Protein 1WFK (pdb70)

Sequence (88 aa):
GSSGSSGMESRCYGCAVKFTLFKKEYGCKNCGRAFCNGCLSFSALVPRAGNTQQKVCKQCHTILTRGSSDNASKWSPPQNYKSGPSSGGSSGSSGMESRCYGCAVKFTLFKKEYGCKNCGRAFCNGCLSFSALVPRAGNTQQKVCKQCHTILTRGSSDNASKWSPPQNYKSGPSSGGSSGSSGMESRCYGCAVKFTLFKKEYGCKNCGRAFCNGCLSFSALVPRAGNTQQKVCKQCHTILTRGSSDNASKWSPPQNYKSGPSSGGSSGSSGMESRCYGCAVKFTLFKKEYGCKNCGRAFCNGCLSFSALVPRAGNTQQKVCKQCHTILTRGSSDNASKWSPPQNYKSGPSSGGSSGSSGMESRCYGCAVKFTLFKKEYGCKNCGRAFCNGCLSFSALVPRAGNTQQKVCKQCHTILTRGSSDNASKWSPPQNYKSGPSSGGSSGSSGMESRCYGCAVKFTLFKKEYGCKNCGRAFCNGCLSFSALVPRAGNTQQKVCKQCHTILTRGSSDNASKWSPPQNYKSGPSSGGSSGSSGMESRCYGCAVKFTLFKKEYGCKNCGRAFCNGCLSFSALVPRAGNTQQKVCKQCHTILTRGSSDNASKWSPPQNYKSGPSSGGSSGSSGMESRCYGCAVKFTLFKKEYGCKNCGRAFCNGCLSFSALVPRAGNTQQKVCKQCHTILTRGSSDNASKWSPPQNYKSGPSSGGSSGSSGMESRCYGCAVKFTLFKKEYGCKNCGRAFCNGCLSFSALVPRAGNTQQKVCKQCHTILTRGSSDNASKWSPPQNYKSGPSSGGSSGSSGMESRCYGCAVKFTLFKKEYGCKNCGRAFCNGCLSFSALVPRAGNTQQKVCKQCHTILTRGSSDNASKWSPPQNYKSGPSSGGSSGSSGMESRCYGCAVKFTLFKKEYGCKNCGRAFCNGCLSFSALVPRAGNTQQKVCKQCHTILTRGSSDNASKWSPPQNYKSGPSSGGSSGSSGMESRCYGCAVKFTLFKKEYGCKNCGRAFCNGCLSFSALVPRAGNTQQKVCKQCHTILTRGSSDNASKWSPPQNYKSGPSSGGSSGSSGMESRCYGCAVKFTLFKKEYGCKNCGRAFCNGCLSFSALVPRAGNTQQKVCKQCHTILTRGSSDNASKWSPPQNYKSGPSSGGSSGSSGMESRCYGCAVKFTLFKKEYGCKNCGRAFCNGCLSFSALVPRAGNTQQKVCKQCHTILTRGSSDNASKWSPPQNYKSGPSSGGSSGSSGMESRCYGCAVKFTLFKKEYGCKNCGRAFCNGCLSFSALVPRAGNTQQKVCKQCHTILTRGSSDNASKWSPPQNYKSGPSSGGSSGSSGMESRCYGCAVKFTLFKKEYGCKNCGRAFCNGCLSFSALVPRAGNTQQKVCKQCHTILTRGSSDNASKWSPPQNYKSGPSSGGSSGSSGMESRCYGCAVKFTLFKKEYGCKNCGRAFCNGCLSFSALVPRAGNTQQKVCKQCHTILTRGSSDNASKWSPPQNYKSGPSSGGSSGSSGMESRCYGCAVKFTLFKKEYGCKNCGRAFCNGCLSFSALVPRAGNTQQKVCKQCHTILTRGSSDNASKWSPPQNYKSGPSSGGSSGSSGMESRCYGCAVKFTLFKKEYGCKNCGRAFCNGCLSFSALVPRAGNTQQKVCKQCHTILTRGSSDNASKWSPPQNYKSGPSSGGSSGSSGMESRCYGCAVKFTLFKKEYGCKNCGRAFCNGCLSFSALVPRAGNTQQKVCKQCHTILTRGSSDNASKWSPPQNYKSGPSSG

Secondary structure (DSSP, 8-state):
---------SB-TTT-PBP-SSS-EEE-SSS--EEETTTS-EEEEETTTTSEEEEE-HHHHHHHHH------SSS---S--SSSS---

Nearest PDB structures (foldseek):
  1wfk-assembly1_A  TM=6.924E-01  e=2.073E-15  Mus musculus
  2yw8-assembly1_A  TM=8.374E-01  e=1.004E-04  Homo sapiens
  3zyq-assembly1_A  TM=8.644E-01  e=2.902E-04  Homo sapiens
  1z2q-assembly1_A  TM=8.149E-01  e=2.716E-04  Leishmania major
  6w9n-assembly1_A  TM=6.748E-01  e=4.617E-04  Homo sapiens

InterPro domains:
  IPR000306 FYVE zinc finger [PF01363] (3-57)
  IPR000306 FYVE zinc finger [SM00064] (2-59)
  IPR011011 Zinc finger, FYVE/PHD-type [SSF57903] (3-73)
  IPR013083 Zinc finger, RING/FYVE/PHD-type [G3DSA:3.30.40.10] (1-70)
  IPR017455 Zinc finger, FYVE-related [PS50178] (1-58)
  IPR044553 ANCHR, B-box-type 1 zinc finger domain [cd19817] (336-380)

Structure (mmCIF, N/CA/C/O backbone):
data_1WFK
#
_entry.id   1WFK
#
loop_
_entity.id
_entity.type
_entity.pdbx_description
1 polymer 'zinc finger, FYVE domain containing 19'
2 non-polymer 'ZINC ION'
#
loop_
_atom_site.group_PDB
_atom_site.id
_atom_site.type_symbol
_atom_site.label_atom_id
_atom_site.label_alt_id
_atom_site.label_comp_id
_atom_site.label_asym_id
_atom_site.label_entity_id
_atom_site.label_seq_id
_atom_site.pdbx_PDB_ins_code
_atom_site.Cartn_x
_atom_site.Cartn_y
_atom_site.Cartn_z
_atom_site.occupancy
_atom_site.B_iso_or_equiv
_atom_site.auth_seq_id
_atom_site.auth_comp_id
_atom_site.auth_asym_id
_atom_site.auth_atom_id
_atom_site.pdbx_PDB_model_num
ATOM 1 N N . GLY A 1 1 ? 34.646 11.342 -2.259 1.00 0.00 1 GLY A N 1
ATOM 2 C CA . GLY A 1 1 ? 35.387 11.343 -3.507 1.00 0.00 1 GLY A CA 1
ATOM 3 C C . GLY A 1 1 ? 35.673 9.943 -4.013 1.00 0.00 1 GLY A C 1
ATOM 4 O O . GLY A 1 1 ? 35.555 9.671 -5.207 1.00 0.00 1 GLY A O 1
ATOM 8 N N . SER A 1 2 ? 36.051 9.052 -3.102 1.00 0.00 2 SER A N 1
ATOM 9 C CA . SER A 1 2 ? 36.360 7.673 -3.463 1.00 0.00 2 SER A CA 1
ATOM 10 C C . SER A 1 2 ? 35.363 6.709 -2.828 1.00 0.00 2 SER A C 1
ATOM 11 O O . SER A 1 2 ? 35.741 5.651 -2.324 1.00 0.00 2 SER A O 1
ATOM 19 N N . SER A 1 3 ? 34.088 7.082 -2.856 1.00 0.00 3 SER A N 1
ATOM 20 C CA . SER A 1 3 ? 33.036 6.253 -2.280 1.00 0.00 3 SER A CA 1
ATOM 21 C C . SER A 1 3 ? 31.673 6.627 -2.855 1.00 0.00 3 SER A C 1
ATOM 22 O O . SER A 1 3 ? 31.444 7.771 -3.245 1.00 0.00 3 SER A O 1
ATOM 30 N N . GLY A 1 4 ? 30.771 5.652 -2.906 1.00 0.00 4 GLY A N 1
ATOM 31 C CA . GLY A 1 4 ? 29.442 5.897 -3.435 1.00 0.00 4 GLY A CA 1
ATOM 32 C C . GLY A 1 4 ? 28.722 4.616 -3.810 1.00 0.00 4 GLY A C 1
ATOM 33 O O . GLY A 1 4 ? 28.064 4.547 -4.848 1.00 0.00 4 GLY A O 1
ATOM 37 N N . SER A 1 5 ? 28.848 3.599 -2.963 1.00 0.00 5 SER A N 1
ATOM 38 C CA . SER A 1 5 ? 28.208 2.313 -3.214 1.00 0.00 5 SER A CA 1
ATOM 39 C C . SER A 1 5 ? 27.476 1.819 -1.970 1.00 0.00 5 SER A C 1
ATOM 40 O O . SER A 1 5 ? 28.065 1.166 -1.108 1.00 0.00 5 SER A O 1
ATOM 48 N N . SER A 1 6 ? 26.188 2.135 -1.883 1.00 0.00 6 SER A N 1
ATOM 49 C CA . SER A 1 6 ? 25.376 1.728 -0.743 1.00 0.00 6 SER A CA 1
ATOM 50 C C . SER A 1 6 ? 24.693 0.390 -1.014 1.00 0.00 6 SER A C 1
ATOM 51 O O . SER A 1 6 ? 24.309 0.094 -2.144 1.00 0.00 6 SER A O 1
ATOM 59 N N . GLY A 1 7 ? 24.546 -0.415 0.035 1.00 0.00 7 GLY A N 1
ATOM 60 C CA . GLY A 1 7 ? 23.910 -1.711 -0.109 1.00 0.00 7 GLY A CA 1
ATOM 61 C C . GLY A 1 7 ? 22.471 -1.707 0.367 1.00 0.00 7 GLY A C 1
ATOM 62 O O . GLY A 1 7 ? 22.167 -2.206 1.450 1.00 0.00 7 GLY A O 1
ATOM 66 N N . MET A 1 8 ? 21.583 -1.141 -0.444 1.00 0.00 8 MET A N 1
ATOM 67 C CA . MET A 1 8 ? 20.168 -1.074 -0.099 1.00 0.00 8 MET A CA 1
ATOM 68 C C . MET A 1 8 ? 19.430 -2.318 -0.584 1.00 0.00 8 MET A C 1
ATOM 69 O O . MET A 1 8 ? 19.157 -2.463 -1.774 1.00 0.00 8 MET A O 1
ATOM 83 N N . GLU A 1 9 ? 19.112 -3.212 0.347 1.00 0.00 9 GLU A N 1
ATOM 84 C CA . GLU A 1 9 ? 18.407 -4.444 0.013 1.00 0.00 9 GLU A CA 1
ATOM 85 C C . GLU A 1 9 ? 16.922 -4.328 0.344 1.00 0.00 9 GLU A C 1
ATOM 86 O O . GLU A 1 9 ? 16.441 -3.261 0.725 1.00 0.00 9 GLU A O 1
ATOM 98 N N . SER A 1 10 ? 16.201 -5.435 0.196 1.00 0.00 10 SER A N 1
ATOM 99 C CA . SER A 1 10 ? 14.770 -5.458 0.475 1.00 0.00 10 SER A CA 1
ATOM 100 C C . SER A 1 10 ? 14.491 -5.050 1.919 1.00 0.00 10 SER A C 1
ATOM 101 O O . SER A 1 10 ? 14.676 -5.839 2.845 1.00 0.00 10 SER A O 1
ATOM 109 N N . ARG A 1 11 ? 14.045 -3.811 2.101 1.00 0.00 11 ARG A N 1
ATOM 110 C CA . ARG A 1 11 ? 13.741 -3.296 3.431 1.00 0.00 11 ARG A CA 1
ATOM 111 C C . ARG A 1 11 ? 12.277 -2.881 3.532 1.00 0.00 11 ARG A C 1
ATOM 112 O O . ARG A 1 11 ? 11.501 -3.069 2.594 1.00 0.00 11 ARG A O 1
ATOM 133 N N . CYS A 1 12 ? 11.904 -2.317 4.676 1.00 0.00 12 CYS A N 1
ATOM 134 C CA . CYS A 1 12 ? 10.533 -1.877 4.902 1.00 0.00 12 CYS A CA 1
ATOM 135 C C . CYS A 1 12 ? 10.352 -0.423 4.475 1.00 0.00 12 CYS A C 1
ATOM 136 O O . CYS A 1 12 ? 11.247 0.404 4.654 1.00 0.00 12 CYS A O 1
ATOM 143 N N . TYR A 1 13 ? 9.189 -0.119 3.910 1.00 0.00 13 TYR A N 1
ATOM 144 C CA . TYR A 1 13 ? 8.891 1.234 3.455 1.00 0.00 13 TYR A CA 1
ATOM 145 C C . TYR A 1 13 ? 8.233 2.049 4.565 1.00 0.00 13 TYR A C 1
ATOM 146 O O . TYR A 1 13 ? 7.491 2.994 4.300 1.00 0.00 13 TYR A O 1
ATOM 164 N N . GLY A 1 14 ? 8.511 1.675 5.810 1.00 0.00 14 GLY A N 1
ATOM 165 C CA . GLY A 1 14 ? 7.940 2.380 6.942 1.00 0.00 14 GLY A CA 1
ATOM 166 C C . GLY A 1 14 ? 8.955 2.638 8.037 1.00 0.00 14 GLY A C 1
ATOM 167 O O . GLY A 1 14 ? 8.969 3.711 8.641 1.00 0.00 14 GLY A O 1
ATOM 171 N N . CYS A 1 15 ? 9.808 1.652 8.296 1.00 0.00 15 CYS A N 1
ATOM 172 C CA . CYS A 1 15 ? 10.831 1.775 9.327 1.00 0.00 15 CYS A CA 1
ATOM 173 C C . CYS A 1 15 ? 12.222 1.552 8.742 1.00 0.00 15 CYS A C 1
ATOM 174 O O . CYS A 1 15 ? 13.231 1.803 9.401 1.00 0.00 15 CYS A O 1
ATOM 181 N N . ALA A 1 16 ? 12.268 1.080 7.500 1.00 0.00 16 ALA A N 1
ATOM 182 C CA . ALA A 1 16 ? 13.534 0.826 6.826 1.00 0.00 16 ALA A CA 1
ATOM 183 C C . ALA A 1 16 ? 14.226 -0.405 7.402 1.00 0.00 16 ALA A C 1
ATOM 184 O O . ALA A 1 16 ? 15.450 -0.521 7.354 1.00 0.00 16 ALA A O 1
ATOM 191 N N . VAL A 1 17 ? 13.433 -1.323 7.946 1.00 0.00 17 VAL A N 1
ATOM 192 C CA . VAL A 1 17 ? 13.969 -2.546 8.531 1.00 0.00 17 VAL A CA 1
ATOM 193 C C . VAL A 1 17 ? 14.213 -3.605 7.462 1.00 0.00 17 VAL A C 1
ATOM 194 O O . VAL A 1 17 ? 13.414 -3.769 6.540 1.00 0.00 17 VAL A O 1
ATOM 207 N N . LYS A 1 18 ? 15.323 -4.324 7.592 1.00 0.00 18 LYS A N 1
ATOM 208 C CA . LYS A 1 18 ? 15.674 -5.370 6.639 1.00 0.00 18 LYS A CA 1
ATOM 209 C C . LYS A 1 18 ? 14.879 -6.643 6.910 1.00 0.00 18 LYS A C 1
ATOM 210 O O . LYS A 1 18 ? 14.784 -7.096 8.051 1.00 0.00 18 LYS A O 1
ATOM 229 N N . PHE A 1 19 ? 14.310 -7.216 5.855 1.00 0.00 19 PHE A N 1
ATOM 230 C CA . PHE A 1 19 ? 13.523 -8.437 5.980 1.00 0.00 19 PHE A CA 1
ATOM 231 C C . PHE A 1 19 ? 14.430 -9.654 6.142 1.00 0.00 19 PHE A C 1
ATOM 232 O O . PHE A 1 19 ? 15.270 -9.936 5.287 1.00 0.00 19 PHE A O 1
ATOM 249 N N . THR A 1 20 ? 14.253 -10.373 7.247 1.00 0.00 20 THR A N 1
ATOM 250 C CA . THR A 1 20 ? 15.055 -11.558 7.523 1.00 0.00 20 THR A CA 1
ATOM 251 C C . THR A 1 20 ? 14.209 -12.661 8.149 1.00 0.00 20 THR A C 1
ATOM 252 O O . THR A 1 20 ? 13.027 -12.463 8.437 1.00 0.00 20 THR A O 1
ATOM 263 N N . LEU A 1 21 ? 14.819 -13.822 8.357 1.00 0.00 21 LEU A N 1
ATOM 264 C CA . LEU A 1 21 ? 14.121 -14.958 8.950 1.00 0.00 21 LEU A CA 1
ATOM 265 C C . LEU A 1 21 ? 13.202 -14.503 10.079 1.00 0.00 21 LEU A C 1
ATOM 266 O O . LEU A 1 21 ? 12.066 -14.964 10.193 1.00 0.00 21 LEU A O 1
ATOM 282 N N . PHE A 1 22 ? 13.701 -13.594 10.911 1.00 0.00 22 PHE A N 1
ATOM 283 C CA . PHE A 1 22 ? 12.924 -13.076 12.031 1.00 0.00 22 PHE A CA 1
ATOM 284 C C . PHE A 1 22 ? 11.908 -12.042 11.556 1.00 0.00 22 PHE A C 1
ATOM 285 O O . PHE A 1 22 ? 10.759 -12.034 11.999 1.00 0.00 22 PHE A O 1
ATOM 302 N N . LYS A 1 23 ? 12.339 -11.169 10.651 1.00 0.00 23 LYS A N 1
ATOM 303 C CA . LYS A 1 23 ? 11.468 -10.131 10.114 1.00 0.00 23 LYS A CA 1
ATOM 304 C C . LYS A 1 23 ? 11.018 -10.477 8.698 1.00 0.00 23 LYS A C 1
ATOM 305 O O . LYS A 1 23 ? 11.724 -10.205 7.727 1.00 0.00 23 LYS A O 1
ATOM 324 N N . LYS A 1 24 ? 9.837 -11.076 8.588 1.00 0.00 24 LYS A N 1
ATOM 325 C CA . LYS A 1 24 ? 9.290 -11.457 7.291 1.00 0.00 24 LYS A CA 1
ATOM 326 C C . LYS A 1 24 ? 8.968 -10.224 6.453 1.00 0.00 24 LYS A C 1
ATOM 327 O O . LYS A 1 24 ? 8.862 -9.117 6.978 1.00 0.00 24 LYS A O 1
ATOM 346 N N . GLU A 1 25 ? 8.811 -10.425 5.148 1.00 0.00 25 GLU A N 1
ATOM 347 C CA . GLU A 1 25 ? 8.500 -9.329 4.239 1.00 0.00 25 GLU A CA 1
ATOM 348 C C . GLU A 1 25 ? 7.023 -9.342 3.856 1.00 0.00 25 GLU A C 1
ATOM 349 O O . GLU A 1 25 ? 6.469 -10.386 3.510 1.00 0.00 25 GLU A O 1
ATOM 361 N N . TYR A 1 26 ? 6.390 -8.176 3.922 1.00 0.00 26 TYR A N 1
ATOM 362 C CA . TYR A 1 26 ? 4.977 -8.052 3.586 1.00 0.00 26 TYR A CA 1
ATOM 363 C C . TYR A 1 26 ? 4.774 -7.068 2.439 1.00 0.00 26 TYR A C 1
ATOM 364 O O . TYR A 1 26 ? 5.647 -6.253 2.142 1.00 0.00 26 TYR A O 1
ATOM 382 N N . GLY A 1 27 ? 3.612 -7.149 1.796 1.00 0.00 27 GLY A N 1
ATOM 383 C CA . GLY A 1 27 ? 3.314 -6.260 0.688 1.00 0.00 27 GLY A CA 1
ATOM 384 C C . GLY A 1 27 ? 1.978 -5.562 0.850 1.00 0.00 27 GLY A C 1
ATOM 385 O O . GLY A 1 27 ? 1.029 -6.137 1.384 1.00 0.00 27 GLY A O 1
ATOM 389 N N . CYS A 1 28 ? 1.903 -4.318 0.389 1.00 0.00 28 CYS A N 1
ATOM 390 C CA . CYS A 1 28 ? 0.675 -3.539 0.486 1.00 0.00 28 CYS A CA 1
ATOM 391 C C . CYS A 1 28 ? -0.166 -3.688 -0.779 1.00 0.00 28 CYS A C 1
ATOM 392 O O . CYS A 1 28 ? 0.308 -4.194 -1.797 1.00 0.00 28 CYS A O 1
ATOM 399 N N . LYS A 1 29 ? -1.417 -3.245 -0.707 1.00 0.00 29 LYS A N 1
ATOM 400 C CA . LYS A 1 29 ? -2.324 -3.327 -1.845 1.00 0.00 29 LYS A CA 1
ATOM 401 C C . LYS A 1 29 ? -2.597 -1.943 -2.425 1.00 0.00 29 LYS A C 1
ATOM 402 O O . LYS A 1 29 ? -2.617 -1.763 -3.642 1.00 0.00 29 LYS A O 1
ATOM 421 N N . ASN A 1 30 ? -2.804 -0.968 -1.546 1.00 0.00 30 ASN A N 1
ATOM 422 C CA . ASN A 1 30 ? -3.074 0.400 -1.971 1.00 0.00 30 ASN A CA 1
ATOM 423 C C . ASN A 1 30 ? -1.848 1.013 -2.642 1.00 0.00 30 ASN A C 1
ATOM 424 O O . ASN A 1 30 ? -1.806 1.166 -3.863 1.00 0.00 30 ASN A O 1
ATOM 435 N N . CYS A 1 31 ? -0.851 1.362 -1.835 1.00 0.00 31 CYS A N 1
ATOM 436 C CA . CYS A 1 31 ? 0.376 1.958 -2.349 1.00 0.00 31 CYS A CA 1
ATOM 437 C C . CYS A 1 31 ? 1.196 0.931 -3.124 1.00 0.00 31 CYS A C 1
ATOM 438 O O . CYS A 1 31 ? 1.877 1.267 -4.092 1.00 0.00 31 CYS A O 1
ATOM 445 N N . GLY A 1 32 ? 1.125 -0.324 -2.691 1.00 0.00 32 GLY A N 1
ATOM 446 C CA . GLY A 1 32 ? 1.865 -1.381 -3.356 1.00 0.00 32 GLY A CA 1
ATOM 447 C C . GLY A 1 32 ? 3.346 -1.339 -3.038 1.00 0.00 32 GLY A C 1
ATOM 448 O O . GLY A 1 32 ? 4.183 -1.481 -3.930 1.00 0.00 32 GLY A O 1
ATOM 452 N N . ARG A 1 33 ? 3.672 -1.143 -1.765 1.00 0.00 33 ARG A N 1
ATOM 453 C CA . ARG A 1 33 ? 5.063 -1.079 -1.333 1.00 0.00 33 ARG A CA 1
ATOM 454 C C . ARG A 1 33 ? 5.390 -2.228 -0.384 1.00 0.00 33 ARG A C 1
ATOM 455 O O . ARG A 1 33 ? 4.499 -2.948 0.066 1.00 0.00 33 ARG A O 1
ATOM 476 N N . ALA A 1 34 ? 6.674 -2.394 -0.084 1.00 0.00 34 ALA A N 1
ATOM 477 C CA . ALA A 1 34 ? 7.119 -3.454 0.813 1.00 0.00 34 ALA A CA 1
ATOM 478 C C . ALA A 1 34 ? 7.135 -2.977 2.261 1.00 0.00 34 ALA A C 1
ATOM 479 O O . ALA A 1 34 ? 7.704 -1.931 2.575 1.00 0.00 34 ALA A O 1
ATOM 486 N N . PHE A 1 35 ? 6.507 -3.750 3.141 1.00 0.00 35 PHE A N 1
ATOM 487 C CA . PHE A 1 35 ? 6.449 -3.405 4.557 1.00 0.00 35 PHE A CA 1
ATOM 488 C C . PHE A 1 35 ? 6.706 -4.633 5.426 1.00 0.00 35 PHE A C 1
ATOM 489 O O . PHE A 1 35 ? 6.630 -5.768 4.956 1.00 0.00 35 PHE A O 1
ATOM 506 N N . CYS A 1 36 ? 7.013 -4.396 6.697 1.00 0.00 36 CYS A N 1
ATOM 507 C CA . CYS A 1 36 ? 7.283 -5.479 7.634 1.00 0.00 36 CYS A CA 1
ATOM 508 C C . CYS A 1 36 ? 6.051 -5.788 8.479 1.00 0.00 36 CYS A C 1
ATOM 509 O O . CYS A 1 36 ? 5.323 -4.884 8.887 1.00 0.00 36 CYS A O 1
ATOM 516 N N . ASN A 1 37 ? 5.824 -7.072 8.738 1.00 0.00 37 ASN A N 1
ATOM 517 C CA . ASN A 1 37 ? 4.680 -7.501 9.534 1.00 0.00 37 ASN A CA 1
ATOM 518 C C . ASN A 1 37 ? 4.322 -6.451 10.582 1.00 0.00 37 ASN A C 1
ATOM 519 O O . ASN A 1 37 ? 3.149 -6.228 10.877 1.00 0.00 37 ASN A O 1
ATOM 530 N N . GLY A 1 38 ? 5.344 -5.810 11.142 1.00 0.00 38 GLY A N 1
ATOM 531 C CA . GLY A 1 38 ? 5.117 -4.792 12.150 1.00 0.00 38 GLY A CA 1
ATOM 532 C C . GLY A 1 38 ? 4.375 -3.589 11.603 1.00 0.00 38 GLY A C 1
ATOM 533 O O . GLY A 1 38 ? 3.397 -3.131 12.195 1.00 0.00 38 GLY A O 1
ATOM 537 N N . CYS A 1 39 ? 4.841 -3.072 10.471 1.00 0.00 39 CYS A N 1
ATOM 538 C CA . CYS A 1 39 ? 4.217 -1.914 9.844 1.00 0.00 39 CYS A CA 1
ATOM 539 C C . CYS A 1 39 ? 2.966 -2.321 9.071 1.00 0.00 39 CYS A C 1
ATOM 540 O O . CYS A 1 39 ? 1.949 -1.627 9.102 1.00 0.00 39 CYS A O 1
ATOM 547 N N . LEU A 1 40 ? 3.049 -3.451 8.377 1.00 0.00 40 LEU A N 1
ATOM 548 C CA . LEU A 1 40 ? 1.924 -3.953 7.595 1.00 0.00 40 LEU A CA 1
ATOM 549 C C . LEU A 1 40 ? 0.982 -4.779 8.465 1.00 0.00 40 LEU A C 1
ATOM 550 O O . LEU A 1 40 ? 0.738 -5.954 8.190 1.00 0.00 40 LEU A O 1
ATOM 566 N N . SER A 1 41 ? 0.453 -4.156 9.513 1.00 0.00 41 SER A N 1
ATOM 567 C CA . SER A 1 41 ? -0.462 -4.834 10.424 1.00 0.00 41 SER A CA 1
ATOM 568 C C . SER A 1 41 ? -1.816 -4.132 10.457 1.00 0.00 41 SER A C 1
ATOM 569 O O . SER A 1 41 ? -2.492 -4.110 11.485 1.00 0.00 41 SER A O 1
ATOM 577 N N . PHE A 1 42 ? -2.205 -3.557 9.323 1.00 0.00 42 PHE A N 1
ATOM 578 C CA . PHE A 1 42 ? -3.477 -2.853 9.221 1.00 0.00 42 PHE A CA 1
ATOM 579 C C . PHE A 1 42 ? -4.248 -3.300 7.982 1.00 0.00 42 PHE A C 1
ATOM 580 O O . PHE A 1 42 ? -3.665 -3.803 7.022 1.00 0.00 42 PHE A O 1
ATOM 597 N N . SER A 1 43 ? -5.564 -3.112 8.012 1.00 0.00 43 SER A N 1
ATOM 598 C CA . SER A 1 43 ? -6.417 -3.500 6.894 1.00 0.00 43 SER A CA 1
ATOM 599 C C . SER A 1 43 ? -7.397 -2.383 6.546 1.00 0.00 43 SER A C 1
ATOM 600 O O . SER A 1 43 ? -7.986 -1.762 7.430 1.00 0.00 43 SER A O 1
ATOM 608 N N . ALA A 1 44 ? -7.566 -2.135 5.252 1.00 0.00 44 ALA A N 1
ATOM 609 C CA . ALA A 1 44 ? -8.475 -1.096 4.785 1.00 0.00 44 ALA A CA 1
ATOM 610 C C . ALA A 1 44 ? -8.913 -1.354 3.348 1.00 0.00 44 ALA A C 1
ATOM 611 O O . ALA A 1 44 ? -8.162 -1.918 2.550 1.00 0.00 44 ALA A O 1
ATOM 618 N N . LEU A 1 45 ? -10.133 -0.941 3.023 1.00 0.00 45 LEU A N 1
ATOM 619 C CA . LEU A 1 45 ? -10.672 -1.128 1.680 1.00 0.00 45 LEU A CA 1
ATOM 620 C C . LEU A 1 45 ? -9.757 -0.501 0.633 1.00 0.00 45 LEU A C 1
ATOM 621 O O . LEU A 1 45 ? -9.502 0.703 0.657 1.00 0.00 45 LEU A O 1
ATOM 637 N N . VAL A 1 46 ? -9.265 -1.326 -0.286 1.00 0.00 46 VAL A N 1
ATOM 638 C CA . VAL A 1 46 ? -8.381 -0.853 -1.344 1.00 0.00 46 VAL A CA 1
ATOM 639 C C . VAL A 1 46 ? -9.118 -0.759 -2.675 1.00 0.00 46 VAL A C 1
ATOM 640 O O . VAL A 1 46 ? -9.690 -1.732 -3.167 1.00 0.00 46 VAL A O 1
ATOM 653 N N . PRO A 1 47 ? -9.105 0.441 -3.275 1.00 0.00 47 PRO A N 1
ATOM 654 C CA . PRO A 1 47 ? -9.767 0.691 -4.559 1.00 0.00 47 PRO A CA 1
ATOM 655 C C . PRO A 1 47 ? -9.064 -0.005 -5.719 1.00 0.00 47 PRO A C 1
ATOM 656 O O . PRO A 1 47 ? -9.479 0.116 -6.872 1.00 0.00 47 PRO A O 1
ATOM 667 N N . ARG A 1 48 ? -7.998 -0.736 -5.407 1.00 0.00 48 ARG A N 1
ATOM 668 C CA . ARG A 1 48 ? -7.237 -1.451 -6.424 1.00 0.00 48 ARG A CA 1
ATOM 669 C C . ARG A 1 48 ? -7.627 -2.926 -6.456 1.00 0.00 48 ARG A C 1
ATOM 670 O O . ARG A 1 48 ? -7.627 -3.555 -7.514 1.00 0.00 48 ARG A O 1
ATOM 691 N N . ALA A 1 49 ? -7.956 -3.472 -5.290 1.00 0.00 49 ALA A N 1
ATOM 692 C CA . ALA A 1 49 ? -8.349 -4.872 -5.185 1.00 0.00 49 ALA A CA 1
ATOM 693 C C . ALA A 1 49 ? -9.866 -5.022 -5.230 1.00 0.00 49 ALA A C 1
ATOM 694 O O . ALA A 1 49 ? -10.420 -5.983 -4.699 1.00 0.00 49 ALA A O 1
ATOM 701 N N . GLY A 1 50 ? -10.532 -4.064 -5.868 1.00 0.00 50 GLY A N 1
ATOM 702 C CA . GLY A 1 50 ? -11.979 -4.108 -5.969 1.00 0.00 50 GLY A CA 1
ATOM 703 C C . GLY A 1 50 ? -12.664 -3.557 -4.734 1.00 0.00 50 GLY A C 1
ATOM 704 O O . GLY A 1 50 ? -13.810 -3.900 -4.447 1.00 0.00 50 GLY A O 1
ATOM 708 N N . ASN A 1 51 ? -11.959 -2.703 -4.000 1.00 0.00 51 ASN A N 1
ATOM 709 C CA . ASN A 1 51 ? -12.506 -2.105 -2.787 1.00 0.00 51 ASN A CA 1
ATOM 710 C C . ASN A 1 51 ? -12.705 -3.160 -1.703 1.00 0.00 51 ASN A C 1
ATOM 711 O O . ASN A 1 51 ? -13.780 -3.264 -1.111 1.00 0.00 51 ASN A O 1
ATOM 722 N N . THR A 1 52 ? -11.661 -3.943 -1.448 1.00 0.00 52 THR A N 1
ATOM 723 C CA . THR A 1 52 ? -11.720 -4.990 -0.436 1.00 0.00 52 THR A CA 1
ATOM 724 C C . THR A 1 52 ? -10.763 -4.699 0.714 1.00 0.00 52 THR A C 1
ATOM 725 O O . THR A 1 52 ? -9.654 -4.209 0.501 1.00 0.00 52 THR A O 1
ATOM 736 N N . GLN A 1 53 ? -11.199 -5.004 1.932 1.00 0.00 53 GLN A N 1
ATOM 737 C CA . GLN A 1 53 ? -10.379 -4.774 3.116 1.00 0.00 53 GLN A CA 1
ATOM 738 C C . GLN A 1 53 ? -9.133 -5.654 3.094 1.00 0.00 53 GLN A C 1
ATOM 739 O O . GLN A 1 53 ? -9.121 -6.742 3.668 1.00 0.00 53 GLN A O 1
ATOM 753 N N . GLN A 1 54 ? -8.088 -5.174 2.428 1.00 0.00 54 GLN A N 1
ATOM 754 C CA . GLN A 1 54 ? -6.837 -5.918 2.331 1.00 0.00 54 GLN A CA 1
ATOM 755 C C . GLN A 1 54 ? -5.801 -5.372 3.308 1.00 0.00 54 GLN A C 1
ATOM 756 O O . GLN A 1 54 ? -5.889 -4.224 3.745 1.00 0.00 54 GLN A O 1
ATOM 770 N N . LYS A 1 55 ? -4.820 -6.201 3.647 1.00 0.00 55 LYS A N 1
ATOM 771 C CA . LYS A 1 55 ? -3.766 -5.802 4.572 1.00 0.00 55 LYS A CA 1
ATOM 772 C C . LYS A 1 55 ? -2.915 -4.685 3.977 1.00 0.00 55 LYS A C 1
ATOM 773 O O . LYS A 1 55 ? -2.153 -4.905 3.035 1.00 0.00 55 LYS A O 1
ATOM 792 N N . VAL A 1 56 ? -3.048 -3.485 4.534 1.00 0.00 56 VAL A N 1
ATOM 793 C CA . VAL A 1 56 ? -2.289 -2.334 4.060 1.00 0.00 56 VAL A CA 1
ATOM 794 C C . VAL A 1 56 ? -1.358 -1.805 5.146 1.00 0.00 56 VAL A C 1
ATOM 795 O O . VAL A 1 56 ? -1.505 -2.139 6.322 1.00 0.00 56 VAL A O 1
ATOM 808 N N . CYS A 1 57 ? -0.401 -0.976 4.744 1.00 0.00 57 CYS A N 1
ATOM 809 C CA . CYS A 1 57 ? 0.555 -0.399 5.681 1.00 0.00 57 CYS A CA 1
ATOM 810 C C . CYS A 1 57 ? -0.085 0.729 6.486 1.00 0.00 57 CYS A C 1
ATOM 811 O O . CYS A 1 57 ? -1.032 1.371 6.031 1.00 0.00 57 CYS A O 1
ATOM 818 N N . LYS A 1 58 ? 0.438 0.964 7.684 1.00 0.00 58 LYS A N 1
ATOM 819 C CA . LYS A 1 58 ? -0.079 2.014 8.553 1.00 0.00 58 LYS A CA 1
ATOM 820 C C . LYS A 1 58 ? -0.550 3.213 7.737 1.00 0.00 58 LYS A C 1
ATOM 821 O O . LYS A 1 58 ? -1.740 3.525 7.706 1.00 0.00 58 LYS A O 1
ATOM 840 N N . GLN A 1 59 ? 0.391 3.879 7.075 1.00 0.00 59 GLN A N 1
ATOM 841 C CA . GLN A 1 59 ? 0.070 5.043 6.258 1.00 0.00 59 GLN A CA 1
ATOM 842 C C . GLN A 1 59 ? -1.235 4.832 5.498 1.00 0.00 59 GLN A C 1
ATOM 843 O O . GLN A 1 59 ? -2.265 5.413 5.839 1.00 0.00 59 GLN A O 1
ATOM 857 N N . CYS A 1 60 ? -1.184 3.997 4.465 1.00 0.00 60 CYS A N 1
ATOM 858 C CA . CYS A 1 60 ? -2.361 3.709 3.655 1.00 0.00 60 CYS A CA 1
ATOM 859 C C . CYS A 1 60 ? -3.596 3.533 4.534 1.00 0.00 60 CYS A C 1
ATOM 860 O O . CYS A 1 60 ? -4.609 4.206 4.342 1.00 0.00 60 CYS A O 1
ATOM 867 N N . HIS A 1 61 ? -3.504 2.623 5.499 1.00 0.00 61 HIS A N 1
ATOM 868 C CA . HIS A 1 61 ? -4.613 2.358 6.409 1.00 0.00 61 HIS A CA 1
ATOM 869 C C . HIS A 1 61 ? -5.220 3.661 6.919 1.00 0.00 61 HIS A C 1
ATOM 870 O O . HIS A 1 61 ? -6.427 3.748 7.152 1.00 0.00 61 HIS A O 1
ATOM 884 N N . THR A 1 62 ? -4.377 4.674 7.091 1.00 0.00 62 THR A N 1
ATOM 885 C CA . THR A 1 62 ? -4.830 5.972 7.575 1.00 0.00 62 THR A CA 1
ATOM 886 C C . THR A 1 62 ? -5.278 6.863 6.422 1.00 0.00 62 THR A C 1
ATOM 887 O O . THR A 1 62 ? -6.280 7.571 6.527 1.00 0.00 62 THR A O 1
ATOM 898 N N . ILE A 1 63 ? -4.531 6.823 5.324 1.00 0.00 63 ILE A N 1
ATOM 899 C CA . ILE A 1 63 ? -4.854 7.626 4.151 1.00 0.00 63 ILE A CA 1
ATOM 900 C C . ILE A 1 63 ? -6.230 7.267 3.601 1.00 0.00 63 ILE A C 1
ATOM 901 O O . ILE A 1 63 ? -6.982 8.139 3.163 1.00 0.00 63 ILE A O 1
ATOM 917 N N . LEU A 1 64 ? -6.555 5.979 3.629 1.00 0.00 64 LEU A N 1
ATOM 918 C CA . LEU A 1 64 ? -7.842 5.504 3.135 1.00 0.00 64 LEU A CA 1
ATOM 919 C C . LEU A 1 64 ? -8.957 5.823 4.126 1.00 0.00 64 LEU A C 1
ATOM 920 O O . LEU A 1 64 ? -10.135 5.842 3.768 1.00 0.00 64 LEU A O 1
ATOM 936 N N . THR A 1 65 ? -8.578 6.074 5.375 1.00 0.00 65 THR A N 1
ATOM 937 C CA . THR A 1 65 ? -9.544 6.393 6.418 1.00 0.00 65 THR A CA 1
ATOM 938 C C . THR A 1 65 ? -9.591 7.894 6.684 1.00 0.00 65 THR A C 1
ATOM 939 O O . THR A 1 65 ? -10.551 8.401 7.263 1.00 0.00 65 THR A O 1
ATOM 950 N N . ARG A 1 66 ? -8.547 8.598 6.258 1.00 0.00 66 ARG A N 1
ATOM 951 C CA . ARG A 1 66 ? -8.469 10.041 6.452 1.00 0.00 66 ARG A CA 1
ATOM 952 C C . ARG A 1 66 ? -9.267 10.777 5.379 1.00 0.00 66 ARG A C 1
ATOM 953 O O . ARG A 1 66 ? -9.900 11.796 5.652 1.00 0.00 66 ARG A O 1
ATOM 974 N N . GLY A 1 67 ? -9.230 10.253 4.158 1.00 0.00 67 GLY A N 1
ATOM 975 C CA . GLY A 1 67 ? -9.952 10.874 3.062 1.00 0.00 67 GLY A CA 1
ATOM 976 C C . GLY A 1 67 ? -9.438 12.263 2.742 1.00 0.00 67 GLY A C 1
ATOM 977 O O . GLY A 1 67 ? -10.037 13.261 3.142 1.00 0.00 67 GLY A O 1
ATOM 981 N N . SER A 1 68 ? -8.324 12.328 2.021 1.00 0.00 68 SER A N 1
ATOM 982 C CA . SER A 1 68 ? -7.726 13.606 1.652 1.00 0.00 68 SER A CA 1
ATOM 983 C C . SER A 1 68 ? -8.796 14.597 1.203 1.00 0.00 68 SER A C 1
ATOM 984 O O . SER A 1 68 ? -9.875 14.204 0.760 1.00 0.00 68 SER A O 1
ATOM 992 N N . SER A 1 69 ? -8.488 15.885 1.321 1.00 0.00 69 SER A N 1
ATOM 993 C CA . SER A 1 69 ? -9.423 16.933 0.931 1.00 0.00 69 SER A CA 1
ATOM 994 C C . SER A 1 69 ? -8.761 17.925 -0.021 1.00 0.00 69 SER A C 1
ATOM 995 O O . SER A 1 69 ? -8.925 19.138 0.116 1.00 0.00 69 SER A O 1
ATOM 1003 N N . ASP A 1 70 ? -8.012 17.401 -0.985 1.00 0.00 70 ASP A N 1
ATOM 1004 C CA . ASP A 1 70 ? -7.325 18.239 -1.961 1.00 0.00 70 ASP A CA 1
ATOM 1005 C C . ASP A 1 70 ? -7.507 17.690 -3.372 1.00 0.00 70 ASP A C 1
ATOM 1006 O O . ASP A 1 70 ? -8.117 16.639 -3.566 1.00 0.00 70 ASP A O 1
ATOM 1015 N N . ASN A 1 71 ? -6.974 18.409 -4.355 1.00 0.00 71 ASN A N 1
ATOM 1016 C CA . ASN A 1 71 ? -7.078 17.994 -5.749 1.00 0.00 71 ASN A CA 1
ATOM 1017 C C . ASN A 1 71 ? -5.715 18.035 -6.432 1.00 0.00 71 ASN A C 1
ATOM 1018 O O . ASN A 1 71 ? -5.590 18.501 -7.564 1.00 0.00 71 ASN A O 1
ATOM 1029 N N . ALA A 1 72 ? -4.696 17.542 -5.737 1.00 0.00 72 ALA A N 1
ATOM 1030 C CA . ALA A 1 72 ? -3.342 17.519 -6.277 1.00 0.00 72 ALA A CA 1
ATOM 1031 C C . ALA A 1 72 ? -3.074 16.222 -7.032 1.00 0.00 72 ALA A C 1
ATOM 1032 O O . ALA A 1 72 ? -2.638 15.230 -6.447 1.00 0.00 72 ALA A O 1
ATOM 1039 N N . SER A 1 73 ? -3.338 16.235 -8.335 1.00 0.00 73 SER A N 1
ATOM 1040 C CA . SER A 1 73 ? -3.130 15.058 -9.169 1.00 0.00 73 SER A CA 1
ATOM 1041 C C . SER A 1 73 ? -3.393 15.379 -10.637 1.00 0.00 73 SER A C 1
ATOM 1042 O O . SER A 1 73 ? -3.849 16.472 -10.974 1.00 0.00 73 SER A O 1
ATOM 1050 N N . LYS A 1 74 ? -3.101 14.419 -11.508 1.00 0.00 74 LYS A N 1
ATOM 1051 C CA . LYS A 1 74 ? -3.305 14.596 -12.941 1.00 0.00 74 LYS A CA 1
ATOM 1052 C C . LYS A 1 74 ? -4.684 15.184 -13.225 1.00 0.00 74 LYS A C 1
ATOM 1053 O O . LYS A 1 74 ? -5.504 15.331 -12.319 1.00 0.00 74 LYS A O 1
ATOM 1072 N N . TRP A 1 75 ? -4.932 15.516 -14.487 1.00 0.00 75 TRP A N 1
ATOM 1073 C CA . TRP A 1 75 ? -6.212 16.086 -14.889 1.00 0.00 75 TRP A CA 1
ATOM 1074 C C . TRP A 1 75 ? -7.356 15.477 -14.086 1.00 0.00 75 TRP A C 1
ATOM 1075 O O . TRP A 1 75 ? -7.572 14.265 -14.117 1.00 0.00 75 TRP A O 1
ATOM 1096 N N . SER A 1 76 ? -8.086 16.324 -13.368 1.00 0.00 76 SER A N 1
ATOM 1097 C CA . SER A 1 76 ? -9.206 15.867 -12.554 1.00 0.00 76 SER A CA 1
ATOM 1098 C C . SER A 1 76 ? -10.536 16.207 -13.220 1.00 0.00 76 SER A C 1
ATOM 1099 O O . SER A 1 76 ? -10.672 17.212 -13.918 1.00 0.00 76 SER A O 1
ATOM 1107 N N . PRO A 1 77 ? -11.543 15.348 -13.000 1.00 0.00 77 PRO A N 1
ATOM 1108 C CA . PRO A 1 77 ? -12.881 15.535 -13.569 1.00 0.00 77 PRO A CA 1
ATOM 1109 C C . PRO A 1 77 ? -13.619 16.713 -12.942 1.00 0.00 77 PRO A C 1
ATOM 1110 O O . PRO A 1 77 ? -13.215 17.252 -11.911 1.00 0.00 77 PRO A O 1
ATOM 1121 N N . PRO A 1 78 ? -14.726 17.125 -13.577 1.00 0.00 78 PRO A N 1
ATOM 1122 C CA . PRO A 1 78 ? -15.544 18.244 -13.098 1.00 0.00 78 PRO A CA 1
ATOM 1123 C C . PRO A 1 78 ? -16.288 17.908 -11.811 1.00 0.00 78 PRO A C 1
ATOM 1124 O O . PRO A 1 78 ? -16.937 16.867 -11.712 1.00 0.00 78 PRO A O 1
ATOM 1135 N N . GLN A 1 79 ? -16.190 18.796 -10.827 1.00 0.00 79 GLN A N 1
ATOM 1136 C CA . GLN A 1 79 ? -16.855 18.592 -9.545 1.00 0.00 79 GLN A CA 1
ATOM 1137 C C . GLN A 1 79 ? -18.187 17.873 -9.731 1.00 0.00 79 GLN A C 1
ATOM 1138 O O . GLN A 1 79 ? -18.543 16.992 -8.950 1.00 0.00 79 GLN A O 1
ATOM 1152 N N . ASN A 1 80 ? -18.921 18.256 -10.772 1.00 0.00 80 ASN A N 1
ATOM 1153 C CA . ASN A 1 80 ? -20.215 17.648 -11.060 1.00 0.00 80 ASN A CA 1
ATOM 1154 C C . ASN A 1 80 ? -20.074 16.531 -12.089 1.00 0.00 80 ASN A C 1
ATOM 1155 O O . ASN A 1 80 ? -20.039 16.784 -13.294 1.00 0.00 80 ASN A O 1
ATOM 1166 N N . TYR A 1 81 ? -19.994 15.296 -11.607 1.00 0.00 81 TYR A N 1
ATOM 1167 C CA . TYR A 1 81 ? -19.855 14.140 -12.484 1.00 0.00 81 TYR A CA 1
ATOM 1168 C C . TYR A 1 81 ? -21.196 13.439 -12.678 1.00 0.00 81 TYR A C 1
ATOM 1169 O O . TYR A 1 81 ? -21.705 13.344 -13.795 1.00 0.00 81 TYR A O 1
ATOM 1187 N N . LYS A 1 82 ? -21.764 12.950 -11.581 1.00 0.00 82 LYS A N 1
ATOM 1188 C CA . LYS A 1 82 ? -23.047 12.258 -11.626 1.00 0.00 82 LYS A CA 1
ATOM 1189 C C . LYS A 1 82 ? -24.046 12.902 -10.670 1.00 0.00 82 LYS A C 1
ATOM 1190 O O . LYS A 1 82 ? -23.677 13.362 -9.589 1.00 0.00 82 LYS A O 1
ATOM 1209 N N . SER A 1 83 ? -25.312 12.930 -11.074 1.00 0.00 83 SER A N 1
ATOM 1210 C CA . SER A 1 83 ? -26.364 13.520 -10.254 1.00 0.00 83 SER A CA 1
ATOM 1211 C C . SER A 1 83 ? -26.254 13.046 -8.808 1.00 0.00 83 SER A C 1
ATOM 1212 O O . SER A 1 83 ? -26.688 11.946 -8.468 1.00 0.00 83 SER A O 1
ATOM 1220 N N . GLY A 1 84 ? -25.669 13.886 -7.959 1.00 0.00 84 GLY A N 1
ATOM 1221 C CA . GLY A 1 84 ? -25.512 13.537 -6.559 1.00 0.00 84 GLY A CA 1
ATOM 1222 C C . GLY A 1 84 ? -24.673 14.546 -5.801 1.00 0.00 84 GLY A C 1
ATOM 1223 O O . GLY A 1 84 ? -24.322 15.607 -6.317 1.00 0.00 84 GLY A O 1
ATOM 1227 N N . PRO A 1 85 ? -24.340 14.218 -4.544 1.00 0.00 85 PRO A N 1
ATOM 1228 C CA . PRO A 1 85 ? -23.533 15.091 -3.685 1.00 0.00 85 PRO A CA 1
ATOM 1229 C C . PRO A 1 85 ? -22.084 15.183 -4.150 1.00 0.00 85 PRO A C 1
ATOM 1230 O O . PRO A 1 85 ? -21.251 15.809 -3.495 1.00 0.00 85 PRO A O 1
ATOM 1241 N N . SER A 1 86 ? -21.790 14.556 -5.284 1.00 0.00 86 SER A N 1
ATOM 1242 C CA . SER A 1 86 ? -20.440 14.564 -5.835 1.00 0.00 86 SER A CA 1
ATOM 1243 C C . SER A 1 86 ? -19.725 15.870 -5.500 1.00 0.00 86 SER A C 1
ATOM 1244 O O . SER A 1 86 ? -20.138 16.945 -5.933 1.00 0.00 86 SER A O 1
ATOM 1252 N N . SER A 1 87 ? -18.649 15.766 -4.726 1.00 0.00 87 SER A N 1
ATOM 1253 C CA . SER A 1 87 ? -17.878 16.938 -4.329 1.00 0.00 87 SER A CA 1
ATOM 1254 C C . SER A 1 87 ? -16.856 17.305 -5.401 1.00 0.00 87 SER A C 1
ATOM 1255 O O . SER A 1 87 ? -16.694 16.591 -6.390 1.00 0.00 87 SER A O 1
ATOM 1263 N N . GLY A 1 88 ? -16.168 18.424 -5.197 1.00 0.00 88 GLY A N 1
ATOM 1264 C CA . GLY A 1 88 ? -15.170 18.867 -6.153 1.00 0.00 88 GLY A CA 1
ATOM 1265 C C . GLY A 1 88 ? -14.150 17.791 -6.467 1.00 0.00 88 GLY A C 1
ATOM 1266 O O . GLY A 1 88 ? -13.415 17.929 -7.443 1.00 0.00 88 GLY A O 1
ATOM 1272 N N . GLY A 1 1 ? 28.647 6.799 -7.461 1.00 0.00 1 GLY A N 2
ATOM 1273 C CA . GLY A 1 1 ? 27.495 5.917 -7.497 1.00 0.00 1 GLY A CA 2
ATOM 1274 C C . GLY A 1 1 ? 27.330 5.127 -6.214 1.00 0.00 1 GLY A C 2
ATOM 1275 O O . GLY A 1 1 ? 27.031 5.694 -5.162 1.00 0.00 1 GLY A O 2
ATOM 1279 N N . SER A 1 2 ? 27.523 3.815 -6.299 1.00 0.00 2 SER A N 2
ATOM 1280 C CA . SER A 1 2 ? 27.388 2.945 -5.137 1.00 0.00 2 SER A CA 2
ATOM 1281 C C . SER A 1 2 ? 28.659 2.131 -4.917 1.00 0.00 2 SER A C 2
ATOM 1282 O O . SER A 1 2 ? 29.192 1.528 -5.848 1.00 0.00 2 SER A O 2
ATOM 1290 N N . SER A 1 3 ? 29.139 2.119 -3.677 1.00 0.00 3 SER A N 2
ATOM 1291 C CA . SER A 1 3 ? 30.350 1.382 -3.334 1.00 0.00 3 SER A CA 2
ATOM 1292 C C . SER A 1 3 ? 30.007 0.025 -2.727 1.00 0.00 3 SER A C 2
ATOM 1293 O O . SER A 1 3 ? 30.870 -0.840 -2.586 1.00 0.00 3 SER A O 2
ATOM 1301 N N . GLY A 1 4 ? 28.739 -0.153 -2.369 1.00 0.00 4 GLY A N 2
ATOM 1302 C CA . GLY A 1 4 ? 28.303 -1.406 -1.782 1.00 0.00 4 GLY A CA 2
ATOM 1303 C C . GLY A 1 4 ? 28.553 -1.463 -0.288 1.00 0.00 4 GLY A C 2
ATOM 1304 O O . GLY A 1 4 ? 29.655 -1.791 0.152 1.00 0.00 4 GLY A O 2
ATOM 1308 N N . SER A 1 5 ? 27.528 -1.143 0.495 1.00 0.00 5 SER A N 2
ATOM 1309 C CA . SER A 1 5 ? 27.644 -1.154 1.949 1.00 0.00 5 SER A CA 2
ATOM 1310 C C . SER A 1 5 ? 26.920 -2.359 2.542 1.00 0.00 5 SER A C 2
ATOM 1311 O O . SER A 1 5 ? 26.036 -2.938 1.911 1.00 0.00 5 SER A O 2
ATOM 1319 N N . SER A 1 6 ? 27.303 -2.731 3.759 1.00 0.00 6 SER A N 2
ATOM 1320 C CA . SER A 1 6 ? 26.694 -3.870 4.437 1.00 0.00 6 SER A CA 2
ATOM 1321 C C . SER A 1 6 ? 25.304 -3.514 4.955 1.00 0.00 6 SER A C 2
ATOM 1322 O O . SER A 1 6 ? 25.161 -2.747 5.906 1.00 0.00 6 SER A O 2
ATOM 1330 N N . GLY A 1 7 ? 24.280 -4.078 4.321 1.00 0.00 7 GLY A N 2
ATOM 1331 C CA . GLY A 1 7 ? 22.914 -3.808 4.730 1.00 0.00 7 GLY A CA 2
ATOM 1332 C C . GLY A 1 7 ? 22.149 -3.000 3.701 1.00 0.00 7 GLY A C 2
ATOM 1333 O O . GLY A 1 7 ? 21.611 -1.938 4.012 1.00 0.00 7 GLY A O 2
ATOM 1337 N N . MET A 1 8 ? 22.102 -3.504 2.472 1.00 0.00 8 MET A N 2
ATOM 1338 C CA . MET A 1 8 ? 21.397 -2.821 1.394 1.00 0.00 8 MET A CA 2
ATOM 1339 C C . MET A 1 8 ? 20.452 -3.776 0.671 1.00 0.00 8 MET A C 2
ATOM 1340 O O . MET A 1 8 ? 20.341 -3.745 -0.554 1.00 0.00 8 MET A O 2
ATOM 1354 N N . GLU A 1 9 ? 19.773 -4.623 1.439 1.00 0.00 9 GLU A N 2
ATOM 1355 C CA . GLU A 1 9 ? 18.838 -5.587 0.870 1.00 0.00 9 GLU A CA 2
ATOM 1356 C C . GLU A 1 9 ? 17.396 -5.137 1.082 1.00 0.00 9 GLU A C 2
ATOM 1357 O O . GLU A 1 9 ? 17.134 -4.179 1.809 1.00 0.00 9 GLU A O 2
ATOM 1369 N N . SER A 1 10 ? 16.464 -5.834 0.439 1.00 0.00 10 SER A N 2
ATOM 1370 C CA . SER A 1 10 ? 15.048 -5.503 0.552 1.00 0.00 10 SER A CA 2
ATOM 1371 C C . SER A 1 10 ? 14.699 -5.093 1.979 1.00 0.00 10 SER A C 2
ATOM 1372 O O . SER A 1 10 ? 14.748 -5.907 2.901 1.00 0.00 10 SER A O 2
ATOM 1380 N N . ARG A 1 11 ? 14.345 -3.823 2.153 1.00 0.00 11 ARG A N 2
ATOM 1381 C CA . ARG A 1 11 ? 13.989 -3.303 3.468 1.00 0.00 11 ARG A CA 2
ATOM 1382 C C . ARG A 1 11 ? 12.511 -2.924 3.520 1.00 0.00 11 ARG A C 2
ATOM 1383 O O . ARG A 1 11 ? 11.768 -3.148 2.564 1.00 0.00 11 ARG A O 2
ATOM 1404 N N . CYS A 1 12 ? 12.092 -2.351 4.643 1.00 0.00 12 CYS A N 2
ATOM 1405 C CA . CYS A 1 12 ? 10.704 -1.942 4.821 1.00 0.00 12 CYS A CA 2
ATOM 1406 C C . CYS A 1 12 ? 10.506 -0.490 4.398 1.00 0.00 12 CYS A C 2
ATOM 1407 O O . CYS A 1 12 ? 11.382 0.352 4.599 1.00 0.00 12 CYS A O 2
ATOM 1414 N N . TYR A 1 13 ? 9.350 -0.203 3.811 1.00 0.00 13 TYR A N 2
ATOM 1415 C CA . TYR A 1 13 ? 9.037 1.147 3.357 1.00 0.00 13 TYR A CA 2
ATOM 1416 C C . TYR A 1 13 ? 8.340 1.943 4.456 1.00 0.00 13 TYR A C 2
ATOM 1417 O O . TYR A 1 13 ? 7.567 2.860 4.180 1.00 0.00 13 TYR A O 2
ATOM 1435 N N . GLY A 1 14 ? 8.621 1.586 5.706 1.00 0.00 14 GLY A N 2
ATOM 1436 C CA . GLY A 1 14 ? 8.015 2.277 6.829 1.00 0.00 14 GLY A CA 2
ATOM 1437 C C . GLY A 1 14 ? 9.005 2.552 7.944 1.00 0.00 14 GLY A C 2
ATOM 1438 O O . GLY A 1 14 ? 9.020 3.641 8.517 1.00 0.00 14 GLY A O 2
ATOM 1442 N N . CYS A 1 15 ? 9.834 1.560 8.254 1.00 0.00 15 CYS A N 2
ATOM 1443 C CA . CYS A 1 15 ? 10.831 1.698 9.309 1.00 0.00 15 CYS A CA 2
ATOM 1444 C C . CYS A 1 15 ? 12.237 1.472 8.762 1.00 0.00 15 CYS A C 2
ATOM 1445 O O . CYS A 1 15 ? 13.228 1.720 9.447 1.00 0.00 15 CYS A O 2
ATOM 1452 N N . ALA A 1 16 ? 12.314 0.999 7.522 1.00 0.00 16 ALA A N 2
ATOM 1453 C CA . ALA A 1 16 ? 13.598 0.740 6.882 1.00 0.00 16 ALA A CA 2
ATOM 1454 C C . ALA A 1 16 ? 14.282 -0.477 7.494 1.00 0.00 16 ALA A C 2
ATOM 1455 O O . ALA A 1 16 ? 15.509 -0.579 7.491 1.00 0.00 16 ALA A O 2
ATOM 1462 N N . VAL A 1 17 ? 13.481 -1.398 8.020 1.00 0.00 17 VAL A N 2
ATOM 1463 C CA . VAL A 1 17 ? 14.010 -2.609 8.637 1.00 0.00 17 VAL A CA 2
ATOM 1464 C C . VAL A 1 17 ? 14.275 -3.687 7.591 1.00 0.00 17 VAL A C 2
ATOM 1465 O O . VAL A 1 17 ? 13.464 -3.907 6.691 1.00 0.00 17 VAL A O 2
ATOM 1478 N N . LYS A 1 18 ? 15.415 -4.357 7.717 1.00 0.00 18 LYS A N 2
ATOM 1479 C CA . LYS A 1 18 ? 15.788 -5.415 6.785 1.00 0.00 18 LYS A CA 2
ATOM 1480 C C . LYS A 1 18 ? 14.925 -6.655 6.995 1.00 0.00 18 LYS A C 2
ATOM 1481 O O . LYS A 1 18 ? 14.852 -7.192 8.101 1.00 0.00 18 LYS A O 2
ATOM 1500 N N . PHE A 1 19 ? 14.274 -7.106 5.928 1.00 0.00 19 PHE A N 2
ATOM 1501 C CA . PHE A 1 19 ? 13.417 -8.284 5.996 1.00 0.00 19 PHE A CA 2
ATOM 1502 C C . PHE A 1 19 ? 14.240 -9.540 6.267 1.00 0.00 19 PHE A C 2
ATOM 1503 O O . PHE A 1 19 ? 14.953 -10.030 5.391 1.00 0.00 19 PHE A O 2
ATOM 1520 N N . THR A 1 20 ? 14.135 -10.057 7.488 1.00 0.00 20 THR A N 2
ATOM 1521 C CA . THR A 1 20 ? 14.870 -11.254 7.876 1.00 0.00 20 THR A CA 2
ATOM 1522 C C . THR A 1 20 ? 13.932 -12.314 8.444 1.00 0.00 20 THR A C 2
ATOM 1523 O O . THR A 1 20 ? 12.750 -12.055 8.670 1.00 0.00 20 THR A O 2
ATOM 1534 N N . LEU A 1 21 ? 14.467 -13.508 8.674 1.00 0.00 21 LEU A N 2
ATOM 1535 C CA . LEU A 1 21 ? 13.678 -14.608 9.217 1.00 0.00 21 LEU A CA 2
ATOM 1536 C C . LEU A 1 21 ? 12.632 -14.094 10.201 1.00 0.00 21 LEU A C 2
ATOM 1537 O O . LEU A 1 21 ? 11.435 -14.326 10.028 1.00 0.00 21 LEU A O 2
ATOM 1553 N N . PHE A 1 22 ? 13.091 -13.393 11.232 1.00 0.00 22 PHE A N 2
ATOM 1554 C CA . PHE A 1 22 ? 12.195 -12.844 12.243 1.00 0.00 22 PHE A CA 2
ATOM 1555 C C . PHE A 1 22 ? 11.290 -11.771 11.643 1.00 0.00 22 PHE A C 2
ATOM 1556 O O . PHE A 1 22 ? 10.093 -11.724 11.924 1.00 0.00 22 PHE A O 2
ATOM 1573 N N . LYS A 1 23 ? 11.873 -10.910 10.816 1.00 0.00 23 LYS A N 2
ATOM 1574 C CA . LYS A 1 23 ? 11.122 -9.837 10.175 1.00 0.00 23 LYS A CA 2
ATOM 1575 C C . LYS A 1 23 ? 10.809 -10.184 8.723 1.00 0.00 23 LYS A C 2
ATOM 1576 O O . LYS A 1 23 ? 11.502 -9.743 7.805 1.00 0.00 23 LYS A O 2
ATOM 1595 N N . LYS A 1 24 ? 9.761 -10.976 8.520 1.00 0.00 24 LYS A N 2
ATOM 1596 C CA . LYS A 1 24 ? 9.355 -11.380 7.180 1.00 0.00 24 LYS A CA 2
ATOM 1597 C C . LYS A 1 24 ? 9.054 -10.162 6.312 1.00 0.00 24 LYS A C 2
ATOM 1598 O O . LYS A 1 24 ? 9.055 -9.030 6.794 1.00 0.00 24 LYS A O 2
ATOM 1617 N N . GLU A 1 25 ? 8.795 -10.404 5.031 1.00 0.00 25 GLU A N 2
ATOM 1618 C CA . GLU A 1 25 ? 8.492 -9.325 4.097 1.00 0.00 25 GLU A CA 2
ATOM 1619 C C . GLU A 1 25 ? 7.018 -9.346 3.702 1.00 0.00 25 GLU A C 2
ATOM 1620 O O . GLU A 1 25 ? 6.477 -10.389 3.334 1.00 0.00 25 GLU A O 2
ATOM 1632 N N . TYR A 1 26 ? 6.374 -8.187 3.783 1.00 0.00 26 TYR A N 2
ATOM 1633 C CA . TYR A 1 26 ? 4.962 -8.071 3.437 1.00 0.00 26 TYR A CA 2
ATOM 1634 C C . TYR A 1 26 ? 4.760 -7.079 2.296 1.00 0.00 26 TYR A C 2
ATOM 1635 O O . TYR A 1 26 ? 5.637 -6.268 2.000 1.00 0.00 26 TYR A O 2
ATOM 1653 N N . GLY A 1 27 ? 3.596 -7.150 1.658 1.00 0.00 27 GLY A N 2
ATOM 1654 C CA . GLY A 1 27 ? 3.298 -6.253 0.557 1.00 0.00 27 GLY A CA 2
ATOM 1655 C C . GLY A 1 27 ? 1.961 -5.558 0.721 1.00 0.00 27 GLY A C 2
ATOM 1656 O O . GLY A 1 27 ? 1.003 -6.148 1.221 1.00 0.00 27 GLY A O 2
ATOM 1660 N N . CYS A 1 28 ? 1.895 -4.299 0.301 1.00 0.00 28 CYS A N 2
ATOM 1661 C CA . CYS A 1 28 ? 0.667 -3.520 0.406 1.00 0.00 28 CYS A CA 2
ATOM 1662 C C . CYS A 1 28 ? -0.175 -3.659 -0.859 1.00 0.00 28 CYS A C 2
ATOM 1663 O O . CYS A 1 28 ? 0.306 -4.129 -1.890 1.00 0.00 28 CYS A O 2
ATOM 1670 N N . LYS A 1 29 ? -1.435 -3.247 -0.773 1.00 0.00 29 LYS A N 2
ATOM 1671 C CA . LYS A 1 29 ? -2.345 -3.323 -1.910 1.00 0.00 29 LYS A CA 2
ATOM 1672 C C . LYS A 1 29 ? -2.613 -1.936 -2.486 1.00 0.00 29 LYS A C 2
ATOM 1673 O O . LYS A 1 29 ? -2.634 -1.752 -3.702 1.00 0.00 29 LYS A O 2
ATOM 1692 N N . ASN A 1 30 ? -2.816 -0.963 -1.604 1.00 0.00 30 ASN A N 2
ATOM 1693 C CA . ASN A 1 30 ? -3.081 0.408 -2.026 1.00 0.00 30 ASN A CA 2
ATOM 1694 C C . ASN A 1 30 ? -1.854 1.019 -2.695 1.00 0.00 30 ASN A C 2
ATOM 1695 O O . ASN A 1 30 ? -1.810 1.171 -3.917 1.00 0.00 30 ASN A O 2
ATOM 1706 N N . CYS A 1 31 ? -0.857 1.366 -1.888 1.00 0.00 31 CYS A N 2
ATOM 1707 C CA . CYS A 1 31 ? 0.371 1.960 -2.401 1.00 0.00 31 CYS A CA 2
ATOM 1708 C C . CYS A 1 31 ? 1.186 0.934 -3.183 1.00 0.00 31 CYS A C 2
ATOM 1709 O O . CYS A 1 31 ? 1.842 1.268 -4.169 1.00 0.00 31 CYS A O 2
ATOM 1716 N N . GLY A 1 32 ? 1.138 -0.317 -2.736 1.00 0.00 32 GLY A N 2
ATOM 1717 C CA . GLY A 1 32 ? 1.875 -1.373 -3.405 1.00 0.00 32 GLY A CA 2
ATOM 1718 C C . GLY A 1 32 ? 3.359 -1.330 -3.097 1.00 0.00 32 GLY A C 2
ATOM 1719 O O . GLY A 1 32 ? 4.190 -1.460 -3.995 1.00 0.00 32 GLY A O 2
ATOM 1723 N N . ARG A 1 33 ? 3.692 -1.144 -1.824 1.00 0.00 33 ARG A N 2
ATOM 1724 C CA . ARG A 1 33 ? 5.085 -1.080 -1.400 1.00 0.00 33 ARG A CA 2
ATOM 1725 C C . ARG A 1 33 ? 5.418 -2.228 -0.451 1.00 0.00 33 ARG A C 2
ATOM 1726 O O . ARG A 1 33 ? 4.528 -2.933 0.021 1.00 0.00 33 ARG A O 2
ATOM 1747 N N . ALA A 1 34 ? 6.706 -2.408 -0.177 1.00 0.00 34 ALA A N 2
ATOM 1748 C CA . ALA A 1 34 ? 7.156 -3.468 0.716 1.00 0.00 34 ALA A CA 2
ATOM 1749 C C . ALA A 1 34 ? 7.168 -2.996 2.166 1.00 0.00 34 ALA A C 2
ATOM 1750 O O . ALA A 1 34 ? 7.730 -1.948 2.483 1.00 0.00 34 ALA A O 2
ATOM 1757 N N . PHE A 1 35 ? 6.544 -3.776 3.042 1.00 0.00 35 PHE A N 2
ATOM 1758 C CA . PHE A 1 35 ? 6.482 -3.437 4.459 1.00 0.00 35 PHE A CA 2
ATOM 1759 C C . PHE A 1 35 ? 6.726 -4.670 5.325 1.00 0.00 35 PHE A C 2
ATOM 1760 O O . PHE A 1 35 ? 6.589 -5.803 4.864 1.00 0.00 35 PHE A O 2
ATOM 1777 N N . CYS A 1 36 ? 7.090 -4.439 6.582 1.00 0.00 36 CYS A N 2
ATOM 1778 C CA . CYS A 1 36 ? 7.355 -5.529 7.514 1.00 0.00 36 CYS A CA 2
ATOM 1779 C C . CYS A 1 36 ? 6.119 -5.839 8.354 1.00 0.00 36 CYS A C 2
ATOM 1780 O O . CYS A 1 36 ? 5.391 -4.935 8.762 1.00 0.00 36 CYS A O 2
ATOM 1787 N N . ASN A 1 37 ? 5.891 -7.123 8.609 1.00 0.00 37 ASN A N 2
ATOM 1788 C CA . ASN A 1 37 ? 4.744 -7.553 9.401 1.00 0.00 37 ASN A CA 2
ATOM 1789 C C . ASN A 1 37 ? 4.388 -6.508 10.454 1.00 0.00 37 ASN A C 2
ATOM 1790 O O . ASN A 1 37 ? 3.215 -6.285 10.752 1.00 0.00 37 ASN A O 2
ATOM 1801 N N . GLY A 1 38 ? 5.410 -5.868 11.015 1.00 0.00 38 GLY A N 2
ATOM 1802 C CA . GLY A 1 38 ? 5.184 -4.854 12.028 1.00 0.00 38 GLY A CA 2
ATOM 1803 C C . GLY A 1 38 ? 4.453 -3.643 11.484 1.00 0.00 38 GLY A C 2
ATOM 1804 O O . GLY A 1 38 ? 3.479 -3.178 12.077 1.00 0.00 38 GLY A O 2
ATOM 1808 N N . CYS A 1 39 ? 4.924 -3.129 10.353 1.00 0.00 39 CYS A N 2
ATOM 1809 C CA . CYS A 1 39 ? 4.311 -1.963 9.729 1.00 0.00 39 CYS A CA 2
ATOM 1810 C C . CYS A 1 39 ? 3.052 -2.356 8.960 1.00 0.00 39 CYS A C 2
ATOM 1811 O O . CYS A 1 39 ? 2.048 -1.643 8.984 1.00 0.00 39 CYS A O 2
ATOM 1818 N N . LEU A 1 40 ? 3.114 -3.495 8.280 1.00 0.00 40 LEU A N 2
ATOM 1819 C CA . LEU A 1 40 ? 1.979 -3.985 7.504 1.00 0.00 40 LEU A CA 2
ATOM 1820 C C . LEU A 1 40 ? 1.042 -4.816 8.374 1.00 0.00 40 LEU A C 2
ATOM 1821 O O . LEU A 1 40 ? 0.718 -5.956 8.041 1.00 0.00 40 LEU A O 2
ATOM 1837 N N . SER A 1 41 ? 0.610 -4.237 9.490 1.00 0.00 41 SER A N 2
ATOM 1838 C CA . SER A 1 41 ? -0.289 -4.925 10.409 1.00 0.00 41 SER A CA 2
ATOM 1839 C C . SER A 1 41 ? -1.649 -4.235 10.457 1.00 0.00 41 SER A C 2
ATOM 1840 O O . SER A 1 41 ? -2.335 -4.260 11.479 1.00 0.00 41 SER A O 2
ATOM 1848 N N . PHE A 1 42 ? -2.033 -3.620 9.343 1.00 0.00 42 PHE A N 2
ATOM 1849 C CA . PHE A 1 42 ? -3.310 -2.922 9.257 1.00 0.00 42 PHE A CA 2
ATOM 1850 C C . PHE A 1 42 ? -4.095 -3.374 8.029 1.00 0.00 42 PHE A C 2
ATOM 1851 O O . PHE A 1 42 ? -3.537 -3.968 7.106 1.00 0.00 42 PHE A O 2
ATOM 1868 N N . SER A 1 43 ? -5.393 -3.088 8.025 1.00 0.00 43 SER A N 2
ATOM 1869 C CA . SER A 1 43 ? -6.256 -3.469 6.913 1.00 0.00 43 SER A CA 2
ATOM 1870 C C . SER A 1 43 ? -7.231 -2.345 6.573 1.00 0.00 43 SER A C 2
ATOM 1871 O O . SER A 1 43 ? -7.663 -1.597 7.449 1.00 0.00 43 SER A O 2
ATOM 1879 N N . ALA A 1 44 ? -7.572 -2.234 5.293 1.00 0.00 44 ALA A N 2
ATOM 1880 C CA . ALA A 1 44 ? -8.496 -1.204 4.836 1.00 0.00 44 ALA A CA 2
ATOM 1881 C C . ALA A 1 44 ? -8.924 -1.451 3.393 1.00 0.00 44 ALA A C 2
ATOM 1882 O O . ALA A 1 44 ? -8.193 -2.065 2.615 1.00 0.00 44 ALA A O 2
ATOM 1889 N N . LEU A 1 45 ? -10.111 -0.970 3.042 1.00 0.00 45 LEU A N 2
ATOM 1890 C CA . LEU A 1 45 ? -10.637 -1.140 1.692 1.00 0.00 45 LEU A CA 2
ATOM 1891 C C . LEU A 1 45 ? -9.712 -0.497 0.663 1.00 0.00 45 LEU A C 2
ATOM 1892 O O . LEU A 1 45 ? -9.452 0.705 0.712 1.00 0.00 45 LEU A O 2
ATOM 1908 N N . VAL A 1 46 ? -9.219 -1.307 -0.269 1.00 0.00 46 VAL A N 2
ATOM 1909 C CA . VAL A 1 46 ? -8.326 -0.817 -1.312 1.00 0.00 46 VAL A CA 2
ATOM 1910 C C . VAL A 1 46 ? -9.067 -0.640 -2.632 1.00 0.00 46 VAL A C 2
ATOM 1911 O O . VAL A 1 46 ? -9.695 -1.564 -3.149 1.00 0.00 46 VAL A O 2
ATOM 1924 N N . PRO A 1 47 ? -8.994 0.576 -3.193 1.00 0.00 47 PRO A N 2
ATOM 1925 C CA . PRO A 1 47 ? -9.652 0.903 -4.462 1.00 0.00 47 PRO A CA 2
ATOM 1926 C C . PRO A 1 47 ? -8.997 0.208 -5.651 1.00 0.00 47 PRO A C 2
ATOM 1927 O O . PRO A 1 47 ? -9.386 0.423 -6.799 1.00 0.00 47 PRO A O 2
ATOM 1938 N N . ARG A 1 48 ? -8.002 -0.626 -5.368 1.00 0.00 48 ARG A N 2
ATOM 1939 C CA . ARG A 1 48 ? -7.293 -1.353 -6.414 1.00 0.00 48 ARG A CA 2
ATOM 1940 C C . ARG A 1 48 ? -7.738 -2.812 -6.460 1.00 0.00 48 ARG A C 2
ATOM 1941 O O . ARG A 1 48 ? -7.784 -3.423 -7.527 1.00 0.00 48 ARG A O 2
ATOM 1962 N N . ALA A 1 49 ? -8.064 -3.363 -5.296 1.00 0.00 49 ALA A N 2
ATOM 1963 C CA . ALA A 1 49 ? -8.506 -4.749 -5.203 1.00 0.00 49 ALA A CA 2
ATOM 1964 C C . ALA A 1 49 ? -10.027 -4.835 -5.126 1.00 0.00 49 ALA A C 2
ATOM 1965 O O . ALA A 1 49 ? -10.575 -5.719 -4.468 1.00 0.00 49 ALA A O 2
ATOM 1972 N N . GLY A 1 50 ? -10.703 -3.912 -5.802 1.00 0.00 50 GLY A N 2
ATOM 1973 C CA . GLY A 1 50 ? -12.154 -3.902 -5.795 1.00 0.00 50 GLY A CA 2
ATOM 1974 C C . GLY A 1 50 ? -12.725 -3.481 -4.456 1.00 0.00 50 GLY A C 2
ATOM 1975 O O . GLY A 1 50 ? -13.738 -4.018 -4.009 1.00 0.00 50 GLY A O 2
ATOM 1979 N N . ASN A 1 51 ? -12.073 -2.517 -3.813 1.00 0.00 51 ASN A N 2
ATOM 1980 C CA . ASN A 1 51 ? -12.521 -2.026 -2.515 1.00 0.00 51 ASN A CA 2
ATOM 1981 C C . ASN A 1 51 ? -12.647 -3.170 -1.514 1.00 0.00 51 ASN A C 2
ATOM 1982 O O . ASN A 1 51 ? -13.699 -3.365 -0.904 1.00 0.00 51 ASN A O 2
ATOM 1993 N N . THR A 1 52 ? -11.565 -3.926 -1.348 1.00 0.00 52 THR A N 2
ATOM 1994 C CA . THR A 1 52 ? -11.554 -5.052 -0.422 1.00 0.00 52 THR A CA 2
ATOM 1995 C C . THR A 1 52 ? -10.627 -4.783 0.758 1.00 0.00 52 THR A C 2
ATOM 1996 O O . THR A 1 52 ? -9.504 -4.313 0.581 1.00 0.00 52 THR A O 2
ATOM 2007 N N . GLN A 1 53 ? -11.105 -5.086 1.960 1.00 0.00 53 GLN A N 2
ATOM 2008 C CA . GLN A 1 53 ? -10.317 -4.877 3.170 1.00 0.00 53 GLN A CA 2
ATOM 2009 C C . GLN A 1 53 ? -9.065 -5.748 3.161 1.00 0.00 53 GLN A C 2
ATOM 2010 O O . GLN A 1 53 ? -9.025 -6.798 3.801 1.00 0.00 53 GLN A O 2
ATOM 2024 N N . GLN A 1 54 ? -8.046 -5.304 2.432 1.00 0.00 54 GLN A N 2
ATOM 2025 C CA . GLN A 1 54 ? -6.793 -6.045 2.341 1.00 0.00 54 GLN A CA 2
ATOM 2026 C C . GLN A 1 54 ? -5.753 -5.476 3.300 1.00 0.00 54 GLN A C 2
ATOM 2027 O O . GLN A 1 54 ? -5.882 -4.347 3.774 1.00 0.00 54 GLN A O 2
ATOM 2041 N N . LYS A 1 55 ? -4.722 -6.265 3.582 1.00 0.00 55 LYS A N 2
ATOM 2042 C CA . LYS A 1 55 ? -3.658 -5.841 4.485 1.00 0.00 55 LYS A CA 2
ATOM 2043 C C . LYS A 1 55 ? -2.864 -4.685 3.884 1.00 0.00 55 LYS A C 2
ATOM 2044 O O . LYS A 1 55 ? -2.187 -4.845 2.869 1.00 0.00 55 LYS A O 2
ATOM 2063 N N . VAL A 1 56 ? -2.951 -3.520 4.519 1.00 0.00 56 VAL A N 2
ATOM 2064 C CA . VAL A 1 56 ? -2.239 -2.338 4.049 1.00 0.00 56 VAL A CA 2
ATOM 2065 C C . VAL A 1 56 ? -1.305 -1.796 5.125 1.00 0.00 56 VAL A C 2
ATOM 2066 O O . VAL A 1 56 ? -1.445 -2.117 6.305 1.00 0.00 56 VAL A O 2
ATOM 2079 N N . CYS A 1 57 ? -0.350 -0.970 4.710 1.00 0.00 57 CYS A N 2
ATOM 2080 C CA . CYS A 1 57 ? 0.609 -0.381 5.637 1.00 0.00 57 CYS A CA 2
ATOM 2081 C C . CYS A 1 57 ? -0.033 0.746 6.440 1.00 0.00 57 CYS A C 2
ATOM 2082 O O . CYS A 1 57 ? -0.992 1.375 5.993 1.00 0.00 57 CYS A O 2
ATOM 2089 N N . LYS A 1 58 ? 0.503 0.997 7.630 1.00 0.00 58 LYS A N 2
ATOM 2090 C CA . LYS A 1 58 ? -0.014 2.048 8.497 1.00 0.00 58 LYS A CA 2
ATOM 2091 C C . LYS A 1 58 ? -0.514 3.233 7.676 1.00 0.00 58 LYS A C 2
ATOM 2092 O O . LYS A 1 58 ? -1.709 3.527 7.659 1.00 0.00 58 LYS A O 2
ATOM 2111 N N . GLN A 1 59 ? 0.408 3.908 6.997 1.00 0.00 59 GLN A N 2
ATOM 2112 C CA . GLN A 1 59 ? 0.059 5.060 6.174 1.00 0.00 59 GLN A CA 2
ATOM 2113 C C . GLN A 1 59 ? -1.251 4.821 5.430 1.00 0.00 59 GLN A C 2
ATOM 2114 O O . GLN A 1 59 ? -2.288 5.386 5.780 1.00 0.00 59 GLN A O 2
ATOM 2128 N N . CYS A 1 60 ? -1.197 3.980 4.403 1.00 0.00 60 CYS A N 2
ATOM 2129 C CA . CYS A 1 60 ? -2.379 3.666 3.608 1.00 0.00 60 CYS A CA 2
ATOM 2130 C C . CYS A 1 60 ? -3.597 3.461 4.503 1.00 0.00 60 CYS A C 2
ATOM 2131 O O . CYS A 1 60 ? -4.637 4.093 4.309 1.00 0.00 60 CYS A O 2
ATOM 2138 N N . HIS A 1 61 ? -3.462 2.575 5.484 1.00 0.00 61 HIS A N 2
ATOM 2139 C CA . HIS A 1 61 ? -4.552 2.287 6.410 1.00 0.00 61 HIS A CA 2
ATOM 2140 C C . HIS A 1 61 ? -5.165 3.577 6.946 1.00 0.00 61 HIS A C 2
ATOM 2141 O O . HIS A 1 61 ? -6.365 3.644 7.213 1.00 0.00 61 HIS A O 2
ATOM 2155 N N . THR A 1 62 ? -4.332 4.602 7.101 1.00 0.00 62 THR A N 2
ATOM 2156 C CA . THR A 1 62 ? -4.791 5.890 7.606 1.00 0.00 62 THR A CA 2
ATOM 2157 C C . THR A 1 62 ? -5.267 6.789 6.471 1.00 0.00 62 THR A C 2
ATOM 2158 O O . THR A 1 62 ? -6.220 7.552 6.628 1.00 0.00 62 THR A O 2
ATOM 2169 N N . ILE A 1 63 ? -4.597 6.693 5.327 1.00 0.00 63 ILE A N 2
ATOM 2170 C CA . ILE A 1 63 ? -4.953 7.497 4.164 1.00 0.00 63 ILE A CA 2
ATOM 2171 C C . ILE A 1 63 ? -6.330 7.113 3.632 1.00 0.00 63 ILE A C 2
ATOM 2172 O O . ILE A 1 63 ? -7.098 7.969 3.190 1.00 0.00 63 ILE A O 2
ATOM 2188 N N . LEU A 1 64 ? -6.637 5.821 3.678 1.00 0.00 64 LEU A N 2
ATOM 2189 C CA . LEU A 1 64 ? -7.922 5.323 3.201 1.00 0.00 64 LEU A CA 2
ATOM 2190 C C . LEU A 1 64 ? -9.024 5.597 4.220 1.00 0.00 64 LEU A C 2
ATOM 2191 O O . LEU A 1 64 ? -10.211 5.519 3.904 1.00 0.00 64 LEU A O 2
ATOM 2207 N N . THR A 1 65 ? -8.622 5.921 5.445 1.00 0.00 65 THR A N 2
ATOM 2208 C CA . THR A 1 65 ? -9.575 6.209 6.511 1.00 0.00 65 THR A CA 2
ATOM 2209 C C . THR A 1 65 ? -9.680 7.708 6.764 1.00 0.00 65 THR A C 2
ATOM 2210 O O . THR A 1 65 ? -10.676 8.187 7.307 1.00 0.00 65 THR A O 2
ATOM 2221 N N . ARG A 1 66 ? -8.648 8.445 6.367 1.00 0.00 66 ARG A N 2
ATOM 2222 C CA . ARG A 1 66 ? -8.625 9.891 6.552 1.00 0.00 66 ARG A CA 2
ATOM 2223 C C . ARG A 1 66 ? -9.515 10.584 5.525 1.00 0.00 66 ARG A C 2
ATOM 2224 O O . ARG A 1 66 ? -10.085 11.641 5.794 1.00 0.00 66 ARG A O 2
ATOM 2245 N N . GLY A 1 67 ? -9.628 9.982 4.345 1.00 0.00 67 GLY A N 2
ATOM 2246 C CA . GLY A 1 67 ? -10.449 10.556 3.294 1.00 0.00 67 GLY A CA 2
ATOM 2247 C C . GLY A 1 67 ? -11.583 9.640 2.879 1.00 0.00 67 GLY A C 2
ATOM 2248 O O . GLY A 1 67 ? -12.517 9.411 3.647 1.00 0.00 67 GLY A O 2
ATOM 2252 N N . SER A 1 68 ? -11.503 9.117 1.660 1.00 0.00 68 SER A N 2
ATOM 2253 C CA . SER A 1 68 ? -12.534 8.225 1.141 1.00 0.00 68 SER A CA 2
ATOM 2254 C C . SER A 1 68 ? -12.043 7.494 -0.105 1.00 0.00 68 SER A C 2
ATOM 2255 O O . SER A 1 68 ? -11.176 7.987 -0.826 1.00 0.00 68 SER A O 2
ATOM 2263 N N . SER A 1 69 ? -12.606 6.316 -0.351 1.00 0.00 69 SER A N 2
ATOM 2264 C CA . SER A 1 69 ? -12.224 5.513 -1.508 1.00 0.00 69 SER A CA 2
ATOM 2265 C C . SER A 1 69 ? -13.319 5.535 -2.570 1.00 0.00 69 SER A C 2
ATOM 2266 O O . SER A 1 69 ? -14.508 5.540 -2.251 1.00 0.00 69 SER A O 2
ATOM 2274 N N . ASP A 1 70 ? -12.909 5.549 -3.833 1.00 0.00 70 ASP A N 2
ATOM 2275 C CA . ASP A 1 70 ? -13.854 5.570 -4.943 1.00 0.00 70 ASP A CA 2
ATOM 2276 C C . ASP A 1 70 ? -14.932 4.507 -4.759 1.00 0.00 70 ASP A C 2
ATOM 2277 O O . ASP A 1 70 ? -14.689 3.459 -4.162 1.00 0.00 70 ASP A O 2
ATOM 2286 N N . ASN A 1 71 ? -16.125 4.785 -5.276 1.00 0.00 71 ASN A N 2
ATOM 2287 C CA . ASN A 1 71 ? -17.241 3.853 -5.167 1.00 0.00 71 ASN A CA 2
ATOM 2288 C C . ASN A 1 71 ? -17.593 3.263 -6.529 1.00 0.00 71 ASN A C 2
ATOM 2289 O O . ASN A 1 71 ? -18.524 3.718 -7.192 1.00 0.00 71 ASN A O 2
ATOM 2300 N N . ALA A 1 72 ? -16.840 2.248 -6.940 1.00 0.00 72 ALA A N 2
ATOM 2301 C CA . ALA A 1 72 ? -17.074 1.594 -8.221 1.00 0.00 72 ALA A CA 2
ATOM 2302 C C . ALA A 1 72 ? -17.280 0.093 -8.043 1.00 0.00 72 ALA A C 2
ATOM 2303 O O . ALA A 1 72 ? -16.332 -0.687 -8.127 1.00 0.00 72 ALA A O 2
ATOM 2310 N N . SER A 1 73 ? -18.524 -0.303 -7.795 1.00 0.00 73 SER A N 2
ATOM 2311 C CA . SER A 1 73 ? -18.854 -1.710 -7.600 1.00 0.00 73 SER A CA 2
ATOM 2312 C C . SER A 1 73 ? -20.360 -1.934 -7.697 1.00 0.00 73 SER A C 2
ATOM 2313 O O . SER A 1 73 ? -21.136 -0.983 -7.797 1.00 0.00 73 SER A O 2
ATOM 2321 N N . LYS A 1 74 ? -20.766 -3.198 -7.668 1.00 0.00 74 LYS A N 2
ATOM 2322 C CA . LYS A 1 74 ? -22.179 -3.550 -7.751 1.00 0.00 74 LYS A CA 2
ATOM 2323 C C . LYS A 1 74 ? -22.766 -3.776 -6.361 1.00 0.00 74 LYS A C 2
ATOM 2324 O O . LYS A 1 74 ? -22.614 -4.851 -5.780 1.00 0.00 74 LYS A O 2
ATOM 2343 N N . TRP A 1 75 ? -23.438 -2.758 -5.836 1.00 0.00 75 TRP A N 2
ATOM 2344 C CA . TRP A 1 75 ? -24.050 -2.847 -4.515 1.00 0.00 75 TRP A CA 2
ATOM 2345 C C . TRP A 1 75 ? -25.437 -2.214 -4.513 1.00 0.00 75 TRP A C 2
ATOM 2346 O O . TRP A 1 75 ? -25.580 -1.011 -4.731 1.00 0.00 75 TRP A O 2
ATOM 2367 N N . SER A 1 76 ? -26.455 -3.031 -4.266 1.00 0.00 76 SER A N 2
ATOM 2368 C CA . SER A 1 76 ? -27.832 -2.550 -4.239 1.00 0.00 76 SER A CA 2
ATOM 2369 C C . SER A 1 76 ? -28.276 -2.252 -2.810 1.00 0.00 76 SER A C 2
ATOM 2370 O O . SER A 1 76 ? -27.923 -2.956 -1.864 1.00 0.00 76 SER A O 2
ATOM 2378 N N . PRO A 1 77 ? -29.070 -1.183 -2.649 1.00 0.00 77 PRO A N 2
ATOM 2379 C CA . PRO A 1 77 ? -29.580 -0.767 -1.339 1.00 0.00 77 PRO A CA 2
ATOM 2380 C C . PRO A 1 77 ? -30.614 -1.741 -0.784 1.00 0.00 77 PRO A C 2
ATOM 2381 O O . PRO A 1 77 ? -31.360 -2.381 -1.525 1.00 0.00 77 PRO A O 2
ATOM 2392 N N . PRO A 1 78 ? -30.662 -1.856 0.551 1.00 0.00 78 PRO A N 2
ATOM 2393 C CA . PRO A 1 78 ? -31.601 -2.749 1.236 1.00 0.00 78 PRO A CA 2
ATOM 2394 C C . PRO A 1 78 ? -33.044 -2.266 1.128 1.00 0.00 78 PRO A C 2
ATOM 2395 O O . PRO A 1 78 ? -33.315 -1.224 0.532 1.00 0.00 78 PRO A O 2
ATOM 2406 N N . GLN A 1 79 ? -33.964 -3.030 1.708 1.00 0.00 79 GLN A N 2
ATOM 2407 C CA . GLN A 1 79 ? -35.378 -2.679 1.676 1.00 0.00 79 GLN A CA 2
ATOM 2408 C C . GLN A 1 79 ? -35.574 -1.186 1.920 1.00 0.00 79 GLN A C 2
ATOM 2409 O O . GLN A 1 79 ? -36.261 -0.507 1.158 1.00 0.00 79 GLN A O 2
ATOM 2423 N N . ASN A 1 80 ? -34.965 -0.681 2.989 1.00 0.00 80 ASN A N 2
ATOM 2424 C CA . ASN A 1 80 ? -35.074 0.731 3.334 1.00 0.00 80 ASN A CA 2
ATOM 2425 C C . ASN A 1 80 ? -33.956 1.146 4.286 1.00 0.00 80 ASN A C 2
ATOM 2426 O O . ASN A 1 80 ? -33.659 0.445 5.254 1.00 0.00 80 ASN A O 2
ATOM 2437 N N . TYR A 1 81 ? -33.342 2.290 4.006 1.00 0.00 81 TYR A N 2
ATOM 2438 C CA . TYR A 1 81 ? -32.256 2.797 4.837 1.00 0.00 81 TYR A CA 2
ATOM 2439 C C . TYR A 1 81 ? -32.222 4.322 4.817 1.00 0.00 81 TYR A C 2
ATOM 2440 O O . TYR A 1 81 ? -32.089 4.939 3.759 1.00 0.00 81 TYR A O 2
ATOM 2458 N N . LYS A 1 82 ? -32.343 4.926 5.994 1.00 0.00 82 LYS A N 2
ATOM 2459 C CA . LYS A 1 82 ? -32.325 6.379 6.116 1.00 0.00 82 LYS A CA 2
ATOM 2460 C C . LYS A 1 82 ? -30.898 6.893 6.280 1.00 0.00 82 LYS A C 2
ATOM 2461 O O . LYS A 1 82 ? -30.242 6.620 7.285 1.00 0.00 82 LYS A O 2
ATOM 2480 N N . SER A 1 83 ? -30.425 7.639 5.287 1.00 0.00 83 SER A N 2
ATOM 2481 C CA . SER A 1 83 ? -29.075 8.189 5.321 1.00 0.00 83 SER A CA 2
ATOM 2482 C C . SER A 1 83 ? -28.976 9.440 4.453 1.00 0.00 83 SER A C 2
ATOM 2483 O O . SER A 1 83 ? -29.930 9.813 3.771 1.00 0.00 83 SER A O 2
ATOM 2491 N N . GLY A 1 84 ? -27.813 10.084 4.484 1.00 0.00 84 GLY A N 2
ATOM 2492 C CA . GLY A 1 84 ? -27.610 11.286 3.696 1.00 0.00 84 GLY A CA 2
ATOM 2493 C C . GLY A 1 84 ? -27.239 10.981 2.258 1.00 0.00 84 GLY A C 2
ATOM 2494 O O . GLY A 1 84 ? -26.528 10.018 1.969 1.00 0.00 84 GLY A O 2
ATOM 2498 N N . PRO A 1 85 ? -27.729 11.813 1.327 1.00 0.00 85 PRO A N 2
ATOM 2499 C CA . PRO A 1 85 ? -27.459 11.647 -0.104 1.00 0.00 85 PRO A CA 2
ATOM 2500 C C . PRO A 1 85 ? -26.007 11.947 -0.459 1.00 0.00 85 PRO A C 2
ATOM 2501 O O . PRO A 1 85 ? -25.381 12.824 0.137 1.00 0.00 85 PRO A O 2
ATOM 2512 N N . SER A 1 86 ? -25.476 11.215 -1.433 1.00 0.00 86 SER A N 2
ATOM 2513 C CA . SER A 1 86 ? -24.096 11.401 -1.864 1.00 0.00 86 SER A CA 2
ATOM 2514 C C . SER A 1 86 ? -24.006 11.455 -3.386 1.00 0.00 86 SER A C 2
ATOM 2515 O O . SER A 1 86 ? -24.438 10.533 -4.078 1.00 0.00 86 SER A O 2
ATOM 2523 N N . SER A 1 87 ? -23.440 12.542 -3.901 1.00 0.00 87 SER A N 2
ATOM 2524 C CA . SER A 1 87 ? -23.295 12.719 -5.341 1.00 0.00 87 SER A CA 2
ATOM 2525 C C . SER A 1 87 ? -22.641 11.496 -5.976 1.00 0.00 87 SER A C 2
ATOM 2526 O O . SER A 1 87 ? -22.043 10.670 -5.288 1.00 0.00 87 SER A O 2
ATOM 2534 N N . GLY A 1 88 ? -22.760 11.387 -7.296 1.00 0.00 88 GLY A N 2
ATOM 2535 C CA . GLY A 1 88 ? -22.176 10.262 -8.003 1.00 0.00 88 GLY A CA 2
ATOM 2536 C C . GLY A 1 88 ? -22.916 9.936 -9.286 1.00 0.00 88 GLY A C 2
ATOM 2537 O O . GLY A 1 88 ? -24.103 9.622 -9.228 1.00 0.00 88 GLY A O 2
ATOM 2543 N N . GLY A 1 1 ? 41.526 -2.302 6.620 1.00 0.00 1 GLY A N 3
ATOM 2544 C CA . GLY A 1 1 ? 40.495 -1.744 5.765 1.00 0.00 1 GLY A CA 3
ATOM 2545 C C . GLY A 1 1 ? 39.595 -2.810 5.172 1.00 0.00 1 GLY A C 3
ATOM 2546 O O . GLY A 1 1 ? 39.748 -3.184 4.009 1.00 0.00 1 GLY A O 3
ATOM 2550 N N . SER A 1 2 ? 38.656 -3.303 5.973 1.00 0.00 2 SER A N 3
ATOM 2551 C CA . SER A 1 2 ? 37.731 -4.336 5.522 1.00 0.00 2 SER A CA 3
ATOM 2552 C C . SER A 1 2 ? 36.285 -3.883 5.691 1.00 0.00 2 SER A C 3
ATOM 2553 O O . SER A 1 2 ? 35.708 -4.000 6.772 1.00 0.00 2 SER A O 3
ATOM 2561 N N . SER A 1 3 ? 35.704 -3.364 4.614 1.00 0.00 3 SER A N 3
ATOM 2562 C CA . SER A 1 3 ? 34.326 -2.889 4.642 1.00 0.00 3 SER A CA 3
ATOM 2563 C C . SER A 1 3 ? 33.373 -4.010 5.045 1.00 0.00 3 SER A C 3
ATOM 2564 O O . SER A 1 3 ? 33.782 -5.159 5.211 1.00 0.00 3 SER A O 3
ATOM 2572 N N . GLY A 1 4 ? 32.097 -3.668 5.199 1.00 0.00 4 GLY A N 3
ATOM 2573 C CA . GLY A 1 4 ? 31.105 -4.656 5.581 1.00 0.00 4 GLY A CA 3
ATOM 2574 C C . GLY A 1 4 ? 30.936 -5.741 4.537 1.00 0.00 4 GLY A C 3
ATOM 2575 O O . GLY A 1 4 ? 31.210 -5.525 3.356 1.00 0.00 4 GLY A O 3
ATOM 2579 N N . SER A 1 5 ? 30.484 -6.913 4.971 1.00 0.00 5 SER A N 3
ATOM 2580 C CA . SER A 1 5 ? 30.284 -8.039 4.066 1.00 0.00 5 SER A CA 3
ATOM 2581 C C . SER A 1 5 ? 29.124 -7.769 3.112 1.00 0.00 5 SER A C 3
ATOM 2582 O O . SER A 1 5 ? 29.283 -7.823 1.892 1.00 0.00 5 SER A O 3
ATOM 2590 N N . SER A 1 6 ? 27.956 -7.479 3.677 1.00 0.00 6 SER A N 3
ATOM 2591 C CA . SER A 1 6 ? 26.768 -7.204 2.878 1.00 0.00 6 SER A CA 3
ATOM 2592 C C . SER A 1 6 ? 26.011 -5.999 3.427 1.00 0.00 6 SER A C 3
ATOM 2593 O O . SER A 1 6 ? 26.108 -5.677 4.610 1.00 0.00 6 SER A O 3
ATOM 2601 N N . GLY A 1 7 ? 25.256 -5.335 2.556 1.00 0.00 7 GLY A N 3
ATOM 2602 C CA . GLY A 1 7 ? 24.493 -4.172 2.971 1.00 0.00 7 GLY A CA 3
ATOM 2603 C C . GLY A 1 7 ? 23.018 -4.476 3.137 1.00 0.00 7 GLY A C 3
ATOM 2604 O O . GLY A 1 7 ? 22.630 -5.237 4.023 1.00 0.00 7 GLY A O 3
ATOM 2608 N N . MET A 1 8 ? 22.192 -3.878 2.285 1.00 0.00 8 MET A N 3
ATOM 2609 C CA . MET A 1 8 ? 20.750 -4.089 2.342 1.00 0.00 8 MET A CA 3
ATOM 2610 C C . MET A 1 8 ? 20.125 -3.953 0.958 1.00 0.00 8 MET A C 3
ATOM 2611 O O . MET A 1 8 ? 20.514 -3.088 0.174 1.00 0.00 8 MET A O 3
ATOM 2625 N N . GLU A 1 9 ? 19.155 -4.814 0.664 1.00 0.00 9 GLU A N 3
ATOM 2626 C CA . GLU A 1 9 ? 18.478 -4.788 -0.627 1.00 0.00 9 GLU A CA 3
ATOM 2627 C C . GLU A 1 9 ? 16.977 -4.575 -0.451 1.00 0.00 9 GLU A C 3
ATOM 2628 O O . GLU A 1 9 ? 16.420 -3.586 -0.926 1.00 0.00 9 GLU A O 3
ATOM 2640 N N . SER A 1 10 ? 16.329 -5.511 0.236 1.00 0.00 10 SER A N 3
ATOM 2641 C CA . SER A 1 10 ? 14.893 -5.429 0.472 1.00 0.00 10 SER A CA 3
ATOM 2642 C C . SER A 1 10 ? 14.602 -5.010 1.910 1.00 0.00 10 SER A C 3
ATOM 2643 O O . SER A 1 10 ? 14.761 -5.799 2.842 1.00 0.00 10 SER A O 3
ATOM 2651 N N . ARG A 1 11 ? 14.175 -3.764 2.082 1.00 0.00 11 ARG A N 3
ATOM 2652 C CA . ARG A 1 11 ? 13.862 -3.239 3.406 1.00 0.00 11 ARG A CA 3
ATOM 2653 C C . ARG A 1 11 ? 12.392 -2.842 3.500 1.00 0.00 11 ARG A C 3
ATOM 2654 O O . ARG A 1 11 ? 11.621 -3.046 2.562 1.00 0.00 11 ARG A O 3
ATOM 2675 N N . CYS A 1 12 ? 12.009 -2.275 4.640 1.00 0.00 12 CYS A N 3
ATOM 2676 C CA . CYS A 1 12 ? 10.632 -1.850 4.858 1.00 0.00 12 CYS A CA 3
ATOM 2677 C C . CYS A 1 12 ? 10.440 -0.393 4.447 1.00 0.00 12 CYS A C 3
ATOM 2678 O O . CYS A 1 12 ? 11.321 0.442 4.653 1.00 0.00 12 CYS A O 3
ATOM 2685 N N . TYR A 1 13 ? 9.283 -0.096 3.866 1.00 0.00 13 TYR A N 3
ATOM 2686 C CA . TYR A 1 13 ? 8.976 1.259 3.424 1.00 0.00 13 TYR A CA 3
ATOM 2687 C C . TYR A 1 13 ? 8.316 2.060 4.542 1.00 0.00 13 TYR A C 3
ATOM 2688 O O . TYR A 1 13 ? 7.570 3.004 4.287 1.00 0.00 13 TYR A O 3
ATOM 2706 N N . GLY A 1 14 ? 8.598 1.676 5.783 1.00 0.00 14 GLY A N 3
ATOM 2707 C CA . GLY A 1 14 ? 8.026 2.368 6.923 1.00 0.00 14 GLY A CA 3
ATOM 2708 C C . GLY A 1 14 ? 9.044 2.629 8.015 1.00 0.00 14 GLY A C 3
ATOM 2709 O O . GLY A 1 14 ? 9.045 3.695 8.631 1.00 0.00 14 GLY A O 3
ATOM 2713 N N . CYS A 1 15 ? 9.913 1.654 8.256 1.00 0.00 15 CYS A N 3
ATOM 2714 C CA . CYS A 1 15 ? 10.941 1.781 9.283 1.00 0.00 15 CYS A CA 3
ATOM 2715 C C . CYS A 1 15 ? 12.325 1.506 8.704 1.00 0.00 15 CYS A C 3
ATOM 2716 O O . CYS A 1 15 ? 13.341 1.734 9.360 1.00 0.00 15 CYS A O 3
ATOM 2723 N N . ALA A 1 16 ? 12.357 1.013 7.470 1.00 0.00 16 ALA A N 3
ATOM 2724 C CA . ALA A 1 16 ? 13.616 0.708 6.801 1.00 0.00 16 ALA A CA 3
ATOM 2725 C C . ALA A 1 16 ? 14.292 -0.505 7.429 1.00 0.00 16 ALA A C 3
ATOM 2726 O O . ALA A 1 16 ? 15.516 -0.634 7.396 1.00 0.00 16 ALA A O 3
ATOM 2733 N N . VAL A 1 17 ? 13.487 -1.394 8.003 1.00 0.00 17 VAL A N 3
ATOM 2734 C CA . VAL A 1 17 ? 14.007 -2.598 8.639 1.00 0.00 17 VAL A CA 3
ATOM 2735 C C . VAL A 1 17 ? 14.226 -3.709 7.618 1.00 0.00 17 VAL A C 3
ATOM 2736 O O . VAL A 1 17 ? 13.322 -4.054 6.856 1.00 0.00 17 VAL A O 3
ATOM 2749 N N . LYS A 1 18 ? 15.432 -4.266 7.607 1.00 0.00 18 LYS A N 3
ATOM 2750 C CA . LYS A 1 18 ? 15.771 -5.339 6.680 1.00 0.00 18 LYS A CA 3
ATOM 2751 C C . LYS A 1 18 ? 14.920 -6.577 6.947 1.00 0.00 18 LYS A C 3
ATOM 2752 O O . LYS A 1 18 ? 14.747 -6.988 8.095 1.00 0.00 18 LYS A O 3
ATOM 2771 N N . PHE A 1 19 ? 14.393 -7.169 5.880 1.00 0.00 19 PHE A N 3
ATOM 2772 C CA . PHE A 1 19 ? 13.561 -8.360 5.999 1.00 0.00 19 PHE A CA 3
ATOM 2773 C C . PHE A 1 19 ? 14.419 -9.602 6.224 1.00 0.00 19 PHE A C 3
ATOM 2774 O O . PHE A 1 19 ? 15.344 -9.879 5.460 1.00 0.00 19 PHE A O 3
ATOM 2791 N N . THR A 1 20 ? 14.105 -10.348 7.279 1.00 0.00 20 THR A N 3
ATOM 2792 C CA . THR A 1 20 ? 14.846 -11.559 7.607 1.00 0.00 20 THR A CA 3
ATOM 2793 C C . THR A 1 20 ? 13.923 -12.635 8.166 1.00 0.00 20 THR A C 3
ATOM 2794 O O . THR A 1 20 ? 12.734 -12.396 8.382 1.00 0.00 20 THR A O 3
ATOM 2805 N N . LEU A 1 21 ? 14.475 -13.820 8.399 1.00 0.00 21 LEU A N 3
ATOM 2806 C CA . LEU A 1 21 ? 13.700 -14.934 8.934 1.00 0.00 21 LEU A CA 3
ATOM 2807 C C . LEU A 1 21 ? 12.694 -14.448 9.972 1.00 0.00 21 LEU A C 3
ATOM 2808 O O . LEU A 1 21 ? 11.496 -14.707 9.860 1.00 0.00 21 LEU A O 3
ATOM 2824 N N . PHE A 1 22 ? 13.189 -13.739 10.982 1.00 0.00 22 PHE A N 3
ATOM 2825 C CA . PHE A 1 22 ? 12.332 -13.215 12.040 1.00 0.00 22 PHE A CA 3
ATOM 2826 C C . PHE A 1 22 ? 11.424 -12.111 11.507 1.00 0.00 22 PHE A C 3
ATOM 2827 O O . PHE A 1 22 ? 10.221 -12.099 11.770 1.00 0.00 22 PHE A O 3
ATOM 2844 N N . LYS A 1 23 ? 12.009 -11.183 10.758 1.00 0.00 23 LYS A N 3
ATOM 2845 C CA . LYS A 1 23 ? 11.254 -10.073 10.186 1.00 0.00 23 LYS A CA 3
ATOM 2846 C C . LYS A 1 23 ? 10.877 -10.361 8.737 1.00 0.00 23 LYS A C 3
ATOM 2847 O O . LYS A 1 23 ? 11.537 -9.894 7.808 1.00 0.00 23 LYS A O 3
ATOM 2866 N N . LYS A 1 24 ? 9.810 -11.131 8.549 1.00 0.00 24 LYS A N 3
ATOM 2867 C CA . LYS A 1 24 ? 9.343 -11.479 7.213 1.00 0.00 24 LYS A CA 3
ATOM 2868 C C . LYS A 1 24 ? 9.057 -10.225 6.393 1.00 0.00 24 LYS A C 3
ATOM 2869 O O . LYS A 1 24 ? 9.089 -9.111 6.915 1.00 0.00 24 LYS A O 3
ATOM 2888 N N . GLU A 1 25 ? 8.776 -10.415 5.107 1.00 0.00 25 GLU A N 3
ATOM 2889 C CA . GLU A 1 25 ? 8.483 -9.298 4.217 1.00 0.00 25 GLU A CA 3
ATOM 2890 C C . GLU A 1 25 ? 7.016 -9.306 3.798 1.00 0.00 25 GLU A C 3
ATOM 2891 O O . GLU A 1 25 ? 6.491 -10.327 3.353 1.00 0.00 25 GLU A O 3
ATOM 2903 N N . TYR A 1 26 ? 6.359 -8.161 3.945 1.00 0.00 26 TYR A N 3
ATOM 2904 C CA . TYR A 1 26 ? 4.952 -8.035 3.585 1.00 0.00 26 TYR A CA 3
ATOM 2905 C C . TYR A 1 26 ? 4.768 -7.041 2.443 1.00 0.00 26 TYR A C 3
ATOM 2906 O O . TYR A 1 26 ? 5.650 -6.230 2.162 1.00 0.00 26 TYR A O 3
ATOM 2924 N N . GLY A 1 27 ? 3.613 -7.109 1.787 1.00 0.00 27 GLY A N 3
ATOM 2925 C CA . GLY A 1 27 ? 3.332 -6.210 0.683 1.00 0.00 27 GLY A CA 3
ATOM 2926 C C . GLY A 1 27 ? 1.994 -5.514 0.828 1.00 0.00 27 GLY A C 3
ATOM 2927 O O . GLY A 1 27 ? 1.034 -6.096 1.335 1.00 0.00 27 GLY A O 3
ATOM 2931 N N . CYS A 1 28 ? 1.928 -4.263 0.384 1.00 0.00 28 CYS A N 3
ATOM 2932 C CA . CYS A 1 28 ? 0.698 -3.485 0.469 1.00 0.00 28 CYS A CA 3
ATOM 2933 C C . CYS A 1 28 ? -0.128 -3.634 -0.806 1.00 0.00 28 CYS A C 3
ATOM 2934 O O . CYS A 1 28 ? 0.363 -4.121 -1.824 1.00 0.00 28 CYS A O 3
ATOM 2941 N N . LYS A 1 29 ? -1.386 -3.210 -0.742 1.00 0.00 29 LYS A N 3
ATOM 2942 C CA . LYS A 1 29 ? -2.281 -3.293 -1.889 1.00 0.00 29 LYS A CA 3
ATOM 2943 C C . LYS A 1 29 ? -2.559 -1.907 -2.464 1.00 0.00 29 LYS A C 3
ATOM 2944 O O . LYS A 1 29 ? -2.579 -1.722 -3.680 1.00 0.00 29 LYS A O 3
ATOM 2963 N N . ASN A 1 30 ? -2.772 -0.937 -1.581 1.00 0.00 30 ASN A N 3
ATOM 2964 C CA . ASN A 1 30 ? -3.048 0.432 -2.001 1.00 0.00 30 ASN A CA 3
ATOM 2965 C C . ASN A 1 30 ? -1.825 1.053 -2.669 1.00 0.00 30 ASN A C 3
ATOM 2966 O O . ASN A 1 30 ? -1.784 1.213 -3.889 1.00 0.00 30 ASN A O 3
ATOM 2977 N N . CYS A 1 31 ? -0.829 1.400 -1.861 1.00 0.00 31 CYS A N 3
ATOM 2978 C CA . CYS A 1 31 ? 0.397 2.003 -2.372 1.00 0.00 31 CYS A CA 3
ATOM 2979 C C . CYS A 1 31 ? 1.221 0.983 -3.151 1.00 0.00 31 CYS A C 3
ATOM 2980 O O . CYS A 1 31 ? 1.889 1.323 -4.126 1.00 0.00 31 CYS A O 3
ATOM 2987 N N . GLY A 1 32 ? 1.168 -0.272 -2.714 1.00 0.00 32 GLY A N 3
ATOM 2988 C CA . GLY A 1 32 ? 1.913 -1.323 -3.381 1.00 0.00 32 GLY A CA 3
ATOM 2989 C C . GLY A 1 32 ? 3.394 -1.277 -3.061 1.00 0.00 32 GLY A C 3
ATOM 2990 O O . GLY A 1 32 ? 4.233 -1.407 -3.952 1.00 0.00 32 GLY A O 3
ATOM 2994 N N . ARG A 1 33 ? 3.716 -1.089 -1.785 1.00 0.00 33 ARG A N 3
ATOM 2995 C CA . ARG A 1 33 ? 5.106 -1.023 -1.349 1.00 0.00 33 ARG A CA 3
ATOM 2996 C C . ARG A 1 33 ? 5.436 -2.178 -0.409 1.00 0.00 33 ARG A C 3
ATOM 2997 O O . ARG A 1 33 ? 4.551 -2.922 0.012 1.00 0.00 33 ARG A O 3
ATOM 3018 N N . ALA A 1 34 ? 6.717 -2.322 -0.084 1.00 0.00 34 ALA A N 3
ATOM 3019 C CA . ALA A 1 34 ? 7.164 -3.385 0.808 1.00 0.00 34 ALA A CA 3
ATOM 3020 C C . ALA A 1 34 ? 7.168 -2.918 2.260 1.00 0.00 34 ALA A C 3
ATOM 3021 O O . ALA A 1 34 ? 7.737 -1.876 2.586 1.00 0.00 34 ALA A O 3
ATOM 3028 N N . PHE A 1 35 ? 6.528 -3.695 3.128 1.00 0.00 35 PHE A N 3
ATOM 3029 C CA . PHE A 1 35 ? 6.457 -3.360 4.545 1.00 0.00 35 PHE A CA 3
ATOM 3030 C C . PHE A 1 35 ? 6.691 -4.596 5.409 1.00 0.00 35 PHE A C 3
ATOM 3031 O O . PHE A 1 35 ? 6.548 -5.728 4.945 1.00 0.00 35 PHE A O 3
ATOM 3048 N N . CYS A 1 36 ? 7.053 -4.371 6.668 1.00 0.00 36 CYS A N 3
ATOM 3049 C CA . CYS A 1 36 ? 7.308 -5.464 7.598 1.00 0.00 36 CYS A CA 3
ATOM 3050 C C . CYS A 1 36 ? 6.070 -5.765 8.437 1.00 0.00 36 CYS A C 3
ATOM 3051 O O . CYS A 1 36 ? 5.350 -4.856 8.847 1.00 0.00 36 CYS A O 3
ATOM 3058 N N . ASN A 1 37 ? 5.830 -7.048 8.689 1.00 0.00 37 ASN A N 3
ATOM 3059 C CA . ASN A 1 37 ? 4.679 -7.470 9.479 1.00 0.00 37 ASN A CA 3
ATOM 3060 C C . ASN A 1 37 ? 4.321 -6.417 10.523 1.00 0.00 37 ASN A C 3
ATOM 3061 O O . ASN A 1 37 ? 3.148 -6.184 10.808 1.00 0.00 37 ASN A O 3
ATOM 3072 N N . GLY A 1 38 ? 5.343 -5.783 11.091 1.00 0.00 38 GLY A N 3
ATOM 3073 C CA . GLY A 1 38 ? 5.116 -4.763 12.097 1.00 0.00 38 GLY A CA 3
ATOM 3074 C C . GLY A 1 38 ? 4.385 -3.555 11.544 1.00 0.00 38 GLY A C 3
ATOM 3075 O O . GLY A 1 38 ? 3.386 -3.111 12.111 1.00 0.00 38 GLY A O 3
ATOM 3079 N N . CYS A 1 39 ? 4.884 -3.022 10.434 1.00 0.00 39 CYS A N 3
ATOM 3080 C CA . CYS A 1 39 ? 4.274 -1.857 9.804 1.00 0.00 39 CYS A CA 3
ATOM 3081 C C . CYS A 1 39 ? 3.024 -2.253 9.023 1.00 0.00 39 CYS A C 3
ATOM 3082 O O . CYS A 1 39 ? 2.028 -1.528 9.014 1.00 0.00 39 CYS A O 3
ATOM 3089 N N . LEU A 1 40 ? 3.083 -3.408 8.370 1.00 0.00 40 LEU A N 3
ATOM 3090 C CA . LEU A 1 40 ? 1.956 -3.902 7.586 1.00 0.00 40 LEU A CA 3
ATOM 3091 C C . LEU A 1 40 ? 1.010 -4.727 8.452 1.00 0.00 40 LEU A C 3
ATOM 3092 O O . LEU A 1 40 ? 0.693 -5.872 8.128 1.00 0.00 40 LEU A O 3
ATOM 3108 N N . SER A 1 41 ? 0.560 -4.138 9.556 1.00 0.00 41 SER A N 3
ATOM 3109 C CA . SER A 1 41 ? -0.349 -4.819 10.470 1.00 0.00 41 SER A CA 3
ATOM 3110 C C . SER A 1 41 ? -1.714 -4.137 10.487 1.00 0.00 41 SER A C 3
ATOM 3111 O O . SER A 1 41 ? -2.403 -4.126 11.507 1.00 0.00 41 SER A O 3
ATOM 3119 N N . PHE A 1 42 ? -2.099 -3.570 9.348 1.00 0.00 42 PHE A N 3
ATOM 3120 C CA . PHE A 1 42 ? -3.381 -2.886 9.230 1.00 0.00 42 PHE A CA 3
ATOM 3121 C C . PHE A 1 42 ? -4.125 -3.336 7.976 1.00 0.00 42 PHE A C 3
ATOM 3122 O O . PHE A 1 42 ? -3.520 -3.843 7.031 1.00 0.00 42 PHE A O 3
ATOM 3139 N N . SER A 1 43 ? -5.440 -3.146 7.975 1.00 0.00 43 SER A N 3
ATOM 3140 C CA . SER A 1 43 ? -6.268 -3.536 6.840 1.00 0.00 43 SER A CA 3
ATOM 3141 C C . SER A 1 43 ? -7.290 -2.451 6.515 1.00 0.00 43 SER A C 3
ATOM 3142 O O . SER A 1 43 ? -7.910 -1.878 7.410 1.00 0.00 43 SER A O 3
ATOM 3150 N N . ALA A 1 44 ? -7.459 -2.174 5.226 1.00 0.00 44 ALA A N 3
ATOM 3151 C CA . ALA A 1 44 ? -8.407 -1.159 4.781 1.00 0.00 44 ALA A CA 3
ATOM 3152 C C . ALA A 1 44 ? -8.856 -1.419 3.347 1.00 0.00 44 ALA A C 3
ATOM 3153 O O . ALA A 1 44 ? -8.109 -1.979 2.544 1.00 0.00 44 ALA A O 3
ATOM 3160 N N . LEU A 1 45 ? -10.080 -1.010 3.032 1.00 0.00 45 LEU A N 3
ATOM 3161 C CA . LEU A 1 45 ? -10.629 -1.199 1.694 1.00 0.00 45 LEU A CA 3
ATOM 3162 C C . LEU A 1 45 ? -9.732 -0.555 0.641 1.00 0.00 45 LEU A C 3
ATOM 3163 O O . LEU A 1 45 ? -9.500 0.653 0.664 1.00 0.00 45 LEU A O 3
ATOM 3179 N N . VAL A 1 46 ? -9.232 -1.371 -0.281 1.00 0.00 46 VAL A N 3
ATOM 3180 C CA . VAL A 1 46 ? -8.364 -0.881 -1.345 1.00 0.00 46 VAL A CA 3
ATOM 3181 C C . VAL A 1 46 ? -9.122 -0.760 -2.662 1.00 0.00 46 VAL A C 3
ATOM 3182 O O . VAL A 1 46 ? -9.710 -1.721 -3.159 1.00 0.00 46 VAL A O 3
ATOM 3195 N N . PRO A 1 47 ? -9.110 0.449 -3.243 1.00 0.00 47 PRO A N 3
ATOM 3196 C CA . PRO A 1 47 ? -9.791 0.725 -4.511 1.00 0.00 47 PRO A CA 3
ATOM 3197 C C . PRO A 1 47 ? -9.114 0.041 -5.694 1.00 0.00 47 PRO A C 3
ATOM 3198 O O . PRO A 1 47 ? -9.549 0.182 -6.837 1.00 0.00 47 PRO A O 3
ATOM 3209 N N . ARG A 1 48 ? -8.047 -0.700 -5.412 1.00 0.00 48 ARG A N 3
ATOM 3210 C CA . ARG A 1 48 ? -7.309 -1.405 -6.453 1.00 0.00 48 ARG A CA 3
ATOM 3211 C C . ARG A 1 48 ? -7.678 -2.885 -6.474 1.00 0.00 48 ARG A C 3
ATOM 3212 O O . ARG A 1 48 ? -7.656 -3.526 -7.524 1.00 0.00 48 ARG A O 3
ATOM 3233 N N . ALA A 1 49 ? -8.018 -3.421 -5.306 1.00 0.00 49 ALA A N 3
ATOM 3234 C CA . ALA A 1 49 ? -8.393 -4.825 -5.190 1.00 0.00 49 ALA A CA 3
ATOM 3235 C C . ALA A 1 49 ? -9.909 -4.986 -5.151 1.00 0.00 49 ALA A C 3
ATOM 3236 O O . ALA A 1 49 ? -10.427 -5.940 -4.572 1.00 0.00 49 ALA A O 3
ATOM 3243 N N . GLY A 1 50 ? -10.616 -4.046 -5.772 1.00 0.00 50 GLY A N 3
ATOM 3244 C CA . GLY A 1 50 ? -12.066 -4.103 -5.795 1.00 0.00 50 GLY A CA 3
ATOM 3245 C C . GLY A 1 50 ? -12.684 -3.673 -4.479 1.00 0.00 50 GLY A C 3
ATOM 3246 O O . GLY A 1 50 ? -13.647 -4.279 -4.011 1.00 0.00 50 GLY A O 3
ATOM 3250 N N . ASN A 1 51 ? -12.128 -2.626 -3.880 1.00 0.00 51 ASN A N 3
ATOM 3251 C CA . ASN A 1 51 ? -12.630 -2.117 -2.608 1.00 0.00 51 ASN A CA 3
ATOM 3252 C C . ASN A 1 51 ? -12.750 -3.240 -1.583 1.00 0.00 51 ASN A C 3
ATOM 3253 O O . ASN A 1 51 ? -13.801 -3.427 -0.969 1.00 0.00 51 ASN A O 3
ATOM 3264 N N . THR A 1 52 ? -11.665 -3.987 -1.401 1.00 0.00 52 THR A N 3
ATOM 3265 C CA . THR A 1 52 ? -11.648 -5.092 -0.450 1.00 0.00 52 THR A CA 3
ATOM 3266 C C . THR A 1 52 ? -10.684 -4.815 0.698 1.00 0.00 52 THR A C 3
ATOM 3267 O O . THR A 1 52 ? -9.578 -4.320 0.485 1.00 0.00 52 THR A O 3
ATOM 3278 N N . GLN A 1 53 ? -11.112 -5.137 1.914 1.00 0.00 53 GLN A N 3
ATOM 3279 C CA . GLN A 1 53 ? -10.285 -4.923 3.096 1.00 0.00 53 GLN A CA 3
ATOM 3280 C C . GLN A 1 53 ? -9.041 -5.805 3.058 1.00 0.00 53 GLN A C 3
ATOM 3281 O O . GLN A 1 53 ? -9.069 -6.951 3.504 1.00 0.00 53 GLN A O 3
ATOM 3295 N N . GLN A 1 54 ? -7.953 -5.262 2.522 1.00 0.00 54 GLN A N 3
ATOM 3296 C CA . GLN A 1 54 ? -6.700 -6.000 2.425 1.00 0.00 54 GLN A CA 3
ATOM 3297 C C . GLN A 1 54 ? -5.665 -5.448 3.400 1.00 0.00 54 GLN A C 3
ATOM 3298 O O . GLN A 1 54 ? -5.795 -4.326 3.890 1.00 0.00 54 GLN A O 3
ATOM 3312 N N . LYS A 1 55 ? -4.638 -6.244 3.679 1.00 0.00 55 LYS A N 3
ATOM 3313 C CA . LYS A 1 55 ? -3.580 -5.835 4.595 1.00 0.00 55 LYS A CA 3
ATOM 3314 C C . LYS A 1 55 ? -2.760 -4.693 4.004 1.00 0.00 55 LYS A C 3
ATOM 3315 O O . LYS A 1 55 ? -1.967 -4.895 3.085 1.00 0.00 55 LYS A O 3
ATOM 3334 N N . VAL A 1 56 ? -2.955 -3.492 4.539 1.00 0.00 56 VAL A N 3
ATOM 3335 C CA . VAL A 1 56 ? -2.232 -2.317 4.067 1.00 0.00 56 VAL A CA 3
ATOM 3336 C C . VAL A 1 56 ? -1.304 -1.772 5.147 1.00 0.00 56 VAL A C 3
ATOM 3337 O O . VAL A 1 56 ? -1.438 -2.108 6.324 1.00 0.00 56 VAL A O 3
ATOM 3350 N N . CYS A 1 57 ? -0.362 -0.928 4.739 1.00 0.00 57 CYS A N 3
ATOM 3351 C CA . CYS A 1 57 ? 0.590 -0.335 5.670 1.00 0.00 57 CYS A CA 3
ATOM 3352 C C . CYS A 1 57 ? -0.060 0.791 6.469 1.00 0.00 57 CYS A C 3
ATOM 3353 O O . CYS A 1 57 ? -1.014 1.421 6.012 1.00 0.00 57 CYS A O 3
ATOM 3360 N N . LYS A 1 58 ? 0.463 1.039 7.665 1.00 0.00 58 LYS A N 3
ATOM 3361 C CA . LYS A 1 58 ? -0.064 2.090 8.528 1.00 0.00 58 LYS A CA 3
ATOM 3362 C C . LYS A 1 58 ? -0.551 3.277 7.704 1.00 0.00 58 LYS A C 3
ATOM 3363 O O . LYS A 1 58 ? -1.744 3.577 7.676 1.00 0.00 58 LYS A O 3
ATOM 3382 N N . GLN A 1 59 ? 0.380 3.949 7.033 1.00 0.00 59 GLN A N 3
ATOM 3383 C CA . GLN A 1 59 ? 0.044 5.103 6.208 1.00 0.00 59 GLN A CA 3
ATOM 3384 C C . GLN A 1 59 ? -1.262 4.871 5.454 1.00 0.00 59 GLN A C 3
ATOM 3385 O O . GLN A 1 59 ? -2.296 5.447 5.792 1.00 0.00 59 GLN A O 3
ATOM 3399 N N . CYS A 1 60 ? -1.206 4.025 4.431 1.00 0.00 60 CYS A N 3
ATOM 3400 C CA . CYS A 1 60 ? -2.384 3.718 3.628 1.00 0.00 60 CYS A CA 3
ATOM 3401 C C . CYS A 1 60 ? -3.609 3.517 4.514 1.00 0.00 60 CYS A C 3
ATOM 3402 O O . CYS A 1 60 ? -4.650 4.141 4.304 1.00 0.00 60 CYS A O 3
ATOM 3409 N N . HIS A 1 61 ? -3.478 2.642 5.507 1.00 0.00 61 HIS A N 3
ATOM 3410 C CA . HIS A 1 61 ? -4.575 2.359 6.426 1.00 0.00 61 HIS A CA 3
ATOM 3411 C C . HIS A 1 61 ? -5.204 3.652 6.936 1.00 0.00 61 HIS A C 3
ATOM 3412 O O . HIS A 1 61 ? -6.407 3.712 7.191 1.00 0.00 61 HIS A O 3
ATOM 3426 N N . THR A 1 62 ? -4.381 4.686 7.084 1.00 0.00 62 THR A N 3
ATOM 3427 C CA . THR A 1 62 ? -4.856 5.977 7.565 1.00 0.00 62 THR A CA 3
ATOM 3428 C C . THR A 1 62 ? -5.305 6.864 6.409 1.00 0.00 62 THR A C 3
ATOM 3429 O O . THR A 1 62 ? -6.272 7.616 6.532 1.00 0.00 62 THR A O 3
ATOM 3440 N N . ILE A 1 63 ? -4.598 6.769 5.288 1.00 0.00 63 ILE A N 3
ATOM 3441 C CA . ILE A 1 63 ? -4.926 7.562 4.110 1.00 0.00 63 ILE A CA 3
ATOM 3442 C C . ILE A 1 63 ? -6.291 7.177 3.551 1.00 0.00 63 ILE A C 3
ATOM 3443 O O . ILE A 1 63 ? -7.028 8.024 3.043 1.00 0.00 63 ILE A O 3
ATOM 3459 N N . LEU A 1 64 ? -6.624 5.895 3.649 1.00 0.00 64 LEU A N 3
ATOM 3460 C CA . LEU A 1 64 ? -7.903 5.397 3.154 1.00 0.00 64 LEU A CA 3
ATOM 3461 C C . LEU A 1 64 ? -9.021 5.679 4.153 1.00 0.00 64 LEU A C 3
ATOM 3462 O O . LEU A 1 64 ? -10.203 5.627 3.812 1.00 0.00 64 LEU A O 3
ATOM 3478 N N . THR A 1 65 ? -8.639 5.982 5.390 1.00 0.00 65 THR A N 3
ATOM 3479 C CA . THR A 1 65 ? -9.608 6.275 6.439 1.00 0.00 65 THR A CA 3
ATOM 3480 C C . THR A 1 65 ? -9.703 7.774 6.697 1.00 0.00 65 THR A C 3
ATOM 3481 O O . THR A 1 65 ? -10.670 8.251 7.290 1.00 0.00 65 THR A O 3
ATOM 3492 N N . ARG A 1 66 ? -8.693 8.512 6.248 1.00 0.00 66 ARG A N 3
ATOM 3493 C CA . ARG A 1 66 ? -8.663 9.958 6.431 1.00 0.00 66 ARG A CA 3
ATOM 3494 C C . ARG A 1 66 ? -9.533 10.656 5.390 1.00 0.00 66 ARG A C 3
ATOM 3495 O O . ARG A 1 66 ? -10.114 11.708 5.656 1.00 0.00 66 ARG A O 3
ATOM 3516 N N . GLY A 1 67 ? -9.617 10.064 4.203 1.00 0.00 67 GLY A N 3
ATOM 3517 C CA . GLY A 1 67 ? -10.417 10.643 3.139 1.00 0.00 67 GLY A CA 3
ATOM 3518 C C . GLY A 1 67 ? -11.656 9.825 2.835 1.00 0.00 67 GLY A C 3
ATOM 3519 O O . GLY A 1 67 ? -12.628 9.852 3.590 1.00 0.00 67 GLY A O 3
ATOM 3523 N N . SER A 1 68 ? -11.624 9.096 1.724 1.00 0.00 68 SER A N 3
ATOM 3524 C CA . SER A 1 68 ? -12.755 8.270 1.318 1.00 0.00 68 SER A CA 3
ATOM 3525 C C . SER A 1 68 ? -14.075 8.932 1.701 1.00 0.00 68 SER A C 3
ATOM 3526 O O . SER A 1 68 ? -15.000 8.270 2.173 1.00 0.00 68 SER A O 3
ATOM 3534 N N . SER A 1 69 ? -14.155 10.242 1.494 1.00 0.00 69 SER A N 3
ATOM 3535 C CA . SER A 1 69 ? -15.360 10.996 1.820 1.00 0.00 69 SER A CA 3
ATOM 3536 C C . SER A 1 69 ? -16.170 11.299 0.563 1.00 0.00 69 SER A C 3
ATOM 3537 O O . SER A 1 69 ? -15.798 12.159 -0.236 1.00 0.00 69 SER A O 3
ATOM 3545 N N . ASP A 1 70 ? -17.277 10.585 0.394 1.00 0.00 70 ASP A N 3
ATOM 3546 C CA . ASP A 1 70 ? -18.141 10.777 -0.765 1.00 0.00 70 ASP A CA 3
ATOM 3547 C C . ASP A 1 70 ? -18.446 12.257 -0.977 1.00 0.00 70 ASP A C 3
ATOM 3548 O O . ASP A 1 70 ? -18.924 12.938 -0.071 1.00 0.00 70 ASP A O 3
ATOM 3557 N N . ASN A 1 71 ? -18.165 12.747 -2.179 1.00 0.00 71 ASN A N 3
ATOM 3558 C CA . ASN A 1 71 ? -18.407 14.147 -2.510 1.00 0.00 71 ASN A CA 3
ATOM 3559 C C . ASN A 1 71 ? -18.428 14.354 -4.021 1.00 0.00 71 ASN A C 3
ATOM 3560 O O . ASN A 1 71 ? -18.004 13.485 -4.782 1.00 0.00 71 ASN A O 3
ATOM 3571 N N . ALA A 1 72 ? -18.924 15.510 -4.448 1.00 0.00 72 ALA A N 3
ATOM 3572 C CA . ALA A 1 72 ? -18.997 15.833 -5.868 1.00 0.00 72 ALA A CA 3
ATOM 3573 C C . ALA A 1 72 ? -17.964 16.889 -6.245 1.00 0.00 72 ALA A C 3
ATOM 3574 O O . ALA A 1 72 ? -17.369 17.527 -5.377 1.00 0.00 72 ALA A O 3
ATOM 3581 N N . SER A 1 73 ? -17.755 17.067 -7.546 1.00 0.00 73 SER A N 3
ATOM 3582 C CA . SER A 1 73 ? -16.790 18.043 -8.038 1.00 0.00 73 SER A CA 3
ATOM 3583 C C . SER A 1 73 ? -17.424 19.426 -8.148 1.00 0.00 73 SER A C 3
ATOM 3584 O O . SER A 1 73 ? -17.670 19.924 -9.246 1.00 0.00 73 SER A O 3
ATOM 3592 N N . LYS A 1 74 ? -17.686 20.043 -7.000 1.00 0.00 74 LYS A N 3
ATOM 3593 C CA . LYS A 1 74 ? -18.290 21.369 -6.964 1.00 0.00 74 LYS A CA 3
ATOM 3594 C C . LYS A 1 74 ? -18.224 21.960 -5.559 1.00 0.00 74 LYS A C 3
ATOM 3595 O O . LYS A 1 74 ? -18.544 21.289 -4.578 1.00 0.00 74 LYS A O 3
ATOM 3614 N N . TRP A 1 75 ? -17.807 23.218 -5.471 1.00 0.00 75 TRP A N 3
ATOM 3615 C CA . TRP A 1 75 ? -17.700 23.898 -4.185 1.00 0.00 75 TRP A CA 3
ATOM 3616 C C . TRP A 1 75 ? -17.510 25.399 -4.378 1.00 0.00 75 TRP A C 3
ATOM 3617 O O . TRP A 1 75 ? -16.573 25.834 -5.047 1.00 0.00 75 TRP A O 3
ATOM 3638 N N . SER A 1 76 ? -18.404 26.185 -3.787 1.00 0.00 76 SER A N 3
ATOM 3639 C CA . SER A 1 76 ? -18.336 27.637 -3.897 1.00 0.00 76 SER A CA 3
ATOM 3640 C C . SER A 1 76 ? -18.269 28.284 -2.517 1.00 0.00 76 SER A C 3
ATOM 3641 O O . SER A 1 76 ? -18.937 27.864 -1.573 1.00 0.00 76 SER A O 3
ATOM 3649 N N . PRO A 1 77 ? -17.441 29.333 -2.396 1.00 0.00 77 PRO A N 3
ATOM 3650 C CA . PRO A 1 77 ? -17.266 30.062 -1.136 1.00 0.00 77 PRO A CA 3
ATOM 3651 C C . PRO A 1 77 ? -18.503 30.869 -0.757 1.00 0.00 77 PRO A C 3
ATOM 3652 O O . PRO A 1 77 ? -19.315 31.242 -1.604 1.00 0.00 77 PRO A O 3
ATOM 3663 N N . PRO A 1 78 ? -18.652 31.147 0.547 1.00 0.00 78 PRO A N 3
ATOM 3664 C CA . PRO A 1 78 ? -19.787 31.914 1.068 1.00 0.00 78 PRO A CA 3
ATOM 3665 C C . PRO A 1 78 ? -19.731 33.382 0.661 1.00 0.00 78 PRO A C 3
ATOM 3666 O O . PRO A 1 78 ? -20.418 34.222 1.241 1.00 0.00 78 PRO A O 3
ATOM 3677 N N . GLN A 1 79 ? -18.909 33.683 -0.338 1.00 0.00 79 GLN A N 3
ATOM 3678 C CA . GLN A 1 79 ? -18.763 35.051 -0.822 1.00 0.00 79 GLN A CA 3
ATOM 3679 C C . GLN A 1 79 ? -18.084 35.929 0.224 1.00 0.00 79 GLN A C 3
ATOM 3680 O O . GLN A 1 79 ? -18.497 37.063 0.460 1.00 0.00 79 GLN A O 3
ATOM 3694 N N . ASN A 1 80 ? -17.039 35.395 0.848 1.00 0.00 80 ASN A N 3
ATOM 3695 C CA . ASN A 1 80 ? -16.302 36.130 1.870 1.00 0.00 80 ASN A CA 3
ATOM 3696 C C . ASN A 1 80 ? -14.821 36.222 1.514 1.00 0.00 80 ASN A C 3
ATOM 3697 O O . ASN A 1 80 ? -14.206 37.281 1.640 1.00 0.00 80 ASN A O 3
ATOM 3708 N N . TYR A 1 81 ? -14.256 35.106 1.067 1.00 0.00 81 TYR A N 3
ATOM 3709 C CA . TYR A 1 81 ? -12.848 35.059 0.694 1.00 0.00 81 TYR A CA 3
ATOM 3710 C C . TYR A 1 81 ? -12.619 35.735 -0.654 1.00 0.00 81 TYR A C 3
ATOM 3711 O O . TYR A 1 81 ? -13.548 35.903 -1.444 1.00 0.00 81 TYR A O 3
ATOM 3729 N N . LYS A 1 82 ? -11.373 36.120 -0.912 1.00 0.00 82 LYS A N 3
ATOM 3730 C CA . LYS A 1 82 ? -11.018 36.776 -2.165 1.00 0.00 82 LYS A CA 3
ATOM 3731 C C . LYS A 1 82 ? -10.395 35.784 -3.141 1.00 0.00 82 LYS A C 3
ATOM 3732 O O . LYS A 1 82 ? -9.292 35.285 -2.914 1.00 0.00 82 LYS A O 3
ATOM 3751 N N . SER A 1 83 ? -11.106 35.503 -4.227 1.00 0.00 83 SER A N 3
ATOM 3752 C CA . SER A 1 83 ? -10.623 34.568 -5.237 1.00 0.00 83 SER A CA 3
ATOM 3753 C C . SER A 1 83 ? -9.283 35.026 -5.803 1.00 0.00 83 SER A C 3
ATOM 3754 O O . SER A 1 83 ? -8.860 36.161 -5.588 1.00 0.00 83 SER A O 3
ATOM 3762 N N . GLY A 1 84 ? -8.618 34.132 -6.530 1.00 0.00 84 GLY A N 3
ATOM 3763 C CA . GLY A 1 84 ? -7.332 34.461 -7.116 1.00 0.00 84 GLY A CA 3
ATOM 3764 C C . GLY A 1 84 ? -6.378 33.283 -7.119 1.00 0.00 84 GLY A C 3
ATOM 3765 O O . GLY A 1 84 ? -5.613 33.074 -6.178 1.00 0.00 84 GLY A O 3
ATOM 3769 N N . PRO A 1 85 ? -6.416 32.488 -8.199 1.00 0.00 85 PRO A N 3
ATOM 3770 C CA . PRO A 1 85 ? -5.555 31.311 -8.347 1.00 0.00 85 PRO A CA 3
ATOM 3771 C C . PRO A 1 85 ? -4.091 31.686 -8.553 1.00 0.00 85 PRO A C 3
ATOM 3772 O O . PRO A 1 85 ? -3.239 30.817 -8.736 1.00 0.00 85 PRO A O 3
ATOM 3783 N N . SER A 1 86 ? -3.808 32.984 -8.523 1.00 0.00 86 SER A N 3
ATOM 3784 C CA . SER A 1 86 ? -2.447 33.473 -8.710 1.00 0.00 86 SER A CA 3
ATOM 3785 C C . SER A 1 86 ? -2.004 34.317 -7.519 1.00 0.00 86 SER A C 3
ATOM 3786 O O . SER A 1 86 ? -2.361 35.490 -7.408 1.00 0.00 86 SER A O 3
ATOM 3794 N N . SER A 1 87 ? -1.224 33.711 -6.630 1.00 0.00 87 SER A N 3
ATOM 3795 C CA . SER A 1 87 ? -0.735 34.405 -5.444 1.00 0.00 87 SER A CA 3
ATOM 3796 C C . SER A 1 87 ? 0.785 34.312 -5.348 1.00 0.00 87 SER A C 3
ATOM 3797 O O . SER A 1 87 ? 1.341 33.233 -5.146 1.00 0.00 87 SER A O 3
ATOM 3805 N N . GLY A 1 88 ? 1.452 35.453 -5.496 1.00 0.00 88 GLY A N 3
ATOM 3806 C CA . GLY A 1 88 ? 2.901 35.479 -5.423 1.00 0.00 88 GLY A CA 3
ATOM 3807 C C . GLY A 1 88 ? 3.537 35.962 -6.712 1.00 0.00 88 GLY A C 3
ATOM 3808 O O . GLY A 1 88 ? 3.464 37.153 -7.007 1.00 0.00 88 GLY A O 3
ATOM 3814 N N . GLY A 1 1 ? 37.090 -11.568 -2.382 1.00 0.00 1 GLY A N 4
ATOM 3815 C CA . GLY A 1 1 ? 36.372 -11.480 -1.124 1.00 0.00 1 GLY A CA 4
ATOM 3816 C C . GLY A 1 1 ? 36.088 -12.842 -0.522 1.00 0.00 1 GLY A C 4
ATOM 3817 O O . GLY A 1 1 ? 35.345 -13.639 -1.095 1.00 0.00 1 GLY A O 4
ATOM 3821 N N . SER A 1 2 ? 36.682 -13.111 0.636 1.00 0.00 2 SER A N 4
ATOM 3822 C CA . SER A 1 2 ? 36.494 -14.388 1.314 1.00 0.00 2 SER A CA 4
ATOM 3823 C C . SER A 1 2 ? 35.093 -14.486 1.909 1.00 0.00 2 SER A C 4
ATOM 3824 O O . SER A 1 2 ? 34.382 -15.468 1.695 1.00 0.00 2 SER A O 4
ATOM 3832 N N . SER A 1 3 ? 34.702 -13.460 2.659 1.00 0.00 3 SER A N 4
ATOM 3833 C CA . SER A 1 3 ? 33.388 -13.430 3.289 1.00 0.00 3 SER A CA 4
ATOM 3834 C C . SER A 1 3 ? 32.921 -11.993 3.505 1.00 0.00 3 SER A C 4
ATOM 3835 O O . SER A 1 3 ? 33.682 -11.145 3.968 1.00 0.00 3 SER A O 4
ATOM 3843 N N . GLY A 1 4 ? 31.663 -11.729 3.165 1.00 0.00 4 GLY A N 4
ATOM 3844 C CA . GLY A 1 4 ? 31.116 -10.395 3.329 1.00 0.00 4 GLY A CA 4
ATOM 3845 C C . GLY A 1 4 ? 29.624 -10.410 3.599 1.00 0.00 4 GLY A C 4
ATOM 3846 O O . GLY A 1 4 ? 28.913 -11.307 3.147 1.00 0.00 4 GLY A O 4
ATOM 3850 N N . SER A 1 5 ? 29.148 -9.413 4.339 1.00 0.00 5 SER A N 4
ATOM 3851 C CA . SER A 1 5 ? 27.732 -9.318 4.673 1.00 0.00 5 SER A CA 4
ATOM 3852 C C . SER A 1 5 ? 26.890 -9.119 3.417 1.00 0.00 5 SER A C 4
ATOM 3853 O O . SER A 1 5 ? 27.185 -8.257 2.589 1.00 0.00 5 SER A O 4
ATOM 3861 N N . SER A 1 6 ? 25.839 -9.922 3.283 1.00 0.00 6 SER A N 4
ATOM 3862 C CA . SER A 1 6 ? 24.955 -9.838 2.127 1.00 0.00 6 SER A CA 4
ATOM 3863 C C . SER A 1 6 ? 24.704 -8.383 1.739 1.00 0.00 6 SER A C 4
ATOM 3864 O O . SER A 1 6 ? 25.027 -7.960 0.630 1.00 0.00 6 SER A O 4
ATOM 3872 N N . GLY A 1 7 ? 24.126 -7.622 2.663 1.00 0.00 7 GLY A N 4
ATOM 3873 C CA . GLY A 1 7 ? 23.841 -6.224 2.401 1.00 0.00 7 GLY A CA 4
ATOM 3874 C C . GLY A 1 7 ? 22.375 -5.885 2.590 1.00 0.00 7 GLY A C 4
ATOM 3875 O O . GLY A 1 7 ? 21.637 -6.632 3.230 1.00 0.00 7 GLY A O 4
ATOM 3879 N N . MET A 1 8 ? 21.954 -4.754 2.033 1.00 0.00 8 MET A N 4
ATOM 3880 C CA . MET A 1 8 ? 20.567 -4.318 2.145 1.00 0.00 8 MET A CA 4
ATOM 3881 C C . MET A 1 8 ? 19.922 -4.200 0.767 1.00 0.00 8 MET A C 4
ATOM 3882 O O . MET A 1 8 ? 20.257 -3.305 -0.009 1.00 0.00 8 MET A O 4
ATOM 3896 N N . GLU A 1 9 ? 18.997 -5.107 0.472 1.00 0.00 9 GLU A N 4
ATOM 3897 C CA . GLU A 1 9 ? 18.307 -5.103 -0.813 1.00 0.00 9 GLU A CA 4
ATOM 3898 C C . GLU A 1 9 ? 16.805 -4.916 -0.623 1.00 0.00 9 GLU A C 4
ATOM 3899 O O . GLU A 1 9 ? 16.204 -4.008 -1.199 1.00 0.00 9 GLU A O 4
ATOM 3911 N N . SER A 1 10 ? 16.204 -5.781 0.188 1.00 0.00 10 SER A N 4
ATOM 3912 C CA . SER A 1 10 ? 14.771 -5.714 0.451 1.00 0.00 10 SER A CA 4
ATOM 3913 C C . SER A 1 10 ? 14.503 -5.279 1.889 1.00 0.00 10 SER A C 4
ATOM 3914 O O . SER A 1 10 ? 14.653 -6.065 2.825 1.00 0.00 10 SER A O 4
ATOM 3922 N N . ARG A 1 11 ? 14.104 -4.022 2.056 1.00 0.00 11 ARG A N 4
ATOM 3923 C CA . ARG A 1 11 ? 13.816 -3.482 3.379 1.00 0.00 11 ARG A CA 4
ATOM 3924 C C . ARG A 1 11 ? 12.356 -3.051 3.483 1.00 0.00 11 ARG A C 4
ATOM 3925 O O . ARG A 1 11 ? 11.572 -3.243 2.552 1.00 0.00 11 ARG A O 4
ATOM 3946 N N . CYS A 1 12 ? 11.996 -2.468 4.622 1.00 0.00 12 CYS A N 4
ATOM 3947 C CA . CYS A 1 12 ? 10.631 -2.010 4.849 1.00 0.00 12 CYS A CA 4
ATOM 3948 C C . CYS A 1 12 ? 10.471 -0.550 4.435 1.00 0.00 12 CYS A C 4
ATOM 3949 O O . CYS A 1 12 ? 11.375 0.263 4.626 1.00 0.00 12 CYS A O 4
ATOM 3956 N N . TYR A 1 13 ? 9.314 -0.225 3.869 1.00 0.00 13 TYR A N 4
ATOM 3957 C CA . TYR A 1 13 ? 9.035 1.136 3.426 1.00 0.00 13 TYR A CA 4
ATOM 3958 C C . TYR A 1 13 ? 8.404 1.955 4.548 1.00 0.00 13 TYR A C 4
ATOM 3959 O O . TYR A 1 13 ? 7.686 2.922 4.297 1.00 0.00 13 TYR A O 4
ATOM 3977 N N . GLY A 1 14 ? 8.679 1.560 5.787 1.00 0.00 14 GLY A N 4
ATOM 3978 C CA . GLY A 1 14 ? 8.131 2.268 6.930 1.00 0.00 14 GLY A CA 4
ATOM 3979 C C . GLY A 1 14 ? 9.162 2.499 8.017 1.00 0.00 14 GLY A C 4
ATOM 3980 O O . GLY A 1 14 ? 9.197 3.564 8.634 1.00 0.00 14 GLY A O 4
ATOM 3984 N N . CYS A 1 15 ? 10.004 1.498 8.254 1.00 0.00 15 CYS A N 4
ATOM 3985 C CA . CYS A 1 15 ? 11.040 1.595 9.275 1.00 0.00 15 CYS A CA 4
ATOM 3986 C C . CYS A 1 15 ? 12.420 1.336 8.677 1.00 0.00 15 CYS A C 4
ATOM 3987 O O . CYS A 1 15 ? 13.441 1.568 9.324 1.00 0.00 15 CYS A O 4
ATOM 3994 N N . ALA A 1 16 ? 12.441 0.855 7.439 1.00 0.00 16 ALA A N 4
ATOM 3995 C CA . ALA A 1 16 ? 13.694 0.567 6.752 1.00 0.00 16 ALA A CA 4
ATOM 3996 C C . ALA A 1 16 ? 14.369 -0.669 7.337 1.00 0.00 16 ALA A C 4
ATOM 3997 O O . ALA A 1 16 ? 15.591 -0.807 7.280 1.00 0.00 16 ALA A O 4
ATOM 4004 N N . VAL A 1 17 ? 13.565 -1.565 7.901 1.00 0.00 17 VAL A N 4
ATOM 4005 C CA . VAL A 1 17 ? 14.085 -2.790 8.497 1.00 0.00 17 VAL A CA 4
ATOM 4006 C C . VAL A 1 17 ? 14.318 -3.861 7.436 1.00 0.00 17 VAL A C 4
ATOM 4007 O O . VAL A 1 17 ? 13.496 -4.053 6.541 1.00 0.00 17 VAL A O 4
ATOM 4020 N N . LYS A 1 18 ? 15.445 -4.556 7.544 1.00 0.00 18 LYS A N 4
ATOM 4021 C CA . LYS A 1 18 ? 15.788 -5.610 6.596 1.00 0.00 18 LYS A CA 4
ATOM 4022 C C . LYS A 1 18 ? 14.953 -6.861 6.848 1.00 0.00 18 LYS A C 4
ATOM 4023 O O . LYS A 1 18 ? 14.973 -7.423 7.943 1.00 0.00 18 LYS A O 4
ATOM 4042 N N . PHE A 1 19 ? 14.219 -7.293 5.827 1.00 0.00 19 PHE A N 4
ATOM 4043 C CA . PHE A 1 19 ? 13.377 -8.478 5.937 1.00 0.00 19 PHE A CA 4
ATOM 4044 C C . PHE A 1 19 ? 14.225 -9.729 6.155 1.00 0.00 19 PHE A C 4
ATOM 4045 O O . PHE A 1 19 ? 14.820 -10.261 5.217 1.00 0.00 19 PHE A O 4
ATOM 4062 N N . THR A 1 20 ? 14.275 -10.193 7.399 1.00 0.00 20 THR A N 4
ATOM 4063 C CA . THR A 1 20 ? 15.050 -11.379 7.741 1.00 0.00 20 THR A CA 4
ATOM 4064 C C . THR A 1 20 ? 14.171 -12.441 8.393 1.00 0.00 20 THR A C 4
ATOM 4065 O O . THR A 1 20 ? 12.997 -12.200 8.679 1.00 0.00 20 THR A O 4
ATOM 4076 N N . LEU A 1 21 ? 14.746 -13.616 8.627 1.00 0.00 21 LEU A N 4
ATOM 4077 C CA . LEU A 1 21 ? 14.014 -14.715 9.247 1.00 0.00 21 LEU A CA 4
ATOM 4078 C C . LEU A 1 21 ? 13.030 -14.195 10.290 1.00 0.00 21 LEU A C 4
ATOM 4079 O O . LEU A 1 21 ? 11.848 -14.538 10.269 1.00 0.00 21 LEU A O 4
ATOM 4095 N N . PHE A 1 22 ? 13.525 -13.363 11.200 1.00 0.00 22 PHE A N 4
ATOM 4096 C CA . PHE A 1 22 ? 12.689 -12.794 12.251 1.00 0.00 22 PHE A CA 4
ATOM 4097 C C . PHE A 1 22 ? 11.670 -11.820 11.667 1.00 0.00 22 PHE A C 4
ATOM 4098 O O . PHE A 1 22 ? 10.486 -11.867 12.001 1.00 0.00 22 PHE A O 4
ATOM 4115 N N . LYS A 1 23 ? 12.139 -10.936 10.792 1.00 0.00 23 LYS A N 4
ATOM 4116 C CA . LYS A 1 23 ? 11.271 -9.950 10.160 1.00 0.00 23 LYS A CA 4
ATOM 4117 C C . LYS A 1 23 ? 10.887 -10.387 8.750 1.00 0.00 23 LYS A C 4
ATOM 4118 O O . LYS A 1 23 ? 11.701 -10.328 7.827 1.00 0.00 23 LYS A O 4
ATOM 4137 N N . LYS A 1 24 ? 9.643 -10.825 8.589 1.00 0.00 24 LYS A N 4
ATOM 4138 C CA . LYS A 1 24 ? 9.150 -11.270 7.291 1.00 0.00 24 LYS A CA 4
ATOM 4139 C C . LYS A 1 24 ? 8.875 -10.080 6.377 1.00 0.00 24 LYS A C 4
ATOM 4140 O O . LYS A 1 24 ? 8.836 -8.936 6.827 1.00 0.00 24 LYS A O 4
ATOM 4159 N N . GLU A 1 25 ? 8.683 -10.359 5.091 1.00 0.00 25 GLU A N 4
ATOM 4160 C CA . GLU A 1 25 ? 8.411 -9.311 4.115 1.00 0.00 25 GLU A CA 4
ATOM 4161 C C . GLU A 1 25 ? 6.938 -9.308 3.716 1.00 0.00 25 GLU A C 4
ATOM 4162 O O . GLU A 1 25 ? 6.380 -10.345 3.355 1.00 0.00 25 GLU A O 4
ATOM 4174 N N . TYR A 1 26 ? 6.315 -8.137 3.783 1.00 0.00 26 TYR A N 4
ATOM 4175 C CA . TYR A 1 26 ? 4.907 -7.999 3.432 1.00 0.00 26 TYR A CA 4
ATOM 4176 C C . TYR A 1 26 ? 4.724 -6.990 2.302 1.00 0.00 26 TYR A C 4
ATOM 4177 O O . TYR A 1 26 ? 5.616 -6.193 2.016 1.00 0.00 26 TYR A O 4
ATOM 4195 N N . GLY A 1 27 ? 3.558 -7.031 1.664 1.00 0.00 27 GLY A N 4
ATOM 4196 C CA . GLY A 1 27 ? 3.276 -6.115 0.574 1.00 0.00 27 GLY A CA 4
ATOM 4197 C C . GLY A 1 27 ? 1.945 -5.410 0.738 1.00 0.00 27 GLY A C 4
ATOM 4198 O O . GLY A 1 27 ? 0.994 -5.979 1.275 1.00 0.00 27 GLY A O 4
ATOM 4202 N N . CYS A 1 28 ? 1.875 -4.166 0.276 1.00 0.00 28 CYS A N 4
ATOM 4203 C CA . CYS A 1 28 ? 0.651 -3.380 0.376 1.00 0.00 28 CYS A CA 4
ATOM 4204 C C . CYS A 1 28 ? -0.143 -3.442 -0.926 1.00 0.00 28 CYS A C 4
ATOM 4205 O O . CYS A 1 28 ? 0.405 -3.743 -1.987 1.00 0.00 28 CYS A O 4
ATOM 4212 N N . LYS A 1 29 ? -1.437 -3.154 -0.838 1.00 0.00 29 LYS A N 4
ATOM 4213 C CA . LYS A 1 29 ? -2.307 -3.174 -2.008 1.00 0.00 29 LYS A CA 4
ATOM 4214 C C . LYS A 1 29 ? -2.544 -1.763 -2.535 1.00 0.00 29 LYS A C 4
ATOM 4215 O O . LYS A 1 29 ? -2.504 -1.526 -3.741 1.00 0.00 29 LYS A O 4
ATOM 4234 N N . ASN A 1 30 ? -2.788 -0.828 -1.622 1.00 0.00 30 ASN A N 4
ATOM 4235 C CA . ASN A 1 30 ? -3.030 0.561 -1.995 1.00 0.00 30 ASN A CA 4
ATOM 4236 C C . ASN A 1 30 ? -1.789 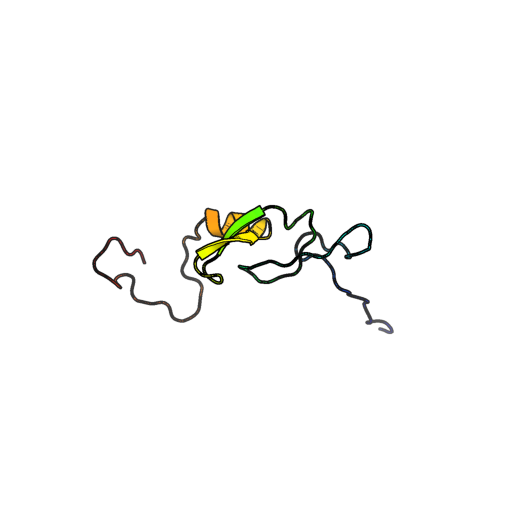1.175 -2.636 1.00 0.00 30 ASN A C 4
ATOM 4237 O O . ASN A 1 30 ? -1.733 1.362 -3.852 1.00 0.00 30 ASN A O 4
ATOM 4248 N N . CYS A 1 31 ? -0.796 1.487 -1.810 1.00 0.00 31 CYS A N 4
ATOM 4249 C CA . CYS A 1 31 ? 0.444 2.081 -2.295 1.00 0.00 31 CYS A CA 4
ATOM 4250 C C . CYS A 1 31 ? 1.260 1.064 -3.088 1.00 0.00 31 CYS A C 4
ATOM 4251 O O . CYS A 1 31 ? 1.913 1.408 -4.072 1.00 0.00 31 CYS A O 4
ATOM 4258 N N . GLY A 1 32 ? 1.217 -0.191 -2.651 1.00 0.00 32 GLY A N 4
ATOM 4259 C CA . GLY A 1 32 ? 1.956 -1.239 -3.331 1.00 0.00 32 GLY A CA 4
ATOM 4260 C C . GLY A 1 32 ? 3.434 -1.216 -2.998 1.00 0.00 32 GLY A C 4
ATOM 4261 O O . GLY A 1 32 ? 4.279 -1.334 -3.885 1.00 0.00 32 GLY A O 4
ATOM 4265 N N . ARG A 1 33 ? 3.748 -1.060 -1.716 1.00 0.00 33 ARG A N 4
ATOM 4266 C CA . ARG A 1 33 ? 5.135 -1.019 -1.268 1.00 0.00 33 ARG A CA 4
ATOM 4267 C C . ARG A 1 33 ? 5.438 -2.181 -0.327 1.00 0.00 33 ARG A C 4
ATOM 4268 O O . ARG A 1 33 ? 4.528 -2.843 0.170 1.00 0.00 33 ARG A O 4
ATOM 4289 N N . ALA A 1 34 ? 6.723 -2.423 -0.088 1.00 0.00 34 ALA A N 4
ATOM 4290 C CA . ALA A 1 34 ? 7.146 -3.503 0.794 1.00 0.00 34 ALA A CA 4
ATOM 4291 C C . ALA A 1 34 ? 7.197 -3.039 2.245 1.00 0.00 34 ALA A C 4
ATOM 4292 O O . ALA A 1 34 ? 7.854 -2.049 2.568 1.00 0.00 34 ALA A O 4
ATOM 4299 N N . PHE A 1 35 ? 6.499 -3.759 3.117 1.00 0.00 35 PHE A N 4
ATOM 4300 C CA . PHE A 1 35 ? 6.463 -3.420 4.535 1.00 0.00 35 PHE A CA 4
ATOM 4301 C C . PHE A 1 35 ? 6.704 -4.656 5.396 1.00 0.00 35 PHE A C 4
ATOM 4302 O O . PHE A 1 35 ? 6.576 -5.788 4.928 1.00 0.00 35 PHE A O 4
ATOM 4319 N N . CYS A 1 36 ? 7.055 -4.431 6.658 1.00 0.00 36 CYS A N 4
ATOM 4320 C CA . CYS A 1 36 ? 7.315 -5.525 7.586 1.00 0.00 36 CYS A CA 4
ATOM 4321 C C . CYS A 1 36 ? 6.080 -5.829 8.429 1.00 0.00 36 CYS A C 4
ATOM 4322 O O . CYS A 1 36 ? 5.361 -4.922 8.845 1.00 0.00 36 CYS A O 4
ATOM 4329 N N . ASN A 1 37 ? 5.841 -7.113 8.676 1.00 0.00 37 ASN A N 4
ATOM 4330 C CA . ASN A 1 37 ? 4.693 -7.537 9.469 1.00 0.00 37 ASN A CA 4
ATOM 4331 C C . ASN A 1 37 ? 4.353 -6.499 10.534 1.00 0.00 37 ASN A C 4
ATOM 4332 O O . ASN A 1 37 ? 3.185 -6.279 10.852 1.00 0.00 37 ASN A O 4
ATOM 4343 N N . GLY A 1 38 ? 5.384 -5.863 11.083 1.00 0.00 38 GLY A N 4
ATOM 4344 C CA . GLY A 1 38 ? 5.175 -4.855 12.106 1.00 0.00 38 GLY A CA 4
ATOM 4345 C C . GLY A 1 38 ? 4.447 -3.635 11.577 1.00 0.00 38 GLY A C 4
ATOM 4346 O O . GLY A 1 38 ? 3.483 -3.167 12.183 1.00 0.00 38 GLY A O 4
ATOM 4350 N N . CYS A 1 39 ? 4.910 -3.116 10.445 1.00 0.00 39 CYS A N 4
ATOM 4351 C CA . CYS A 1 39 ? 4.299 -1.941 9.835 1.00 0.00 39 CYS A CA 4
ATOM 4352 C C . CYS A 1 39 ? 3.039 -2.322 9.063 1.00 0.00 39 CYS A C 4
ATOM 4353 O O . CYS A 1 39 ? 2.042 -1.599 9.084 1.00 0.00 39 CYS A O 4
ATOM 4360 N N . LEU A 1 40 ? 3.090 -3.462 8.383 1.00 0.00 40 LEU A N 4
ATOM 4361 C CA . LEU A 1 40 ? 1.953 -3.941 7.604 1.00 0.00 40 LEU A CA 4
ATOM 4362 C C . LEU A 1 40 ? 1.018 -4.782 8.467 1.00 0.00 40 LEU A C 4
ATOM 4363 O O . LEU A 1 40 ? 0.767 -5.950 8.171 1.00 0.00 40 LEU A O 4
ATOM 4379 N N . SER A 1 41 ? 0.503 -4.180 9.534 1.00 0.00 41 SER A N 4
ATOM 4380 C CA . SER A 1 41 ? -0.403 -4.874 10.441 1.00 0.00 41 SER A CA 4
ATOM 4381 C C . SER A 1 41 ? -1.772 -4.201 10.461 1.00 0.00 41 SER A C 4
ATOM 4382 O O . SER A 1 41 ? -2.476 -4.228 11.471 1.00 0.00 41 SER A O 4
ATOM 4390 N N . PHE A 1 42 ? -2.144 -3.596 9.337 1.00 0.00 42 PHE A N 4
ATOM 4391 C CA . PHE A 1 42 ? -3.428 -2.914 9.224 1.00 0.00 42 PHE A CA 4
ATOM 4392 C C . PHE A 1 42 ? -4.181 -3.375 7.980 1.00 0.00 42 PHE A C 4
ATOM 4393 O O . PHE A 1 42 ? -3.589 -3.925 7.051 1.00 0.00 42 PHE A O 4
ATOM 4410 N N . SER A 1 43 ? -5.490 -3.147 7.970 1.00 0.00 43 SER A N 4
ATOM 4411 C CA . SER A 1 43 ? -6.326 -3.543 6.842 1.00 0.00 43 SER A CA 4
ATOM 4412 C C . SER A 1 43 ? -7.347 -2.457 6.516 1.00 0.00 43 SER A C 4
ATOM 4413 O O . SER A 1 43 ? -7.937 -1.854 7.412 1.00 0.00 43 SER A O 4
ATOM 4421 N N . ALA A 1 44 ? -7.549 -2.213 5.225 1.00 0.00 44 ALA A N 4
ATOM 4422 C CA . ALA A 1 44 ? -8.500 -1.201 4.779 1.00 0.00 44 ALA A CA 4
ATOM 4423 C C . ALA A 1 44 ? -8.961 -1.474 3.351 1.00 0.00 44 ALA A C 4
ATOM 4424 O O . ALA A 1 44 ? -8.218 -2.033 2.543 1.00 0.00 44 ALA A O 4
ATOM 4431 N N . LEU A 1 45 ? -10.191 -1.076 3.046 1.00 0.00 45 LEU A N 4
ATOM 4432 C CA . LEU A 1 45 ? -10.753 -1.278 1.715 1.00 0.00 45 LEU A CA 4
ATOM 4433 C C . LEU A 1 45 ? -9.876 -0.627 0.650 1.00 0.00 45 LEU A C 4
ATOM 4434 O O . LEU A 1 45 ? -9.691 0.590 0.641 1.00 0.00 45 LEU A O 4
ATOM 4450 N N . VAL A 1 46 ? -9.339 -1.447 -0.250 1.00 0.00 46 VAL A N 4
ATOM 4451 C CA . VAL A 1 46 ? -8.485 -0.950 -1.322 1.00 0.00 46 VAL A CA 4
ATOM 4452 C C . VAL A 1 46 ? -9.234 -0.912 -2.649 1.00 0.00 46 VAL A C 4
ATOM 4453 O O . VAL A 1 46 ? -9.747 -1.922 -3.130 1.00 0.00 46 VAL A O 4
ATOM 4466 N N . PRO A 1 47 ? -9.301 0.282 -3.256 1.00 0.00 47 PRO A N 4
ATOM 4467 C CA . PRO A 1 47 ? -9.985 0.482 -4.537 1.00 0.00 47 PRO A CA 4
ATOM 4468 C C . PRO A 1 47 ? -9.247 -0.177 -5.697 1.00 0.00 47 PRO A C 4
ATOM 4469 O O . PRO A 1 47 ? -9.820 -0.400 -6.764 1.00 0.00 47 PRO A O 4
ATOM 4480 N N . ARG A 1 48 ? -7.973 -0.487 -5.482 1.00 0.00 48 ARG A N 4
ATOM 4481 C CA . ARG A 1 48 ? -7.156 -1.120 -6.511 1.00 0.00 48 ARG A CA 4
ATOM 4482 C C . ARG A 1 48 ? -7.507 -2.598 -6.651 1.00 0.00 48 ARG A C 4
ATOM 4483 O O . ARG A 1 48 ? -7.592 -3.124 -7.760 1.00 0.00 48 ARG A O 4
ATOM 4504 N N . ALA A 1 49 ? -7.709 -3.263 -5.518 1.00 0.00 49 ALA A N 4
ATOM 4505 C CA . ALA A 1 49 ? -8.053 -4.680 -5.514 1.00 0.00 49 ALA A CA 4
ATOM 4506 C C . ALA A 1 49 ? -9.538 -4.885 -5.791 1.00 0.00 49 ALA A C 4
ATOM 4507 O O . ALA A 1 49 ? -9.941 -5.912 -6.337 1.00 0.00 49 ALA A O 4
ATOM 4514 N N . GLY A 1 50 ? -10.348 -3.902 -5.410 1.00 0.00 50 GLY A N 4
ATOM 4515 C CA . GLY A 1 50 ? -11.780 -3.996 -5.625 1.00 0.00 50 GLY A CA 4
ATOM 4516 C C . GLY A 1 50 ? -12.575 -3.718 -4.365 1.00 0.00 50 GLY A C 4
ATOM 4517 O O . GLY A 1 50 ? -13.499 -4.459 -4.030 1.00 0.00 50 GLY A O 4
ATOM 4521 N N . ASN A 1 51 ? -12.215 -2.648 -3.664 1.00 0.00 51 ASN A N 4
ATOM 4522 C CA . ASN A 1 51 ? -12.901 -2.276 -2.431 1.00 0.00 51 ASN A CA 4
ATOM 4523 C C . ASN A 1 51 ? -12.930 -3.444 -1.451 1.00 0.00 51 ASN A C 4
ATOM 4524 O O . ASN A 1 51 ? -13.979 -3.786 -0.904 1.00 0.00 51 ASN A O 4
ATOM 4535 N N . THR A 1 52 ? -11.769 -4.054 -1.231 1.00 0.00 52 THR A N 4
ATOM 4536 C CA . THR A 1 52 ? -11.660 -5.184 -0.317 1.00 0.00 52 THR A CA 4
ATOM 4537 C C . THR A 1 52 ? -10.708 -4.873 0.832 1.00 0.00 52 THR A C 4
ATOM 4538 O O . THR A 1 52 ? -9.602 -4.378 0.615 1.00 0.00 52 THR A O 4
ATOM 4549 N N . GLN A 1 53 ? -11.144 -5.166 2.052 1.00 0.00 53 GLN A N 4
ATOM 4550 C CA . GLN A 1 53 ? -10.329 -4.916 3.235 1.00 0.00 53 GLN A CA 4
ATOM 4551 C C . GLN A 1 53 ? -9.039 -5.729 3.188 1.00 0.00 53 GLN A C 4
ATOM 4552 O O . GLN A 1 53 ? -8.915 -6.753 3.859 1.00 0.00 53 GLN A O 4
ATOM 4566 N N . GLN A 1 54 ? -8.082 -5.265 2.391 1.00 0.00 54 GLN A N 4
ATOM 4567 C CA . GLN A 1 54 ? -6.802 -5.950 2.256 1.00 0.00 54 GLN A CA 4
ATOM 4568 C C . GLN A 1 54 ? -5.783 -5.400 3.249 1.00 0.00 54 GLN A C 4
ATOM 4569 O O . GLN A 1 54 ? -5.937 -4.293 3.765 1.00 0.00 54 GLN A O 4
ATOM 4583 N N . LYS A 1 55 ? -4.740 -6.180 3.512 1.00 0.00 55 LYS A N 4
ATOM 4584 C CA . LYS A 1 55 ? -3.694 -5.772 4.442 1.00 0.00 55 LYS A CA 4
ATOM 4585 C C . LYS A 1 55 ? -2.879 -4.616 3.871 1.00 0.00 55 LYS A C 4
ATOM 4586 O O . LYS A 1 55 ? -2.160 -4.777 2.884 1.00 0.00 55 LYS A O 4
ATOM 4605 N N . VAL A 1 56 ? -2.995 -3.449 4.498 1.00 0.00 56 VAL A N 4
ATOM 4606 C CA . VAL A 1 56 ? -2.267 -2.267 4.053 1.00 0.00 56 VAL A CA 4
ATOM 4607 C C . VAL A 1 56 ? -1.341 -1.747 5.148 1.00 0.00 56 VAL A C 4
ATOM 4608 O O . VAL A 1 56 ? -1.459 -2.134 6.311 1.00 0.00 56 VAL A O 4
ATOM 4621 N N . CYS A 1 57 ? -0.420 -0.868 4.768 1.00 0.00 57 CYS A N 4
ATOM 4622 C CA . CYS A 1 57 ? 0.527 -0.294 5.716 1.00 0.00 57 CYS A CA 4
ATOM 4623 C C . CYS A 1 57 ? -0.125 0.823 6.527 1.00 0.00 57 CYS A C 4
ATOM 4624 O O . CYS A 1 57 ? -1.105 1.429 6.094 1.00 0.00 57 CYS A O 4
ATOM 4631 N N . LYS A 1 58 ? 0.428 1.091 7.705 1.00 0.00 58 LYS A N 4
ATOM 4632 C CA . LYS A 1 58 ? -0.096 2.136 8.577 1.00 0.00 58 LYS A CA 4
ATOM 4633 C C . LYS A 1 58 ? -0.597 3.324 7.762 1.00 0.00 58 LYS A C 4
ATOM 4634 O O . LYS A 1 58 ? -1.793 3.611 7.739 1.00 0.00 58 LYS A O 4
ATOM 4653 N N . GLN A 1 59 ? 0.326 4.009 7.094 1.00 0.00 59 GLN A N 4
ATOM 4654 C CA . GLN A 1 59 ? -0.024 5.165 6.277 1.00 0.00 59 GLN A CA 4
ATOM 4655 C C . GLN A 1 59 ? -1.322 4.921 5.515 1.00 0.00 59 GLN A C 4
ATOM 4656 O O . GLN A 1 59 ? -2.368 5.473 5.856 1.00 0.00 59 GLN A O 4
ATOM 4670 N N . CYS A 1 60 ? -1.247 4.089 4.481 1.00 0.00 60 CYS A N 4
ATOM 4671 C CA . CYS A 1 60 ? -2.415 3.772 3.669 1.00 0.00 60 CYS A CA 4
ATOM 4672 C C . CYS A 1 60 ? -3.646 3.560 4.545 1.00 0.00 60 CYS A C 4
ATOM 4673 O O . CYS A 1 60 ? -4.682 4.195 4.344 1.00 0.00 60 CYS A O 4
ATOM 4680 N N . HIS A 1 61 ? -3.525 2.663 5.519 1.00 0.00 61 HIS A N 4
ATOM 4681 C CA . HIS A 1 61 ? -4.627 2.368 6.428 1.00 0.00 61 HIS A CA 4
ATOM 4682 C C . HIS A 1 61 ? -5.276 3.654 6.931 1.00 0.00 61 HIS A C 4
ATOM 4683 O O . HIS A 1 61 ? -6.486 3.707 7.151 1.00 0.00 61 HIS A O 4
ATOM 4697 N N . THR A 1 62 ? -4.462 4.689 7.113 1.00 0.00 62 THR A N 4
ATOM 4698 C CA . THR A 1 62 ? -4.956 5.974 7.593 1.00 0.00 62 THR A CA 4
ATOM 4699 C C . THR A 1 62 ? -5.435 6.845 6.437 1.00 0.00 62 THR A C 4
ATOM 4700 O O . THR A 1 62 ? -6.488 7.478 6.520 1.00 0.00 62 THR A O 4
ATOM 4711 N N . ILE A 1 63 ? -4.657 6.871 5.360 1.00 0.00 63 ILE A N 4
ATOM 4712 C CA . ILE A 1 63 ? -5.005 7.663 4.187 1.00 0.00 63 ILE A CA 4
ATOM 4713 C C . ILE A 1 63 ? -6.373 7.267 3.641 1.00 0.00 63 ILE A C 4
ATOM 4714 O O . ILE A 1 63 ? -7.171 8.122 3.256 1.00 0.00 63 ILE A O 4
ATOM 4730 N N . LEU A 1 64 ? -6.637 5.966 3.612 1.00 0.00 64 LEU A N 4
ATOM 4731 C CA . LEU A 1 64 ? -7.911 5.455 3.116 1.00 0.00 64 LEU A CA 4
ATOM 4732 C C . LEU A 1 64 ? -9.036 5.746 4.103 1.00 0.00 64 LEU A C 4
ATOM 4733 O O . LEU A 1 64 ? -10.212 5.752 3.737 1.00 0.00 64 LEU A O 4
ATOM 4749 N N . THR A 1 65 ? -8.669 5.991 5.357 1.00 0.00 65 THR A N 4
ATOM 4750 C CA . THR A 1 65 ? -9.647 6.284 6.397 1.00 0.00 65 THR A CA 4
ATOM 4751 C C . THR A 1 65 ? -9.709 7.780 6.687 1.00 0.00 65 THR A C 4
ATOM 4752 O O . THR A 1 65 ? -10.636 8.256 7.341 1.00 0.00 65 THR A O 4
ATOM 4763 N N . ARG A 1 66 ? -8.717 8.515 6.195 1.00 0.00 66 ARG A N 4
ATOM 4764 C CA . ARG A 1 66 ? -8.660 9.957 6.402 1.00 0.00 66 ARG A CA 4
ATOM 4765 C C . ARG A 1 66 ? -9.318 10.699 5.242 1.00 0.00 66 ARG A C 4
ATOM 4766 O O . ARG A 1 66 ? -9.321 11.929 5.201 1.00 0.00 66 ARG A O 4
ATOM 4787 N N . GLY A 1 67 ? -9.874 9.943 4.301 1.00 0.00 67 GLY A N 4
ATOM 4788 C CA . GLY A 1 67 ? -10.526 10.546 3.154 1.00 0.00 67 GLY A CA 4
ATOM 4789 C C . GLY A 1 67 ? -11.164 11.880 3.485 1.00 0.00 67 GLY A C 4
ATOM 4790 O O . GLY A 1 67 ? -12.245 11.931 4.072 1.00 0.00 67 GLY A O 4
ATOM 4794 N N . SER A 1 68 ? -10.493 12.965 3.109 1.00 0.00 68 SER A N 4
ATOM 4795 C CA . SER A 1 68 ? -10.999 14.307 3.374 1.00 0.00 68 SER A CA 4
ATOM 4796 C C . SER A 1 68 ? -12.130 14.661 2.414 1.00 0.00 68 SER A C 4
ATOM 4797 O O . SER A 1 68 ? -13.052 15.396 2.768 1.00 0.00 68 SER A O 4
ATOM 4805 N N . SER A 1 69 ? -12.053 14.131 1.197 1.00 0.00 69 SER A N 4
ATOM 4806 C CA . SER A 1 69 ? -13.067 14.394 0.184 1.00 0.00 69 SER A CA 4
ATOM 4807 C C . SER A 1 69 ? -14.429 13.868 0.629 1.00 0.00 69 SER A C 4
ATOM 4808 O O . SER A 1 69 ? -14.697 12.669 0.557 1.00 0.00 69 SER A O 4
ATOM 4816 N N . ASP A 1 70 ? -15.284 14.775 1.089 1.00 0.00 70 ASP A N 4
ATOM 4817 C CA . ASP A 1 70 ? -16.619 14.405 1.545 1.00 0.00 70 ASP A CA 4
ATOM 4818 C C . ASP A 1 70 ? -17.690 15.100 0.712 1.00 0.00 70 ASP A C 4
ATOM 4819 O O . ASP A 1 70 ? -18.664 14.477 0.290 1.00 0.00 70 ASP A O 4
ATOM 4828 N N . ASN A 1 71 ? -17.505 16.396 0.480 1.00 0.00 71 ASN A N 4
ATOM 4829 C CA . ASN A 1 71 ? -18.457 17.176 -0.302 1.00 0.00 71 ASN A CA 4
ATOM 4830 C C . ASN A 1 71 ? -18.444 16.744 -1.765 1.00 0.00 71 ASN A C 4
ATOM 4831 O O . ASN A 1 71 ? -17.459 16.187 -2.249 1.00 0.00 71 ASN A O 4
ATOM 4842 N N . ALA A 1 72 ? -19.544 17.004 -2.463 1.00 0.00 72 ALA A N 4
ATOM 4843 C CA . ALA A 1 72 ? -19.659 16.644 -3.871 1.00 0.00 72 ALA A CA 4
ATOM 4844 C C . ALA A 1 72 ? -19.362 15.164 -4.085 1.00 0.00 72 ALA A C 4
ATOM 4845 O O . ALA A 1 72 ? -18.689 14.788 -5.045 1.00 0.00 72 ALA A O 4
ATOM 4852 N N . SER A 1 73 ? -19.868 14.328 -3.184 1.00 0.00 73 SER A N 4
ATOM 4853 C CA . SER A 1 73 ? -19.654 12.888 -3.273 1.00 0.00 73 SER A CA 4
ATOM 4854 C C . SER A 1 73 ? -20.955 12.164 -3.603 1.00 0.00 73 SER A C 4
ATOM 4855 O O . SER A 1 73 ? -21.030 11.403 -4.568 1.00 0.00 73 SER A O 4
ATOM 4863 N N . LYS A 1 74 ? -21.981 12.406 -2.793 1.00 0.00 74 LYS A N 4
ATOM 4864 C CA . LYS A 1 74 ? -23.282 11.779 -2.997 1.00 0.00 74 LYS A CA 4
ATOM 4865 C C . LYS A 1 74 ? -24.310 12.802 -3.472 1.00 0.00 74 LYS A C 4
ATOM 4866 O O . LYS A 1 74 ? -24.849 13.569 -2.674 1.00 0.00 74 LYS A O 4
ATOM 4885 N N . TRP A 1 75 ? -24.576 12.806 -4.772 1.00 0.00 75 TRP A N 4
ATOM 4886 C CA . TRP A 1 75 ? -25.541 13.733 -5.352 1.00 0.00 75 TRP A CA 4
ATOM 4887 C C . TRP A 1 75 ? -25.980 13.268 -6.736 1.00 0.00 75 TRP A C 4
ATOM 4888 O O . TRP A 1 75 ? -25.209 12.643 -7.464 1.00 0.00 75 TRP A O 4
ATOM 4909 N N . SER A 1 76 ? -27.222 13.578 -7.094 1.00 0.00 76 SER A N 4
ATOM 4910 C CA . SER A 1 76 ? -27.764 13.188 -8.390 1.00 0.00 76 SER A CA 4
ATOM 4911 C C . SER A 1 76 ? -28.495 14.355 -9.047 1.00 0.00 76 SER A C 4
ATOM 4912 O O . SER A 1 76 ? -29.168 15.149 -8.389 1.00 0.00 76 SER A O 4
ATOM 4920 N N . PRO A 1 77 ? -28.360 14.463 -10.377 1.00 0.00 77 PRO A N 4
ATOM 4921 C CA . PRO A 1 77 ? -29.000 15.530 -11.153 1.00 0.00 77 PRO A CA 4
ATOM 4922 C C . PRO A 1 77 ? -30.515 15.368 -11.221 1.00 0.00 77 PRO A C 4
ATOM 4923 O O . PRO A 1 77 ? -31.051 14.264 -11.123 1.00 0.00 77 PRO A O 4
ATOM 4934 N N . PRO A 1 78 ? -31.224 16.493 -11.393 1.00 0.00 78 PRO A N 4
ATOM 4935 C CA . PRO A 1 78 ? -32.688 16.502 -11.479 1.00 0.00 78 PRO A CA 4
ATOM 4936 C C . PRO A 1 78 ? -33.196 15.867 -12.769 1.00 0.00 78 PRO A C 4
ATOM 4937 O O . PRO A 1 78 ? -32.413 15.367 -13.575 1.00 0.00 78 PRO A O 4
ATOM 4948 N N . GLN A 1 79 ? -34.512 15.893 -12.957 1.00 0.00 79 GLN A N 4
ATOM 4949 C CA . GLN A 1 79 ? -35.124 15.319 -14.150 1.00 0.00 79 GLN A CA 4
ATOM 4950 C C . GLN A 1 79 ? -34.826 16.172 -15.378 1.00 0.00 79 GLN A C 4
ATOM 4951 O O . GLN A 1 79 ? -34.339 15.671 -16.391 1.00 0.00 79 GLN A O 4
ATOM 4965 N N . ASN A 1 80 ? -35.121 17.464 -15.281 1.00 0.00 80 ASN A N 4
ATOM 4966 C CA . ASN A 1 80 ? -34.885 18.387 -16.386 1.00 0.00 80 ASN A CA 4
ATOM 4967 C C . ASN A 1 80 ? -33.550 19.105 -16.219 1.00 0.00 80 ASN A C 4
ATOM 4968 O O . ASN A 1 80 ? -33.475 20.162 -15.591 1.00 0.00 80 ASN A O 4
ATOM 4979 N N . TYR A 1 81 ? -32.498 18.525 -16.786 1.00 0.00 81 TYR A N 4
ATOM 4980 C CA . TYR A 1 81 ? -31.164 19.108 -16.699 1.00 0.00 81 TYR A CA 4
ATOM 4981 C C . TYR A 1 81 ? -30.862 19.962 -17.926 1.00 0.00 81 TYR A C 4
ATOM 4982 O O . TYR A 1 81 ? -30.411 21.102 -17.809 1.00 0.00 81 TYR A O 4
ATOM 5000 N N . LYS A 1 82 ? -31.114 19.403 -19.105 1.00 0.00 82 LYS A N 4
ATOM 5001 C CA . LYS A 1 82 ? -30.872 20.111 -20.356 1.00 0.00 82 LYS A CA 4
ATOM 5002 C C . LYS A 1 82 ? -32.186 20.521 -21.013 1.00 0.00 82 LYS A C 4
ATOM 5003 O O . LYS A 1 82 ? -32.236 21.488 -21.772 1.00 0.00 82 LYS A O 4
ATOM 5022 N N . SER A 1 83 ? -33.248 19.779 -20.714 1.00 0.00 83 SER A N 4
ATOM 5023 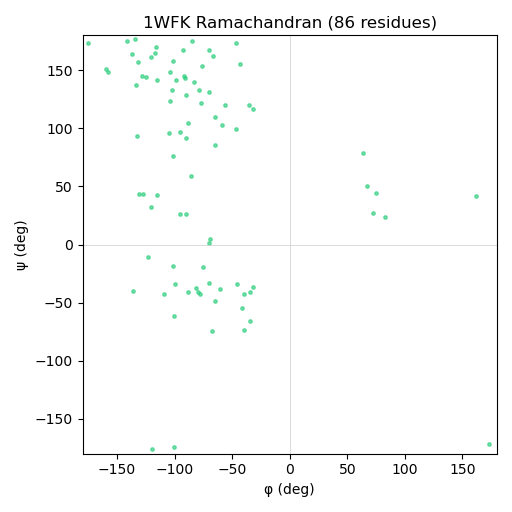C CA . SER A 1 83 ? -34.563 20.065 -21.277 1.00 0.00 83 SER A CA 4
ATOM 5024 C C . SER A 1 83 ? -34.440 20.586 -22.705 1.00 0.00 83 SER A C 4
ATOM 5025 O O . SER A 1 83 ? -35.134 21.522 -23.098 1.00 0.00 83 SER A O 4
ATOM 5033 N N . GLY A 1 84 ? -33.550 19.971 -23.479 1.00 0.00 84 GLY A N 4
ATOM 5034 C CA . GLY A 1 84 ? -33.351 20.386 -24.855 1.00 0.00 84 GLY A CA 4
ATOM 5035 C C . GLY A 1 84 ? -32.610 19.347 -25.673 1.00 0.00 84 GLY A C 4
ATOM 5036 O O . GLY A 1 84 ? -31.871 18.519 -25.140 1.00 0.00 84 GLY A O 4
ATOM 5040 N N . PRO A 1 85 ? -32.807 19.382 -26.999 1.00 0.00 85 PRO A N 4
ATOM 5041 C CA . PRO A 1 85 ? -32.161 18.441 -27.920 1.00 0.00 85 PRO A CA 4
ATOM 5042 C C . PRO A 1 85 ? -30.660 18.684 -28.037 1.00 0.00 85 PRO A C 4
ATOM 5043 O O . PRO A 1 85 ? -30.226 19.723 -28.535 1.00 0.00 85 PRO A O 4
ATOM 5054 N N . SER A 1 86 ? -29.871 17.718 -27.577 1.00 0.00 86 SER A N 4
ATOM 5055 C CA . SER A 1 86 ? -28.418 17.828 -27.628 1.00 0.00 86 SER A CA 4
ATOM 5056 C C . SER A 1 86 ? -27.976 19.274 -27.421 1.00 0.00 86 SER A C 4
ATOM 5057 O O . SER A 1 86 ? -27.076 19.763 -28.104 1.00 0.00 86 SER A O 4
ATOM 5065 N N . SER A 1 87 ? -28.615 19.952 -26.473 1.00 0.00 87 SER A N 4
ATOM 5066 C CA . SER A 1 87 ? -28.291 21.342 -26.178 1.00 0.00 87 SER A CA 4
ATOM 5067 C C . SER A 1 87 ? -27.755 21.485 -24.757 1.00 0.00 87 SER A C 4
ATOM 5068 O O . SER A 1 87 ? -28.308 20.922 -23.813 1.00 0.00 87 SER A O 4
ATOM 5076 N N . GLY A 1 88 ? -26.672 22.243 -24.613 1.00 0.00 88 GLY A N 4
ATOM 5077 C CA . GLY A 1 88 ? -26.077 22.447 -23.305 1.00 0.00 88 GLY A CA 4
ATOM 5078 C C . GLY A 1 88 ? -24.600 22.107 -23.279 1.00 0.00 88 GLY A C 4
ATOM 5079 O O . GLY A 1 88 ? -23.775 23.012 -23.392 1.00 0.00 88 GLY A O 4
ATOM 5085 N N . GLY A 1 1 ? 33.514 11.834 -5.420 1.00 0.00 1 GLY A N 5
ATOM 5086 C CA . GLY A 1 1 ? 33.436 10.459 -4.963 1.00 0.00 1 GLY A CA 5
ATOM 5087 C C . GLY A 1 1 ? 32.454 10.283 -3.821 1.00 0.00 1 GLY A C 5
ATOM 5088 O O . GLY A 1 1 ? 32.828 10.376 -2.652 1.00 0.00 1 GLY A O 5
ATOM 5092 N N . SER A 1 2 ? 31.195 10.028 -4.160 1.00 0.00 2 SER A N 5
ATOM 5093 C CA . SER A 1 2 ? 30.155 9.843 -3.155 1.00 0.00 2 SER A CA 5
ATOM 5094 C C . SER A 1 2 ? 29.917 8.360 -2.885 1.00 0.00 2 SER A C 5
ATOM 5095 O O . SER A 1 2 ? 29.088 7.725 -3.536 1.00 0.00 2 SER A O 5
ATOM 5103 N N . SER A 1 3 ? 30.651 7.816 -1.920 1.00 0.00 3 SER A N 5
ATOM 5104 C CA . SER A 1 3 ? 30.524 6.407 -1.565 1.00 0.00 3 SER A CA 5
ATOM 5105 C C . SER A 1 3 ? 29.343 6.188 -0.624 1.00 0.00 3 SER A C 5
ATOM 5106 O O . SER A 1 3 ? 29.483 6.275 0.596 1.00 0.00 3 SER A O 5
ATOM 5114 N N . GLY A 1 4 ? 28.179 5.904 -1.200 1.00 0.00 4 GLY A N 5
ATOM 5115 C CA . GLY A 1 4 ? 26.991 5.677 -0.399 1.00 0.00 4 GLY A CA 5
ATOM 5116 C C . GLY A 1 4 ? 26.880 4.244 0.082 1.00 0.00 4 GLY A C 5
ATOM 5117 O O . GLY A 1 4 ? 27.730 3.410 -0.231 1.00 0.00 4 GLY A O 5
ATOM 5121 N N . SER A 1 5 ? 25.832 3.957 0.847 1.00 0.00 5 SER A N 5
ATOM 5122 C CA . SER A 1 5 ? 25.617 2.616 1.377 1.00 0.00 5 SER A CA 5
ATOM 5123 C C . SER A 1 5 ? 25.423 1.610 0.247 1.00 0.00 5 SER A C 5
ATOM 5124 O O . SER A 1 5 ? 24.338 1.505 -0.327 1.00 0.00 5 SER A O 5
ATOM 5132 N N . SER A 1 6 ? 26.482 0.871 -0.068 1.00 0.00 6 SER A N 5
ATOM 5133 C CA . SER A 1 6 ? 26.431 -0.124 -1.133 1.00 0.00 6 SER A CA 5
ATOM 5134 C C . SER A 1 6 ? 26.033 -1.490 -0.580 1.00 0.00 6 SER A C 5
ATOM 5135 O O . SER A 1 6 ? 26.886 -2.312 -0.251 1.00 0.00 6 SER A O 5
ATOM 5143 N N . GLY A 1 7 ? 24.727 -1.724 -0.482 1.00 0.00 7 GLY A N 5
ATOM 5144 C CA . GLY A 1 7 ? 24.237 -2.990 0.030 1.00 0.00 7 GLY A CA 5
ATOM 5145 C C . GLY A 1 7 ? 22.873 -2.864 0.679 1.00 0.00 7 GLY A C 5
ATOM 5146 O O . GLY A 1 7 ? 22.643 -3.394 1.765 1.00 0.00 7 GLY A O 5
ATOM 5150 N N . MET A 1 8 ? 21.965 -2.158 0.012 1.00 0.00 8 MET A N 5
ATOM 5151 C CA . MET A 1 8 ? 20.616 -1.963 0.531 1.00 0.00 8 MET A CA 5
ATOM 5152 C C . MET A 1 8 ? 19.672 -3.040 0.006 1.00 0.00 8 MET A C 5
ATOM 5153 O O . MET A 1 8 ? 19.138 -2.924 -1.097 1.00 0.00 8 MET A O 5
ATOM 5167 N N . GLU A 1 9 ? 19.470 -4.084 0.802 1.00 0.00 9 GLU A N 5
ATOM 5168 C CA . GLU A 1 9 ? 18.590 -5.181 0.416 1.00 0.00 9 GLU A CA 5
ATOM 5169 C C . GLU A 1 9 ? 17.127 -4.806 0.632 1.00 0.00 9 GLU A C 5
ATOM 5170 O O . GLU A 1 9 ? 16.816 -3.691 1.049 1.00 0.00 9 GLU A O 5
ATOM 5182 N N . SER A 1 10 ? 16.233 -5.747 0.346 1.00 0.00 10 SER A N 5
ATOM 5183 C CA . SER A 1 10 ? 14.802 -5.516 0.505 1.00 0.00 10 SER A CA 5
ATOM 5184 C C . SER A 1 10 ? 14.472 -5.120 1.941 1.00 0.00 10 SER A C 5
ATOM 5185 O O . SER A 1 10 ? 14.464 -5.959 2.841 1.00 0.00 10 SER A O 5
ATOM 5193 N N . ARG A 1 11 ? 14.200 -3.835 2.146 1.00 0.00 11 ARG A N 5
ATOM 5194 C CA . ARG A 1 11 ? 13.870 -3.327 3.472 1.00 0.00 11 ARG A CA 5
ATOM 5195 C C . ARG A 1 11 ? 12.404 -2.908 3.545 1.00 0.00 11 ARG A C 5
ATOM 5196 O O . ARG A 1 11 ? 11.647 -3.092 2.592 1.00 0.00 11 ARG A O 5
ATOM 5217 N N . CYS A 1 12 ? 12.011 -2.346 4.683 1.00 0.00 12 CYS A N 5
ATOM 5218 C CA . CYS A 1 12 ? 10.636 -1.903 4.882 1.00 0.00 12 CYS A CA 5
ATOM 5219 C C . CYS A 1 12 ? 10.463 -0.454 4.437 1.00 0.00 12 CYS A C 5
ATOM 5220 O O . CYS A 1 12 ? 11.363 0.370 4.603 1.00 0.00 12 CYS A O 5
ATOM 5227 N N . TYR A 1 13 ? 9.300 -0.150 3.872 1.00 0.00 13 TYR A N 5
ATOM 5228 C CA . TYR A 1 13 ? 9.008 1.199 3.401 1.00 0.00 13 TYR A CA 5
ATOM 5229 C C . TYR A 1 13 ? 8.347 2.028 4.498 1.00 0.00 13 TYR A C 5
ATOM 5230 O O . TYR A 1 13 ? 7.621 2.981 4.220 1.00 0.00 13 TYR A O 5
ATOM 5248 N N . GLY A 1 14 ? 8.606 1.657 5.749 1.00 0.00 14 GLY A N 5
ATOM 5249 C CA . GLY A 1 14 ? 8.030 2.376 6.870 1.00 0.00 14 GLY A CA 5
ATOM 5250 C C . GLY A 1 14 ? 9.043 2.654 7.962 1.00 0.00 14 GLY A C 5
ATOM 5251 O O . GLY A 1 14 ? 9.061 3.741 8.541 1.00 0.00 14 GLY A O 5
ATOM 5255 N N . CYS A 1 15 ? 9.889 1.670 8.248 1.00 0.00 15 CYS A N 5
ATOM 5256 C CA . CYS A 1 15 ? 10.909 1.812 9.279 1.00 0.00 15 CYS A CA 5
ATOM 5257 C C . CYS A 1 15 ? 12.302 1.577 8.703 1.00 0.00 15 CYS A C 5
ATOM 5258 O O . CYS A 1 15 ? 13.309 1.831 9.363 1.00 0.00 15 CYS A O 5
ATOM 5265 N N . ALA A 1 16 ? 12.351 1.092 7.467 1.00 0.00 16 ALA A N 5
ATOM 5266 C CA . ALA A 1 16 ? 13.619 0.825 6.800 1.00 0.00 16 ALA A CA 5
ATOM 5267 C C . ALA A 1 16 ? 14.303 -0.402 7.393 1.00 0.00 16 ALA A C 5
ATOM 5268 O O . ALA A 1 16 ? 15.528 -0.525 7.349 1.00 0.00 16 ALA A O 5
ATOM 5275 N N . VAL A 1 17 ? 13.505 -1.309 7.948 1.00 0.00 17 VAL A N 5
ATOM 5276 C CA . VAL A 1 17 ? 14.034 -2.527 8.549 1.00 0.00 17 VAL A CA 5
ATOM 5277 C C . VAL A 1 17 ? 14.342 -3.576 7.486 1.00 0.00 17 VAL A C 5
ATOM 5278 O O . VAL A 1 17 ? 13.656 -3.664 6.468 1.00 0.00 17 VAL A O 5
ATOM 5291 N N . LYS A 1 18 ? 15.379 -4.370 7.730 1.00 0.00 18 LYS A N 5
ATOM 5292 C CA . LYS A 1 18 ? 15.779 -5.415 6.795 1.00 0.00 18 LYS A CA 5
ATOM 5293 C C . LYS A 1 18 ? 14.945 -6.676 7.000 1.00 0.00 18 LYS A C 5
ATOM 5294 O O . LYS A 1 18 ? 14.795 -7.158 8.123 1.00 0.00 18 LYS A O 5
ATOM 5313 N N . PHE A 1 19 ? 14.406 -7.208 5.908 1.00 0.00 19 PHE A N 5
ATOM 5314 C CA . PHE A 1 19 ? 13.588 -8.413 5.968 1.00 0.00 19 PHE A CA 5
ATOM 5315 C C . PHE A 1 19 ? 14.457 -9.650 6.174 1.00 0.00 19 PHE A C 5
ATOM 5316 O O . PHE A 1 19 ? 15.399 -9.896 5.419 1.00 0.00 19 PHE A O 5
ATOM 5333 N N . THR A 1 20 ? 14.135 -10.428 7.203 1.00 0.00 20 THR A N 5
ATOM 5334 C CA . THR A 1 20 ? 14.885 -11.638 7.511 1.00 0.00 20 THR A CA 5
ATOM 5335 C C . THR A 1 20 ? 13.976 -12.717 8.090 1.00 0.00 20 THR A C 5
ATOM 5336 O O . THR A 1 20 ? 12.807 -12.465 8.386 1.00 0.00 20 THR A O 5
ATOM 5347 N N . LEU A 1 21 ? 14.520 -13.918 8.251 1.00 0.00 21 LEU A N 5
ATOM 5348 C CA . LEU A 1 21 ? 13.757 -15.036 8.795 1.00 0.00 21 LEU A CA 5
ATOM 5349 C C . LEU A 1 21 ? 12.774 -14.558 9.858 1.00 0.00 21 LEU A C 5
ATOM 5350 O O . LEU A 1 21 ? 11.582 -14.863 9.799 1.00 0.00 21 LEU A O 5
ATOM 5366 N N . PHE A 1 22 ? 13.279 -13.804 10.829 1.00 0.00 22 PHE A N 5
ATOM 5367 C CA . PHE A 1 22 ? 12.445 -13.282 11.905 1.00 0.00 22 PHE A CA 5
ATOM 5368 C C . PHE A 1 22 ? 11.520 -12.182 11.391 1.00 0.00 22 PHE A C 5
ATOM 5369 O O . PHE A 1 22 ? 10.312 -12.208 11.631 1.00 0.00 22 PHE A O 5
ATOM 5386 N N . LYS A 1 23 ? 12.095 -11.217 10.682 1.00 0.00 23 LYS A N 5
ATOM 5387 C CA . LYS A 1 23 ? 11.324 -10.108 10.132 1.00 0.00 23 LYS A CA 5
ATOM 5388 C C . LYS A 1 23 ? 10.934 -10.382 8.683 1.00 0.00 23 LYS A C 5
ATOM 5389 O O . LYS A 1 23 ? 11.587 -9.907 7.753 1.00 0.00 23 LYS A O 5
ATOM 5408 N N . LYS A 1 24 ? 9.865 -11.149 8.498 1.00 0.00 24 LYS A N 5
ATOM 5409 C CA . LYS A 1 24 ? 9.386 -11.484 7.162 1.00 0.00 24 LYS A CA 5
ATOM 5410 C C . LYS A 1 24 ? 9.089 -10.222 6.358 1.00 0.00 24 LYS A C 5
ATOM 5411 O O . LYS A 1 24 ? 9.128 -9.113 6.890 1.00 0.00 24 LYS A O 5
ATOM 5430 N N . GLU A 1 25 ? 8.790 -10.400 5.075 1.00 0.00 25 GLU A N 5
ATOM 5431 C CA . GLU A 1 25 ? 8.486 -9.274 4.199 1.00 0.00 25 GLU A CA 5
ATOM 5432 C C . GLU A 1 25 ? 7.013 -9.278 3.800 1.00 0.00 25 GLU A C 5
ATOM 5433 O O . GLU A 1 25 ? 6.478 -10.300 3.369 1.00 0.00 25 GLU A O 5
ATOM 5445 N N . TYR A 1 26 ? 6.363 -8.129 3.948 1.00 0.00 26 TYR A N 5
ATOM 5446 C CA . TYR A 1 26 ? 4.951 -8.000 3.607 1.00 0.00 26 TYR A CA 5
ATOM 5447 C C . TYR A 1 26 ? 4.757 -7.013 2.459 1.00 0.00 26 TYR A C 5
ATOM 5448 O O . TYR A 1 26 ? 5.635 -6.204 2.166 1.00 0.00 26 TYR A O 5
ATOM 5466 N N . GLY A 1 27 ? 3.596 -7.088 1.814 1.00 0.00 27 GLY A N 5
ATOM 5467 C CA . GLY A 1 27 ? 3.305 -6.196 0.706 1.00 0.00 27 GLY A CA 5
ATOM 5468 C C . GLY A 1 27 ? 1.969 -5.498 0.860 1.00 0.00 27 GLY A C 5
ATOM 5469 O O . GLY A 1 27 ? 1.018 -6.071 1.393 1.00 0.00 27 GLY A O 5
ATOM 5473 N N . CYS A 1 28 ? 1.895 -4.256 0.394 1.00 0.00 28 CYS A N 5
ATOM 5474 C CA . CYS A 1 28 ? 0.666 -3.477 0.483 1.00 0.00 28 CYS A CA 5
ATOM 5475 C C . CYS A 1 28 ? -0.162 -3.619 -0.791 1.00 0.00 28 CYS A C 5
ATOM 5476 O O . CYS A 1 28 ? 0.326 -4.104 -1.811 1.00 0.00 28 CYS A O 5
ATOM 5483 N N . LYS A 1 29 ? -1.419 -3.193 -0.723 1.00 0.00 29 LYS A N 5
ATOM 5484 C CA . LYS A 1 29 ? -2.316 -3.270 -1.870 1.00 0.00 29 LYS A CA 5
ATOM 5485 C C . LYS A 1 29 ? -2.596 -1.882 -2.436 1.00 0.00 29 LYS A C 5
ATOM 5486 O O . LYS A 1 29 ? -2.628 -1.692 -3.651 1.00 0.00 29 LYS A O 5
ATOM 5505 N N . ASN A 1 30 ? -2.798 -0.914 -1.547 1.00 0.00 30 ASN A N 5
ATOM 5506 C CA . ASN A 1 30 ? -3.074 0.457 -1.959 1.00 0.00 30 ASN A CA 5
ATOM 5507 C C . ASN A 1 30 ? -1.853 1.081 -2.628 1.00 0.00 30 ASN A C 5
ATOM 5508 O O . ASN A 1 30 ? -1.817 1.247 -3.848 1.00 0.00 30 ASN A O 5
ATOM 5519 N N . CYS A 1 31 ? -0.854 1.423 -1.822 1.00 0.00 31 CYS A N 5
ATOM 5520 C CA . CYS A 1 31 ? 0.369 2.028 -2.334 1.00 0.00 31 CYS A CA 5
ATOM 5521 C C . CYS A 1 31 ? 1.189 1.012 -3.124 1.00 0.00 31 CYS A C 5
ATOM 5522 O O . CYS A 1 31 ? 1.829 1.353 -4.118 1.00 0.00 31 CYS A O 5
ATOM 5529 N N . GLY A 1 32 ? 1.165 -0.239 -2.674 1.00 0.00 32 GLY A N 5
ATOM 5530 C CA . GLY A 1 32 ? 1.909 -1.285 -3.350 1.00 0.00 32 GLY A CA 5
ATOM 5531 C C . GLY A 1 32 ? 3.389 -1.247 -3.025 1.00 0.00 32 GLY A C 5
ATOM 5532 O O . GLY A 1 32 ? 4.230 -1.378 -3.914 1.00 0.00 32 GLY A O 5
ATOM 5536 N N . ARG A 1 33 ? 3.708 -1.065 -1.748 1.00 0.00 33 ARG A N 5
ATOM 5537 C CA . ARG A 1 33 ? 5.097 -1.007 -1.308 1.00 0.00 33 ARG A CA 5
ATOM 5538 C C . ARG A 1 33 ? 5.411 -2.148 -0.346 1.00 0.00 33 ARG A C 5
ATOM 5539 O O . ARG A 1 33 ? 4.508 -2.820 0.151 1.00 0.00 33 ARG A O 5
ATOM 5560 N N . ALA A 1 34 ? 6.697 -2.362 -0.089 1.00 0.00 34 ALA A N 5
ATOM 5561 C CA . ALA A 1 34 ? 7.130 -3.421 0.814 1.00 0.00 34 ALA A CA 5
ATOM 5562 C C . ALA A 1 34 ? 7.151 -2.935 2.260 1.00 0.00 34 ALA A C 5
ATOM 5563 O O . ALA A 1 34 ? 7.722 -1.888 2.565 1.00 0.00 34 ALA A O 5
ATOM 5570 N N . PHE A 1 35 ? 6.524 -3.701 3.146 1.00 0.00 35 PHE A N 5
ATOM 5571 C CA . PHE A 1 35 ? 6.468 -3.348 4.559 1.00 0.00 35 PHE A CA 5
ATOM 5572 C C . PHE A 1 35 ? 6.713 -4.572 5.436 1.00 0.00 35 PHE A C 5
ATOM 5573 O O . PHE A 1 35 ? 6.596 -5.710 4.981 1.00 0.00 35 PHE A O 5
ATOM 5590 N N . CYS A 1 36 ? 7.056 -4.330 6.697 1.00 0.00 36 CYS A N 5
ATOM 5591 C CA . CYS A 1 36 ? 7.319 -5.411 7.639 1.00 0.00 36 CYS A CA 5
ATOM 5592 C C . CYS A 1 36 ? 6.084 -5.709 8.485 1.00 0.00 36 CYS A C 5
ATOM 5593 O O . CYS A 1 36 ? 5.370 -4.798 8.901 1.00 0.00 36 CYS A O 5
ATOM 5600 N N . ASN A 1 37 ? 5.839 -6.992 8.734 1.00 0.00 37 ASN A N 5
ATOM 5601 C CA . ASN A 1 37 ? 4.691 -7.410 9.529 1.00 0.00 37 ASN A CA 5
ATOM 5602 C C . ASN A 1 37 ? 4.333 -6.351 10.567 1.00 0.00 37 ASN A C 5
ATOM 5603 O O . ASN A 1 37 ? 3.159 -6.107 10.842 1.00 0.00 37 ASN A O 5
ATOM 5614 N N . GLY A 1 38 ? 5.356 -5.724 11.142 1.00 0.00 38 GLY A N 5
ATOM 5615 C CA . GLY A 1 38 ? 5.129 -4.699 12.143 1.00 0.00 38 GLY A CA 5
ATOM 5616 C C . GLY A 1 38 ? 4.401 -3.493 11.583 1.00 0.00 38 GLY A C 5
ATOM 5617 O O . GLY A 1 38 ? 3.417 -3.029 12.160 1.00 0.00 38 GLY A O 5
ATOM 5621 N N . CYS A 1 39 ? 4.887 -2.981 10.457 1.00 0.00 39 CYS A N 5
ATOM 5622 C CA . CYS A 1 39 ? 4.278 -1.820 9.819 1.00 0.00 39 CYS A CA 5
ATOM 5623 C C . CYS A 1 39 ? 3.029 -2.220 9.038 1.00 0.00 39 CYS A C 5
ATOM 5624 O O . CYS A 1 39 ? 2.038 -1.489 9.013 1.00 0.00 39 CYS A O 5
ATOM 5631 N N . LEU A 1 40 ? 3.085 -3.385 8.402 1.00 0.00 40 LEU A N 5
ATOM 5632 C CA . LEU A 1 40 ? 1.959 -3.884 7.620 1.00 0.00 40 LEU A CA 5
ATOM 5633 C C . LEU A 1 40 ? 1.023 -4.722 8.486 1.00 0.00 40 LEU A C 5
ATOM 5634 O O . LEU A 1 40 ? 0.770 -5.890 8.192 1.00 0.00 40 LEU A O 5
ATOM 5650 N N . SER A 1 41 ? 0.512 -4.117 9.553 1.00 0.00 41 SER A N 5
ATOM 5651 C CA . SER A 1 41 ? -0.394 -4.808 10.462 1.00 0.00 41 SER A CA 5
ATOM 5652 C C . SER A 1 41 ? -1.760 -4.127 10.490 1.00 0.00 41 SER A C 5
ATOM 5653 O O . SER A 1 41 ? -2.431 -4.098 11.522 1.00 0.00 41 SER A O 5
ATOM 5661 N N . PHE A 1 42 ? -2.164 -3.580 9.349 1.00 0.00 42 PHE A N 5
ATOM 5662 C CA . PHE A 1 42 ? -3.448 -2.897 9.241 1.00 0.00 42 PHE A CA 5
ATOM 5663 C C . PHE A 1 42 ? -4.197 -3.342 7.988 1.00 0.00 42 PHE A C 5
ATOM 5664 O O . PHE A 1 42 ? -3.604 -3.894 7.061 1.00 0.00 42 PHE A O 5
ATOM 5681 N N . SER A 1 43 ? -5.503 -3.097 7.968 1.00 0.00 43 SER A N 5
ATOM 5682 C CA . SER A 1 43 ? -6.334 -3.475 6.831 1.00 0.00 43 SER A CA 5
ATOM 5683 C C . SER A 1 43 ? -7.345 -2.379 6.509 1.00 0.00 43 SER A C 5
ATOM 5684 O O . SER A 1 43 ? -7.941 -1.786 7.407 1.00 0.00 43 SER A O 5
ATOM 5692 N N . ALA A 1 44 ? -7.532 -2.116 5.219 1.00 0.00 44 ALA A N 5
ATOM 5693 C CA . ALA A 1 44 ? -8.472 -1.094 4.777 1.00 0.00 44 ALA A CA 5
ATOM 5694 C C . ALA A 1 44 ? -8.904 -1.332 3.334 1.00 0.00 44 ALA A C 5
ATOM 5695 O O . ALA A 1 44 ? -8.140 -1.864 2.526 1.00 0.00 44 ALA A O 5
ATOM 5702 N N . LEU A 1 45 ? -10.131 -0.937 3.016 1.00 0.00 45 LEU A N 5
ATOM 5703 C CA . LEU A 1 45 ? -10.665 -1.108 1.669 1.00 0.00 45 LEU A CA 5
ATOM 5704 C C . LEU A 1 45 ? -9.737 -0.483 0.632 1.00 0.00 45 LEU A C 5
ATOM 5705 O O . LEU A 1 45 ? -9.458 0.715 0.675 1.00 0.00 45 LEU A O 5
ATOM 5721 N N . VAL A 1 46 ? -9.264 -1.303 -0.302 1.00 0.00 46 VAL A N 5
ATOM 5722 C CA . VAL A 1 46 ? -8.370 -0.830 -1.352 1.00 0.00 46 VAL A CA 5
ATOM 5723 C C . VAL A 1 46 ? -9.094 -0.741 -2.691 1.00 0.00 46 VAL A C 5
ATOM 5724 O O . VAL A 1 46 ? -9.675 -1.713 -3.176 1.00 0.00 46 VAL A O 5
ATOM 5737 N N . PRO A 1 47 ? -9.060 0.451 -3.304 1.00 0.00 47 PRO A N 5
ATOM 5738 C CA . PRO A 1 47 ? -9.708 0.695 -4.597 1.00 0.00 47 PRO A CA 5
ATOM 5739 C C . PRO A 1 47 ? -9.004 -0.024 -5.742 1.00 0.00 47 PRO A C 5
ATOM 5740 O O . PRO A 1 47 ? -9.381 0.123 -6.905 1.00 0.00 47 PRO A O 5
ATOM 5751 N N . ARG A 1 48 ? -7.980 -0.803 -5.407 1.00 0.00 48 ARG A N 5
ATOM 5752 C CA . ARG A 1 48 ? -7.224 -1.544 -6.408 1.00 0.00 48 ARG A CA 5
ATOM 5753 C C . ARG A 1 48 ? -7.511 -3.040 -6.310 1.00 0.00 48 ARG A C 5
ATOM 5754 O O . ARG A 1 48 ? -7.436 -3.763 -7.302 1.00 0.00 48 ARG A O 5
ATOM 5775 N N . ALA A 1 49 ? -7.841 -3.495 -5.105 1.00 0.00 49 ALA A N 5
ATOM 5776 C CA . ALA A 1 49 ? -8.141 -4.904 -4.877 1.00 0.00 49 ALA A CA 5
ATOM 5777 C C . ALA A 1 49 ? -9.640 -5.167 -4.969 1.00 0.00 49 ALA A C 5
ATOM 5778 O O . ALA A 1 49 ? -10.149 -6.123 -4.385 1.00 0.00 49 ALA A O 5
ATOM 5785 N N . GLY A 1 50 ? -10.343 -4.312 -5.706 1.00 0.00 50 GLY A N 5
ATOM 5786 C CA . GLY A 1 50 ? -11.778 -4.469 -5.859 1.00 0.00 50 GLY A CA 5
ATOM 5787 C C . GLY A 1 50 ? -12.544 -4.030 -4.627 1.00 0.00 50 GLY A C 5
ATOM 5788 O O . GLY A 1 50 ? -13.391 -4.764 -4.121 1.00 0.00 50 GLY A O 5
ATOM 5792 N N . ASN A 1 51 ? -12.245 -2.829 -4.143 1.00 0.00 51 ASN A N 5
ATOM 5793 C CA . ASN A 1 51 ? -12.911 -2.294 -2.961 1.00 0.00 51 ASN A CA 5
ATOM 5794 C C . ASN A 1 51 ? -13.042 -3.362 -1.880 1.00 0.00 51 ASN A C 5
ATOM 5795 O O . ASN A 1 51 ? -14.139 -3.640 -1.395 1.00 0.00 51 ASN A O 5
ATOM 5806 N N . THR A 1 52 ? -11.915 -3.959 -1.506 1.00 0.00 52 THR A N 5
ATOM 5807 C CA . THR A 1 52 ? -11.902 -4.997 -0.483 1.00 0.00 52 THR A CA 5
ATOM 5808 C C . THR A 1 52 ? -10.895 -4.675 0.615 1.00 0.00 52 THR A C 5
ATOM 5809 O O . THR A 1 52 ? -9.836 -4.107 0.350 1.00 0.00 52 THR A O 5
ATOM 5820 N N . GLN A 1 53 ? -11.232 -5.042 1.847 1.00 0.00 53 GLN A N 5
ATOM 5821 C CA . GLN A 1 53 ? -10.356 -4.791 2.985 1.00 0.00 53 GLN A CA 5
ATOM 5822 C C . GLN A 1 53 ? -9.136 -5.706 2.945 1.00 0.00 53 GLN A C 5
ATOM 5823 O O . GLN A 1 53 ? -9.225 -6.887 3.278 1.00 0.00 53 GLN A O 5
ATOM 5837 N N . GLN A 1 54 ? -8.000 -5.152 2.535 1.00 0.00 54 GLN A N 5
ATOM 5838 C CA . GLN A 1 54 ? -6.763 -5.919 2.450 1.00 0.00 54 GLN A CA 5
ATOM 5839 C C . GLN A 1 54 ? -5.718 -5.375 3.418 1.00 0.00 54 GLN A C 5
ATOM 5840 O O . GLN A 1 54 ? -5.813 -4.236 3.876 1.00 0.00 54 GLN A O 5
ATOM 5854 N N . LYS A 1 55 ? -4.719 -6.196 3.726 1.00 0.00 55 LYS A N 5
ATOM 5855 C CA . LYS A 1 55 ? -3.654 -5.798 4.639 1.00 0.00 55 LYS A CA 5
ATOM 5856 C C . LYS A 1 55 ? -2.822 -4.667 4.043 1.00 0.00 55 LYS A C 5
ATOM 5857 O O . LYS A 1 55 ? -2.030 -4.882 3.125 1.00 0.00 55 LYS A O 5
ATOM 5876 N N . VAL A 1 56 ? -3.005 -3.462 4.573 1.00 0.00 56 VAL A N 5
ATOM 5877 C CA . VAL A 1 56 ? -2.269 -2.297 4.095 1.00 0.00 56 VAL A CA 5
ATOM 5878 C C . VAL A 1 56 ? -1.344 -1.750 5.177 1.00 0.00 56 VAL A C 5
ATOM 5879 O O . VAL A 1 56 ? -1.511 -2.047 6.361 1.00 0.00 56 VAL A O 5
ATOM 5892 N N . CYS A 1 57 ? -0.369 -0.947 4.764 1.00 0.00 57 CYS A N 5
ATOM 5893 C CA . CYS A 1 57 ? 0.583 -0.357 5.697 1.00 0.00 57 CYS A CA 5
ATOM 5894 C C . CYS A 1 57 ? -0.070 0.760 6.506 1.00 0.00 57 CYS A C 5
ATOM 5895 O O . CYS A 1 57 ? -1.039 1.378 6.064 1.00 0.00 57 CYS A O 5
ATOM 5902 N N . LYS A 1 58 ? 0.468 1.014 7.694 1.00 0.00 58 LYS A N 5
ATOM 5903 C CA . LYS A 1 58 ? -0.059 2.057 8.566 1.00 0.00 58 LYS A CA 5
ATOM 5904 C C . LYS A 1 58 ? -0.549 3.251 7.753 1.00 0.00 58 LYS A C 5
ATOM 5905 O O . LYS A 1 58 ? -1.743 3.545 7.724 1.00 0.00 58 LYS A O 5
ATOM 5924 N N . GLN A 1 59 ? 0.381 3.932 7.092 1.00 0.00 59 GLN A N 5
ATOM 5925 C CA . GLN A 1 59 ? 0.043 5.093 6.277 1.00 0.00 59 GLN A CA 5
ATOM 5926 C C . GLN A 1 59 ? -1.262 4.866 5.522 1.00 0.00 59 GLN A C 5
ATOM 5927 O O . GLN A 1 59 ? -2.301 5.425 5.874 1.00 0.00 59 GLN A O 5
ATOM 5941 N N . CYS A 1 60 ? -1.202 4.042 4.481 1.00 0.00 60 CYS A N 5
ATOM 5942 C CA . CYS A 1 60 ? -2.378 3.741 3.674 1.00 0.00 60 CYS A CA 5
ATOM 5943 C C . CYS A 1 60 ? -3.609 3.551 4.556 1.00 0.00 60 CYS A C 5
ATOM 5944 O O . CYS A 1 60 ? -4.624 4.225 4.378 1.00 0.00 60 CYS A O 5
ATOM 5951 N N . HIS A 1 61 ? -3.511 2.630 5.509 1.00 0.00 61 HIS A N 5
ATOM 5952 C CA . HIS A 1 61 ? -4.615 2.352 6.421 1.00 0.00 61 HIS A CA 5
ATOM 5953 C C . HIS A 1 61 ? -5.233 3.648 6.937 1.00 0.00 61 HIS A C 5
ATOM 5954 O O . HIS A 1 61 ? -6.440 3.724 7.169 1.00 0.00 61 HIS A O 5
ATOM 5968 N N . THR A 1 62 ? -4.397 4.666 7.116 1.00 0.00 62 THR A N 5
ATOM 5969 C CA . THR A 1 62 ? -4.860 5.958 7.607 1.00 0.00 62 THR A CA 5
ATOM 5970 C C . THR A 1 62 ? -5.308 6.854 6.458 1.00 0.00 62 THR A C 5
ATOM 5971 O O . THR A 1 62 ? -6.283 7.596 6.581 1.00 0.00 62 THR A O 5
ATOM 5982 N N . ILE A 1 63 ? -4.591 6.780 5.342 1.00 0.00 63 ILE A N 5
ATOM 5983 C CA . ILE A 1 63 ? -4.917 7.584 4.171 1.00 0.00 63 ILE A CA 5
ATOM 5984 C C . ILE A 1 63 ? -6.295 7.227 3.625 1.00 0.00 63 ILE A C 5
ATOM 5985 O O . ILE A 1 63 ? -7.055 8.102 3.206 1.00 0.00 63 ILE A O 5
ATOM 6001 N N . LEU A 1 64 ? -6.613 5.937 3.635 1.00 0.00 64 LEU A N 5
ATOM 6002 C CA . LEU A 1 64 ? -7.902 5.464 3.142 1.00 0.00 64 LEU A CA 5
ATOM 6003 C C . LEU A 1 64 ? -9.014 5.775 4.139 1.00 0.00 64 LEU A C 5
ATOM 6004 O O . LEU A 1 64 ? -10.193 5.794 3.786 1.00 0.00 64 LEU A O 5
ATOM 6020 N N . THR A 1 65 ? -8.630 6.020 5.388 1.00 0.00 65 THR A N 5
ATOM 6021 C CA . THR A 1 65 ? -9.593 6.331 6.437 1.00 0.00 65 THR A CA 5
ATOM 6022 C C . THR A 1 65 ? -9.672 7.834 6.683 1.00 0.00 65 THR A C 5
ATOM 6023 O O . THR A 1 65 ? -10.660 8.333 7.221 1.00 0.00 65 THR A O 5
ATOM 6034 N N . ARG A 1 66 ? -8.625 8.549 6.284 1.00 0.00 66 ARG A N 5
ATOM 6035 C CA . ARG A 1 66 ? -8.576 9.996 6.462 1.00 0.00 66 ARG A CA 5
ATOM 6036 C C . ARG A 1 66 ? -9.450 10.700 5.428 1.00 0.00 66 ARG A C 5
ATOM 6037 O O . ARG A 1 66 ? -10.004 11.767 5.692 1.00 0.00 66 ARG A O 5
ATOM 6058 N N . GLY A 1 67 ? -9.568 10.096 4.250 1.00 0.00 67 GLY A N 5
ATOM 6059 C CA . GLY A 1 67 ? -10.374 10.680 3.194 1.00 0.00 67 GLY A CA 5
ATOM 6060 C C . GLY A 1 67 ? -11.615 9.863 2.894 1.00 0.00 67 GLY A C 5
ATOM 6061 O O . GLY A 1 67 ? -12.577 9.878 3.662 1.00 0.00 67 GLY A O 5
ATOM 6065 N N . SER A 1 68 ? -11.596 9.150 1.772 1.00 0.00 68 SER A N 5
ATOM 6066 C CA . SER A 1 68 ? -12.731 8.328 1.369 1.00 0.00 68 SER A CA 5
ATOM 6067 C C . SER A 1 68 ? -12.341 7.379 0.240 1.00 0.00 68 SER A C 5
ATOM 6068 O O . SER A 1 68 ? -11.337 7.587 -0.441 1.00 0.00 68 SER A O 5
ATOM 6076 N N . SER A 1 69 ? -13.143 6.337 0.048 1.00 0.00 69 SER A N 5
ATOM 6077 C CA . SER A 1 69 ? -12.880 5.353 -0.996 1.00 0.00 69 SER A CA 5
ATOM 6078 C C . SER A 1 69 ? -13.844 5.531 -2.165 1.00 0.00 69 SER A C 5
ATOM 6079 O O . SER A 1 69 ? -14.965 6.010 -1.993 1.00 0.00 69 SER A O 5
ATOM 6087 N N . ASP A 1 70 ? -13.399 5.141 -3.355 1.00 0.00 70 ASP A N 5
ATOM 6088 C CA . ASP A 1 70 ? -14.221 5.256 -4.554 1.00 0.00 70 ASP A CA 5
ATOM 6089 C C . ASP A 1 70 ? -15.295 4.173 -4.582 1.00 0.00 70 ASP A C 5
ATOM 6090 O O . ASP A 1 70 ? -15.369 3.336 -3.684 1.00 0.00 70 ASP A O 5
ATOM 6099 N N . ASN A 1 71 ? -16.126 4.198 -5.619 1.00 0.00 71 ASN A N 5
ATOM 6100 C CA . ASN A 1 71 ? -17.198 3.219 -5.763 1.00 0.00 71 ASN A CA 5
ATOM 6101 C C . ASN A 1 71 ? -16.631 1.813 -5.935 1.00 0.00 71 ASN A C 5
ATOM 6102 O O . ASN A 1 71 ? -15.506 1.640 -6.404 1.00 0.00 71 ASN A O 5
ATOM 6113 N N . ALA A 1 72 ? -17.418 0.813 -5.553 1.00 0.00 72 ALA A N 5
ATOM 6114 C CA . ALA A 1 72 ? -16.996 -0.577 -5.667 1.00 0.00 72 ALA A CA 5
ATOM 6115 C C . ALA A 1 72 ? -16.936 -1.015 -7.126 1.00 0.00 72 ALA A C 5
ATOM 6116 O O . ALA A 1 72 ? -17.372 -0.290 -8.020 1.00 0.00 72 ALA A O 5
ATOM 6123 N N . SER A 1 73 ? -16.394 -2.206 -7.361 1.00 0.00 73 SER A N 5
ATOM 6124 C CA . SER A 1 73 ? -16.274 -2.738 -8.713 1.00 0.00 73 SER A CA 5
ATOM 6125 C C . SER A 1 73 ? -17.637 -3.155 -9.256 1.00 0.00 73 SER A C 5
ATOM 6126 O O . SER A 1 73 ? -18.022 -4.322 -9.175 1.00 0.00 73 SER A O 5
ATOM 6134 N N . LYS A 1 74 ? -18.366 -2.192 -9.811 1.00 0.00 74 LYS A N 5
ATOM 6135 C CA . LYS A 1 74 ? -19.686 -2.456 -10.369 1.00 0.00 74 LYS A CA 5
ATOM 6136 C C . LYS A 1 74 ? -19.609 -2.655 -11.879 1.00 0.00 74 LYS A C 5
ATOM 6137 O O . LYS A 1 74 ? -18.753 -2.075 -12.548 1.00 0.00 74 LYS A O 5
ATOM 6156 N N . TRP A 1 75 ? -20.507 -3.476 -12.410 1.00 0.00 75 TRP A N 5
ATOM 6157 C CA . TRP A 1 75 ? -20.541 -3.749 -13.842 1.00 0.00 75 TRP A CA 5
ATOM 6158 C C . TRP A 1 75 ? -20.129 -2.518 -14.642 1.00 0.00 75 TRP A C 5
ATOM 6159 O O . TRP A 1 75 ? -20.806 -1.490 -14.608 1.00 0.00 75 TRP A O 5
ATOM 6180 N N . SER A 1 76 ? -19.016 -2.628 -15.359 1.00 0.00 76 SER A N 5
ATOM 6181 C CA . SER A 1 76 ? -18.513 -1.521 -16.165 1.00 0.00 76 SER A CA 5
ATOM 6182 C C . SER A 1 76 ? -19.038 -1.607 -17.594 1.00 0.00 76 SER A C 5
ATOM 6183 O O . SER A 1 76 ? -19.040 -2.667 -18.220 1.00 0.00 76 SER A O 5
ATOM 6191 N N . PRO A 1 77 ? -19.496 -0.463 -18.125 1.00 0.00 77 PRO A N 5
ATOM 6192 C CA . PRO A 1 77 ? -20.032 -0.381 -19.487 1.00 0.00 77 PRO A CA 5
ATOM 6193 C C . PRO A 1 77 ? -18.951 -0.555 -20.547 1.00 0.00 77 PRO A C 5
ATOM 6194 O O . PRO A 1 77 ? -17.755 -0.555 -20.255 1.00 0.00 77 PRO A O 5
ATOM 6205 N N . PRO A 1 78 ? -19.378 -0.706 -21.810 1.00 0.00 78 PRO A N 5
ATOM 6206 C CA . PRO A 1 78 ? -18.461 -0.883 -22.940 1.00 0.00 78 PRO A CA 5
ATOM 6207 C C . PRO A 1 78 ? -17.677 0.387 -23.254 1.00 0.00 78 PRO A C 5
ATOM 6208 O O . PRO A 1 78 ? -17.637 1.317 -22.448 1.00 0.00 78 PRO A O 5
ATOM 6219 N N . GLN A 1 79 ? -17.055 0.418 -24.428 1.00 0.00 79 GLN A N 5
ATOM 6220 C CA . GLN A 1 79 ? -16.272 1.574 -24.847 1.00 0.00 79 GLN A CA 5
ATOM 6221 C C . GLN A 1 79 ? -17.015 2.872 -24.547 1.00 0.00 79 GLN A C 5
ATOM 6222 O O . GLN A 1 79 ? -18.191 2.857 -24.189 1.00 0.00 79 GLN A O 5
ATOM 6236 N N . ASN A 1 80 ? -16.318 3.995 -24.696 1.00 0.00 80 ASN A N 5
ATOM 6237 C CA . ASN A 1 80 ? -16.912 5.302 -24.440 1.00 0.00 80 ASN A CA 5
ATOM 6238 C C . ASN A 1 80 ? -18.407 5.290 -24.745 1.00 0.00 80 ASN A C 5
ATOM 6239 O O . ASN A 1 80 ? -19.212 5.818 -23.977 1.00 0.00 80 ASN A O 5
ATOM 6250 N N . TYR A 1 81 ? -18.770 4.684 -25.869 1.00 0.00 81 TYR A N 5
ATOM 6251 C CA . TYR A 1 81 ? -20.168 4.604 -26.277 1.00 0.00 81 TYR A CA 5
ATOM 6252 C C . TYR A 1 81 ? -20.904 5.901 -25.955 1.00 0.00 81 TYR A C 5
ATOM 6253 O O . TYR A 1 81 ? -22.105 5.897 -25.682 1.00 0.00 81 TYR A O 5
ATOM 6271 N N . LYS A 1 82 ? -20.175 7.011 -25.990 1.00 0.00 82 LYS A N 5
ATOM 6272 C CA . LYS A 1 82 ? -20.757 8.318 -25.705 1.00 0.00 82 LYS A CA 5
ATOM 6273 C C . LYS A 1 82 ? -20.003 9.421 -26.441 1.00 0.00 82 LYS A C 5
ATOM 6274 O O . LYS A 1 82 ? -19.018 9.159 -27.131 1.00 0.00 82 LYS A O 5
ATOM 6293 N N . SER A 1 83 ? -20.471 10.655 -26.287 1.00 0.00 83 SER A N 5
ATOM 6294 C CA . SER A 1 83 ? -19.842 11.798 -26.939 1.00 0.00 83 SER A CA 5
ATOM 6295 C C . SER A 1 83 ? -18.781 12.422 -26.038 1.00 0.00 83 SER A C 5
ATOM 6296 O O . SER A 1 83 ? -17.700 12.791 -26.495 1.00 0.00 83 SER A O 5
ATOM 6304 N N . GLY A 1 84 ? -19.098 12.535 -24.751 1.00 0.00 84 GLY A N 5
ATOM 6305 C CA . GLY A 1 84 ? -18.163 13.114 -23.805 1.00 0.00 84 GLY A CA 5
ATOM 6306 C C . GLY A 1 84 ? -17.933 12.225 -22.599 1.00 0.00 84 GLY A C 5
ATOM 6307 O O . GLY A 1 84 ? -18.553 12.393 -21.549 1.00 0.00 84 GLY A O 5
ATOM 6311 N N . PRO A 1 85 ? -17.022 11.251 -22.743 1.00 0.00 85 PRO A N 5
ATOM 6312 C CA . PRO A 1 85 ? -16.691 10.311 -21.668 1.00 0.00 85 PRO A CA 5
ATOM 6313 C C . PRO A 1 85 ? -15.937 10.981 -20.524 1.00 0.00 85 PRO A C 5
ATOM 6314 O O . PRO A 1 85 ? -15.390 12.072 -20.684 1.00 0.00 85 PRO A O 5
ATOM 6325 N N . SER A 1 86 ? -15.912 10.320 -19.371 1.00 0.00 86 SER A N 5
ATOM 6326 C CA . SER A 1 86 ? -15.228 10.854 -18.199 1.00 0.00 86 SER A CA 5
ATOM 6327 C C . SER A 1 86 ? -14.971 9.755 -17.173 1.00 0.00 86 SER A C 5
ATOM 6328 O O . SER A 1 86 ? -15.788 8.852 -16.996 1.00 0.00 86 SER A O 5
ATOM 6336 N N . SER A 1 87 ? -13.828 9.839 -16.499 1.00 0.00 87 SER A N 5
ATOM 6337 C CA . SER A 1 87 ? -13.460 8.850 -15.492 1.00 0.00 87 SER A CA 5
ATOM 6338 C C . SER A 1 87 ? -12.578 9.474 -14.415 1.00 0.00 87 SER A C 5
ATOM 6339 O O . SER A 1 87 ? -12.030 10.561 -14.597 1.00 0.00 87 SER A O 5
ATOM 6347 N N . GLY A 1 88 ? -12.445 8.777 -13.290 1.00 0.00 88 GLY A N 5
ATOM 6348 C CA . GLY A 1 88 ? -11.629 9.277 -12.199 1.00 0.00 88 GLY A CA 5
ATOM 6349 C C . GLY A 1 88 ? -11.271 8.195 -11.200 1.00 0.00 88 GLY A C 5
ATOM 6350 O O . GLY A 1 88 ? -11.087 7.047 -11.601 1.00 0.00 88 GLY A O 5
ATOM 6356 N N . GLY A 1 1 ? 28.340 -4.999 9.933 1.00 0.00 1 GLY A N 6
ATOM 6357 C CA . GLY A 1 1 ? 27.849 -5.649 8.732 1.00 0.00 1 GLY A CA 6
ATOM 6358 C C . GLY A 1 1 ? 28.807 -5.513 7.565 1.00 0.00 1 GLY A C 6
ATOM 6359 O O . GLY A 1 1 ? 29.710 -6.332 7.396 1.00 0.00 1 GLY A O 6
ATOM 6363 N N . SER A 1 2 ? 28.611 -4.476 6.758 1.00 0.00 2 SER A N 6
ATOM 6364 C CA . SER A 1 2 ? 29.461 -4.238 5.598 1.00 0.00 2 SER A CA 6
ATOM 6365 C C . SER A 1 2 ? 30.455 -3.113 5.874 1.00 0.00 2 SER A C 6
ATOM 6366 O O . SER A 1 2 ? 30.132 -2.138 6.553 1.00 0.00 2 SER A O 6
ATOM 6374 N N . SER A 1 3 ? 31.664 -3.256 5.341 1.00 0.00 3 SER A N 6
ATOM 6375 C CA . SER A 1 3 ? 32.707 -2.255 5.533 1.00 0.00 3 SER A CA 6
ATOM 6376 C C . SER A 1 3 ? 32.680 -1.221 4.411 1.00 0.00 3 SER A C 6
ATOM 6377 O O . SER A 1 3 ? 32.560 -1.567 3.236 1.00 0.00 3 SER A O 6
ATOM 6385 N N . GLY A 1 4 ? 32.793 0.050 4.783 1.00 0.00 4 GLY A N 6
ATOM 6386 C CA . GLY A 1 4 ? 32.779 1.115 3.798 1.00 0.00 4 GLY A CA 6
ATOM 6387 C C . GLY A 1 4 ? 31.480 1.168 3.018 1.00 0.00 4 GLY A C 6
ATOM 6388 O O . GLY A 1 4 ? 30.424 1.463 3.577 1.00 0.00 4 GLY A O 6
ATOM 6392 N N . SER A 1 5 ? 31.557 0.882 1.722 1.00 0.00 5 SER A N 6
ATOM 6393 C CA . SER A 1 5 ? 30.379 0.903 0.863 1.00 0.00 5 SER A CA 6
ATOM 6394 C C . SER A 1 5 ? 29.287 -0.007 1.417 1.00 0.00 5 SER A C 6
ATOM 6395 O O . SER A 1 5 ? 29.563 -0.935 2.177 1.00 0.00 5 SER A O 6
ATOM 6403 N N . SER A 1 6 ? 28.045 0.266 1.029 1.00 0.00 6 SER A N 6
ATOM 6404 C CA . SER A 1 6 ? 26.909 -0.524 1.489 1.00 0.00 6 SER A CA 6
ATOM 6405 C C . SER A 1 6 ? 25.904 -0.737 0.361 1.00 0.00 6 SER A C 6
ATOM 6406 O O . SER A 1 6 ? 25.978 -0.090 -0.682 1.00 0.00 6 SER A O 6
ATOM 6414 N N . GLY A 1 7 ? 24.962 -1.650 0.581 1.00 0.00 7 GLY A N 6
ATOM 6415 C CA . GLY A 1 7 ? 23.954 -1.933 -0.424 1.00 0.00 7 GLY A CA 6
ATOM 6416 C C . GLY A 1 7 ? 22.554 -1.978 0.155 1.00 0.00 7 GLY A C 6
ATOM 6417 O O . GLY A 1 7 ? 22.258 -2.806 1.016 1.00 0.00 7 GLY A O 6
ATOM 6421 N N . MET A 1 8 ? 21.691 -1.085 -0.318 1.00 0.00 8 MET A N 6
ATOM 6422 C CA . MET A 1 8 ? 20.314 -1.027 0.160 1.00 0.00 8 MET A CA 6
ATOM 6423 C C . MET A 1 8 ? 19.530 -2.254 -0.292 1.00 0.00 8 MET A C 6
ATOM 6424 O O . MET A 1 8 ? 18.977 -2.278 -1.391 1.00 0.00 8 MET A O 6
ATOM 6438 N N . GLU A 1 9 ? 19.486 -3.271 0.563 1.00 0.00 9 GLU A N 6
ATOM 6439 C CA . GLU A 1 9 ? 18.770 -4.502 0.250 1.00 0.00 9 GLU A CA 6
ATOM 6440 C C . GLU A 1 9 ? 17.279 -4.353 0.541 1.00 0.00 9 GLU A C 6
ATOM 6441 O O . GLU A 1 9 ? 16.806 -3.266 0.874 1.00 0.00 9 GLU A O 6
ATOM 6453 N N . SER A 1 10 ? 16.544 -5.453 0.411 1.00 0.00 10 SER A N 6
ATOM 6454 C CA . SER A 1 10 ? 15.106 -5.445 0.656 1.00 0.00 10 SER A CA 6
ATOM 6455 C C . SER A 1 10 ? 14.800 -4.991 2.080 1.00 0.00 10 SER A C 6
ATOM 6456 O O . SER A 1 10 ? 15.065 -5.711 3.043 1.00 0.00 10 SER A O 6
ATOM 6464 N N . ARG A 1 11 ? 14.240 -3.793 2.205 1.00 0.00 11 ARG A N 6
ATOM 6465 C CA . ARG A 1 11 ? 13.898 -3.241 3.510 1.00 0.00 11 ARG A CA 6
ATOM 6466 C C . ARG A 1 11 ? 12.424 -2.849 3.566 1.00 0.00 11 ARG A C 6
ATOM 6467 O O . ARG A 1 11 ? 11.679 -3.055 2.607 1.00 0.00 11 ARG A O 6
ATOM 6488 N N . CYS A 1 12 ? 12.010 -2.283 4.695 1.00 0.00 12 CYS A N 6
ATOM 6489 C CA . CYS A 1 12 ? 10.626 -1.863 4.877 1.00 0.00 12 CYS A CA 6
ATOM 6490 C C . CYS A 1 12 ? 10.430 -0.422 4.414 1.00 0.00 12 CYS A C 6
ATOM 6491 O O . CYS A 1 12 ? 11.337 0.404 4.518 1.00 0.00 12 CYS A O 6
ATOM 6498 N N . TYR A 1 13 ? 9.240 -0.128 3.903 1.00 0.00 13 TYR A N 6
ATOM 6499 C CA . TYR A 1 13 ? 8.924 1.212 3.422 1.00 0.00 13 TYR A CA 6
ATOM 6500 C C . TYR A 1 13 ? 8.257 2.040 4.515 1.00 0.00 13 TYR A C 6
ATOM 6501 O O . TYR A 1 13 ? 7.480 2.952 4.233 1.00 0.00 13 TYR A O 6
ATOM 6519 N N . GLY A 1 14 ? 8.567 1.715 5.767 1.00 0.00 14 GLY A N 6
ATOM 6520 C CA . GLY A 1 14 ? 7.989 2.438 6.885 1.00 0.00 14 GLY A CA 6
ATOM 6521 C C . GLY A 1 14 ? 9.003 2.726 7.975 1.00 0.00 14 GLY A C 6
ATOM 6522 O O . GLY A 1 14 ? 9.038 3.826 8.526 1.00 0.00 14 GLY A O 6
ATOM 6526 N N . CYS A 1 15 ? 9.830 1.734 8.289 1.00 0.00 15 CYS A N 6
ATOM 6527 C CA . CYS A 1 15 ? 10.848 1.883 9.321 1.00 0.00 15 CYS A CA 6
ATOM 6528 C C . CYS A 1 15 ? 12.244 1.668 8.744 1.00 0.00 15 CYS A C 6
ATOM 6529 O O . CYS A 1 15 ? 13.248 1.946 9.400 1.00 0.00 15 CYS A O 6
ATOM 6536 N N . ALA A 1 16 ? 12.299 1.172 7.512 1.00 0.00 16 ALA A N 6
ATOM 6537 C CA . ALA A 1 16 ? 13.570 0.922 6.845 1.00 0.00 16 ALA A CA 6
ATOM 6538 C C . ALA A 1 16 ? 14.254 -0.317 7.414 1.00 0.00 16 ALA A C 6
ATOM 6539 O O . ALA A 1 16 ? 15.478 -0.438 7.370 1.00 0.00 16 ALA A O 6
ATOM 6546 N N . VAL A 1 17 ? 13.455 -1.236 7.947 1.00 0.00 17 VAL A N 6
ATOM 6547 C CA . VAL A 1 17 ? 13.982 -2.467 8.523 1.00 0.00 17 VAL A CA 6
ATOM 6548 C C . VAL A 1 17 ? 14.201 -3.527 7.450 1.00 0.00 17 VAL A C 6
ATOM 6549 O O . VAL A 1 17 ? 13.398 -3.666 6.527 1.00 0.00 17 VAL A O 6
ATOM 6562 N N . LYS A 1 18 ? 15.292 -4.274 7.578 1.00 0.00 18 LYS A N 6
ATOM 6563 C CA . LYS A 1 18 ? 15.617 -5.325 6.620 1.00 0.00 18 LYS A CA 6
ATOM 6564 C C . LYS A 1 18 ? 14.834 -6.598 6.924 1.00 0.00 18 LYS A C 6
ATOM 6565 O O . LYS A 1 18 ? 14.667 -6.974 8.084 1.00 0.00 18 LYS A O 6
ATOM 6584 N N . PHE A 1 19 ? 14.358 -7.259 5.874 1.00 0.00 19 PHE A N 6
ATOM 6585 C CA . PHE A 1 19 ? 13.593 -8.491 6.028 1.00 0.00 19 PHE A CA 6
ATOM 6586 C C . PHE A 1 19 ? 14.521 -9.698 6.132 1.00 0.00 19 PHE A C 6
ATOM 6587 O O . PHE A 1 19 ? 15.408 -9.888 5.299 1.00 0.00 19 PHE A O 6
ATOM 6604 N N . THR A 1 20 ? 14.312 -10.511 7.162 1.00 0.00 20 THR A N 6
ATOM 6605 C CA . THR A 1 20 ? 15.130 -11.698 7.378 1.00 0.00 20 THR A CA 6
ATOM 6606 C C . THR A 1 20 ? 14.289 -12.858 7.899 1.00 0.00 20 THR A C 6
ATOM 6607 O O . THR A 1 20 ? 13.104 -12.696 8.195 1.00 0.00 20 THR A O 6
ATOM 6618 N N . LEU A 1 21 ? 14.907 -14.028 8.009 1.00 0.00 21 LEU A N 6
ATOM 6619 C CA . LEU A 1 21 ? 14.215 -15.217 8.496 1.00 0.00 21 LEU A CA 6
ATOM 6620 C C . LEU A 1 21 ? 13.316 -14.876 9.680 1.00 0.00 21 LEU A C 6
ATOM 6621 O O . LEU A 1 21 ? 12.185 -15.355 9.772 1.00 0.00 21 LEU A O 6
ATOM 6637 N N . PHE A 1 22 ? 13.825 -14.045 10.583 1.00 0.00 22 PHE A N 6
ATOM 6638 C CA . PHE A 1 22 ? 13.067 -13.639 11.761 1.00 0.00 22 PHE A CA 6
ATOM 6639 C C . PHE A 1 22 ? 12.026 -12.583 11.401 1.00 0.00 22 PHE A C 6
ATOM 6640 O O . PHE A 1 22 ? 10.891 -12.626 11.876 1.00 0.00 22 PHE A O 6
ATOM 6657 N N . LYS A 1 23 ? 12.421 -11.635 10.558 1.00 0.00 23 LYS A N 6
ATOM 6658 C CA . LYS A 1 23 ? 11.524 -10.568 10.132 1.00 0.00 23 LYS A CA 6
ATOM 6659 C C . LYS A 1 23 ? 11.019 -10.815 8.714 1.00 0.00 23 LYS A C 6
ATOM 6660 O O . LYS A 1 23 ? 11.714 -10.533 7.738 1.00 0.00 23 LYS A O 6
ATOM 6679 N N . LYS A 1 24 ? 9.804 -11.342 8.608 1.00 0.00 24 LYS A N 6
ATOM 6680 C CA . LYS A 1 24 ? 9.203 -11.625 7.310 1.00 0.00 24 LYS A CA 6
ATOM 6681 C C . LYS A 1 24 ? 8.877 -10.332 6.567 1.00 0.00 24 LYS A C 6
ATOM 6682 O O . LYS A 1 24 ? 8.775 -9.267 7.174 1.00 0.00 24 LYS A O 6
ATOM 6701 N N . GLU A 1 25 ? 8.714 -10.435 5.252 1.00 0.00 25 GLU A N 6
ATOM 6702 C CA . GLU A 1 25 ? 8.400 -9.274 4.429 1.00 0.00 25 GLU A CA 6
ATOM 6703 C C . GLU A 1 25 ? 6.933 -9.286 4.009 1.00 0.00 25 GLU A C 6
ATOM 6704 O O . GLU A 1 25 ? 6.411 -10.310 3.566 1.00 0.00 25 GLU A O 6
ATOM 6716 N N . TYR A 1 26 ? 6.273 -8.142 4.152 1.00 0.00 26 TYR A N 6
ATOM 6717 C CA . TYR A 1 26 ? 4.866 -8.021 3.790 1.00 0.00 26 TYR A CA 6
ATOM 6718 C C . TYR A 1 26 ? 4.683 -7.049 2.628 1.00 0.00 26 TYR A C 6
ATOM 6719 O O . TYR A 1 26 ? 5.558 -6.233 2.344 1.00 0.00 26 TYR A O 6
ATOM 6737 N N . GLY A 1 27 ? 3.538 -7.144 1.960 1.00 0.00 27 GLY A N 6
ATOM 6738 C CA . GLY A 1 27 ? 3.259 -6.269 0.837 1.00 0.00 27 GLY A CA 6
ATOM 6739 C C . GLY A 1 27 ? 1.924 -5.563 0.969 1.00 0.00 27 GLY A C 6
ATOM 6740 O O . GLY A 1 27 ? 0.969 -6.121 1.510 1.00 0.00 27 GLY A O 6
ATOM 6744 N N . CYS A 1 28 ? 1.857 -4.331 0.476 1.00 0.00 28 CYS A N 6
ATOM 6745 C CA . CYS A 1 28 ? 0.630 -3.546 0.543 1.00 0.00 28 CYS A CA 6
ATOM 6746 C C . CYS A 1 28 ? -0.189 -3.707 -0.735 1.00 0.00 28 CYS A C 6
ATOM 6747 O O . CYS A 1 28 ? 0.307 -4.206 -1.745 1.00 0.00 28 CYS A O 6
ATOM 6754 N N . LYS A 1 29 ? -1.447 -3.281 -0.682 1.00 0.00 29 LYS A N 6
ATOM 6755 C CA . LYS A 1 29 ? -2.336 -3.376 -1.834 1.00 0.00 29 LYS A CA 6
ATOM 6756 C C . LYS A 1 29 ? -2.612 -1.996 -2.423 1.00 0.00 29 LYS A C 6
ATOM 6757 O O . LYS A 1 29 ? -2.635 -1.824 -3.640 1.00 0.00 29 LYS A O 6
ATOM 6776 N N . ASN A 1 30 ? -2.821 -1.016 -1.549 1.00 0.00 30 ASN A N 6
ATOM 6777 C CA . ASN A 1 30 ? -3.094 0.349 -1.983 1.00 0.00 30 ASN A CA 6
ATOM 6778 C C . ASN A 1 30 ? -1.872 0.960 -2.662 1.00 0.00 30 ASN A C 6
ATOM 6779 O O . ASN A 1 30 ? -1.832 1.101 -3.884 1.00 0.00 30 ASN A O 6
ATOM 6790 N N . CYS A 1 31 ? -0.876 1.320 -1.860 1.00 0.00 31 CYS A N 6
ATOM 6791 C CA . CYS A 1 31 ? 0.349 1.916 -2.380 1.00 0.00 31 CYS A CA 6
ATOM 6792 C C . CYS A 1 31 ? 1.169 0.886 -3.152 1.00 0.00 31 CYS A C 6
ATOM 6793 O O . CYS A 1 31 ? 1.817 1.212 -4.146 1.00 0.00 31 CYS A O 6
ATOM 6800 N N . GLY A 1 32 ? 1.135 -0.359 -2.687 1.00 0.00 32 GLY A N 6
ATOM 6801 C CA . GLY A 1 32 ? 1.878 -1.417 -3.345 1.00 0.00 32 GLY A CA 6
ATOM 6802 C C . GLY A 1 32 ? 3.359 -1.373 -3.022 1.00 0.00 32 GLY A C 6
ATOM 6803 O O . GLY A 1 32 ? 4.199 -1.505 -3.912 1.00 0.00 32 GLY A O 6
ATOM 6807 N N . ARG A 1 33 ? 3.679 -1.186 -1.745 1.00 0.00 33 ARG A N 6
ATOM 6808 C CA . ARG A 1 33 ? 5.068 -1.122 -1.308 1.00 0.00 33 ARG A CA 6
ATOM 6809 C C . ARG A 1 33 ? 5.385 -2.255 -0.336 1.00 0.00 33 ARG A C 6
ATOM 6810 O O . ARG A 1 33 ? 4.489 -2.964 0.119 1.00 0.00 33 ARG A O 6
ATOM 6831 N N . ALA A 1 34 ? 6.667 -2.418 -0.023 1.00 0.00 34 ALA A N 6
ATOM 6832 C CA . ALA A 1 34 ? 7.102 -3.463 0.896 1.00 0.00 34 ALA A CA 6
ATOM 6833 C C . ALA A 1 34 ? 7.112 -2.959 2.335 1.00 0.00 34 ALA A C 6
ATOM 6834 O O . ALA A 1 34 ? 7.691 -1.915 2.634 1.00 0.00 34 ALA A O 6
ATOM 6841 N N . PHE A 1 35 ? 6.467 -3.708 3.223 1.00 0.00 35 PHE A N 6
ATOM 6842 C CA . PHE A 1 35 ? 6.400 -3.336 4.632 1.00 0.00 35 PHE A CA 6
ATOM 6843 C C . PHE A 1 35 ? 6.635 -4.549 5.526 1.00 0.00 35 PHE A C 6
ATOM 6844 O O . PHE A 1 35 ? 6.461 -5.692 5.101 1.00 0.00 35 PHE A O 6
ATOM 6861 N N . CYS A 1 36 ? 7.033 -4.293 6.768 1.00 0.00 36 CYS A N 6
ATOM 6862 C CA . CYS A 1 36 ? 7.293 -5.363 7.724 1.00 0.00 36 CYS A CA 6
ATOM 6863 C C . CYS A 1 36 ? 6.057 -5.648 8.571 1.00 0.00 36 CYS A C 6
ATOM 6864 O O . CYS A 1 36 ? 5.333 -4.732 8.960 1.00 0.00 36 CYS A O 6
ATOM 6871 N N . ASN A 1 37 ? 5.822 -6.925 8.854 1.00 0.00 37 ASN A N 6
ATOM 6872 C CA . ASN A 1 37 ? 4.673 -7.332 9.655 1.00 0.00 37 ASN A CA 6
ATOM 6873 C C . ASN A 1 37 ? 4.315 -6.258 10.678 1.00 0.00 37 ASN A C 6
ATOM 6874 O O . ASN A 1 37 ? 3.141 -6.016 10.954 1.00 0.00 37 ASN A O 6
ATOM 6885 N N . GLY A 1 38 ? 5.337 -5.617 11.236 1.00 0.00 38 GLY A N 6
ATOM 6886 C CA . GLY A 1 38 ? 5.110 -4.576 12.222 1.00 0.00 38 GLY A CA 6
ATOM 6887 C C . GLY A 1 38 ? 4.371 -3.384 11.647 1.00 0.00 38 GLY A C 6
ATOM 6888 O O . GLY A 1 38 ? 3.380 -2.926 12.216 1.00 0.00 38 GLY A O 6
ATOM 6892 N N . CYS A 1 39 ? 4.853 -2.880 10.516 1.00 0.00 39 CYS A N 6
ATOM 6893 C CA . CYS A 1 39 ? 4.232 -1.733 9.864 1.00 0.00 39 CYS A CA 6
ATOM 6894 C C . CYS A 1 39 ? 2.981 -2.153 9.099 1.00 0.00 39 CYS A C 6
ATOM 6895 O O . CYS A 1 39 ? 1.975 -1.441 9.092 1.00 0.00 39 CYS A O 6
ATOM 6902 N N . LEU A 1 40 ? 3.049 -3.314 8.456 1.00 0.00 40 LEU A N 6
ATOM 6903 C CA . LEU A 1 40 ? 1.921 -3.830 7.688 1.00 0.00 40 LEU A CA 6
ATOM 6904 C C . LEU A 1 40 ? 0.986 -4.646 8.575 1.00 0.00 40 LEU A C 6
ATOM 6905 O O . LEU A 1 40 ? 0.755 -5.830 8.327 1.00 0.00 40 LEU A O 6
ATOM 6921 N N . SER A 1 41 ? 0.450 -4.005 9.609 1.00 0.00 41 SER A N 6
ATOM 6922 C CA . SER A 1 41 ? -0.459 -4.672 10.534 1.00 0.00 41 SER A CA 6
ATOM 6923 C C . SER A 1 41 ? -1.822 -3.987 10.544 1.00 0.00 41 SER A C 6
ATOM 6924 O O . SER A 1 41 ? -2.492 -3.928 11.576 1.00 0.00 41 SER A O 6
ATOM 6932 N N . PHE A 1 42 ? -2.226 -3.470 9.389 1.00 0.00 42 PHE A N 6
ATOM 6933 C CA . PHE A 1 42 ? -3.509 -2.787 9.264 1.00 0.00 42 PHE A CA 6
ATOM 6934 C C . PHE A 1 42 ? -4.257 -3.259 8.021 1.00 0.00 42 PHE A C 6
ATOM 6935 O O . PHE A 1 42 ? -3.659 -3.802 7.092 1.00 0.00 42 PHE A O 6
ATOM 6952 N N . SER A 1 43 ? -5.570 -3.049 8.012 1.00 0.00 43 SER A N 6
ATOM 6953 C CA . SER A 1 43 ? -6.401 -3.457 6.886 1.00 0.00 43 SER A CA 6
ATOM 6954 C C . SER A 1 43 ? -7.408 -2.366 6.532 1.00 0.00 43 SER A C 6
ATOM 6955 O O . SER A 1 43 ? -8.010 -1.753 7.412 1.00 0.00 43 SER A O 6
ATOM 6963 N N . ALA A 1 44 ? -7.585 -2.132 5.236 1.00 0.00 44 ALA A N 6
ATOM 6964 C CA . ALA A 1 44 ? -8.520 -1.117 4.764 1.00 0.00 44 ALA A CA 6
ATOM 6965 C C . ALA A 1 44 ? -8.941 -1.387 3.323 1.00 0.00 44 ALA A C 6
ATOM 6966 O O . ALA A 1 44 ? -8.165 -1.920 2.528 1.00 0.00 44 ALA A O 6
ATOM 6973 N N . LEU A 1 45 ? -10.173 -1.017 2.993 1.00 0.00 45 LEU A N 6
ATOM 6974 C CA . LEU A 1 45 ? -10.698 -1.220 1.647 1.00 0.00 45 LEU A CA 6
ATOM 6975 C C . LEU A 1 45 ? -9.780 -0.592 0.604 1.00 0.00 45 LEU A C 6
ATOM 6976 O O . LEU A 1 45 ? -9.522 0.611 0.633 1.00 0.00 45 LEU A O 6
ATOM 6992 N N . VAL A 1 46 ? -9.290 -1.415 -0.318 1.00 0.00 46 VAL A N 6
ATOM 6993 C CA . VAL A 1 46 ? -8.403 -0.940 -1.373 1.00 0.00 46 VAL A CA 6
ATOM 6994 C C . VAL A 1 46 ? -9.122 -0.893 -2.716 1.00 0.00 46 VAL A C 6
ATOM 6995 O O . VAL A 1 46 ? -9.637 -1.897 -3.209 1.00 0.00 46 VAL A O 6
ATOM 7008 N N . PRO A 1 47 ? -9.160 0.302 -3.325 1.00 0.00 47 PRO A N 6
ATOM 7009 C CA . PRO A 1 47 ? -9.813 0.509 -4.621 1.00 0.00 47 PRO A CA 6
ATOM 7010 C C . PRO A 1 47 ? -9.058 -0.160 -5.764 1.00 0.00 47 PRO A C 6
ATOM 7011 O O . PRO A 1 47 ? -9.607 -0.367 -6.846 1.00 0.00 47 PRO A O 6
ATOM 7022 N N . ARG A 1 48 ? -7.796 -0.495 -5.518 1.00 0.00 48 ARG A N 6
ATOM 7023 C CA . ARG A 1 48 ? -6.965 -1.140 -6.527 1.00 0.00 48 ARG A CA 6
ATOM 7024 C C . ARG A 1 48 ? -7.339 -2.611 -6.680 1.00 0.00 48 ARG A C 6
ATOM 7025 O O . ARG A 1 48 ? -7.350 -3.147 -7.788 1.00 0.00 48 ARG A O 6
ATOM 7046 N N . ALA A 1 49 ? -7.644 -3.258 -5.560 1.00 0.00 49 ALA A N 6
ATOM 7047 C CA . ALA A 1 49 ? -8.019 -4.667 -5.569 1.00 0.00 49 ALA A CA 6
ATOM 7048 C C . ALA A 1 49 ? -9.504 -4.837 -5.874 1.00 0.00 49 ALA A C 6
ATOM 7049 O O . ALA A 1 49 ? -9.917 -5.839 -6.456 1.00 0.00 49 ALA A O 6
ATOM 7056 N N . GLY A 1 50 ? -10.302 -3.852 -5.474 1.00 0.00 50 GLY A N 6
ATOM 7057 C CA . GLY A 1 50 ? -11.732 -3.913 -5.712 1.00 0.00 50 GLY A CA 6
ATOM 7058 C C . GLY A 1 50 ? -12.541 -3.598 -4.469 1.00 0.00 50 GLY A C 6
ATOM 7059 O O . GLY A 1 50 ? -13.540 -4.258 -4.188 1.00 0.00 50 GLY A O 6
ATOM 7063 N N . ASN A 1 51 ? -12.106 -2.589 -3.722 1.00 0.00 51 ASN A N 6
ATOM 7064 C CA . ASN A 1 51 ? -12.796 -2.190 -2.501 1.00 0.00 51 ASN A CA 6
ATOM 7065 C C . ASN A 1 51 ? -12.869 -3.350 -1.513 1.00 0.00 51 ASN A C 6
ATOM 7066 O O . ASN A 1 51 ? -13.939 -3.674 -0.995 1.00 0.00 51 ASN A O 6
ATOM 7077 N N . THR A 1 52 ? -11.724 -3.974 -1.256 1.00 0.00 52 THR A N 6
ATOM 7078 C CA . THR A 1 52 ? -11.657 -5.099 -0.332 1.00 0.00 52 THR A CA 6
ATOM 7079 C C . THR A 1 52 ? -10.712 -4.803 0.827 1.00 0.00 52 THR A C 6
ATOM 7080 O O . THR A 1 52 ? -9.600 -4.317 0.624 1.00 0.00 52 THR A O 6
ATOM 7091 N N . GLN A 1 53 ? -11.163 -5.099 2.042 1.00 0.00 53 GLN A N 6
ATOM 7092 C CA . GLN A 1 53 ? -10.356 -4.863 3.234 1.00 0.00 53 GLN A CA 6
ATOM 7093 C C . GLN A 1 53 ? -9.092 -5.717 3.213 1.00 0.00 53 GLN A C 6
ATOM 7094 O O . GLN A 1 53 ? -9.036 -6.775 3.839 1.00 0.00 53 GLN A O 6
ATOM 7108 N N . GLN A 1 54 ? -8.080 -5.250 2.488 1.00 0.00 54 GLN A N 6
ATOM 7109 C CA . GLN A 1 54 ? -6.818 -5.971 2.385 1.00 0.00 54 GLN A CA 6
ATOM 7110 C C . GLN A 1 54 ? -5.785 -5.403 3.353 1.00 0.00 54 GLN A C 6
ATOM 7111 O O . GLN A 1 54 ? -5.893 -4.258 3.791 1.00 0.00 54 GLN A O 6
ATOM 7125 N N . LYS A 1 55 ? -4.785 -6.212 3.685 1.00 0.00 55 LYS A N 6
ATOM 7126 C CA . LYS A 1 55 ? -3.731 -5.791 4.601 1.00 0.00 55 LYS A CA 6
ATOM 7127 C C . LYS A 1 55 ? -2.907 -4.658 3.998 1.00 0.00 55 LYS A C 6
ATOM 7128 O O . LYS A 1 55 ? -2.160 -4.862 3.041 1.00 0.00 55 LYS A O 6
ATOM 7147 N N . VAL A 1 56 ? -3.046 -3.464 4.566 1.00 0.00 56 VAL A N 6
ATOM 7148 C CA . VAL A 1 56 ? -2.312 -2.299 4.086 1.00 0.00 56 VAL A CA 6
ATOM 7149 C C . VAL A 1 56 ? -1.394 -1.744 5.168 1.00 0.00 56 VAL A C 6
ATOM 7150 O O . VAL A 1 56 ? -1.558 -2.045 6.351 1.00 0.00 56 VAL A O 6
ATOM 7163 N N . CYS A 1 57 ? -0.428 -0.930 4.757 1.00 0.00 57 CYS A N 6
ATOM 7164 C CA . CYS A 1 57 ? 0.518 -0.331 5.691 1.00 0.00 57 CYS A CA 6
ATOM 7165 C C . CYS A 1 57 ? -0.139 0.797 6.481 1.00 0.00 57 CYS A C 6
ATOM 7166 O O . CYS A 1 57 ? -1.104 1.411 6.024 1.00 0.00 57 CYS A O 6
ATOM 7173 N N . LYS A 1 58 ? 0.391 1.066 7.670 1.00 0.00 58 LYS A N 6
ATOM 7174 C CA . LYS A 1 58 ? -0.141 2.120 8.525 1.00 0.00 58 LYS A CA 6
ATOM 7175 C C . LYS A 1 58 ? -0.626 3.303 7.692 1.00 0.00 58 LYS A C 6
ATOM 7176 O O . LYS A 1 58 ? -1.820 3.597 7.653 1.00 0.00 58 LYS A O 6
ATOM 7195 N N . GLN A 1 59 ? 0.308 3.975 7.027 1.00 0.00 59 GLN A N 6
ATOM 7196 C CA . GLN A 1 59 ? -0.026 5.125 6.195 1.00 0.00 59 GLN A CA 6
ATOM 7197 C C . GLN A 1 59 ? -1.324 4.885 5.430 1.00 0.00 59 GLN A C 6
ATOM 7198 O O . GLN A 1 59 ? -2.365 5.454 5.760 1.00 0.00 59 GLN A O 6
ATOM 7212 N N . CYS A 1 60 ? -1.254 4.039 4.408 1.00 0.00 60 CYS A N 6
ATOM 7213 C CA . CYS A 1 60 ? -2.423 3.724 3.595 1.00 0.00 60 CYS A CA 6
ATOM 7214 C C . CYS A 1 60 ? -3.661 3.545 4.469 1.00 0.00 60 CYS A C 6
ATOM 7215 O O . CYS A 1 60 ? -4.678 4.210 4.267 1.00 0.00 60 CYS A O 6
ATOM 7222 N N . HIS A 1 61 ? -3.568 2.642 5.440 1.00 0.00 61 HIS A N 6
ATOM 7223 C CA . HIS A 1 61 ? -4.680 2.376 6.346 1.00 0.00 61 HIS A CA 6
ATOM 7224 C C . HIS A 1 61 ? -5.288 3.678 6.857 1.00 0.00 61 HIS A C 6
ATOM 7225 O O . HIS A 1 61 ? -6.492 3.761 7.101 1.00 0.00 61 HIS A O 6
ATOM 7239 N N . THR A 1 62 ? -4.447 4.695 7.018 1.00 0.00 62 THR A N 6
ATOM 7240 C CA . THR A 1 62 ? -4.900 5.993 7.502 1.00 0.00 62 THR A CA 6
ATOM 7241 C C . THR A 1 62 ? -5.383 6.870 6.353 1.00 0.00 62 THR A C 6
ATOM 7242 O O . THR A 1 62 ? -6.407 7.546 6.463 1.00 0.00 62 THR A O 6
ATOM 7253 N N . ILE A 1 63 ? -4.641 6.855 5.251 1.00 0.00 63 ILE A N 6
ATOM 7254 C CA . ILE A 1 63 ? -4.996 7.648 4.081 1.00 0.00 63 ILE A CA 6
ATOM 7255 C C . ILE A 1 63 ? -6.368 7.255 3.545 1.00 0.00 63 ILE A C 6
ATOM 7256 O O . ILE A 1 63 ? -7.162 8.111 3.151 1.00 0.00 63 ILE A O 6
ATOM 7272 N N . LEU A 1 64 ? -6.643 5.956 3.535 1.00 0.00 64 LEU A N 6
ATOM 7273 C CA . LEU A 1 64 ? -7.922 5.448 3.050 1.00 0.00 64 LEU A CA 6
ATOM 7274 C C . LEU A 1 64 ? -9.043 5.767 4.033 1.00 0.00 64 LEU A C 6
ATOM 7275 O O . LEU A 1 64 ? -10.220 5.772 3.671 1.00 0.00 64 LEU A O 6
ATOM 7291 N N . THR A 1 65 ? -8.671 6.037 5.281 1.00 0.00 65 THR A N 6
ATOM 7292 C CA . THR A 1 65 ? -9.644 6.359 6.317 1.00 0.00 65 THR A CA 6
ATOM 7293 C C . THR A 1 65 ? -9.689 7.859 6.582 1.00 0.00 65 THR A C 6
ATOM 7294 O O . THR A 1 65 ? -10.637 8.364 7.185 1.00 0.00 65 THR A O 6
ATOM 7305 N N . ARG A 1 66 ? -8.661 8.567 6.127 1.00 0.00 66 ARG A N 6
ATOM 7306 C CA . ARG A 1 66 ? -8.583 10.010 6.316 1.00 0.00 66 ARG A CA 6
ATOM 7307 C C . ARG A 1 66 ? -9.376 10.743 5.237 1.00 0.00 66 ARG A C 6
ATOM 7308 O O . ARG A 1 66 ? -10.033 11.746 5.509 1.00 0.00 66 ARG A O 6
ATOM 7329 N N . GLY A 1 67 ? -9.307 10.233 4.010 1.00 0.00 67 GLY A N 6
ATOM 7330 C CA . GLY A 1 67 ? -10.022 10.852 2.909 1.00 0.00 67 GLY A CA 6
ATOM 7331 C C . GLY A 1 67 ? -9.999 12.366 2.980 1.00 0.00 67 GLY A C 6
ATOM 7332 O O . GLY A 1 67 ? -11.040 13.002 3.146 1.00 0.00 67 GLY A O 6
ATOM 7336 N N . SER A 1 68 ? -8.809 12.944 2.857 1.00 0.00 68 SER A N 6
ATOM 7337 C CA . SER A 1 68 ? -8.654 14.393 2.914 1.00 0.00 68 SER A CA 6
ATOM 7338 C C . SER A 1 68 ? -8.483 14.977 1.515 1.00 0.00 68 SER A C 6
ATOM 7339 O O . SER A 1 68 ? -8.262 14.247 0.549 1.00 0.00 68 SER A O 6
ATOM 7347 N N . SER A 1 69 ? -8.586 16.298 1.415 1.00 0.00 69 SER A N 6
ATOM 7348 C CA . SER A 1 69 ? -8.447 16.981 0.134 1.00 0.00 69 SER A CA 6
ATOM 7349 C C . SER A 1 69 ? -7.252 16.439 -0.644 1.00 0.00 69 SER A C 6
ATOM 7350 O O . SER A 1 69 ? -6.115 16.497 -0.175 1.00 0.00 69 SER A O 6
ATOM 7358 N N . ASP A 1 70 ? -7.518 15.913 -1.834 1.00 0.00 70 ASP A N 6
ATOM 7359 C CA . ASP A 1 70 ? -6.465 15.361 -2.678 1.00 0.00 70 ASP A CA 6
ATOM 7360 C C . ASP A 1 70 ? -6.872 15.398 -4.148 1.00 0.00 70 ASP A C 6
ATOM 7361 O O . ASP A 1 70 ? -8.034 15.636 -4.475 1.00 0.00 70 ASP A O 6
ATOM 7370 N N . ASN A 1 71 ? -5.906 15.163 -5.030 1.00 0.00 71 ASN A N 6
ATOM 7371 C CA . ASN A 1 71 ? -6.163 15.171 -6.466 1.00 0.00 71 ASN A CA 6
ATOM 7372 C C . ASN A 1 71 ? -7.492 14.492 -6.784 1.00 0.00 71 ASN A C 6
ATOM 7373 O O . ASN A 1 71 ? -7.773 13.397 -6.297 1.00 0.00 71 ASN A O 6
ATOM 7384 N N . ALA A 1 72 ? -8.304 15.149 -7.606 1.00 0.00 72 ALA A N 6
ATOM 7385 C CA . ALA A 1 72 ? -9.601 14.607 -7.992 1.00 0.00 72 ALA A CA 6
ATOM 7386 C C . ALA A 1 72 ? -9.607 14.187 -9.457 1.00 0.00 72 ALA A C 6
ATOM 7387 O O . ALA A 1 72 ? -9.174 14.939 -10.330 1.00 0.00 72 ALA A O 6
ATOM 7394 N N . SER A 1 73 ? -10.099 12.981 -9.720 1.00 0.00 73 SER A N 6
ATOM 7395 C CA . SER A 1 73 ? -10.156 12.458 -11.081 1.00 0.00 73 SER A CA 6
ATOM 7396 C C . SER A 1 73 ? -11.271 11.426 -11.220 1.00 0.00 73 SER A C 6
ATOM 7397 O O . SER A 1 73 ? -11.534 10.651 -10.300 1.00 0.00 73 SER A O 6
ATOM 7405 N N . LYS A 1 74 ? -11.923 11.421 -12.377 1.00 0.00 74 LYS A N 6
ATOM 7406 C CA . LYS A 1 74 ? -13.009 10.484 -12.640 1.00 0.00 74 LYS A CA 6
ATOM 7407 C C . LYS A 1 74 ? -12.477 9.062 -12.788 1.00 0.00 74 LYS A C 6
ATOM 7408 O O . LYS A 1 74 ? -11.610 8.797 -13.621 1.00 0.00 74 LYS A O 6
ATOM 7427 N N . TRP A 1 75 ? -13.002 8.152 -11.976 1.00 0.00 75 TRP A N 6
ATOM 7428 C CA . TRP A 1 75 ? -12.580 6.756 -12.018 1.00 0.00 75 TRP A CA 6
ATOM 7429 C C . TRP A 1 75 ? -13.779 5.821 -11.900 1.00 0.00 75 TRP A C 6
ATOM 7430 O O . TRP A 1 75 ? -14.503 5.848 -10.904 1.00 0.00 75 TRP A O 6
ATOM 7451 N N . SER A 1 76 ? -13.983 4.996 -12.921 1.00 0.00 76 SER A N 6
ATOM 7452 C CA . SER A 1 76 ? -15.097 4.055 -12.933 1.00 0.00 76 SER A CA 6
ATOM 7453 C C . SER A 1 76 ? -14.607 2.630 -12.690 1.00 0.00 76 SER A C 6
ATOM 7454 O O . SER A 1 76 ? -13.459 2.285 -12.971 1.00 0.00 76 SER A O 6
ATOM 7462 N N . PRO A 1 77 ? -15.498 1.782 -12.155 1.00 0.00 77 PRO A N 6
ATOM 7463 C CA . PRO A 1 77 ? -15.181 0.381 -11.863 1.00 0.00 77 PRO A CA 6
ATOM 7464 C C . PRO A 1 77 ? -15.004 -0.449 -13.129 1.00 0.00 77 PRO A C 6
ATOM 7465 O O . PRO A 1 77 ? -15.788 -0.359 -14.074 1.00 0.00 77 PRO A O 6
ATOM 7476 N N . PRO A 1 78 ? -13.950 -1.279 -13.152 1.00 0.00 78 PRO A N 6
ATOM 7477 C CA . PRO A 1 78 ? -13.646 -2.142 -14.296 1.00 0.00 78 PRO A CA 6
ATOM 7478 C C . PRO A 1 78 ? -14.660 -3.269 -14.457 1.00 0.00 78 PRO A C 6
ATOM 7479 O O . PRO A 1 78 ? -15.593 -3.395 -13.664 1.00 0.00 78 PRO A O 6
ATOM 7490 N N . GLN A 1 79 ? -14.471 -4.087 -15.488 1.00 0.00 79 GLN A N 6
ATOM 7491 C CA . GLN A 1 79 ? -15.371 -5.204 -15.752 1.00 0.00 79 GLN A CA 6
ATOM 7492 C C . GLN A 1 79 ? -15.104 -6.356 -14.790 1.00 0.00 79 GLN A C 6
ATOM 7493 O O . GLN A 1 79 ? -16.035 -6.967 -14.266 1.00 0.00 79 GLN A O 6
ATOM 7507 N N . ASN A 1 80 ? -13.828 -6.648 -14.562 1.00 0.00 80 ASN A N 6
ATOM 7508 C CA . ASN A 1 80 ? -13.439 -7.729 -13.663 1.00 0.00 80 ASN A CA 6
ATOM 7509 C C . ASN A 1 80 ? -14.417 -7.846 -12.499 1.00 0.00 80 ASN A C 6
ATOM 7510 O O . ASN A 1 80 ? -15.007 -8.903 -12.273 1.00 0.00 80 ASN A O 6
ATOM 7521 N N . TYR A 1 81 ? -14.585 -6.753 -11.762 1.00 0.00 81 TYR A N 6
ATOM 7522 C CA . TYR A 1 81 ? -15.490 -6.733 -10.619 1.00 0.00 81 TYR A CA 6
ATOM 7523 C C . TYR A 1 81 ? -16.717 -7.601 -10.881 1.00 0.00 81 TYR A C 6
ATOM 7524 O O . TYR A 1 81 ? -17.185 -7.711 -12.014 1.00 0.00 81 TYR A O 6
ATOM 7542 N N . LYS A 1 82 ? -17.234 -8.217 -9.823 1.00 0.00 82 LYS A N 6
ATOM 7543 C CA . LYS A 1 82 ? -18.407 -9.075 -9.934 1.00 0.00 82 LYS A CA 6
ATOM 7544 C C . LYS A 1 82 ? -19.590 -8.306 -10.516 1.00 0.00 82 LYS A C 6
ATOM 7545 O O . LYS A 1 82 ? -19.885 -7.189 -10.091 1.00 0.00 82 LYS A O 6
ATOM 7564 N N . SER A 1 83 ? -20.264 -8.913 -11.488 1.00 0.00 83 SER A N 6
ATOM 7565 C CA . SER A 1 83 ? -21.413 -8.284 -12.129 1.00 0.00 83 SER A CA 6
ATOM 7566 C C . SER A 1 83 ? -22.104 -9.257 -13.079 1.00 0.00 83 SER A C 6
ATOM 7567 O O . SER A 1 83 ? -21.612 -10.357 -13.326 1.00 0.00 83 SER A O 6
ATOM 7575 N N . GLY A 1 84 ? -23.252 -8.843 -13.608 1.00 0.00 84 GLY A N 6
ATOM 7576 C CA . GLY A 1 84 ? -23.994 -9.689 -14.525 1.00 0.00 84 GLY A CA 6
ATOM 7577 C C . GLY A 1 84 ? -25.459 -9.309 -14.607 1.00 0.00 84 GLY A C 6
ATOM 7578 O O . GLY A 1 84 ? -25.855 -8.197 -14.255 1.00 0.00 84 GLY A O 6
ATOM 7582 N N . PRO A 1 85 ? -26.292 -10.246 -15.083 1.00 0.00 85 PRO A N 6
ATOM 7583 C CA . PRO A 1 85 ? -27.734 -10.027 -15.223 1.00 0.00 85 PRO A CA 6
ATOM 7584 C C . PRO A 1 85 ? -28.441 -9.944 -13.875 1.00 0.00 85 PRO A C 6
ATOM 7585 O O . PRO A 1 85 ? -27.811 -10.059 -12.824 1.00 0.00 85 PRO A O 6
ATOM 7596 N N . SER A 1 86 ? -29.755 -9.743 -13.912 1.00 0.00 86 SER A N 6
ATOM 7597 C CA . SER A 1 86 ? -30.548 -9.641 -12.692 1.00 0.00 86 SER A CA 6
ATOM 7598 C C . SER A 1 86 ? -30.261 -8.330 -11.966 1.00 0.00 86 SER A C 6
ATOM 7599 O O . SER A 1 86 ? -30.132 -8.301 -10.742 1.00 0.00 86 SER A O 6
ATOM 7607 N N . SER A 1 87 ? -30.163 -7.247 -12.730 1.00 0.00 87 SER A N 6
ATOM 7608 C CA . SER A 1 87 ? -29.888 -5.933 -12.161 1.00 0.00 87 SER A CA 6
ATOM 7609 C C . SER A 1 87 ? -31.184 -5.169 -11.906 1.00 0.00 87 SER A C 6
ATOM 7610 O O . SER A 1 87 ? -32.155 -5.308 -12.648 1.00 0.00 87 SER A O 6
ATOM 7618 N N . GLY A 1 88 ? -31.190 -4.362 -10.850 1.00 0.00 88 GLY A N 6
ATOM 7619 C CA . GLY A 1 88 ? -32.370 -3.588 -10.515 1.00 0.00 88 GLY A CA 6
ATOM 7620 C C . GLY A 1 88 ? -32.789 -2.654 -11.633 1.00 0.00 88 GLY A C 6
ATOM 7621 O O . GLY A 1 88 ? -32.515 -1.458 -11.549 1.00 0.00 88 GLY A O 6
ATOM 7627 N N . GLY A 1 1 ? 21.261 -4.652 15.972 1.00 0.00 1 GLY A N 7
ATOM 7628 C CA . GLY A 1 1 ? 21.573 -4.135 14.653 1.00 0.00 1 GLY A CA 7
ATOM 7629 C C . GLY A 1 1 ? 22.414 -2.875 14.707 1.00 0.00 1 GLY A C 7
ATOM 7630 O O . GLY A 1 1 ? 22.174 -1.996 15.535 1.00 0.00 1 GLY A O 7
ATOM 7634 N N . SER A 1 2 ? 23.404 -2.787 13.825 1.00 0.00 2 SER A N 7
ATOM 7635 C CA . SER A 1 2 ? 24.287 -1.628 13.780 1.00 0.00 2 SER A CA 7
ATOM 7636 C C . SER A 1 2 ? 23.830 -0.638 12.713 1.00 0.00 2 SER A C 7
ATOM 7637 O O . SER A 1 2 ? 23.723 -0.981 11.536 1.00 0.00 2 SER A O 7
ATOM 7645 N N . SER A 1 3 ? 23.561 0.594 13.135 1.00 0.00 3 SER A N 7
ATOM 7646 C CA . SER A 1 3 ? 23.111 1.634 12.217 1.00 0.00 3 SER A CA 7
ATOM 7647 C C . SER A 1 3 ? 24.296 2.289 11.514 1.00 0.00 3 SER A C 7
ATOM 7648 O O . SER A 1 3 ? 25.160 2.886 12.155 1.00 0.00 3 SER A O 7
ATOM 7656 N N . GLY A 1 4 ? 24.330 2.170 10.190 1.00 0.00 4 G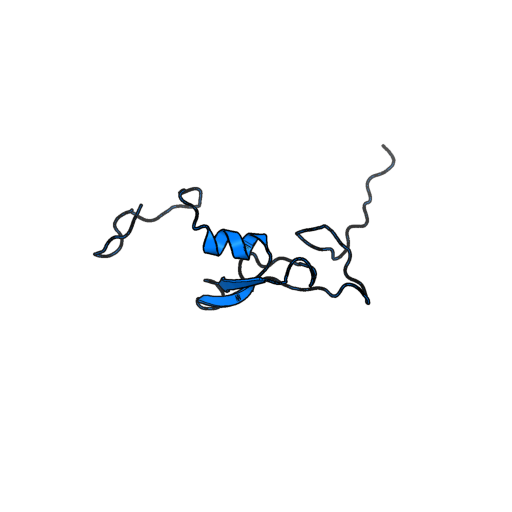LY A N 7
ATOM 7657 C CA . GLY A 1 4 ? 25.413 2.754 9.421 1.00 0.00 4 GLY A CA 7
ATOM 7658 C C . GLY A 1 4 ? 26.110 1.738 8.538 1.00 0.00 4 GLY A C 7
ATOM 7659 O O . GLY A 1 4 ? 27.149 1.193 8.908 1.00 0.00 4 GLY A O 7
ATOM 7663 N N . SER A 1 5 ? 25.536 1.483 7.366 1.00 0.00 5 SER A N 7
ATOM 7664 C CA . SER A 1 5 ? 26.106 0.521 6.430 1.00 0.00 5 SER A CA 7
ATOM 7665 C C . SER A 1 5 ? 25.888 0.972 4.988 1.00 0.00 5 SER A C 7
ATOM 7666 O O . SER A 1 5 ? 25.143 1.916 4.728 1.00 0.00 5 SER A O 7
ATOM 7674 N N . SER A 1 6 ? 26.545 0.289 4.056 1.00 0.00 6 SER A N 7
ATOM 7675 C CA . SER A 1 6 ? 26.427 0.620 2.641 1.00 0.00 6 SER A CA 7
ATOM 7676 C C . SER A 1 6 ? 25.483 -0.348 1.933 1.00 0.00 6 SER A C 7
ATOM 7677 O O . SER A 1 6 ? 25.303 -1.485 2.366 1.00 0.00 6 SER A O 7
ATOM 7685 N N . GLY A 1 7 ? 24.882 0.114 0.840 1.00 0.00 7 GLY A N 7
ATOM 7686 C CA . GLY A 1 7 ? 23.964 -0.722 0.089 1.00 0.00 7 GLY A CA 7
ATOM 7687 C C . GLY A 1 7 ? 22.546 -0.646 0.618 1.00 0.00 7 GLY A C 7
ATOM 7688 O O . GLY A 1 7 ? 22.332 -0.513 1.823 1.00 0.00 7 GLY A O 7
ATOM 7692 N N . MET A 1 8 ? 21.574 -0.729 -0.285 1.00 0.00 8 MET A N 7
ATOM 7693 C CA . MET A 1 8 ? 20.168 -0.668 0.099 1.00 0.00 8 MET A CA 7
ATOM 7694 C C . MET A 1 8 ? 19.429 -1.926 -0.345 1.00 0.00 8 MET A C 7
ATOM 7695 O O . MET A 1 8 ? 18.877 -1.977 -1.443 1.00 0.00 8 MET A O 7
ATOM 7709 N N . GLU A 1 9 ? 19.423 -2.938 0.517 1.00 0.00 9 GLU A N 7
ATOM 7710 C CA . GLU A 1 9 ? 18.752 -4.196 0.211 1.00 0.00 9 GLU A CA 7
ATOM 7711 C C . GLU A 1 9 ? 17.255 -4.097 0.492 1.00 0.00 9 GLU A C 7
ATOM 7712 O O . GLU A 1 9 ? 16.750 -3.034 0.854 1.00 0.00 9 GLU A O 7
ATOM 7724 N N . SER A 1 10 ? 16.552 -5.211 0.320 1.00 0.00 10 SER A N 7
ATOM 7725 C CA . SER A 1 10 ? 15.112 -5.249 0.550 1.00 0.00 10 SER A CA 7
ATOM 7726 C C . SER A 1 10 ? 14.781 -4.858 1.987 1.00 0.00 10 SER A C 7
ATOM 7727 O O . SER A 1 10 ? 14.972 -5.643 2.916 1.00 0.00 10 SER A O 7
ATOM 7735 N N . ARG A 1 11 ? 14.283 -3.638 2.162 1.00 0.00 11 ARG A N 7
ATOM 7736 C CA . ARG A 1 11 ? 13.927 -3.140 3.485 1.00 0.00 11 ARG A CA 7
ATOM 7737 C C . ARG A 1 11 ? 12.448 -2.768 3.545 1.00 0.00 11 ARG A C 7
ATOM 7738 O O . ARG A 1 11 ? 11.717 -2.925 2.567 1.00 0.00 11 ARG A O 7
ATOM 7759 N N . CYS A 1 12 ? 12.014 -2.276 4.700 1.00 0.00 12 CYS A N 7
ATOM 7760 C CA . CYS A 1 12 ? 10.623 -1.883 4.890 1.00 0.00 12 CYS A CA 7
ATOM 7761 C C . CYS A 1 12 ? 10.403 -0.435 4.461 1.00 0.00 12 CYS A C 7
ATOM 7762 O O . CYS A 1 12 ? 11.257 0.425 4.681 1.00 0.00 12 CYS A O 7
ATOM 7769 N N . TYR A 1 13 ? 9.255 -0.173 3.847 1.00 0.00 13 TYR A N 7
ATOM 7770 C CA . TYR A 1 13 ? 8.924 1.169 3.385 1.00 0.00 13 TYR A CA 7
ATOM 7771 C C . TYR A 1 13 ? 8.273 1.984 4.499 1.00 0.00 13 TYR A C 7
ATOM 7772 O O . TYR A 1 13 ? 7.520 2.922 4.239 1.00 0.00 13 TYR A O 7
ATOM 7790 N N . GLY A 1 14 ? 8.570 1.618 5.742 1.00 0.00 14 GLY A N 7
ATOM 7791 C CA . GLY A 1 14 ? 8.007 2.324 6.878 1.00 0.00 14 GLY A CA 7
ATOM 7792 C C . GLY A 1 14 ? 9.037 2.610 7.952 1.00 0.00 14 GLY A C 7
ATOM 7793 O O . GLY A 1 14 ? 9.062 3.700 8.525 1.00 0.00 14 GLY A O 7
ATOM 7797 N N . CYS A 1 15 ? 9.890 1.629 8.227 1.00 0.00 15 CYS A N 7
ATOM 7798 C CA . CYS A 1 15 ? 10.927 1.779 9.241 1.00 0.00 15 CYS A CA 7
ATOM 7799 C C . CYS A 1 15 ? 12.308 1.511 8.651 1.00 0.00 15 CYS A C 7
ATOM 7800 O O . CYS A 1 15 ? 13.328 1.798 9.276 1.00 0.00 15 CYS A O 7
ATOM 7807 N N . ALA A 1 16 ? 12.332 0.959 7.442 1.00 0.00 16 ALA A N 7
ATOM 7808 C CA . ALA A 1 16 ? 13.587 0.654 6.766 1.00 0.00 16 ALA A CA 7
ATOM 7809 C C . ALA A 1 16 ? 14.255 -0.573 7.376 1.00 0.00 16 ALA A C 7
ATOM 7810 O O . ALA A 1 16 ? 15.473 -0.734 7.294 1.00 0.00 16 ALA A O 7
ATOM 7817 N N . VAL A 1 17 ? 13.451 -1.437 7.988 1.00 0.00 17 VAL A N 7
ATOM 7818 C CA . VAL A 1 17 ? 13.966 -2.650 8.612 1.00 0.00 17 VAL A CA 7
ATOM 7819 C C . VAL A 1 17 ? 14.203 -3.743 7.576 1.00 0.00 17 VAL A C 7
ATOM 7820 O O . VAL A 1 17 ? 13.312 -4.077 6.794 1.00 0.00 17 VAL A O 7
ATOM 7833 N N . LYS A 1 18 ? 15.410 -4.297 7.575 1.00 0.00 18 LYS A N 7
ATOM 7834 C CA . LYS A 1 18 ? 15.766 -5.355 6.636 1.00 0.00 18 LYS A CA 7
ATOM 7835 C C . LYS A 1 18 ? 14.965 -6.623 6.916 1.00 0.00 18 LYS A C 7
ATOM 7836 O O . LYS A 1 18 ? 14.885 -7.079 8.056 1.00 0.00 18 LYS A O 7
ATOM 7855 N N . PHE A 1 19 ? 14.376 -7.188 5.868 1.00 0.00 19 PHE A N 7
ATOM 7856 C CA . PHE A 1 19 ? 13.582 -8.404 6.000 1.00 0.00 19 PHE A CA 7
ATOM 7857 C C . PHE A 1 19 ? 14.481 -9.626 6.158 1.00 0.00 19 PHE A C 7
ATOM 7858 O O . PHE A 1 19 ? 15.261 -9.958 5.264 1.00 0.00 19 PHE A O 7
ATOM 7875 N N . THR A 1 20 ? 14.368 -10.294 7.302 1.00 0.00 20 THR A N 7
ATOM 7876 C CA . THR A 1 20 ? 15.171 -11.478 7.579 1.00 0.00 20 THR A CA 7
ATOM 7877 C C . THR A 1 20 ? 14.314 -12.602 8.152 1.00 0.00 20 THR A C 7
ATOM 7878 O O . THR A 1 20 ? 13.124 -12.419 8.409 1.00 0.00 20 THR A O 7
ATOM 7889 N N . LEU A 1 21 ? 14.927 -13.763 8.351 1.00 0.00 21 LEU A N 7
ATOM 7890 C CA . LEU A 1 21 ? 14.220 -14.918 8.896 1.00 0.00 21 LEU A CA 7
ATOM 7891 C C . LEU A 1 21 ? 13.272 -14.498 10.014 1.00 0.00 21 LEU A C 7
ATOM 7892 O O . LEU A 1 21 ? 12.112 -14.908 10.046 1.00 0.00 21 LEU A O 7
ATOM 7908 N N . PHE A 1 22 ? 13.774 -13.676 10.931 1.00 0.00 22 PHE A N 7
ATOM 7909 C CA . PHE A 1 22 ? 12.971 -13.199 12.051 1.00 0.00 22 PHE A CA 7
ATOM 7910 C C . PHE A 1 22 ? 11.946 -12.168 11.586 1.00 0.00 22 PHE A C 7
ATOM 7911 O O . PHE A 1 22 ? 10.795 -12.180 12.022 1.00 0.00 22 PHE A O 7
ATOM 7928 N N . LYS A 1 23 ? 12.373 -11.278 10.697 1.00 0.00 23 LYS A N 7
ATOM 7929 C CA . LYS A 1 23 ? 11.495 -10.240 10.171 1.00 0.00 23 LYS A CA 7
ATOM 7930 C C . LYS A 1 23 ? 11.050 -10.572 8.750 1.00 0.00 23 LYS A C 7
ATOM 7931 O O . LYS A 1 23 ? 11.781 -10.334 7.788 1.00 0.00 23 LYS A O 7
ATOM 7950 N N . LYS A 1 24 ? 9.847 -11.122 8.625 1.00 0.00 24 LYS A N 7
ATOM 7951 C CA . LYS A 1 24 ? 9.303 -11.484 7.322 1.00 0.00 24 LYS A CA 7
ATOM 7952 C C . LYS A 1 24 ? 9.002 -10.240 6.493 1.00 0.00 24 LYS A C 7
ATOM 7953 O O . LYS A 1 24 ? 9.025 -9.122 7.005 1.00 0.00 24 LYS A O 7
ATOM 7972 N N . GLU A 1 25 ? 8.720 -10.443 5.210 1.00 0.00 25 GLU A N 7
ATOM 7973 C CA . GLU A 1 25 ? 8.414 -9.337 4.311 1.00 0.00 25 GLU A CA 7
ATOM 7974 C C . GLU A 1 25 ? 6.941 -9.350 3.913 1.00 0.00 25 GLU A C 7
ATOM 7975 O O . GLU A 1 25 ? 6.400 -10.387 3.530 1.00 0.00 25 GLU A O 7
ATOM 7987 N N . TYR A 1 26 ? 6.299 -8.191 4.008 1.00 0.00 26 TYR A N 7
ATOM 7988 C CA . TYR A 1 26 ? 4.888 -8.069 3.661 1.00 0.00 26 TYR A CA 7
ATOM 7989 C C . TYR A 1 26 ? 4.693 -7.093 2.505 1.00 0.00 26 TYR A C 7
ATOM 7990 O O . TYR A 1 26 ? 5.571 -6.285 2.205 1.00 0.00 26 TYR A O 7
ATOM 8008 N N . GLY A 1 27 ? 3.533 -7.173 1.860 1.00 0.00 27 GLY A N 7
ATOM 8009 C CA . GLY A 1 27 ? 3.243 -6.292 0.744 1.00 0.00 27 GLY A CA 7
ATOM 8010 C C . GLY A 1 27 ? 1.908 -5.588 0.894 1.00 0.00 27 GLY A C 7
ATOM 8011 O O . GLY A 1 27 ? 0.961 -6.148 1.446 1.00 0.00 27 GLY A O 7
ATOM 8015 N N . CYS A 1 28 ? 1.833 -4.356 0.402 1.00 0.00 28 CYS A N 7
ATOM 8016 C CA . CYS A 1 28 ? 0.606 -3.573 0.485 1.00 0.00 28 CYS A CA 7
ATOM 8017 C C . CYS A 1 28 ? -0.224 -3.725 -0.786 1.00 0.00 28 CYS A C 7
ATOM 8018 O O . CYS A 1 28 ? 0.258 -4.234 -1.799 1.00 0.00 28 CYS A O 7
ATOM 8025 N N . LYS A 1 29 ? -1.475 -3.281 -0.727 1.00 0.00 29 LYS A N 7
ATOM 8026 C CA . LYS A 1 29 ? -2.373 -3.366 -1.872 1.00 0.00 29 LYS A CA 7
ATOM 8027 C C . LYS A 1 29 ? -2.644 -1.982 -2.455 1.00 0.00 29 LYS A C 7
ATOM 8028 O O . LYS A 1 29 ? -2.660 -1.803 -3.672 1.00 0.00 29 LYS A O 7
ATOM 8047 N N . ASN A 1 30 ? -2.855 -1.006 -1.577 1.00 0.00 30 ASN A N 7
ATOM 8048 C CA . ASN A 1 30 ? -3.124 0.362 -2.005 1.00 0.00 30 ASN A CA 7
ATOM 8049 C C . ASN A 1 30 ? -1.898 0.971 -2.679 1.00 0.00 30 ASN A C 7
ATOM 8050 O O . ASN A 1 30 ? -1.855 1.114 -3.902 1.00 0.00 30 ASN A O 7
ATOM 8061 N N . CYS A 1 31 ? -0.904 1.329 -1.874 1.00 0.00 31 CYS A N 7
ATOM 8062 C CA . CYS A 1 31 ? 0.323 1.923 -2.391 1.00 0.00 31 CYS A CA 7
ATOM 8063 C C . CYS A 1 31 ? 1.135 0.898 -3.177 1.00 0.00 31 CYS A C 7
ATOM 8064 O O . CYS A 1 31 ? 1.775 1.229 -4.174 1.00 0.00 31 CYS A O 7
ATOM 8071 N N . GLY A 1 32 ? 1.104 -0.350 -2.719 1.00 0.00 32 GLY A N 7
ATOM 8072 C CA . GLY A 1 32 ? 1.841 -1.405 -3.390 1.00 0.00 32 GLY A CA 7
ATOM 8073 C C . GLY A 1 32 ? 3.322 -1.373 -3.068 1.00 0.00 32 GLY A C 7
ATOM 8074 O O . GLY A 1 32 ? 4.160 -1.516 -3.958 1.00 0.00 32 GLY A O 7
ATOM 8078 N N . ARG A 1 33 ? 3.645 -1.183 -1.793 1.00 0.00 33 ARG A N 7
ATOM 8079 C CA . ARG A 1 33 ? 5.035 -1.130 -1.357 1.00 0.00 33 ARG A CA 7
ATOM 8080 C C . ARG A 1 33 ? 5.345 -2.267 -0.387 1.00 0.00 33 ARG A C 7
ATOM 8081 O O . ARG A 1 33 ? 4.440 -2.944 0.099 1.00 0.00 33 ARG A O 7
ATOM 8102 N N . ALA A 1 34 ? 6.629 -2.469 -0.112 1.00 0.00 34 ALA A N 7
ATOM 8103 C CA . ALA A 1 34 ? 7.058 -3.522 0.800 1.00 0.00 34 ALA A CA 7
ATOM 8104 C C . ALA A 1 34 ? 7.085 -3.023 2.241 1.00 0.00 34 ALA A C 7
ATOM 8105 O O . ALA A 1 34 ? 7.673 -1.982 2.536 1.00 0.00 34 ALA A O 7
ATOM 8112 N N . PHE A 1 35 ? 6.446 -3.771 3.134 1.00 0.00 35 PHE A N 7
ATOM 8113 C CA . PHE A 1 35 ? 6.396 -3.403 4.544 1.00 0.00 35 PHE A CA 7
ATOM 8114 C C . PHE A 1 35 ? 6.640 -4.619 5.433 1.00 0.00 35 PHE A C 7
ATOM 8115 O O . PHE A 1 35 ? 6.505 -5.761 4.992 1.00 0.00 35 PHE A O 7
ATOM 8132 N N . CYS A 1 36 ? 7.001 -4.366 6.686 1.00 0.00 36 CYS A N 7
ATOM 8133 C CA . CYS A 1 36 ? 7.265 -5.438 7.638 1.00 0.00 36 CYS A CA 7
ATOM 8134 C C . CYS A 1 36 ? 6.034 -5.722 8.493 1.00 0.00 36 CYS A C 7
ATOM 8135 O O . CYS A 1 36 ? 5.331 -4.803 8.912 1.00 0.00 36 CYS A O 7
ATOM 8142 N N . ASN A 1 37 ? 5.779 -7.001 8.748 1.00 0.00 37 ASN A N 7
ATOM 8143 C CA . ASN A 1 37 ? 4.633 -7.407 9.553 1.00 0.00 37 ASN A CA 7
ATOM 8144 C C . ASN A 1 37 ? 4.286 -6.337 10.584 1.00 0.00 37 ASN A C 7
ATOM 8145 O O . ASN A 1 37 ? 3.115 -6.074 10.852 1.00 0.00 37 ASN A O 7
ATOM 8156 N N . GLY A 1 38 ? 5.315 -5.723 11.161 1.00 0.00 38 GLY A N 7
ATOM 8157 C CA . GLY A 1 38 ? 5.099 -4.689 12.156 1.00 0.00 38 GLY A CA 7
ATOM 8158 C C . GLY A 1 38 ? 4.368 -3.487 11.593 1.00 0.00 38 GLY A C 7
ATOM 8159 O O . GLY A 1 38 ? 3.388 -3.019 12.173 1.00 0.00 38 GLY A O 7
ATOM 8163 N N . CYS A 1 39 ? 4.845 -2.983 10.460 1.00 0.00 39 CYS A N 7
ATOM 8164 C CA . CYS A 1 39 ? 4.232 -1.826 9.818 1.00 0.00 39 CYS A CA 7
ATOM 8165 C C . CYS A 1 39 ? 2.982 -2.232 9.043 1.00 0.00 39 CYS A C 7
ATOM 8166 O O . CYS A 1 39 ? 1.987 -1.507 9.024 1.00 0.00 39 CYS A O 7
ATOM 8173 N N . LEU A 1 40 ? 3.041 -3.396 8.405 1.00 0.00 40 LEU A N 7
ATOM 8174 C CA . LEU A 1 40 ? 1.914 -3.901 7.628 1.00 0.00 40 LEU A CA 7
ATOM 8175 C C . LEU A 1 40 ? 0.976 -4.726 8.503 1.00 0.00 40 LEU A C 7
ATOM 8176 O O . LEU A 1 40 ? 0.726 -5.899 8.228 1.00 0.00 40 LEU A O 7
ATOM 8192 N N . SER A 1 41 ? 0.456 -4.103 9.556 1.00 0.00 41 SER A N 7
ATOM 8193 C CA . SER A 1 41 ? -0.454 -4.780 10.472 1.00 0.00 41 SER A CA 7
ATOM 8194 C C . SER A 1 41 ? -1.814 -4.089 10.496 1.00 0.00 41 SER A C 7
ATOM 8195 O O . SER A 1 41 ? -2.479 -4.039 11.531 1.00 0.00 41 SER A O 7
ATOM 8203 N N . PHE A 1 42 ? -2.220 -3.556 9.349 1.00 0.00 42 PHE A N 7
ATOM 8204 C CA . PHE A 1 42 ? -3.500 -2.867 9.237 1.00 0.00 42 PHE A CA 7
ATOM 8205 C C . PHE A 1 42 ? -4.256 -3.322 7.992 1.00 0.00 42 PHE A C 7
ATOM 8206 O O . PHE A 1 42 ? -3.661 -3.833 7.044 1.00 0.00 42 PHE A O 7
ATOM 8223 N N . SER A 1 43 ? -5.572 -3.132 8.004 1.00 0.00 43 SER A N 7
ATOM 8224 C CA . SER A 1 43 ? -6.411 -3.526 6.878 1.00 0.00 43 SER A CA 7
ATOM 8225 C C . SER A 1 43 ? -7.423 -2.434 6.546 1.00 0.00 43 SER A C 7
ATOM 8226 O O . SER A 1 43 ? -8.017 -1.831 7.439 1.00 0.00 43 SER A O 7
ATOM 8234 N N . ALA A 1 44 ? -7.613 -2.185 5.254 1.00 0.00 44 ALA A N 7
ATOM 8235 C CA . ALA A 1 44 ? -8.554 -1.167 4.803 1.00 0.00 44 ALA A CA 7
ATOM 8236 C C . ALA A 1 44 ? -8.969 -1.407 3.355 1.00 0.00 44 ALA A C 7
ATOM 8237 O O . ALA A 1 44 ? -8.197 -1.942 2.558 1.00 0.00 44 ALA A O 7
ATOM 8244 N N . LEU A 1 45 ? -10.192 -1.010 3.022 1.00 0.00 45 LEU A N 7
ATOM 8245 C CA . LEU A 1 45 ? -10.710 -1.182 1.669 1.00 0.00 45 LEU A CA 7
ATOM 8246 C C . LEU A 1 45 ? -9.761 -0.574 0.641 1.00 0.00 45 LEU A C 7
ATOM 8247 O O . LEU A 1 45 ? -9.454 0.617 0.692 1.00 0.00 45 LEU A O 7
ATOM 8263 N N . VAL A 1 46 ? -9.302 -1.400 -0.294 1.00 0.00 46 VAL A N 7
ATOM 8264 C CA . VAL A 1 46 ? -8.392 -0.943 -1.337 1.00 0.00 46 VAL A CA 7
ATOM 8265 C C . VAL A 1 46 ? -9.099 -0.855 -2.685 1.00 0.00 46 VAL A C 7
ATOM 8266 O O . VAL A 1 46 ? -9.658 -1.832 -3.185 1.00 0.00 46 VAL A O 7
ATOM 8279 N N . PRO A 1 47 ? -9.075 0.342 -3.289 1.00 0.00 47 PRO A N 7
ATOM 8280 C CA . PRO A 1 47 ? -9.708 0.586 -4.588 1.00 0.00 47 PRO A CA 7
ATOM 8281 C C . PRO A 1 47 ? -8.979 -0.114 -5.730 1.00 0.00 47 PRO A C 7
ATOM 8282 O O . PRO A 1 47 ? -9.547 -0.334 -6.800 1.00 0.00 47 PRO A O 7
ATOM 8293 N N . ARG A 1 48 ? -7.718 -0.463 -5.495 1.00 0.00 48 ARG A N 7
ATOM 8294 C CA . ARG A 1 48 ? -6.911 -1.138 -6.504 1.00 0.00 48 ARG A CA 7
ATOM 8295 C C . ARG A 1 48 ? -7.343 -2.593 -6.661 1.00 0.00 48 ARG A C 7
ATOM 8296 O O . ARG A 1 48 ? -7.372 -3.125 -7.770 1.00 0.00 48 ARG A O 7
ATOM 8317 N N . ALA A 1 49 ? -7.677 -3.230 -5.544 1.00 0.00 49 ALA A N 7
ATOM 8318 C CA . ALA A 1 49 ? -8.108 -4.622 -5.558 1.00 0.00 49 ALA A CA 7
ATOM 8319 C C . ALA A 1 49 ? -9.608 -4.730 -5.812 1.00 0.00 49 ALA A C 7
ATOM 8320 O O . ALA A 1 49 ? -10.089 -5.736 -6.330 1.00 0.00 49 ALA A O 7
ATOM 8327 N N . GLY A 1 50 ? -10.343 -3.685 -5.443 1.00 0.00 50 GLY A N 7
ATOM 8328 C CA . GLY A 1 50 ? -11.781 -3.683 -5.638 1.00 0.00 50 GLY A CA 7
ATOM 8329 C C . GLY A 1 50 ? -12.540 -3.416 -4.354 1.00 0.00 50 GLY A C 7
ATOM 8330 O O . GLY A 1 50 ? -13.418 -4.188 -3.972 1.00 0.00 50 GLY A O 7
ATOM 8334 N N . ASN A 1 51 ? -12.199 -2.319 -3.684 1.00 0.00 51 ASN A N 7
ATOM 8335 C CA . ASN A 1 51 ? -12.854 -1.954 -2.433 1.00 0.00 51 ASN A CA 7
ATOM 8336 C C . ASN A 1 51 ? -12.924 -3.149 -1.486 1.00 0.00 51 ASN A C 7
ATOM 8337 O O . ASN A 1 51 ? -13.997 -3.507 -0.999 1.00 0.00 51 ASN A O 7
ATOM 8348 N N . THR A 1 52 ? -11.773 -3.762 -1.230 1.00 0.00 52 THR A N 7
ATOM 8349 C CA . THR A 1 52 ? -11.704 -4.917 -0.343 1.00 0.00 52 THR A CA 7
ATOM 8350 C C . THR A 1 52 ? -10.750 -4.661 0.818 1.00 0.00 52 THR A C 7
ATOM 8351 O O . THR A 1 52 ? -9.648 -4.148 0.626 1.00 0.00 52 THR A O 7
ATOM 8362 N N . GLN A 1 53 ? -11.181 -5.022 2.022 1.00 0.00 53 GLN A N 7
ATOM 8363 C CA . GLN A 1 53 ? -10.363 -4.831 3.215 1.00 0.00 53 GLN A CA 7
ATOM 8364 C C . GLN A 1 53 ? -9.117 -5.709 3.167 1.00 0.00 53 GLN A C 7
ATOM 8365 O O . GLN A 1 53 ? -9.102 -6.810 3.717 1.00 0.00 53 GLN A O 7
ATOM 8379 N N . GLN A 1 54 ? -8.076 -5.215 2.506 1.00 0.00 54 GLN A N 7
ATOM 8380 C CA . GLN A 1 54 ? -6.826 -5.956 2.386 1.00 0.00 54 GLN A CA 7
ATOM 8381 C C . GLN A 1 54 ? -5.773 -5.405 3.343 1.00 0.00 54 GLN A C 7
ATOM 8382 O O . GLN A 1 54 ? -5.843 -4.250 3.763 1.00 0.00 54 GLN A O 7
ATOM 8396 N N . LYS A 1 55 ? -4.797 -6.240 3.684 1.00 0.00 55 LYS A N 7
ATOM 8397 C CA . LYS A 1 55 ? -3.728 -5.838 4.590 1.00 0.00 55 LYS A CA 7
ATOM 8398 C C . LYS A 1 55 ? -2.903 -4.704 3.989 1.00 0.00 55 LYS A C 7
ATOM 8399 O O . LYS A 1 55 ? -2.138 -4.911 3.047 1.00 0.00 55 LYS A O 7
ATOM 8418 N N . VAL A 1 56 ? -3.062 -3.505 4.542 1.00 0.00 56 VAL A N 7
ATOM 8419 C CA . VAL A 1 56 ? -2.330 -2.339 4.062 1.00 0.00 56 VAL A CA 7
ATOM 8420 C C . VAL A 1 56 ? -1.410 -1.784 5.144 1.00 0.00 56 VAL A C 7
ATOM 8421 O O . VAL A 1 56 ? -1.595 -2.056 6.330 1.00 0.00 56 VAL A O 7
ATOM 8434 N N . CYS A 1 57 ? -0.418 -1.005 4.726 1.00 0.00 57 CYS A N 7
ATOM 8435 C CA . CYS A 1 57 ? 0.532 -0.411 5.659 1.00 0.00 57 CYS A CA 7
ATOM 8436 C C . CYS A 1 57 ? -0.120 0.713 6.458 1.00 0.00 57 CYS A C 7
ATOM 8437 O O . CYS A 1 57 ? -1.077 1.339 6.003 1.00 0.00 57 CYS A O 7
ATOM 8444 N N . LYS A 1 58 ? 0.404 0.963 7.653 1.00 0.00 58 LYS A N 7
ATOM 8445 C CA . LYS A 1 58 ? -0.124 2.011 8.518 1.00 0.00 58 LYS A CA 7
ATOM 8446 C C . LYS A 1 58 ? -0.604 3.203 7.696 1.00 0.00 58 LYS A C 7
ATOM 8447 O O . LYS A 1 58 ? -1.796 3.505 7.662 1.00 0.00 58 LYS A O 7
ATOM 8466 N N . GLN A 1 59 ? 0.333 3.876 7.035 1.00 0.00 59 GLN A N 7
ATOM 8467 C CA . GLN A 1 59 ? 0.004 5.034 6.213 1.00 0.00 59 GLN A CA 7
ATOM 8468 C C . GLN A 1 59 ? -1.298 4.810 5.452 1.00 0.00 59 GLN A C 7
ATOM 8469 O O . GLN A 1 59 ? -2.336 5.376 5.798 1.00 0.00 59 GLN A O 7
ATOM 8483 N N . CYS A 1 60 ? -1.237 3.982 4.415 1.00 0.00 60 CYS A N 7
ATOM 8484 C CA . CYS A 1 60 ? -2.411 3.684 3.604 1.00 0.00 60 CYS A CA 7
ATOM 8485 C C . CYS A 1 60 ? -3.647 3.506 4.481 1.00 0.00 60 CYS A C 7
ATOM 8486 O O . CYS A 1 60 ? -4.651 4.197 4.305 1.00 0.00 60 CYS A O 7
ATOM 8493 N N . HIS A 1 61 ? -3.566 2.575 5.426 1.00 0.00 61 HIS A N 7
ATOM 8494 C CA . HIS A 1 61 ? -4.677 2.307 6.332 1.00 0.00 61 HIS A CA 7
ATOM 8495 C C . HIS A 1 61 ? -5.286 3.608 6.846 1.00 0.00 61 HIS A C 7
ATOM 8496 O O . HIS A 1 61 ? -6.493 3.693 7.077 1.00 0.00 61 HIS A O 7
ATOM 8510 N N . THR A 1 62 ? -4.443 4.621 7.023 1.00 0.00 62 THR A N 7
ATOM 8511 C CA . THR A 1 62 ? -4.897 5.917 7.511 1.00 0.00 62 THR A CA 7
ATOM 8512 C C . THR A 1 62 ? -5.346 6.811 6.361 1.00 0.00 62 THR A C 7
ATOM 8513 O O . THR A 1 62 ? -6.332 7.539 6.476 1.00 0.00 62 THR A O 7
ATOM 8524 N N . ILE A 1 63 ? -4.616 6.751 5.252 1.00 0.00 63 ILE A N 7
ATOM 8525 C CA . ILE A 1 63 ? -4.941 7.555 4.080 1.00 0.00 63 ILE A CA 7
ATOM 8526 C C . ILE A 1 63 ? -6.313 7.187 3.524 1.00 0.00 63 ILE A C 7
ATOM 8527 O O . ILE A 1 63 ? -7.062 8.052 3.069 1.00 0.00 63 ILE A O 7
ATOM 8543 N N . LEU A 1 64 ? -6.636 5.900 3.566 1.00 0.00 64 LEU A N 7
ATOM 8544 C CA . LEU A 1 64 ? -7.920 5.417 3.069 1.00 0.00 64 LEU A CA 7
ATOM 8545 C C . LEU A 1 64 ? -9.036 5.711 4.065 1.00 0.00 64 LEU A C 7
ATOM 8546 O O . LEU A 1 64 ? -10.218 5.656 3.725 1.00 0.00 64 LEU A O 7
ATOM 8562 N N . THR A 1 65 ? -8.653 6.027 5.299 1.00 0.00 65 THR A N 7
ATOM 8563 C CA . THR A 1 65 ? -9.620 6.332 6.345 1.00 0.00 65 THR A CA 7
ATOM 8564 C C . THR A 1 65 ? -9.674 7.830 6.625 1.00 0.00 65 THR A C 7
ATOM 8565 O O . THR A 1 65 ? -10.643 8.329 7.198 1.00 0.00 65 THR A O 7
ATOM 8576 N N . ARG A 1 66 ? -8.628 8.541 6.218 1.00 0.00 66 ARG A N 7
ATOM 8577 C CA . ARG A 1 66 ? -8.556 9.982 6.426 1.00 0.00 66 ARG A CA 7
ATOM 8578 C C . ARG A 1 66 ? -9.436 10.721 5.421 1.00 0.00 66 ARG A C 7
ATOM 8579 O O . ARG A 1 66 ? -9.986 11.779 5.723 1.00 0.00 66 ARG A O 7
ATOM 8600 N N . GLY A 1 67 ? -9.563 10.155 4.225 1.00 0.00 67 GLY A N 7
ATOM 8601 C CA . GLY A 1 67 ? -10.375 10.773 3.194 1.00 0.00 67 GLY A CA 7
ATOM 8602 C C . GLY A 1 67 ? -11.614 9.963 2.868 1.00 0.00 67 GLY A C 7
ATOM 8603 O O . GLY A 1 67 ? -12.611 10.023 3.587 1.00 0.00 67 GLY A O 7
ATOM 8607 N N . SER A 1 68 ? -11.553 9.203 1.779 1.00 0.00 68 SER A N 7
ATOM 8608 C CA . SER A 1 68 ? -12.680 8.381 1.355 1.00 0.00 68 SER A CA 7
ATOM 8609 C C . SER A 1 68 ? -12.296 7.502 0.169 1.00 0.00 68 SER A C 7
ATOM 8610 O O . SER A 1 68 ? -11.429 7.859 -0.628 1.00 0.00 68 SER A O 7
ATOM 8618 N N . SER A 1 69 ? -12.948 6.349 0.060 1.00 0.00 69 SER A N 7
ATOM 8619 C CA . SER A 1 69 ? -12.674 5.415 -1.025 1.00 0.00 69 SER A CA 7
ATOM 8620 C C . SER A 1 69 ? -12.874 6.084 -2.382 1.00 0.00 69 SER A C 7
ATOM 8621 O O . SER A 1 69 ? -13.769 6.913 -2.551 1.00 0.00 69 SER A O 7
ATOM 8629 N N . ASP A 1 70 ? -12.036 5.718 -3.345 1.00 0.00 70 ASP A N 7
ATOM 8630 C CA . ASP A 1 70 ? -12.120 6.281 -4.687 1.00 0.00 70 ASP A CA 7
ATOM 8631 C C . ASP A 1 70 ? -13.572 6.550 -5.073 1.00 0.00 70 ASP A C 7
ATOM 8632 O O . ASP A 1 70 ? -14.318 5.629 -5.400 1.00 0.00 70 ASP A O 7
ATOM 8641 N N . ASN A 1 71 ? -13.964 7.819 -5.032 1.00 0.00 71 ASN A N 7
ATOM 8642 C CA . ASN A 1 71 ? -15.327 8.209 -5.375 1.00 0.00 71 ASN A CA 7
ATOM 8643 C C . ASN A 1 71 ? -15.782 7.523 -6.660 1.00 0.00 71 ASN A C 7
ATOM 8644 O O . ASN A 1 71 ? -15.375 7.904 -7.757 1.00 0.00 71 ASN A O 7
ATOM 8655 N N . ALA A 1 72 ? -16.628 6.508 -6.514 1.00 0.00 72 ALA A N 7
ATOM 8656 C CA . ALA A 1 72 ? -17.140 5.770 -7.662 1.00 0.00 72 ALA A CA 7
ATOM 8657 C C . ALA A 1 72 ? -17.606 6.719 -8.761 1.00 0.00 72 ALA A C 7
ATOM 8658 O O . ALA A 1 72 ? -17.345 6.492 -9.942 1.00 0.00 72 ALA A O 7
ATOM 8665 N N . SER A 1 73 ? -18.299 7.782 -8.364 1.00 0.00 73 SER A N 7
ATOM 8666 C CA . SER A 1 73 ? -18.807 8.763 -9.316 1.00 0.00 73 SER A CA 7
ATOM 8667 C C . SER A 1 73 ? -17.695 9.246 -10.243 1.00 0.00 73 SER A C 7
ATOM 8668 O O . SER A 1 73 ? -16.563 9.465 -9.812 1.00 0.00 73 SER A O 7
ATOM 8676 N N . LYS A 1 74 ? -18.026 9.410 -11.519 1.00 0.00 74 LYS A N 7
ATOM 8677 C CA . LYS A 1 74 ? -17.058 9.868 -12.509 1.00 0.00 74 LYS A CA 7
ATOM 8678 C C . LYS A 1 74 ? -17.297 11.332 -12.866 1.00 0.00 74 LYS A C 7
ATOM 8679 O O . LYS A 1 74 ? -18.351 11.688 -13.392 1.00 0.00 74 LYS A O 7
ATOM 8698 N N . TRP A 1 75 ? -16.311 12.174 -12.577 1.00 0.00 75 TRP A N 7
ATOM 8699 C CA . TRP A 1 75 ? -16.414 13.599 -12.869 1.00 0.00 75 TRP A CA 7
ATOM 8700 C C . TRP A 1 75 ? -15.201 14.082 -13.656 1.00 0.00 75 TRP A C 7
ATOM 8701 O O . TRP A 1 75 ? -14.065 13.723 -13.346 1.00 0.00 75 TRP A O 7
ATOM 8722 N N . SER A 1 76 ? -15.448 14.898 -14.676 1.00 0.00 76 SER A N 7
ATOM 8723 C CA . SER A 1 76 ? -14.376 15.427 -15.510 1.00 0.00 76 SER A CA 7
ATOM 8724 C C . SER A 1 76 ? -14.549 16.927 -15.730 1.00 0.00 76 SER A C 7
ATOM 8725 O O . SER A 1 76 ? -15.659 17.459 -15.713 1.00 0.00 76 SER A O 7
ATOM 8733 N N . PRO A 1 77 ? -13.424 17.627 -15.942 1.00 0.00 77 PRO A N 7
ATOM 8734 C CA . PRO A 1 77 ? -13.423 19.075 -16.170 1.00 0.00 77 PRO A CA 7
ATOM 8735 C C . PRO A 1 77 ? -14.027 19.449 -17.520 1.00 0.00 77 PRO A C 7
ATOM 8736 O O . PRO A 1 77 ? -14.217 18.606 -18.396 1.00 0.00 77 PRO A O 7
ATOM 8747 N N . PRO A 1 78 ? -14.335 20.743 -17.693 1.00 0.00 78 PRO A N 7
ATOM 8748 C CA . PRO A 1 78 ? -14.920 21.258 -18.934 1.00 0.00 78 PRO A CA 7
ATOM 8749 C C . PRO A 1 78 ? -13.930 21.237 -20.094 1.00 0.00 78 PRO A C 7
ATOM 8750 O O . PRO A 1 78 ? -12.736 21.466 -19.906 1.00 0.00 78 PRO A O 7
ATOM 8761 N N . GLN A 1 79 ? -14.435 20.962 -21.292 1.00 0.00 79 GLN A N 7
ATOM 8762 C CA . GLN A 1 79 ? -13.594 20.911 -22.482 1.00 0.00 79 GLN A CA 7
ATOM 8763 C C . GLN A 1 79 ? -12.657 22.113 -22.537 1.00 0.00 79 GLN A C 7
ATOM 8764 O O . GLN A 1 79 ? -11.611 22.067 -23.184 1.00 0.00 79 GLN A O 7
ATOM 8778 N N . ASN A 1 80 ? -13.039 23.188 -21.856 1.00 0.00 80 ASN A N 7
ATOM 8779 C CA . ASN A 1 80 ? -12.233 24.403 -21.828 1.00 0.00 80 ASN A CA 7
ATOM 8780 C C . ASN A 1 80 ? -11.968 24.847 -20.393 1.00 0.00 80 ASN A C 7
ATOM 8781 O O . ASN A 1 80 ? -12.708 25.658 -19.836 1.00 0.00 80 ASN A O 7
ATOM 8792 N N . TYR A 1 81 ? -10.906 24.311 -19.801 1.00 0.00 81 TYR A N 7
ATOM 8793 C CA . TYR A 1 81 ? -10.544 24.651 -18.430 1.00 0.00 81 TYR A CA 7
ATOM 8794 C C . TYR A 1 81 ? -9.401 25.662 -18.403 1.00 0.00 81 TYR A C 7
ATOM 8795 O O . TYR A 1 81 ? -8.487 25.562 -17.585 1.00 0.00 81 TYR A O 7
ATOM 8813 N N . LYS A 1 82 ? -9.461 26.637 -19.304 1.00 0.00 82 LYS A N 7
ATOM 8814 C CA . LYS A 1 82 ? -8.434 27.668 -19.385 1.00 0.00 82 LYS A CA 7
ATOM 8815 C C . LYS A 1 82 ? -9.012 28.969 -19.934 1.00 0.00 82 LYS A C 7
ATOM 8816 O O . LYS A 1 82 ? -9.613 28.988 -21.008 1.00 0.00 82 LYS A O 7
ATOM 8835 N N . SER A 1 83 ? -8.825 30.055 -19.190 1.00 0.00 83 SER A N 7
ATOM 8836 C CA . SER A 1 83 ? -9.330 31.360 -19.602 1.00 0.00 83 SER A CA 7
ATOM 8837 C C . SER A 1 83 ? -8.772 32.464 -18.710 1.00 0.00 83 SER A C 7
ATOM 8838 O O . SER A 1 83 ? -8.774 32.349 -17.485 1.00 0.00 83 SER A O 7
ATOM 8846 N N . GLY A 1 84 ? -8.293 33.536 -19.334 1.00 0.00 84 GLY A N 7
ATOM 8847 C CA . GLY A 1 84 ? -7.738 34.646 -18.583 1.00 0.00 84 GLY A CA 7
ATOM 8848 C C . GLY A 1 84 ? -6.388 35.087 -19.112 1.00 0.00 84 GLY A C 7
ATOM 8849 O O . GLY A 1 84 ? -6.163 35.154 -20.321 1.00 0.00 84 GLY A O 7
ATOM 8853 N N . PRO A 1 85 ? -5.461 35.399 -18.194 1.00 0.00 85 PRO A N 7
ATOM 8854 C CA . PRO A 1 85 ? -4.110 35.842 -18.551 1.00 0.00 85 PRO A CA 7
ATOM 8855 C C . PRO A 1 85 ? -3.274 34.720 -19.158 1.00 0.00 85 PRO A C 7
ATOM 8856 O O . PRO A 1 85 ? -2.585 33.991 -18.445 1.00 0.00 85 PRO A O 7
ATOM 8867 N N . SER A 1 86 ? -3.338 34.589 -20.479 1.00 0.00 86 SER A N 7
ATOM 8868 C CA . SER A 1 86 ? -2.589 33.553 -21.181 1.00 0.00 86 SER A CA 7
ATOM 8869 C C . SER A 1 86 ? -1.089 33.822 -21.105 1.00 0.00 86 SER A C 7
ATOM 8870 O O . SER A 1 86 ? -0.312 32.957 -20.700 1.00 0.00 86 SER A O 7
ATOM 8878 N N . SER A 1 87 ? -0.689 35.028 -21.497 1.00 0.00 87 SER A N 7
ATOM 8879 C CA . SER A 1 87 ? 0.718 35.411 -21.478 1.00 0.00 87 SER A CA 7
ATOM 8880 C C . SER A 1 87 ? 1.111 35.963 -20.111 1.00 0.00 87 SER A C 7
ATOM 8881 O O . SER A 1 87 ? 1.085 37.173 -19.887 1.00 0.00 87 SER A O 7
ATOM 8889 N N . GLY A 1 88 ? 1.476 35.066 -19.200 1.00 0.00 88 GLY A N 7
ATOM 8890 C CA . GLY A 1 88 ? 1.869 35.482 -17.866 1.00 0.00 88 GLY A CA 7
ATOM 8891 C C . GLY A 1 88 ? 3.328 35.189 -17.574 1.00 0.00 88 GLY A C 7
ATOM 8892 O O . GLY A 1 88 ? 4.004 36.035 -16.991 1.00 0.00 88 GLY A O 7
ATOM 8898 N N . GLY A 1 1 ? 33.958 -15.680 7.673 1.00 0.00 1 GLY A N 8
ATOM 8899 C CA . GLY A 1 1 ? 34.046 -14.237 7.803 1.00 0.00 1 GLY A CA 8
ATOM 8900 C C . GLY A 1 1 ? 32.742 -13.544 7.465 1.00 0.00 1 GLY A C 8
ATOM 8901 O O . GLY A 1 1 ? 32.380 -13.424 6.294 1.00 0.00 1 GLY A O 8
ATOM 8905 N N . SER A 1 2 ? 32.033 -13.086 8.492 1.00 0.00 2 SER A N 8
ATOM 8906 C CA . SER A 1 2 ? 30.758 -12.406 8.298 1.00 0.00 2 SER A CA 8
ATOM 8907 C C . SER A 1 2 ? 30.931 -10.892 8.382 1.00 0.00 2 SER A C 8
ATOM 8908 O O . SER A 1 2 ? 31.123 -10.337 9.464 1.00 0.00 2 SER A O 8
ATOM 8916 N N . SER A 1 3 ? 30.863 -10.231 7.231 1.00 0.00 3 SER A N 8
ATOM 8917 C CA . SER A 1 3 ? 31.017 -8.782 7.172 1.00 0.00 3 SER A CA 8
ATOM 8918 C C . SER A 1 3 ? 30.174 -8.191 6.046 1.00 0.00 3 SER A C 8
ATOM 8919 O O . SER A 1 3 ? 30.444 -8.421 4.868 1.00 0.00 3 SER A O 8
ATOM 8927 N N . GLY A 1 4 ? 29.151 -7.428 6.418 1.00 0.00 4 GLY A N 8
ATOM 8928 C CA . GLY A 1 4 ? 28.284 -6.816 5.428 1.00 0.00 4 GLY A CA 8
ATOM 8929 C C . GLY A 1 4 ? 28.057 -7.709 4.225 1.00 0.00 4 GLY A C 8
ATOM 8930 O O . GLY A 1 4 ? 28.149 -7.260 3.083 1.00 0.00 4 GLY A O 8
ATOM 8934 N N . SER A 1 5 ? 27.760 -8.980 4.480 1.00 0.00 5 SER A N 8
ATOM 8935 C CA . SER A 1 5 ? 27.524 -9.940 3.409 1.00 0.00 5 SER A CA 8
ATOM 8936 C C . SER A 1 5 ? 26.555 -9.374 2.375 1.00 0.00 5 SER A C 8
ATOM 8937 O O . SER A 1 5 ? 26.786 -9.476 1.170 1.00 0.00 5 SER A O 8
ATOM 8945 N N . SER A 1 6 ? 25.470 -8.776 2.856 1.00 0.00 6 SER A N 8
ATOM 8946 C CA . SER A 1 6 ? 24.463 -8.196 1.974 1.00 0.00 6 SER A CA 8
ATOM 8947 C C . SER A 1 6 ? 24.121 -6.773 2.403 1.00 0.00 6 SER A C 8
ATOM 8948 O O . SER A 1 6 ? 24.101 -6.458 3.592 1.00 0.00 6 SER A O 8
ATOM 8956 N N . GLY A 1 7 ? 23.851 -5.915 1.424 1.00 0.00 7 GLY A N 8
ATOM 8957 C CA . GLY A 1 7 ? 23.513 -4.535 1.718 1.00 0.00 7 GLY A CA 8
ATOM 8958 C C . GLY A 1 7 ? 22.021 -4.327 1.890 1.00 0.00 7 GLY A C 8
ATOM 8959 O O . GLY A 1 7 ? 21.298 -5.250 2.263 1.00 0.00 7 GLY A O 8
ATOM 8963 N N . MET A 1 8 ? 21.560 -3.110 1.618 1.00 0.00 8 MET A N 8
ATOM 8964 C CA . MET A 1 8 ? 20.144 -2.785 1.746 1.00 0.00 8 MET A CA 8
ATOM 8965 C C . MET A 1 8 ? 19.400 -3.076 0.446 1.00 0.00 8 MET A C 8
ATOM 8966 O O . MET A 1 8 ? 19.189 -2.181 -0.371 1.00 0.00 8 MET A O 8
ATOM 8980 N N . GLU A 1 9 ? 19.007 -4.332 0.263 1.00 0.00 9 GLU A N 8
ATOM 8981 C CA . GLU A 1 9 ? 18.288 -4.740 -0.938 1.00 0.00 9 GLU A CA 8
ATOM 8982 C C . GLU A 1 9 ? 16.780 -4.717 -0.704 1.00 0.00 9 GLU A C 8
ATOM 8983 O O . GLU A 1 9 ? 16.050 -3.977 -1.362 1.00 0.00 9 GLU A O 8
ATOM 8995 N N . SER A 1 10 ? 16.321 -5.535 0.239 1.00 0.00 10 SER A N 8
ATOM 8996 C CA . SER A 1 10 ? 14.901 -5.613 0.558 1.00 0.00 10 SER A CA 8
ATOM 8997 C C . SER A 1 10 ? 14.637 -5.136 1.983 1.00 0.00 10 SER A C 8
ATOM 8998 O O . SER A 1 10 ? 14.864 -5.869 2.946 1.00 0.00 10 SER A O 8
ATOM 9006 N N . ARG A 1 11 ? 14.157 -3.904 2.109 1.00 0.00 11 ARG A N 8
ATOM 9007 C CA . ARG A 1 11 ? 13.863 -3.328 3.415 1.00 0.00 11 ARG A CA 8
ATOM 9008 C C . ARG A 1 11 ? 12.396 -2.922 3.513 1.00 0.00 11 ARG A C 8
ATOM 9009 O O . ARG A 1 11 ? 11.624 -3.110 2.572 1.00 0.00 11 ARG A O 8
ATOM 9030 N N . CYS A 1 12 ? 12.016 -2.365 4.658 1.00 0.00 12 CYS A N 8
ATOM 9031 C CA . CYS A 1 12 ? 10.642 -1.933 4.881 1.00 0.00 12 CYS A CA 8
ATOM 9032 C C . CYS A 1 12 ? 10.448 -0.485 4.438 1.00 0.00 12 CYS A C 8
ATOM 9033 O O . CYS A 1 12 ? 11.341 0.348 4.596 1.00 0.00 12 CYS A O 8
ATOM 9040 N N . TYR A 1 13 ? 9.277 -0.194 3.884 1.00 0.00 13 TYR A N 8
ATOM 9041 C CA . TYR A 1 13 ? 8.966 1.152 3.416 1.00 0.00 13 TYR A CA 8
ATOM 9042 C C . TYR A 1 13 ? 8.310 1.975 4.520 1.00 0.00 13 TYR A C 8
ATOM 9043 O O . TYR A 1 13 ? 7.563 2.914 4.250 1.00 0.00 13 TYR A O 8
ATOM 9061 N N . GLY A 1 14 ? 8.597 1.614 5.768 1.00 0.00 14 GLY A N 8
ATOM 9062 C CA . GLY A 1 14 ? 8.028 2.328 6.896 1.00 0.00 14 GLY A CA 8
ATOM 9063 C C . GLY A 1 14 ? 9.046 2.595 7.986 1.00 0.00 14 GLY A C 8
ATOM 9064 O O . GLY A 1 14 ? 9.054 3.668 8.590 1.00 0.00 14 GLY A O 8
ATOM 9068 N N . CYS A 1 15 ? 9.908 1.616 8.241 1.00 0.00 15 CYS A N 8
ATOM 9069 C CA . CYS A 1 15 ? 10.934 1.748 9.268 1.00 0.00 15 CYS A CA 8
ATOM 9070 C C . CYS A 1 15 ? 12.320 1.480 8.689 1.00 0.00 15 CYS A C 8
ATOM 9071 O O . CYS A 1 15 ? 13.335 1.776 9.319 1.00 0.00 15 CYS A O 8
ATOM 9078 N N . ALA A 1 16 ? 12.354 0.919 7.485 1.00 0.00 16 ALA A N 8
ATOM 9079 C CA . ALA A 1 16 ? 13.615 0.613 6.820 1.00 0.00 16 ALA A CA 8
ATOM 9080 C C . ALA A 1 16 ? 14.286 -0.604 7.447 1.00 0.00 16 ALA A C 8
ATOM 9081 O O . ALA A 1 16 ? 15.506 -0.752 7.387 1.00 0.00 16 ALA A O 8
ATOM 9088 N N . VAL A 1 17 ? 13.481 -1.473 8.050 1.00 0.00 17 VAL A N 8
ATOM 9089 C CA . VAL A 1 17 ? 13.997 -2.678 8.689 1.00 0.00 17 VAL A CA 8
ATOM 9090 C C . VAL A 1 17 ? 14.242 -3.780 7.665 1.00 0.00 17 VAL A C 8
ATOM 9091 O O . VAL A 1 17 ? 13.332 -4.183 6.940 1.00 0.00 17 VAL A O 8
ATOM 9104 N N . LYS A 1 18 ? 15.477 -4.266 7.611 1.00 0.00 18 LYS A N 8
ATOM 9105 C CA . LYS A 1 18 ? 15.844 -5.324 6.677 1.00 0.00 18 LYS A CA 8
ATOM 9106 C C . LYS A 1 18 ? 15.050 -6.597 6.959 1.00 0.00 18 LYS A C 8
ATOM 9107 O O . LYS A 1 18 ? 15.009 -7.077 8.091 1.00 0.00 18 LYS A O 8
ATOM 9126 N N . PHE A 1 19 ? 14.423 -7.139 5.920 1.00 0.00 19 PHE A N 8
ATOM 9127 C CA . PHE A 1 19 ? 13.631 -8.356 6.056 1.00 0.00 19 PHE A CA 8
ATOM 9128 C C . PHE A 1 19 ? 14.531 -9.570 6.265 1.00 0.00 19 PHE A C 8
ATOM 9129 O O . PHE A 1 19 ? 15.404 -9.859 5.446 1.00 0.00 19 PHE A O 8
ATOM 9146 N N . THR A 1 20 ? 14.313 -10.278 7.369 1.00 0.00 20 THR A N 8
ATOM 9147 C CA . THR A 1 20 ? 15.104 -11.459 7.689 1.00 0.00 20 THR A CA 8
ATOM 9148 C C . THR A 1 20 ? 14.230 -12.569 8.261 1.00 0.00 20 THR A C 8
ATOM 9149 O O . THR A 1 20 ? 13.031 -12.381 8.473 1.00 0.00 20 THR A O 8
ATOM 9160 N N . LEU A 1 21 ? 14.836 -13.724 8.509 1.00 0.00 21 LEU A N 8
ATOM 9161 C CA . LEU A 1 21 ? 14.111 -14.866 9.058 1.00 0.00 21 LEU A CA 8
ATOM 9162 C C . LEU A 1 21 ? 13.146 -14.422 10.153 1.00 0.00 21 LEU A C 8
ATOM 9163 O O . LEU A 1 21 ? 12.000 -14.869 10.203 1.00 0.00 21 LEU A O 8
ATOM 9179 N N . PHE A 1 22 ? 13.617 -13.539 11.027 1.00 0.00 22 PHE A N 8
ATOM 9180 C CA . PHE A 1 22 ? 12.795 -13.034 12.121 1.00 0.00 22 PHE A CA 8
ATOM 9181 C C . PHE A 1 22 ? 11.829 -11.963 11.625 1.00 0.00 22 PHE A C 8
ATOM 9182 O O . PHE A 1 22 ? 10.700 -11.857 12.106 1.00 0.00 22 PHE A O 8
ATOM 9199 N N . LYS A 1 23 ? 12.280 -11.168 10.661 1.00 0.00 23 LYS A N 8
ATOM 9200 C CA . LYS A 1 23 ? 11.457 -10.104 10.098 1.00 0.00 23 LYS A CA 8
ATOM 9201 C C . LYS A 1 23 ? 11.009 -10.454 8.682 1.00 0.00 23 LYS A C 8
ATOM 9202 O O . LYS A 1 23 ? 11.726 -10.203 7.713 1.00 0.00 23 LYS A O 8
ATOM 9221 N N . LYS A 1 24 ? 9.819 -11.034 8.570 1.00 0.00 24 LYS A N 8
ATOM 9222 C CA . LYS A 1 24 ? 9.273 -11.416 7.273 1.00 0.00 24 LYS A CA 8
ATOM 9223 C C . LYS A 1 24 ? 8.972 -10.184 6.425 1.00 0.00 24 LYS A C 8
ATOM 9224 O O . LYS A 1 24 ? 8.939 -9.064 6.932 1.00 0.00 24 LYS A O 8
ATOM 9243 N N . GLU A 1 25 ? 8.751 -10.401 5.132 1.00 0.00 25 GLU A N 8
ATOM 9244 C CA . GLU A 1 25 ? 8.452 -9.307 4.215 1.00 0.00 25 GLU A CA 8
ATOM 9245 C C . GLU A 1 25 ? 6.981 -9.323 3.811 1.00 0.00 25 GLU A C 8
ATOM 9246 O O . GLU A 1 25 ? 6.450 -10.356 3.401 1.00 0.00 25 GLU A O 8
ATOM 9258 N N . TYR A 1 26 ? 6.329 -8.172 3.929 1.00 0.00 26 TYR A N 8
ATOM 9259 C CA . TYR A 1 26 ? 4.918 -8.053 3.579 1.00 0.00 26 TYR A CA 8
ATOM 9260 C C . TYR A 1 26 ? 4.722 -7.061 2.437 1.00 0.00 26 TYR A C 8
ATOM 9261 O O . TYR A 1 26 ? 5.595 -6.242 2.154 1.00 0.00 26 TYR A O 8
ATOM 9279 N N . GLY A 1 27 ? 3.566 -7.141 1.784 1.00 0.00 27 GLY A N 8
ATOM 9280 C CA . GLY A 1 27 ? 3.274 -6.245 0.680 1.00 0.00 27 GLY A CA 8
ATOM 9281 C C . GLY A 1 27 ? 1.940 -5.544 0.840 1.00 0.00 27 GLY A C 8
ATOM 9282 O O . GLY A 1 27 ? 0.993 -6.112 1.387 1.00 0.00 27 GLY A O 8
ATOM 9286 N N . CYS A 1 28 ? 1.863 -4.306 0.364 1.00 0.00 28 CYS A N 8
ATOM 9287 C CA . CYS A 1 28 ? 0.635 -3.525 0.458 1.00 0.00 28 CYS A CA 8
ATOM 9288 C C . CYS A 1 28 ? -0.195 -3.660 -0.815 1.00 0.00 28 CYS A C 8
ATOM 9289 O O . CYS A 1 28 ? 0.295 -4.131 -1.842 1.00 0.00 28 CYS A O 8
ATOM 9296 N N . LYS A 1 29 ? -1.454 -3.244 -0.740 1.00 0.00 29 LYS A N 8
ATOM 9297 C CA . LYS A 1 29 ? -2.354 -3.316 -1.886 1.00 0.00 29 LYS A CA 8
ATOM 9298 C C . LYS A 1 29 ? -2.640 -1.924 -2.441 1.00 0.00 29 LYS A C 8
ATOM 9299 O O . LYS A 1 29 ? -2.687 -1.728 -3.655 1.00 0.00 29 LYS A O 8
ATOM 9318 N N . ASN A 1 30 ? -2.830 -0.962 -1.544 1.00 0.00 30 ASN A N 8
ATOM 9319 C CA . ASN A 1 30 ? -3.112 0.412 -1.946 1.00 0.00 30 ASN A CA 8
ATOM 9320 C C . ASN A 1 30 ? -1.899 1.038 -2.628 1.00 0.00 30 ASN A C 8
ATOM 9321 O O . ASN A 1 30 ? -1.890 1.235 -3.844 1.00 0.00 30 ASN A O 8
ATOM 9332 N N . CYS A 1 31 ? -0.877 1.349 -1.838 1.00 0.00 31 CYS A N 8
ATOM 9333 C CA . CYS A 1 31 ? 0.341 1.953 -2.364 1.00 0.00 31 CYS A CA 8
ATOM 9334 C C . CYS A 1 31 ? 1.155 0.934 -3.156 1.00 0.00 31 CYS A C 8
ATOM 9335 O O . CYS A 1 31 ? 1.771 1.267 -4.168 1.00 0.00 31 CYS A O 8
ATOM 9342 N N . GLY A 1 32 ? 1.151 -0.311 -2.689 1.00 0.00 32 GLY A N 8
ATOM 9343 C CA . GLY A 1 32 ? 1.892 -1.360 -3.365 1.00 0.00 32 GLY A CA 8
ATOM 9344 C C . GLY A 1 32 ? 3.373 -1.323 -3.044 1.00 0.00 32 GLY A C 8
ATOM 9345 O O . GLY A 1 32 ? 4.211 -1.448 -3.937 1.00 0.00 32 GLY A O 8
ATOM 9349 N N . ARG A 1 33 ? 3.696 -1.149 -1.767 1.00 0.00 33 ARG A N 8
ATOM 9350 C CA . ARG A 1 33 ? 5.086 -1.093 -1.331 1.00 0.00 33 ARG A CA 8
ATOM 9351 C C . ARG A 1 33 ? 5.401 -2.235 -0.370 1.00 0.00 33 ARG A C 8
ATOM 9352 O O . ARG A 1 33 ? 4.498 -2.902 0.134 1.00 0.00 33 ARG A O 8
ATOM 9373 N N . ALA A 1 34 ? 6.688 -2.454 -0.121 1.00 0.00 34 ALA A N 8
ATOM 9374 C CA . ALA A 1 34 ? 7.122 -3.513 0.781 1.00 0.00 34 ALA A CA 8
ATOM 9375 C C . ALA A 1 34 ? 7.153 -3.026 2.226 1.00 0.00 34 ALA A C 8
ATOM 9376 O O . ALA A 1 34 ? 7.771 -2.007 2.535 1.00 0.00 34 ALA A O 8
ATOM 9383 N N . PHE A 1 35 ? 6.481 -3.760 3.107 1.00 0.00 35 PHE A N 8
ATOM 9384 C CA . PHE A 1 35 ? 6.430 -3.402 4.520 1.00 0.00 35 PHE A CA 8
ATOM 9385 C C . PHE A 1 35 ? 6.674 -4.624 5.400 1.00 0.00 35 PHE A C 8
ATOM 9386 O O . PHE A 1 35 ? 6.521 -5.763 4.958 1.00 0.00 35 PHE A O 8
ATOM 9403 N N . CYS A 1 36 ? 7.056 -4.379 6.649 1.00 0.00 36 CYS A N 8
ATOM 9404 C CA . CYS A 1 36 ? 7.323 -5.458 7.593 1.00 0.00 36 CYS A CA 8
ATOM 9405 C C . CYS A 1 36 ? 6.087 -5.761 8.436 1.00 0.00 36 CYS A C 8
ATOM 9406 O O . CYS A 1 36 ? 5.366 -4.854 8.848 1.00 0.00 36 CYS A O 8
ATOM 9413 N N . ASN A 1 37 ? 5.850 -7.045 8.688 1.00 0.00 37 ASN A N 8
ATOM 9414 C CA . ASN A 1 37 ? 4.702 -7.468 9.481 1.00 0.00 37 ASN A CA 8
ATOM 9415 C C . ASN A 1 37 ? 4.345 -6.416 10.526 1.00 0.00 37 ASN A C 8
ATOM 9416 O O . ASN A 1 37 ? 3.171 -6.182 10.811 1.00 0.00 37 ASN A O 8
ATOM 9427 N N . GLY A 1 38 ? 5.367 -5.784 11.095 1.00 0.00 38 GLY A N 8
ATOM 9428 C CA . GLY A 1 38 ? 5.141 -4.764 12.102 1.00 0.00 38 GLY A CA 8
ATOM 9429 C C . GLY A 1 38 ? 4.403 -3.559 11.552 1.00 0.00 38 GLY A C 8
ATOM 9430 O O . GLY A 1 38 ? 3.421 -3.102 12.138 1.00 0.00 38 GLY A O 8
ATOM 9434 N N . CYS A 1 39 ? 4.876 -3.042 10.423 1.00 0.00 39 CYS A N 8
ATOM 9435 C CA . CYS A 1 39 ? 4.257 -1.882 9.794 1.00 0.00 39 CYS A CA 8
ATOM 9436 C C . CYS A 1 39 ? 3.005 -2.286 9.021 1.00 0.00 39 CYS A C 8
ATOM 9437 O O . CYS A 1 39 ? 2.002 -1.571 9.024 1.00 0.00 39 CYS A O 8
ATOM 9444 N N . LEU A 1 40 ? 3.070 -3.437 8.360 1.00 0.00 40 LEU A N 8
ATOM 9445 C CA . LEU A 1 40 ? 1.942 -3.937 7.582 1.00 0.00 40 LEU A CA 8
ATOM 9446 C C . LEU A 1 40 ? 1.007 -4.770 8.453 1.00 0.00 40 LEU A C 8
ATOM 9447 O O . LEU A 1 40 ? 0.781 -5.951 8.186 1.00 0.00 40 LEU A O 8
ATOM 9463 N N . SER A 1 41 ? 0.464 -4.147 9.494 1.00 0.00 41 SER A N 8
ATOM 9464 C CA . SER A 1 41 ? -0.445 -4.831 10.405 1.00 0.00 41 SER A CA 8
ATOM 9465 C C . SER A 1 41 ? -1.804 -4.138 10.439 1.00 0.00 41 SER A C 8
ATOM 9466 O O . SER A 1 41 ? -2.475 -4.113 11.471 1.00 0.00 41 SER A O 8
ATOM 9474 N N . PHE A 1 42 ? -2.202 -3.574 9.303 1.00 0.00 42 PHE A N 8
ATOM 9475 C CA . PHE A 1 42 ? -3.480 -2.879 9.202 1.00 0.00 42 PHE A CA 8
ATOM 9476 C C . PHE A 1 42 ? -4.244 -3.324 7.958 1.00 0.00 42 PHE A C 8
ATOM 9477 O O . PHE A 1 42 ? -3.664 -3.879 7.026 1.00 0.00 42 PHE A O 8
ATOM 9494 N N . SER A 1 43 ? -5.550 -3.076 7.954 1.00 0.00 43 SER A N 8
ATOM 9495 C CA . SER A 1 43 ? -6.396 -3.455 6.828 1.00 0.00 43 SER A CA 8
ATOM 9496 C C . SER A 1 43 ? -7.375 -2.337 6.484 1.00 0.00 43 SER A C 8
ATOM 9497 O O . SER A 1 43 ? -7.911 -1.672 7.370 1.00 0.00 43 SER A O 8
ATOM 9505 N N . ALA A 1 44 ? -7.604 -2.136 5.190 1.00 0.00 44 ALA A N 8
ATOM 9506 C CA . ALA A 1 44 ? -8.520 -1.101 4.728 1.00 0.00 44 ALA A CA 8
ATOM 9507 C C . ALA A 1 44 ? -8.934 -1.341 3.280 1.00 0.00 44 ALA A C 8
ATOM 9508 O O . ALA A 1 44 ? -8.144 -1.829 2.471 1.00 0.00 44 ALA A O 8
ATOM 9515 N N . LEU A 1 45 ? -10.176 -0.996 2.960 1.00 0.00 45 LEU A N 8
ATOM 9516 C CA . LEU A 1 45 ? -10.696 -1.174 1.609 1.00 0.00 45 LEU A CA 8
ATOM 9517 C C . LEU A 1 45 ? -9.764 -0.543 0.579 1.00 0.00 45 LEU A C 8
ATOM 9518 O O . LEU A 1 45 ? -9.492 0.656 0.626 1.00 0.00 45 LEU A O 8
ATOM 9534 N N . VAL A 1 46 ? -9.280 -1.359 -0.352 1.00 0.00 46 VAL A N 8
ATOM 9535 C CA . VAL A 1 46 ? -8.381 -0.881 -1.395 1.00 0.00 46 VAL A CA 8
ATOM 9536 C C . VAL A 1 46 ? -9.112 -0.732 -2.725 1.00 0.00 46 VAL A C 8
ATOM 9537 O O . VAL A 1 46 ? -9.706 -1.678 -3.244 1.00 0.00 46 VAL A O 8
ATOM 9550 N N . PRO A 1 47 ? -9.070 0.483 -3.291 1.00 0.00 47 PRO A N 8
ATOM 9551 C CA . PRO A 1 47 ? -9.723 0.784 -4.568 1.00 0.00 47 PRO A CA 8
ATOM 9552 C C . PRO A 1 47 ? -9.034 0.104 -5.746 1.00 0.00 47 PRO A C 8
ATOM 9553 O O . PRO A 1 47 ? -9.423 0.292 -6.898 1.00 0.00 47 PRO A O 8
ATOM 9564 N N . ARG A 1 48 ? -8.008 -0.688 -5.449 1.00 0.00 48 ARG A N 8
ATOM 9565 C CA . ARG A 1 48 ? -7.265 -1.396 -6.484 1.00 0.00 48 ARG A CA 8
ATOM 9566 C C . ARG A 1 48 ? -7.671 -2.865 -6.537 1.00 0.00 48 ARG A C 8
ATOM 9567 O O . ARG A 1 48 ? -7.631 -3.493 -7.594 1.00 0.00 48 ARG A O 8
ATOM 9588 N N . ALA A 1 49 ? -8.061 -3.408 -5.388 1.00 0.00 49 ALA A N 8
ATOM 9589 C CA . ALA A 1 49 ? -8.476 -4.802 -5.303 1.00 0.00 49 ALA A CA 8
ATOM 9590 C C . ALA A 1 49 ? -9.993 -4.919 -5.204 1.00 0.00 49 ALA A C 8
ATOM 9591 O O . ALA A 1 49 ? -10.516 -5.872 -4.628 1.00 0.00 49 ALA A O 8
ATOM 9598 N N . GLY A 1 50 ? -10.696 -3.941 -5.769 1.00 0.00 50 GLY A N 8
ATOM 9599 C CA . GLY A 1 50 ? -12.146 -3.953 -5.731 1.00 0.00 50 GLY A CA 8
ATOM 9600 C C . GLY A 1 50 ? -12.695 -3.521 -4.386 1.00 0.00 50 GLY A C 8
ATOM 9601 O O . GLY A 1 50 ? -13.574 -4.176 -3.827 1.00 0.00 50 GLY A O 8
ATOM 9605 N N . ASN A 1 51 ? -12.175 -2.415 -3.864 1.00 0.00 51 ASN A N 8
ATOM 9606 C CA . ASN A 1 51 ? -12.618 -1.897 -2.574 1.00 0.00 51 ASN A CA 8
ATOM 9607 C C . ASN A 1 51 ? -12.754 -3.023 -1.554 1.00 0.00 51 ASN A C 8
ATOM 9608 O O . ASN A 1 51 ? -13.787 -3.160 -0.898 1.00 0.00 51 ASN A O 8
ATOM 9619 N N . THR A 1 52 ? -11.704 -3.828 -1.425 1.00 0.00 52 THR A N 8
ATOM 9620 C CA . THR A 1 52 ? -11.706 -4.942 -0.485 1.00 0.00 52 THR A CA 8
ATOM 9621 C C . THR A 1 52 ? -10.760 -4.680 0.681 1.00 0.00 52 THR A C 8
ATOM 9622 O O . THR A 1 52 ? -9.662 -4.155 0.495 1.00 0.00 52 THR A O 8
ATOM 9633 N N . GLN A 1 53 ? -11.192 -5.050 1.882 1.00 0.00 53 GLN A N 8
ATOM 9634 C CA . GLN A 1 53 ? -10.382 -4.854 3.078 1.00 0.00 53 GLN A CA 8
ATOM 9635 C C . GLN A 1 53 ? -9.134 -5.729 3.040 1.00 0.00 53 GLN A C 8
ATOM 9636 O O . GLN A 1 53 ? -9.146 -6.864 3.516 1.00 0.00 53 GLN A O 8
ATOM 9650 N N . GLN A 1 54 ? -8.059 -5.194 2.470 1.00 0.00 54 GLN A N 8
ATOM 9651 C CA . GLN A 1 54 ? -6.803 -5.927 2.369 1.00 0.00 54 GLN A CA 8
ATOM 9652 C C . GLN A 1 54 ? -5.770 -5.375 3.346 1.00 0.00 54 GLN A C 8
ATOM 9653 O O . GLN A 1 54 ? -5.867 -4.230 3.788 1.00 0.00 54 GLN A O 8
ATOM 9667 N N . LYS A 1 55 ? -4.780 -6.196 3.679 1.00 0.00 55 LYS A N 8
ATOM 9668 C CA . LYS A 1 55 ? -3.727 -5.791 4.602 1.00 0.00 55 LYS A CA 8
ATOM 9669 C C . LYS A 1 55 ? -2.883 -4.669 4.007 1.00 0.00 55 LYS A C 8
ATOM 9670 O O . LYS A 1 55 ? -2.109 -4.888 3.074 1.00 0.00 55 LYS A O 8
ATOM 9689 N N . VAL A 1 56 ? -3.036 -3.466 4.552 1.00 0.00 56 VAL A N 8
ATOM 9690 C CA . VAL A 1 56 ? -2.286 -2.310 4.076 1.00 0.00 56 VAL A CA 8
ATOM 9691 C C . VAL A 1 56 ? -1.356 -1.774 5.159 1.00 0.00 56 VAL A C 8
ATOM 9692 O O . VAL A 1 56 ? -1.533 -2.063 6.343 1.00 0.00 56 VAL A O 8
ATOM 9705 N N . CYS A 1 57 ? -0.365 -0.991 4.746 1.00 0.00 57 CYS A N 8
ATOM 9706 C CA . CYS A 1 57 ? 0.594 -0.414 5.680 1.00 0.00 57 CYS A CA 8
ATOM 9707 C C . CYS A 1 57 ? -0.049 0.701 6.500 1.00 0.00 57 CYS A C 8
ATOM 9708 O O . CYS A 1 57 ? -1.019 1.325 6.067 1.00 0.00 57 CYS A O 8
ATOM 9715 N N . LYS A 1 58 ? 0.497 0.947 7.686 1.00 0.00 58 LYS A N 8
ATOM 9716 C CA . LYS A 1 58 ? -0.021 1.987 8.566 1.00 0.00 58 LYS A CA 8
ATOM 9717 C C . LYS A 1 58 ? -0.507 3.189 7.762 1.00 0.00 58 LYS A C 8
ATOM 9718 O O . LYS A 1 58 ? -1.699 3.493 7.746 1.00 0.00 58 LYS A O 8
ATOM 9737 N N . GLN A 1 59 ? 0.423 3.865 7.096 1.00 0.00 59 GLN A N 8
ATOM 9738 C CA . GLN A 1 59 ? 0.088 5.033 6.290 1.00 0.00 59 GLN A CA 8
ATOM 9739 C C . GLN A 1 59 ? -1.224 4.818 5.542 1.00 0.00 59 GLN A C 8
ATOM 9740 O O . GLN A 1 59 ? -2.260 5.370 5.913 1.00 0.00 59 GLN A O 8
ATOM 9754 N N . CYS A 1 60 ? -1.172 4.014 4.485 1.00 0.00 60 CYS A N 8
ATOM 9755 C CA . CYS A 1 60 ? -2.355 3.727 3.683 1.00 0.00 60 CYS A CA 8
ATOM 9756 C C . CYS A 1 60 ? -3.588 3.569 4.569 1.00 0.00 60 CYS A C 8
ATOM 9757 O O . CYS A 1 60 ? -4.588 4.264 4.389 1.00 0.00 60 CYS A O 8
ATOM 9764 N N . HIS A 1 61 ? -3.507 2.651 5.527 1.00 0.00 61 HIS A N 8
ATOM 9765 C CA . HIS A 1 61 ? -4.616 2.403 6.443 1.00 0.00 61 HIS A CA 8
ATOM 9766 C C . HIS A 1 61 ? -5.205 3.715 6.952 1.00 0.00 61 HIS A C 8
ATOM 9767 O O . HIS A 1 61 ? -6.414 3.827 7.157 1.00 0.00 61 HIS A O 8
ATOM 9781 N N . THR A 1 62 ? -4.342 4.706 7.155 1.00 0.00 62 THR A N 8
ATOM 9782 C CA . THR A 1 62 ? -4.776 6.009 7.642 1.00 0.00 62 THR A CA 8
ATOM 9783 C C . THR A 1 62 ? -5.227 6.903 6.492 1.00 0.00 62 THR A C 8
ATOM 9784 O O . THR A 1 62 ? -6.181 7.670 6.628 1.00 0.00 62 THR A O 8
ATOM 9795 N N . ILE A 1 63 ? -4.537 6.799 5.362 1.00 0.00 63 ILE A N 8
ATOM 9796 C CA . ILE A 1 63 ? -4.868 7.598 4.189 1.00 0.00 63 ILE A CA 8
ATOM 9797 C C . ILE A 1 63 ? -6.279 7.292 3.697 1.00 0.00 63 ILE A C 8
ATOM 9798 O O . ILE A 1 63 ? -7.088 8.199 3.495 1.00 0.00 63 ILE A O 8
ATOM 9814 N N . LEU A 1 64 ? -6.568 6.010 3.506 1.00 0.00 64 LEU A N 8
ATOM 9815 C CA . LEU A 1 64 ? -7.883 5.584 3.039 1.00 0.00 64 LEU A CA 8
ATOM 9816 C C . LEU A 1 64 ? -8.974 6.022 4.010 1.00 0.00 64 LEU A C 8
ATOM 9817 O O . LEU A 1 64 ? -9.982 6.605 3.608 1.00 0.00 64 LEU A O 8
ATOM 9833 N N . THR A 1 65 ? -8.766 5.740 5.293 1.00 0.00 65 THR A N 8
ATOM 9834 C CA . THR A 1 65 ? -9.731 6.106 6.322 1.00 0.00 65 THR A CA 8
ATOM 9835 C C . THR A 1 65 ? -9.846 7.620 6.455 1.00 0.00 65 THR A C 8
ATOM 9836 O O . THR A 1 65 ? -10.931 8.151 6.696 1.00 0.00 65 THR A O 8
ATOM 9847 N N . ARG A 1 66 ? -8.722 8.310 6.294 1.00 0.00 66 ARG A N 8
ATOM 9848 C CA . ARG A 1 66 ? -8.697 9.764 6.397 1.00 0.00 66 ARG A CA 8
ATOM 9849 C C . ARG A 1 66 ? -9.600 10.399 5.343 1.00 0.00 66 ARG A C 8
ATOM 9850 O O . ARG A 1 66 ? -10.571 11.080 5.672 1.00 0.00 66 ARG A O 8
ATOM 9871 N N . GLY A 1 67 ? -9.273 10.171 4.075 1.00 0.00 67 GLY A N 8
ATOM 9872 C CA . GLY A 1 67 ? -10.063 10.728 2.993 1.00 0.00 67 GLY A CA 8
ATOM 9873 C C . GLY A 1 67 ? -10.063 12.244 2.995 1.00 0.00 67 GLY A C 8
ATOM 9874 O O . GLY A 1 67 ? -10.553 12.870 3.935 1.00 0.00 67 GLY A O 8
ATOM 9878 N N . SER A 1 68 ? -9.510 12.836 1.941 1.00 0.00 68 SER A N 8
ATOM 9879 C CA . SER A 1 68 ? -9.443 14.288 1.828 1.00 0.00 68 SER A CA 8
ATOM 9880 C C . SER A 1 68 ? -9.477 14.721 0.365 1.00 0.00 68 SER A C 8
ATOM 9881 O O . SER A 1 68 ? -9.016 13.998 -0.518 1.00 0.00 68 SER A O 8
ATOM 9889 N N . SER A 1 69 ? -10.026 15.906 0.118 1.00 0.00 69 SER A N 8
ATOM 9890 C CA . SER A 1 69 ? -10.124 16.435 -1.237 1.00 0.00 69 SER A CA 8
ATOM 9891 C C . SER A 1 69 ? -8.786 16.323 -1.962 1.00 0.00 69 SER A C 8
ATOM 9892 O O . SER A 1 69 ? -7.759 16.785 -1.466 1.00 0.00 69 SER A O 8
ATOM 9900 N N . ASP A 1 70 ? -8.808 15.706 -3.139 1.00 0.00 70 ASP A N 8
ATOM 9901 C CA . ASP A 1 70 ? -7.597 15.534 -3.934 1.00 0.00 70 ASP A CA 8
ATOM 9902 C C . ASP A 1 70 ? -7.729 16.234 -5.283 1.00 0.00 70 ASP A C 8
ATOM 9903 O O . ASP A 1 70 ? -8.831 16.391 -5.806 1.00 0.00 70 ASP A O 8
ATOM 9912 N N . ASN A 1 71 ? -6.598 16.653 -5.839 1.00 0.00 71 ASN A N 8
ATOM 9913 C CA . ASN A 1 71 ? -6.587 17.338 -7.127 1.00 0.00 71 ASN A CA 8
ATOM 9914 C C . ASN A 1 71 ? -7.220 16.471 -8.210 1.00 0.00 71 ASN A C 8
ATOM 9915 O O . ASN A 1 71 ? -7.224 15.244 -8.113 1.00 0.00 71 ASN A O 8
ATOM 9926 N N . ALA A 1 72 ? -7.755 17.117 -9.241 1.00 0.00 72 ALA A N 8
ATOM 9927 C CA . ALA A 1 72 ? -8.388 16.405 -10.344 1.00 0.00 72 ALA A CA 8
ATOM 9928 C C . ALA A 1 72 ? -7.454 15.349 -10.925 1.00 0.00 72 ALA A C 8
ATOM 9929 O O . ALA A 1 72 ? -6.269 15.306 -10.595 1.00 0.00 72 ALA A O 8
ATOM 9936 N N . SER A 1 73 ? -7.995 14.499 -11.791 1.00 0.00 73 SER A N 8
ATOM 9937 C CA . SER A 1 73 ? -7.210 13.440 -12.414 1.00 0.00 73 SER A CA 8
ATOM 9938 C C . SER A 1 73 ? -7.319 13.506 -13.935 1.00 0.00 73 SER A C 8
ATOM 9939 O O . SER A 1 73 ? -8.154 14.230 -14.479 1.00 0.00 73 SER A O 8
ATOM 9947 N N . LYS A 1 74 ? -6.470 12.745 -14.616 1.00 0.00 74 LYS A N 8
ATOM 9948 C CA . LYS A 1 74 ? -6.469 12.714 -16.074 1.00 0.00 74 LYS A CA 8
ATOM 9949 C C . LYS A 1 74 ? -7.501 11.720 -16.598 1.00 0.00 74 LYS A C 8
ATOM 9950 O O . LYS A 1 74 ? -7.679 10.641 -16.034 1.00 0.00 74 LYS A O 8
ATOM 9969 N N . TRP A 1 75 ? -8.177 12.091 -17.679 1.00 0.00 75 TRP A N 8
ATOM 9970 C CA . TRP A 1 75 ? -9.190 11.231 -18.279 1.00 0.00 75 TRP A CA 8
ATOM 9971 C C . TRP A 1 75 ? -8.560 10.254 -19.266 1.00 0.00 75 TRP A C 8
ATOM 9972 O O . TRP A 1 75 ? -7.710 10.633 -20.071 1.00 0.00 75 TRP A O 8
ATOM 9993 N N . SER A 1 76 ? -8.982 8.995 -19.197 1.00 0.00 76 SER A N 8
ATOM 9994 C CA . SER A 1 76 ? -8.455 7.963 -20.082 1.00 0.00 76 SER A CA 8
ATOM 9995 C C . SER A 1 76 ? -9.564 7.018 -20.534 1.00 0.00 76 SER A C 8
ATOM 9996 O O . SER A 1 76 ? -10.545 6.787 -19.827 1.00 0.00 76 SER A O 8
ATOM 10004 N N . PRO A 1 77 ? -9.406 6.457 -21.742 1.00 0.00 77 PRO A N 8
ATOM 10005 C CA . PRO A 1 77 ? -10.383 5.527 -22.317 1.00 0.00 77 PRO A CA 8
ATOM 10006 C C . PRO A 1 77 ? -10.405 4.187 -21.590 1.00 0.00 77 PRO A C 8
ATOM 10007 O O . PRO A 1 77 ? -9.416 3.760 -20.993 1.00 0.00 77 PRO A O 8
ATOM 10018 N N . PRO A 1 78 ? -11.559 3.505 -21.639 1.00 0.00 78 PRO A N 8
ATOM 10019 C CA . PRO A 1 78 ? -11.738 2.203 -20.990 1.00 0.00 78 PRO A CA 8
ATOM 10020 C C . PRO A 1 78 ? -10.943 1.098 -21.679 1.00 0.00 78 PRO A C 8
ATOM 10021 O O . PRO A 1 78 ? -10.634 1.193 -22.866 1.00 0.00 78 PRO A O 8
ATOM 10032 N N . GLN A 1 79 ? -10.616 0.053 -20.926 1.00 0.00 79 GLN A N 8
ATOM 10033 C CA . GLN A 1 79 ? -9.856 -1.068 -21.465 1.00 0.00 79 GLN A CA 8
ATOM 10034 C C . GLN A 1 79 ? -10.655 -1.800 -22.540 1.00 0.00 79 GLN A C 8
ATOM 10035 O O . GLN A 1 79 ? -11.877 -1.676 -22.610 1.00 0.00 79 GLN A O 8
ATOM 10049 N N . ASN A 1 80 ? -9.955 -2.561 -23.374 1.00 0.00 80 ASN A N 8
ATOM 10050 C CA . ASN A 1 80 ? -10.599 -3.312 -24.446 1.00 0.00 80 ASN A CA 8
ATOM 10051 C C . ASN A 1 80 ? -11.405 -2.385 -25.351 1.00 0.00 80 ASN A C 8
ATOM 10052 O O . ASN A 1 80 ? -12.573 -2.646 -25.642 1.00 0.00 80 ASN A O 8
ATOM 10063 N N . TYR A 1 81 ? -10.774 -1.303 -25.793 1.00 0.00 81 TYR A N 8
ATOM 10064 C CA . TYR A 1 81 ? -11.432 -0.337 -26.664 1.00 0.00 81 TYR A CA 8
ATOM 10065 C C . TYR A 1 81 ? -11.228 -0.698 -28.132 1.00 0.00 81 TYR A C 8
ATOM 10066 O O . TYR A 1 81 ? -10.472 -1.613 -28.460 1.00 0.00 81 TYR A O 8
ATOM 10084 N N . LYS A 1 82 ? -11.909 0.027 -29.013 1.00 0.00 82 LYS A N 8
ATOM 10085 C CA . LYS A 1 82 ? -11.803 -0.213 -30.447 1.00 0.00 82 LYS A CA 8
ATOM 10086 C C . LYS A 1 82 ? -10.562 0.462 -31.022 1.00 0.00 82 LYS A C 8
ATOM 10087 O O . LYS A 1 82 ? -9.716 -0.191 -31.634 1.00 0.00 82 LYS A O 8
ATOM 10106 N N . SER A 1 83 ? -10.459 1.772 -30.820 1.00 0.00 83 SER A N 8
ATOM 10107 C CA . SER A 1 83 ? -9.321 2.535 -31.320 1.00 0.00 83 SER A CA 8
ATOM 10108 C C . SER A 1 83 ? -8.319 2.811 -30.204 1.00 0.00 83 SER A C 8
ATOM 10109 O O . SER A 1 83 ? -8.580 3.606 -29.302 1.00 0.00 83 SER A O 8
ATOM 10117 N N . GLY A 1 84 ? -7.169 2.146 -30.272 1.00 0.00 84 GLY A N 8
ATOM 10118 C CA . GLY A 1 84 ? -6.143 2.332 -29.262 1.00 0.00 84 GLY A CA 8
ATOM 10119 C C . GLY A 1 84 ? -4.906 1.500 -29.533 1.00 0.00 84 GLY A C 8
ATOM 10120 O O . GLY A 1 84 ? -4.781 0.854 -30.574 1.00 0.00 84 GLY A O 8
ATOM 10124 N N . PRO A 1 85 ? -3.962 1.509 -28.579 1.00 0.00 85 PRO A N 8
ATOM 10125 C CA . PRO A 1 85 ? -2.711 0.754 -28.697 1.00 0.00 85 PRO A CA 8
ATOM 10126 C C . PRO A 1 85 ? -2.930 -0.752 -28.603 1.00 0.00 85 PRO A C 8
ATOM 10127 O O . PRO A 1 85 ? -3.927 -1.209 -28.044 1.00 0.00 85 PRO A O 8
ATOM 10138 N N . SER A 1 86 ? -1.993 -1.517 -29.152 1.00 0.00 86 SER A N 8
ATOM 10139 C CA . SER A 1 86 ? -2.086 -2.972 -29.133 1.00 0.00 86 SER A CA 8
ATOM 10140 C C . SER A 1 86 ? -1.243 -3.556 -28.003 1.00 0.00 86 SER A C 8
ATOM 10141 O O . SER A 1 86 ? -0.025 -3.381 -27.969 1.00 0.00 86 SER A O 8
ATOM 10149 N N . SER A 1 87 ? -1.901 -4.250 -27.080 1.00 0.00 87 SER A N 8
ATOM 10150 C CA . SER A 1 87 ? -1.214 -4.857 -25.946 1.00 0.00 87 SER A CA 8
ATOM 10151 C C . SER A 1 87 ? -1.349 -6.376 -25.978 1.00 0.00 87 SER A C 8
ATOM 10152 O O . SER A 1 87 ? -2.078 -6.928 -26.801 1.00 0.00 87 SER A O 8
ATOM 10160 N N . GLY A 1 88 ? -0.641 -7.046 -25.075 1.00 0.00 88 GLY A N 8
ATOM 10161 C CA . GLY A 1 88 ? -0.695 -8.495 -25.016 1.00 0.00 88 GLY A CA 8
ATOM 10162 C C . GLY A 1 88 ? 0.472 -9.088 -24.251 1.00 0.00 88 GLY A C 8
ATOM 10163 O O . GLY A 1 88 ? 0.255 -9.956 -23.406 1.00 0.00 88 GLY A O 8
ATOM 10169 N N . GLY A 1 1 ? 28.104 -0.733 16.171 1.00 0.00 1 GLY A N 9
ATOM 10170 C CA . GLY A 1 1 ? 26.950 -1.508 16.588 1.00 0.00 1 GLY A CA 9
ATOM 10171 C C . GLY A 1 1 ? 26.908 -2.879 15.943 1.00 0.00 1 GLY A C 9
ATOM 10172 O O . GLY A 1 1 ? 27.718 -3.186 15.069 1.00 0.00 1 GLY A O 9
ATOM 10176 N N . SER A 1 2 ? 25.963 -3.707 16.377 1.00 0.00 2 SER A N 9
ATOM 10177 C CA . SER A 1 2 ? 25.823 -5.055 15.840 1.00 0.00 2 SER A CA 9
ATOM 10178 C C . SER A 1 2 ? 25.970 -5.053 14.321 1.00 0.00 2 SER A C 9
ATOM 10179 O O . SER A 1 2 ? 26.714 -5.856 13.757 1.00 0.00 2 SER A O 9
ATOM 10187 N N . SER A 1 3 ? 25.256 -4.145 13.665 1.00 0.00 3 SER A N 9
ATOM 10188 C CA . SER A 1 3 ? 25.303 -4.039 12.211 1.00 0.00 3 SER A CA 9
ATOM 10189 C C . SER A 1 3 ? 25.604 -2.607 11.780 1.00 0.00 3 SER A C 9
ATOM 10190 O O . SER A 1 3 ? 25.610 -1.688 12.598 1.00 0.00 3 SER A O 9
ATOM 10198 N N . GLY A 1 4 ? 25.853 -2.425 10.487 1.00 0.00 4 GLY A N 9
ATOM 10199 C CA . GLY A 1 4 ? 26.152 -1.103 9.968 1.00 0.00 4 GLY A CA 9
ATOM 10200 C C . GLY A 1 4 ? 26.996 -1.151 8.709 1.00 0.00 4 GLY A C 9
ATOM 10201 O O . GLY A 1 4 ? 28.024 -0.481 8.618 1.00 0.00 4 GLY A O 9
ATOM 10205 N N . SER A 1 5 ? 26.561 -1.947 7.737 1.00 0.00 5 SER A N 9
ATOM 10206 C CA . SER A 1 5 ? 27.287 -2.084 6.480 1.00 0.00 5 SER A CA 9
ATOM 10207 C C . SER A 1 5 ? 26.343 -1.947 5.290 1.00 0.00 5 SER A C 9
ATOM 10208 O O . SER A 1 5 ? 25.133 -2.132 5.419 1.00 0.00 5 SER A O 9
ATOM 10216 N N . SER A 1 6 ? 26.906 -1.621 4.131 1.00 0.00 6 SER A N 9
ATOM 10217 C CA . SER A 1 6 ? 26.115 -1.455 2.917 1.00 0.00 6 SER A CA 9
ATOM 10218 C C . SER A 1 6 ? 25.249 -2.685 2.660 1.00 0.00 6 SER A C 9
ATOM 10219 O O . SER A 1 6 ? 25.428 -3.726 3.290 1.00 0.00 6 SER A O 9
ATOM 10227 N N . GLY A 1 7 ? 24.309 -2.555 1.728 1.00 0.00 7 GLY A N 9
ATOM 10228 C CA . GLY A 1 7 ? 23.429 -3.662 1.403 1.00 0.00 7 GLY A CA 9
ATOM 10229 C C . GLY A 1 7 ? 22.290 -3.249 0.493 1.00 0.00 7 GLY A C 9
ATOM 10230 O O . GLY A 1 7 ? 21.997 -3.925 -0.492 1.00 0.00 7 GLY A O 9
ATOM 10234 N N . MET A 1 8 ? 21.644 -2.136 0.825 1.00 0.00 8 MET A N 9
ATOM 10235 C CA . MET A 1 8 ? 20.529 -1.634 0.030 1.00 0.00 8 MET A CA 9
ATOM 10236 C C . MET A 1 8 ? 19.640 -2.779 -0.444 1.00 0.00 8 MET A C 9
ATOM 10237 O O . MET A 1 8 ? 19.138 -2.762 -1.568 1.00 0.00 8 MET A O 9
ATOM 10251 N N . GLU A 1 9 ? 19.452 -3.773 0.419 1.00 0.00 9 GLU A N 9
ATOM 10252 C CA . GLU A 1 9 ? 18.624 -4.926 0.086 1.00 0.00 9 GLU A CA 9
ATOM 10253 C C . GLU A 1 9 ? 17.153 -4.643 0.375 1.00 0.00 9 GLU A C 9
ATOM 10254 O O . GLU A 1 9 ? 16.789 -3.533 0.763 1.00 0.00 9 GLU A O 9
ATOM 10266 N N . SER A 1 10 ? 16.312 -5.654 0.181 1.00 0.00 10 SER A N 9
ATOM 10267 C CA . SER A 1 10 ? 14.880 -5.513 0.416 1.00 0.00 10 SER A CA 9
ATOM 10268 C C . SER A 1 10 ? 14.605 -5.082 1.854 1.00 0.00 10 SER A C 9
ATOM 10269 O O . SER A 1 10 ? 14.783 -5.860 2.791 1.00 0.00 10 SER A O 9
ATOM 10277 N N . ARG A 1 11 ? 14.172 -3.836 2.019 1.00 0.00 11 ARG A N 9
ATOM 10278 C CA . ARG A 1 11 ? 13.873 -3.300 3.341 1.00 0.00 11 ARG A CA 9
ATOM 10279 C C . ARG A 1 11 ? 12.401 -2.914 3.452 1.00 0.00 11 ARG A C 9
ATOM 10280 O O . ARG A 1 11 ? 11.616 -3.146 2.532 1.00 0.00 11 ARG A O 9
ATOM 10301 N N . CYS A 1 12 ? 12.033 -2.325 4.585 1.00 0.00 12 CYS A N 9
ATOM 10302 C CA . CYS A 1 12 ? 10.656 -1.908 4.818 1.00 0.00 12 CYS A CA 9
ATOM 10303 C C . CYS A 1 12 ? 10.448 -0.456 4.395 1.00 0.00 12 CYS A C 9
ATOM 10304 O O . CYS A 1 12 ? 11.319 0.391 4.597 1.00 0.00 12 CYS A O 9
ATOM 10311 N N . TYR A 1 13 ? 9.290 -0.177 3.807 1.00 0.00 13 TYR A N 9
ATOM 10312 C CA . TYR A 1 13 ? 8.968 1.170 3.353 1.00 0.00 13 TYR A CA 9
ATOM 10313 C C . TYR A 1 13 ? 8.312 1.979 4.468 1.00 0.00 13 TYR A C 9
ATOM 10314 O O . TYR A 1 13 ? 7.541 2.901 4.211 1.00 0.00 13 TYR A O 9
ATOM 10332 N N . GLY A 1 14 ? 8.627 1.625 5.711 1.00 0.00 14 GLY A N 9
ATOM 10333 C CA . GLY A 1 14 ? 8.061 2.327 6.848 1.00 0.00 14 GLY A CA 9
ATOM 10334 C C . GLY A 1 14 ? 9.091 2.616 7.922 1.00 0.00 14 GLY A C 9
ATOM 10335 O O . GLY A 1 14 ? 9.109 3.704 8.498 1.00 0.00 14 GLY A O 9
ATOM 10339 N N . CYS A 1 15 ? 9.949 1.639 8.195 1.00 0.00 15 CYS A N 9
ATOM 10340 C CA . CYS A 1 15 ? 10.986 1.792 9.208 1.00 0.00 15 CYS A CA 9
ATOM 10341 C C . CYS A 1 15 ? 12.366 1.510 8.622 1.00 0.00 15 CYS A C 9
ATOM 10342 O O . CYS A 1 15 ? 13.387 1.794 9.247 1.00 0.00 15 CYS A O 9
ATOM 10349 N N . ALA A 1 16 ? 12.388 0.949 7.417 1.00 0.00 16 ALA A N 9
ATOM 10350 C CA . ALA A 1 16 ? 13.641 0.630 6.745 1.00 0.00 16 ALA A CA 9
ATOM 10351 C C . ALA A 1 16 ? 14.308 -0.588 7.375 1.00 0.00 16 ALA A C 9
ATOM 10352 O O . ALA A 1 16 ? 15.526 -0.747 7.306 1.00 0.00 16 ALA A O 9
ATOM 10359 N N . VAL A 1 17 ? 13.500 -1.446 7.991 1.00 0.00 17 VAL A N 9
ATOM 10360 C CA . VAL A 1 17 ? 14.012 -2.650 8.634 1.00 0.00 17 VAL A CA 9
ATOM 10361 C C . VAL A 1 17 ? 14.251 -3.758 7.615 1.00 0.00 17 VAL A C 9
ATOM 10362 O O . VAL A 1 17 ? 13.351 -4.126 6.858 1.00 0.00 17 VAL A O 9
ATOM 10375 N N . LYS A 1 18 ? 15.469 -4.288 7.599 1.00 0.00 18 LYS A N 9
ATOM 10376 C CA . LYS A 1 18 ? 15.828 -5.357 6.674 1.00 0.00 18 LYS A CA 9
ATOM 10377 C C . LYS A 1 18 ? 14.989 -6.604 6.932 1.00 0.00 18 LYS A C 9
ATOM 10378 O O . LYS A 1 18 ? 14.841 -7.040 8.074 1.00 0.00 18 LYS A O 9
ATOM 10397 N N . PHE A 1 19 ? 14.443 -7.177 5.864 1.00 0.00 19 PHE A N 9
ATOM 10398 C CA . PHE A 1 19 ? 13.620 -8.375 5.975 1.00 0.00 19 PHE A CA 9
ATOM 10399 C C . PHE A 1 19 ? 14.486 -9.611 6.200 1.00 0.00 19 PHE A C 9
ATOM 10400 O O . PHE A 1 19 ? 15.427 -9.870 5.449 1.00 0.00 19 PHE A O 9
ATOM 10417 N N . THR A 1 20 ? 14.163 -10.372 7.241 1.00 0.00 20 THR A N 9
ATOM 10418 C CA . THR A 1 20 ? 14.911 -11.579 7.567 1.00 0.00 20 THR A CA 9
ATOM 10419 C C . THR A 1 20 ? 14.002 -12.642 8.174 1.00 0.00 20 THR A C 9
ATOM 10420 O O . THR A 1 20 ? 12.843 -12.374 8.493 1.00 0.00 20 THR A O 9
ATOM 10431 N N . LEU A 1 21 ? 14.534 -13.849 8.332 1.00 0.00 21 LEU A N 9
ATOM 10432 C CA . LEU A 1 21 ? 13.770 -14.953 8.902 1.00 0.00 21 LEU A CA 9
ATOM 10433 C C . LEU A 1 21 ? 12.795 -14.451 9.962 1.00 0.00 21 LEU A C 9
ATOM 10434 O O . LEU A 1 21 ? 11.597 -14.729 9.900 1.00 0.00 21 LEU A O 9
ATOM 10450 N N . PHE A 1 22 ? 13.316 -13.709 10.934 1.00 0.00 22 PHE A N 9
ATOM 10451 C CA . PHE A 1 22 ? 12.491 -13.167 12.007 1.00 0.00 22 PHE A CA 9
ATOM 10452 C C . PHE A 1 22 ? 11.580 -12.060 11.486 1.00 0.00 22 PHE A C 9
ATOM 10453 O O . PHE A 1 22 ? 10.383 -12.037 11.776 1.00 0.00 22 PHE A O 9
ATOM 10470 N N . LYS A 1 23 ? 12.154 -11.142 10.715 1.00 0.00 23 LYS A N 9
ATOM 10471 C CA . LYS A 1 23 ? 11.396 -10.032 10.152 1.00 0.00 23 LYS A CA 9
ATOM 10472 C C . LYS A 1 23 ? 10.973 -10.334 8.718 1.00 0.00 23 LYS A C 9
ATOM 10473 O O . LYS A 1 23 ? 11.618 -9.895 7.764 1.00 0.00 23 LYS A O 9
ATOM 10492 N N . LYS A 1 24 ? 9.886 -11.083 8.571 1.00 0.00 24 LYS A N 9
ATOM 10493 C CA . LYS A 1 24 ? 9.375 -11.442 7.253 1.00 0.00 24 LYS A CA 9
ATOM 10494 C C . LYS A 1 24 ? 9.072 -10.194 6.430 1.00 0.00 24 LYS A C 9
ATOM 10495 O O . LYS A 1 24 ? 9.114 -9.076 6.942 1.00 0.00 24 LYS A O 9
ATOM 10514 N N . GLU A 1 25 ? 8.765 -10.394 5.152 1.00 0.00 25 GLU A N 9
ATOM 10515 C CA . GLU A 1 25 ? 8.453 -9.284 4.259 1.00 0.00 25 GLU A CA 9
ATOM 10516 C C . GLU A 1 25 ? 6.978 -9.296 3.871 1.00 0.00 25 GLU A C 9
ATOM 10517 O O . GLU A 1 25 ? 6.436 -10.329 3.479 1.00 0.00 25 GLU A O 9
ATOM 10529 N N . TYR A 1 26 ? 6.334 -8.139 3.983 1.00 0.00 26 TYR A N 9
ATOM 10530 C CA . TYR A 1 26 ? 4.920 -8.016 3.647 1.00 0.00 26 TYR A CA 9
ATOM 10531 C C . TYR A 1 26 ? 4.719 -7.043 2.489 1.00 0.00 26 TYR A C 9
ATOM 10532 O O . TYR A 1 26 ? 5.598 -6.242 2.176 1.00 0.00 26 TYR A O 9
ATOM 10550 N N . GLY A 1 27 ? 3.552 -7.121 1.856 1.00 0.00 27 GLY A N 9
ATOM 10551 C CA . GLY A 1 27 ? 3.254 -6.243 0.740 1.00 0.00 27 GLY A CA 9
ATOM 10552 C C . GLY A 1 27 ? 1.920 -5.539 0.895 1.00 0.00 27 GLY A C 9
ATOM 10553 O O . GLY A 1 27 ? 0.974 -6.101 1.447 1.00 0.00 27 GLY A O 9
ATOM 10557 N N . CYS A 1 28 ? 1.844 -4.305 0.410 1.00 0.00 28 CYS A N 9
ATOM 10558 C CA . CYS A 1 28 ? 0.618 -3.521 0.500 1.00 0.00 28 CYS A CA 9
ATOM 10559 C C . CYS A 1 28 ? -0.215 -3.667 -0.771 1.00 0.00 28 CYS A C 9
ATOM 10560 O O . CYS A 1 28 ? 0.279 -4.127 -1.801 1.00 0.00 28 CYS A O 9
ATOM 10567 N N . LYS A 1 29 ? -1.481 -3.273 -0.690 1.00 0.00 29 LYS A N 9
ATOM 10568 C CA . LYS A 1 29 ? -2.384 -3.357 -1.832 1.00 0.00 29 LYS A CA 9
ATOM 10569 C C . LYS A 1 29 ? -2.669 -1.972 -2.404 1.00 0.00 29 LYS A C 9
ATOM 10570 O O . LYS A 1 29 ? -2.731 -1.793 -3.619 1.00 0.00 29 LYS A O 9
ATOM 10589 N N . ASN A 1 30 ? -2.842 -0.996 -1.519 1.00 0.00 30 ASN A N 9
ATOM 10590 C CA . ASN A 1 30 ? -3.120 0.373 -1.936 1.00 0.00 30 ASN A CA 9
ATOM 10591 C C . ASN A 1 30 ? -1.907 0.988 -2.628 1.00 0.00 30 ASN A C 9
ATOM 10592 O O . ASN A 1 30 ? -1.888 1.142 -3.850 1.00 0.00 30 ASN A O 9
ATOM 10603 N N . CYS A 1 31 ? -0.897 1.337 -1.840 1.00 0.00 31 CYS A N 9
ATOM 10604 C CA . CYS A 1 31 ? 0.321 1.935 -2.375 1.00 0.00 31 CYS A CA 9
ATOM 10605 C C . CYS A 1 31 ? 1.131 0.908 -3.160 1.00 0.00 31 CYS A C 9
ATOM 10606 O O . CYS A 1 31 ? 1.767 1.236 -4.161 1.00 0.00 31 CYS A O 9
ATOM 10613 N N . GLY A 1 32 ? 1.104 -0.339 -2.697 1.00 0.00 32 GLY A N 9
ATOM 10614 C CA . GLY A 1 32 ? 1.839 -1.395 -3.367 1.00 0.00 32 GLY A CA 9
ATOM 10615 C C . GLY A 1 32 ? 3.322 -1.359 -3.052 1.00 0.00 32 GLY A C 9
ATOM 10616 O O . GLY A 1 32 ? 4.157 -1.501 -3.946 1.00 0.00 32 GLY A O 9
ATOM 10620 N N . ARG A 1 33 ? 3.650 -1.166 -1.779 1.00 0.00 33 ARG A N 9
ATOM 10621 C CA . ARG A 1 33 ? 5.042 -1.108 -1.349 1.00 0.00 33 ARG A CA 9
ATOM 10622 C C . ARG A 1 33 ? 5.360 -2.244 -0.381 1.00 0.00 33 ARG A C 9
ATOM 10623 O O . ARG A 1 33 ? 4.460 -2.929 0.105 1.00 0.00 33 ARG A O 9
ATOM 10644 N N . ALA A 1 34 ? 6.646 -2.438 -0.106 1.00 0.00 34 ALA A N 9
ATOM 10645 C CA . ALA A 1 34 ? 7.082 -3.489 0.805 1.00 0.00 34 ALA A CA 9
ATOM 10646 C C . ALA A 1 34 ? 7.121 -2.987 2.244 1.00 0.00 34 ALA A C 9
ATOM 10647 O O . ALA A 1 34 ? 7.712 -1.946 2.534 1.00 0.00 34 ALA A O 9
ATOM 10654 N N . PHE A 1 35 ? 6.487 -3.732 3.143 1.00 0.00 35 PHE A N 9
ATOM 10655 C CA . PHE A 1 35 ? 6.448 -3.361 4.553 1.00 0.00 35 PHE A CA 9
ATOM 10656 C C . PHE A 1 35 ? 6.702 -4.575 5.442 1.00 0.00 35 PHE A C 9
ATOM 10657 O O . PHE A 1 35 ? 6.572 -5.718 5.004 1.00 0.00 35 PHE A O 9
ATOM 10674 N N . CYS A 1 36 ? 7.067 -4.318 6.694 1.00 0.00 36 CYS A N 9
ATOM 10675 C CA . CYS A 1 36 ? 7.342 -5.388 7.645 1.00 0.00 36 CYS A CA 9
ATOM 10676 C C . CYS A 1 36 ? 6.114 -5.682 8.502 1.00 0.00 36 CYS A C 9
ATOM 10677 O O . CYS A 1 36 ? 5.395 -4.770 8.909 1.00 0.00 36 CYS A O 9
ATOM 10684 N N . ASN A 1 37 ? 5.880 -6.962 8.772 1.00 0.00 37 ASN A N 9
ATOM 10685 C CA . ASN A 1 37 ? 4.739 -7.377 9.581 1.00 0.00 37 ASN A CA 9
ATOM 10686 C C . ASN A 1 37 ? 4.392 -6.313 10.618 1.00 0.00 37 ASN A C 9
ATOM 10687 O O . ASN A 1 37 ? 3.221 -6.078 10.913 1.00 0.00 37 ASN A O 9
ATOM 10698 N N . GLY A 1 38 ? 5.419 -5.672 11.168 1.00 0.00 38 GLY A N 9
ATOM 10699 C CA . GLY A 1 38 ? 5.202 -4.641 12.165 1.00 0.00 38 GLY A CA 9
ATOM 10700 C C . GLY A 1 38 ? 4.461 -3.442 11.607 1.00 0.00 38 GLY A C 9
ATOM 10701 O O . GLY A 1 38 ? 3.488 -2.973 12.200 1.00 0.00 38 GLY A O 9
ATOM 10705 N N . CYS A 1 39 ? 4.921 -2.942 10.466 1.00 0.00 39 CYS A N 9
ATOM 10706 C CA . CYS A 1 39 ? 4.298 -1.789 9.828 1.00 0.00 39 CYS A CA 9
ATOM 10707 C C . CYS A 1 39 ? 3.039 -2.201 9.070 1.00 0.00 39 CYS A C 9
ATOM 10708 O O . CYS A 1 39 ? 2.037 -1.485 9.073 1.00 0.00 39 CYS A O 9
ATOM 10715 N N . LEU A 1 40 ? 3.098 -3.359 8.422 1.00 0.00 40 LEU A N 9
ATOM 10716 C CA . LEU A 1 40 ? 1.963 -3.868 7.659 1.00 0.00 40 LEU A CA 9
ATOM 10717 C C . LEU A 1 40 ? 1.041 -4.699 8.545 1.00 0.00 40 LEU A C 9
ATOM 10718 O O . LEU A 1 40 ? 0.829 -5.886 8.296 1.00 0.00 40 LEU A O 9
ATOM 10734 N N . SER A 1 41 ? 0.493 -4.068 9.578 1.00 0.00 41 SER A N 9
ATOM 10735 C CA . SER A 1 41 ? -0.405 -4.750 10.502 1.00 0.00 41 SER A CA 9
ATOM 10736 C C . SER A 1 41 ? -1.777 -4.081 10.518 1.00 0.00 41 SER A C 9
ATOM 10737 O O . SER A 1 41 ? -2.444 -4.033 11.552 1.00 0.00 41 SER A O 9
ATOM 10745 N N . PHE A 1 42 ? -2.191 -3.567 9.365 1.00 0.00 42 PHE A N 9
ATOM 10746 C CA . PHE A 1 42 ? -3.482 -2.900 9.246 1.00 0.00 42 PHE A CA 9
ATOM 10747 C C . PHE A 1 42 ? -4.226 -3.375 8.001 1.00 0.00 42 PHE A C 9
ATOM 10748 O O . PHE A 1 42 ? -3.634 -3.965 7.098 1.00 0.00 42 PHE A O 9
ATOM 10765 N N . SER A 1 43 ? -5.529 -3.113 7.962 1.00 0.00 43 SER A N 9
ATOM 10766 C CA . SER A 1 43 ? -6.356 -3.516 6.830 1.00 0.00 43 SER A CA 9
ATOM 10767 C C . SER A 1 43 ? -7.389 -2.442 6.502 1.00 0.00 43 SER A C 9
ATOM 10768 O O . SER A 1 43 ? -7.963 -1.823 7.397 1.00 0.00 43 SER A O 9
ATOM 10776 N N . ALA A 1 44 ? -7.620 -2.227 5.211 1.00 0.00 44 ALA A N 9
ATOM 10777 C CA . ALA A 1 44 ? -8.584 -1.230 4.763 1.00 0.00 44 ALA A CA 9
ATOM 10778 C C . ALA A 1 44 ? -9.006 -1.485 3.320 1.00 0.00 44 ALA A C 9
ATOM 10779 O O . ALA A 1 44 ? -8.256 -2.068 2.536 1.00 0.00 44 ALA A O 9
ATOM 10786 N N . LEU A 1 45 ? -10.212 -1.046 2.975 1.00 0.00 45 LEU A N 9
ATOM 10787 C CA . LEU A 1 45 ? -10.735 -1.227 1.626 1.00 0.00 45 LEU A CA 9
ATOM 10788 C C . LEU A 1 45 ? -9.806 -0.598 0.593 1.00 0.00 45 LEU A C 9
ATOM 10789 O O . LEU A 1 45 ? -9.519 0.598 0.647 1.00 0.00 45 LEU A O 9
ATOM 10805 N N . VAL A 1 46 ? -9.340 -1.411 -0.350 1.00 0.00 46 VAL A N 9
ATOM 10806 C CA . VAL A 1 46 ? -8.447 -0.933 -1.398 1.00 0.00 46 VAL A CA 9
ATOM 10807 C C . VAL A 1 46 ? -9.157 -0.884 -2.746 1.00 0.00 46 VAL A C 9
ATOM 10808 O O . VAL A 1 46 ? -9.660 -1.890 -3.248 1.00 0.00 46 VAL A O 9
ATOM 10821 N N . PRO A 1 47 ? -9.200 0.313 -3.350 1.00 0.00 47 PRO A N 9
ATOM 10822 C CA . PRO A 1 47 ? -9.845 0.522 -4.649 1.00 0.00 47 PRO A CA 9
ATOM 10823 C C . PRO A 1 47 ? -9.077 -0.135 -5.791 1.00 0.00 47 PRO A C 9
ATOM 10824 O O . PRO A 1 47 ? -9.619 -0.347 -6.875 1.00 0.00 47 PRO A O 9
ATOM 10835 N N . ARG A 1 48 ? -7.812 -0.455 -5.539 1.00 0.00 48 ARG A N 9
ATOM 10836 C CA . ARG A 1 48 ? -6.969 -1.088 -6.547 1.00 0.00 48 ARG A CA 9
ATOM 10837 C C . ARG A 1 48 ? -7.324 -2.564 -6.703 1.00 0.00 48 ARG A C 9
ATOM 10838 O O . ARG A 1 48 ? -7.304 -3.103 -7.809 1.00 0.00 48 ARG A O 9
ATOM 10859 N N . ALA A 1 49 ? -7.648 -3.211 -5.589 1.00 0.00 49 ALA A N 9
ATOM 10860 C CA . ALA A 1 49 ? -8.008 -4.623 -5.603 1.00 0.00 49 ALA A CA 9
ATOM 10861 C C . ALA A 1 49 ? -9.497 -4.807 -5.877 1.00 0.00 49 ALA A C 9
ATOM 10862 O O . ALA A 1 49 ? -9.912 -5.808 -6.459 1.00 0.00 49 ALA A O 9
ATOM 10869 N N . GLY A 1 50 ? -10.297 -3.833 -5.453 1.00 0.00 50 GLY A N 9
ATOM 10870 C CA . GLY A 1 50 ? -11.732 -3.908 -5.662 1.00 0.00 50 GLY A CA 9
ATOM 10871 C C . GLY A 1 50 ? -12.518 -3.603 -4.403 1.00 0.00 50 GLY A C 9
ATOM 10872 O O . GLY A 1 50 ? -13.420 -4.351 -4.030 1.00 0.00 50 GLY A O 9
ATOM 10876 N N . ASN A 1 51 ? -12.173 -2.501 -3.744 1.00 0.00 51 ASN A N 9
ATOM 10877 C CA . ASN A 1 51 ? -12.852 -2.099 -2.518 1.00 0.00 51 ASN A CA 9
ATOM 10878 C C . ASN A 1 51 ? -12.915 -3.258 -1.527 1.00 0.00 51 ASN A C 9
ATOM 10879 O O . ASN A 1 51 ? -13.971 -3.552 -0.965 1.00 0.00 51 ASN A O 9
ATOM 10890 N N . THR A 1 52 ? -11.778 -3.913 -1.317 1.00 0.00 52 THR A N 9
ATOM 10891 C CA . THR A 1 52 ? -11.703 -5.040 -0.395 1.00 0.00 52 THR A CA 9
ATOM 10892 C C . THR A 1 52 ? -10.737 -4.752 0.748 1.00 0.00 52 THR A C 9
ATOM 10893 O O . THR A 1 52 ? -9.613 -4.303 0.524 1.00 0.00 52 THR A O 9
ATOM 10904 N N . GLN A 1 53 ? -11.183 -5.013 1.973 1.00 0.00 53 GLN A N 9
ATOM 10905 C CA . GLN A 1 53 ? -10.356 -4.781 3.151 1.00 0.00 53 GLN A CA 9
ATOM 10906 C C . GLN A 1 53 ? -9.123 -5.679 3.137 1.00 0.00 53 GLN A C 9
ATOM 10907 O O . GLN A 1 53 ? -9.151 -6.795 3.655 1.00 0.00 53 GLN A O 9
ATOM 10921 N N . GLN A 1 54 ? -8.044 -5.183 2.540 1.00 0.00 54 GLN A N 9
ATOM 10922 C CA . GLN A 1 54 ? -6.801 -5.942 2.457 1.00 0.00 54 GLN A CA 9
ATOM 10923 C C . GLN A 1 54 ? -5.759 -5.385 3.421 1.00 0.00 54 GLN A C 9
ATOM 10924 O O . GLN A 1 54 ? -5.863 -4.246 3.876 1.00 0.00 54 GLN A O 9
ATOM 10938 N N . LYS A 1 55 ? -4.753 -6.197 3.730 1.00 0.00 55 LYS A N 9
ATOM 10939 C CA . LYS A 1 55 ? -3.690 -5.787 4.639 1.00 0.00 55 LYS A CA 9
ATOM 10940 C C . LYS A 1 55 ? -2.864 -4.655 4.036 1.00 0.00 55 LYS A C 9
ATOM 10941 O O . LYS A 1 55 ? -2.108 -4.863 3.087 1.00 0.00 55 LYS A O 9
ATOM 10960 N N . VAL A 1 56 ? -3.012 -3.458 4.594 1.00 0.00 56 VAL A N 9
ATOM 10961 C CA . VAL A 1 56 ? -2.278 -2.294 4.112 1.00 0.00 56 VAL A CA 9
ATOM 10962 C C . VAL A 1 56 ? -1.343 -1.750 5.187 1.00 0.00 56 VAL A C 9
ATOM 10963 O O . VAL A 1 56 ? -1.498 -2.052 6.371 1.00 0.00 56 VAL A O 9
ATOM 10976 N N . CYS A 1 57 ? -0.372 -0.947 4.767 1.00 0.00 57 CYS A N 9
ATOM 10977 C CA . CYS A 1 57 ? 0.589 -0.360 5.692 1.00 0.00 57 CYS A CA 9
ATOM 10978 C C . CYS A 1 57 ? -0.052 0.762 6.504 1.00 0.00 57 CYS A C 9
ATOM 10979 O O . CYS A 1 57 ? -1.015 1.391 6.063 1.00 0.00 57 CYS A O 9
ATOM 10986 N N . LYS A 1 58 ? 0.489 1.009 7.692 1.00 0.00 58 LYS A N 9
ATOM 10987 C CA . LYS A 1 58 ? -0.028 2.056 8.566 1.00 0.00 58 LYS A CA 9
ATOM 10988 C C . LYS A 1 58 ? -0.525 3.247 7.753 1.00 0.00 58 LYS A C 9
ATOM 10989 O O . LYS A 1 58 ? -1.720 3.543 7.738 1.00 0.00 58 LYS A O 9
ATOM 11008 N N . GLN A 1 59 ? 0.398 3.924 7.078 1.00 0.00 59 GLN A N 9
ATOM 11009 C CA . GLN A 1 59 ? 0.051 5.082 6.262 1.00 0.00 59 GLN A CA 9
ATOM 11010 C C . GLN A 1 59 ? -1.259 4.850 5.517 1.00 0.00 59 GLN A C 9
ATOM 11011 O O . GLN A 1 59 ? -2.297 5.404 5.878 1.00 0.00 59 GLN A O 9
ATOM 11025 N N . CYS A 1 60 ? -1.203 4.029 4.474 1.00 0.00 60 CYS A N 9
ATOM 11026 C CA . CYS A 1 60 ? -2.384 3.723 3.676 1.00 0.00 60 CYS A CA 9
ATOM 11027 C C . CYS A 1 60 ? -3.611 3.549 4.566 1.00 0.00 60 CYS A C 9
ATOM 11028 O O . CYS A 1 60 ? -4.634 4.206 4.369 1.00 0.00 60 CYS A O 9
ATOM 11035 N N . HIS A 1 61 ? -3.502 2.658 5.547 1.00 0.00 61 HIS A N 9
ATOM 11036 C CA . HIS A 1 61 ? -4.603 2.396 6.468 1.00 0.00 61 HIS A CA 9
ATOM 11037 C C . HIS A 1 61 ? -5.200 3.702 6.984 1.00 0.00 61 HIS A C 9
ATOM 11038 O O . HIS A 1 61 ? -6.407 3.799 7.208 1.00 0.00 61 HIS A O 9
ATOM 11052 N N . THR A 1 62 ? -4.347 4.704 7.174 1.00 0.00 62 THR A N 9
ATOM 11053 C CA . THR A 1 62 ? -4.790 6.002 7.666 1.00 0.00 62 THR A CA 9
ATOM 11054 C C . THR A 1 62 ? -5.268 6.890 6.522 1.00 0.00 62 THR A C 9
ATOM 11055 O O . THR A 1 62 ? -6.241 7.631 6.664 1.00 0.00 62 THR A O 9
ATOM 11066 N N . ILE A 1 63 ? -4.578 6.809 5.389 1.00 0.00 63 ILE A N 9
ATOM 11067 C CA . ILE A 1 63 ? -4.934 7.604 4.220 1.00 0.00 63 ILE A CA 9
ATOM 11068 C C . ILE A 1 63 ? -6.330 7.251 3.719 1.00 0.00 63 ILE A C 9
ATOM 11069 O O . ILE A 1 63 ? -7.167 8.130 3.509 1.00 0.00 63 ILE A O 9
ATOM 11085 N N . LEU A 1 64 ? -6.576 5.959 3.532 1.00 0.00 64 LEU A N 9
ATOM 11086 C CA . LEU A 1 64 ? -7.872 5.488 3.057 1.00 0.00 64 LEU A CA 9
ATOM 11087 C C . LEU A 1 64 ? -8.980 5.865 4.036 1.00 0.00 64 LEU A C 9
ATOM 11088 O O . LEU A 1 64 ? -10.066 6.283 3.631 1.00 0.00 64 LEU A O 9
ATOM 11104 N N . THR A 1 65 ? -8.699 5.716 5.327 1.00 0.00 65 THR A N 9
ATOM 11105 C CA . THR A 1 65 ? -9.670 6.042 6.363 1.00 0.00 65 THR A CA 9
ATOM 11106 C C . THR A 1 65 ? -9.815 7.550 6.526 1.00 0.00 65 THR A C 9
ATOM 11107 O O . THR A 1 65 ? -10.889 8.047 6.868 1.00 0.00 65 THR A O 9
ATOM 11118 N N . ARG A 1 66 ? -8.728 8.274 6.280 1.00 0.00 66 ARG A N 9
ATOM 11119 C CA . ARG A 1 66 ? -8.735 9.727 6.401 1.00 0.00 66 ARG A CA 9
ATOM 11120 C C . ARG A 1 66 ? -9.580 10.360 5.299 1.00 0.00 66 ARG A C 9
ATOM 11121 O O . ARG A 1 66 ? -10.605 10.984 5.570 1.00 0.00 66 ARG A O 9
ATOM 11142 N N . GLY A 1 67 ? -9.141 10.196 4.055 1.00 0.00 67 GLY A N 9
ATOM 11143 C CA . GLY A 1 67 ? -9.869 10.757 2.932 1.00 0.00 67 GLY A CA 9
ATOM 11144 C C . GLY A 1 67 ? -9.151 11.938 2.309 1.00 0.00 67 GLY A C 9
ATOM 11145 O O . GLY A 1 67 ? -9.678 13.051 2.285 1.00 0.00 67 GLY A O 9
ATOM 11149 N N . SER A 1 68 ? -7.946 11.698 1.804 1.00 0.00 68 SER A N 9
ATOM 11150 C CA . SER A 1 68 ? -7.152 12.752 1.183 1.00 0.00 68 SER A CA 9
ATOM 11151 C C . SER A 1 68 ? -6.669 12.325 -0.200 1.00 0.00 68 SER A C 9
ATOM 11152 O O . SER A 1 68 ? -5.530 12.594 -0.581 1.00 0.00 68 SER A O 9
ATOM 11160 N N . SER A 1 69 ? -7.543 11.657 -0.946 1.00 0.00 69 SER A N 9
ATOM 11161 C CA . SER A 1 69 ? -7.206 11.189 -2.284 1.00 0.00 69 SER A CA 9
ATOM 11162 C C . SER A 1 69 ? -7.335 12.317 -3.303 1.00 0.00 69 SER A C 9
ATOM 11163 O O . SER A 1 69 ? -6.385 12.634 -4.020 1.00 0.00 69 SER A O 9
ATOM 11171 N N . ASP A 1 70 ? -8.518 12.920 -3.362 1.00 0.00 70 ASP A N 9
ATOM 11172 C CA . ASP A 1 70 ? -8.773 14.013 -4.292 1.00 0.00 70 ASP A CA 9
ATOM 11173 C C . ASP A 1 70 ? -8.411 15.356 -3.665 1.00 0.00 70 ASP A C 9
ATOM 11174 O O . ASP A 1 70 ? -9.015 15.773 -2.677 1.00 0.00 70 ASP A O 9
ATOM 11183 N N . ASN A 1 71 ? -7.421 16.026 -4.244 1.00 0.00 71 ASN A N 9
ATOM 11184 C CA . ASN A 1 71 ? -6.977 17.321 -3.741 1.00 0.00 71 ASN A CA 9
ATOM 11185 C C . ASN A 1 71 ? -7.925 18.431 -4.183 1.00 0.00 71 ASN A C 9
ATOM 11186 O O . ASN A 1 71 ? -7.829 18.934 -5.303 1.00 0.00 71 ASN A O 9
ATOM 11197 N N . ALA A 1 72 ? -8.840 18.809 -3.297 1.00 0.00 72 ALA A N 9
ATOM 11198 C CA . ALA A 1 72 ? -9.804 19.861 -3.594 1.00 0.00 72 ALA A CA 9
ATOM 11199 C C . ALA A 1 72 ? -10.271 20.555 -2.319 1.00 0.00 72 ALA A C 9
ATOM 11200 O O . ALA A 1 72 ? -10.663 19.901 -1.353 1.00 0.00 72 ALA A O 9
ATOM 11207 N N . SER A 1 73 ? -10.225 21.883 -2.323 1.00 0.00 73 SER A N 9
ATOM 11208 C CA . SER A 1 73 ? -10.639 22.666 -1.164 1.00 0.00 73 SER A CA 9
ATOM 11209 C C . SER A 1 73 ? -12.159 22.674 -1.029 1.00 0.00 73 SER A C 9
ATOM 11210 O O . SER A 1 73 ? -12.880 22.890 -2.003 1.00 0.00 73 SER A O 9
ATOM 11218 N N . LYS A 1 74 ? -12.639 22.436 0.187 1.00 0.00 74 LYS A N 9
ATOM 11219 C CA . LYS A 1 74 ? -14.072 22.417 0.453 1.00 0.00 74 LYS A CA 9
ATOM 11220 C C . LYS A 1 74 ? -14.737 23.695 -0.048 1.00 0.00 74 LYS A C 9
ATOM 11221 O O . LYS A 1 74 ? -14.105 24.749 -0.113 1.00 0.00 74 LYS A O 9
ATOM 11240 N N . TRP A 1 75 ? -16.014 23.594 -0.399 1.00 0.00 75 TRP A N 9
ATOM 11241 C CA . TRP A 1 75 ? -16.763 24.744 -0.892 1.00 0.00 75 TRP A CA 9
ATOM 11242 C C . TRP A 1 75 ? -18.147 24.806 -0.255 1.00 0.00 75 TRP A C 9
ATOM 11243 O O . TRP A 1 75 ? -18.751 23.775 0.041 1.00 0.00 75 TRP A O 9
ATOM 11264 N N . SER A 1 76 ? -18.644 26.021 -0.047 1.00 0.00 76 SER A N 9
ATOM 11265 C CA . SER A 1 76 ? -19.956 26.216 0.558 1.00 0.00 76 SER A CA 9
ATOM 11266 C C . SER A 1 76 ? -20.966 26.701 -0.477 1.00 0.00 76 SER A C 9
ATOM 11267 O O . SER A 1 76 ? -20.887 27.822 -0.982 1.00 0.00 76 SER A O 9
ATOM 11275 N N . PRO A 1 77 ? -21.940 25.838 -0.803 1.00 0.00 77 PRO A N 9
ATOM 11276 C CA . PRO A 1 77 ? -22.985 26.156 -1.781 1.00 0.00 77 PRO A CA 9
ATOM 11277 C C . PRO A 1 77 ? -23.958 27.211 -1.267 1.00 0.00 77 PRO A C 9
ATOM 11278 O O . PRO A 1 77 ? -23.945 27.583 -0.094 1.00 0.00 77 PRO A O 9
ATOM 11289 N N . PRO A 1 78 ? -24.823 27.706 -2.165 1.00 0.00 78 PRO A N 9
ATOM 11290 C CA . PRO A 1 78 ? -25.820 28.726 -1.824 1.00 0.00 78 PRO A CA 9
ATOM 11291 C C . PRO A 1 78 ? -26.920 28.181 -0.919 1.00 0.00 78 PRO A C 9
ATOM 11292 O O . PRO A 1 78 ? -26.797 27.087 -0.369 1.00 0.00 78 PRO A O 9
ATOM 11303 N N . GLN A 1 79 ? -27.993 28.951 -0.770 1.00 0.00 79 GLN A N 9
ATOM 11304 C CA . GLN A 1 79 ? -29.114 28.545 0.069 1.00 0.00 79 GLN A CA 9
ATOM 11305 C C . GLN A 1 79 ? -29.515 27.102 -0.219 1.00 0.00 79 GLN A C 9
ATOM 11306 O O . GLN A 1 79 ? -28.989 26.473 -1.137 1.00 0.00 79 GLN A O 9
ATOM 11320 N N . ASN A 1 80 ? -30.449 26.583 0.570 1.00 0.00 80 ASN A N 9
ATOM 11321 C CA . ASN A 1 80 ? -30.920 25.214 0.400 1.00 0.00 80 ASN A CA 9
ATOM 11322 C C . ASN A 1 80 ? -31.096 24.879 -1.078 1.00 0.00 80 ASN A C 9
ATOM 11323 O O . ASN A 1 80 ? -31.585 25.697 -1.857 1.00 0.00 80 ASN A O 9
ATOM 11334 N N . TYR A 1 81 ? -30.694 23.671 -1.457 1.00 0.00 81 TYR A N 9
ATOM 11335 C CA . TYR A 1 81 ? -30.805 23.227 -2.842 1.00 0.00 81 TYR A CA 9
ATOM 11336 C C . TYR A 1 81 ? -30.574 21.724 -2.953 1.00 0.00 81 TYR A C 9
ATOM 11337 O O . TYR A 1 81 ? -30.405 21.033 -1.947 1.00 0.00 81 TYR A O 9
ATOM 11355 N N . LYS A 1 82 ? -30.567 21.222 -4.183 1.00 0.00 82 LYS A N 9
ATOM 11356 C CA . LYS A 1 82 ? -30.354 19.801 -4.429 1.00 0.00 82 LYS A CA 9
ATOM 11357 C C . LYS A 1 82 ? -29.101 19.575 -5.270 1.00 0.00 82 LYS A C 9
ATOM 11358 O O . LYS A 1 82 ? -29.115 19.768 -6.485 1.00 0.00 82 LYS A O 9
ATOM 11377 N N . SER A 1 83 ? -28.021 19.164 -4.614 1.00 0.00 83 SER A N 9
ATOM 11378 C CA . SER A 1 83 ? -26.759 18.915 -5.301 1.00 0.00 83 SER A CA 9
ATOM 11379 C C . SER A 1 83 ? -26.979 18.066 -6.550 1.00 0.00 83 SER A C 9
ATOM 11380 O O . SER A 1 83 ? -27.699 17.070 -6.518 1.00 0.00 83 SER A O 9
ATOM 11388 N N . GLY A 1 84 ? -26.352 18.471 -7.650 1.00 0.00 84 GLY A N 9
ATOM 11389 C CA . GLY A 1 84 ? -26.491 17.738 -8.895 1.00 0.00 84 GLY A CA 9
ATOM 11390 C C . GLY A 1 84 ? -25.552 16.551 -8.978 1.00 0.00 84 GLY A C 9
ATOM 11391 O O . GLY A 1 84 ? -25.324 15.844 -7.996 1.00 0.00 84 GLY A O 9
ATOM 11395 N N . PRO A 1 85 ? -24.990 16.318 -10.173 1.00 0.00 85 PRO A N 9
ATOM 11396 C CA . PRO A 1 85 ? -24.063 15.208 -10.408 1.00 0.00 85 PRO A CA 9
ATOM 11397 C C . PRO A 1 85 ? -22.723 15.413 -9.710 1.00 0.00 85 PRO A C 9
ATOM 11398 O O . PRO A 1 85 ? -21.927 16.262 -10.111 1.00 0.00 85 PRO A O 9
ATOM 11409 N N . SER A 1 86 ? -22.481 14.631 -8.663 1.00 0.00 86 SER A N 9
ATOM 11410 C CA . SER A 1 86 ? -21.238 14.730 -7.906 1.00 0.00 86 SER A CA 9
ATOM 11411 C C . SER A 1 86 ? -20.461 13.418 -7.964 1.00 0.00 86 SER A C 9
ATOM 11412 O O . SER A 1 86 ? -20.909 12.445 -8.569 1.00 0.00 86 SER A O 9
ATOM 11420 N N . SER A 1 87 ? -19.293 13.402 -7.330 1.00 0.00 87 SER A N 9
ATOM 11421 C CA . SER A 1 87 ? -18.450 12.212 -7.313 1.00 0.00 87 SER A CA 9
ATOM 11422 C C . SER A 1 87 ? -18.158 11.732 -8.731 1.00 0.00 87 SER A C 9
ATOM 11423 O O . SER A 1 87 ? -18.186 10.534 -9.011 1.00 0.00 87 SER A O 9
ATOM 11431 N N . GLY A 1 88 ? -17.878 12.677 -9.623 1.00 0.00 88 GLY A N 9
ATOM 11432 C CA . GLY A 1 88 ? -17.586 12.332 -11.002 1.00 0.00 88 GLY A CA 9
ATOM 11433 C C . GLY A 1 88 ? -16.613 11.175 -11.116 1.00 0.00 88 GLY A C 9
ATOM 11434 O O . GLY A 1 88 ? -17.041 10.059 -11.409 1.00 0.00 88 GLY A O 9
ATOM 11440 N N . GLY A 1 1 ? 34.896 6.645 -12.500 1.00 0.00 1 GLY A N 10
ATOM 11441 C CA . GLY A 1 1 ? 34.534 6.259 -11.149 1.00 0.00 1 GLY A CA 10
ATOM 11442 C C . GLY A 1 1 ? 33.310 5.365 -11.110 1.00 0.00 1 GLY A C 10
ATOM 11443 O O . GLY A 1 1 ? 32.213 5.817 -10.783 1.00 0.00 1 GLY A O 10
ATOM 11447 N N . SER A 1 2 ? 33.498 4.093 -11.447 1.00 0.00 2 SER A N 10
ATOM 11448 C CA . SER A 1 2 ? 32.399 3.134 -11.454 1.00 0.00 2 SER A CA 10
ATOM 11449 C C . SER A 1 2 ? 32.394 2.304 -10.174 1.00 0.00 2 SER A C 10
ATOM 11450 O O . SER A 1 2 ? 33.202 1.390 -10.010 1.00 0.00 2 SER A O 10
ATOM 11458 N N . SER A 1 3 ? 31.476 2.629 -9.269 1.00 0.00 3 SER A N 10
ATOM 11459 C CA . SER A 1 3 ? 31.367 1.917 -8.001 1.00 0.00 3 SER A CA 10
ATOM 11460 C C . SER A 1 3 ? 29.916 1.545 -7.710 1.00 0.00 3 SER A C 10
ATOM 11461 O O . SER A 1 3 ? 28.991 2.101 -8.301 1.00 0.00 3 SER A O 10
ATOM 11469 N N . GLY A 1 4 ? 29.726 0.600 -6.794 1.00 0.00 4 GLY A N 10
ATOM 11470 C CA . GLY A 1 4 ? 28.386 0.169 -6.440 1.00 0.00 4 GLY A CA 10
ATOM 11471 C C . GLY A 1 4 ? 28.384 -1.114 -5.634 1.00 0.00 4 GLY A C 10
ATOM 11472 O O . GLY A 1 4 ? 28.434 -2.209 -6.196 1.00 0.00 4 GLY A O 10
ATOM 11476 N N . SER A 1 5 ? 28.328 -0.981 -4.313 1.00 0.00 5 SER A N 10
ATOM 11477 C CA . SER A 1 5 ? 28.325 -2.140 -3.427 1.00 0.00 5 SER A CA 10
ATOM 11478 C C . SER A 1 5 ? 26.921 -2.416 -2.897 1.00 0.00 5 SER A C 10
ATOM 11479 O O . SER A 1 5 ? 26.078 -1.520 -2.847 1.00 0.00 5 SER A O 10
ATOM 11487 N N . SER A 1 6 ? 26.678 -3.662 -2.504 1.00 0.00 6 SER A N 10
ATOM 11488 C CA . SER A 1 6 ? 25.376 -4.058 -1.981 1.00 0.00 6 SER A CA 10
ATOM 11489 C C . SER A 1 6 ? 25.135 -3.448 -0.603 1.00 0.00 6 SER A C 10
ATOM 11490 O O . SER A 1 6 ? 25.569 -3.991 0.412 1.00 0.00 6 SER A O 10
ATOM 11498 N N . GLY A 1 7 ? 24.439 -2.316 -0.578 1.00 0.00 7 GLY A N 10
ATOM 11499 C CA . GLY A 1 7 ? 24.152 -1.650 0.680 1.00 0.00 7 GLY A CA 10
ATOM 11500 C C . GLY A 1 7 ? 23.290 -2.493 1.598 1.00 0.00 7 GLY A C 10
ATOM 11501 O O . GLY A 1 7 ? 23.800 -3.323 2.350 1.00 0.00 7 GLY A O 10
ATOM 11505 N N . MET A 1 8 ? 21.979 -2.278 1.539 1.00 0.00 8 MET A N 10
ATOM 11506 C CA . MET A 1 8 ? 21.045 -3.025 2.373 1.00 0.00 8 MET A CA 10
ATOM 11507 C C . MET A 1 8 ? 20.014 -3.753 1.516 1.00 0.00 8 MET A C 10
ATOM 11508 O O . MET A 1 8 ? 19.425 -3.168 0.607 1.00 0.00 8 MET A O 10
ATOM 11522 N N . GLU A 1 9 ? 19.801 -5.031 1.812 1.00 0.00 9 GLU A N 10
ATOM 11523 C CA . GLU A 1 9 ? 18.842 -5.838 1.067 1.00 0.00 9 GLU A CA 10
ATOM 11524 C C . GLU A 1 9 ? 17.425 -5.300 1.245 1.00 0.00 9 GLU A C 10
ATOM 11525 O O . GLU A 1 9 ? 17.199 -4.352 1.996 1.00 0.00 9 GLU A O 10
ATOM 11537 N N . SER A 1 10 ? 16.474 -5.912 0.546 1.00 0.00 10 SER A N 10
ATOM 11538 C CA . SER A 1 10 ? 15.080 -5.492 0.622 1.00 0.00 10 SER A CA 10
ATOM 11539 C C . SER A 1 10 ? 14.720 -5.057 2.039 1.00 0.00 10 SER A C 10
ATOM 11540 O O . SER A 1 10 ? 14.682 -5.873 2.960 1.00 0.00 10 SER A O 10
ATOM 11548 N N . ARG A 1 11 ? 14.456 -3.765 2.206 1.00 0.00 11 ARG A N 10
ATOM 11549 C CA . ARG A 1 11 ? 14.101 -3.220 3.510 1.00 0.00 11 ARG A CA 10
ATOM 11550 C C . ARG A 1 11 ? 12.625 -2.833 3.554 1.00 0.00 11 ARG A C 10
ATOM 11551 O O . ARG A 1 11 ? 11.904 -2.981 2.567 1.00 0.00 11 ARG A O 10
ATOM 11572 N N . CYS A 1 12 ? 12.182 -2.338 4.705 1.00 0.00 12 CYS A N 10
ATOM 11573 C CA . CYS A 1 12 ? 10.793 -1.931 4.879 1.00 0.00 12 CYS A CA 10
ATOM 11574 C C . CYS A 1 12 ? 10.589 -0.488 4.427 1.00 0.00 12 CYS A C 10
ATOM 11575 O O . CYS A 1 12 ? 11.476 0.353 4.579 1.00 0.00 12 CYS A O 10
ATOM 11582 N N . TYR A 1 13 ? 9.415 -0.209 3.872 1.00 0.00 13 TYR A N 10
ATOM 11583 C CA . TYR A 1 13 ? 9.094 1.132 3.396 1.00 0.00 13 TYR A CA 10
ATOM 11584 C C . TYR A 1 13 ? 8.414 1.950 4.490 1.00 0.00 13 TYR A C 10
ATOM 11585 O O . TYR A 1 13 ? 7.655 2.876 4.207 1.00 0.00 13 TYR A O 10
ATOM 11603 N N . GLY A 1 14 ? 8.694 1.600 5.742 1.00 0.00 14 GLY A N 10
A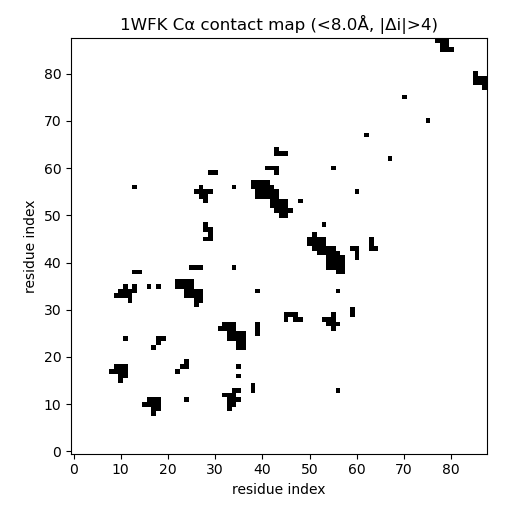TOM 11604 C CA . GLY A 1 14 ? 8.102 2.312 6.860 1.00 0.00 14 GLY A CA 10
ATOM 11605 C C . GLY A 1 14 ? 9.101 2.585 7.967 1.00 0.00 14 GLY A C 10
ATOM 11606 O O . GLY A 1 14 ? 9.126 3.677 8.536 1.00 0.00 14 GLY A O 10
ATOM 11610 N N . CYS A 1 15 ? 9.927 1.591 8.275 1.00 0.00 15 CYS A N 10
ATOM 11611 C CA . CYS A 1 15 ? 10.932 1.728 9.322 1.00 0.00 15 CYS A CA 10
ATOM 11612 C C . CYS A 1 15 ? 12.330 1.453 8.775 1.00 0.00 15 CYS A C 10
ATOM 11613 O O . CYS A 1 15 ? 13.331 1.706 9.445 1.00 0.00 15 CYS A O 10
ATOM 11620 N N . ALA A 1 16 ? 12.389 0.935 7.552 1.00 0.00 16 ALA A N 10
ATOM 11621 C CA . ALA A 1 16 ? 13.663 0.628 6.914 1.00 0.00 16 ALA A CA 10
ATOM 11622 C C . ALA A 1 16 ? 14.324 -0.584 7.561 1.00 0.00 16 ALA A C 10
ATOM 11623 O O . ALA A 1 16 ? 15.546 -0.729 7.528 1.00 0.00 16 ALA A O 10
ATOM 11630 N N . VAL A 1 17 ? 13.508 -1.453 8.149 1.00 0.00 17 VAL A N 10
ATOM 11631 C CA . VAL A 1 17 ? 14.014 -2.654 8.804 1.00 0.00 17 VAL A CA 10
ATOM 11632 C C . VAL A 1 17 ? 14.277 -3.763 7.791 1.00 0.00 17 VAL A C 10
ATOM 11633 O O . VAL A 1 17 ? 13.393 -4.136 7.018 1.00 0.00 17 VAL A O 10
ATOM 11646 N N . LYS A 1 18 ? 15.498 -4.287 7.799 1.00 0.00 18 LYS A N 10
ATOM 11647 C CA . LYS A 1 18 ? 15.879 -5.355 6.883 1.00 0.00 18 LYS A CA 10
ATOM 11648 C C . LYS A 1 18 ? 15.016 -6.594 7.103 1.00 0.00 18 LYS A C 10
ATOM 11649 O O . LYS A 1 18 ? 14.826 -7.038 8.235 1.00 0.00 18 LYS A O 10
ATOM 11668 N N . PHE A 1 19 ? 14.497 -7.148 6.012 1.00 0.00 19 PHE A N 10
ATOM 11669 C CA . PHE A 1 19 ? 13.655 -8.337 6.086 1.00 0.00 19 PHE A CA 10
ATOM 11670 C C . PHE A 1 19 ? 14.499 -9.589 6.303 1.00 0.00 19 PHE A C 10
ATOM 11671 O O . PHE A 1 19 ? 15.399 -9.889 5.517 1.00 0.00 19 PHE A O 10
ATOM 11688 N N . THR A 1 20 ? 14.203 -10.317 7.375 1.00 0.00 20 THR A N 10
ATOM 11689 C CA . THR A 1 20 ? 14.934 -11.536 7.697 1.00 0.00 20 THR A CA 10
ATOM 11690 C C . THR A 1 20 ? 14.004 -12.601 8.267 1.00 0.00 20 THR A C 10
ATOM 11691 O O . THR A 1 20 ? 12.847 -12.324 8.585 1.00 0.00 20 THR A O 10
ATOM 11702 N N . LEU A 1 21 ? 14.517 -13.820 8.394 1.00 0.00 21 LEU A N 10
ATOM 11703 C CA . LEU A 1 21 ? 13.732 -14.928 8.927 1.00 0.00 21 LEU A CA 10
ATOM 11704 C C . LEU A 1 21 ? 12.737 -14.436 9.973 1.00 0.00 21 LEU A C 10
ATOM 11705 O O . LEU A 1 21 ? 11.541 -14.721 9.891 1.00 0.00 21 LEU A O 10
ATOM 11721 N N . PHE A 1 22 ? 13.237 -13.695 10.956 1.00 0.00 22 PHE A N 10
ATOM 11722 C CA . PHE A 1 22 ? 12.392 -13.162 12.019 1.00 0.00 22 PHE A CA 10
ATOM 11723 C C . PHE A 1 22 ? 11.463 -12.077 11.482 1.00 0.00 22 PHE A C 10
ATOM 11724 O O . PHE A 1 22 ? 10.261 -12.085 11.749 1.00 0.00 22 PHE A O 10
ATOM 11741 N N . LYS A 1 23 ? 12.029 -11.144 10.724 1.00 0.00 23 LYS A N 10
ATOM 11742 C CA . LYS A 1 23 ? 11.254 -10.052 10.148 1.00 0.00 23 LYS A CA 10
ATOM 11743 C C . LYS A 1 23 ? 10.911 -10.338 8.689 1.00 0.00 23 LYS A C 10
ATOM 11744 O O . LYS A 1 23 ? 11.585 -9.861 7.777 1.00 0.00 23 LYS A O 10
ATOM 11763 N N . LYS A 1 24 ? 9.857 -11.119 8.477 1.00 0.00 24 LYS A N 10
ATOM 11764 C CA . LYS A 1 24 ? 9.421 -11.467 7.129 1.00 0.00 24 LYS A CA 10
ATOM 11765 C C . LYS A 1 24 ? 9.134 -10.213 6.309 1.00 0.00 24 LYS A C 10
ATOM 11766 O O . LYS A 1 24 ? 9.210 -9.097 6.820 1.00 0.00 24 LYS A O 10
ATOM 11785 N N . GLU A 1 25 ? 8.803 -10.407 5.037 1.00 0.00 25 GLU A N 10
ATOM 11786 C CA . GLU A 1 25 ? 8.504 -9.291 4.147 1.00 0.00 25 GLU A CA 10
ATOM 11787 C C . GLU A 1 25 ? 7.034 -9.302 3.735 1.00 0.00 25 GLU A C 10
ATOM 11788 O O . GLU A 1 25 ? 6.518 -10.317 3.267 1.00 0.00 25 GLU A O 10
ATOM 11800 N N . TYR A 1 26 ? 6.368 -8.167 3.913 1.00 0.00 26 TYR A N 10
ATOM 11801 C CA . TYR A 1 26 ? 4.958 -8.046 3.562 1.00 0.00 26 TYR A CA 10
ATOM 11802 C C . TYR A 1 26 ? 4.762 -7.045 2.428 1.00 0.00 26 TYR A C 10
ATOM 11803 O O . TYR A 1 26 ? 5.634 -6.221 2.154 1.00 0.00 26 TYR A O 10
ATOM 11821 N N . GLY A 1 27 ? 3.608 -7.122 1.772 1.00 0.00 27 GLY A N 10
ATOM 11822 C CA . GLY A 1 27 ? 3.317 -6.217 0.675 1.00 0.00 27 GLY A CA 10
ATOM 11823 C C . GLY A 1 27 ? 1.977 -5.526 0.834 1.00 0.00 27 GLY A C 10
ATOM 11824 O O . GLY A 1 27 ? 1.034 -6.101 1.379 1.00 0.00 27 GLY A O 10
ATOM 11828 N N . CYS A 1 28 ? 1.890 -4.289 0.358 1.00 0.00 28 CYS A N 10
ATOM 11829 C CA . CYS A 1 28 ? 0.657 -3.517 0.451 1.00 0.00 28 CYS A CA 10
ATOM 11830 C C . CYS A 1 28 ? -0.176 -3.667 -0.819 1.00 0.00 28 CYS A C 10
ATOM 11831 O O . CYS A 1 28 ? 0.303 -4.179 -1.832 1.00 0.00 28 CYS A O 10
ATOM 11838 N N . LYS A 1 29 ? -1.424 -3.217 -0.758 1.00 0.00 29 LYS A N 10
ATOM 11839 C CA . LYS A 1 29 ? -2.324 -3.298 -1.902 1.00 0.00 29 LYS A CA 10
ATOM 11840 C C . LYS A 1 29 ? -2.574 -1.916 -2.498 1.00 0.00 29 LYS A C 10
ATOM 11841 O O . LYS A 1 29 ? -2.531 -1.738 -3.714 1.00 0.00 29 LYS A O 10
ATOM 11860 N N . ASN A 1 30 ? -2.833 -0.942 -1.632 1.00 0.00 30 ASN A N 10
ATOM 11861 C CA . ASN A 1 30 ? -3.088 0.425 -2.073 1.00 0.00 30 ASN A CA 10
ATOM 11862 C C . ASN A 1 30 ? -1.850 1.024 -2.732 1.00 0.00 30 ASN A C 10
ATOM 11863 O O . ASN A 1 30 ? -1.796 1.178 -3.953 1.00 0.00 30 ASN A O 10
ATOM 11874 N N . CYS A 1 31 ? -0.856 1.359 -1.917 1.00 0.00 31 CYS A N 10
ATOM 11875 C CA . CYS A 1 31 ? 0.383 1.941 -2.419 1.00 0.00 31 CYS A CA 10
ATOM 11876 C C . CYS A 1 31 ? 1.211 0.898 -3.165 1.00 0.00 31 CYS A C 10
ATOM 11877 O O . CYS A 1 31 ? 1.868 1.206 -4.158 1.00 0.00 31 CYS A O 10
ATOM 11884 N N . GLY A 1 32 ? 1.173 -0.338 -2.677 1.00 0.00 32 GLY A N 10
ATOM 11885 C CA . GLY A 1 32 ? 1.923 -1.408 -3.309 1.00 0.00 32 GLY A CA 10
ATOM 11886 C C . GLY A 1 32 ? 3.403 -1.347 -2.987 1.00 0.00 32 GLY A C 10
ATOM 11887 O O . GLY A 1 32 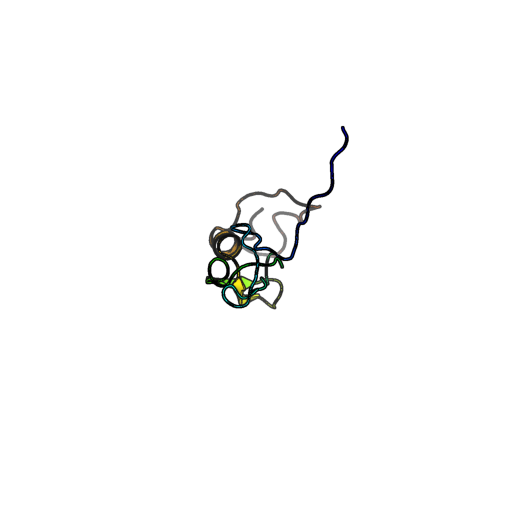? 4.244 -1.496 -3.873 1.00 0.00 32 GLY A O 10
ATOM 11891 N N . ARG A 1 33 ? 3.722 -1.124 -1.716 1.00 0.00 33 ARG A N 10
ATOM 11892 C CA . ARG A 1 33 ? 5.111 -1.040 -1.281 1.00 0.00 33 ARG A CA 10
ATOM 11893 C C . ARG A 1 33 ? 5.450 -2.180 -0.324 1.00 0.00 33 ARG A C 10
ATOM 11894 O O . ARG A 1 33 ? 4.560 -2.840 0.211 1.00 0.00 33 ARG A O 10
ATOM 11915 N N . ALA A 1 34 ? 6.743 -2.405 -0.116 1.00 0.00 34 ALA A N 10
ATOM 11916 C CA . ALA A 1 34 ? 7.200 -3.464 0.776 1.00 0.00 34 ALA A CA 10
ATOM 11917 C C . ALA A 1 34 ? 7.218 -2.990 2.226 1.00 0.00 34 ALA A C 10
ATOM 11918 O O . ALA A 1 34 ? 7.843 -1.980 2.552 1.00 0.00 34 ALA A O 10
ATOM 11925 N N . PHE A 1 35 ? 6.528 -3.724 3.092 1.00 0.00 35 PHE A N 10
ATOM 11926 C CA . PHE A 1 35 ? 6.464 -3.378 4.507 1.00 0.00 35 PHE A CA 10
ATOM 11927 C C . PHE A 1 35 ? 6.697 -4.608 5.379 1.00 0.00 35 PHE A C 10
ATOM 11928 O O . PHE A 1 35 ? 6.525 -5.742 4.932 1.00 0.00 35 PHE A O 10
ATOM 11945 N N . CYS A 1 36 ? 7.090 -4.375 6.627 1.00 0.00 36 CYS A N 10
ATOM 11946 C CA . CYS A 1 36 ? 7.348 -5.462 7.563 1.00 0.00 36 CYS A CA 10
ATOM 11947 C C . CYS A 1 36 ? 6.116 -5.749 8.417 1.00 0.00 36 CYS A C 10
ATOM 11948 O O . CYS A 1 36 ? 5.416 -4.832 8.842 1.00 0.00 36 CYS A O 10
ATOM 11955 N N . ASN A 1 37 ? 5.859 -7.030 8.664 1.00 0.00 37 ASN A N 10
ATOM 11956 C CA . ASN A 1 37 ? 4.712 -7.438 9.466 1.00 0.00 37 ASN A CA 10
ATOM 11957 C C . ASN A 1 37 ? 4.360 -6.369 10.496 1.00 0.00 37 ASN A C 10
ATOM 11958 O O . ASN A 1 37 ? 3.187 -6.103 10.753 1.00 0.00 37 ASN A O 10
ATOM 11969 N N . GLY A 1 38 ? 5.386 -5.758 11.081 1.00 0.00 38 GLY A N 10
ATOM 11970 C CA . GLY A 1 38 ? 5.164 -4.724 12.075 1.00 0.00 38 GLY A CA 10
ATOM 11971 C C . GLY A 1 38 ? 4.449 -3.515 11.504 1.00 0.00 38 GLY A C 10
ATOM 11972 O O . GLY A 1 38 ? 3.458 -3.048 12.066 1.00 0.00 38 GLY A O 10
ATOM 11976 N N . CYS A 1 39 ? 4.954 -3.004 10.386 1.00 0.00 39 CYS A N 10
ATOM 11977 C CA . CYS A 1 39 ? 4.359 -1.841 9.740 1.00 0.00 39 CYS A CA 10
ATOM 11978 C C . CYS A 1 39 ? 3.108 -2.233 8.958 1.00 0.00 39 CYS A C 10
ATOM 11979 O O . CYS A 1 39 ? 2.133 -1.482 8.909 1.00 0.00 39 CYS A O 10
ATOM 11986 N N . LEU A 1 40 ? 3.143 -3.413 8.349 1.00 0.00 40 LEU A N 10
ATOM 11987 C CA . LEU A 1 40 ? 2.013 -3.905 7.570 1.00 0.00 40 LEU A CA 10
ATOM 11988 C C . LEU A 1 40 ? 1.067 -4.725 8.441 1.00 0.00 40 LEU A C 10
ATOM 11989 O O . LEU A 1 40 ? 0.771 -5.881 8.137 1.00 0.00 40 LEU A O 10
ATOM 12005 N N . SER A 1 41 ? 0.594 -4.118 9.525 1.00 0.00 41 SER A N 10
ATOM 12006 C CA . SER A 1 41 ? -0.318 -4.792 10.442 1.00 0.00 41 SER A CA 10
ATOM 12007 C C . SER A 1 41 ? -1.676 -4.097 10.466 1.00 0.00 41 SER A C 10
ATOM 12008 O O . SER A 1 41 ? -2.362 -4.084 11.489 1.00 0.00 41 SER A O 10
ATOM 12016 N N . PHE A 1 42 ? -2.058 -3.520 9.332 1.00 0.00 42 PHE A N 10
ATOM 12017 C CA . PHE A 1 42 ? -3.334 -2.821 9.222 1.00 0.00 42 PHE A CA 10
ATOM 12018 C C . PHE A 1 42 ? -4.100 -3.280 7.985 1.00 0.00 42 PHE A C 10
ATOM 12019 O O . PHE A 1 42 ? -3.524 -3.862 7.066 1.00 0.00 42 PHE A O 10
ATOM 12036 N N . SER A 1 43 ? -5.402 -3.013 7.969 1.00 0.00 43 SER A N 10
ATOM 12037 C CA . SER A 1 43 ? -6.249 -3.401 6.848 1.00 0.00 43 SER A CA 10
ATOM 12038 C C . SER A 1 43 ? -7.252 -2.300 6.518 1.00 0.00 43 SER A C 10
ATOM 12039 O O . SER A 1 43 ? -7.722 -1.588 7.405 1.00 0.00 43 SER A O 10
ATOM 12047 N N . ALA A 1 44 ? -7.576 -2.168 5.236 1.00 0.00 44 ALA A N 10
ATOM 12048 C CA . ALA A 1 44 ? -8.525 -1.156 4.788 1.00 0.00 44 ALA A CA 10
ATOM 12049 C C . ALA A 1 44 ? -8.970 -1.418 3.353 1.00 0.00 44 ALA A C 10
ATOM 12050 O O . ALA A 1 44 ? -8.194 -1.908 2.531 1.00 0.00 44 ALA A O 10
ATOM 12057 N N . LEU A 1 45 ? -10.222 -1.089 3.058 1.00 0.00 45 LEU A N 10
ATOM 12058 C CA . LEU A 1 45 ? -10.771 -1.289 1.721 1.00 0.00 45 LEU A CA 10
ATOM 12059 C C . LEU A 1 45 ? -9.897 -0.616 0.667 1.00 0.00 45 LEU A C 10
ATOM 12060 O O . LEU A 1 45 ? -9.718 0.602 0.680 1.00 0.00 45 LEU A O 10
ATOM 12076 N N . VAL A 1 46 ? -9.357 -1.417 -0.245 1.00 0.00 46 VAL A N 10
ATOM 12077 C CA . VAL A 1 46 ? -8.504 -0.899 -1.309 1.00 0.00 46 VAL A CA 10
ATOM 12078 C C . VAL A 1 46 ? -9.263 -0.812 -2.628 1.00 0.00 46 VAL A C 10
ATOM 12079 O O . VAL A 1 46 ? -9.776 -1.805 -3.145 1.00 0.00 46 VAL A O 10
ATOM 12092 N N . PRO A 1 47 ? -9.337 0.404 -3.189 1.00 0.00 47 PRO A N 10
ATOM 12093 C CA . PRO A 1 47 ? -10.030 0.650 -4.457 1.00 0.00 47 PRO A CA 10
ATOM 12094 C C . PRO A 1 47 ? -9.298 0.038 -5.647 1.00 0.00 47 PRO A C 10
ATOM 12095 O O . PRO A 1 47 ? -9.848 -0.059 -6.743 1.00 0.00 47 PRO A O 10
ATOM 12106 N N . ARG A 1 48 ? -8.054 -0.374 -5.422 1.00 0.00 48 ARG A N 10
ATOM 12107 C CA . ARG A 1 48 ? -7.247 -0.976 -6.476 1.00 0.00 48 ARG A CA 10
ATOM 12108 C C . ARG A 1 48 ? -7.587 -2.454 -6.644 1.00 0.00 48 ARG A C 10
ATOM 12109 O O . ARG A 1 48 ? -7.639 -2.965 -7.762 1.00 0.00 48 ARG A O 10
ATOM 12130 N N . ALA A 1 49 ? -7.816 -3.134 -5.526 1.00 0.00 49 ALA A N 10
ATOM 12131 C CA . ALA A 1 49 ? -8.152 -4.552 -5.549 1.00 0.00 49 ALA A CA 10
ATOM 12132 C C . ALA A 1 49 ? -9.639 -4.760 -5.817 1.00 0.00 49 ALA A C 10
ATOM 12133 O O . ALA A 1 49 ? -10.038 -5.758 -6.415 1.00 0.00 49 ALA A O 10
ATOM 12140 N N . GLY A 1 50 ? -10.454 -3.809 -5.370 1.00 0.00 50 GLY A N 10
ATOM 12141 C CA . GLY A 1 50 ? -11.888 -3.908 -5.571 1.00 0.00 50 GLY A CA 10
ATOM 12142 C C . GLY A 1 50 ? -12.673 -3.593 -4.312 1.00 0.00 50 GLY A C 10
ATOM 12143 O O . GLY A 1 50 ? -13.641 -4.280 -3.988 1.00 0.00 50 GLY A O 10
ATOM 12147 N N . ASN A 1 51 ? -12.253 -2.553 -3.600 1.00 0.00 51 ASN A N 10
ATOM 12148 C CA . ASN A 1 51 ? -12.923 -2.150 -2.368 1.00 0.00 51 ASN A CA 10
ATOM 12149 C C . ASN A 1 51 ? -12.954 -3.299 -1.366 1.00 0.00 51 ASN A C 10
ATOM 12150 O O . ASN A 1 51 ? -13.995 -3.598 -0.778 1.00 0.00 51 ASN A O 10
ATOM 12161 N N . THR A 1 52 ? -11.806 -3.942 -1.174 1.00 0.00 52 THR A N 10
ATOM 12162 C CA . THR A 1 52 ? -11.702 -5.059 -0.243 1.00 0.00 52 THR A CA 10
ATOM 12163 C C . THR A 1 52 ? -10.755 -4.731 0.905 1.00 0.00 52 THR A C 10
ATOM 12164 O O . THR A 1 52 ? -9.710 -4.114 0.702 1.00 0.00 52 THR A O 10
ATOM 12175 N N . GLN A 1 53 ? -11.128 -5.148 2.111 1.00 0.00 53 GLN A N 10
ATOM 12176 C CA . GLN A 1 53 ? -10.310 -4.897 3.292 1.00 0.00 53 GLN A CA 10
ATOM 12177 C C . GLN A 1 53 ? -9.047 -5.752 3.271 1.00 0.00 53 GLN A C 10
ATOM 12178 O O . GLN A 1 53 ? -8.973 -6.782 3.940 1.00 0.00 53 GLN A O 10
ATOM 12192 N N . GLN A 1 54 ? -8.057 -5.316 2.497 1.00 0.00 54 GLN A N 10
ATOM 12193 C CA . GLN A 1 54 ? -6.798 -6.043 2.389 1.00 0.00 54 GLN A CA 10
ATOM 12194 C C . GLN A 1 54 ? -5.759 -5.477 3.351 1.00 0.00 54 GLN A C 10
ATOM 12195 O O . GLN A 1 54 ? -5.875 -4.341 3.810 1.00 0.00 54 GLN A O 10
ATOM 12209 N N . LYS A 1 55 ? -4.742 -6.278 3.654 1.00 0.00 55 LYS A N 10
ATOM 12210 C CA . LYS A 1 55 ? -3.681 -5.859 4.562 1.00 0.00 55 LYS A CA 10
ATOM 12211 C C . LYS A 1 55 ? -2.866 -4.721 3.956 1.00 0.00 55 LYS A C 10
ATOM 12212 O O . LYS A 1 55 ? -2.127 -4.918 2.991 1.00 0.00 55 LYS A O 10
ATOM 12231 N N . VAL A 1 56 ? -3.003 -3.530 4.530 1.00 0.00 56 VAL A N 10
ATOM 12232 C CA . VAL A 1 56 ? -2.277 -2.361 4.048 1.00 0.00 56 VAL A CA 10
ATOM 12233 C C . VAL A 1 56 ? -1.356 -1.802 5.127 1.00 0.00 56 VAL A C 10
ATOM 12234 O O . VAL A 1 56 ? -1.506 -2.114 6.309 1.00 0.00 56 VAL A O 10
ATOM 12247 N N . CYS A 1 57 ? -0.403 -0.975 4.713 1.00 0.00 57 CYS A N 10
ATOM 12248 C CA . CYS A 1 57 ? 0.544 -0.372 5.644 1.00 0.00 57 CYS A CA 10
ATOM 12249 C C . CYS A 1 57 ? -0.121 0.739 6.452 1.00 0.00 57 CYS A C 10
ATOM 12250 O O . CYS A 1 57 ? -1.145 1.289 6.048 1.00 0.00 57 CYS A O 10
ATOM 12257 N N . LYS A 1 58 ? 0.470 1.065 7.597 1.00 0.00 58 LYS A N 10
ATOM 12258 C CA . LYS A 1 58 ? -0.062 2.111 8.462 1.00 0.00 58 LYS A CA 10
ATOM 12259 C C . LYS A 1 58 ? -0.584 3.284 7.640 1.00 0.00 58 LYS A C 10
ATOM 12260 O O . LYS A 1 58 ? -1.784 3.557 7.625 1.00 0.00 58 LYS A O 10
ATOM 12279 N N . GLN A 1 59 ? 0.325 3.974 6.958 1.00 0.00 59 GLN A N 10
ATOM 12280 C CA . GLN A 1 59 ? -0.045 5.117 6.132 1.00 0.00 59 GLN A CA 10
ATOM 12281 C C . GLN A 1 59 ? -1.352 4.854 5.391 1.00 0.00 59 GLN A C 10
ATOM 12282 O O . GLN A 1 59 ? -2.403 5.382 5.755 1.00 0.00 59 GLN A O 10
ATOM 12296 N N . CYS A 1 60 ? -1.279 4.033 4.349 1.00 0.00 60 CYS A N 10
ATOM 12297 C CA . CYS A 1 60 ? -2.455 3.698 3.555 1.00 0.00 60 CYS A CA 10
ATOM 12298 C C . CYS A 1 60 ? -3.674 3.487 4.449 1.00 0.00 60 CYS A C 10
ATOM 12299 O O . CYS A 1 60 ? -4.711 4.126 4.265 1.00 0.00 60 CYS A O 10
ATOM 12306 N N . HIS A 1 61 ? -3.541 2.587 5.418 1.00 0.00 61 HIS A N 10
ATOM 12307 C CA . HIS A 1 61 ? -4.630 2.292 6.342 1.00 0.00 61 HIS A CA 10
ATOM 12308 C C . HIS A 1 61 ? -5.285 3.578 6.838 1.00 0.00 61 HIS A C 10
ATOM 12309 O O . HIS A 1 61 ? -6.499 3.633 7.035 1.00 0.00 61 HIS A O 10
ATOM 12323 N N . THR A 1 62 ? -4.472 4.611 7.040 1.00 0.00 62 THR A N 10
ATOM 12324 C CA . THR A 1 62 ? -4.972 5.895 7.514 1.00 0.00 62 THR A CA 10
ATOM 12325 C C . THR A 1 62 ? -5.465 6.755 6.356 1.00 0.00 62 THR A C 10
ATOM 12326 O O . THR A 1 62 ? -6.498 7.418 6.460 1.00 0.00 62 THR A O 10
ATOM 12337 N N . ILE A 1 63 ? -4.722 6.739 5.255 1.00 0.00 63 ILE A N 10
ATOM 12338 C CA . ILE A 1 63 ? -5.086 7.517 4.077 1.00 0.00 63 ILE A CA 10
ATOM 12339 C C . ILE A 1 63 ? -6.470 7.130 3.569 1.00 0.00 63 ILE A C 10
ATOM 12340 O O . ILE A 1 63 ? -7.291 7.992 3.252 1.00 0.00 63 ILE A O 10
ATOM 12356 N N . LEU A 1 64 ? -6.726 5.828 3.497 1.00 0.00 64 LEU A N 10
ATOM 12357 C CA . LEU A 1 64 ? -8.013 5.326 3.029 1.00 0.00 64 LEU A CA 10
ATOM 12358 C C . LEU A 1 64 ? -9.103 5.572 4.067 1.00 0.00 64 LEU A C 10
ATOM 12359 O O . LEU A 1 64 ? -10.290 5.396 3.790 1.00 0.00 64 LEU A O 10
ATOM 12375 N N . THR A 1 65 ? -8.693 5.983 5.263 1.00 0.00 65 THR A N 10
ATOM 12376 C CA . THR A 1 65 ? -9.634 6.255 6.342 1.00 0.00 65 THR A CA 10
ATOM 12377 C C . THR A 1 65 ? -9.630 7.733 6.715 1.00 0.00 65 THR A C 10
ATOM 12378 O O . THR A 1 65 ? -10.397 8.167 7.575 1.00 0.00 65 THR A O 10
ATOM 12389 N N . ARG A 1 66 ? -8.763 8.501 6.063 1.00 0.00 66 ARG A N 10
ATOM 12390 C CA . ARG A 1 66 ? -8.660 9.931 6.328 1.00 0.00 66 ARG A CA 10
ATOM 12391 C C . ARG A 1 66 ? -9.447 10.733 5.295 1.00 0.00 66 ARG A C 10
ATOM 12392 O O . ARG A 1 66 ? -10.099 11.721 5.627 1.00 0.00 66 ARG A O 10
ATOM 12413 N N . GLY A 1 67 ? -9.379 10.299 4.040 1.00 0.00 67 GLY A N 10
ATOM 12414 C CA . GLY A 1 67 ? -10.089 10.988 2.978 1.00 0.00 67 GLY A CA 10
ATOM 12415 C C . GLY A 1 67 ? -10.492 10.057 1.851 1.00 0.00 67 GLY A C 10
ATOM 12416 O O . GLY A 1 67 ? -10.431 10.428 0.679 1.00 0.00 67 GLY A O 10
ATOM 12420 N N . SER A 1 68 ? -10.905 8.845 2.206 1.00 0.00 68 SER A N 10
ATOM 12421 C CA . SER A 1 68 ? -11.315 7.856 1.216 1.00 0.00 68 SER A CA 10
ATOM 12422 C C . SER A 1 68 ? -11.908 8.534 -0.015 1.00 0.00 68 SER A C 10
ATOM 12423 O O . SER A 1 68 ? -13.030 9.038 0.019 1.00 0.00 68 SER A O 10
ATOM 12431 N N . SER A 1 69 ? -11.144 8.543 -1.103 1.00 0.00 69 SER A N 10
ATOM 12432 C CA . SER A 1 69 ? -11.590 9.163 -2.346 1.00 0.00 69 SER A CA 10
ATOM 12433 C C . SER A 1 69 ? -11.601 8.148 -3.485 1.00 0.00 69 SER A C 10
ATOM 12434 O O . SER A 1 69 ? -10.612 7.455 -3.723 1.00 0.00 69 SER A O 10
ATOM 12442 N N . ASP A 1 70 ? -12.727 8.068 -4.186 1.00 0.00 70 ASP A N 10
ATOM 12443 C CA . ASP A 1 70 ? -12.868 7.139 -5.302 1.00 0.00 70 ASP A CA 10
ATOM 12444 C C . ASP A 1 70 ? -13.513 7.826 -6.502 1.00 0.00 70 ASP A C 10
ATOM 12445 O O . ASP A 1 70 ? -14.424 7.283 -7.124 1.00 0.00 70 ASP A O 10
ATOM 12454 N N . ASN A 1 71 ? -13.033 9.024 -6.820 1.00 0.00 71 ASN A N 10
ATOM 12455 C CA . ASN A 1 71 ? -13.564 9.786 -7.945 1.00 0.00 71 ASN A CA 10
ATOM 12456 C C . ASN A 1 71 ? -12.681 9.621 -9.178 1.00 0.00 71 ASN A C 10
ATOM 12457 O O . ASN A 1 71 ? -12.365 10.595 -9.862 1.00 0.00 71 ASN A O 10
ATOM 12468 N N . ALA A 1 72 ? -12.287 8.383 -9.456 1.00 0.00 72 ALA A N 10
ATOM 12469 C CA . ALA A 1 72 ? -11.443 8.091 -10.608 1.00 0.00 72 ALA A CA 10
ATOM 12470 C C . ALA A 1 72 ? -12.236 8.185 -11.907 1.00 0.00 72 ALA A C 10
ATOM 12471 O O . ALA A 1 72 ? -13.165 7.411 -12.136 1.00 0.00 72 ALA A O 10
ATOM 12478 N N . SER A 1 73 ? -11.863 9.139 -12.754 1.00 0.00 73 SER A N 10
ATOM 12479 C CA . SER A 1 73 ? -12.543 9.337 -14.029 1.00 0.00 73 SER A CA 10
ATOM 12480 C C . SER A 1 73 ? -12.658 8.022 -14.794 1.00 0.00 73 SER A C 10
ATOM 12481 O O . SER A 1 73 ? -13.718 7.688 -15.323 1.00 0.00 73 SER A O 10
ATOM 12489 N N . LYS A 1 74 ? -11.559 7.277 -14.847 1.00 0.00 74 LYS A N 10
ATOM 12490 C CA . LYS A 1 74 ? -11.534 5.998 -15.545 1.00 0.00 74 LYS A CA 10
ATOM 12491 C C . LYS A 1 74 ? -10.377 5.133 -15.055 1.00 0.00 74 LYS A C 10
ATOM 12492 O O . LYS A 1 74 ? -9.212 5.514 -15.172 1.00 0.00 74 LYS A O 10
ATOM 12511 N N . TRP A 1 75 ? -10.705 3.968 -14.508 1.00 0.00 75 TRP A N 10
ATOM 12512 C CA . TRP A 1 75 ? -9.692 3.049 -14.002 1.00 0.00 75 TRP A CA 10
ATOM 12513 C C . TRP A 1 75 ? -9.978 1.621 -14.454 1.00 0.00 75 TRP A C 10
ATOM 12514 O O . TRP A 1 75 ? -11.126 1.177 -14.447 1.00 0.00 75 TRP A O 10
ATOM 12535 N N . SER A 1 76 ? -8.927 0.907 -14.845 1.00 0.00 76 SER A N 10
ATOM 12536 C CA . SER A 1 76 ? -9.067 -0.470 -15.303 1.00 0.00 76 SER A CA 10
ATOM 12537 C C . SER A 1 76 ? -8.148 -1.400 -14.516 1.00 0.00 76 SER A C 10
ATOM 12538 O O . SER A 1 76 ? -7.107 -0.995 -13.999 1.00 0.00 76 SER A O 10
ATOM 12546 N N . PRO A 1 77 ? -8.542 -2.679 -14.423 1.00 0.00 77 PRO A N 10
ATOM 12547 C CA . PRO A 1 77 ? -7.770 -3.695 -13.701 1.00 0.00 77 PRO A CA 10
ATOM 12548 C C . PRO A 1 77 ? -6.467 -4.045 -14.413 1.00 0.00 77 PRO A C 10
ATOM 12549 O O . PRO A 1 77 ? -6.348 -3.932 -15.633 1.00 0.00 77 PRO A O 10
ATOM 12560 N N . PRO A 1 78 ? -5.466 -4.483 -13.634 1.00 0.00 78 PRO A N 10
ATOM 12561 C CA . PRO A 1 78 ? -4.155 -4.860 -14.169 1.00 0.00 78 PRO A CA 10
ATOM 12562 C C . PRO A 1 78 ? -4.211 -6.146 -14.988 1.00 0.00 78 PRO A C 10
ATOM 12563 O O . PRO A 1 78 ? -5.269 -6.759 -15.124 1.00 0.00 78 PRO A O 10
ATOM 12574 N N . GLN A 1 79 ? -3.065 -6.547 -15.530 1.00 0.00 79 GLN A N 10
ATOM 12575 C CA . GLN A 1 79 ? -2.985 -7.760 -16.336 1.00 0.00 79 GLN A CA 10
ATOM 12576 C C . GLN A 1 79 ? -3.794 -8.887 -15.703 1.00 0.00 79 GLN A C 10
ATOM 12577 O O . GLN A 1 79 ? -4.557 -9.573 -16.382 1.00 0.00 79 GLN A O 10
ATOM 12591 N N . ASN A 1 80 ? -3.621 -9.074 -14.399 1.00 0.00 80 ASN A N 10
ATOM 12592 C CA . ASN A 1 80 ? -4.335 -10.120 -13.675 1.00 0.00 80 ASN A CA 10
ATOM 12593 C C . ASN A 1 80 ? -5.843 -9.913 -13.768 1.00 0.00 80 ASN A C 10
ATOM 12594 O O . ASN A 1 80 ? -6.313 -8.972 -14.407 1.00 0.00 80 ASN A O 10
ATOM 12605 N N . TYR A 1 81 ? -6.597 -10.798 -13.125 1.00 0.00 81 TYR A N 10
ATOM 12606 C CA . TYR A 1 81 ? -8.052 -10.714 -13.136 1.00 0.00 81 TYR A CA 10
ATOM 12607 C C . TYR A 1 81 ? -8.597 -10.876 -14.552 1.00 0.00 81 TYR A C 10
ATOM 12608 O O . TYR A 1 81 ? -9.493 -10.145 -14.973 1.00 0.00 81 TYR A O 10
ATOM 12626 N N . LYS A 1 82 ? -8.048 -11.841 -15.282 1.00 0.00 82 LYS A N 10
ATOM 12627 C CA . LYS A 1 82 ? -8.478 -12.104 -16.651 1.00 0.00 82 LYS A CA 10
ATOM 12628 C C . LYS A 1 82 ? -8.962 -13.542 -16.803 1.00 0.00 82 LYS A C 10
ATOM 12629 O O . LYS A 1 82 ? -10.046 -13.790 -17.331 1.00 0.00 82 LYS A O 10
ATOM 12648 N N . SER A 1 83 ? -8.152 -14.487 -16.336 1.00 0.00 83 SER A N 10
ATOM 12649 C CA . SER A 1 83 ? -8.497 -15.901 -16.422 1.00 0.00 83 SER A CA 10
ATOM 12650 C C . SER A 1 83 ? -9.985 -16.114 -16.161 1.00 0.00 83 SER A C 10
ATOM 12651 O O . SER A 1 83 ? -10.648 -16.873 -16.865 1.00 0.00 83 SER A O 10
ATOM 12659 N N . GLY A 1 84 ? -10.504 -15.436 -15.141 1.00 0.00 84 GLY A N 10
ATOM 12660 C CA . GLY A 1 84 ? -11.909 -15.564 -14.803 1.00 0.00 84 GLY A CA 10
ATOM 12661 C C . GLY A 1 84 ? -12.811 -15.432 -16.014 1.00 0.00 84 GLY A C 10
ATOM 12662 O O . GLY A 1 84 ? -12.489 -14.743 -16.982 1.00 0.00 84 GLY A O 10
ATOM 12666 N N . PRO A 1 85 ? -13.970 -16.106 -15.971 1.00 0.00 85 PRO A N 10
ATOM 12667 C CA . PRO A 1 85 ? -14.944 -16.077 -17.066 1.00 0.00 85 PRO A CA 10
ATOM 12668 C C . PRO A 1 85 ? -15.625 -14.720 -17.200 1.00 0.00 85 PRO A C 10
ATOM 12669 O O . PRO A 1 85 ? -15.751 -13.979 -16.225 1.00 0.00 85 PRO A O 10
ATOM 12680 N N . SER A 1 86 ? -16.064 -14.400 -18.413 1.00 0.00 86 SER A N 10
ATOM 12681 C CA . SER A 1 86 ? -16.730 -13.130 -18.676 1.00 0.00 86 SER A CA 10
ATOM 12682 C C . SER A 1 86 ? -17.965 -13.334 -19.548 1.00 0.00 86 SER A C 10
ATOM 12683 O O . SER A 1 86 ? -18.216 -14.434 -20.040 1.00 0.00 86 SER A O 10
ATOM 12691 N N . SER A 1 87 ? -18.733 -12.265 -19.734 1.00 0.00 87 SER A N 10
ATOM 12692 C CA . SER A 1 87 ? -19.945 -12.327 -20.543 1.00 0.00 87 SER A CA 10
ATOM 12693 C C . SER A 1 87 ? -19.767 -13.286 -21.716 1.00 0.00 87 SER A C 10
ATOM 12694 O O . SER A 1 87 ? -20.628 -14.122 -21.985 1.00 0.00 87 SER A O 10
ATOM 12702 N N . GLY A 1 88 ? -18.641 -13.157 -22.412 1.00 0.00 88 GLY A N 10
ATOM 12703 C CA . GLY A 1 88 ? -18.369 -14.018 -23.548 1.00 0.00 88 GLY A CA 10
ATOM 12704 C C . GLY A 1 88 ? -17.743 -13.268 -24.707 1.00 0.00 88 GLY A C 10
ATOM 12705 O O . GLY A 1 88 ? -18.063 -12.097 -24.905 1.00 0.00 88 GLY A O 10
ATOM 12711 N N . GLY A 1 1 ? 21.857 8.298 9.608 1.00 0.00 1 GLY A N 11
ATOM 12712 C CA . GLY A 1 1 ? 22.780 7.877 8.570 1.00 0.00 1 GLY A CA 11
ATOM 12713 C C . GLY A 1 1 ? 22.633 6.408 8.225 1.00 0.00 1 GLY A C 11
ATOM 12714 O O . GLY A 1 1 ? 22.506 5.565 9.113 1.00 0.00 1 GLY A O 11
ATOM 12718 N N . SER A 1 2 ? 22.650 6.101 6.932 1.00 0.00 2 SER A N 11
ATOM 12719 C CA . SER A 1 2 ? 22.513 4.724 6.472 1.00 0.00 2 SER A CA 11
ATOM 12720 C C . SER A 1 2 ? 23.848 3.989 6.549 1.00 0.00 2 SER A C 11
ATOM 12721 O O . SER A 1 2 ? 24.227 3.268 5.627 1.00 0.00 2 SER A O 11
ATOM 12729 N N . SER A 1 3 ? 24.558 4.179 7.657 1.00 0.00 3 SER A N 11
ATOM 12730 C CA . SER A 1 3 ? 25.853 3.539 7.855 1.00 0.00 3 SER A CA 11
ATOM 12731 C C . SER A 1 3 ? 25.717 2.296 8.729 1.00 0.00 3 SER A C 11
ATOM 12732 O O . SER A 1 3 ? 25.262 2.373 9.870 1.00 0.00 3 SER A O 11
ATOM 12740 N N . GLY A 1 4 ? 26.114 1.150 8.184 1.00 0.00 4 GLY A N 11
ATOM 12741 C CA . GLY A 1 4 ? 26.029 -0.093 8.927 1.00 0.00 4 GLY A CA 11
ATOM 12742 C C . GLY A 1 4 ? 26.555 -1.277 8.140 1.00 0.00 4 GLY A C 11
ATOM 12743 O O . GLY A 1 4 ? 27.672 -1.240 7.624 1.00 0.00 4 GLY A O 11
ATOM 12747 N N . SER A 1 5 ? 25.750 -2.330 8.049 1.00 0.00 5 SER A N 11
ATOM 12748 C CA . SER A 1 5 ? 26.144 -3.532 7.323 1.00 0.00 5 SER A CA 11
ATOM 12749 C C . SER A 1 5 ? 25.817 -3.402 5.838 1.00 0.00 5 SER A C 11
ATOM 12750 O O . SER A 1 5 ? 24.675 -3.599 5.423 1.00 0.00 5 SER A O 11
ATOM 12758 N N . SER A 1 6 ? 26.828 -3.068 5.043 1.00 0.00 6 SER A N 11
ATOM 12759 C CA . SER A 1 6 ? 26.649 -2.908 3.605 1.00 0.00 6 SER A CA 11
ATOM 12760 C C . SER A 1 6 ? 25.663 -3.938 3.062 1.00 0.00 6 SER A C 11
ATOM 12761 O O . SER A 1 6 ? 25.559 -5.048 3.582 1.00 0.00 6 SER A O 11
ATOM 12769 N N . GLY A 1 7 ? 24.941 -3.560 2.011 1.00 0.00 7 GLY A N 11
ATOM 12770 C CA . GLY A 1 7 ? 23.973 -4.461 1.414 1.00 0.00 7 GLY A CA 11
ATOM 12771 C C . GLY A 1 7 ? 22.563 -3.906 1.452 1.00 0.00 7 GLY A C 11
ATOM 12772 O O . GLY A 1 7 ? 21.881 -3.997 2.472 1.00 0.00 7 GLY A O 11
ATOM 12776 N N . MET A 1 8 ? 22.127 -3.326 0.339 1.00 0.00 8 MET A N 11
ATOM 12777 C CA . MET A 1 8 ? 20.789 -2.753 0.250 1.00 0.00 8 MET A CA 11
ATOM 12778 C C . MET A 1 8 ? 19.794 -3.775 -0.291 1.00 0.00 8 MET A C 11
ATOM 12779 O O . MET A 1 8 ? 19.509 -3.802 -1.488 1.00 0.00 8 MET A O 11
ATOM 12793 N N . GLU A 1 9 ? 19.270 -4.613 0.598 1.00 0.00 9 GLU A N 11
ATOM 12794 C CA . GLU A 1 9 ? 18.309 -5.637 0.207 1.00 0.00 9 GLU A CA 11
ATOM 12795 C C . GLU A 1 9 ? 16.880 -5.171 0.470 1.00 0.00 9 GLU A C 11
ATOM 12796 O O . GLU A 1 9 ? 16.659 -4.091 1.019 1.00 0.00 9 GLU A O 11
ATOM 12808 N N . SER A 1 10 ? 15.913 -5.993 0.075 1.00 0.00 10 SER A N 11
ATOM 12809 C CA . SER A 1 10 ? 14.505 -5.663 0.264 1.00 0.00 10 SER A CA 11
ATOM 12810 C C . SER A 1 10 ? 14.230 -5.261 1.710 1.00 0.00 10 SER A C 11
ATOM 12811 O O . SER A 1 10 ? 14.195 -6.106 2.604 1.00 0.00 10 SER A O 11
ATOM 12819 N N . ARG A 1 11 ? 14.037 -3.965 1.930 1.00 0.00 11 ARG A N 11
ATOM 12820 C CA . ARG A 1 11 ? 13.767 -3.450 3.267 1.00 0.00 11 ARG A CA 11
ATOM 12821 C C . ARG A 1 11 ? 12.316 -2.994 3.391 1.00 0.00 11 ARG A C 11
ATOM 12822 O O . ARG A 1 11 ? 11.525 -3.142 2.459 1.00 0.00 11 ARG A O 11
ATOM 12843 N N . CYS A 1 12 ? 11.973 -2.438 4.548 1.00 0.00 12 CYS A N 11
ATOM 12844 C CA . CYS A 1 12 ? 10.618 -1.960 4.795 1.00 0.00 12 CYS A CA 11
ATOM 12845 C C . CYS A 1 12 ? 10.469 -0.502 4.373 1.00 0.00 12 CYS A C 11
ATOM 12846 O O . CYS A 1 12 ? 11.396 0.295 4.519 1.00 0.00 12 CYS A O 11
ATOM 12853 N N . TYR A 1 13 ? 9.297 -0.160 3.849 1.00 0.00 13 TYR A N 11
ATOM 12854 C CA . TYR A 1 13 ? 9.027 1.202 3.403 1.00 0.00 13 TYR A CA 11
ATOM 12855 C C . TYR A 1 13 ? 8.410 2.030 4.526 1.00 0.00 13 TYR A C 11
ATOM 12856 O O . TYR A 1 13 ? 7.668 2.980 4.277 1.00 0.00 13 TYR A O 11
ATOM 12874 N N . GLY A 1 14 ? 8.724 1.663 5.765 1.00 0.00 14 GLY A N 11
ATOM 12875 C CA . GLY A 1 14 ? 8.194 2.382 6.908 1.00 0.00 14 GLY A CA 11
ATOM 12876 C C . GLY A 1 14 ? 9.235 2.607 7.986 1.00 0.00 14 GLY A C 11
ATOM 12877 O O . GLY A 1 14 ? 9.300 3.682 8.583 1.00 0.00 14 GLY A O 11
ATOM 12881 N N . CYS A 1 15 ? 10.053 1.590 8.238 1.00 0.00 15 CYS A N 11
ATOM 12882 C CA . CYS A 1 15 ? 11.096 1.679 9.253 1.00 0.00 15 CYS A CA 11
ATOM 12883 C C . CYS A 1 15 ? 12.466 1.378 8.652 1.00 0.00 15 CYS A C 11
ATOM 12884 O O . CYS A 1 15 ? 13.495 1.590 9.293 1.00 0.00 15 CYS A O 11
ATOM 12891 N N . ALA A 1 16 ? 12.470 0.884 7.419 1.00 0.00 16 ALA A N 11
ATOM 12892 C CA . ALA A 1 16 ? 13.712 0.556 6.731 1.00 0.00 16 ALA A CA 11
ATOM 12893 C C . ALA A 1 16 ? 14.363 -0.684 7.335 1.00 0.00 16 ALA A C 11
ATOM 12894 O O . ALA A 1 16 ? 15.583 -0.845 7.283 1.00 0.00 16 ALA A O 11
ATOM 12901 N N . VAL A 1 17 ? 13.542 -1.558 7.909 1.00 0.00 17 VAL A N 11
ATOM 12902 C CA . VAL A 1 17 ? 14.039 -2.784 8.522 1.00 0.00 17 VAL A CA 11
ATOM 12903 C C . VAL A 1 17 ? 14.233 -3.880 7.481 1.00 0.00 17 VAL A C 11
ATOM 12904 O O . VAL A 1 17 ? 13.338 -4.161 6.683 1.00 0.00 17 VAL A O 11
ATOM 12917 N N . LYS A 1 18 ? 15.409 -4.499 7.493 1.00 0.00 18 LYS A N 11
ATOM 12918 C CA . LYS A 1 18 ? 15.723 -5.567 6.552 1.00 0.00 18 LYS A CA 11
ATOM 12919 C C . LYS A 1 18 ? 14.888 -6.810 6.842 1.00 0.00 18 LYS A C 11
ATOM 12920 O O . LYS A 1 18 ? 14.866 -7.306 7.968 1.00 0.00 18 LYS A O 11
ATOM 12939 N N . PHE A 1 19 ? 14.205 -7.311 5.818 1.00 0.00 19 PHE A N 11
ATOM 12940 C CA . PHE A 1 19 ? 13.370 -8.497 5.963 1.00 0.00 19 PHE A CA 11
ATOM 12941 C C . PHE A 1 19 ? 14.226 -9.742 6.178 1.00 0.00 19 PHE A C 11
ATOM 12942 O O . PHE A 1 19 ? 14.878 -10.229 5.254 1.00 0.00 19 PHE A O 11
ATOM 12959 N N . THR A 1 20 ? 14.219 -10.253 7.405 1.00 0.00 20 THR A N 11
ATOM 12960 C CA . THR A 1 20 ? 14.995 -11.439 7.743 1.00 0.00 20 THR A CA 11
ATOM 12961 C C . THR A 1 20 ? 14.108 -12.525 8.341 1.00 0.00 20 THR A C 11
ATOM 12962 O O . THR A 1 20 ? 12.945 -12.282 8.666 1.00 0.00 20 THR A O 11
ATOM 12973 N N . LEU A 1 21 ? 14.663 -13.723 8.486 1.00 0.00 21 LEU A N 11
ATOM 12974 C CA . LEU A 1 21 ? 13.921 -14.848 9.046 1.00 0.00 21 LEU A CA 11
ATOM 12975 C C . LEU A 1 21 ? 12.957 -14.377 10.130 1.00 0.00 21 LEU A C 11
ATOM 12976 O O . LEU A 1 21 ? 11.762 -14.669 10.082 1.00 0.00 21 LEU A O 11
ATOM 12992 N N . PHE A 1 22 ? 13.483 -13.646 11.107 1.00 0.00 22 PHE A N 11
ATOM 12993 C CA . PHE A 1 22 ? 12.669 -13.134 12.203 1.00 0.00 22 PHE A CA 11
ATOM 12994 C C . PHE A 1 22 ? 11.654 -12.114 11.695 1.00 0.00 22 PHE A C 11
ATOM 12995 O O . PHE A 1 22 ? 10.494 -12.117 12.108 1.00 0.00 22 PHE A O 11
ATOM 13012 N N . LYS A 1 23 ? 12.098 -11.242 10.797 1.00 0.00 23 LYS A N 11
ATOM 13013 C CA . LYS A 1 23 ? 11.231 -10.216 10.231 1.00 0.00 23 LYS A CA 11
ATOM 13014 C C . LYS A 1 23 ? 10.817 -10.577 8.808 1.00 0.00 23 LYS A C 11
ATOM 13015 O O . LYS A 1 23 ? 11.596 -10.427 7.866 1.00 0.00 23 LYS A O 11
ATOM 13034 N N . LYS A 1 24 ? 9.586 -11.054 8.657 1.00 0.00 24 LYS A N 11
ATOM 13035 C CA . LYS A 1 24 ? 9.067 -11.434 7.349 1.00 0.00 24 LYS A CA 11
ATOM 13036 C C . LYS A 1 24 ? 8.774 -10.201 6.500 1.00 0.00 24 LYS A C 11
ATOM 13037 O O . LYS A 1 24 ? 8.629 -9.097 7.024 1.00 0.00 24 LYS A O 11
ATOM 13056 N N . GLU A 1 25 ? 8.686 -10.398 5.188 1.00 0.00 25 GLU A N 11
ATOM 13057 C CA . GLU A 1 25 ? 8.409 -9.301 4.269 1.00 0.00 25 GLU A CA 11
ATOM 13058 C C . GLU A 1 25 ? 6.938 -9.291 3.861 1.00 0.00 25 GLU A C 11
ATOM 13059 O O . GLU A 1 25 ? 6.390 -10.313 3.450 1.00 0.00 25 GLU A O 11
ATOM 13071 N N . TYR A 1 26 ? 6.306 -8.128 3.979 1.00 0.00 26 TYR A N 11
ATOM 13072 C CA . TYR A 1 26 ? 4.899 -7.984 3.626 1.00 0.00 26 TYR A CA 11
ATOM 13073 C C . TYR A 1 26 ? 4.724 -6.998 2.476 1.00 0.00 26 TYR A C 11
ATOM 13074 O O . TYR A 1 26 ? 5.616 -6.203 2.183 1.00 0.00 26 TYR A O 11
ATOM 13092 N N . GLY A 1 27 ? 3.565 -7.055 1.827 1.00 0.00 27 GLY A N 11
ATOM 13093 C CA . GLY A 1 27 ? 3.291 -6.162 0.716 1.00 0.00 27 GLY A CA 11
ATOM 13094 C C . GLY A 1 27 ? 1.955 -5.459 0.852 1.00 0.00 27 GLY A C 11
ATOM 13095 O O . GLY A 1 27 ? 0.996 -6.029 1.372 1.00 0.00 27 GLY A O 11
ATOM 13099 N N . CYS A 1 28 ? 1.892 -4.217 0.386 1.00 0.00 28 CYS A N 11
ATOM 13100 C CA . CYS A 1 28 ? 0.665 -3.433 0.460 1.00 0.00 28 CYS A CA 11
ATOM 13101 C C . CYS A 1 28 ? -0.146 -3.570 -0.826 1.00 0.00 28 CYS A C 11
ATOM 13102 O O . CYS A 1 28 ? 0.349 -4.070 -1.836 1.00 0.00 28 CYS A O 11
ATOM 13109 N N . LYS A 1 29 ? -1.396 -3.121 -0.781 1.00 0.00 29 LYS A N 11
ATOM 13110 C CA . LYS A 1 29 ? -2.277 -3.191 -1.941 1.00 0.00 29 LYS A CA 11
ATOM 13111 C C . LYS A 1 29 ? -2.550 -1.799 -2.501 1.00 0.00 29 LYS A C 11
ATOM 13112 O O . LYS A 1 29 ? -2.565 -1.600 -3.715 1.00 0.00 29 LYS A O 11
ATOM 13131 N N . ASN A 1 30 ? -2.765 -0.838 -1.608 1.00 0.00 30 ASN A N 11
ATOM 13132 C CA . ASN A 1 30 ? -3.036 0.536 -2.014 1.00 0.00 30 ASN A CA 11
ATOM 13133 C C . ASN A 1 30 ? -1.807 1.165 -2.662 1.00 0.00 30 ASN A C 11
ATOM 13134 O O . ASN A 1 30 ? -1.753 1.336 -3.881 1.00 0.00 30 ASN A O 11
ATOM 13145 N N . CYS A 1 31 ? -0.821 1.507 -1.840 1.00 0.00 31 CYS A N 11
ATOM 13146 C CA . CYS A 1 31 ? 0.409 2.117 -2.332 1.00 0.00 31 CYS A CA 11
ATOM 13147 C C . CYS A 1 31 ? 1.227 1.115 -3.141 1.00 0.00 31 CYS A C 11
ATOM 13148 O O . CYS A 1 31 ? 1.868 1.473 -4.128 1.00 0.00 31 CYS A O 11
ATOM 13155 N N . GLY A 1 32 ? 1.200 -0.145 -2.715 1.00 0.00 32 GLY A N 11
ATOM 13156 C CA . GLY A 1 32 ? 1.942 -1.179 -3.410 1.00 0.00 32 GLY A CA 11
ATOM 13157 C C . GLY A 1 32 ? 3.421 -1.155 -3.078 1.00 0.00 32 GLY A C 11
ATOM 13158 O O . GLY A 1 32 ? 4.266 -1.264 -3.966 1.00 0.00 32 GLY A O 11
ATOM 13162 N N . ARG A 1 33 ? 3.735 -1.010 -1.794 1.00 0.00 33 ARG A N 11
ATOM 13163 C CA . ARG A 1 33 ? 5.122 -0.968 -1.347 1.00 0.00 33 ARG A CA 11
ATOM 13164 C C . ARG A 1 33 ? 5.421 -2.124 -0.397 1.00 0.00 33 ARG A C 11
ATOM 13165 O O . ARG A 1 33 ? 4.513 -2.821 0.054 1.00 0.00 33 ARG A O 11
ATOM 13186 N N . ALA A 1 34 ? 6.701 -2.320 -0.097 1.00 0.00 34 ALA A N 11
ATOM 13187 C CA . ALA A 1 34 ? 7.120 -3.390 0.800 1.00 0.00 34 ALA A CA 11
ATOM 13188 C C . ALA A 1 34 ? 7.148 -2.912 2.248 1.00 0.00 34 ALA A C 11
ATOM 13189 O O . ALA A 1 34 ? 7.733 -1.874 2.559 1.00 0.00 34 ALA A O 11
ATOM 13196 N N . PHE A 1 35 ? 6.511 -3.676 3.130 1.00 0.00 35 PHE A N 11
ATOM 13197 C CA . PHE A 1 35 ? 6.461 -3.329 4.546 1.00 0.00 35 PHE A CA 11
ATOM 13198 C C . PHE A 1 35 ? 6.692 -4.561 5.415 1.00 0.00 35 PHE A C 11
ATOM 13199 O O . PHE A 1 35 ? 6.535 -5.695 4.960 1.00 0.00 35 PHE A O 11
ATOM 13216 N N . CYS A 1 36 ? 7.065 -4.331 6.670 1.00 0.00 36 CYS A N 11
ATOM 13217 C CA . CYS A 1 36 ? 7.319 -5.421 7.605 1.00 0.00 36 CYS A CA 11
ATOM 13218 C C . CYS A 1 36 ? 6.085 -5.705 8.456 1.00 0.00 36 CYS A C 11
ATOM 13219 O O . CYS A 1 36 ? 5.381 -4.786 8.874 1.00 0.00 36 CYS A O 11
ATOM 13226 N N . ASN A 1 37 ? 5.829 -6.985 8.709 1.00 0.00 37 ASN A N 11
ATOM 13227 C CA . ASN A 1 37 ? 4.680 -7.390 9.511 1.00 0.00 37 ASN A CA 11
ATOM 13228 C C . ASN A 1 37 ? 4.344 -6.331 10.556 1.00 0.00 37 ASN A C 11
ATOM 13229 O O . ASN A 1 37 ? 3.176 -6.079 10.847 1.00 0.00 37 ASN A O 11
ATOM 13240 N N . GLY A 1 38 ? 5.379 -5.713 11.118 1.00 0.00 38 GLY A N 11
ATOM 13241 C CA . GLY A 1 38 ? 5.174 -4.688 12.125 1.00 0.00 38 GLY A CA 11
ATOM 13242 C C . GLY A 1 38 ? 4.451 -3.474 11.576 1.00 0.00 38 GLY A C 11
ATOM 13243 O O . GLY A 1 38 ? 3.476 -3.005 12.164 1.00 0.00 38 GLY A O 11
ATOM 13247 N N . CYS A 1 39 ? 4.929 -2.962 10.447 1.00 0.00 39 CYS A N 11
ATOM 13248 C CA . CYS A 1 39 ? 4.324 -1.794 9.820 1.00 0.00 39 CYS A CA 11
ATOM 13249 C C . CYS A 1 39 ? 3.068 -2.181 9.045 1.00 0.00 39 CYS A C 11
ATOM 13250 O O . CYS A 1 39 ? 2.083 -1.442 9.027 1.00 0.00 39 CYS A O 11
ATOM 13257 N N . LEU A 1 40 ? 3.109 -3.346 8.407 1.00 0.00 40 LEU A N 11
ATOM 13258 C CA . LEU A 1 40 ? 1.975 -3.833 7.630 1.00 0.00 40 LEU A CA 11
ATOM 13259 C C . LEU A 1 40 ? 1.040 -4.669 8.498 1.00 0.00 40 LEU A C 11
ATOM 13260 O O . LEU A 1 40 ? 0.755 -5.825 8.187 1.00 0.00 40 LEU A O 11
ATOM 13276 N N . SER A 1 41 ? 0.563 -4.075 9.588 1.00 0.00 41 SER A N 11
ATOM 13277 C CA . SER A 1 41 ? -0.339 -4.765 10.502 1.00 0.00 41 SER A CA 11
ATOM 13278 C C . SER A 1 41 ? -1.712 -4.099 10.517 1.00 0.00 41 SER A C 11
ATOM 13279 O O . SER A 1 41 ? -2.399 -4.090 11.538 1.00 0.00 41 SER A O 11
ATOM 13287 N N . PHE A 1 42 ? -2.104 -3.543 9.376 1.00 0.00 42 PHE A N 11
ATOM 13288 C CA . PHE A 1 42 ? -3.394 -2.873 9.256 1.00 0.00 42 PHE A CA 11
ATOM 13289 C C . PHE A 1 42 ? -4.138 -3.344 8.009 1.00 0.00 42 PHE A C 11
ATOM 13290 O O . PHE A 1 42 ? -3.542 -3.917 7.097 1.00 0.00 42 PHE A O 11
ATOM 13307 N N . SER A 1 43 ? -5.444 -3.099 7.979 1.00 0.00 43 SER A N 11
ATOM 13308 C CA . SER A 1 43 ? -6.271 -3.501 6.847 1.00 0.00 43 SER A CA 11
ATOM 13309 C C . SER A 1 43 ? -7.291 -2.419 6.507 1.00 0.00 43 SER A C 11
ATOM 13310 O O . SER A 1 43 ? -7.886 -1.810 7.396 1.00 0.00 43 SER A O 11
ATOM 13318 N N . ALA A 1 44 ? -7.487 -2.184 5.214 1.00 0.00 44 ALA A N 11
ATOM 13319 C CA . ALA A 1 44 ? -8.436 -1.177 4.755 1.00 0.00 44 ALA A CA 11
ATOM 13320 C C . ALA A 1 44 ? -8.894 -1.464 3.329 1.00 0.00 44 ALA A C 11
ATOM 13321 O O . ALA A 1 44 ? -8.146 -2.025 2.527 1.00 0.00 44 ALA A O 11
ATOM 13328 N N . LEU A 1 45 ? -10.126 -1.076 3.020 1.00 0.00 45 LEU A N 11
ATOM 13329 C CA . LEU A 1 45 ? -10.684 -1.291 1.689 1.00 0.00 45 LEU A CA 11
ATOM 13330 C C . LEU A 1 45 ? -9.810 -0.643 0.620 1.00 0.00 45 LEU A C 11
ATOM 13331 O O . LEU A 1 45 ? -9.610 0.571 0.620 1.00 0.00 45 LEU A O 11
ATOM 13347 N N . VAL A 1 46 ? -9.294 -1.462 -0.291 1.00 0.00 46 VAL A N 11
ATOM 13348 C CA . VAL A 1 46 ? -8.444 -0.969 -1.368 1.00 0.00 46 VAL A CA 11
ATOM 13349 C C . VAL A 1 46 ? -9.202 -0.925 -2.690 1.00 0.00 46 VAL A C 11
ATOM 13350 O O . VAL A 1 46 ? -9.724 -1.933 -3.168 1.00 0.00 46 VAL A O 11
ATOM 13363 N N . PRO A 1 47 ? -9.265 0.269 -3.297 1.00 0.00 47 PRO A N 11
ATOM 13364 C CA . PRO A 1 47 ? -9.957 0.473 -4.573 1.00 0.00 47 PRO A CA 11
ATOM 13365 C C . PRO A 1 47 ? -9.230 -0.190 -5.738 1.00 0.00 47 PRO A C 11
ATOM 13366 O O . PRO A 1 47 ? -9.817 -0.427 -6.794 1.00 0.00 47 PRO A O 11
ATOM 13377 N N . ARG A 1 48 ? -7.950 -0.488 -5.539 1.00 0.00 48 ARG A N 11
ATOM 13378 C CA . ARG A 1 48 ? -7.144 -1.124 -6.574 1.00 0.00 48 ARG A CA 11
ATOM 13379 C C . ARG A 1 48 ? -7.516 -2.596 -6.726 1.00 0.00 48 ARG A C 11
ATOM 13380 O O . ARG A 1 48 ? -7.624 -3.107 -7.841 1.00 0.00 48 ARG A O 11
ATOM 13401 N N . ALA A 1 49 ? -7.711 -3.271 -5.598 1.00 0.00 49 ALA A N 11
ATOM 13402 C CA . ALA A 1 49 ? -8.073 -4.683 -5.606 1.00 0.00 49 ALA A CA 11
ATOM 13403 C C . ALA A 1 49 ? -9.558 -4.868 -5.899 1.00 0.00 49 ALA A C 11
ATOM 13404 O O . ALA A 1 49 ? -9.963 -5.864 -6.496 1.00 0.00 49 ALA A O 11
ATOM 13411 N N . GLY A 1 50 ? -10.365 -3.901 -5.473 1.00 0.00 50 GLY A N 11
ATOM 13412 C CA . GLY A 1 50 ? -11.797 -3.977 -5.698 1.00 0.00 50 GLY A CA 11
ATOM 13413 C C . GLY A 1 50 ? -12.597 -3.695 -4.443 1.00 0.00 50 GLY A C 11
ATOM 13414 O O . GLY A 1 50 ? -13.583 -4.374 -4.161 1.00 0.00 50 GLY A O 11
ATOM 13418 N N . ASN A 1 51 ? -12.171 -2.690 -3.685 1.00 0.00 51 ASN A N 11
ATOM 13419 C CA . ASN A 1 51 ? -12.853 -2.320 -2.450 1.00 0.00 51 ASN A CA 11
ATOM 13420 C C . ASN A 1 51 ? -12.884 -3.493 -1.474 1.00 0.00 51 ASN A C 11
ATOM 13421 O O . ASN A 1 51 ? -13.940 -3.854 -0.953 1.00 0.00 51 ASN A O 11
ATOM 13432 N N . THR A 1 52 ? -11.719 -4.083 -1.230 1.00 0.00 52 THR A N 11
ATOM 13433 C CA . THR A 1 52 ? -11.611 -5.215 -0.317 1.00 0.00 52 THR A CA 11
ATOM 13434 C C . THR A 1 52 ? -10.658 -4.906 0.832 1.00 0.00 52 THR A C 11
ATOM 13435 O O . THR A 1 52 ? -9.558 -4.397 0.617 1.00 0.00 52 THR A O 11
ATOM 13446 N N . GLN A 1 53 ? -11.087 -5.218 2.050 1.00 0.00 53 GLN A N 11
ATOM 13447 C CA . GLN A 1 53 ? -10.270 -4.973 3.233 1.00 0.00 53 GLN A CA 11
ATOM 13448 C C . GLN A 1 53 ? -8.978 -5.783 3.180 1.00 0.00 53 GLN A C 11
ATOM 13449 O O . GLN A 1 53 ? -8.861 -6.824 3.826 1.00 0.00 53 GLN A O 11
ATOM 13463 N N . GLN A 1 54 ? -8.013 -5.298 2.405 1.00 0.00 54 GLN A N 11
ATOM 13464 C CA . GLN A 1 54 ? -6.731 -5.979 2.268 1.00 0.00 54 GLN A CA 11
ATOM 13465 C C . GLN A 1 54 ? -5.706 -5.412 3.244 1.00 0.00 54 GLN A C 11
ATOM 13466 O O . GLN A 1 54 ? -5.842 -4.284 3.719 1.00 0.00 54 GLN A O 11
ATOM 13480 N N . LYS A 1 55 ? -4.679 -6.201 3.541 1.00 0.00 55 LYS A N 11
ATOM 13481 C CA . LYS A 1 55 ? -3.629 -5.778 4.460 1.00 0.00 55 LYS A CA 11
ATOM 13482 C C . LYS A 1 55 ? -2.835 -4.612 3.881 1.00 0.00 55 LYS A C 11
ATOM 13483 O O . LYS A 1 55 ? -2.118 -4.766 2.892 1.00 0.00 55 LYS A O 11
ATOM 13502 N N . VAL A 1 56 ? -2.968 -3.445 4.503 1.00 0.00 56 VAL A N 11
ATOM 13503 C CA . VAL A 1 56 ? -2.260 -2.253 4.050 1.00 0.00 56 VAL A CA 11
ATOM 13504 C C . VAL A 1 56 ? -1.347 -1.708 5.142 1.00 0.00 56 VAL A C 11
ATOM 13505 O O . VAL A 1 56 ? -1.516 -2.020 6.321 1.00 0.00 56 VAL A O 11
ATOM 13518 N N . CYS A 1 57 ? -0.378 -0.891 4.742 1.00 0.00 57 CYS A N 11
ATOM 13519 C CA . CYS A 1 57 ? 0.564 -0.301 5.686 1.00 0.00 57 CYS A CA 11
ATOM 13520 C C . CYS A 1 57 ? -0.100 0.810 6.494 1.00 0.00 57 CYS A C 11
ATOM 13521 O O . CYS A 1 57 ? -1.085 1.407 6.059 1.00 0.00 57 CYS A O 11
ATOM 13528 N N . LYS A 1 58 ? 0.448 1.084 7.674 1.00 0.00 58 LYS A N 11
ATOM 13529 C CA . LYS A 1 58 ? -0.089 2.124 8.543 1.00 0.00 58 LYS A CA 11
ATOM 13530 C C . LYS A 1 58 ? -0.599 3.307 7.726 1.00 0.00 58 LYS A C 11
ATOM 13531 O O . LYS A 1 58 ? -1.798 3.583 7.702 1.00 0.00 58 LYS A O 11
ATOM 13550 N N . GLN A 1 59 ? 0.318 3.999 7.059 1.00 0.00 59 GLN A N 11
ATOM 13551 C CA . GLN A 1 59 ? -0.041 5.151 6.240 1.00 0.00 59 GLN A CA 11
ATOM 13552 C C . GLN A 1 59 ? -1.340 4.896 5.482 1.00 0.00 59 GLN A C 11
ATOM 13553 O O . GLN A 1 59 ? -2.392 5.431 5.834 1.00 0.00 59 GLN A O 11
ATOM 13567 N N . CYS A 1 60 ? -1.259 4.077 4.439 1.00 0.00 60 CYS A N 11
ATOM 13568 C CA . CYS A 1 60 ? -2.427 3.751 3.630 1.00 0.00 60 CYS A CA 11
ATOM 13569 C C . CYS A 1 60 ? -3.656 3.537 4.509 1.00 0.00 60 CYS A C 11
ATOM 13570 O O . CYS A 1 60 ? -4.691 4.174 4.313 1.00 0.00 60 CYS A O 11
ATOM 13577 N N . HIS A 1 61 ? -3.533 2.637 5.479 1.00 0.00 61 HIS A N 11
ATOM 13578 C CA . HIS A 1 61 ? -4.633 2.339 6.390 1.00 0.00 61 HIS A CA 11
ATOM 13579 C C . HIS A 1 61 ? -5.282 3.624 6.896 1.00 0.00 61 HIS A C 11
ATOM 13580 O O . HIS A 1 61 ? -6.496 3.683 7.094 1.00 0.00 61 HIS A O 11
ATOM 13594 N N . THR A 1 62 ? -4.465 4.652 7.104 1.00 0.00 62 THR A N 11
ATOM 13595 C CA . THR A 1 62 ? -4.958 5.935 7.589 1.00 0.00 62 THR A CA 11
ATOM 13596 C C . THR A 1 62 ? -5.441 6.809 6.437 1.00 0.00 62 THR A C 11
ATOM 13597 O O . THR A 1 62 ? -6.457 7.496 6.551 1.00 0.00 62 THR A O 11
ATOM 13608 N N . ILE A 1 63 ? -4.709 6.777 5.329 1.00 0.00 63 ILE A N 11
ATOM 13609 C CA . ILE A 1 63 ? -5.065 7.566 4.156 1.00 0.00 63 ILE A CA 11
ATOM 13610 C C . ILE A 1 63 ? -6.431 7.160 3.615 1.00 0.00 63 ILE A C 11
ATOM 13611 O O . ILE A 1 63 ? -7.207 8.002 3.160 1.00 0.00 63 ILE A O 11
ATOM 13627 N N . LEU A 1 64 ? -6.722 5.865 3.668 1.00 0.00 64 LEU A N 11
ATOM 13628 C CA . LEU A 1 64 ? -7.997 5.346 3.185 1.00 0.00 64 LEU A CA 11
ATOM 13629 C C . LEU A 1 64 ? -9.112 5.619 4.189 1.00 0.00 64 LEU A C 11
ATOM 13630 O O . LEU A 1 64 ? -10.295 5.504 3.867 1.00 0.00 64 LEU A O 11
ATOM 13646 N N . THR A 1 65 ? -8.727 5.985 5.408 1.00 0.00 65 THR A N 11
ATOM 13647 C CA . THR A 1 65 ? -9.694 6.277 6.459 1.00 0.00 65 THR A CA 11
ATOM 13648 C C . THR A 1 65 ? -9.749 7.771 6.756 1.00 0.00 65 THR A C 11
ATOM 13649 O O . THR A 1 65 ? -10.699 8.257 7.370 1.00 0.00 65 THR A O 11
ATOM 13660 N N . ARG A 1 66 ? -8.725 8.495 6.316 1.00 0.00 66 ARG A N 11
ATOM 13661 C CA . ARG A 1 66 ? -8.657 9.935 6.536 1.00 0.00 66 ARG A CA 11
ATOM 13662 C C . ARG A 1 66 ? -9.509 10.682 5.513 1.00 0.00 66 ARG A C 11
ATOM 13663 O O . ARG A 1 66 ? -10.164 11.671 5.839 1.00 0.00 66 ARG A O 11
ATOM 13684 N N . GLY A 1 67 ? -9.493 10.201 4.273 1.00 0.00 67 GLY A N 11
ATOM 13685 C CA . GLY A 1 67 ? -10.266 10.836 3.222 1.00 0.00 67 GLY A CA 11
ATOM 13686 C C . GLY A 1 67 ? -10.347 12.340 3.389 1.00 0.00 67 GLY A C 11
ATOM 13687 O O . GLY A 1 67 ? -11.437 12.901 3.506 1.00 0.00 67 GLY A O 11
ATOM 13691 N N . SER A 1 68 ? -9.191 12.996 3.401 1.00 0.00 68 SER A N 11
ATOM 13692 C CA . SER A 1 68 ? -9.136 14.444 3.561 1.00 0.00 68 SER A CA 11
ATOM 13693 C C . SER A 1 68 ? -8.181 15.066 2.546 1.00 0.00 68 SER A C 11
ATOM 13694 O O . SER A 1 68 ? -8.399 16.183 2.077 1.00 0.00 68 SER A O 11
ATOM 13702 N N . SER A 1 69 ? -7.124 14.334 2.212 1.00 0.00 69 SER A N 11
ATOM 13703 C CA . SER A 1 69 ? -6.133 14.814 1.255 1.00 0.00 69 SER A CA 11
ATOM 13704 C C . SER A 1 69 ? -6.662 14.712 -0.172 1.00 0.00 69 SER A C 11
ATOM 13705 O O . SER A 1 69 ? -6.510 15.637 -0.970 1.00 0.00 69 SER A O 11
ATOM 13713 N N . ASP A 1 70 ? -7.284 13.581 -0.486 1.00 0.00 70 ASP A N 11
ATOM 13714 C CA . ASP A 1 70 ? -7.838 13.357 -1.817 1.00 0.00 70 ASP A CA 11
ATOM 13715 C C . ASP A 1 70 ? -9.362 13.305 -1.770 1.00 0.00 70 ASP A C 11
ATOM 13716 O O . ASP A 1 70 ? -9.943 12.556 -0.986 1.00 0.00 70 ASP A O 11
ATOM 13725 N N . ASN A 1 71 ? -10.003 14.106 -2.614 1.00 0.00 71 ASN A N 11
ATOM 13726 C CA . ASN A 1 71 ? -11.459 14.152 -2.668 1.00 0.00 71 ASN A CA 11
ATOM 13727 C C . ASN A 1 71 ? -12.001 13.114 -3.646 1.00 0.00 71 ASN A C 11
ATOM 13728 O O . ASN A 1 71 ? -11.452 12.924 -4.731 1.00 0.00 71 ASN A O 11
ATOM 13739 N N . ALA A 1 72 ? -13.081 12.447 -3.254 1.00 0.00 72 ALA A N 11
ATOM 13740 C CA . ALA A 1 72 ? -13.698 11.430 -4.097 1.00 0.00 72 ALA A CA 11
ATOM 13741 C C . ALA A 1 72 ? -14.287 12.048 -5.360 1.00 0.00 72 ALA A C 11
ATOM 13742 O O . ALA A 1 72 ? -15.119 12.953 -5.290 1.00 0.00 72 ALA A O 11
ATOM 13749 N N . SER A 1 73 ? -13.850 11.555 -6.515 1.00 0.00 73 SER A N 11
ATOM 13750 C CA . SER A 1 73 ? -14.332 12.062 -7.794 1.00 0.00 73 SER A CA 11
ATOM 13751 C C . SER A 1 73 ? -15.285 11.067 -8.449 1.00 0.00 73 SER A C 11
ATOM 13752 O O . SER A 1 73 ? -14.877 9.987 -8.876 1.00 0.00 73 SER A O 11
ATOM 13760 N N . LYS A 1 74 ? -16.558 11.439 -8.525 1.00 0.00 74 LYS A N 11
ATOM 13761 C CA . LYS A 1 74 ? -17.571 10.582 -9.129 1.00 0.00 74 LYS A CA 11
ATOM 13762 C C . LYS A 1 74 ? -17.441 10.573 -10.649 1.00 0.00 74 LYS A C 11
ATOM 13763 O O . LYS A 1 74 ? -16.533 11.188 -11.207 1.00 0.00 74 LYS A O 11
ATOM 13782 N N . TRP A 1 75 ? -18.355 9.874 -11.312 1.00 0.00 75 TRP A N 11
ATOM 13783 C CA . TRP A 1 75 ? -18.343 9.787 -12.768 1.00 0.00 75 TRP A CA 11
ATOM 13784 C C . TRP A 1 75 ? -19.711 9.377 -13.300 1.00 0.00 75 TRP A C 11
ATOM 13785 O O . TRP A 1 75 ? -20.550 8.869 -12.556 1.00 0.00 75 TRP A O 11
ATOM 13806 N N . SER A 1 76 ? -19.930 9.599 -14.592 1.00 0.00 76 SER A N 11
ATOM 13807 C CA . SER A 1 76 ? -21.199 9.255 -15.223 1.00 0.00 76 SER A CA 11
ATOM 13808 C C . SER A 1 76 ? -21.178 7.818 -15.736 1.00 0.00 76 SER A C 11
ATOM 13809 O O . SER A 1 76 ? -20.240 7.384 -16.405 1.00 0.00 76 SER A O 11
ATOM 13817 N N . PRO A 1 77 ? -22.238 7.061 -15.415 1.00 0.00 77 PRO A N 11
ATOM 13818 C CA . PRO A 1 77 ? -22.367 5.662 -15.833 1.00 0.00 77 PRO A CA 11
ATOM 13819 C C . PRO A 1 77 ? -22.599 5.524 -17.333 1.00 0.00 77 PRO A C 11
ATOM 13820 O O . PRO A 1 77 ? -23.026 6.461 -18.008 1.00 0.00 77 PRO A O 11
ATOM 13831 N N . PRO A 1 78 ? -22.314 4.328 -17.870 1.00 0.00 78 PRO A N 11
ATOM 13832 C CA . PRO A 1 78 ? -22.485 4.040 -19.297 1.00 0.00 78 PRO A CA 11
ATOM 13833 C C . PRO A 1 78 ? -23.954 3.981 -19.704 1.00 0.00 78 PRO A C 11
ATOM 13834 O O . PRO A 1 78 ? -24.832 3.784 -18.864 1.00 0.00 78 PRO A O 11
ATOM 13845 N N . GLN A 1 79 ? -24.212 4.153 -20.996 1.00 0.00 79 GLN A N 11
ATOM 13846 C CA . GLN A 1 79 ? -25.575 4.119 -21.513 1.00 0.00 79 GLN A CA 11
ATOM 13847 C C . GLN A 1 79 ? -26.360 2.963 -20.903 1.00 0.00 79 GLN A C 11
ATOM 13848 O O . GLN A 1 79 ? -27.426 3.163 -20.321 1.00 0.00 79 GLN A O 11
ATOM 13862 N N . ASN A 1 80 ? -25.827 1.754 -21.041 1.00 0.00 80 ASN A N 11
ATOM 13863 C CA . ASN A 1 80 ? -26.479 0.565 -20.504 1.00 0.00 80 ASN A CA 11
ATOM 13864 C C . ASN A 1 80 ? -25.924 0.216 -19.126 1.00 0.00 80 ASN A C 11
ATOM 13865 O O . ASN A 1 80 ? -24.752 -0.135 -18.988 1.00 0.00 80 ASN A O 11
ATOM 13876 N N . TYR A 1 81 ? -26.774 0.314 -18.110 1.00 0.00 81 TYR A N 11
ATOM 13877 C CA . TYR A 1 81 ? -26.369 0.011 -16.743 1.00 0.00 81 TYR A CA 11
ATOM 13878 C C . TYR A 1 81 ? -27.319 -0.998 -16.104 1.00 0.00 81 TYR A C 11
ATOM 13879 O O . TYR A 1 81 ? -28.525 -0.979 -16.354 1.00 0.00 81 TYR A O 11
ATOM 13897 N N . LYS A 1 82 ? -26.766 -1.880 -15.279 1.00 0.00 82 LYS A N 11
ATOM 13898 C CA . LYS A 1 82 ? -27.562 -2.898 -14.601 1.00 0.00 82 LYS A CA 11
ATOM 13899 C C . LYS A 1 82 ? -27.396 -2.800 -13.088 1.00 0.00 82 LYS A C 11
ATOM 13900 O O . LYS A 1 82 ? -26.285 -2.631 -12.586 1.00 0.00 82 LYS A O 11
ATOM 13919 N N . SER A 1 83 ? -28.508 -2.907 -12.368 1.00 0.00 83 SER A N 11
ATOM 13920 C CA . SER A 1 83 ? -28.486 -2.828 -10.912 1.00 0.00 83 SER A CA 11
ATOM 13921 C C . SER A 1 83 ? -29.298 -3.962 -10.294 1.00 0.00 83 SER A C 11
ATOM 13922 O O . SER A 1 83 ? -30.266 -4.441 -10.884 1.00 0.00 83 SER A O 11
ATOM 13930 N N . GLY A 1 84 ? -28.896 -4.387 -9.100 1.00 0.00 84 GLY A N 11
ATOM 13931 C CA . GLY A 1 84 ? -29.596 -5.462 -8.421 1.00 0.00 84 GLY A CA 11
ATOM 13932 C C . GLY A 1 84 ? -29.046 -5.727 -7.034 1.00 0.00 84 GLY A C 11
ATOM 13933 O O . GLY A 1 84 ? -27.869 -5.493 -6.754 1.00 0.00 84 GLY A O 11
ATOM 13937 N N . PRO A 1 85 ? -29.908 -6.226 -6.135 1.00 0.00 85 PRO A N 11
ATOM 13938 C CA . PRO A 1 85 ? -29.524 -6.533 -4.755 1.00 0.00 85 PRO A CA 11
ATOM 13939 C C . PRO A 1 85 ? -28.587 -7.732 -4.666 1.00 0.00 85 PRO A C 11
ATOM 13940 O O . PRO A 1 85 ? -28.896 -8.812 -5.172 1.00 0.00 85 PRO A O 11
ATOM 13951 N N . SER A 1 86 ? -27.441 -7.537 -4.022 1.00 0.00 86 SER A N 11
ATOM 13952 C CA . SER A 1 86 ? -26.457 -8.603 -3.871 1.00 0.00 86 SER A CA 11
ATOM 13953 C C . SER A 1 86 ? -25.620 -8.394 -2.612 1.00 0.00 86 SER A C 11
ATOM 13954 O O . SER A 1 86 ? -25.520 -7.281 -2.097 1.00 0.00 86 SER A O 11
ATOM 13962 N N . SER A 1 87 ? -25.021 -9.475 -2.123 1.00 0.00 87 SER A N 11
ATOM 13963 C CA . SER A 1 87 ? -24.195 -9.413 -0.922 1.00 0.00 87 SER A CA 11
ATOM 13964 C C . SER A 1 87 ? -23.015 -8.467 -1.123 1.00 0.00 87 SER A C 11
ATOM 13965 O O . SER A 1 87 ? -22.400 -8.440 -2.188 1.00 0.00 87 SER A O 11
ATOM 13973 N N . GLY A 1 88 ? -22.705 -7.690 -0.089 1.00 0.00 88 GLY A N 11
ATOM 13974 C CA . GLY A 1 88 ? -21.600 -6.752 -0.171 1.00 0.00 88 GLY A CA 11
ATOM 13975 C C . GLY A 1 88 ? -21.995 -5.449 -0.837 1.00 0.00 88 GLY A C 11
ATOM 13976 O O . GLY A 1 88 ? -21.263 -4.468 -0.713 1.00 0.00 88 GLY A O 11
ATOM 13982 N N . GLY A 1 1 ? 28.348 9.697 8.391 1.00 0.00 1 GLY A N 12
ATOM 13983 C CA . GLY A 1 1 ? 27.197 8.920 8.811 1.00 0.00 1 GLY A CA 12
ATOM 13984 C C . GLY A 1 1 ? 27.589 7.624 9.492 1.00 0.00 1 GLY A C 12
ATOM 13985 O O . GLY A 1 1 ? 28.356 6.834 8.942 1.00 0.00 1 GLY A O 12
ATOM 13989 N N . SER A 1 2 ? 27.063 7.405 10.693 1.00 0.00 2 SER A N 12
ATOM 13990 C CA . SER A 1 2 ? 27.367 6.197 11.451 1.00 0.00 2 SER A CA 12
ATOM 13991 C C . SER A 1 2 ? 27.344 4.968 10.548 1.00 0.00 2 SER A C 12
ATOM 13992 O O . SER A 1 2 ? 28.278 4.166 10.548 1.00 0.00 2 SER A O 12
ATOM 14000 N N . SER A 1 3 ? 26.269 4.826 9.780 1.00 0.00 3 SER A N 12
ATOM 14001 C CA . SER A 1 3 ? 26.120 3.693 8.874 1.00 0.00 3 SER A CA 12
ATOM 14002 C C . SER A 1 3 ? 26.695 4.018 7.499 1.00 0.00 3 SER A C 12
ATOM 14003 O O . SER A 1 3 ? 26.898 5.182 7.158 1.00 0.00 3 SER A O 12
ATOM 14011 N N . GLY A 1 4 ? 26.956 2.977 6.713 1.00 0.00 4 GLY A N 12
ATOM 14012 C CA . GLY A 1 4 ? 27.505 3.171 5.383 1.00 0.00 4 GLY A CA 12
ATOM 14013 C C . GLY A 1 4 ? 28.196 1.930 4.855 1.00 0.00 4 GLY A C 12
ATOM 14014 O O . GLY A 1 4 ? 28.757 1.149 5.623 1.00 0.00 4 GLY A O 12
ATOM 14018 N N . SER A 1 5 ? 28.153 1.746 3.539 1.00 0.00 5 SER A N 12
ATOM 14019 C CA . SER A 1 5 ? 28.775 0.588 2.908 1.00 0.00 5 SER A CA 12
ATOM 14020 C C . SER A 1 5 ? 28.031 -0.693 3.273 1.00 0.00 5 SER A C 12
ATOM 14021 O O . SER A 1 5 ? 28.645 -1.705 3.613 1.00 0.00 5 SER A O 12
ATOM 14029 N N . SER A 1 6 ? 26.705 -0.642 3.199 1.00 0.00 6 SER A N 12
ATOM 14030 C CA . SER A 1 6 ? 25.876 -1.796 3.524 1.00 0.00 6 SER A CA 12
ATOM 14031 C C . SER A 1 6 ? 25.135 -2.299 2.289 1.00 0.00 6 SER A C 12
ATOM 14032 O O . SER A 1 6 ? 24.808 -1.525 1.390 1.00 0.00 6 SER A O 12
ATOM 14040 N N . GLY A 1 7 ? 24.873 -3.602 2.252 1.00 0.00 7 GLY A N 12
ATOM 14041 C CA . GLY A 1 7 ? 24.173 -4.186 1.123 1.00 0.00 7 GLY A CA 12
ATOM 14042 C C . GLY A 1 7 ? 22.831 -3.529 0.870 1.00 0.00 7 GLY A C 12
ATOM 14043 O O . GLY A 1 7 ? 22.389 -3.425 -0.273 1.00 0.00 7 GLY A O 12
ATOM 14047 N N . MET A 1 8 ? 22.179 -3.087 1.941 1.00 0.00 8 MET A N 12
ATOM 14048 C CA . MET A 1 8 ? 20.878 -2.437 1.829 1.00 0.00 8 MET A CA 12
ATOM 14049 C C . MET A 1 8 ? 19.885 -3.332 1.095 1.00 0.00 8 MET A C 12
ATOM 14050 O O . MET A 1 8 ? 19.229 -2.899 0.148 1.00 0.00 8 MET A O 12
ATOM 14064 N N . GLU A 1 9 ? 19.781 -4.581 1.537 1.00 0.00 9 GLU A N 12
ATOM 14065 C CA . GLU A 1 9 ? 18.868 -5.536 0.920 1.00 0.00 9 GLU A CA 12
ATOM 14066 C C . GLU A 1 9 ? 17.416 -5.118 1.135 1.00 0.00 9 GLU A C 12
ATOM 14067 O O . GLU A 1 9 ? 17.139 -4.112 1.787 1.00 0.00 9 GLU A O 12
ATOM 14079 N N . SER A 1 10 ? 16.494 -5.898 0.580 1.00 0.00 10 SER A N 12
ATOM 14080 C CA . SER A 1 10 ? 15.070 -5.607 0.706 1.00 0.00 10 SER A CA 12
ATOM 14081 C C . SER A 1 10 ? 14.737 -5.127 2.116 1.00 0.00 10 SER A C 12
ATOM 14082 O O . SER A 1 10 ? 14.830 -5.887 3.080 1.00 0.00 10 SER A O 12
ATOM 14090 N N . ARG A 1 11 ? 14.349 -3.861 2.227 1.00 0.00 11 ARG A N 12
ATOM 14091 C CA . ARG A 1 11 ? 14.002 -3.279 3.518 1.00 0.00 11 ARG A CA 12
ATOM 14092 C C . ARG A 1 11 ? 12.525 -2.899 3.564 1.00 0.00 11 ARG A C 12
ATOM 14093 O O . ARG A 1 11 ? 11.781 -3.140 2.613 1.00 0.00 11 ARG A O 12
ATOM 14114 N N . CYS A 1 12 ? 12.108 -2.303 4.676 1.00 0.00 12 CYS A N 12
ATOM 14115 C CA . CYS A 1 12 ? 10.720 -1.890 4.848 1.00 0.00 12 CYS A CA 12
ATOM 14116 C C . CYS A 1 12 ? 10.523 -0.444 4.399 1.00 0.00 12 CYS A C 12
ATOM 14117 O O . CYS A 1 12 ? 11.407 0.396 4.570 1.00 0.00 12 CYS A O 12
ATOM 14124 N N . TYR A 1 13 ? 9.359 -0.162 3.825 1.00 0.00 13 TYR A N 12
ATOM 14125 C CA . TYR A 1 13 ? 9.047 1.180 3.350 1.00 0.00 13 TYR A CA 12
ATOM 14126 C C . TYR A 1 13 ? 8.367 2.000 4.443 1.00 0.00 13 TYR A C 12
ATOM 14127 O O . TYR A 1 13 ? 7.589 2.910 4.159 1.00 0.00 13 TYR A O 12
ATOM 14145 N N . GLY A 1 14 ? 8.667 1.670 5.695 1.00 0.00 14 GLY A N 12
ATOM 14146 C CA . GLY A 1 14 ? 8.078 2.385 6.812 1.00 0.00 14 GLY A CA 12
ATOM 14147 C C . GLY A 1 14 ? 9.080 2.664 7.915 1.00 0.00 14 GLY A C 12
ATOM 14148 O O . GLY A 1 14 ? 9.094 3.753 8.490 1.00 0.00 14 GLY A O 12
ATOM 14152 N N . CYS A 1 15 ? 9.921 1.679 8.212 1.00 0.00 15 CYS A N 12
ATOM 14153 C CA . CYS A 1 15 ? 10.930 1.823 9.254 1.00 0.00 15 CYS A CA 12
ATOM 14154 C C . CYS A 1 15 ? 12.323 1.520 8.709 1.00 0.00 15 CYS A C 12
ATOM 14155 O O . CYS A 1 15 ? 13.330 1.802 9.357 1.00 0.00 15 CYS A O 12
ATOM 14162 N N . ALA A 1 16 ? 12.371 0.944 7.512 1.00 0.00 16 ALA A N 12
ATOM 14163 C CA . ALA A 1 16 ? 13.639 0.605 6.877 1.00 0.00 16 ALA A CA 12
ATOM 14164 C C . ALA A 1 16 ? 14.272 -0.617 7.534 1.00 0.00 16 ALA A C 12
ATOM 14165 O O . ALA A 1 16 ? 15.490 -0.791 7.501 1.00 0.00 16 ALA A O 12
ATOM 14172 N N . VAL A 1 17 ? 13.437 -1.461 8.132 1.00 0.00 17 VAL A N 12
ATOM 14173 C CA . VAL A 1 17 ? 13.915 -2.667 8.797 1.00 0.00 17 VAL A CA 12
ATOM 14174 C C . VAL A 1 17 ? 14.183 -3.780 7.790 1.00 0.00 17 VAL A C 12
ATOM 14175 O O . VAL A 1 17 ? 13.289 -4.193 7.051 1.00 0.00 17 VAL A O 12
ATOM 14188 N N . LYS A 1 18 ? 15.421 -4.262 7.765 1.00 0.00 18 LYS A N 12
ATOM 14189 C CA . LYS A 1 18 ? 15.809 -5.329 6.850 1.00 0.00 18 LYS A CA 12
ATOM 14190 C C . LYS A 1 18 ? 14.996 -6.593 7.113 1.00 0.00 18 LYS A C 12
ATOM 14191 O O . LYS A 1 18 ? 14.943 -7.086 8.240 1.00 0.00 18 LYS A O 12
ATOM 14210 N N . PHE A 1 19 ? 14.366 -7.115 6.065 1.00 0.00 19 PHE A N 12
ATOM 14211 C CA . PHE A 1 19 ? 13.557 -8.322 6.183 1.00 0.00 19 PHE A CA 12
ATOM 14212 C C . PHE A 1 19 ? 14.436 -9.543 6.438 1.00 0.00 19 PHE A C 12
ATOM 14213 O O . PHE A 1 19 ? 15.448 -9.747 5.765 1.00 0.00 19 PHE A O 12
ATOM 14230 N N . THR A 1 20 ? 14.043 -10.354 7.415 1.00 0.00 20 THR A N 12
ATOM 14231 C CA . THR A 1 20 ? 14.795 -11.554 7.761 1.00 0.00 20 THR A CA 12
ATOM 14232 C C . THR A 1 20 ? 13.864 -12.676 8.209 1.00 0.00 20 THR A C 12
ATOM 14233 O O . THR A 1 20 ? 12.650 -12.490 8.299 1.00 0.00 20 THR A O 12
ATOM 14244 N N . LEU A 1 21 ? 14.440 -13.839 8.489 1.00 0.00 21 LEU A N 12
ATOM 14245 C CA . LEU A 1 21 ? 13.662 -14.992 8.929 1.00 0.00 21 LEU A CA 12
ATOM 14246 C C . LEU A 1 21 ? 12.637 -14.587 9.984 1.00 0.00 21 LEU A C 12
ATOM 14247 O O . LEU A 1 21 ? 11.513 -15.087 9.997 1.00 0.00 21 LEU A O 12
ATOM 14263 N N . PHE A 1 22 ? 13.034 -13.676 10.867 1.00 0.00 22 PHE A N 12
ATOM 14264 C CA . PHE A 1 22 ? 12.150 -13.202 11.926 1.00 0.00 22 PHE A CA 12
ATOM 14265 C C . PHE A 1 22 ? 11.294 -12.036 11.438 1.00 0.00 22 PHE A C 12
ATOM 14266 O O . PHE A 1 22 ? 10.117 -11.927 11.784 1.00 0.00 22 PHE A O 12
ATOM 14283 N N . LYS A 1 23 ? 11.894 -11.166 10.633 1.00 0.00 23 LYS A N 12
ATOM 14284 C CA . LYS A 1 23 ? 11.189 -10.008 10.096 1.00 0.00 23 LYS A CA 12
ATOM 14285 C C . LYS A 1 23 ? 10.813 -10.229 8.635 1.00 0.00 23 LYS A C 12
ATOM 14286 O O . LYS A 1 23 ? 11.332 -9.560 7.741 1.00 0.00 23 LYS A O 12
ATOM 14305 N N . LYS A 1 24 ? 9.906 -11.171 8.398 1.00 0.00 24 LYS A N 12
ATOM 14306 C CA . LYS A 1 24 ? 9.458 -11.479 7.045 1.00 0.00 24 LYS A CA 12
ATOM 14307 C C . LYS A 1 24 ? 9.141 -10.202 6.273 1.00 0.00 24 LYS A C 12
ATOM 14308 O O . LYS A 1 24 ? 9.140 -9.109 6.838 1.00 0.00 24 LYS A O 12
ATOM 14327 N N . GLU A 1 25 ? 8.871 -10.350 4.979 1.00 0.00 25 GLU A N 12
ATOM 14328 C CA . GLU A 1 25 ? 8.552 -9.207 4.131 1.00 0.00 25 GLU A CA 12
ATOM 14329 C C . GLU A 1 25 ? 7.083 -9.229 3.719 1.00 0.00 25 GLU A C 12
ATOM 14330 O O . GLU A 1 25 ? 6.574 -10.247 3.249 1.00 0.00 25 GLU A O 12
ATOM 14342 N N . TYR A 1 26 ? 6.407 -8.100 3.899 1.00 0.00 26 TYR A N 12
ATOM 14343 C CA . TYR A 1 26 ? 4.996 -7.989 3.550 1.00 0.00 26 TYR A CA 12
ATOM 14344 C C . TYR A 1 26 ? 4.793 -6.993 2.412 1.00 0.00 26 TYR A C 12
ATOM 14345 O O . TYR A 1 26 ? 5.655 -6.157 2.143 1.00 0.00 26 TYR A O 12
ATOM 14363 N N . GLY A 1 27 ? 3.645 -7.088 1.748 1.00 0.00 27 GLY A N 12
ATOM 14364 C CA . GLY A 1 27 ? 3.348 -6.190 0.648 1.00 0.00 27 GLY A CA 12
ATOM 14365 C C . GLY A 1 27 ? 2.009 -5.499 0.810 1.00 0.00 27 GLY A C 12
ATOM 14366 O O . GLY A 1 27 ? 1.065 -6.077 1.350 1.00 0.00 27 GLY A O 12
ATOM 14370 N N . CYS A 1 28 ? 1.925 -4.258 0.342 1.00 0.00 28 CYS A N 12
ATOM 14371 C CA . CYS A 1 28 ? 0.692 -3.486 0.439 1.00 0.00 28 CYS A CA 12
ATOM 14372 C C . CYS A 1 28 ? -0.143 -3.632 -0.830 1.00 0.00 28 CYS A C 12
ATOM 14373 O O . CYS A 1 28 ? 0.339 -4.124 -1.851 1.00 0.00 28 CYS A O 12
ATOM 14380 N N . LYS A 1 29 ? -1.398 -3.202 -0.759 1.00 0.00 29 LYS A N 12
ATOM 14381 C CA . LYS A 1 29 ? -2.301 -3.282 -1.901 1.00 0.00 29 LYS A CA 12
ATOM 14382 C C . LYS A 1 29 ? -2.585 -1.896 -2.469 1.00 0.00 29 LYS A C 12
ATOM 14383 O O . LYS A 1 29 ? -2.606 -1.705 -3.684 1.00 0.00 29 LYS A O 12
ATOM 14402 N N . ASN A 1 30 ? -2.803 -0.931 -1.581 1.00 0.00 30 ASN A N 12
ATOM 14403 C CA . ASN A 1 30 ? -3.085 0.439 -1.995 1.00 0.00 30 ASN A CA 12
ATOM 14404 C C . ASN A 1 30 ? -1.871 1.063 -2.675 1.00 0.00 30 ASN A C 12
ATOM 14405 O O . ASN A 1 30 ? -1.856 1.255 -3.891 1.00 0.00 30 ASN A O 12
ATOM 14416 N N . CYS A 1 31 ? -0.852 1.378 -1.882 1.00 0.00 31 CYS A N 12
ATOM 14417 C CA . CYS A 1 31 ? 0.368 1.980 -2.405 1.00 0.00 31 CYS A CA 12
ATOM 14418 C C . CYS A 1 31 ? 1.193 0.955 -3.178 1.00 0.00 31 CYS A C 12
ATOM 14419 O O . CYS A 1 31 ? 1.816 1.278 -4.188 1.00 0.00 31 CYS A O 12
ATOM 14426 N N . GLY A 1 32 ? 1.190 -0.284 -2.694 1.00 0.00 32 GLY A N 12
ATOM 14427 C CA . GLY A 1 32 ? 1.941 -1.338 -3.351 1.00 0.00 32 GLY A CA 12
ATOM 14428 C C . GLY A 1 32 ? 3.422 -1.280 -3.033 1.00 0.00 32 GLY A C 12
ATOM 14429 O O . GLY A 1 32 ? 4.261 -1.410 -3.924 1.00 0.00 32 GLY A O 12
ATOM 14433 N N . ARG A 1 33 ? 3.744 -1.082 -1.759 1.00 0.00 33 ARG A N 12
ATOM 14434 C CA . ARG A 1 33 ? 5.134 -1.004 -1.325 1.00 0.00 33 ARG A CA 12
ATOM 14435 C C . ARG A 1 33 ? 5.465 -2.134 -0.355 1.00 0.00 33 ARG A C 12
ATOM 14436 O O . ARG A 1 33 ? 4.571 -2.789 0.179 1.00 0.00 33 ARG A O 12
ATOM 14457 N N . ALA A 1 34 ? 6.756 -2.356 -0.132 1.00 0.00 34 ALA A N 12
ATOM 14458 C CA . ALA A 1 34 ? 7.206 -3.405 0.775 1.00 0.00 34 ALA A CA 12
ATOM 14459 C C . ALA A 1 34 ? 7.207 -2.918 2.220 1.00 0.00 34 ALA A C 12
ATOM 14460 O O . ALA A 1 34 ? 7.783 -1.877 2.534 1.00 0.00 34 ALA A O 12
ATOM 14467 N N . PHE A 1 35 ? 6.558 -3.678 3.096 1.00 0.00 35 PHE A N 12
ATOM 14468 C CA . PHE A 1 35 ? 6.482 -3.323 4.508 1.00 0.00 35 PHE A CA 12
ATOM 14469 C C . PHE A 1 35 ? 6.724 -4.544 5.390 1.00 0.00 35 PHE A C 12
ATOM 14470 O O . PHE A 1 35 ? 6.580 -5.684 4.946 1.00 0.00 35 PHE A O 12
ATOM 14487 N N . CYS A 1 36 ? 7.093 -4.299 6.643 1.00 0.00 36 CYS A N 12
ATOM 14488 C CA . CYS A 1 36 ? 7.357 -5.376 7.588 1.00 0.00 36 CYS A CA 12
ATOM 14489 C C . CYS A 1 36 ? 6.121 -5.674 8.432 1.00 0.00 36 CYS A C 12
ATOM 14490 O O . CYS A 1 36 ? 5.402 -4.764 8.841 1.00 0.00 36 CYS A O 12
ATOM 14497 N N . ASN A 1 37 ? 5.881 -6.956 8.688 1.00 0.00 37 ASN A N 12
ATOM 14498 C CA . ASN A 1 37 ? 4.732 -7.375 9.483 1.00 0.00 37 ASN A CA 12
ATOM 14499 C C . ASN A 1 37 ? 4.367 -6.311 10.514 1.00 0.00 37 ASN A C 12
ATOM 14500 O O . ASN A 1 37 ? 3.191 -6.070 10.782 1.00 0.00 37 ASN A O 12
ATOM 14511 N N . GLY A 1 38 ? 5.384 -5.676 11.087 1.00 0.00 38 GLY A N 12
ATOM 14512 C CA . GLY A 1 38 ? 5.150 -4.645 12.081 1.00 0.00 38 GLY A CA 12
ATOM 14513 C C . GLY A 1 38 ? 4.411 -3.450 11.514 1.00 0.00 38 GLY A C 12
ATOM 14514 O O . GLY A 1 38 ? 3.417 -2.997 12.083 1.00 0.00 38 GLY A O 12
ATOM 14518 N N . CYS A 1 39 ? 4.896 -2.935 10.389 1.00 0.00 39 CYS A N 12
ATOM 14519 C CA . CYS A 1 39 ? 4.276 -1.783 9.744 1.00 0.00 39 CYS A CA 12
ATOM 14520 C C . CYS A 1 39 ? 3.036 -2.201 8.960 1.00 0.00 39 CYS A C 12
ATOM 14521 O O . CYS A 1 39 ? 2.039 -1.478 8.921 1.00 0.00 39 CYS A O 12
ATOM 14528 N N . LEU A 1 40 ? 3.104 -3.372 8.336 1.00 0.00 40 LEU A N 12
ATOM 14529 C CA . LEU A 1 40 ? 1.987 -3.888 7.552 1.00 0.00 40 LEU A CA 12
ATOM 14530 C C . LEU A 1 40 ? 1.057 -4.732 8.419 1.00 0.00 40 LEU A C 12
ATOM 14531 O O . LEU A 1 40 ? 0.791 -5.893 8.111 1.00 0.00 40 LEU A O 12
ATOM 14547 N N . SER A 1 41 ? 0.566 -4.139 9.502 1.00 0.00 41 SER A N 12
ATOM 14548 C CA . SER A 1 41 ? -0.333 -4.836 10.414 1.00 0.00 41 SER A CA 12
ATOM 14549 C C . SER A 1 41 ? -1.703 -4.166 10.446 1.00 0.00 41 SER A C 12
ATOM 14550 O O . SER A 1 41 ? -2.379 -4.158 11.475 1.00 0.00 41 SER A O 12
ATOM 14558 N N . PHE A 1 42 ? -2.105 -3.604 9.311 1.00 0.00 42 PHE A N 12
ATOM 14559 C CA . PHE A 1 42 ? -3.394 -2.929 9.208 1.00 0.00 42 PHE A CA 12
ATOM 14560 C C . PHE A 1 42 ? -4.149 -3.386 7.963 1.00 0.00 42 PHE A C 12
ATOM 14561 O O . PHE A 1 42 ? -3.567 -3.979 7.054 1.00 0.00 42 PHE A O 12
ATOM 14578 N N . SER A 1 43 ? -5.448 -3.106 7.929 1.00 0.00 43 SER A N 12
ATOM 14579 C CA . SER A 1 43 ? -6.284 -3.491 6.798 1.00 0.00 43 SER A CA 12
ATOM 14580 C C . SER A 1 43 ? -7.303 -2.402 6.480 1.00 0.00 43 SER A C 12
ATOM 14581 O O . SER A 1 43 ? -7.866 -1.781 7.381 1.00 0.00 43 SER A O 12
ATOM 14589 N N . ALA A 1 44 ? -7.535 -2.176 5.191 1.00 0.00 44 ALA A N 12
ATOM 14590 C CA . ALA A 1 44 ? -8.487 -1.163 4.752 1.00 0.00 44 ALA A CA 12
ATOM 14591 C C . ALA A 1 44 ? -8.919 -1.404 3.309 1.00 0.00 44 ALA A C 12
ATOM 14592 O O . ALA A 1 44 ? -8.144 -1.907 2.495 1.00 0.00 44 ALA A O 12
ATOM 14599 N N . LEU A 1 45 ? -10.159 -1.043 3.000 1.00 0.00 45 LEU A N 12
ATOM 14600 C CA . LEU A 1 45 ? -10.695 -1.220 1.654 1.00 0.00 45 LEU A CA 12
ATOM 14601 C C . LEU A 1 45 ? -9.790 -0.563 0.617 1.00 0.00 45 LEU A C 12
ATOM 14602 O O . LEU A 1 45 ? -9.549 0.644 0.663 1.00 0.00 45 LEU A O 12
ATOM 14618 N N . VAL A 1 46 ? -9.291 -1.365 -0.319 1.00 0.00 46 VAL A N 12
ATOM 14619 C CA . VAL A 1 46 ? -8.416 -0.861 -1.370 1.00 0.00 46 VAL A CA 12
ATOM 14620 C C . VAL A 1 46 ? -9.162 -0.733 -2.693 1.00 0.00 46 VAL A C 12
ATOM 14621 O O . VAL A 1 46 ? -9.755 -1.688 -3.194 1.00 0.00 46 VAL A O 12
ATOM 14634 N N . PRO A 1 47 ? -9.134 0.476 -3.274 1.00 0.00 47 PRO A N 12
ATOM 14635 C CA . PRO A 1 47 ? -9.802 0.757 -4.548 1.00 0.00 47 PRO A CA 12
ATOM 14636 C C . PRO A 1 47 ? -9.121 0.067 -5.725 1.00 0.00 47 PRO A C 12
ATOM 14637 O O . PRO A 1 47 ? -9.515 0.251 -6.877 1.00 0.00 47 PRO A O 12
ATOM 14648 N N . ARG A 1 48 ? -8.098 -0.728 -5.428 1.00 0.00 48 ARG A N 12
ATOM 14649 C CA . ARG A 1 48 ? -7.363 -1.445 -6.462 1.00 0.00 48 ARG A CA 12
ATOM 14650 C C . ARG A 1 48 ? -7.736 -2.925 -6.468 1.00 0.00 48 ARG A C 12
ATOM 14651 O O . ARG A 1 48 ? -7.710 -3.578 -7.510 1.00 0.00 48 ARG A O 12
ATOM 14672 N N . ALA A 1 49 ? -8.081 -3.447 -5.295 1.00 0.00 49 ALA A N 12
ATOM 14673 C CA . ALA A 1 49 ? -8.461 -4.849 -5.165 1.00 0.00 49 ALA A CA 12
ATOM 14674 C C . ALA A 1 49 ? -9.973 -4.998 -5.042 1.00 0.00 49 ALA A C 12
ATOM 14675 O O . ALA A 1 49 ? -10.464 -5.881 -4.340 1.00 0.00 49 ALA A O 12
ATOM 14682 N N . GLY A 1 50 ? -10.708 -4.129 -5.731 1.00 0.00 50 GLY A N 12
ATOM 14683 C CA . GLY A 1 50 ? -12.157 -4.182 -5.684 1.00 0.00 50 GLY A CA 12
ATOM 14684 C C . GLY A 1 50 ? -12.710 -3.755 -4.339 1.00 0.00 50 GLY A C 12
ATOM 14685 O O . GLY A 1 50 ? -13.553 -4.439 -3.761 1.00 0.00 50 GLY A O 12
ATOM 14689 N N . ASN A 1 51 ? -12.232 -2.620 -3.838 1.00 0.00 51 ASN A N 12
ATOM 14690 C CA . ASN A 1 51 ? -12.683 -2.104 -2.550 1.00 0.00 51 ASN A CA 12
ATOM 14691 C C . ASN A 1 51 ? -12.775 -3.223 -1.517 1.00 0.00 51 ASN A C 12
ATOM 14692 O O . ASN A 1 51 ? -13.810 -3.408 -0.877 1.00 0.00 51 ASN A O 12
ATOM 14703 N N . THR A 1 52 ? -11.684 -3.966 -1.360 1.00 0.00 52 THR A N 12
ATOM 14704 C CA . THR A 1 52 ? -11.641 -5.067 -0.406 1.00 0.00 52 THR A CA 12
ATOM 14705 C C . THR A 1 52 ? -10.700 -4.755 0.752 1.00 0.00 52 THR A C 12
ATOM 14706 O O . THR A 1 52 ? -9.642 -4.158 0.559 1.00 0.00 52 THR A O 12
ATOM 14717 N N . GLN A 1 53 ? -11.092 -5.164 1.954 1.00 0.00 53 GLN A N 12
ATOM 14718 C CA . GLN A 1 53 ? -10.282 -4.927 3.143 1.00 0.00 53 GLN A CA 12
ATOM 14719 C C . GLN A 1 53 ? -9.023 -5.788 3.125 1.00 0.00 53 GLN A C 12
ATOM 14720 O O . GLN A 1 53 ? -8.995 -6.873 3.705 1.00 0.00 53 GLN A O 12
ATOM 14734 N N . GLN A 1 54 ? -7.986 -5.297 2.454 1.00 0.00 54 GLN A N 12
ATOM 14735 C CA . GLN A 1 54 ? -6.725 -6.023 2.360 1.00 0.00 54 GLN A CA 12
ATOM 14736 C C . GLN A 1 54 ? -5.695 -5.452 3.328 1.00 0.00 54 GLN A C 12
ATOM 14737 O O . GLN A 1 54 ? -5.820 -4.317 3.787 1.00 0.00 54 GLN A O 12
ATOM 14751 N N . LYS A 1 55 ? -4.675 -6.247 3.636 1.00 0.00 55 LYS A N 12
ATOM 14752 C CA . LYS A 1 55 ? -3.621 -5.822 4.549 1.00 0.00 55 LYS A CA 12
ATOM 14753 C C . LYS A 1 55 ? -2.810 -4.678 3.949 1.00 0.00 55 LYS A C 12
ATOM 14754 O O . LYS A 1 55 ? -2.069 -4.869 2.984 1.00 0.00 55 LYS A O 12
ATOM 14773 N N . VAL A 1 56 ? -2.954 -3.490 4.526 1.00 0.00 56 VAL A N 12
ATOM 14774 C CA . VAL A 1 56 ? -2.232 -2.316 4.050 1.00 0.00 56 VAL A CA 12
ATOM 14775 C C . VAL A 1 56 ? -1.312 -1.760 5.130 1.00 0.00 56 VAL A C 12
ATOM 14776 O O . VAL A 1 56 ? -1.483 -2.048 6.316 1.00 0.00 56 VAL A O 12
ATOM 14789 N N . CYS A 1 57 ? -0.334 -0.962 4.714 1.00 0.00 57 CYS A N 12
ATOM 14790 C CA . CYS A 1 57 ? 0.615 -0.365 5.646 1.00 0.00 57 CYS A CA 12
ATOM 14791 C C . CYS A 1 57 ? -0.046 0.743 6.461 1.00 0.00 57 CYS A C 12
ATOM 14792 O O . CYS A 1 57 ? -1.038 1.335 6.034 1.00 0.00 57 CYS A O 12
ATOM 14799 N N . LYS A 1 58 ? 0.509 1.018 7.636 1.00 0.00 58 LYS A N 12
ATOM 14800 C CA . LYS A 1 58 ? -0.024 2.055 8.511 1.00 0.00 58 LYS A CA 12
ATOM 14801 C C . LYS A 1 58 ? -0.531 3.243 7.700 1.00 0.00 58 LYS A C 12
ATOM 14802 O O . LYS A 1 58 ? -1.730 3.521 7.673 1.00 0.00 58 LYS A O 12
ATOM 14821 N N . GLN A 1 59 ? 0.389 3.940 7.040 1.00 0.00 59 GLN A N 12
ATOM 14822 C CA . GLN A 1 59 ? 0.033 5.097 6.228 1.00 0.00 59 GLN A CA 12
ATOM 14823 C C . GLN A 1 59 ? -1.272 4.855 5.477 1.00 0.00 59 GLN A C 12
ATOM 14824 O O . GLN A 1 59 ? -2.316 5.403 5.832 1.00 0.00 59 GLN A O 12
ATOM 14838 N N . CYS A 1 60 ? -1.206 4.032 4.436 1.00 0.00 60 CYS A N 12
ATOM 14839 C CA . CYS A 1 60 ? -2.381 3.717 3.634 1.00 0.00 60 CYS A CA 12
ATOM 14840 C C . CYS A 1 60 ? -3.607 3.516 4.520 1.00 0.00 60 CYS A C 12
ATOM 14841 O O . CYS A 1 60 ? -4.637 4.164 4.331 1.00 0.00 60 CYS A O 12
ATOM 14848 N N . HIS A 1 61 ? -3.489 2.613 5.488 1.00 0.00 61 HIS A N 12
ATOM 14849 C CA . HIS A 1 61 ? -4.586 2.327 6.405 1.00 0.00 61 HIS A CA 12
ATOM 14850 C C . HIS A 1 61 ? -5.205 3.618 6.933 1.00 0.00 61 HIS A C 12
ATOM 14851 O O . HIS A 1 61 ? -6.410 3.689 7.174 1.00 0.00 61 HIS A O 12
ATOM 14865 N N . THR A 1 62 ? -4.371 4.638 7.111 1.00 0.00 62 THR A N 12
ATOM 14866 C CA . THR A 1 62 ? -4.835 5.926 7.611 1.00 0.00 62 THR A CA 12
ATOM 14867 C C . THR A 1 62 ? -5.343 6.806 6.476 1.00 0.00 62 THR A C 12
ATOM 14868 O O . THR A 1 62 ? -6.371 7.471 6.606 1.00 0.00 62 THR A O 12
ATOM 14879 N N . ILE A 1 63 ? -4.616 6.807 5.363 1.00 0.00 63 ILE A N 12
ATOM 14880 C CA . ILE A 1 63 ? -4.995 7.605 4.204 1.00 0.00 63 ILE A CA 12
ATOM 14881 C C . ILE A 1 63 ? -6.367 7.195 3.679 1.00 0.00 63 ILE A C 12
ATOM 14882 O O . ILE A 1 63 ? -7.187 8.043 3.325 1.00 0.00 63 ILE A O 12
ATOM 14898 N N . LEU A 1 64 ? -6.611 5.890 3.633 1.00 0.00 64 LEU A N 12
ATOM 14899 C CA . LEU A 1 64 ? -7.885 5.366 3.153 1.00 0.00 64 LEU A CA 12
ATOM 14900 C C . LEU A 1 64 ? -9.003 5.657 4.150 1.00 0.00 64 LEU A C 12
ATOM 14901 O O . LEU A 1 64 ? -10.184 5.634 3.800 1.00 0.00 64 LEU A O 12
ATOM 14917 N N . THR A 1 65 ? -8.624 5.932 5.394 1.00 0.00 65 THR A N 12
ATOM 14918 C CA . THR A 1 65 ? -9.593 6.228 6.441 1.00 0.00 65 THR A CA 12
ATOM 14919 C C . THR A 1 65 ? -9.670 7.726 6.711 1.00 0.00 65 THR A C 12
ATOM 14920 O O . THR A 1 65 ? -10.644 8.214 7.286 1.00 0.00 65 THR A O 12
ATOM 14931 N N . ARG A 1 66 ? -8.638 8.452 6.293 1.00 0.00 66 ARG A N 12
ATOM 14932 C CA . ARG A 1 66 ? -8.589 9.896 6.491 1.00 0.00 66 ARG A CA 12
ATOM 14933 C C . ARG A 1 66 ? -9.421 10.618 5.435 1.00 0.00 66 ARG A C 12
ATOM 14934 O O . ARG A 1 66 ? -10.197 11.519 5.751 1.00 0.00 66 ARG A O 12
ATOM 14955 N N . GLY A 1 67 ? -9.253 10.215 4.179 1.00 0.00 67 GLY A N 12
ATOM 14956 C CA . GLY A 1 67 ? -9.994 10.835 3.096 1.00 0.00 67 GLY A CA 12
ATOM 14957 C C . GLY A 1 67 ? -9.334 12.104 2.594 1.00 0.00 67 GLY A C 12
ATOM 14958 O O . GLY A 1 67 ? -9.205 12.309 1.387 1.00 0.00 67 GLY A O 12
ATOM 14962 N N . SER A 1 68 ? -8.917 12.959 3.522 1.00 0.00 68 SER A N 12
ATOM 14963 C CA . SER A 1 68 ? -8.272 14.218 3.167 1.00 0.00 68 SER A CA 12
ATOM 14964 C C . SER A 1 68 ? -7.204 13.999 2.100 1.00 0.00 68 SER A C 12
ATOM 14965 O O . SER A 1 68 ? -6.119 13.493 2.386 1.00 0.00 68 SER A O 12
ATOM 14973 N N . SER A 1 69 ? -7.520 14.385 0.867 1.00 0.00 69 SER A N 12
ATOM 14974 C CA . SER A 1 69 ? -6.590 14.228 -0.245 1.00 0.00 69 SER A CA 12
ATOM 14975 C C . SER A 1 69 ? -7.053 15.031 -1.457 1.00 0.00 69 SER A C 12
ATOM 14976 O O . SER A 1 69 ? -8.249 15.247 -1.653 1.00 0.00 69 SER A O 12
ATOM 14984 N N . ASP A 1 70 ? -6.096 15.471 -2.267 1.00 0.00 70 ASP A N 12
ATOM 14985 C CA . ASP A 1 70 ? -6.404 16.249 -3.461 1.00 0.00 70 ASP A CA 12
ATOM 14986 C C . ASP A 1 70 ? -6.122 15.441 -4.724 1.00 0.00 70 ASP A C 12
ATOM 14987 O O . ASP A 1 70 ? -5.003 15.442 -5.236 1.00 0.00 70 ASP A O 12
ATOM 14996 N N . ASN A 1 71 ? -7.144 14.752 -5.221 1.00 0.00 71 ASN A N 12
ATOM 14997 C CA . ASN A 1 71 ? -7.006 13.938 -6.423 1.00 0.00 71 ASN A CA 12
ATOM 14998 C C . ASN A 1 71 ? -5.686 13.173 -6.412 1.00 0.00 71 ASN A C 12
ATOM 14999 O O . ASN A 1 71 ? -5.007 13.073 -7.434 1.00 0.00 71 ASN A O 12
ATOM 15010 N N . ALA A 1 72 ? -5.330 12.633 -5.251 1.00 0.00 72 ALA A N 12
ATOM 15011 C CA . ALA A 1 72 ? -4.093 11.875 -5.108 1.00 0.00 72 ALA A CA 12
ATOM 15012 C C . ALA A 1 72 ? -4.278 10.432 -5.567 1.00 0.00 72 ALA A C 12
ATOM 15013 O O . ALA A 1 72 ? -3.517 9.932 -6.394 1.00 0.00 72 ALA A O 12
ATOM 15020 N N . SER A 1 73 ? -5.294 9.769 -5.023 1.00 0.00 73 SER A N 12
ATOM 15021 C CA . SER A 1 73 ? -5.575 8.382 -5.373 1.00 0.00 73 SER A CA 12
ATOM 15022 C C . SER A 1 73 ? -5.855 8.245 -6.867 1.00 0.00 73 SER A C 12
ATOM 15023 O O . SER A 1 73 ? -5.911 9.237 -7.594 1.00 0.00 73 SER A O 12
ATOM 15031 N N . LYS A 1 74 ? -6.030 7.007 -7.318 1.00 0.00 74 LYS A N 12
ATOM 15032 C CA . LYS A 1 74 ? -6.305 6.737 -8.724 1.00 0.00 74 LYS A CA 12
ATOM 15033 C C . LYS A 1 74 ? -7.542 7.498 -9.193 1.00 0.00 74 LYS A C 12
ATOM 15034 O O . LYS A 1 74 ? -8.526 7.611 -8.462 1.00 0.00 74 LYS A O 12
ATOM 15053 N N . TRP A 1 75 ? -7.485 8.015 -10.414 1.00 0.00 75 TRP A N 12
ATOM 15054 C CA . TRP A 1 75 ? -8.602 8.763 -10.980 1.00 0.00 75 TRP A CA 12
ATOM 15055 C C . TRP A 1 75 ? -8.528 8.784 -12.503 1.00 0.00 75 TRP A C 12
ATOM 15056 O O . TRP A 1 75 ? -7.490 9.110 -13.079 1.00 0.00 75 TRP A O 12
ATOM 15077 N N . SER A 1 76 ? -9.635 8.434 -13.150 1.00 0.00 76 SER A N 12
ATOM 15078 C CA . SER A 1 76 ? -9.693 8.409 -14.607 1.00 0.00 76 SER A CA 12
ATOM 15079 C C . SER A 1 76 ? -10.905 9.184 -15.115 1.00 0.00 76 SER A C 12
ATOM 15080 O O . SER A 1 76 ? -11.934 9.286 -14.447 1.00 0.00 76 SER A O 12
ATOM 15088 N N . PRO A 1 77 ? -10.781 9.745 -16.327 1.00 0.00 77 PRO A N 12
ATOM 15089 C CA . PRO A 1 77 ? -11.855 10.521 -16.954 1.00 0.00 77 PRO A CA 12
ATOM 15090 C C . PRO A 1 77 ? -13.034 9.648 -17.370 1.00 0.00 77 PRO A C 12
ATOM 15091 O O . PRO A 1 77 ? -12.868 8.543 -17.887 1.00 0.00 77 PRO A O 12
ATOM 15102 N N . PRO A 1 78 ? -14.256 10.153 -17.140 1.00 0.00 78 PRO A N 12
ATOM 15103 C CA . PRO A 1 78 ? -15.487 9.435 -17.484 1.00 0.00 78 PRO A CA 12
ATOM 15104 C C . PRO A 1 78 ? -15.702 9.343 -18.991 1.00 0.00 78 PRO A C 12
ATOM 15105 O O . PRO A 1 78 ? -14.777 9.564 -19.773 1.00 0.00 78 PRO A O 12
ATOM 15116 N N . GLN A 1 79 ? -16.926 9.016 -19.390 1.00 0.00 79 GLN A N 12
ATOM 15117 C CA . GLN A 1 79 ? -17.261 8.894 -20.804 1.00 0.00 79 GLN A CA 12
ATOM 15118 C C . GLN A 1 79 ? -17.138 10.241 -21.510 1.00 0.00 79 GLN A C 12
ATOM 15119 O O . GLN A 1 79 ? -17.721 11.234 -21.078 1.00 0.00 79 GLN A O 12
ATOM 15133 N N . ASN A 1 80 ? -16.376 10.265 -22.599 1.00 0.00 80 ASN A N 12
ATOM 15134 C CA . ASN A 1 80 ? -16.176 11.491 -23.364 1.00 0.00 80 ASN A CA 12
ATOM 15135 C C . ASN A 1 80 ? -16.165 12.710 -22.447 1.00 0.00 80 ASN A C 12
ATOM 15136 O O . ASN A 1 80 ? -16.856 13.697 -22.701 1.00 0.00 80 ASN A O 12
ATOM 15147 N N . TYR A 1 81 ? -15.377 12.634 -21.380 1.00 0.00 81 TYR A N 12
ATOM 15148 C CA . TYR A 1 81 ? -15.278 13.730 -20.424 1.00 0.00 81 TYR A CA 12
ATOM 15149 C C . TYR A 1 81 ? -15.230 15.075 -21.140 1.00 0.00 81 TYR A C 12
ATOM 15150 O O . TYR A 1 81 ? -16.141 15.894 -21.013 1.00 0.00 81 TYR A O 12
ATOM 15168 N N . LYS A 1 82 ? -14.160 15.298 -21.896 1.00 0.00 82 LYS A N 12
ATOM 15169 C CA . LYS A 1 82 ? -13.990 16.543 -22.636 1.00 0.00 82 LYS A CA 12
ATOM 15170 C C . LYS A 1 82 ? -14.579 17.719 -21.864 1.00 0.00 82 LYS A C 12
ATOM 15171 O O . LYS A 1 82 ? -15.304 18.541 -22.425 1.00 0.00 82 LYS A O 12
ATOM 15190 N N . SER A 1 83 ? -14.262 17.794 -20.576 1.00 0.00 83 SER A N 12
ATOM 15191 C CA . SER A 1 83 ? -14.762 18.869 -19.727 1.00 0.00 83 SER A CA 12
ATOM 15192 C C . SER A 1 83 ? -13.630 19.805 -19.314 1.00 0.00 83 SER A C 12
ATOM 15193 O O . SER A 1 83 ? -13.778 21.026 -19.344 1.00 0.00 83 SER A O 12
ATOM 15201 N N . GLY A 1 84 ? -12.499 19.223 -18.927 1.00 0.00 84 GLY A N 12
ATOM 15202 C CA . GLY A 1 84 ? -11.359 20.019 -18.513 1.00 0.00 84 GLY A CA 12
ATOM 15203 C C . GLY A 1 84 ? -10.918 19.708 -17.096 1.00 0.00 84 GLY A C 12
ATOM 15204 O O . GLY A 1 84 ? -11.735 19.565 -16.187 1.00 0.00 84 GLY A O 12
ATOM 15208 N N . PRO A 1 85 ? -9.597 19.596 -16.895 1.00 0.00 85 PRO A N 12
ATOM 15209 C CA . PRO A 1 85 ? -9.019 19.298 -15.581 1.00 0.00 85 PRO A CA 12
ATOM 15210 C C . PRO A 1 85 ? -9.169 20.458 -14.604 1.00 0.00 85 PRO A C 12
ATOM 15211 O O . PRO A 1 85 ? -8.718 20.383 -13.461 1.00 0.00 85 PRO A O 12
ATOM 15222 N N . SER A 1 86 ? -9.807 21.532 -15.061 1.00 0.00 86 SER A N 12
ATOM 15223 C CA . SER A 1 86 ? -10.014 22.710 -14.227 1.00 0.00 86 SER A CA 12
ATOM 15224 C C . SER A 1 86 ? -11.446 22.759 -13.702 1.00 0.00 86 SER A C 12
ATOM 15225 O O . SER A 1 86 ? -12.341 22.113 -14.247 1.00 0.00 86 SER A O 12
ATOM 15233 N N . SER A 1 87 ? -11.653 23.530 -12.639 1.00 0.00 87 SER A N 12
ATOM 15234 C CA . SER A 1 87 ? -12.975 23.662 -12.037 1.00 0.00 87 SER A CA 12
ATOM 15235 C C . SER A 1 87 ? -13.230 25.100 -11.597 1.00 0.00 87 SER A C 12
ATOM 15236 O O . SER A 1 87 ? -12.298 25.844 -11.295 1.00 0.00 87 SER A O 12
ATOM 15244 N N . GLY A 1 88 ? -14.503 25.485 -11.562 1.00 0.00 88 GLY A N 12
ATOM 15245 C CA . GLY A 1 88 ? -14.860 26.832 -11.158 1.00 0.00 88 GLY A CA 12
ATOM 15246 C C . GLY A 1 88 ? -15.266 27.701 -12.332 1.00 0.00 88 GLY A C 12
ATOM 15247 O O . GLY A 1 88 ? -15.841 27.185 -13.289 1.00 0.00 88 GLY A O 12
ATOM 15253 N N . GLY A 1 1 ? 35.550 8.187 18.857 1.00 0.00 1 GLY A N 13
ATOM 15254 C CA . GLY A 1 1 ? 35.793 7.037 18.005 1.00 0.00 1 GLY A CA 13
ATOM 15255 C C . GLY A 1 1 ? 34.510 6.390 17.525 1.00 0.00 1 GLY A C 13
ATOM 15256 O O . GLY A 1 1 ? 33.911 5.582 18.235 1.00 0.00 1 GLY A O 13
ATOM 15260 N N . SER A 1 2 ? 34.085 6.746 16.317 1.00 0.00 2 SER A N 13
ATOM 15261 C CA . SER A 1 2 ? 32.860 6.198 15.745 1.00 0.00 2 SER A CA 13
ATOM 15262 C C . SER A 1 2 ? 33.159 5.416 14.470 1.00 0.00 2 SER A C 13
ATOM 15263 O O . SER A 1 2 ? 33.889 5.886 13.597 1.00 0.00 2 SER A O 13
ATOM 15271 N N . SER A 1 3 ? 32.589 4.220 14.369 1.00 0.00 3 SER A N 13
ATOM 15272 C CA . SER A 1 3 ? 32.796 3.370 13.203 1.00 0.00 3 SER A CA 13
ATOM 15273 C C . SER A 1 3 ? 31.685 2.331 13.084 1.00 0.00 3 SER A C 13
ATOM 15274 O O . SER A 1 3 ? 31.061 1.956 14.075 1.00 0.00 3 SER A O 13
ATOM 15282 N N . GLY A 1 4 ? 31.443 1.870 11.860 1.00 0.00 4 GLY A N 13
ATOM 15283 C CA . GLY A 1 4 ? 30.408 0.879 11.632 1.00 0.00 4 GLY A CA 13
ATOM 15284 C C . GLY A 1 4 ? 29.849 0.939 10.224 1.00 0.00 4 GLY A C 13
ATOM 15285 O O . GLY A 1 4 ? 29.272 1.948 9.820 1.00 0.00 4 GLY A O 13
ATOM 15289 N N . SER A 1 5 ? 30.022 -0.145 9.474 1.00 0.00 5 SER A N 13
ATOM 15290 C CA . SER A 1 5 ? 29.536 -0.210 8.101 1.00 0.00 5 SER A CA 13
ATOM 15291 C C . SER A 1 5 ? 28.564 -1.373 7.924 1.00 0.00 5 SER A C 13
ATOM 15292 O O . SER A 1 5 ? 28.477 -2.259 8.774 1.00 0.00 5 SER A O 13
ATOM 15300 N N . SER A 1 6 ? 27.834 -1.362 6.812 1.00 0.00 6 SER A N 13
ATOM 15301 C CA . SER A 1 6 ? 26.865 -2.413 6.524 1.00 0.00 6 SER A CA 13
ATOM 15302 C C . SER A 1 6 ? 26.519 -2.439 5.038 1.00 0.00 6 SER A C 13
ATOM 15303 O O . SER A 1 6 ? 26.972 -1.593 4.268 1.00 0.00 6 SER A O 13
ATOM 15311 N N . GLY A 1 7 ? 25.710 -3.418 4.642 1.00 0.00 7 GLY A N 13
ATOM 15312 C CA . GLY A 1 7 ? 25.316 -3.537 3.251 1.00 0.00 7 GLY A CA 13
ATOM 15313 C C . GLY A 1 7 ? 23.929 -2.983 2.992 1.00 0.00 7 GLY A C 13
ATOM 15314 O O . GLY A 1 7 ? 23.444 -2.133 3.739 1.00 0.00 7 GLY A O 13
ATOM 15318 N N . MET A 1 8 ? 23.290 -3.463 1.930 1.00 0.00 8 MET A N 13
ATOM 15319 C CA . MET A 1 8 ? 21.951 -3.009 1.575 1.00 0.00 8 MET A CA 13
ATOM 15320 C C . MET A 1 8 ? 21.115 -4.159 1.023 1.00 0.00 8 MET A C 13
ATOM 15321 O O . MET A 1 8 ? 21.596 -4.957 0.218 1.00 0.00 8 MET A O 13
ATOM 15335 N N . GLU A 1 9 ? 19.863 -4.239 1.461 1.00 0.00 9 GLU A N 13
ATOM 15336 C CA . GLU A 1 9 ? 18.962 -5.294 1.010 1.00 0.00 9 GLU A CA 13
ATOM 15337 C C . GLU A 1 9 ? 17.506 -4.851 1.122 1.00 0.00 9 GLU A C 13
ATOM 15338 O O . GLU A 1 9 ? 17.220 -3.707 1.476 1.00 0.00 9 GLU A O 13
ATOM 15350 N N . SER A 1 10 ? 16.591 -5.765 0.818 1.00 0.00 10 SER A N 13
ATOM 15351 C CA . SER A 1 10 ? 15.164 -5.468 0.880 1.00 0.00 10 SER A CA 13
ATOM 15352 C C . SER A 1 10 ? 14.771 -4.977 2.270 1.00 0.00 10 SER A C 13
ATOM 15353 O O . SER A 1 10 ? 14.764 -5.744 3.232 1.00 0.00 10 SER A O 13
ATOM 15361 N N . ARG A 1 11 ? 14.445 -3.692 2.366 1.00 0.00 11 ARG A N 13
ATOM 15362 C CA . ARG A 1 11 ? 14.052 -3.096 3.638 1.00 0.00 11 ARG A CA 13
ATOM 15363 C C . ARG A 1 11 ? 12.571 -2.730 3.632 1.00 0.00 11 ARG A C 13
ATOM 15364 O O . ARG A 1 11 ? 11.880 -2.909 2.628 1.00 0.00 11 ARG A O 13
ATOM 15385 N N . CYS A 1 12 ? 12.089 -2.218 4.759 1.00 0.00 12 CYS A N 13
ATOM 15386 C CA . CYS A 1 12 ? 10.690 -1.828 4.886 1.00 0.00 12 CYS A CA 13
ATOM 15387 C C . CYS A 1 12 ? 10.480 -0.394 4.406 1.00 0.00 12 CYS A C 13
ATOM 15388 O O . CYS A 1 12 ? 11.373 0.446 4.518 1.00 0.00 12 CYS A O 13
ATOM 15395 N N . TYR A 1 13 ? 9.294 -0.123 3.874 1.00 0.00 13 TYR A N 13
ATOM 15396 C CA . TYR A 1 13 ? 8.967 1.208 3.375 1.00 0.00 13 TYR A CA 13
ATOM 15397 C C . TYR A 1 13 ? 8.292 2.045 4.458 1.00 0.00 13 TYR A C 13
ATOM 15398 O O . TYR A 1 13 ? 7.539 2.972 4.163 1.00 0.00 13 TYR A O 13
ATOM 15416 N N . GLY A 1 14 ? 8.570 1.710 5.715 1.00 0.00 14 GLY A N 13
ATOM 15417 C CA . GLY A 1 14 ? 7.984 2.439 6.824 1.00 0.00 14 GLY A CA 13
ATOM 15418 C C . GLY A 1 14 ? 8.988 2.732 7.921 1.00 0.00 14 GLY A C 13
ATOM 15419 O O . GLY A 1 14 ? 9.026 3.839 8.459 1.00 0.00 14 GLY A O 13
ATOM 15423 N N . CYS A 1 15 ? 9.804 1.738 8.255 1.00 0.00 15 CYS A N 13
ATOM 15424 C CA . CYS A 1 15 ? 10.812 1.893 9.296 1.00 0.00 15 CYS A CA 13
ATOM 15425 C C . CYS A 1 15 ? 12.212 1.651 8.738 1.00 0.00 15 CYS A C 13
ATOM 15426 O O . CYS A 1 15 ? 13.212 1.946 9.392 1.00 0.00 15 CYS A O 13
ATOM 15433 N N . ALA A 1 16 ? 12.274 1.111 7.525 1.00 0.00 16 ALA A N 13
ATOM 15434 C CA . ALA A 1 16 ? 13.550 0.832 6.878 1.00 0.00 16 ALA A CA 13
ATOM 15435 C C . ALA A 1 16 ? 14.225 -0.387 7.499 1.00 0.00 16 ALA A C 13
ATOM 15436 O O . ALA A 1 16 ? 15.449 -0.513 7.472 1.00 0.00 16 ALA A O 13
ATOM 15443 N N . VAL A 1 17 ? 13.418 -1.284 8.058 1.00 0.00 17 VAL A N 13
ATOM 15444 C CA . VAL A 1 17 ? 13.937 -2.494 8.684 1.00 0.00 17 VAL A CA 13
ATOM 15445 C C . VAL A 1 17 ? 14.266 -3.555 7.641 1.00 0.00 17 VAL A C 13
ATOM 15446 O O . VAL A 1 17 ? 13.550 -3.714 6.652 1.00 0.00 17 VAL A O 13
ATOM 15459 N N . LYS A 1 18 ? 15.355 -4.282 7.868 1.00 0.00 18 LYS A N 13
ATOM 15460 C CA . LYS A 1 18 ? 15.780 -5.332 6.949 1.00 0.00 18 LYS A CA 13
ATOM 15461 C C . LYS A 1 18 ? 14.951 -6.597 7.147 1.00 0.00 18 LYS A C 13
ATOM 15462 O O . LYS A 1 18 ? 14.776 -7.067 8.272 1.00 0.00 18 LYS A O 13
ATOM 15481 N N . PHE A 1 19 ? 14.444 -7.144 6.048 1.00 0.00 19 PHE A N 13
ATOM 15482 C CA . PHE A 1 19 ? 13.633 -8.356 6.101 1.00 0.00 19 PHE A CA 13
ATOM 15483 C C . PHE A 1 19 ? 14.514 -9.593 6.252 1.00 0.00 19 PHE A C 13
ATOM 15484 O O . PHE A 1 19 ? 15.388 -9.853 5.424 1.00 0.00 19 PHE A O 13
ATOM 15501 N N . THR A 1 20 ? 14.277 -10.354 7.316 1.00 0.00 20 THR A N 13
ATOM 15502 C CA . THR A 1 20 ? 15.049 -11.562 7.578 1.00 0.00 20 THR A CA 13
ATOM 15503 C C . THR A 1 20 ? 14.158 -12.677 8.115 1.00 0.00 20 THR A C 13
ATOM 15504 O O . THR A 1 20 ? 12.943 -12.513 8.234 1.00 0.00 20 THR A O 13
ATOM 15515 N N . LEU A 1 21 ? 14.769 -13.811 8.440 1.00 0.00 21 LEU A N 13
ATOM 15516 C CA . LEU A 1 21 ? 14.031 -14.954 8.966 1.00 0.00 21 LEU A CA 13
ATOM 15517 C C . LEU A 1 21 ? 12.922 -14.499 9.909 1.00 0.00 21 LEU A C 13
ATOM 15518 O O . LEU A 1 21 ? 11.740 -14.722 9.647 1.00 0.00 21 LEU A O 13
ATOM 15534 N N . PHE A 1 22 ? 13.311 -13.858 11.007 1.00 0.00 22 PHE A N 13
ATOM 15535 C CA . PHE A 1 22 ? 12.350 -13.370 11.988 1.00 0.00 22 PHE A CA 13
ATOM 15536 C C . PHE A 1 22 ? 11.462 -12.285 11.387 1.00 0.00 22 PHE A C 13
ATOM 15537 O O . PHE A 1 22 ? 10.240 -12.310 11.540 1.00 0.00 22 PHE A O 13
ATOM 15554 N N . LYS A 1 23 ? 12.084 -11.332 10.701 1.00 0.00 23 LYS A N 13
ATOM 15555 C CA . LYS A 1 23 ? 11.353 -10.237 10.075 1.00 0.00 23 LYS A CA 13
ATOM 15556 C C . LYS A 1 23 ? 10.986 -10.581 8.635 1.00 0.00 23 LYS A C 13
ATOM 15557 O O . LYS A 1 23 ? 11.779 -10.376 7.715 1.00 0.00 23 LYS A O 13
ATOM 15576 N N . LYS A 1 24 ? 9.779 -11.104 8.445 1.00 0.00 24 LYS A N 13
ATOM 15577 C CA . LYS A 1 24 ? 9.306 -11.474 7.117 1.00 0.00 24 LYS A CA 13
ATOM 15578 C C . LYS A 1 24 ? 8.987 -10.234 6.288 1.00 0.00 24 LYS A C 13
ATOM 15579 O O . LYS A 1 24 ? 8.915 -9.125 6.816 1.00 0.00 24 LYS A O 13
ATOM 15598 N N . GLU A 1 25 ? 8.795 -10.431 4.987 1.00 0.00 25 GLU A N 13
ATOM 15599 C CA . GLU A 1 25 ? 8.482 -9.327 4.086 1.00 0.00 25 GLU A CA 13
ATOM 15600 C C . GLU A 1 25 ? 7.000 -9.324 3.723 1.00 0.00 25 GLU A C 13
ATOM 15601 O O . GLU A 1 25 ? 6.449 -10.345 3.310 1.00 0.00 25 GLU A O 13
ATOM 15613 N N . TYR A 1 26 ? 6.361 -8.170 3.879 1.00 0.00 26 TYR A N 13
ATOM 15614 C CA . TYR A 1 26 ? 4.943 -8.034 3.571 1.00 0.00 26 TYR A CA 13
ATOM 15615 C C . TYR A 1 26 ? 4.727 -7.057 2.420 1.00 0.00 26 TYR A C 13
ATOM 15616 O O . TYR A 1 26 ? 5.591 -6.235 2.117 1.00 0.00 26 TYR A O 13
ATOM 15634 N N . GLY A 1 27 ? 3.565 -7.153 1.780 1.00 0.00 27 GLY A N 13
ATOM 15635 C CA . GLY A 1 27 ? 3.255 -6.272 0.669 1.00 0.00 27 GLY A CA 13
ATOM 15636 C C . GLY A 1 27 ? 1.922 -5.570 0.841 1.00 0.00 27 GLY A C 13
ATOM 15637 O O . GLY A 1 27 ? 0.988 -6.128 1.417 1.00 0.00 27 GLY A O 13
ATOM 15641 N N . CYS A 1 28 ? 1.834 -4.342 0.342 1.00 0.00 28 CYS A N 13
ATOM 15642 C CA . CYS A 1 28 ? 0.608 -3.560 0.445 1.00 0.00 28 CYS A CA 13
ATOM 15643 C C . CYS A 1 28 ? -0.242 -3.714 -0.813 1.00 0.00 28 CYS A C 13
ATOM 15644 O O . CYS A 1 28 ? 0.231 -4.203 -1.840 1.00 0.00 28 CYS A O 13
ATOM 15651 N N . LYS A 1 29 ? -1.500 -3.294 -0.726 1.00 0.00 29 LYS A N 13
ATOM 15652 C CA . LYS A 1 29 ? -2.417 -3.383 -1.856 1.00 0.00 29 LYS A CA 13
ATOM 15653 C C . LYS A 1 29 ? -2.687 -2.003 -2.447 1.00 0.00 29 LYS A C 13
ATOM 15654 O O . LYS A 1 29 ? -2.742 -1.839 -3.665 1.00 0.00 29 LYS A O 13
ATOM 15673 N N . ASN A 1 30 ? -2.855 -1.013 -1.575 1.00 0.00 30 ASN A N 13
ATOM 15674 C CA . ASN A 1 30 ? -3.119 0.353 -2.012 1.00 0.00 30 ASN A CA 13
ATOM 15675 C C . ASN A 1 30 ? -1.898 0.948 -2.706 1.00 0.00 30 ASN A C 13
ATOM 15676 O O . ASN A 1 30 ? -1.880 1.106 -3.927 1.00 0.00 30 ASN A O 13
ATOM 15687 N N . CYS A 1 31 ? -0.877 1.275 -1.920 1.00 0.00 31 CYS A N 13
ATOM 15688 C CA . CYS A 1 31 ? 0.349 1.852 -2.458 1.00 0.00 31 CYS A CA 13
ATOM 15689 C C . CYS A 1 31 ? 1.158 0.802 -3.214 1.00 0.00 31 CYS A C 13
ATOM 15690 O O . CYS A 1 31 ? 1.811 1.105 -4.212 1.00 0.00 31 CYS A O 13
ATOM 15697 N N . GLY A 1 32 ? 1.110 -0.436 -2.730 1.00 0.00 32 GLY A N 13
ATOM 15698 C CA . GLY A 1 32 ? 1.843 -1.512 -3.371 1.00 0.00 32 GLY A CA 13
ATOM 15699 C C . GLY A 1 32 ? 3.328 -1.461 -3.072 1.00 0.00 32 GLY A C 13
ATOM 15700 O O . GLY A 1 32 ? 4.155 -1.609 -3.973 1.00 0.00 32 GLY A O 13
ATOM 15704 N N . ARG A 1 33 ? 3.669 -1.249 -1.805 1.00 0.00 33 ARG A N 13
ATOM 15705 C CA . ARG A 1 33 ? 5.064 -1.175 -1.391 1.00 0.00 33 ARG A CA 13
ATOM 15706 C C . ARG A 1 33 ? 5.402 -2.299 -0.416 1.00 0.00 33 ARG A C 13
ATOM 15707 O O . ARG A 1 33 ? 4.514 -2.988 0.084 1.00 0.00 33 ARG A O 13
ATOM 15728 N N . ALA A 1 34 ? 6.692 -2.478 -0.151 1.00 0.00 34 ALA A N 13
ATOM 15729 C CA . ALA A 1 34 ? 7.147 -3.516 0.765 1.00 0.00 34 ALA A CA 13
ATOM 15730 C C . ALA A 1 34 ? 7.174 -3.008 2.202 1.00 0.00 34 ALA A C 13
ATOM 15731 O O . ALA A 1 34 ? 7.767 -1.969 2.493 1.00 0.00 34 ALA A O 13
ATOM 15738 N N . PHE A 1 35 ? 6.527 -3.746 3.098 1.00 0.00 35 PHE A N 13
ATOM 15739 C CA . PHE A 1 35 ? 6.475 -3.368 4.506 1.00 0.00 35 PHE A CA 13
ATOM 15740 C C . PHE A 1 35 ? 6.734 -4.575 5.403 1.00 0.00 35 PHE A C 13
ATOM 15741 O O . PHE A 1 35 ? 6.625 -5.722 4.967 1.00 0.00 35 PHE A O 13
ATOM 15758 N N . CYS A 1 36 ? 7.077 -4.309 6.658 1.00 0.00 36 CYS A N 13
ATOM 15759 C CA . CYS A 1 36 ? 7.353 -5.371 7.618 1.00 0.00 36 CYS A CA 13
ATOM 15760 C C . CYS A 1 36 ? 6.116 -5.683 8.455 1.00 0.00 36 CYS A C 13
ATOM 15761 O O . CYS A 1 36 ? 5.378 -4.781 8.850 1.00 0.00 36 CYS A O 13
ATOM 15768 N N . ASN A 1 37 ? 5.897 -6.966 8.721 1.00 0.00 37 ASN A N 13
ATOM 15769 C CA . ASN A 1 37 ? 4.749 -7.398 9.510 1.00 0.00 37 ASN A CA 13
ATOM 15770 C C . ASN A 1 37 ? 4.371 -6.341 10.543 1.00 0.00 37 ASN A C 13
ATOM 15771 O O . ASN A 1 37 ? 3.193 -6.129 10.828 1.00 0.00 37 ASN A O 13
ATOM 15782 N N . GLY A 1 38 ? 5.380 -5.679 11.102 1.00 0.00 38 GLY A N 13
ATOM 15783 C CA . GLY A 1 38 ? 5.133 -4.652 12.096 1.00 0.00 38 GLY A CA 13
ATOM 15784 C C . GLY A 1 38 ? 4.397 -3.456 11.525 1.00 0.00 38 GLY A C 13
ATOM 15785 O O . GLY A 1 38 ? 3.414 -2.990 12.102 1.00 0.00 38 GLY A O 13
ATOM 15789 N N . CYS A 1 39 ? 4.873 -2.958 10.389 1.00 0.00 39 CYS A N 13
ATOM 15790 C CA . CYS A 1 39 ? 4.255 -1.808 9.740 1.00 0.00 39 CYS A CA 13
ATOM 15791 C C . CYS A 1 39 ? 3.008 -2.226 8.965 1.00 0.00 39 CYS A C 13
ATOM 15792 O O . CYS A 1 39 ? 2.010 -1.504 8.938 1.00 0.00 39 CYS A O 13
ATOM 15799 N N . LEU A 1 40 ? 3.073 -3.394 8.337 1.00 0.00 40 LEU A N 13
ATOM 15800 C CA . LEU A 1 40 ? 1.950 -3.910 7.562 1.00 0.00 40 LEU A CA 13
ATOM 15801 C C . LEU A 1 40 ? 1.023 -4.747 8.437 1.00 0.00 40 LEU A C 13
ATOM 15802 O O . LEU A 1 40 ? 0.770 -5.917 8.149 1.00 0.00 40 LEU A O 13
ATOM 15818 N N . SER A 1 41 ? 0.517 -4.140 9.505 1.00 0.00 41 SER A N 13
ATOM 15819 C CA . SER A 1 41 ? -0.381 -4.830 10.424 1.00 0.00 41 SER A CA 13
ATOM 15820 C C . SER A 1 41 ? -1.745 -4.147 10.466 1.00 0.00 41 SER A C 13
ATOM 15821 O O . SER A 1 41 ? -2.409 -4.127 11.502 1.00 0.00 41 SER A O 13
ATOM 15829 N N . PHE A 1 42 ? -2.155 -3.588 9.333 1.00 0.00 42 PHE A N 13
ATOM 15830 C CA . PHE A 1 42 ? -3.438 -2.902 9.239 1.00 0.00 42 PHE A CA 13
ATOM 15831 C C . PHE A 1 42 ? -4.211 -3.360 8.006 1.00 0.00 42 PHE A C 13
ATOM 15832 O O . PHE A 1 42 ? -3.635 -3.913 7.069 1.00 0.00 42 PHE A O 13
ATOM 15849 N N . SER A 1 43 ? -5.520 -3.127 8.015 1.00 0.00 43 SER A N 13
ATOM 15850 C CA . SER A 1 43 ? -6.374 -3.520 6.900 1.00 0.00 43 SER A CA 13
ATOM 15851 C C . SER A 1 43 ? -7.366 -2.412 6.559 1.00 0.00 43 SER A C 13
ATOM 15852 O O . SER A 1 43 ? -7.905 -1.752 7.446 1.00 0.00 43 SER A O 13
ATOM 15860 N N . ALA A 1 44 ? -7.600 -2.213 5.266 1.00 0.00 44 ALA A N 13
ATOM 15861 C CA . ALA A 1 44 ? -8.527 -1.187 4.806 1.00 0.00 44 ALA A CA 13
ATOM 15862 C C . ALA A 1 44 ? -8.957 -1.441 3.365 1.00 0.00 44 ALA A C 13
ATOM 15863 O O . ALA A 1 44 ? -8.223 -2.050 2.586 1.00 0.00 44 ALA A O 13
ATOM 15870 N N . LEU A 1 45 ? -10.150 -0.972 3.017 1.00 0.00 45 LEU A N 13
ATOM 15871 C CA . LEU A 1 45 ? -10.679 -1.149 1.669 1.00 0.00 45 LEU A CA 13
ATOM 15872 C C . LEU A 1 45 ? -9.744 -0.535 0.633 1.00 0.00 45 LEU A C 13
ATOM 15873 O O . LEU A 1 45 ? -9.416 0.650 0.702 1.00 0.00 45 LEU A O 13
ATOM 15889 N N . VAL A 1 46 ? -9.319 -1.348 -0.329 1.00 0.00 46 VAL A N 13
ATOM 15890 C CA . VAL A 1 46 ? -8.424 -0.884 -1.383 1.00 0.00 46 VAL A CA 13
ATOM 15891 C C . VAL A 1 46 ? -9.143 -0.818 -2.725 1.00 0.00 46 VAL A C 13
ATOM 15892 O O . VAL A 1 46 ? -9.679 -1.810 -3.220 1.00 0.00 46 VAL A O 13
ATOM 15905 N N . PRO A 1 47 ? -9.157 0.379 -3.331 1.00 0.00 47 PRO A N 13
ATOM 15906 C CA . PRO A 1 47 ? -9.806 0.604 -4.625 1.00 0.00 47 PRO A CA 13
ATOM 15907 C C . PRO A 1 47 ? -9.066 -0.077 -5.771 1.00 0.00 47 PRO A C 13
ATOM 15908 O O . PRO A 1 47 ? -9.587 -0.186 -6.882 1.00 0.00 47 PRO A O 13
ATOM 15919 N N . ARG A 1 48 ? -7.849 -0.535 -5.495 1.00 0.00 48 ARG A N 13
ATOM 15920 C CA . ARG A 1 48 ? -7.037 -1.205 -6.503 1.00 0.00 48 ARG A CA 13
ATOM 15921 C C . ARG A 1 48 ? -7.453 -2.665 -6.654 1.00 0.00 48 ARG A C 13
ATOM 15922 O O . ARG A 1 48 ? -7.502 -3.195 -7.763 1.00 0.00 48 ARG A O 13
ATOM 15943 N N . ALA A 1 49 ? -7.751 -3.309 -5.530 1.00 0.00 49 ALA A N 13
ATOM 15944 C CA . ALA A 1 49 ? -8.164 -4.707 -5.538 1.00 0.00 49 ALA A CA 13
ATOM 15945 C C . ALA A 1 49 ? -9.652 -4.838 -5.847 1.00 0.00 49 ALA A C 13
ATOM 15946 O O . ALA A 1 49 ? -10.084 -5.811 -6.464 1.00 0.00 49 ALA A O 13
ATOM 15953 N N . GLY A 1 50 ? -10.432 -3.853 -5.412 1.00 0.00 50 GLY A N 13
ATOM 15954 C CA . GLY A 1 50 ? -11.863 -3.878 -5.651 1.00 0.00 50 GLY A CA 13
ATOM 15955 C C . GLY A 1 50 ? -12.664 -3.520 -4.415 1.00 0.00 50 GLY A C 13
ATOM 15956 O O . GLY A 1 50 ? -13.687 -4.140 -4.129 1.00 0.00 50 GLY A O 13
ATOM 15960 N N . ASN A 1 51 ? -12.196 -2.517 -3.679 1.00 0.00 51 ASN A N 13
ATOM 15961 C CA . ASN A 1 51 ? -12.875 -2.078 -2.465 1.00 0.00 51 ASN A CA 13
ATOM 15962 C C . ASN A 1 51 ? -12.952 -3.210 -1.446 1.00 0.00 51 ASN A C 13
ATOM 15963 O O . ASN A 1 51 ? -14.011 -3.478 -0.877 1.00 0.00 51 ASN A O 13
ATOM 15974 N N . THR A 1 52 ? -11.822 -3.873 -1.218 1.00 0.00 52 THR A N 13
ATOM 15975 C CA . THR A 1 52 ? -11.760 -4.976 -0.268 1.00 0.00 52 THR A CA 13
ATOM 15976 C C . THR A 1 52 ? -10.798 -4.666 0.873 1.00 0.00 52 THR A C 13
ATOM 15977 O O . THR A 1 52 ? -9.720 -4.115 0.654 1.00 0.00 52 THR A O 13
ATOM 15988 N N . GLN A 1 53 ? -11.195 -5.025 2.089 1.00 0.00 53 GLN A N 13
ATOM 15989 C CA . GLN A 1 53 ? -10.366 -4.785 3.265 1.00 0.00 53 GLN A CA 13
ATOM 15990 C C . GLN A 1 53 ? -9.131 -5.680 3.252 1.00 0.00 53 GLN A C 13
ATOM 15991 O O . GLN A 1 53 ? -9.128 -6.756 3.849 1.00 0.00 53 GLN A O 13
ATOM 16005 N N . GLN A 1 54 ? -8.085 -5.227 2.569 1.00 0.00 54 GLN A N 13
ATOM 16006 C CA . GLN A 1 54 ? -6.845 -5.988 2.479 1.00 0.00 54 GLN A CA 13
ATOM 16007 C C . GLN A 1 54 ? -5.791 -5.427 3.428 1.00 0.00 54 GLN A C 13
ATOM 16008 O O . GLN A 1 54 ? -5.886 -4.282 3.870 1.00 0.00 54 GLN A O 13
ATOM 16022 N N . LYS A 1 55 ? -4.787 -6.240 3.737 1.00 0.00 55 LYS A N 13
ATOM 16023 C CA . LYS A 1 55 ? -3.714 -5.826 4.633 1.00 0.00 55 LYS A CA 13
ATOM 16024 C C . LYS A 1 55 ? -2.892 -4.700 4.013 1.00 0.00 55 LYS A C 13
ATOM 16025 O O . LYS A 1 55 ? -2.161 -4.912 3.045 1.00 0.00 55 LYS A O 13
ATOM 16044 N N . VAL A 1 56 ? -3.016 -3.503 4.578 1.00 0.00 56 VAL A N 13
ATOM 16045 C CA . VAL A 1 56 ? -2.282 -2.344 4.082 1.00 0.00 56 VAL A CA 13
ATOM 16046 C C . VAL A 1 56 ? -1.344 -1.790 5.149 1.00 0.00 56 VAL A C 13
ATOM 16047 O O . VAL A 1 56 ? -1.488 -2.090 6.334 1.00 0.00 56 VAL A O 13
ATOM 16060 N N . CYS A 1 57 ? -0.383 -0.980 4.720 1.00 0.00 57 CYS A N 13
ATOM 16061 C CA . CYS A 1 57 ? 0.580 -0.382 5.637 1.00 0.00 57 CYS A CA 13
ATOM 16062 C C . CYS A 1 57 ? -0.059 0.749 6.437 1.00 0.00 57 CYS A C 13
ATOM 16063 O O . CYS A 1 57 ? -1.018 1.377 5.987 1.00 0.00 57 CYS A O 13
ATOM 16070 N N . LYS A 1 58 ? 0.478 1.003 7.625 1.00 0.00 58 LYS A N 13
ATOM 16071 C CA . LYS A 1 58 ? -0.038 2.059 8.488 1.00 0.00 58 LYS A CA 13
ATOM 16072 C C . LYS A 1 58 ? -0.527 3.246 7.664 1.00 0.00 58 LYS A C 13
ATOM 16073 O O . LYS A 1 58 ? -1.720 3.547 7.641 1.00 0.00 58 LYS A O 13
ATOM 16092 N N . GLN A 1 59 ? 0.402 3.914 6.987 1.00 0.00 59 GLN A N 13
ATOM 16093 C CA . GLN A 1 59 ? 0.064 5.066 6.161 1.00 0.00 59 GLN A CA 13
ATOM 16094 C C . GLN A 1 59 ? -1.248 4.837 5.418 1.00 0.00 59 GLN A C 13
ATOM 16095 O O . GLN A 1 59 ? -2.282 5.406 5.772 1.00 0.00 59 GLN A O 13
ATOM 16109 N N . CYS A 1 60 ? -1.200 4.001 4.386 1.00 0.00 60 CYS A N 13
ATOM 16110 C CA . CYS A 1 60 ? -2.384 3.697 3.592 1.00 0.00 60 CYS A CA 13
ATOM 16111 C C . CYS A 1 60 ? -3.607 3.514 4.487 1.00 0.00 60 CYS A C 13
ATOM 16112 O O . CYS A 1 60 ? -4.625 4.183 4.309 1.00 0.00 60 CYS A O 13
ATOM 16119 N N . HIS A 1 61 ? -3.498 2.603 5.448 1.00 0.00 61 HIS A N 13
ATOM 16120 C CA . HIS A 1 61 ? -4.594 2.331 6.372 1.00 0.00 61 HIS A CA 13
ATOM 16121 C C . HIS A 1 61 ? -5.184 3.631 6.911 1.00 0.00 61 HIS A C 13
ATOM 16122 O O . HIS A 1 61 ? -6.385 3.720 7.170 1.00 0.00 61 HIS A O 13
ATOM 16136 N N . THR A 1 62 ? -4.332 4.637 7.081 1.00 0.00 62 THR A N 13
ATOM 16137 C CA . THR A 1 62 ? -4.768 5.930 7.591 1.00 0.00 62 THR A CA 13
ATOM 16138 C C . THR A 1 62 ? -5.242 6.836 6.461 1.00 0.00 62 THR A C 13
ATOM 16139 O O . THR A 1 62 ? -6.198 7.596 6.622 1.00 0.00 62 THR A O 13
ATOM 16150 N N . ILE A 1 63 ? -4.571 6.750 5.318 1.00 0.00 63 ILE A N 13
ATOM 16151 C CA . ILE A 1 63 ? -4.926 7.561 4.160 1.00 0.00 63 ILE A CA 13
ATOM 16152 C C . ILE A 1 63 ? -6.309 7.192 3.635 1.00 0.00 63 ILE A C 13
ATOM 16153 O O . ILE A 1 63 ? -7.104 8.065 3.281 1.00 0.00 63 ILE A O 13
ATOM 16169 N N . LEU A 1 64 ? -6.591 5.895 3.587 1.00 0.00 64 LEU A N 13
ATOM 16170 C CA . LEU A 1 64 ? -7.880 5.410 3.106 1.00 0.00 64 LEU A CA 13
ATOM 16171 C C . LEU A 1 64 ? -8.981 5.687 4.125 1.00 0.00 64 LEU A C 13
ATOM 16172 O O . LEU A 1 64 ? -10.168 5.647 3.800 1.00 0.00 64 LEU A O 13
ATOM 16188 N N . THR A 1 65 ? -8.579 5.970 5.360 1.00 0.00 65 THR A N 13
ATOM 16189 C CA . THR A 1 65 ? -9.531 6.256 6.427 1.00 0.00 65 THR A CA 13
ATOM 16190 C C . THR A 1 65 ? -9.647 7.755 6.673 1.00 0.00 65 THR A C 13
ATOM 16191 O O . THR A 1 65 ? -10.664 8.234 7.175 1.00 0.00 65 THR A O 13
ATOM 16202 N N . ARG A 1 66 ? -8.601 8.492 6.316 1.00 0.00 66 ARG A N 13
ATOM 16203 C CA . ARG A 1 66 ? -8.586 9.939 6.499 1.00 0.00 66 ARG A CA 13
ATOM 16204 C C . ARG A 1 66 ? -9.465 10.627 5.459 1.00 0.00 66 ARG A C 13
ATOM 16205 O O . ARG A 1 66 ? -10.058 11.671 5.726 1.00 0.00 66 ARG A O 13
ATOM 16226 N N . GLY A 1 67 ? -9.544 10.034 4.272 1.00 0.00 67 GLY A N 13
ATOM 16227 C CA . GLY A 1 67 ? -10.352 10.604 3.210 1.00 0.00 67 GLY A CA 13
ATOM 16228 C C . GLY A 1 67 ? -11.401 9.638 2.697 1.00 0.00 67 GLY A C 13
ATOM 16229 O O . GLY A 1 67 ? -12.199 9.109 3.471 1.00 0.00 67 GLY A O 13
ATOM 16233 N N . SER A 1 68 ? -11.403 9.408 1.388 1.00 0.00 68 SER A N 13
ATOM 16234 C CA . SER A 1 68 ? -12.366 8.503 0.772 1.00 0.00 68 SER A CA 13
ATOM 16235 C C . SER A 1 68 ? -12.066 8.319 -0.713 1.00 0.00 68 SER A C 13
ATOM 16236 O O . SER A 1 68 ? -11.392 9.145 -1.328 1.00 0.00 68 SER A O 13
ATOM 16244 N N . SER A 1 69 ? -12.573 7.230 -1.282 1.00 0.00 69 SER A N 13
ATOM 16245 C CA . SER A 1 69 ? -12.357 6.934 -2.693 1.00 0.00 69 SER A CA 13
ATOM 16246 C C . SER A 1 69 ? -12.792 8.106 -3.567 1.00 0.00 69 SER A C 13
ATOM 16247 O O . SER A 1 69 ? -12.107 8.471 -4.522 1.00 0.00 69 SER A O 13
ATOM 16255 N N . ASP A 1 70 ? -13.937 8.692 -3.232 1.00 0.00 70 ASP A N 13
ATOM 16256 C CA . ASP A 1 70 ? -14.465 9.824 -3.984 1.00 0.00 70 ASP A CA 13
ATOM 16257 C C . ASP A 1 70 ? -14.024 11.144 -3.360 1.00 0.00 70 ASP A C 13
ATOM 16258 O O . ASP A 1 70 ? -14.434 11.486 -2.252 1.00 0.00 70 ASP A O 13
ATOM 16267 N N . ASN A 1 71 ? -13.185 11.882 -4.080 1.00 0.00 71 ASN A N 13
ATOM 16268 C CA . ASN A 1 71 ? -12.687 13.165 -3.596 1.00 0.00 71 ASN A CA 13
ATOM 16269 C C . ASN A 1 71 ? -13.006 14.280 -4.587 1.00 0.00 71 ASN A C 13
ATOM 16270 O O . ASN A 1 71 ? -12.836 14.119 -5.795 1.00 0.00 71 ASN A O 13
ATOM 16281 N N . ALA A 1 72 ? -13.467 15.413 -4.066 1.00 0.00 72 ALA A N 13
ATOM 16282 C CA . ALA A 1 72 ? -13.806 16.556 -4.903 1.00 0.00 72 ALA A CA 13
ATOM 16283 C C . ALA A 1 72 ? -13.744 17.856 -4.109 1.00 0.00 72 ALA A C 13
ATOM 16284 O O . ALA A 1 72 ? -14.278 17.946 -3.003 1.00 0.00 72 ALA A O 13
ATOM 16291 N N . SER A 1 73 ? -13.088 18.862 -4.679 1.00 0.00 73 SER A N 13
ATOM 16292 C CA . SER A 1 73 ? -12.952 20.156 -4.021 1.00 0.00 73 SER A CA 13
ATOM 16293 C C . SER A 1 73 ? -12.409 19.992 -2.604 1.00 0.00 73 SER A C 13
ATOM 16294 O O . SER A 1 73 ? -12.870 20.648 -1.670 1.00 0.00 73 SER A O 13
ATOM 16302 N N . LYS A 1 74 ? -11.427 19.110 -2.452 1.00 0.00 74 LYS A N 13
ATOM 16303 C CA . LYS A 1 74 ? -10.819 18.857 -1.151 1.00 0.00 74 LYS A CA 13
ATOM 16304 C C . LYS A 1 74 ? -10.419 20.165 -0.475 1.00 0.00 74 LYS A C 13
ATOM 16305 O O . LYS A 1 74 ? -9.967 21.102 -1.133 1.00 0.00 74 LYS A O 13
ATOM 16324 N N . TRP A 1 75 ? -10.586 20.220 0.841 1.00 0.00 75 TRP A N 13
ATOM 16325 C CA . TRP A 1 75 ? -10.240 21.412 1.606 1.00 0.00 75 TRP A CA 13
ATOM 16326 C C . TRP A 1 75 ? -8.781 21.373 2.046 1.00 0.00 75 TRP A C 13
ATOM 16327 O O . TRP A 1 75 ? -8.325 20.389 2.629 1.00 0.00 75 TRP A O 13
ATOM 16348 N N . SER A 1 76 ? -8.052 22.448 1.764 1.00 0.00 76 SER A N 13
ATOM 16349 C CA . SER A 1 76 ? -6.643 22.534 2.128 1.00 0.00 76 SER A CA 13
ATOM 16350 C C . SER A 1 76 ? -6.347 23.844 2.851 1.00 0.00 76 SER A C 13
ATOM 16351 O O . SER A 1 76 ? -6.906 24.896 2.537 1.00 0.00 76 SER A O 13
ATOM 16359 N N . PRO A 1 77 ? -5.447 23.782 3.843 1.00 0.00 77 PRO A N 13
ATOM 16360 C CA . PRO A 1 77 ? -5.055 24.954 4.632 1.00 0.00 77 PRO A CA 13
ATOM 16361 C C . PRO A 1 77 ? -4.236 25.951 3.820 1.00 0.00 77 PRO A C 13
ATOM 16362 O O . PRO A 1 77 ? -3.354 25.582 3.044 1.00 0.00 77 PRO A O 13
ATOM 16373 N N . PRO A 1 78 ? -4.532 27.247 4.000 1.00 0.00 78 PRO A N 13
ATOM 16374 C CA . PRO A 1 78 ? -3.833 28.325 3.294 1.00 0.00 78 PRO A CA 13
ATOM 16375 C C . PRO A 1 78 ? -2.392 28.487 3.764 1.00 0.00 78 PRO A C 13
ATOM 16376 O O . PRO A 1 78 ? -1.995 27.923 4.783 1.00 0.00 78 PRO A O 13
ATOM 16387 N N . GLN A 1 79 ? -1.613 29.261 3.015 1.00 0.00 79 GLN A N 13
ATOM 16388 C CA . GLN A 1 79 ? -0.216 29.497 3.357 1.00 0.00 79 GLN A CA 13
ATOM 16389 C C . GLN A 1 79 ? -0.043 29.660 4.863 1.00 0.00 79 GLN A C 13
ATOM 16390 O O . GLN A 1 79 ? 0.898 29.129 5.451 1.00 0.00 79 GLN A O 13
ATOM 16404 N N . ASN A 1 80 ? -0.959 30.398 5.482 1.00 0.00 80 ASN A N 13
ATOM 16405 C CA . ASN A 1 80 ? -0.908 30.632 6.921 1.00 0.00 80 ASN A CA 13
ATOM 16406 C C . ASN A 1 80 ? -1.629 29.521 7.678 1.00 0.00 80 ASN A C 13
ATOM 16407 O O . ASN A 1 80 ? -2.756 29.158 7.344 1.00 0.00 80 ASN A O 13
ATOM 16418 N N . TYR A 1 81 ? -0.970 28.987 8.701 1.00 0.00 81 TYR A N 13
ATOM 16419 C CA . TYR A 1 81 ? -1.547 27.916 9.505 1.00 0.00 81 TYR A CA 13
ATOM 16420 C C . TYR A 1 81 ? -0.892 27.855 10.882 1.00 0.00 81 TYR A C 13
ATOM 16421 O O . TYR A 1 81 ? 0.325 27.710 10.998 1.00 0.00 81 TYR A O 13
ATOM 16439 N N . LYS A 1 82 ? -1.709 27.968 11.924 1.00 0.00 82 LYS A N 13
ATOM 16440 C CA . LYS A 1 82 ? -1.212 27.924 13.294 1.00 0.00 82 LYS A CA 13
ATOM 16441 C C . LYS A 1 82 ? -0.101 28.948 13.503 1.00 0.00 82 LYS A C 13
ATOM 16442 O O . LYS A 1 82 ? 0.906 28.662 14.150 1.00 0.00 82 LYS A O 13
ATOM 16461 N N . SER A 1 83 ? -0.292 30.143 12.952 1.00 0.00 83 SER A N 13
ATOM 16462 C CA . SER A 1 83 ? 0.696 31.208 13.076 1.00 0.00 83 SER A CA 13
ATOM 16463 C C . SER A 1 83 ? 0.015 32.571 13.166 1.00 0.00 83 SER A C 13
ATOM 16464 O O . SER A 1 83 ? -0.964 32.836 12.470 1.00 0.00 83 SER A O 13
ATOM 16472 N N . GLY A 1 84 ? 0.544 33.434 14.029 1.00 0.00 84 GLY A N 13
ATOM 16473 C CA . GLY A 1 84 ? -0.024 34.759 14.195 1.00 0.00 84 GLY A CA 13
ATOM 16474 C C . GLY A 1 84 ? -0.938 34.851 15.401 1.00 0.00 84 GLY A C 13
ATOM 16475 O O . GLY A 1 84 ? -1.107 33.891 16.154 1.00 0.00 84 GLY A O 13
ATOM 16479 N N . PRO A 1 85 ? -1.547 36.030 15.599 1.00 0.00 85 PRO A N 13
ATOM 16480 C CA . PRO A 1 85 ? -2.458 36.272 16.721 1.00 0.00 85 PRO A CA 13
ATOM 16481 C C . PRO A 1 85 ? -3.770 35.508 16.577 1.00 0.00 85 PRO A C 13
ATOM 16482 O O . PRO A 1 85 ? -4.453 35.238 17.565 1.00 0.00 85 PRO A O 13
ATOM 16493 N N . SER A 1 86 ? -4.116 35.162 15.342 1.00 0.00 86 SER A N 13
ATOM 16494 C CA . SER A 1 86 ? -5.349 34.432 15.069 1.00 0.00 86 SER A CA 13
ATOM 16495 C C . SER A 1 86 ? -5.452 33.192 15.952 1.00 0.00 86 SER A C 13
ATOM 16496 O O . SER A 1 86 ? -4.545 32.361 15.981 1.00 0.00 86 SER A O 13
ATOM 16504 N N . SER A 1 87 ? -6.564 33.076 16.670 1.00 0.00 87 SER A N 13
ATOM 16505 C CA . SER A 1 87 ? -6.786 31.940 17.557 1.00 0.00 87 SER A CA 13
ATOM 16506 C C . SER A 1 87 ? -7.852 31.007 16.989 1.00 0.00 87 SER A C 13
ATOM 16507 O O . SER A 1 87 ? -9.048 31.270 17.104 1.00 0.00 87 SER A O 13
ATOM 16515 N N . GLY A 1 88 ? -7.407 29.915 16.375 1.00 0.00 88 GLY A N 13
ATOM 16516 C CA . GLY A 1 88 ? -8.334 28.959 15.798 1.00 0.00 88 GLY A CA 13
ATOM 16517 C C . GLY A 1 88 ? -9.364 29.618 14.902 1.00 0.00 88 GLY A C 13
ATOM 16518 O O . GLY A 1 88 ? -8.991 30.179 13.873 1.00 0.00 88 GLY A O 13
ATOM 16524 N N . GLY A 1 1 ? 34.203 13.440 -4.029 1.00 0.00 1 GLY A N 14
ATOM 16525 C CA . GLY A 1 1 ? 34.325 12.129 -3.418 1.00 0.00 1 GLY A CA 14
ATOM 16526 C C . GLY A 1 1 ? 33.558 11.063 -4.175 1.00 0.00 1 GLY A C 14
ATOM 16527 O O . GLY A 1 1 ? 32.481 11.325 -4.709 1.00 0.00 1 GLY A O 14
ATOM 16531 N N . SER A 1 2 ? 34.116 9.857 -4.223 1.00 0.00 2 SER A N 14
ATOM 16532 C CA . SER A 1 2 ? 33.480 8.748 -4.924 1.00 0.00 2 SER A CA 14
ATOM 16533 C C . SER A 1 2 ? 32.192 8.328 -4.222 1.00 0.00 2 SER A C 14
ATOM 16534 O O . SER A 1 2 ? 32.004 8.593 -3.035 1.00 0.00 2 SER A O 14
ATOM 16542 N N . SER A 1 3 ? 31.308 7.669 -4.965 1.00 0.00 3 SER A N 14
ATOM 16543 C CA . SER A 1 3 ? 30.036 7.214 -4.416 1.00 0.00 3 SER A CA 14
ATOM 16544 C C . SER A 1 3 ? 29.881 5.706 -4.582 1.00 0.00 3 SER A C 14
ATOM 16545 O O . SER A 1 3 ? 30.120 5.161 -5.659 1.00 0.00 3 SER A O 14
ATOM 16553 N N . GLY A 1 4 ? 29.478 5.036 -3.507 1.00 0.00 4 GLY A N 14
ATOM 16554 C CA . GLY A 1 4 ? 29.298 3.597 -3.553 1.00 0.00 4 GLY A CA 14
ATOM 16555 C C . GLY A 1 4 ? 28.337 3.099 -2.492 1.00 0.00 4 GLY A C 14
ATOM 16556 O O . GLY A 1 4 ? 28.506 3.387 -1.307 1.00 0.00 4 GLY A O 14
ATOM 16560 N N . SER A 1 5 ? 27.324 2.350 -2.917 1.00 0.00 5 SER A N 14
ATOM 16561 C CA . SER A 1 5 ? 26.329 1.815 -1.996 1.00 0.00 5 SER A CA 14
ATOM 16562 C C . SER A 1 5 ? 26.162 0.311 -2.190 1.00 0.00 5 SER A C 14
ATOM 16563 O O . SER A 1 5 ? 25.726 -0.145 -3.247 1.00 0.00 5 SER A O 14
ATOM 16571 N N . SER A 1 6 ? 26.512 -0.454 -1.161 1.00 0.00 6 SER A N 14
ATOM 16572 C CA . SER A 1 6 ? 26.405 -1.907 -1.218 1.00 0.00 6 SER A CA 14
ATOM 16573 C C . SER A 1 6 ? 25.953 -2.472 0.126 1.00 0.00 6 SER A C 14
ATOM 16574 O O . SER A 1 6 ? 26.646 -2.340 1.133 1.00 0.00 6 SER A O 14
ATOM 16582 N N . GLY A 1 7 ? 24.782 -3.103 0.131 1.00 0.00 7 GLY A N 14
ATOM 16583 C CA . GLY A 1 7 ? 24.256 -3.678 1.355 1.00 0.00 7 GLY A CA 14
ATOM 16584 C C . GLY A 1 7 ? 22.741 -3.646 1.406 1.00 0.00 7 GLY A C 14
ATOM 16585 O O . GLY A 1 7 ? 22.074 -4.428 0.729 1.00 0.00 7 GLY A O 14
ATOM 16589 N N . MET A 1 8 ? 22.196 -2.741 2.212 1.00 0.00 8 MET A N 14
ATOM 16590 C CA . MET A 1 8 ? 20.750 -2.611 2.349 1.00 0.00 8 MET A CA 14
ATOM 16591 C C . MET A 1 8 ? 20.078 -2.548 0.981 1.00 0.00 8 MET A C 14
ATOM 16592 O O . MET A 1 8 ? 20.280 -1.599 0.224 1.00 0.00 8 MET A O 14
ATOM 16606 N N . GLU A 1 9 ? 19.280 -3.565 0.671 1.00 0.00 9 GLU A N 14
ATOM 16607 C CA . GLU A 1 9 ? 18.580 -3.624 -0.607 1.00 0.00 9 GLU A CA 14
ATOM 16608 C C . GLU A 1 9 ? 17.079 -3.807 -0.397 1.00 0.00 9 GLU A C 14
ATOM 16609 O O . GLU A 1 9 ? 16.270 -3.048 -0.931 1.00 0.00 9 GLU A O 14
ATOM 16621 N N . SER A 1 10 ? 16.716 -4.819 0.383 1.00 0.00 10 SER A N 14
ATOM 16622 C CA . SER A 1 10 ? 15.313 -5.106 0.660 1.00 0.00 10 SER A CA 14
ATOM 16623 C C . SER A 1 10 ? 14.962 -4.756 2.103 1.00 0.00 10 SER A C 14
ATOM 16624 O O . SER A 1 10 ? 15.243 -5.522 3.025 1.00 0.00 10 SER A O 14
ATOM 16632 N N . ARG A 1 11 ? 14.346 -3.593 2.290 1.00 0.00 11 ARG A N 14
ATOM 16633 C CA . ARG A 1 11 ? 13.957 -3.140 3.620 1.00 0.00 11 ARG A CA 14
ATOM 16634 C C . ARG A 1 11 ? 12.477 -2.771 3.658 1.00 0.00 11 ARG A C 14
ATOM 16635 O O . ARG A 1 11 ? 11.758 -2.941 2.672 1.00 0.00 11 ARG A O 14
ATOM 16656 N N . CYS A 1 12 ? 12.027 -2.266 4.801 1.00 0.00 12 CYS A N 14
ATOM 16657 C CA . CYS A 1 12 ? 10.633 -1.874 4.969 1.00 0.00 12 CYS A CA 14
ATOM 16658 C C . CYS A 1 12 ? 10.413 -0.436 4.510 1.00 0.00 12 CYS A C 14
ATOM 16659 O O . CYS A 1 12 ? 11.290 0.416 4.660 1.00 0.00 12 CYS A O 14
ATOM 16666 N N . TYR A 1 13 ? 9.238 -0.172 3.950 1.00 0.00 13 TYR A N 14
ATOM 16667 C CA . TYR A 1 13 ? 8.903 1.162 3.467 1.00 0.00 13 TYR A CA 14
ATOM 16668 C C . TYR A 1 13 ? 8.223 1.982 4.559 1.00 0.00 13 TYR A C 14
ATOM 16669 O O . TYR A 1 13 ? 7.448 2.895 4.275 1.00 0.00 13 TYR A O 14
ATOM 16687 N N . GLY A 1 14 ? 8.520 1.649 5.812 1.00 0.00 14 GLY A N 14
ATOM 16688 C CA . GLY A 1 14 ? 7.930 2.364 6.929 1.00 0.00 14 GLY A CA 14
ATOM 16689 C C . GLY A 1 14 ? 8.939 2.672 8.018 1.00 0.00 14 GLY A C 14
ATOM 16690 O O . GLY A 1 14 ? 8.937 3.765 8.585 1.00 0.00 14 GLY A O 14
ATOM 16694 N N . CYS A 1 15 ? 9.803 1.706 8.312 1.00 0.00 15 CYS A N 14
ATOM 16695 C CA . CYS A 1 15 ? 10.821 1.878 9.341 1.00 0.00 15 CYS A CA 14
ATOM 16696 C C . CYS A 1 15 ? 12.219 1.677 8.763 1.00 0.00 15 CYS A C 14
ATOM 16697 O O . CYS A 1 15 ? 13.220 1.962 9.419 1.00 0.00 15 CYS A O 14
ATOM 16704 N N . ALA A 1 16 ? 12.278 1.186 7.529 1.00 0.00 16 ALA A N 14
ATOM 16705 C CA . ALA A 1 16 ? 13.552 0.949 6.861 1.00 0.00 16 ALA A CA 14
ATOM 16706 C C . ALA A 1 16 ? 14.246 -0.287 7.424 1.00 0.00 16 ALA A C 14
ATOM 16707 O O . ALA A 1 16 ? 15.469 -0.410 7.354 1.00 0.00 16 ALA A O 14
ATOM 16714 N N . VAL A 1 17 ? 13.457 -1.200 7.983 1.00 0.00 17 VAL A N 14
ATOM 16715 C CA . VAL A 1 17 ? 13.996 -2.426 8.557 1.00 0.00 17 VAL A CA 14
ATOM 16716 C C . VAL A 1 17 ? 14.316 -3.447 7.472 1.00 0.00 17 VAL A C 14
ATOM 16717 O O . VAL A 1 17 ? 13.646 -3.505 6.440 1.00 0.00 17 VAL A O 14
ATOM 16730 N N . LYS A 1 18 ? 15.346 -4.253 7.710 1.00 0.00 18 LYS A N 14
ATOM 16731 C CA . LYS A 1 18 ? 15.756 -5.275 6.754 1.00 0.00 18 LYS A CA 14
ATOM 16732 C C . LYS A 1 18 ? 15.019 -6.586 7.009 1.00 0.00 18 LYS A C 14
ATOM 16733 O O . LYS A 1 18 ? 15.006 -7.095 8.130 1.00 0.00 18 LYS A O 14
ATOM 16752 N N . PHE A 1 19 ? 14.406 -7.128 5.962 1.00 0.00 19 PHE A N 14
ATOM 16753 C CA . PHE A 1 19 ? 13.667 -8.380 6.073 1.00 0.00 19 PHE A CA 14
ATOM 16754 C C . PHE A 1 19 ? 14.620 -9.563 6.218 1.00 0.00 19 PHE A C 14
ATOM 16755 O O . PHE A 1 19 ? 15.592 -9.689 5.472 1.00 0.00 19 PHE A O 14
ATOM 16772 N N . THR A 1 20 ? 14.335 -10.430 7.185 1.00 0.00 20 THR A N 14
ATOM 16773 C CA . THR A 1 20 ? 15.167 -11.601 7.431 1.00 0.00 20 THR A CA 14
ATOM 16774 C C . THR A 1 20 ? 14.317 -12.809 7.808 1.00 0.00 20 THR A C 14
ATOM 16775 O O . THR A 1 20 ? 13.087 -12.744 7.796 1.00 0.00 20 THR A O 14
ATOM 16786 N N . LEU A 1 21 ? 14.979 -13.911 8.143 1.00 0.00 21 LEU A N 14
ATOM 16787 C CA . LEU A 1 21 ? 14.283 -15.135 8.525 1.00 0.00 21 LEU A CA 14
ATOM 16788 C C . LEU A 1 21 ? 13.265 -14.862 9.627 1.00 0.00 21 LEU A C 14
ATOM 16789 O O . LEU A 1 21 ? 12.139 -15.359 9.584 1.00 0.00 21 LEU A O 14
ATOM 16805 N N . PHE A 1 22 ? 13.666 -14.066 10.613 1.00 0.00 22 PHE A N 14
ATOM 16806 C CA . PHE A 1 22 ? 12.789 -13.724 11.726 1.00 0.00 22 PHE A CA 14
ATOM 16807 C C . PHE A 1 22 ? 11.800 -12.634 11.324 1.00 0.00 22 PHE A C 14
ATOM 16808 O O . PHE A 1 22 ? 10.647 -12.635 11.755 1.00 0.00 22 PHE A O 14
ATOM 16825 N N . LYS A 1 23 ? 12.261 -11.702 10.496 1.00 0.00 23 LYS A N 14
ATOM 16826 C CA . LYS A 1 23 ? 11.419 -10.605 10.034 1.00 0.00 23 LYS A CA 14
ATOM 16827 C C . LYS A 1 23 ? 10.977 -10.828 8.592 1.00 0.00 23 LYS A C 14
ATOM 16828 O O . LYS A 1 23 ? 11.710 -10.518 7.652 1.00 0.00 23 LYS A O 14
ATOM 16847 N N . LYS A 1 24 ? 9.774 -11.366 8.423 1.00 0.00 24 LYS A N 14
ATOM 16848 C CA . LYS A 1 24 ? 9.232 -11.628 7.094 1.00 0.00 24 LYS A CA 14
ATOM 16849 C C . LYS A 1 24 ? 8.895 -10.325 6.377 1.00 0.00 24 LYS A C 14
ATOM 16850 O O . LYS A 1 24 ? 8.782 -9.272 7.005 1.00 0.00 24 LYS A O 14
ATOM 16869 N N . GLU A 1 25 ? 8.734 -10.404 5.060 1.00 0.00 25 GLU A N 14
ATOM 16870 C CA . GLU A 1 25 ? 8.409 -9.229 4.259 1.00 0.00 25 GLU A CA 14
ATOM 16871 C C . GLU A 1 25 ? 6.947 -9.257 3.822 1.00 0.00 25 GLU A C 14
ATOM 16872 O O . GLU A 1 25 ? 6.453 -10.272 3.332 1.00 0.00 25 GLU A O 14
ATOM 16884 N N . TYR A 1 26 ? 6.260 -8.135 4.005 1.00 0.00 26 TYR A N 14
ATOM 16885 C CA . TYR A 1 26 ? 4.854 -8.030 3.633 1.00 0.00 26 TYR A CA 14
ATOM 16886 C C . TYR A 1 26 ? 4.666 -7.037 2.489 1.00 0.00 26 TYR A C 14
ATOM 16887 O O . TYR A 1 26 ? 5.533 -6.206 2.225 1.00 0.00 26 TYR A O 14
ATOM 16905 N N . GLY A 1 27 ? 3.524 -7.132 1.815 1.00 0.00 27 GLY A N 14
ATOM 16906 C CA . GLY A 1 27 ? 3.240 -6.237 0.708 1.00 0.00 27 GLY A CA 14
ATOM 16907 C C . GLY A 1 27 ? 1.907 -5.531 0.860 1.00 0.00 27 GLY A C 14
ATOM 16908 O O . GLY A 1 27 ? 0.959 -6.090 1.412 1.00 0.00 27 GLY A O 14
ATOM 16912 N N . CYS A 1 28 ? 1.834 -4.297 0.372 1.00 0.00 28 CYS A N 14
ATOM 16913 C CA . CYS A 1 28 ? 0.609 -3.511 0.458 1.00 0.00 28 CYS A CA 14
ATOM 16914 C C . CYS A 1 28 ? -0.203 -3.628 -0.828 1.00 0.00 28 CYS A C 14
ATOM 16915 O O . CYS A 1 28 ? 0.324 -4.000 -1.877 1.00 0.00 28 CYS A O 14
ATOM 16922 N N . LYS A 1 29 ? -1.490 -3.307 -0.740 1.00 0.00 29 LYS A N 14
ATOM 16923 C CA . LYS A 1 29 ? -2.376 -3.373 -1.896 1.00 0.00 29 LYS A CA 14
ATOM 16924 C C . LYS A 1 29 ? -2.615 -1.984 -2.479 1.00 0.00 29 LYS A C 14
ATOM 16925 O O . LYS A 1 29 ? -2.575 -1.795 -3.694 1.00 0.00 29 LYS A O 14
ATOM 16944 N N . ASN A 1 30 ? -2.861 -1.014 -1.604 1.00 0.00 30 ASN A N 14
ATOM 16945 C CA . ASN A 1 30 ? -3.105 0.358 -2.033 1.00 0.00 30 ASN A CA 14
ATOM 16946 C C . ASN A 1 30 ? -1.869 0.945 -2.710 1.00 0.00 30 ASN A C 14
ATOM 16947 O O . ASN A 1 30 ? -1.825 1.083 -3.932 1.00 0.00 30 ASN A O 14
ATOM 16958 N N . CYS A 1 31 ? -0.868 1.287 -1.906 1.00 0.00 31 CYS A N 14
ATOM 16959 C CA . CYS A 1 31 ? 0.369 1.858 -2.426 1.00 0.00 31 CYS A CA 14
ATOM 16960 C C . CYS A 1 31 ? 1.192 0.800 -3.155 1.00 0.00 31 CYS A C 14
ATOM 16961 O O . CYS A 1 31 ? 1.868 1.095 -4.140 1.00 0.00 31 CYS A O 14
ATOM 16968 N N . GLY A 1 32 ? 1.130 -0.433 -2.663 1.00 0.00 32 GLY A N 14
ATOM 16969 C CA . GLY A 1 32 ? 1.873 -1.516 -3.279 1.00 0.00 32 GLY A CA 14
ATOM 16970 C C . GLY A 1 32 ? 3.354 -1.460 -2.958 1.00 0.00 32 GLY A C 14
ATOM 16971 O O . GLY A 1 32 ? 4.195 -1.618 -3.843 1.00 0.00 32 GLY A O 14
ATOM 16975 N N . ARG A 1 33 ? 3.673 -1.232 -1.688 1.00 0.00 33 ARG A N 14
ATOM 16976 C CA . ARG A 1 33 ? 5.062 -1.152 -1.252 1.00 0.00 33 ARG A CA 14
ATOM 16977 C C . ARG A 1 33 ? 5.393 -2.280 -0.279 1.00 0.00 33 ARG A C 14
ATOM 16978 O O . ARG A 1 33 ? 4.499 -2.958 0.227 1.00 0.00 33 ARG A O 14
ATOM 16999 N N . ALA A 1 34 ? 6.682 -2.474 -0.022 1.00 0.00 34 ALA A N 14
ATOM 17000 C CA . ALA A 1 34 ? 7.130 -3.517 0.892 1.00 0.00 34 ALA A CA 14
ATOM 17001 C C . ALA A 1 34 ? 7.140 -3.019 2.333 1.00 0.00 34 ALA A C 14
ATOM 17002 O O . ALA A 1 34 ? 7.765 -2.004 2.645 1.00 0.00 34 ALA A O 14
ATOM 17009 N N . PHE A 1 35 ? 6.445 -3.737 3.208 1.00 0.00 35 PHE A N 14
ATOM 17010 C CA . PHE A 1 35 ? 6.372 -3.366 4.616 1.00 0.00 35 PHE A CA 14
ATOM 17011 C C . PHE A 1 35 ? 6.616 -4.578 5.511 1.00 0.00 35 PHE A C 14
ATOM 17012 O O . PHE A 1 35 ? 6.443 -5.721 5.088 1.00 0.00 35 PHE A O 14
ATOM 17029 N N . CYS A 1 36 ? 7.019 -4.319 6.750 1.00 0.00 36 CYS A N 14
ATOM 17030 C CA . CYS A 1 36 ? 7.287 -5.387 7.706 1.00 0.00 36 CYS A CA 14
ATOM 17031 C C . CYS A 1 36 ? 6.055 -5.677 8.559 1.00 0.00 36 CYS A C 14
ATOM 17032 O O . CYS A 1 36 ? 5.266 -4.780 8.851 1.00 0.00 36 CYS A O 14
ATOM 17039 N N . ASN A 1 37 ? 5.899 -6.936 8.954 1.00 0.00 37 ASN A N 14
ATOM 17040 C CA . ASN A 1 37 ? 4.764 -7.345 9.772 1.00 0.00 37 ASN A CA 14
ATOM 17041 C C . ASN A 1 37 ? 4.422 -6.273 10.803 1.00 0.00 37 ASN A C 14
ATOM 17042 O O . ASN A 1 37 ? 3.252 -6.024 11.090 1.00 0.00 37 ASN A O 14
ATOM 17053 N N . GLY A 1 38 ? 5.453 -5.640 11.356 1.00 0.00 38 GLY A N 14
ATOM 17054 C CA . GLY A 1 38 ? 5.241 -4.602 12.347 1.00 0.00 38 GLY A CA 14
ATOM 17055 C C . GLY A 1 38 ? 4.513 -3.399 11.781 1.00 0.00 38 GLY A C 14
ATOM 17056 O O . GLY A 1 38 ? 3.671 -2.801 12.450 1.00 0.00 38 GLY A O 14
ATOM 17060 N N . CYS A 1 39 ? 4.840 -3.041 10.543 1.00 0.00 39 CYS A N 14
ATOM 17061 C CA . CYS A 1 39 ? 4.214 -1.900 9.886 1.00 0.00 39 CYS A CA 14
ATOM 17062 C C . CYS A 1 39 ? 2.946 -2.324 9.150 1.00 0.00 39 CYS A C 14
ATOM 17063 O O . CYS A 1 39 ? 1.900 -1.686 9.275 1.00 0.00 39 CYS A O 14
ATOM 17070 N N . LEU A 1 40 ? 3.048 -3.404 8.384 1.00 0.00 40 LEU A N 14
ATOM 17071 C CA . LEU A 1 40 ? 1.910 -3.915 7.627 1.00 0.00 40 LEU A CA 14
ATOM 17072 C C . LEU A 1 40 ? 0.973 -4.715 8.526 1.00 0.00 40 LEU A C 14
ATOM 17073 O O . LEU A 1 40 ? 0.723 -5.896 8.285 1.00 0.00 40 LEU A O 14
ATOM 17089 N N . SER A 1 41 ? 0.455 -4.062 9.562 1.00 0.00 41 SER A N 14
ATOM 17090 C CA . SER A 1 41 ? -0.454 -4.713 10.499 1.00 0.00 41 SER A CA 14
ATOM 17091 C C . SER A 1 41 ? -1.810 -4.014 10.515 1.00 0.00 41 SER A C 14
ATOM 17092 O O . SER A 1 41 ? -2.475 -3.949 11.549 1.00 0.00 41 SER A O 14
ATOM 17100 N N . PHE A 1 42 ? -2.212 -3.491 9.361 1.00 0.00 42 PHE A N 14
ATOM 17101 C CA . PHE A 1 42 ? -3.488 -2.795 9.242 1.00 0.00 42 PHE A CA 14
ATOM 17102 C C . PHE A 1 42 ? -4.245 -3.257 8.000 1.00 0.00 42 PHE A C 14
ATOM 17103 O O . PHE A 1 42 ? -3.653 -3.787 7.060 1.00 0.00 42 PHE A O 14
ATOM 17120 N N . SER A 1 43 ? -5.558 -3.051 8.004 1.00 0.00 43 SER A N 14
ATOM 17121 C CA . SER A 1 43 ? -6.398 -3.449 6.881 1.00 0.00 43 SER A CA 14
ATOM 17122 C C . SER A 1 43 ? -7.396 -2.349 6.531 1.00 0.00 43 SER A C 14
ATOM 17123 O O . SER A 1 43 ? -7.999 -1.740 7.414 1.00 0.00 43 SER A O 14
ATOM 17131 N N . ALA A 1 44 ? -7.564 -2.101 5.237 1.00 0.00 44 ALA A N 14
ATOM 17132 C CA . ALA A 1 44 ? -8.490 -1.077 4.769 1.00 0.00 44 ALA A CA 14
ATOM 17133 C C . ALA A 1 44 ? -8.911 -1.335 3.326 1.00 0.00 44 ALA A C 14
ATOM 17134 O O . ALA A 1 44 ? -8.146 -1.886 2.534 1.00 0.00 44 ALA A O 14
ATOM 17141 N N . LEU A 1 45 ? -10.133 -0.934 2.991 1.00 0.00 45 LEU A N 14
ATOM 17142 C CA . LEU A 1 45 ? -10.657 -1.123 1.643 1.00 0.00 45 LEU A CA 14
ATOM 17143 C C . LEU A 1 45 ? -9.723 -0.509 0.605 1.00 0.00 45 LEU A C 14
ATOM 17144 O O . LEU A 1 45 ? -9.459 0.693 0.626 1.00 0.00 45 LEU A O 14
ATOM 17160 N N . VAL A 1 46 ? -9.227 -1.342 -0.304 1.00 0.00 46 VAL A N 14
ATOM 17161 C CA . VAL A 1 46 ? -8.326 -0.881 -1.353 1.00 0.00 46 VAL A CA 14
ATOM 17162 C C . VAL A 1 46 ? -9.049 -0.771 -2.691 1.00 0.00 46 VAL A C 14
ATOM 17163 O O . VAL A 1 46 ? -9.614 -1.739 -3.200 1.00 0.00 46 VAL A O 14
ATOM 17176 N N . PRO A 1 47 ? -9.032 0.435 -3.276 1.00 0.00 47 PRO A N 14
ATOM 17177 C CA . PRO A 1 47 ? -9.681 0.700 -4.563 1.00 0.00 47 PRO A CA 14
ATOM 17178 C C . PRO A 1 47 ? -8.965 0.019 -5.724 1.00 0.00 47 PRO A C 14
ATOM 17179 O O . PRO A 1 47 ? -9.353 0.174 -6.882 1.00 0.00 47 PRO A O 14
ATOM 17190 N N . ARG A 1 48 ? -7.918 -0.735 -5.407 1.00 0.00 48 ARG A N 14
ATOM 17191 C CA . ARG A 1 48 ? -7.147 -1.440 -6.425 1.00 0.00 48 ARG A CA 14
ATOM 17192 C C . ARG A 1 48 ? -7.529 -2.916 -6.471 1.00 0.00 48 ARG A C 14
ATOM 17193 O O . ARG A 1 48 ? -7.547 -3.530 -7.537 1.00 0.00 48 ARG A O 14
ATOM 17214 N N . ALA A 1 49 ? -7.833 -3.480 -5.306 1.00 0.00 49 ALA A N 14
ATOM 17215 C CA . ALA A 1 49 ? -8.216 -4.884 -5.214 1.00 0.00 49 ALA A CA 14
ATOM 17216 C C . ALA A 1 49 ? -9.732 -5.039 -5.193 1.00 0.00 49 ALA A C 14
ATOM 17217 O O . ALA A 1 49 ? -10.257 -6.048 -4.725 1.00 0.00 49 ALA A O 14
ATOM 17224 N N . GLY A 1 50 ? -10.433 -4.031 -5.704 1.00 0.00 50 GLY A N 14
ATOM 17225 C CA . GLY A 1 50 ? -11.883 -4.075 -5.734 1.00 0.00 50 GLY A CA 14
ATOM 17226 C C . GLY A 1 50 ? -12.503 -3.653 -4.417 1.00 0.00 50 GLY A C 14
ATOM 17227 O O . GLY A 1 50 ? -13.358 -4.351 -3.874 1.00 0.00 50 GLY A O 14
ATOM 17231 N N . ASN A 1 51 ? -12.070 -2.507 -3.901 1.00 0.00 51 ASN A N 14
ATOM 17232 C CA . ASN A 1 51 ? -12.587 -1.994 -2.637 1.00 0.00 51 ASN A CA 14
ATOM 17233 C C . ASN A 1 51 ? -12.733 -3.116 -1.614 1.00 0.00 51 ASN A C 14
ATOM 17234 O O . ASN A 1 51 ? -13.800 -3.302 -1.027 1.00 0.00 51 ASN A O 14
ATOM 17245 N N . THR A 1 52 ? -11.653 -3.863 -1.403 1.00 0.00 52 THR A N 14
ATOM 17246 C CA . THR A 1 52 ? -11.661 -4.966 -0.452 1.00 0.00 52 THR A CA 14
ATOM 17247 C C . THR A 1 52 ? -10.722 -4.690 0.718 1.00 0.00 52 THR A C 14
ATOM 17248 O O . THR A 1 52 ? -9.613 -4.193 0.530 1.00 0.00 52 THR A O 14
ATOM 17259 N N . GLN A 1 53 ? -11.175 -5.017 1.924 1.00 0.00 53 GLN A N 14
ATOM 17260 C CA . GLN A 1 53 ? -10.374 -4.804 3.123 1.00 0.00 53 GLN A CA 14
ATOM 17261 C C . GLN A 1 53 ? -9.142 -5.702 3.122 1.00 0.00 53 GLN A C 14
ATOM 17262 O O . GLN A 1 53 ? -9.180 -6.823 3.628 1.00 0.00 53 GLN A O 14
ATOM 17276 N N . GLN A 1 54 ? -8.052 -5.202 2.550 1.00 0.00 54 GLN A N 14
ATOM 17277 C CA . GLN A 1 54 ? -6.809 -5.961 2.482 1.00 0.00 54 GLN A CA 14
ATOM 17278 C C . GLN A 1 54 ? -5.777 -5.405 3.459 1.00 0.00 54 GLN A C 14
ATOM 17279 O O . GLN A 1 54 ? -5.883 -4.263 3.906 1.00 0.00 54 GLN A O 14
ATOM 17293 N N . LYS A 1 55 ? -4.780 -6.220 3.786 1.00 0.00 55 LYS A N 14
ATOM 17294 C CA . LYS A 1 55 ? -3.728 -5.810 4.709 1.00 0.00 55 LYS A CA 14
ATOM 17295 C C . LYS A 1 55 ? -2.873 -4.702 4.102 1.00 0.00 55 LYS A C 14
ATOM 17296 O O . LYS A 1 55 ? -2.052 -4.951 3.219 1.00 0.00 55 LYS A O 14
ATOM 17315 N N . VAL A 1 56 ? -3.070 -3.478 4.582 1.00 0.00 56 VAL A N 14
ATOM 17316 C CA . VAL A 1 56 ? -2.315 -2.333 4.088 1.00 0.00 56 VAL A CA 14
ATOM 17317 C C . VAL A 1 56 ? -1.376 -1.791 5.160 1.00 0.00 56 VAL A C 14
ATOM 17318 O O . VAL A 1 56 ? -1.474 -2.159 6.331 1.00 0.00 56 VAL A O 14
ATOM 17331 N N . CYS A 1 57 ? -0.466 -0.913 4.752 1.00 0.00 57 CYS A N 14
ATOM 17332 C CA . CYS A 1 57 ? 0.492 -0.318 5.676 1.00 0.00 57 CYS A CA 14
ATOM 17333 C C . CYS A 1 57 ? -0.146 0.823 6.462 1.00 0.00 57 CYS A C 14
ATOM 17334 O O . CYS A 1 57 ? -1.107 1.445 6.007 1.00 0.00 57 CYS A O 14
ATOM 17341 N N . LYS A 1 58 ? 0.394 1.095 7.645 1.00 0.00 58 LYS A N 14
ATOM 17342 C CA . LYS A 1 58 ? -0.120 2.162 8.495 1.00 0.00 58 LYS A CA 14
ATOM 17343 C C . LYS A 1 58 ? -0.602 3.341 7.656 1.00 0.00 58 LYS A C 14
ATOM 17344 O O . LYS A 1 58 ? -1.795 3.644 7.624 1.00 0.00 58 LYS A O 14
ATOM 17363 N N . GLN A 1 59 ? 0.332 4.000 6.979 1.00 0.00 59 GLN A N 14
ATOM 17364 C CA . GLN A 1 59 ? 0.000 5.145 6.139 1.00 0.00 59 GLN A CA 14
ATOM 17365 C C . GLN A 1 59 ? -1.308 4.911 5.390 1.00 0.00 59 GLN A C 14
ATOM 17366 O O . GLN A 1 59 ? -2.339 5.497 5.722 1.00 0.00 59 GLN A O 14
ATOM 17380 N N . CYS A 1 60 ? -1.259 4.052 4.378 1.00 0.00 60 CYS A N 14
ATOM 17381 C CA . CYS A 1 60 ? -2.439 3.740 3.581 1.00 0.00 60 CYS A CA 14
ATOM 17382 C C . CYS A 1 60 ? -3.665 3.562 4.471 1.00 0.00 60 CYS A C 14
ATOM 17383 O O . CYS A 1 60 ? -4.694 4.206 4.265 1.00 0.00 60 CYS A O 14
ATOM 17390 N N . HIS A 1 61 ? -3.548 2.683 5.462 1.00 0.00 61 HIS A N 14
ATOM 17391 C CA . HIS A 1 61 ? -4.646 2.421 6.385 1.00 0.00 61 HIS A CA 14
ATOM 17392 C C . HIS A 1 61 ? -5.263 3.725 6.880 1.00 0.00 61 HIS A C 14
ATOM 17393 O O . HIS A 1 61 ? -6.465 3.797 7.140 1.00 0.00 61 HIS A O 14
ATOM 17407 N N . THR A 1 62 ? -4.433 4.756 7.010 1.00 0.00 62 THR A N 14
ATOM 17408 C CA . THR A 1 62 ? -4.896 6.057 7.476 1.00 0.00 62 THR A CA 14
ATOM 17409 C C . THR A 1 62 ? -5.351 6.928 6.311 1.00 0.00 62 THR A C 14
ATOM 17410 O O . THR A 1 62 ? -6.335 7.660 6.418 1.00 0.00 62 THR A O 14
ATOM 17421 N N . ILE A 1 63 ? -4.629 6.844 5.198 1.00 0.00 63 ILE A N 14
ATOM 17422 C CA . ILE A 1 63 ? -4.961 7.624 4.012 1.00 0.00 63 ILE A CA 14
ATOM 17423 C C . ILE A 1 63 ? -6.331 7.238 3.466 1.00 0.00 63 ILE A C 14
ATOM 17424 O O . ILE A 1 63 ? -7.084 8.089 2.991 1.00 0.00 63 ILE A O 14
ATOM 17440 N N . LEU A 1 64 ? -6.649 5.950 3.537 1.00 0.00 64 LEU A N 14
ATOM 17441 C CA . LEU A 1 64 ? -7.930 5.450 3.051 1.00 0.00 64 LEU A CA 14
ATOM 17442 C C . LEU A 1 64 ? -9.049 5.769 4.038 1.00 0.00 64 LEU A C 14
ATOM 17443 O O . LEU A 1 64 ? -10.226 5.779 3.677 1.00 0.00 64 LEU A O 14
ATOM 17459 N N . THR A 1 65 ? -8.673 6.031 5.286 1.00 0.00 65 THR A N 14
ATOM 17460 C CA . THR A 1 65 ? -9.644 6.351 6.325 1.00 0.00 65 THR A CA 14
ATOM 17461 C C . THR A 1 65 ? -9.743 7.857 6.539 1.00 0.00 65 THR A C 14
ATOM 17462 O O . THR A 1 65 ? -10.744 8.356 7.053 1.00 0.00 65 THR A O 14
ATOM 17473 N N . ARG A 1 66 ? -8.699 8.577 6.141 1.00 0.00 66 ARG A N 14
ATOM 17474 C CA . ARG A 1 66 ? -8.669 10.027 6.291 1.00 0.00 66 ARG A CA 14
ATOM 17475 C C . ARG A 1 66 ? -9.542 10.700 5.236 1.00 0.00 66 ARG A C 14
ATOM 17476 O O . ARG A 1 66 ? -10.209 11.697 5.512 1.00 0.00 66 ARG A O 14
ATOM 17497 N N . GLY A 1 67 ? -9.533 10.148 4.027 1.00 0.00 67 GLY A N 14
ATOM 17498 C CA . GLY A 1 67 ? -10.328 10.709 2.949 1.00 0.00 67 GLY A CA 14
ATOM 17499 C C . GLY A 1 67 ? -10.370 12.223 2.988 1.00 0.00 67 GLY A C 14
ATOM 17500 O O . GLY A 1 67 ? -11.375 12.813 3.383 1.00 0.00 67 GLY A O 14
ATOM 17504 N N . SER A 1 68 ? -9.275 12.855 2.576 1.00 0.00 68 SER A N 14
ATOM 17505 C CA . SER A 1 68 ? -9.189 14.310 2.570 1.00 0.00 68 SER A CA 14
ATOM 17506 C C . SER A 1 68 ? -9.248 14.852 1.145 1.00 0.00 68 SER A C 14
ATOM 17507 O O . SER A 1 68 ? -10.142 15.624 0.800 1.00 0.00 68 SER A O 14
ATOM 17515 N N . SER A 1 69 ? -8.288 14.442 0.322 1.00 0.00 69 SER A N 14
ATOM 17516 C CA . SER A 1 69 ? -8.228 14.888 -1.064 1.00 0.00 69 SER A CA 14
ATOM 17517 C C . SER A 1 69 ? -9.176 14.074 -1.939 1.00 0.00 69 SER A C 14
ATOM 17518 O O . SER A 1 69 ? -8.982 12.874 -2.134 1.00 0.00 69 SER A O 14
ATOM 17526 N N . ASP A 1 70 ? -10.202 14.735 -2.464 1.00 0.00 70 ASP A N 14
ATOM 17527 C CA . ASP A 1 70 ? -11.181 14.074 -3.319 1.00 0.00 70 ASP A CA 14
ATOM 17528 C C . ASP A 1 70 ? -12.152 15.087 -3.917 1.00 0.00 70 ASP A C 14
ATOM 17529 O O . ASP A 1 70 ? -12.492 16.085 -3.283 1.00 0.00 70 ASP A O 14
ATOM 17538 N N . ASN A 1 71 ? -12.593 14.824 -5.143 1.00 0.00 71 ASN A N 14
ATOM 17539 C CA . ASN A 1 71 ? -13.524 15.714 -5.828 1.00 0.00 71 ASN A CA 14
ATOM 17540 C C . ASN A 1 71 ? -14.683 16.097 -4.913 1.00 0.00 71 ASN A C 14
ATOM 17541 O O . ASN A 1 71 ? -15.092 15.318 -4.053 1.00 0.00 71 ASN A O 14
ATOM 17552 N N . ALA A 1 72 ? -15.208 17.302 -5.106 1.00 0.00 72 ALA A N 14
ATOM 17553 C CA . ALA A 1 72 ? -16.322 17.788 -4.300 1.00 0.00 72 ALA A CA 14
ATOM 17554 C C . ALA A 1 72 ? -17.498 16.818 -4.349 1.00 0.00 72 ALA A C 14
ATOM 17555 O O . ALA A 1 72 ? -18.221 16.753 -5.343 1.00 0.00 72 ALA A O 14
ATOM 17562 N N . SER A 1 73 ? -17.684 16.066 -3.269 1.00 0.00 73 SER A N 14
ATOM 17563 C CA . SER A 1 73 ? -18.770 15.096 -3.190 1.00 0.00 73 SER A CA 14
ATOM 17564 C C . SER A 1 73 ? -19.448 15.150 -1.824 1.00 0.00 73 SER A C 14
ATOM 17565 O O . SER A 1 73 ? -18.788 15.087 -0.787 1.00 0.00 73 SER A O 14
ATOM 17573 N N . LYS A 1 74 ? -20.772 15.266 -1.832 1.00 0.00 74 LYS A N 14
ATOM 17574 C CA . LYS A 1 74 ? -21.542 15.327 -0.595 1.00 0.00 74 LYS A CA 14
ATOM 17575 C C . LYS A 1 74 ? -22.663 14.292 -0.601 1.00 0.00 74 LYS A C 14
ATOM 17576 O O . LYS A 1 74 ? -23.246 14.001 -1.646 1.00 0.00 74 LYS A O 14
ATOM 17595 N N . TRP A 1 75 ? -22.959 13.741 0.570 1.00 0.00 75 TRP A N 14
ATOM 17596 C CA . TRP A 1 75 ? -24.011 12.740 0.700 1.00 0.00 75 TRP A CA 14
ATOM 17597 C C . TRP A 1 75 ? -25.204 13.300 1.466 1.00 0.00 75 TRP A C 14
ATOM 17598 O O . TRP A 1 75 ? -25.039 14.055 2.424 1.00 0.00 75 TRP A O 14
ATOM 17619 N N . SER A 1 76 ? -26.406 12.924 1.039 1.00 0.00 76 SER A N 14
ATOM 17620 C CA . SER A 1 76 ? -27.627 13.392 1.684 1.00 0.00 76 SER A CA 14
ATOM 17621 C C . SER A 1 76 ? -28.162 12.346 2.658 1.00 0.00 76 SER A C 14
ATOM 17622 O O . SER A 1 76 ? -28.226 11.155 2.356 1.00 0.00 76 SER A O 14
ATOM 17630 N N . PRO A 1 77 ? -28.556 12.802 3.857 1.00 0.00 77 PRO A N 14
ATOM 17631 C CA . PRO A 1 77 ? -29.093 11.924 4.900 1.00 0.00 77 PRO A CA 14
ATOM 17632 C C . PRO A 1 77 ? -30.472 11.378 4.545 1.00 0.00 77 PRO A C 14
ATOM 17633 O O . PRO A 1 77 ? -31.238 11.994 3.804 1.00 0.00 77 PRO A O 14
ATOM 17644 N N . PRO A 1 78 ? -30.798 10.194 5.085 1.00 0.00 78 PRO A N 14
ATOM 17645 C CA . PRO A 1 78 ? -32.086 9.540 4.840 1.00 0.00 78 PRO A CA 14
ATOM 17646 C C . PRO A 1 78 ? -33.245 10.273 5.507 1.00 0.00 78 PRO A C 14
ATOM 17647 O O . PRO A 1 78 ? -33.047 11.292 6.169 1.00 0.00 78 PRO A O 14
ATOM 17658 N N . GLN A 1 79 ? -34.453 9.749 5.328 1.00 0.00 79 GLN A N 14
ATOM 17659 C CA . GLN A 1 79 ? -35.643 10.355 5.913 1.00 0.00 79 GLN A CA 14
ATOM 17660 C C . GLN A 1 79 ? -35.642 10.201 7.430 1.00 0.00 79 GLN A C 14
ATOM 17661 O O . GLN A 1 79 ? -35.781 11.180 8.163 1.00 0.00 79 GLN A O 14
ATOM 17675 N N . ASN A 1 80 ? -35.486 8.966 7.895 1.00 0.00 80 ASN A N 14
ATOM 17676 C CA . ASN A 1 80 ? -35.469 8.684 9.325 1.00 0.00 80 ASN A CA 14
ATOM 17677 C C . ASN A 1 80 ? -34.061 8.835 9.892 1.00 0.00 80 ASN A C 14
ATOM 17678 O O . ASN A 1 80 ? -33.340 7.851 10.063 1.00 0.00 80 ASN A O 14
ATOM 17689 N N . TYR A 1 81 ? -33.675 10.072 10.183 1.00 0.00 81 TYR A N 14
ATOM 17690 C CA . TYR A 1 81 ? -32.353 10.353 10.729 1.00 0.00 81 TYR A CA 14
ATOM 17691 C C . TYR A 1 81 ? -32.236 11.814 11.151 1.00 0.00 81 TYR A C 14
ATOM 17692 O O . TYR A 1 81 ? -32.259 12.718 10.315 1.00 0.00 81 TYR A O 14
ATOM 17710 N N . LYS A 1 82 ? -32.110 12.038 12.455 1.00 0.00 82 LYS A N 14
ATOM 17711 C CA . LYS A 1 82 ? -31.988 13.389 12.991 1.00 0.00 82 LYS A CA 14
ATOM 17712 C C . LYS A 1 82 ? -30.935 13.443 14.093 1.00 0.00 82 LYS A C 14
ATOM 17713 O O . LYS A 1 82 ? -30.751 12.480 14.837 1.00 0.00 82 LYS A O 14
ATOM 17732 N N . SER A 1 83 ? -30.246 14.576 14.192 1.00 0.00 83 SER A N 14
ATOM 17733 C CA . SER A 1 83 ? -29.210 14.755 15.201 1.00 0.00 83 SER A CA 14
ATOM 17734 C C . SER A 1 83 ? -29.141 16.209 15.659 1.00 0.00 83 SER A C 14
ATOM 17735 O O . SER A 1 83 ? -29.591 17.113 14.957 1.00 0.00 83 SER A O 14
ATOM 17743 N N . GLY A 1 84 ? -28.575 16.425 16.842 1.00 0.00 84 GLY A N 14
ATOM 17744 C CA . GLY A 1 84 ? -28.458 17.770 17.374 1.00 0.00 84 GLY A CA 14
ATOM 17745 C C . GLY A 1 84 ? -27.444 18.605 16.618 1.00 0.00 84 GLY A C 14
ATOM 17746 O O . GLY A 1 84 ? -26.884 18.178 15.608 1.00 0.00 84 GLY A O 14
ATOM 17750 N N . PRO A 1 85 ? -27.195 19.829 17.110 1.00 0.00 85 PRO A N 14
ATOM 17751 C CA . PRO A 1 85 ? -26.241 20.752 16.489 1.00 0.00 85 PRO A CA 14
ATOM 17752 C C . PRO A 1 85 ? -24.797 20.288 16.647 1.00 0.00 85 PRO A C 14
ATOM 17753 O O . PRO A 1 85 ? -23.872 20.924 16.142 1.00 0.00 85 PRO A O 14
ATOM 17764 N N . SER A 1 86 ? -24.612 19.176 17.352 1.00 0.00 86 SER A N 14
ATOM 17765 C CA . SER A 1 86 ? -23.280 18.629 17.580 1.00 0.00 86 SER A CA 14
ATOM 17766 C C . SER A 1 86 ? -22.552 18.402 16.258 1.00 0.00 86 SER A C 14
ATOM 17767 O O . SER A 1 86 ? -22.895 17.498 15.495 1.00 0.00 86 SER A O 14
ATOM 17775 N N . SER A 1 87 ? -21.547 19.230 15.993 1.00 0.00 87 SER A N 14
ATOM 17776 C CA . SER A 1 87 ? -20.772 19.123 14.762 1.00 0.00 87 SER A CA 14
ATOM 17777 C C . SER A 1 87 ? -19.277 19.217 15.051 1.00 0.00 87 SER A C 14
ATOM 17778 O O . SER A 1 87 ? -18.848 19.968 15.927 1.00 0.00 87 SER A O 14
ATOM 17786 N N . GLY A 1 88 ? -18.487 18.449 14.307 1.00 0.00 88 GLY A N 14
ATOM 17787 C CA . GLY A 1 88 ? -17.049 18.459 14.498 1.00 0.00 88 GLY A CA 14
ATOM 17788 C C . GLY A 1 88 ? -16.339 17.454 13.612 1.00 0.00 88 GLY A C 14
ATOM 17789 O O . GLY A 1 88 ? -16.567 17.455 12.403 1.00 0.00 88 GLY A O 14
ATOM 17795 N N . GLY A 1 1 ? 23.874 13.171 -0.323 1.00 0.00 1 GLY A N 15
ATOM 17796 C CA . GLY A 1 1 ? 23.874 12.058 -1.255 1.00 0.00 1 GLY A CA 15
ATOM 17797 C C . GLY A 1 1 ? 24.275 10.752 -0.599 1.00 0.00 1 GLY A C 15
ATOM 17798 O O . GLY A 1 1 ? 24.412 10.680 0.622 1.00 0.00 1 GLY A O 15
ATOM 17802 N N . SER A 1 2 ? 24.462 9.717 -1.411 1.00 0.00 2 SER A N 15
ATOM 17803 C CA . SER A 1 2 ? 24.844 8.405 -0.901 1.00 0.00 2 SER A CA 15
ATOM 17804 C C . SER A 1 2 ? 26.362 8.253 -0.877 1.00 0.00 2 SER A C 15
ATOM 17805 O O . SER A 1 2 ? 27.017 8.282 -1.919 1.00 0.00 2 SER A O 15
ATOM 17813 N N . SER A 1 3 ? 26.915 8.091 0.321 1.00 0.00 3 SER A N 15
ATOM 17814 C CA . SER A 1 3 ? 28.356 7.938 0.484 1.00 0.00 3 SER A CA 15
ATOM 17815 C C . SER A 1 3 ? 28.743 6.463 0.536 1.00 0.00 3 SER A C 15
ATOM 17816 O O . SER A 1 3 ? 28.916 5.893 1.613 1.00 0.00 3 SER A O 15
ATOM 17824 N N . GLY A 1 4 ? 28.878 5.851 -0.636 1.00 0.00 4 GLY A N 15
ATOM 17825 C CA . GLY A 1 4 ? 29.243 4.448 -0.703 1.00 0.00 4 GLY A CA 15
ATOM 17826 C C . GLY A 1 4 ? 28.523 3.611 0.336 1.00 0.00 4 GLY A C 15
ATOM 17827 O O . GLY A 1 4 ? 29.137 3.127 1.287 1.00 0.00 4 GLY A O 15
ATOM 17831 N N . SER A 1 5 ? 27.217 3.442 0.156 1.00 0.00 5 SER A N 15
ATOM 17832 C CA . SER A 1 5 ? 26.411 2.663 1.088 1.00 0.00 5 SER A CA 15
ATOM 17833 C C . SER A 1 5 ? 26.459 1.179 0.739 1.00 0.00 5 SER A C 15
ATOM 17834 O O . SER A 1 5 ? 26.056 0.773 -0.351 1.00 0.00 5 SER A O 15
ATOM 17842 N N . SER A 1 6 ? 26.956 0.373 1.672 1.00 0.00 6 SER A N 15
ATOM 17843 C CA . SER A 1 6 ? 27.061 -1.066 1.462 1.00 0.00 6 SER A CA 15
ATOM 17844 C C . SER A 1 6 ? 25.989 -1.810 2.253 1.00 0.00 6 SER A C 15
ATOM 17845 O O . SER A 1 6 ? 25.659 -1.435 3.378 1.00 0.00 6 SER A O 15
ATOM 17853 N N . GLY A 1 7 ? 25.449 -2.868 1.656 1.00 0.00 7 GLY A N 15
ATOM 17854 C CA . GLY A 1 7 ? 24.420 -3.648 2.318 1.00 0.00 7 GLY A CA 15
ATOM 17855 C C . GLY A 1 7 ? 23.039 -3.047 2.151 1.00 0.00 7 GLY A C 15
ATOM 17856 O O . GLY A 1 7 ? 22.451 -2.550 3.111 1.00 0.00 7 GLY A O 15
ATOM 17860 N N . MET A 1 8 ? 22.520 -3.090 0.928 1.00 0.00 8 MET A N 15
ATOM 17861 C CA . MET A 1 8 ? 21.199 -2.544 0.639 1.00 0.00 8 MET A CA 15
ATOM 17862 C C . MET A 1 8 ? 20.287 -3.614 0.046 1.00 0.00 8 MET A C 15
ATOM 17863 O O . MET A 1 8 ? 20.238 -3.794 -1.170 1.00 0.00 8 MET A O 15
ATOM 17877 N N . GLU A 1 9 ? 19.568 -4.319 0.913 1.00 0.00 9 GLU A N 15
ATOM 17878 C CA . GLU A 1 9 ? 18.659 -5.371 0.473 1.00 0.00 9 GLU A CA 15
ATOM 17879 C C . GLU A 1 9 ? 17.205 -4.954 0.675 1.00 0.00 9 GLU A C 15
ATOM 17880 O O . GLU A 1 9 ? 16.922 -3.824 1.071 1.00 0.00 9 GLU A O 15
ATOM 17892 N N . SER A 1 10 ? 16.287 -5.875 0.398 1.00 0.00 10 SER A N 15
ATOM 17893 C CA . SER A 1 10 ? 14.862 -5.602 0.545 1.00 0.00 10 SER A CA 15
ATOM 17894 C C . SER A 1 10 ? 14.536 -5.170 1.972 1.00 0.00 10 SER A C 15
ATOM 17895 O O . SER A 1 10 ? 14.589 -5.974 2.903 1.00 0.00 10 SER A O 15
ATOM 17903 N N . ARG A 1 11 ? 14.199 -3.895 2.135 1.00 0.00 11 ARG A N 15
ATOM 17904 C CA . ARG A 1 11 ? 13.865 -3.355 3.447 1.00 0.00 11 ARG A CA 15
ATOM 17905 C C . ARG A 1 11 ? 12.389 -2.974 3.519 1.00 0.00 11 ARG A C 15
ATOM 17906 O O . ARG A 1 11 ? 11.630 -3.207 2.578 1.00 0.00 11 ARG A O 15
ATOM 17927 N N . CYS A 1 12 ? 11.989 -2.387 4.642 1.00 0.00 12 CYS A N 15
ATOM 17928 C CA . CYS A 1 12 ? 10.605 -1.973 4.838 1.00 0.00 12 CYS A CA 15
ATOM 17929 C C . CYS A 1 12 ? 10.400 -0.528 4.393 1.00 0.00 12 CYS A C 15
ATOM 17930 O O . CYS A 1 12 ? 11.293 0.309 4.536 1.00 0.00 12 CYS A O 15
ATOM 17937 N N . TYR A 1 13 ? 9.220 -0.242 3.855 1.00 0.00 13 TYR A N 15
ATOM 17938 C CA . TYR A 1 13 ? 8.899 1.101 3.388 1.00 0.00 13 TYR A CA 15
ATOM 17939 C C . TYR A 1 13 ? 8.224 1.914 4.488 1.00 0.00 13 TYR A C 15
ATOM 17940 O O . TYR A 1 13 ? 7.448 2.829 4.214 1.00 0.00 13 TYR A O 15
ATOM 17958 N N . GLY A 1 14 ? 8.526 1.573 5.737 1.00 0.00 14 GLY A N 15
ATOM 17959 C CA . GLY A 1 14 ? 7.941 2.279 6.862 1.00 0.00 14 GLY A CA 15
ATOM 17960 C C . GLY A 1 14 ? 8.950 2.562 7.957 1.00 0.00 14 GLY A C 15
ATOM 17961 O O . GLY A 1 14 ? 8.941 3.637 8.558 1.00 0.00 14 GLY A O 15
ATOM 17965 N N . CYS A 1 15 ? 9.823 1.595 8.219 1.00 0.00 15 CYS A N 15
ATOM 17966 C CA . CYS A 1 15 ? 10.842 1.743 9.251 1.00 0.00 15 CYS A CA 15
ATOM 17967 C C . CYS A 1 15 ? 12.238 1.529 8.672 1.00 0.00 15 CYS A C 15
ATOM 17968 O O . CYS A 1 15 ? 13.242 1.793 9.332 1.00 0.00 15 CYS A O 15
ATOM 17975 N N . ALA A 1 16 ? 12.291 1.048 7.434 1.00 0.00 16 ALA A N 15
ATOM 17976 C CA . ALA A 1 16 ? 13.562 0.800 6.765 1.00 0.00 16 ALA A CA 15
ATOM 17977 C C . ALA A 1 16 ? 14.258 -0.426 7.346 1.00 0.00 16 ALA A C 15
ATOM 17978 O O . ALA A 1 16 ? 15.484 -0.534 7.305 1.00 0.00 16 ALA A O 15
ATOM 17985 N N . VAL A 1 17 ? 13.468 -1.349 7.886 1.00 0.00 17 VAL A N 15
ATOM 17986 C CA . VAL A 1 17 ? 14.009 -2.568 8.475 1.00 0.00 17 VAL A CA 15
ATOM 17987 C C . VAL A 1 17 ? 14.323 -3.604 7.401 1.00 0.00 17 VAL A C 15
ATOM 17988 O O . VAL A 1 17 ? 13.650 -3.672 6.372 1.00 0.00 17 VAL A O 15
ATOM 18001 N N . LYS A 1 18 ? 15.349 -4.412 7.648 1.00 0.00 18 LYS A N 15
ATOM 18002 C CA . LYS A 1 18 ? 15.752 -5.447 6.704 1.00 0.00 18 LYS A CA 15
ATOM 18003 C C . LYS A 1 18 ? 14.972 -6.736 6.943 1.00 0.00 18 LYS A C 15
ATOM 18004 O O . LYS A 1 18 ? 15.031 -7.317 8.027 1.00 0.00 18 LYS A O 15
ATOM 18023 N N . PHE A 1 19 ? 14.242 -7.178 5.925 1.00 0.00 19 PHE A N 15
ATOM 18024 C CA . PHE A 1 19 ? 13.451 -8.399 6.024 1.00 0.00 19 PHE A CA 15
ATOM 18025 C C . PHE A 1 19 ? 14.350 -9.617 6.213 1.00 0.00 19 PHE A C 15
ATOM 18026 O O . PHE A 1 19 ? 15.114 -9.984 5.320 1.00 0.00 19 PHE A O 15
ATOM 18043 N N . THR A 1 20 ? 14.254 -10.240 7.384 1.00 0.00 20 THR A N 15
ATOM 18044 C CA . THR A 1 20 ? 15.059 -11.415 7.692 1.00 0.00 20 THR A CA 15
ATOM 18045 C C . THR A 1 20 ? 14.214 -12.506 8.340 1.00 0.00 20 THR A C 15
ATOM 18046 O O . THR A 1 20 ? 13.045 -12.291 8.663 1.00 0.00 20 THR A O 15
ATOM 18057 N N . LEU A 1 21 ? 14.812 -13.678 8.527 1.00 0.00 21 LEU A N 15
ATOM 18058 C CA . LEU A 1 21 ? 14.113 -14.803 9.138 1.00 0.00 21 LEU A CA 15
ATOM 18059 C C . LEU A 1 21 ? 13.182 -14.329 10.248 1.00 0.00 21 LEU A C 15
ATOM 18060 O O . LEU A 1 21 ? 12.035 -14.768 10.341 1.00 0.00 21 LEU A O 15
ATOM 18076 N N . PHE A 1 22 ? 13.681 -13.428 11.088 1.00 0.00 22 PHE A N 15
ATOM 18077 C CA . PHE A 1 22 ? 12.893 -12.893 12.192 1.00 0.00 22 PHE A CA 15
ATOM 18078 C C . PHE A 1 22 ? 11.884 -11.864 11.691 1.00 0.00 22 PHE A C 15
ATOM 18079 O O . PHE A 1 22 ? 10.751 -11.804 12.169 1.00 0.00 22 PHE A O 15
ATOM 18096 N N . LYS A 1 23 ? 12.304 -11.054 10.725 1.00 0.00 23 LYS A N 15
ATOM 18097 C CA . LYS A 1 23 ? 11.440 -10.027 10.156 1.00 0.00 23 LYS A CA 15
ATOM 18098 C C . LYS A 1 23 ? 10.991 -10.410 8.750 1.00 0.00 23 LYS A C 15
ATOM 18099 O O . LYS A 1 23 ? 11.718 -10.205 7.778 1.00 0.00 23 LYS A O 15
ATOM 18118 N N . LYS A 1 24 ? 9.789 -10.967 8.649 1.00 0.00 24 LYS A N 15
ATOM 18119 C CA . LYS A 1 24 ? 9.241 -11.377 7.361 1.00 0.00 24 LYS A CA 15
ATOM 18120 C C . LYS A 1 24 ? 8.928 -10.163 6.492 1.00 0.00 24 LYS A C 15
ATOM 18121 O O . LYS A 1 24 ? 8.865 -9.037 6.983 1.00 0.00 24 LYS A O 15
ATOM 18140 N N . GLU A 1 25 ? 8.730 -10.402 5.199 1.00 0.00 25 GLU A N 15
ATOM 18141 C CA . GLU A 1 25 ? 8.423 -9.327 4.263 1.00 0.00 25 GLU A CA 15
ATOM 18142 C C . GLU A 1 25 ? 6.950 -9.359 3.863 1.00 0.00 25 GLU A C 15
ATOM 18143 O O . GLU A 1 25 ? 6.406 -10.415 3.540 1.00 0.00 25 GLU A O 15
ATOM 18155 N N . TYR A 1 26 ? 6.312 -8.194 3.888 1.00 0.00 26 TYR A N 15
ATOM 18156 C CA . TYR A 1 26 ? 4.902 -8.088 3.532 1.00 0.00 26 TYR A CA 15
ATOM 18157 C C . TYR A 1 26 ? 4.702 -7.092 2.393 1.00 0.00 26 TYR A C 15
ATOM 18158 O O . TYR A 1 26 ? 5.572 -6.269 2.112 1.00 0.00 26 TYR A O 15
ATOM 18176 N N . GLY A 1 27 ? 3.546 -7.174 1.741 1.00 0.00 27 GLY A N 15
ATOM 18177 C CA . GLY A 1 27 ? 3.250 -6.275 0.640 1.00 0.00 27 GLY A CA 15
ATOM 18178 C C . GLY A 1 27 ? 1.916 -5.575 0.806 1.00 0.00 27 GLY A C 15
ATOM 18179 O O . GLY A 1 27 ? 0.973 -6.143 1.358 1.00 0.00 27 GLY A O 15
ATOM 18183 N N . CYS A 1 28 ? 1.835 -4.338 0.328 1.00 0.00 28 CYS A N 15
ATOM 18184 C CA . CYS A 1 28 ? 0.607 -3.558 0.427 1.00 0.00 28 CYS A CA 15
ATOM 18185 C C . CYS A 1 28 ? -0.231 -3.700 -0.840 1.00 0.00 28 CYS A C 15
ATOM 18186 O O . CYS A 1 28 ? 0.247 -4.191 -1.863 1.00 0.00 28 CYS A O 15
ATOM 18193 N N . LYS A 1 29 ? -1.485 -3.268 -0.764 1.00 0.00 29 LYS A N 15
ATOM 18194 C CA . LYS A 1 29 ? -2.392 -3.344 -1.904 1.00 0.00 29 LYS A CA 15
ATOM 18195 C C . LYS A 1 29 ? -2.672 -1.956 -2.470 1.00 0.00 29 LYS A C 15
ATOM 18196 O O . LYS A 1 29 ? -2.710 -1.767 -3.685 1.00 0.00 29 LYS A O 15
ATOM 18215 N N . ASN A 1 30 ? -2.865 -0.987 -1.581 1.00 0.00 30 ASN A N 15
ATOM 18216 C CA . ASN A 1 30 ? -3.141 0.385 -1.994 1.00 0.00 30 ASN A CA 15
ATOM 18217 C C . ASN A 1 30 ? -1.922 1.005 -2.670 1.00 0.00 30 ASN A C 15
ATOM 18218 O O . ASN A 1 30 ? -1.889 1.165 -3.890 1.00 0.00 30 ASN A O 15
ATOM 18229 N N . CYS A 1 31 ? -0.920 1.352 -1.868 1.00 0.00 31 CYS A N 15
ATOM 18230 C CA . CYS A 1 31 ? 0.302 1.954 -2.387 1.00 0.00 31 CYS A CA 15
ATOM 18231 C C . CYS A 1 31 ? 1.114 0.937 -3.183 1.00 0.00 31 CYS A C 15
ATOM 18232 O O . CYS A 1 31 ? 1.751 1.278 -4.179 1.00 0.00 31 CYS A O 15
ATOM 18239 N N . GLY A 1 32 ? 1.086 -0.315 -2.736 1.00 0.00 32 GLY A N 15
ATOM 18240 C CA . GLY A 1 32 ? 1.823 -1.363 -3.417 1.00 0.00 32 GLY A CA 15
ATOM 18241 C C . GLY A 1 32 ? 3.305 -1.331 -3.098 1.00 0.00 32 GLY A C 15
ATOM 18242 O O . GLY A 1 32 ? 4.142 -1.464 -3.991 1.00 0.00 32 GLY A O 15
ATOM 18246 N N . ARG A 1 33 ? 3.630 -1.154 -1.822 1.00 0.00 33 ARG A N 15
ATOM 18247 C CA . ARG A 1 33 ? 5.021 -1.102 -1.388 1.00 0.00 33 ARG A CA 15
ATOM 18248 C C . ARG A 1 33 ? 5.326 -2.230 -0.407 1.00 0.00 33 ARG A C 15
ATOM 18249 O O . ARG A 1 33 ? 4.417 -2.866 0.126 1.00 0.00 33 ARG A O 15
ATOM 18270 N N . ALA A 1 34 ? 6.612 -2.473 -0.174 1.00 0.00 34 ALA A N 15
ATOM 18271 C CA . ALA A 1 34 ? 7.037 -3.522 0.744 1.00 0.00 34 ALA A CA 15
ATOM 18272 C C . ALA A 1 34 ? 7.049 -3.021 2.184 1.00 0.00 34 ALA A C 15
ATOM 18273 O O . ALA A 1 34 ? 7.576 -1.946 2.473 1.00 0.00 34 ALA A O 15
ATOM 18280 N N . PHE A 1 35 ? 6.465 -3.806 3.084 1.00 0.00 35 PHE A N 15
ATOM 18281 C CA . PHE A 1 35 ? 6.408 -3.440 4.494 1.00 0.00 35 PHE A CA 15
ATOM 18282 C C . PHE A 1 35 ? 6.659 -4.656 5.382 1.00 0.00 35 PHE A C 15
ATOM 18283 O O . PHE A 1 35 ? 6.503 -5.798 4.949 1.00 0.00 35 PHE A O 15
ATOM 18300 N N . CYS A 1 36 ? 7.049 -4.401 6.626 1.00 0.00 36 CYS A N 15
ATOM 18301 C CA . CYS A 1 36 ? 7.323 -5.473 7.576 1.00 0.00 36 CYS A CA 15
ATOM 18302 C C . CYS A 1 36 ? 6.092 -5.774 8.427 1.00 0.00 36 CYS A C 15
ATOM 18303 O O . CYS A 1 36 ? 5.302 -4.881 8.731 1.00 0.00 36 CYS A O 15
ATOM 18310 N N . ASN A 1 37 ? 5.937 -7.038 8.807 1.00 0.00 37 ASN A N 15
ATOM 18311 C CA . ASN A 1 37 ? 4.803 -7.457 9.623 1.00 0.00 37 ASN A CA 15
ATOM 18312 C C . ASN A 1 37 ? 4.468 -6.402 10.672 1.00 0.00 37 ASN A C 15
ATOM 18313 O O . ASN A 1 37 ? 3.301 -6.172 10.986 1.00 0.00 37 ASN A O 15
ATOM 18324 N N . GLY A 1 38 ? 5.502 -5.762 11.211 1.00 0.00 38 GLY A N 15
ATOM 18325 C CA . GLY A 1 38 ? 5.296 -4.738 12.219 1.00 0.00 38 GLY A CA 15
ATOM 18326 C C . GLY A 1 38 ? 4.565 -3.527 11.675 1.00 0.00 38 GLY A C 15
ATOM 18327 O O . GLY A 1 38 ? 3.732 -2.934 12.362 1.00 0.00 38 GLY A O 15
ATOM 18331 N N . CYS A 1 39 ? 4.877 -3.156 10.438 1.00 0.00 39 CYS A N 15
ATOM 18332 C CA . CYS A 1 39 ? 4.246 -2.006 9.801 1.00 0.00 39 CYS A CA 15
ATOM 18333 C C . CYS A 1 39 ? 2.977 -2.422 9.063 1.00 0.00 39 CYS A C 15
ATOM 18334 O O . CYS A 1 39 ? 1.933 -1.780 9.190 1.00 0.00 39 CYS A O 15
ATOM 18341 N N . LEU A 1 40 ? 3.074 -3.499 8.292 1.00 0.00 40 LEU A N 15
ATOM 18342 C CA . LEU A 1 40 ? 1.934 -4.002 7.532 1.00 0.00 40 LEU A CA 15
ATOM 18343 C C . LEU A 1 40 ? 1.004 -4.820 8.423 1.00 0.00 40 LEU A C 15
ATOM 18344 O O . LEU A 1 40 ? 0.766 -6.000 8.170 1.00 0.00 40 LEU A O 15
ATOM 18360 N N . SER A 1 41 ? 0.481 -4.183 9.466 1.00 0.00 41 SER A N 15
ATOM 18361 C CA . SER A 1 41 ? -0.422 -4.851 10.395 1.00 0.00 41 SER A CA 15
ATOM 18362 C C . SER A 1 41 ? -1.775 -4.147 10.441 1.00 0.00 41 SER A C 15
ATOM 18363 O O . SER A 1 41 ? -2.413 -4.071 11.491 1.00 0.00 41 SER A O 15
ATOM 18371 N N . PHE A 1 42 ? -2.206 -3.633 9.294 1.00 0.00 42 PHE A N 15
ATOM 18372 C CA . PHE A 1 42 ? -3.482 -2.933 9.201 1.00 0.00 42 PHE A CA 15
ATOM 18373 C C . PHE A 1 42 ? -4.257 -3.378 7.964 1.00 0.00 42 PHE A C 15
ATOM 18374 O O . PHE A 1 42 ? -3.681 -3.908 7.014 1.00 0.00 42 PHE A O 15
ATOM 18391 N N . SER A 1 43 ? -5.568 -3.159 7.985 1.00 0.00 43 SER A N 15
ATOM 18392 C CA . SER A 1 43 ? -6.425 -3.541 6.868 1.00 0.00 43 SER A CA 15
ATOM 18393 C C . SER A 1 43 ? -7.408 -2.424 6.531 1.00 0.00 43 SER A C 15
ATOM 18394 O O . SER A 1 43 ? -7.979 -1.795 7.422 1.00 0.00 43 SER A O 15
ATOM 18402 N N . ALA A 1 44 ? -7.601 -2.184 5.239 1.00 0.00 44 ALA A N 15
ATOM 18403 C CA . ALA A 1 44 ? -8.516 -1.145 4.783 1.00 0.00 44 ALA A CA 15
ATOM 18404 C C . ALA A 1 44 ? -8.947 -1.387 3.340 1.00 0.00 44 ALA A C 15
ATOM 18405 O O . ALA A 1 44 ? -8.186 -1.929 2.537 1.00 0.00 44 ALA A O 15
ATOM 18412 N N . LEU A 1 45 ? -10.170 -0.982 3.017 1.00 0.00 45 LEU A N 15
ATOM 18413 C CA . LEU A 1 45 ? -10.702 -1.156 1.670 1.00 0.00 45 LEU A CA 15
ATOM 18414 C C . LEU A 1 45 ? -9.774 -0.531 0.633 1.00 0.00 45 LEU A C 15
ATOM 18415 O O . LEU A 1 45 ? -9.496 0.667 0.675 1.00 0.00 45 LEU A O 15
ATOM 18431 N N . VAL A 1 46 ? -9.299 -1.351 -0.299 1.00 0.00 46 VAL A N 15
ATOM 18432 C CA . VAL A 1 46 ? -8.405 -0.879 -1.350 1.00 0.00 46 VAL A CA 15
ATOM 18433 C C . VAL A 1 46 ? -9.123 -0.812 -2.693 1.00 0.00 46 VAL A C 15
ATOM 18434 O O . VAL A 1 46 ? -9.650 -1.805 -3.194 1.00 0.00 46 VAL A O 15
ATOM 18447 N N . PRO A 1 47 ? -9.145 0.388 -3.293 1.00 0.00 47 PRO A N 15
ATOM 18448 C CA . PRO A 1 47 ? -9.794 0.614 -4.588 1.00 0.00 47 PRO A CA 15
ATOM 18449 C C . PRO A 1 47 ? -9.046 -0.056 -5.736 1.00 0.00 47 PRO A C 15
ATOM 18450 O O . PRO A 1 47 ? -9.593 -0.237 -6.823 1.00 0.00 47 PRO A O 15
ATOM 18461 N N . ARG A 1 48 ? -7.793 -0.422 -5.486 1.00 0.00 48 ARG A N 15
ATOM 18462 C CA . ARG A 1 48 ? -6.970 -1.071 -6.500 1.00 0.00 48 ARG A CA 15
ATOM 18463 C C . ARG A 1 48 ? -7.372 -2.532 -6.672 1.00 0.00 48 ARG A C 15
ATOM 18464 O O . ARG A 1 48 ? -7.433 -3.042 -7.791 1.00 0.00 48 ARG A O 15
ATOM 18485 N N . ALA A 1 49 ? -7.646 -3.201 -5.557 1.00 0.00 49 ALA A N 15
ATOM 18486 C CA . ALA A 1 49 ? -8.044 -4.603 -5.585 1.00 0.00 49 ALA A CA 15
ATOM 18487 C C . ALA A 1 49 ? -9.529 -4.746 -5.902 1.00 0.00 49 ALA A C 15
ATOM 18488 O O . ALA A 1 49 ? -9.952 -5.728 -6.510 1.00 0.00 49 ALA A O 15
ATOM 18495 N N . GLY A 1 50 ? -10.316 -3.759 -5.486 1.00 0.00 50 GLY A N 15
ATOM 18496 C CA . GLY A 1 50 ? -11.746 -3.795 -5.735 1.00 0.00 50 GLY A CA 15
ATOM 18497 C C . GLY A 1 50 ? -12.558 -3.480 -4.494 1.00 0.00 50 GLY A C 15
ATOM 18498 O O . GLY A 1 50 ? -13.570 -4.126 -4.227 1.00 0.00 50 GLY A O 15
ATOM 18502 N N . ASN A 1 51 ? -12.113 -2.485 -3.734 1.00 0.00 51 ASN A N 15
ATOM 18503 C CA . ASN A 1 51 ? -12.804 -2.087 -2.513 1.00 0.00 51 ASN A CA 15
ATOM 18504 C C . AS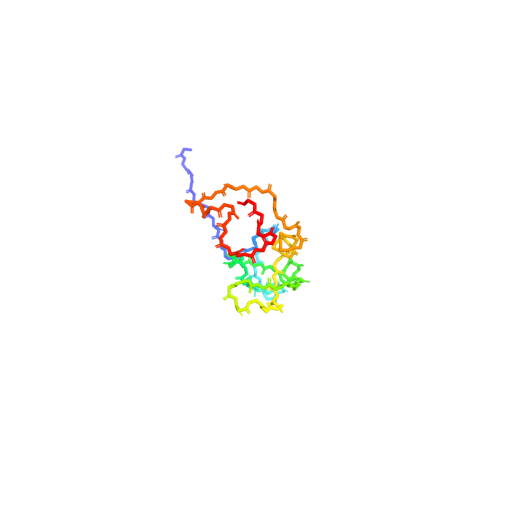N A 1 51 ? -12.896 -3.254 -1.535 1.00 0.00 51 ASN A C 15
ATOM 18505 O O . ASN A 1 51 ? -13.973 -3.577 -1.033 1.00 0.00 51 ASN A O 15
ATOM 18516 N N . THR A 1 52 ? -11.757 -3.885 -1.266 1.00 0.00 52 THR A N 15
ATOM 18517 C CA . THR A 1 52 ? -11.707 -5.016 -0.348 1.00 0.00 52 THR A CA 15
ATOM 18518 C C . THR A 1 52 ? -10.753 -4.744 0.809 1.00 0.00 52 THR A C 15
ATOM 18519 O O . THR A 1 52 ? -9.636 -4.269 0.605 1.00 0.00 52 THR A O 15
ATOM 18530 N N . GLN A 1 53 ? -11.200 -5.049 2.023 1.00 0.00 53 GLN A N 15
ATOM 18531 C CA . GLN A 1 53 ? -10.384 -4.836 3.212 1.00 0.00 53 GLN A CA 15
ATOM 18532 C C . GLN A 1 53 ? -9.129 -5.701 3.173 1.00 0.00 53 GLN A C 15
ATOM 18533 O O . GLN A 1 53 ? -9.081 -6.769 3.783 1.00 0.00 53 GLN A O 15
ATOM 18547 N N . GLN A 1 54 ? -8.116 -5.233 2.451 1.00 0.00 54 GLN A N 15
ATOM 18548 C CA . GLN A 1 54 ? -6.860 -5.965 2.332 1.00 0.00 54 GLN A CA 15
ATOM 18549 C C . GLN A 1 54 ? -5.818 -5.421 3.304 1.00 0.00 54 GLN A C 15
ATOM 18550 O O . GLN A 1 54 ? -5.901 -4.273 3.741 1.00 0.00 54 GLN A O 15
ATOM 18564 N N . LYS A 1 55 ? -4.837 -6.252 3.638 1.00 0.00 55 LYS A N 15
ATOM 18565 C CA . LYS A 1 55 ? -3.777 -5.855 4.557 1.00 0.00 55 LYS A CA 15
ATOM 18566 C C . LYS A 1 55 ? -2.929 -4.737 3.960 1.00 0.00 55 LYS A C 15
ATOM 18567 O O . LYS A 1 55 ? -2.162 -4.958 3.023 1.00 0.00 55 LYS A O 15
ATOM 18586 N N . VAL A 1 56 ? -3.072 -3.534 4.509 1.00 0.00 56 VAL A N 15
ATOM 18587 C CA . VAL A 1 56 ? -2.317 -2.382 4.031 1.00 0.00 56 VAL A CA 15
ATOM 18588 C C . VAL A 1 56 ? -1.378 -1.855 5.111 1.00 0.00 56 VAL A C 15
ATOM 18589 O O . VAL A 1 56 ? -1.501 -2.210 6.283 1.00 0.00 56 VAL A O 15
ATOM 18602 N N . CYS A 1 57 ? -0.439 -1.006 4.707 1.00 0.00 57 CYS A N 15
ATOM 18603 C CA . CYS A 1 57 ? 0.523 -0.429 5.638 1.00 0.00 57 CYS A CA 15
ATOM 18604 C C . CYS A 1 57 ? -0.115 0.693 6.453 1.00 0.00 57 CYS A C 15
ATOM 18605 O O . CYS A 1 57 ? -1.088 1.312 6.023 1.00 0.00 57 CYS A O 15
ATOM 18612 N N . LYS A 1 58 ? 0.441 0.949 7.633 1.00 0.00 58 LYS A N 15
ATOM 18613 C CA . LYS A 1 58 ? -0.071 1.996 8.509 1.00 0.00 58 LYS A CA 15
ATOM 18614 C C . LYS A 1 58 ? -0.560 3.192 7.699 1.00 0.00 58 LYS A C 15
ATOM 18615 O O . LYS A 1 58 ? -1.753 3.497 7.684 1.00 0.00 58 LYS A O 15
ATOM 18634 N N . GLN A 1 59 ? 0.368 3.865 7.026 1.00 0.00 59 GLN A N 15
ATOM 18635 C CA . GLN A 1 59 ? 0.029 5.027 6.213 1.00 0.00 59 GLN A CA 15
ATOM 18636 C C . GLN A 1 59 ? -1.280 4.805 5.464 1.00 0.00 59 GLN A C 15
ATOM 18637 O O . GLN A 1 59 ? -2.314 5.375 5.816 1.00 0.00 59 GLN A O 15
ATOM 18651 N N . CYS A 1 60 ? -1.230 3.973 4.428 1.00 0.00 60 CYS A N 15
ATOM 18652 C CA . CYS A 1 60 ? -2.412 3.676 3.628 1.00 0.00 60 CYS A CA 15
ATOM 18653 C C . CYS A 1 60 ? -3.638 3.489 4.517 1.00 0.00 60 CYS A C 15
ATOM 18654 O O . CYS A 1 60 ? -4.667 4.135 4.317 1.00 0.00 60 CYS A O 15
ATOM 18661 N N . HIS A 1 61 ? -3.520 2.602 5.500 1.00 0.00 61 HIS A N 15
ATOM 18662 C CA . HIS A 1 61 ? -4.618 2.330 6.420 1.00 0.00 61 HIS A CA 15
ATOM 18663 C C . HIS A 1 61 ? -5.225 3.630 6.940 1.00 0.00 61 HIS A C 15
ATOM 18664 O O . HIS A 1 61 ? -6.430 3.714 7.180 1.00 0.00 61 HIS A O 15
ATOM 18678 N N . THR A 1 62 ? -4.382 4.643 7.114 1.00 0.00 62 THR A N 15
ATOM 18679 C CA . THR A 1 62 ? -4.834 5.938 7.608 1.00 0.00 62 THR A CA 15
ATOM 18680 C C . THR A 1 62 ? -5.320 6.823 6.465 1.00 0.00 62 THR A C 15
ATOM 18681 O O . THR A 1 62 ? -6.347 7.492 6.580 1.00 0.00 62 THR A O 15
ATOM 18692 N N . ILE A 1 63 ? -4.576 6.820 5.364 1.00 0.00 63 ILE A N 15
ATOM 18693 C CA . ILE A 1 63 ? -4.933 7.622 4.200 1.00 0.00 63 ILE A CA 15
ATOM 18694 C C . ILE A 1 63 ? -6.316 7.246 3.677 1.00 0.00 63 ILE A C 15
ATOM 18695 O O . ILE A 1 63 ? -7.106 8.113 3.302 1.00 0.00 63 ILE A O 15
ATOM 18711 N N . LEU A 1 64 ? -6.602 5.949 3.657 1.00 0.00 64 LEU A N 15
ATOM 18712 C CA . LEU A 1 64 ? -7.891 5.458 3.182 1.00 0.00 64 LEU A CA 15
ATOM 18713 C C . LEU A 1 64 ? -8.992 5.749 4.195 1.00 0.00 64 LEU A C 15
ATOM 18714 O O . LEU A 1 64 ? -10.179 5.707 3.869 1.00 0.00 64 LEU A O 15
ATOM 18730 N N . THR A 1 65 ? -8.592 6.048 5.427 1.00 0.00 65 THR A N 15
ATOM 18731 C CA . THR A 1 65 ? -9.544 6.348 6.489 1.00 0.00 65 THR A CA 15
ATOM 18732 C C . THR A 1 65 ? -9.578 7.842 6.792 1.00 0.00 65 THR A C 15
ATOM 18733 O O . THR A 1 65 ? -10.504 8.333 7.437 1.00 0.00 65 THR A O 15
ATOM 18744 N N . ARG A 1 66 ? -8.563 8.559 6.321 1.00 0.00 66 ARG A N 15
ATOM 18745 C CA . ARG A 1 66 ? -8.477 9.998 6.542 1.00 0.00 66 ARG A CA 15
ATOM 18746 C C . ARG A 1 66 ? -9.214 10.761 5.446 1.00 0.00 66 ARG A C 15
ATOM 18747 O O . ARG A 1 66 ? -9.931 11.723 5.719 1.00 0.00 66 ARG A O 15
ATOM 18768 N N . GLY A 1 67 ? -9.032 10.325 4.203 1.00 0.00 67 GLY A N 15
ATOM 18769 C CA . GLY A 1 67 ? -9.685 10.979 3.084 1.00 0.00 67 GLY A CA 15
ATOM 18770 C C . GLY A 1 67 ? -9.185 10.475 1.745 1.00 0.00 67 GLY A C 15
ATOM 18771 O O . GLY A 1 67 ? -8.098 10.844 1.302 1.00 0.00 67 GLY A O 15
ATOM 18775 N N . SER A 1 68 ? -9.979 9.627 1.099 1.00 0.00 68 SER A N 15
ATOM 18776 C CA . SER A 1 68 ? -9.609 9.066 -0.195 1.00 0.00 68 SER A CA 15
ATOM 18777 C C . SER A 1 68 ? -9.425 10.170 -1.232 1.00 0.00 68 SER A C 15
ATOM 18778 O O . SER A 1 68 ? -10.380 10.582 -1.892 1.00 0.00 68 SER A O 15
ATOM 18786 N N . SER A 1 69 ? -8.191 10.644 -1.371 1.00 0.00 69 SER A N 15
ATOM 18787 C CA . SER A 1 69 ? -7.882 11.702 -2.325 1.00 0.00 69 SER A CA 15
ATOM 18788 C C . SER A 1 69 ? -7.901 11.168 -3.754 1.00 0.00 69 SER A C 15
ATOM 18789 O O . SER A 1 69 ? -7.952 9.958 -3.975 1.00 0.00 69 SER A O 15
ATOM 18797 N N . ASP A 1 70 ? -7.858 12.079 -4.720 1.00 0.00 70 ASP A N 15
ATOM 18798 C CA . ASP A 1 70 ? -7.869 11.701 -6.128 1.00 0.00 70 ASP A CA 15
ATOM 18799 C C . ASP A 1 70 ? -6.499 11.192 -6.565 1.00 0.00 70 ASP A C 15
ATOM 18800 O O . ASP A 1 70 ? -5.558 11.159 -5.774 1.00 0.00 70 ASP A O 15
ATOM 18809 N N . ASN A 1 71 ? -6.397 10.794 -7.829 1.00 0.00 71 ASN A N 15
ATOM 18810 C CA . ASN A 1 71 ? -5.142 10.285 -8.371 1.00 0.00 71 ASN A CA 15
ATOM 18811 C C . ASN A 1 71 ? -5.089 10.468 -9.884 1.00 0.00 71 ASN A C 15
ATOM 18812 O O . ASN A 1 71 ? -6.037 10.961 -10.494 1.00 0.00 71 ASN A O 15
ATOM 18823 N N . ALA A 1 72 ? -3.973 10.067 -10.484 1.00 0.00 72 ALA A N 15
ATOM 18824 C CA . ALA A 1 72 ? -3.796 10.184 -11.926 1.00 0.00 72 ALA A CA 15
ATOM 18825 C C . ALA A 1 72 ? -5.049 9.736 -12.671 1.00 0.00 72 ALA A C 15
ATOM 18826 O O . ALA A 1 72 ? -5.961 9.159 -12.079 1.00 0.00 72 ALA A O 15
ATOM 18833 N N . SER A 1 73 ? -5.087 10.005 -13.972 1.00 0.00 73 SER A N 15
ATOM 18834 C CA . SER A 1 73 ? -6.230 9.632 -14.797 1.00 0.00 73 SER A CA 15
ATOM 18835 C C . SER A 1 73 ? -6.838 8.317 -14.320 1.00 0.00 73 SER A C 15
ATOM 18836 O O . SER A 1 73 ? -6.165 7.287 -14.278 1.00 0.00 73 SER A O 15
ATOM 18844 N N . LYS A 1 74 ? -8.117 8.360 -13.962 1.00 0.00 74 LYS A N 15
ATOM 18845 C CA . LYS A 1 74 ? -8.820 7.173 -13.489 1.00 0.00 74 LYS A CA 15
ATOM 18846 C C . LYS A 1 74 ? -8.779 6.063 -14.535 1.00 0.00 74 LYS A C 15
ATOM 18847 O O . LYS A 1 74 ? -9.203 6.257 -15.674 1.00 0.00 74 LYS A O 15
ATOM 18866 N N . TRP A 1 75 ? -8.269 4.903 -14.140 1.00 0.00 75 TRP A N 15
ATOM 18867 C CA . TRP A 1 75 ? -8.175 3.762 -15.044 1.00 0.00 75 TRP A CA 15
ATOM 18868 C C . TRP A 1 75 ? -9.521 3.473 -15.698 1.00 0.00 75 TRP A C 15
ATOM 18869 O O . TRP A 1 75 ? -10.546 3.394 -15.020 1.00 0.00 75 TRP A O 15
ATOM 18890 N N . SER A 1 76 ? -9.513 3.317 -17.017 1.00 0.00 76 SER A N 15
ATOM 18891 C CA . SER A 1 76 ? -10.735 3.040 -17.763 1.00 0.00 76 SER A CA 15
ATOM 18892 C C . SER A 1 76 ? -10.920 1.539 -17.966 1.00 0.00 76 SER A C 15
ATOM 18893 O O . SER A 1 76 ? -9.961 0.766 -17.979 1.00 0.00 76 SER A O 15
ATOM 18901 N N . PRO A 1 77 ? -12.182 1.115 -18.127 1.00 0.00 77 PRO A N 15
ATOM 18902 C CA . PRO A 1 77 ? -12.523 -0.295 -18.333 1.00 0.00 77 PRO A CA 15
ATOM 18903 C C . PRO A 1 77 ? -12.073 -0.808 -19.697 1.00 0.00 77 PRO A C 15
ATOM 18904 O O . PRO A 1 77 ? -11.735 -0.037 -20.596 1.00 0.00 77 PRO A O 15
ATOM 18915 N N . PRO A 1 78 ? -12.068 -2.139 -19.857 1.00 0.00 78 PRO A N 15
ATOM 18916 C CA . PRO A 1 78 ? -11.662 -2.784 -21.110 1.00 0.00 78 PRO A CA 15
ATOM 18917 C C . PRO A 1 78 ? -12.668 -2.554 -22.233 1.00 0.00 78 PRO A C 15
ATOM 18918 O O . PRO A 1 78 ? -13.656 -1.843 -22.056 1.00 0.00 78 PRO A O 15
ATOM 18929 N N . GLN A 1 79 ? -12.409 -3.161 -23.386 1.00 0.00 79 GLN A N 15
ATOM 18930 C CA . GLN A 1 79 ? -13.293 -3.022 -24.538 1.00 0.00 79 GLN A CA 15
ATOM 18931 C C . GLN A 1 79 ? -14.430 -4.036 -24.477 1.00 0.00 79 GLN A C 15
ATOM 18932 O O . GLN A 1 79 ? -14.795 -4.634 -25.488 1.00 0.00 79 GLN A O 15
ATOM 18946 N N . ASN A 1 80 ? -14.985 -4.225 -23.284 1.00 0.00 80 ASN A N 15
ATOM 18947 C CA . ASN A 1 80 ? -16.081 -5.168 -23.092 1.00 0.00 80 ASN A CA 15
ATOM 18948 C C . ASN A 1 80 ? -17.241 -4.510 -22.351 1.00 0.00 80 ASN A C 15
ATOM 18949 O O . ASN A 1 80 ? -17.866 -5.123 -21.485 1.00 0.00 80 ASN A O 15
ATOM 18960 N N . TYR A 1 81 ? -17.524 -3.260 -22.698 1.00 0.00 81 TYR A N 15
ATOM 18961 C CA . TYR A 1 81 ? -18.608 -2.517 -22.065 1.00 0.00 81 TYR A CA 15
ATOM 18962 C C . TYR A 1 81 ? -19.417 -1.745 -23.102 1.00 0.00 81 TYR A C 15
ATOM 18963 O O . TYR A 1 81 ? -18.966 -1.532 -24.228 1.00 0.00 81 TYR A O 15
ATOM 18981 N N . LYS A 1 82 ? -20.617 -1.326 -22.714 1.00 0.00 82 LYS A N 15
ATOM 18982 C CA . LYS A 1 82 ? -21.491 -0.574 -23.607 1.00 0.00 82 LYS A CA 15
ATOM 18983 C C . LYS A 1 82 ? -20.686 0.388 -24.475 1.00 0.00 82 LYS A C 15
ATOM 18984 O O . LYS A 1 82 ? -20.090 1.341 -23.973 1.00 0.00 82 LYS A O 15
ATOM 19003 N N . SER A 1 83 ? -20.673 0.132 -25.779 1.00 0.00 83 SER A N 15
ATOM 19004 C CA . SER A 1 83 ? -19.939 0.974 -26.716 1.00 0.00 83 SER A CA 15
ATOM 19005 C C . SER A 1 83 ? -20.544 0.887 -28.114 1.00 0.00 83 SER A C 15
ATOM 19006 O O . SER A 1 83 ? -21.129 -0.129 -28.487 1.00 0.00 83 SER A O 15
ATOM 19014 N N . GLY A 1 84 ? -20.397 1.961 -28.884 1.00 0.00 84 GLY A N 15
ATOM 19015 C CA . GLY A 1 84 ? -20.934 1.986 -30.232 1.00 0.00 84 GLY A CA 15
ATOM 19016 C C . GLY A 1 84 ? -20.373 0.877 -31.100 1.00 0.00 84 GLY A C 15
ATOM 19017 O O . GLY A 1 84 ? -19.388 0.225 -30.752 1.00 0.00 84 GLY A O 15
ATOM 19021 N N . PRO A 1 85 ? -21.008 0.649 -32.259 1.00 0.00 85 PRO A N 15
ATOM 19022 C CA . PRO A 1 85 ? -20.584 -0.390 -33.203 1.00 0.00 85 PRO A CA 15
ATOM 19023 C C . PRO A 1 85 ? -19.261 -0.052 -33.881 1.00 0.00 85 PRO A C 15
ATOM 19024 O O . PRO A 1 85 ? -19.240 0.524 -34.969 1.00 0.00 85 PRO A O 15
ATOM 19035 N N . SER A 1 86 ? -18.159 -0.415 -33.233 1.00 0.00 86 SER A N 15
ATOM 19036 C CA . SER A 1 86 ? -16.831 -0.147 -33.772 1.00 0.00 86 SER A CA 15
ATOM 19037 C C . SER A 1 86 ? -16.397 -1.258 -34.724 1.00 0.00 86 SER A C 15
ATOM 19038 O O . SER A 1 86 ? -17.084 -2.269 -34.869 1.00 0.00 86 SER A O 15
ATOM 19046 N N . SER A 1 87 ? -15.253 -1.061 -35.370 1.00 0.00 87 SER A N 15
ATOM 19047 C CA . SER A 1 87 ? -14.728 -2.043 -36.311 1.00 0.00 87 SER A CA 15
ATOM 19048 C C . SER A 1 87 ? -14.090 -3.216 -35.573 1.00 0.00 87 SER A C 15
ATOM 19049 O O . SER A 1 87 ? -13.361 -3.029 -34.600 1.00 0.00 87 SER A O 15
ATOM 19057 N N . GLY A 1 88 ? -14.370 -4.427 -36.044 1.00 0.00 88 GLY A N 15
ATOM 19058 C CA . GLY A 1 88 ? -13.817 -5.614 -35.418 1.00 0.00 88 GLY A CA 15
ATOM 19059 C C . GLY A 1 88 ? -14.373 -6.894 -36.008 1.00 0.00 88 GLY A C 15
ATOM 19060 O O . GLY A 1 88 ? -14.347 -7.053 -37.227 1.00 0.00 88 GLY A O 15
ATOM 19066 N N . GLY A 1 1 ? 32.734 14.462 -2.595 1.00 0.00 1 GLY A N 16
ATOM 19067 C CA . GLY A 1 1 ? 31.981 14.811 -1.405 1.00 0.00 1 GLY A CA 16
ATOM 19068 C C . GLY A 1 1 ? 32.060 13.741 -0.334 1.00 0.00 1 GLY A C 16
ATOM 19069 O O . GLY A 1 1 ? 32.716 13.926 0.691 1.00 0.00 1 GLY A O 16
ATOM 19073 N N . SER A 1 2 ? 31.388 12.618 -0.571 1.00 0.00 2 SER A N 16
ATOM 19074 C CA . SER A 1 2 ? 31.381 11.516 0.384 1.00 0.00 2 SER A CA 16
ATOM 19075 C C . SER A 1 2 ? 30.646 10.307 -0.188 1.00 0.00 2 SER A C 16
ATOM 19076 O O . SER A 1 2 ? 29.725 10.450 -0.991 1.00 0.00 2 SER A O 16
ATOM 19084 N N . SER A 1 3 ? 31.062 9.117 0.233 1.00 0.00 3 SER A N 16
ATOM 19085 C CA . SER A 1 3 ? 30.447 7.882 -0.239 1.00 0.00 3 SER A CA 16
ATOM 19086 C C . SER A 1 3 ? 30.578 6.777 0.805 1.00 0.00 3 SER A C 16
ATOM 19087 O O . SER A 1 3 ? 31.541 6.741 1.571 1.00 0.00 3 SER A O 16
ATOM 19095 N N . GLY A 1 4 ? 29.601 5.875 0.829 1.00 0.00 4 GLY A N 16
ATOM 19096 C CA . GLY A 1 4 ? 29.625 4.780 1.781 1.00 0.00 4 GLY A CA 16
ATOM 19097 C C . GLY A 1 4 ? 28.296 4.598 2.487 1.00 0.00 4 GLY A C 16
ATOM 19098 O O . GLY A 1 4 ? 27.841 5.486 3.207 1.00 0.00 4 GLY A O 16
ATOM 19102 N N . SER A 1 5 ? 27.672 3.443 2.280 1.00 0.00 5 SER A N 16
ATOM 19103 C CA . SER A 1 5 ? 26.384 3.148 2.898 1.00 0.00 5 SER A CA 16
ATOM 19104 C C . SER A 1 5 ? 26.218 1.648 3.119 1.00 0.00 5 SER A C 16
ATOM 19105 O O . SER A 1 5 ? 27.048 0.850 2.685 1.00 0.00 5 SER A O 16
ATOM 19113 N N . SER A 1 6 ? 25.138 1.272 3.797 1.00 0.00 6 SER A N 16
ATOM 19114 C CA . SER A 1 6 ? 24.863 -0.132 4.079 1.00 0.00 6 SER A CA 16
ATOM 19115 C C . SER A 1 6 ? 24.064 -0.768 2.946 1.00 0.00 6 SER A C 16
ATOM 19116 O O . SER A 1 6 ? 23.319 -0.089 2.240 1.00 0.00 6 SER A O 16
ATOM 19124 N N . GLY A 1 7 ? 24.224 -2.077 2.779 1.00 0.00 7 GLY A N 16
ATOM 19125 C CA . GLY A 1 7 ? 23.512 -2.784 1.730 1.00 0.00 7 GLY A CA 16
ATOM 19126 C C . GLY A 1 7 ? 22.060 -2.362 1.630 1.00 0.00 7 GLY A C 16
ATOM 19127 O O . GLY A 1 7 ? 21.298 -2.505 2.586 1.00 0.00 7 GLY A O 16
ATOM 19131 N N . MET A 1 8 ? 21.676 -1.838 0.471 1.00 0.00 8 MET A N 16
ATOM 19132 C CA . MET A 1 8 ? 20.304 -1.393 0.250 1.00 0.00 8 MET A CA 16
ATOM 19133 C C . MET A 1 8 ? 19.410 -2.564 -0.145 1.00 0.00 8 MET A C 16
ATOM 19134 O O . MET A 1 8 ? 18.568 -2.441 -1.034 1.00 0.00 8 MET A O 16
ATOM 19148 N N . GLU A 1 9 ? 19.599 -3.699 0.522 1.00 0.00 9 GLU A N 16
ATOM 19149 C CA . GLU A 1 9 ? 18.809 -4.891 0.238 1.00 0.00 9 GLU A CA 16
ATOM 19150 C C . GLU A 1 9 ? 17.325 -4.630 0.478 1.00 0.00 9 GLU A C 16
ATOM 19151 O O . GLU A 1 9 ? 16.922 -3.507 0.781 1.00 0.00 9 GLU A O 16
ATOM 19163 N N . SER A 1 10 ? 16.516 -5.676 0.339 1.00 0.00 10 SER A N 16
ATOM 19164 C CA . SER A 1 10 ? 15.076 -5.560 0.536 1.00 0.00 10 SER A CA 16
ATOM 19165 C C . SER A 1 10 ? 14.756 -5.120 1.961 1.00 0.00 10 SER A C 16
ATOM 19166 O O . SER A 1 10 ? 14.912 -5.888 2.910 1.00 0.00 10 SER A O 16
ATOM 19174 N N . ARG A 1 11 ? 14.308 -3.877 2.103 1.00 0.00 11 ARG A N 16
ATOM 19175 C CA . ARG A 1 11 ? 13.967 -3.332 3.411 1.00 0.00 11 ARG A CA 16
ATOM 19176 C C . ARG A 1 11 ? 12.487 -2.967 3.480 1.00 0.00 11 ARG A C 16
ATOM 19177 O O . ARG A 1 11 ? 11.729 -3.229 2.546 1.00 0.00 11 ARG A O 16
ATOM 19198 N N . CYS A 1 12 ? 12.083 -2.362 4.591 1.00 0.00 12 CYS A N 16
ATOM 19199 C CA . CYS A 1 12 ? 10.695 -1.961 4.783 1.00 0.00 12 CYS A CA 16
ATOM 19200 C C . CYS A 1 12 ? 10.480 -0.515 4.347 1.00 0.00 12 CYS A C 16
ATOM 19201 O O . CYS A 1 12 ? 11.360 0.331 4.511 1.00 0.00 12 CYS A O 16
ATOM 19208 N N . TYR A 1 13 ? 9.306 -0.238 3.792 1.00 0.00 13 TYR A N 16
ATOM 19209 C CA . TYR A 1 13 ? 8.976 1.105 3.331 1.00 0.00 13 TYR A CA 16
ATOM 19210 C C . TYR A 1 13 ? 8.284 1.905 4.431 1.00 0.00 13 TYR A C 16
ATOM 19211 O O . TYR A 1 13 ? 7.488 2.802 4.155 1.00 0.00 13 TYR A O 16
ATOM 19229 N N . GLY A 1 14 ? 8.594 1.572 5.680 1.00 0.00 14 GLY A N 16
ATOM 19230 C CA . GLY A 1 14 ? 7.995 2.267 6.804 1.00 0.00 14 GLY A CA 16
ATOM 19231 C C . GLY A 1 14 ? 8.992 2.549 7.910 1.00 0.00 14 GLY A C 16
ATOM 19232 O O . GLY A 1 14 ? 8.975 3.623 8.513 1.00 0.00 14 GLY A O 16
ATOM 19236 N N . CYS A 1 15 ? 9.863 1.583 8.180 1.00 0.00 15 CYS A N 16
ATOM 19237 C CA . CYS A 1 15 ? 10.871 1.730 9.222 1.00 0.00 15 CYS A CA 16
ATOM 19238 C C . CYS A 1 15 ? 12.270 1.479 8.666 1.00 0.00 15 CYS A C 16
ATOM 19239 O O . CYS A 1 15 ? 13.271 1.757 9.326 1.00 0.00 15 CYS A O 16
ATOM 19246 N N . ALA A 1 16 ? 12.330 0.952 7.448 1.00 0.00 16 ALA A N 16
ATOM 19247 C CA . ALA A 1 16 ? 13.605 0.666 6.801 1.00 0.00 16 ALA A CA 16
ATOM 19248 C C . ALA A 1 16 ? 14.272 -0.557 7.421 1.00 0.00 16 ALA A C 16
ATOM 19249 O O . ALA A 1 16 ? 15.495 -0.697 7.382 1.00 0.00 16 ALA A O 16
ATOM 19256 N N . VAL A 1 17 ? 13.461 -1.441 7.994 1.00 0.00 17 VAL A N 16
ATOM 19257 C CA . VAL A 1 17 ? 13.973 -2.653 8.622 1.00 0.00 17 VAL A CA 16
ATOM 19258 C C . VAL A 1 17 ? 14.226 -3.744 7.587 1.00 0.00 17 VAL A C 16
ATOM 19259 O O . VAL A 1 17 ? 13.372 -4.030 6.749 1.00 0.00 17 VAL A O 16
ATOM 19272 N N . LYS A 1 18 ? 15.407 -4.351 7.652 1.00 0.00 18 LYS A N 16
ATOM 19273 C CA . LYS A 1 18 ? 15.774 -5.412 6.723 1.00 0.00 18 LYS A CA 16
ATOM 19274 C C . LYS A 1 18 ? 14.925 -6.658 6.957 1.00 0.00 18 LYS A C 16
ATOM 19275 O O . LYS A 1 18 ? 14.853 -7.171 8.073 1.00 0.00 18 LYS A O 16
ATOM 19294 N N . PHE A 1 19 ? 14.286 -7.141 5.896 1.00 0.00 19 PHE A N 16
ATOM 19295 C CA . PHE A 1 19 ? 13.443 -8.328 5.986 1.00 0.00 19 PHE A CA 16
ATOM 19296 C C . PHE A 1 19 ? 14.286 -9.577 6.225 1.00 0.00 19 PHE A C 16
ATOM 19297 O O . PHE A 1 19 ? 15.088 -9.971 5.378 1.00 0.00 19 PHE A O 16
ATOM 19314 N N . THR A 1 20 ? 14.099 -10.197 7.386 1.00 0.00 20 THR A N 16
ATOM 19315 C CA . THR A 1 20 ? 14.842 -11.400 7.739 1.00 0.00 20 THR A CA 16
ATOM 19316 C C . THR A 1 20 ? 13.932 -12.440 8.381 1.00 0.00 20 THR A C 16
ATOM 19317 O O . THR A 1 20 ? 12.767 -12.166 8.672 1.00 0.00 20 THR A O 16
ATOM 19328 N N . LEU A 1 21 ? 14.469 -13.635 8.600 1.00 0.00 21 LEU A N 16
ATOM 19329 C CA . LEU A 1 21 ? 13.704 -14.718 9.209 1.00 0.00 21 LEU A CA 16
ATOM 19330 C C . LEU A 1 21 ? 12.710 -14.175 10.230 1.00 0.00 21 LEU A C 16
ATOM 19331 O O . LEU A 1 21 ? 11.514 -14.460 10.161 1.00 0.00 21 LEU A O 16
ATOM 19347 N N . PHE A 1 22 ? 13.212 -13.389 11.177 1.00 0.00 22 PHE A N 16
ATOM 19348 C CA . PHE A 1 22 ? 12.368 -12.805 12.213 1.00 0.00 22 PHE A CA 16
ATOM 19349 C C . PHE A 1 22 ? 11.427 -11.759 11.621 1.00 0.00 22 PHE A C 16
ATOM 19350 O O . PHE A 1 22 ? 10.218 -11.792 11.854 1.00 0.00 22 PHE A O 16
ATOM 19367 N N . LYS A 1 23 ? 11.990 -10.831 10.855 1.00 0.00 23 LYS A N 16
ATOM 19368 C CA . LYS A 1 23 ? 11.203 -9.775 10.229 1.00 0.00 23 LYS A CA 16
ATOM 19369 C C . LYS A 1 23 ? 10.851 -10.140 8.790 1.00 0.00 23 LYS A C 16
ATOM 19370 O O . LYS A 1 23 ? 11.537 -9.738 7.850 1.00 0.00 23 LYS A O 16
ATOM 19389 N N . LYS A 1 24 ? 9.776 -10.904 8.625 1.00 0.00 24 LYS A N 16
ATOM 19390 C CA . LYS A 1 24 ? 9.330 -11.321 7.301 1.00 0.00 24 LYS A CA 16
ATOM 19391 C C . LYS A 1 24 ? 9.040 -10.112 6.418 1.00 0.00 24 LYS A C 16
ATOM 19392 O O . LYS A 1 24 ? 9.093 -8.971 6.877 1.00 0.00 24 LYS A O 16
ATOM 19411 N N . GLU A 1 25 ? 8.734 -10.370 5.150 1.00 0.00 25 GLU A N 16
ATOM 19412 C CA . GLU A 1 25 ? 8.435 -9.301 4.205 1.00 0.00 25 GLU A CA 16
ATOM 19413 C C . GLU A 1 25 ? 6.966 -9.332 3.794 1.00 0.00 25 GLU A C 16
ATOM 19414 O O . GLU A 1 25 ? 6.437 -10.378 3.418 1.00 0.00 25 GLU A O 16
ATOM 19426 N N . TYR A 1 26 ? 6.312 -8.178 3.871 1.00 0.00 26 TYR A N 16
ATOM 19427 C CA . TYR A 1 26 ? 4.903 -8.072 3.511 1.00 0.00 26 TYR A CA 16
ATOM 19428 C C . TYR A 1 26 ? 4.705 -7.079 2.370 1.00 0.00 26 TYR A C 16
ATOM 19429 O O . TYR A 1 26 ? 5.580 -6.263 2.083 1.00 0.00 26 TYR A O 16
ATOM 19447 N N . GLY A 1 27 ? 3.547 -7.156 1.721 1.00 0.00 27 GLY A N 16
ATOM 19448 C CA . GLY A 1 27 ? 3.254 -6.259 0.619 1.00 0.00 27 GLY A CA 16
ATOM 19449 C C . GLY A 1 27 ? 1.918 -5.561 0.779 1.00 0.00 27 GLY A C 16
ATOM 19450 O O . GLY A 1 27 ? 0.970 -6.133 1.319 1.00 0.00 27 GLY A O 16
ATOM 19454 N N . CYS A 1 28 ? 1.841 -4.319 0.312 1.00 0.00 28 CYS A N 16
ATOM 19455 C CA . CYS A 1 28 ? 0.613 -3.540 0.408 1.00 0.00 28 CYS A CA 16
ATOM 19456 C C . CYS A 1 28 ? -0.224 -3.685 -0.860 1.00 0.00 28 CYS A C 16
ATOM 19457 O O . CYS A 1 28 ? 0.262 -4.160 -1.887 1.00 0.00 28 CYS A O 16
ATOM 19464 N N . LYS A 1 29 ? -1.484 -3.270 -0.782 1.00 0.00 29 LYS A N 16
ATOM 19465 C CA . LYS A 1 29 ? -2.389 -3.351 -1.922 1.00 0.00 29 LYS A CA 16
ATOM 19466 C C . LYS A 1 29 ? -2.688 -1.963 -2.478 1.00 0.00 29 LYS A C 16
ATOM 19467 O O . LYS A 1 29 ? -2.768 -1.774 -3.691 1.00 0.00 29 LYS A O 16
ATOM 19486 N N . ASN A 1 30 ? -2.851 -0.994 -1.583 1.00 0.00 30 ASN A N 16
ATOM 19487 C CA . ASN A 1 30 ? -3.141 0.377 -1.985 1.00 0.00 30 ASN A CA 16
ATOM 19488 C C . ASN A 1 30 ? -1.935 1.009 -2.673 1.00 0.00 30 ASN A C 16
ATOM 19489 O O . ASN A 1 30 ? -1.919 1.178 -3.893 1.00 0.00 30 ASN A O 16
ATOM 19500 N N . CYS A 1 31 ? -0.924 1.356 -1.883 1.00 0.00 31 CYS A N 16
ATOM 19501 C CA . CYS A 1 31 ? 0.287 1.969 -2.414 1.00 0.00 31 CYS A CA 16
ATOM 19502 C C . CYS A 1 31 ? 1.098 0.960 -3.222 1.00 0.00 31 CYS A C 16
ATOM 19503 O O . CYS A 1 31 ? 1.716 1.307 -4.227 1.00 0.00 31 CYS A O 16
ATOM 19510 N N . GLY A 1 32 ? 1.089 -0.293 -2.775 1.00 0.00 32 GLY A N 16
ATOM 19511 C CA . GLY A 1 32 ? 1.826 -1.333 -3.468 1.00 0.00 32 GLY A CA 16
ATOM 19512 C C . GLY A 1 32 ? 3.308 -1.304 -3.150 1.00 0.00 32 GLY A C 16
ATOM 19513 O O . GLY A 1 32 ? 4.144 -1.425 -4.046 1.00 0.00 32 GLY A O 16
ATOM 19517 N N . ARG A 1 33 ? 3.634 -1.140 -1.873 1.00 0.00 33 ARG A N 16
ATOM 19518 C CA . ARG A 1 33 ? 5.025 -1.092 -1.439 1.00 0.00 33 ARG A CA 16
ATOM 19519 C C . ARG A 1 33 ? 5.335 -2.235 -0.478 1.00 0.00 33 ARG A C 16
ATOM 19520 O O . ARG A 1 33 ? 4.430 -2.910 0.012 1.00 0.00 33 ARG A O 16
ATOM 19541 N N . ALA A 1 34 ? 6.620 -2.447 -0.212 1.00 0.00 34 ALA A N 16
ATOM 19542 C CA . ALA A 1 34 ? 7.049 -3.507 0.692 1.00 0.00 34 ALA A CA 16
ATOM 19543 C C . ALA A 1 34 ? 7.089 -3.015 2.135 1.00 0.00 34 ALA A C 16
ATOM 19544 O O . ALA A 1 34 ? 7.688 -1.982 2.433 1.00 0.00 34 ALA A O 16
ATOM 19551 N N . PHE A 1 35 ? 6.446 -3.762 3.027 1.00 0.00 35 PHE A N 16
ATOM 19552 C CA . PHE A 1 35 ? 6.407 -3.400 4.439 1.00 0.00 35 PHE A CA 16
ATOM 19553 C C . PHE A 1 35 ? 6.664 -4.620 5.320 1.00 0.00 35 PHE A C 16
ATOM 19554 O O . PHE A 1 35 ? 6.471 -5.759 4.894 1.00 0.00 35 PHE A O 16
ATOM 19571 N N . CYS A 1 36 ? 7.100 -4.372 6.550 1.00 0.00 36 CYS A N 16
ATOM 19572 C CA . CYS A 1 36 ? 7.385 -5.448 7.492 1.00 0.00 36 CYS A CA 16
ATOM 19573 C C . CYS A 1 36 ? 6.161 -5.760 8.348 1.00 0.00 36 CYS A C 16
ATOM 19574 O O . CYS A 1 36 ? 5.364 -4.875 8.654 1.00 0.00 36 CYS A O 16
ATOM 19581 N N . ASN A 1 37 ? 6.020 -7.025 8.731 1.00 0.00 37 ASN A N 16
ATOM 19582 C CA . ASN A 1 37 ? 4.894 -7.454 9.551 1.00 0.00 37 ASN A CA 16
ATOM 19583 C C . ASN A 1 37 ? 4.563 -6.408 10.611 1.00 0.00 37 ASN A C 16
ATOM 19584 O O . ASN A 1 37 ? 3.397 -6.184 10.935 1.00 0.00 37 ASN A O 16
ATOM 19595 N N . GLY A 1 38 ? 5.598 -5.770 11.149 1.00 0.00 38 GLY A N 16
ATOM 19596 C CA . GLY A 1 38 ? 5.397 -4.754 12.166 1.00 0.00 38 GLY A CA 16
ATOM 19597 C C . GLY A 1 38 ? 4.662 -3.539 11.635 1.00 0.00 38 GLY A C 16
ATOM 19598 O O . GLY A 1 38 ? 3.840 -2.947 12.334 1.00 0.00 38 GLY A O 16
ATOM 19602 N N . CYS A 1 39 ? 4.960 -3.165 10.395 1.00 0.00 39 CYS A N 16
ATOM 19603 C CA . CYS A 1 39 ? 4.324 -2.011 9.771 1.00 0.00 39 CYS A CA 16
ATOM 19604 C C . CYS A 1 39 ? 3.043 -2.420 9.049 1.00 0.00 39 CYS A C 16
ATOM 19605 O O . CYS A 1 39 ? 2.000 -1.783 9.202 1.00 0.00 39 CYS A O 16
ATOM 19612 N N . LEU A 1 40 ? 3.130 -3.488 8.263 1.00 0.00 40 LEU A N 16
ATOM 19613 C CA . LEU A 1 40 ? 1.978 -3.983 7.517 1.00 0.00 40 LEU A CA 16
ATOM 19614 C C . LEU A 1 40 ? 1.057 -4.801 8.416 1.00 0.00 40 LEU A C 16
ATOM 19615 O O . LEU A 1 40 ? 0.805 -5.978 8.158 1.00 0.00 40 LEU A O 16
ATOM 19631 N N . SER A 1 41 ? 0.556 -4.169 9.473 1.00 0.00 41 SER A N 16
ATOM 19632 C CA . SER A 1 41 ? -0.336 -4.838 10.412 1.00 0.00 41 SER A CA 16
ATOM 19633 C C . SER A 1 41 ? -1.695 -4.146 10.458 1.00 0.00 41 SER A C 16
ATOM 19634 O O . SER A 1 41 ? -2.335 -4.079 11.508 1.00 0.00 41 SER A O 16
ATOM 19642 N N . PHE A 1 42 ? -2.129 -3.632 9.312 1.00 0.00 42 PHE A N 16
ATOM 19643 C CA . PHE A 1 42 ? -3.411 -2.943 9.220 1.00 0.00 42 PHE A CA 16
ATOM 19644 C C . PHE A 1 42 ? -4.189 -3.404 7.991 1.00 0.00 42 PHE A C 16
ATOM 19645 O O . PHE A 1 42 ? -3.617 -3.960 7.054 1.00 0.00 42 PHE A O 16
ATOM 19662 N N . SER A 1 43 ? -5.497 -3.169 8.004 1.00 0.00 43 SER A N 16
ATOM 19663 C CA . SER A 1 43 ? -6.355 -3.563 6.893 1.00 0.00 43 SER A CA 16
ATOM 19664 C C . SER A 1 43 ? -7.364 -2.466 6.569 1.00 0.00 43 SER A C 16
ATOM 19665 O O . SER A 1 43 ? -7.953 -1.865 7.467 1.00 0.00 43 SER A O 16
ATOM 19673 N N . ALA A 1 44 ? -7.557 -2.209 5.279 1.00 0.00 44 ALA A N 16
ATOM 19674 C CA . ALA A 1 44 ? -8.495 -1.186 4.836 1.00 0.00 44 ALA A CA 16
ATOM 19675 C C . ALA A 1 44 ? -8.923 -1.422 3.392 1.00 0.00 44 ALA A C 16
ATOM 19676 O O . ALA A 1 44 ? -8.163 -1.964 2.589 1.00 0.00 44 ALA A O 16
ATOM 19683 N N . LEU A 1 45 ? -10.145 -1.013 3.067 1.00 0.00 45 LEU A N 16
ATOM 19684 C CA . LEU A 1 45 ? -10.675 -1.181 1.718 1.00 0.00 45 LEU A CA 16
ATOM 19685 C C . LEU A 1 45 ? -9.741 -0.559 0.685 1.00 0.00 45 LEU A C 16
ATOM 19686 O O . LEU A 1 45 ? -9.440 0.633 0.742 1.00 0.00 45 LEU A O 16
ATOM 19702 N N . VAL A 1 46 ? -9.286 -1.375 -0.261 1.00 0.00 46 VAL A N 16
ATOM 19703 C CA . VAL A 1 46 ? -8.389 -0.905 -1.310 1.00 0.00 46 VAL A CA 16
ATOM 19704 C C . VAL A 1 46 ? -9.101 -0.849 -2.657 1.00 0.00 46 VAL A C 16
ATOM 19705 O O . VAL A 1 46 ? -9.622 -1.848 -3.153 1.00 0.00 46 VAL A O 16
ATOM 19718 N N . PRO A 1 47 ? -9.122 0.346 -3.265 1.00 0.00 47 PRO A N 16
ATOM 19719 C CA . PRO A 1 47 ? -9.766 0.561 -4.565 1.00 0.00 47 PRO A CA 16
ATOM 19720 C C . PRO A 1 47 ? -9.011 -0.115 -5.705 1.00 0.00 47 PRO A C 16
ATOM 19721 O O . PRO A 1 47 ? -9.570 -0.358 -6.774 1.00 0.00 47 PRO A O 16
ATOM 19732 N N . ARG A 1 48 ? -7.738 -0.415 -5.469 1.00 0.00 48 ARG A N 16
ATOM 19733 C CA . ARG A 1 48 ? -6.906 -1.062 -6.476 1.00 0.00 48 ARG A CA 16
ATOM 19734 C C . ARG A 1 48 ? -7.288 -2.531 -6.634 1.00 0.00 48 ARG A C 16
ATOM 19735 O O . ARG A 1 48 ? -7.276 -3.071 -7.740 1.00 0.00 48 ARG A O 16
ATOM 19756 N N . ALA A 1 49 ? -7.625 -3.173 -5.520 1.00 0.00 49 ALA A N 16
ATOM 19757 C CA . ALA A 1 49 ? -8.011 -4.578 -5.535 1.00 0.00 49 ALA A CA 16
ATOM 19758 C C . ALA A 1 49 ? -9.497 -4.736 -5.838 1.00 0.00 49 ALA A C 16
ATOM 19759 O O . ALA A 1 49 ? -9.917 -5.725 -6.437 1.00 0.00 49 ALA A O 16
ATOM 19766 N N . GLY A 1 50 ? -10.290 -3.754 -5.418 1.00 0.00 50 GLY A N 16
ATOM 19767 C CA . GLY A 1 50 ? -11.721 -3.805 -5.653 1.00 0.00 50 GLY A CA 16
ATOM 19768 C C . GLY A 1 50 ? -12.525 -3.494 -4.406 1.00 0.00 50 GLY A C 16
ATOM 19769 O O . GLY A 1 50 ? -13.493 -4.187 -4.094 1.00 0.00 50 GLY A O 16
ATOM 19773 N N . ASN A 1 51 ? -12.122 -2.450 -3.689 1.00 0.00 51 ASN A N 16
ATOM 19774 C CA . ASN A 1 51 ? -12.810 -2.050 -2.467 1.00 0.00 51 ASN A CA 16
ATOM 19775 C C . ASN A 1 51 ? -12.900 -3.216 -1.487 1.00 0.00 51 ASN A C 16
ATOM 19776 O O . ASN A 1 51 ? -13.965 -3.499 -0.936 1.00 0.00 51 ASN A O 16
ATOM 19787 N N . THR A 1 52 ? -11.775 -3.891 -1.273 1.00 0.00 52 THR A N 16
ATOM 19788 C CA . THR A 1 52 ? -11.726 -5.026 -0.361 1.00 0.00 52 THR A CA 16
ATOM 19789 C C . THR A 1 52 ? -10.757 -4.768 0.787 1.00 0.00 52 THR A C 16
ATOM 19790 O O . THR A 1 52 ? -9.644 -4.286 0.575 1.00 0.00 52 THR A O 16
ATOM 19801 N N . GLN A 1 53 ? -11.187 -5.091 2.003 1.00 0.00 53 GLN A N 16
ATOM 19802 C CA . GLN A 1 53 ? -10.356 -4.893 3.184 1.00 0.00 53 GLN A CA 16
ATOM 19803 C C . GLN A 1 53 ? -9.106 -5.763 3.123 1.00 0.00 53 GLN A C 16
ATOM 19804 O O . GLN A 1 53 ? -9.091 -6.882 3.636 1.00 0.00 53 GLN A O 16
ATOM 19818 N N . GLN A 1 54 ? -8.058 -5.242 2.491 1.00 0.00 54 GLN A N 16
ATOM 19819 C CA . GLN A 1 54 ? -6.804 -5.974 2.361 1.00 0.00 54 GLN A CA 16
ATOM 19820 C C . GLN A 1 54 ? -5.755 -5.430 3.326 1.00 0.00 54 GLN A C 16
ATOM 19821 O O . GLN A 1 54 ? -5.849 -4.292 3.786 1.00 0.00 54 GLN A O 16
ATOM 19835 N N . LYS A 1 55 ? -4.756 -6.252 3.631 1.00 0.00 55 LYS A N 16
ATOM 19836 C CA . LYS A 1 55 ? -3.688 -5.855 4.540 1.00 0.00 55 LYS A CA 16
ATOM 19837 C C . LYS A 1 55 ? -2.861 -4.719 3.946 1.00 0.00 55 LYS A C 16
ATOM 19838 O O . LYS A 1 55 ? -2.092 -4.924 3.006 1.00 0.00 55 LYS A O 16
ATOM 19857 N N . VAL A 1 56 ? -3.022 -3.522 4.500 1.00 0.00 56 VAL A N 16
ATOM 19858 C CA . VAL A 1 56 ? -2.288 -2.355 4.026 1.00 0.00 56 VAL A CA 16
ATOM 19859 C C . VAL A 1 56 ? -1.349 -1.822 5.102 1.00 0.00 56 VAL A C 16
ATOM 19860 O O . VAL A 1 56 ? -1.482 -2.157 6.279 1.00 0.00 56 VAL A O 16
ATOM 19873 N N . CYS A 1 57 ? -0.398 -0.990 4.690 1.00 0.00 57 CYS A N 16
ATOM 19874 C CA . CYS A 1 57 ? 0.565 -0.410 5.618 1.00 0.00 57 CYS A CA 16
ATOM 19875 C C . CYS A 1 57 ? -0.073 0.709 6.435 1.00 0.00 57 CYS A C 16
ATOM 19876 O O . CYS A 1 57 ? -1.037 1.339 6.000 1.00 0.00 57 CYS A O 16
ATOM 19883 N N . LYS A 1 58 ? 0.471 0.951 7.623 1.00 0.00 58 LYS A N 16
ATOM 19884 C CA . LYS A 1 58 ? -0.042 1.994 8.503 1.00 0.00 58 LYS A CA 16
ATOM 19885 C C . LYS A 1 58 ? -0.537 3.191 7.696 1.00 0.00 58 LYS A C 16
ATOM 19886 O O . LYS A 1 58 ? -1.731 3.490 7.683 1.00 0.00 58 LYS A O 16
ATOM 19905 N N . GLN A 1 59 ? 0.388 3.870 7.025 1.00 0.00 59 GLN A N 16
ATOM 19906 C CA . GLN A 1 59 ? 0.044 5.033 6.216 1.00 0.00 59 GLN A CA 16
ATOM 19907 C C . GLN A 1 59 ? -1.267 4.809 5.470 1.00 0.00 59 GLN A C 16
ATOM 19908 O O . GLN A 1 59 ? -2.301 5.374 5.826 1.00 0.00 59 GLN A O 16
ATOM 19922 N N . CYS A 1 60 ? -1.217 3.980 4.432 1.00 0.00 60 CYS A N 16
ATOM 19923 C CA . CYS A 1 60 ? -2.399 3.681 3.634 1.00 0.00 60 CYS A CA 16
ATOM 19924 C C . CYS A 1 60 ? -3.623 3.487 4.525 1.00 0.00 60 CYS A C 16
ATOM 19925 O O . CYS A 1 60 ? -4.645 4.149 4.347 1.00 0.00 60 CYS A O 16
ATOM 19932 N N . HIS A 1 61 ? -3.510 2.575 5.486 1.00 0.00 61 HIS A N 16
ATOM 19933 C CA . HIS A 1 61 ? -4.606 2.294 6.406 1.00 0.00 61 HIS A CA 16
ATOM 19934 C C . HIS A 1 61 ? -5.203 3.588 6.951 1.00 0.00 61 HIS A C 16
ATOM 19935 O O . HIS A 1 61 ? -6.405 3.671 7.207 1.00 0.00 61 HIS A O 16
ATOM 19949 N N . THR A 1 62 ? -4.355 4.597 7.126 1.00 0.00 62 THR A N 16
ATOM 19950 C CA . THR A 1 62 ? -4.798 5.886 7.642 1.00 0.00 62 THR A CA 16
ATOM 19951 C C . THR A 1 62 ? -5.262 6.801 6.514 1.00 0.00 62 THR A C 16
ATOM 19952 O O . THR A 1 62 ? -6.198 7.582 6.681 1.00 0.00 62 THR A O 16
ATOM 19963 N N . ILE A 1 63 ? -4.601 6.697 5.366 1.00 0.00 63 ILE A N 16
ATOM 19964 C CA . ILE A 1 63 ? -4.947 7.514 4.209 1.00 0.00 63 ILE A CA 16
ATOM 19965 C C . ILE A 1 63 ? -6.328 7.150 3.673 1.00 0.00 63 ILE A C 16
ATOM 19966 O O . ILE A 1 63 ? -7.099 8.023 3.272 1.00 0.00 63 ILE A O 16
ATOM 19982 N N . LEU A 1 64 ? -6.634 5.858 3.671 1.00 0.00 64 LEU A N 16
ATOM 19983 C CA . LEU A 1 64 ? -7.924 5.378 3.186 1.00 0.00 64 LEU A CA 16
ATOM 19984 C C . LEU A 1 64 ? -9.022 5.635 4.213 1.00 0.00 64 LEU A C 16
ATOM 19985 O O . LEU A 1 64 ? -10.210 5.529 3.908 1.00 0.00 64 LEU A O 16
ATOM 20001 N N . THR A 1 65 ? -8.616 5.977 5.432 1.00 0.00 65 THR A N 16
ATOM 20002 C CA . THR A 1 65 ? -9.565 6.252 6.504 1.00 0.00 65 THR A CA 16
ATOM 20003 C C . THR A 1 65 ? -9.662 7.747 6.783 1.00 0.00 65 THR A C 16
ATOM 20004 O O . THR A 1 65 ? -10.662 8.224 7.321 1.00 0.00 65 THR A O 16
ATOM 20015 N N . ARG A 1 66 ? -8.618 8.482 6.414 1.00 0.00 66 ARG A N 16
ATOM 20016 C CA . ARG A 1 66 ? -8.587 9.924 6.625 1.00 0.00 66 ARG A CA 16
ATOM 20017 C C . ARG A 1 66 ? -9.501 10.639 5.635 1.00 0.00 66 ARG A C 16
ATOM 20018 O O . ARG A 1 66 ? -10.159 11.620 5.979 1.00 0.00 66 ARG A O 16
ATOM 20039 N N . GLY A 1 67 ? -9.537 10.140 4.403 1.00 0.00 67 GLY A N 16
ATOM 20040 C CA . GLY A 1 67 ? -10.373 10.744 3.382 1.00 0.00 67 GLY A CA 16
ATOM 20041 C C . GLY A 1 67 ? -11.663 9.980 3.163 1.00 0.00 67 GLY A C 16
ATOM 20042 O O . GLY A 1 67 ? -12.611 10.113 3.937 1.00 0.00 67 GLY A O 16
ATOM 20046 N N . SER A 1 68 ? -11.702 9.177 2.104 1.00 0.00 68 SER A N 16
ATOM 20047 C CA . SER A 1 68 ? -12.888 8.393 1.782 1.00 0.00 68 SER A CA 16
ATOM 20048 C C . SER A 1 68 ? -12.623 7.468 0.598 1.00 0.00 68 SER A C 16
ATOM 20049 O O . SER A 1 68 ? -11.537 7.479 0.019 1.00 0.00 68 SER A O 16
ATOM 20057 N N . SER A 1 69 ? -13.625 6.669 0.244 1.00 0.00 69 SER A N 16
ATOM 20058 C CA . SER A 1 69 ? -13.500 5.734 -0.869 1.00 0.00 69 SER A CA 16
ATOM 20059 C C . SER A 1 69 ? -12.909 6.425 -2.094 1.00 0.00 69 SER A C 16
ATOM 20060 O O . SER A 1 69 ? -12.800 7.650 -2.138 1.00 0.00 69 SER A O 16
ATOM 20068 N N . ASP A 1 70 ? -12.529 5.629 -3.087 1.00 0.00 70 ASP A N 16
ATOM 20069 C CA . ASP A 1 70 ? -11.949 6.162 -4.315 1.00 0.00 70 ASP A CA 16
ATOM 20070 C C . ASP A 1 70 ? -12.721 7.388 -4.793 1.00 0.00 70 ASP A C 16
ATOM 20071 O O . ASP A 1 70 ? -13.836 7.646 -4.341 1.00 0.00 70 ASP A O 16
ATOM 20080 N N . ASN A 1 71 ? -12.119 8.140 -5.709 1.00 0.00 71 ASN A N 16
ATOM 20081 C CA . ASN A 1 71 ? -12.749 9.340 -6.247 1.00 0.00 71 ASN A CA 16
ATOM 20082 C C . ASN A 1 71 ? -14.238 9.111 -6.488 1.00 0.00 71 ASN A C 16
ATOM 20083 O O . ASN A 1 71 ? -14.680 7.977 -6.676 1.00 0.00 71 ASN A O 16
ATOM 20094 N N . ALA A 1 72 ? -15.007 10.195 -6.481 1.00 0.00 72 ALA A N 16
ATOM 20095 C CA . ALA A 1 72 ? -16.446 10.113 -6.702 1.00 0.00 72 ALA A CA 16
ATOM 20096 C C . ALA A 1 72 ? -16.787 9.002 -7.689 1.00 0.00 72 ALA A C 16
ATOM 20097 O O . ALA A 1 72 ? -16.248 8.953 -8.795 1.00 0.00 72 ALA A O 16
ATOM 20104 N N . SER A 1 73 ? -17.685 8.110 -7.282 1.00 0.00 73 SER A N 16
ATOM 20105 C CA . SER A 1 73 ? -18.095 6.996 -8.129 1.00 0.00 73 SER A CA 16
ATOM 20106 C C . SER A 1 73 ? -18.641 7.500 -9.461 1.00 0.00 73 SER A C 16
ATOM 20107 O O . SER A 1 73 ? -18.700 8.705 -9.707 1.00 0.00 73 SER A O 16
ATOM 20115 N N . LYS A 1 74 ? -19.041 6.568 -10.320 1.00 0.00 74 LYS A N 16
ATOM 20116 C CA . LYS A 1 74 ? -19.584 6.914 -11.628 1.00 0.00 74 LYS A CA 16
ATOM 20117 C C . LYS A 1 74 ? -20.645 8.003 -11.505 1.00 0.00 74 LYS A C 16
ATOM 20118 O O . LYS A 1 74 ? -20.987 8.428 -10.402 1.00 0.00 74 LYS A O 16
ATOM 20137 N N . TRP A 1 75 ? -21.162 8.450 -12.644 1.00 0.00 75 TRP A N 16
ATOM 20138 C CA . TRP A 1 75 ? -22.185 9.489 -12.663 1.00 0.00 75 TRP A CA 16
ATOM 20139 C C . TRP A 1 75 ? -23.092 9.383 -11.442 1.00 0.00 75 TRP A C 16
ATOM 20140 O O . TRP A 1 75 ? -23.580 8.302 -11.112 1.00 0.00 75 TRP A O 16
ATOM 20161 N N . SER A 1 76 ? -23.313 10.510 -10.775 1.00 0.00 76 SER A N 16
ATOM 20162 C CA . SER A 1 76 ? -24.159 10.543 -9.587 1.00 0.00 76 SER A CA 16
ATOM 20163 C C . SER A 1 76 ? -25.491 11.224 -9.887 1.00 0.00 76 SER A C 16
ATOM 20164 O O . SER A 1 76 ? -25.617 12.012 -10.824 1.00 0.00 76 SER A O 16
ATOM 20172 N N . PRO A 1 77 ? -26.510 10.913 -9.072 1.00 0.00 77 PRO A N 16
ATOM 20173 C CA . PRO A 1 77 ? -27.851 11.484 -9.229 1.00 0.00 77 PRO A CA 16
ATOM 20174 C C . PRO A 1 77 ? -27.895 12.967 -8.878 1.00 0.00 77 PRO A C 16
ATOM 20175 O O . PRO A 1 77 ? -26.939 13.532 -8.347 1.00 0.00 77 PRO A O 16
ATOM 20186 N N . PRO A 1 78 ? -29.030 13.615 -9.181 1.00 0.00 78 PRO A N 16
ATOM 20187 C CA . PRO A 1 78 ? -29.225 15.041 -8.906 1.00 0.00 78 PRO A CA 16
ATOM 20188 C C . PRO A 1 78 ? -29.342 15.333 -7.414 1.00 0.00 78 PRO A C 16
ATOM 20189 O O . PRO A 1 78 ? -29.046 14.477 -6.581 1.00 0.00 78 PRO A O 16
ATOM 20200 N N . GLN A 1 79 ? -29.775 16.545 -7.084 1.00 0.00 79 GLN A N 16
ATOM 20201 C CA . GLN A 1 79 ? -29.930 16.948 -5.692 1.00 0.00 79 GLN A CA 16
ATOM 20202 C C . GLN A 1 79 ? -30.405 15.778 -4.836 1.00 0.00 79 GLN A C 16
ATOM 20203 O O . GLN A 1 79 ? -31.045 14.853 -5.333 1.00 0.00 79 GLN A O 16
ATOM 20217 N N . ASN A 1 80 ? -30.087 15.827 -3.547 1.00 0.00 80 ASN A N 16
ATOM 20218 C CA . ASN A 1 80 ? -30.480 14.770 -2.622 1.00 0.00 80 ASN A CA 16
ATOM 20219 C C . ASN A 1 80 ? -29.759 13.465 -2.948 1.00 0.00 80 ASN A C 16
ATOM 20220 O O . ASN A 1 80 ? -30.343 12.384 -2.869 1.00 0.00 80 ASN A O 16
ATOM 20231 N N . TYR A 1 81 ? -28.487 13.575 -3.313 1.00 0.00 81 TYR A N 16
ATOM 20232 C CA . TYR A 1 81 ? -27.686 12.405 -3.653 1.00 0.00 81 TYR A CA 16
ATOM 20233 C C . TYR A 1 81 ? -26.731 12.050 -2.518 1.00 0.00 81 TYR A C 16
ATOM 20234 O O . TYR A 1 81 ? -26.653 12.755 -1.512 1.00 0.00 81 TYR A O 16
ATOM 20252 N N . LYS A 1 82 ? -26.004 10.950 -2.687 1.00 0.00 82 LYS A N 16
ATOM 20253 C CA . LYS A 1 82 ? -25.051 10.499 -1.679 1.00 0.00 82 LYS A CA 16
ATOM 20254 C C . LYS A 1 82 ? -23.626 10.546 -2.219 1.00 0.00 82 LYS A C 16
ATOM 20255 O O . LYS A 1 82 ? -23.129 9.564 -2.771 1.00 0.00 82 LYS A O 16
ATOM 20274 N N . SER A 1 83 ? -22.972 11.691 -2.055 1.00 0.00 83 SER A N 16
ATOM 20275 C CA . SER A 1 83 ? -21.604 11.866 -2.528 1.00 0.00 83 SER A CA 16
ATOM 20276 C C . SER A 1 83 ? -20.860 12.888 -1.674 1.00 0.00 83 SER A C 16
ATOM 20277 O O . SER A 1 83 ? -21.255 14.051 -1.593 1.00 0.00 83 SER A O 16
ATOM 20285 N N . GLY A 1 84 ? -19.780 12.445 -1.038 1.00 0.00 84 GLY A N 16
ATOM 20286 C CA . GLY A 1 84 ? -18.997 13.333 -0.199 1.00 0.00 84 GLY A CA 16
ATOM 20287 C C . GLY A 1 84 ? -18.567 14.590 -0.927 1.00 0.00 84 GLY A C 16
ATOM 20288 O O . GLY A 1 84 ? -18.105 14.546 -2.068 1.00 0.00 84 GLY A O 16
ATOM 20292 N N . PRO A 1 85 ? -18.718 15.745 -0.262 1.00 0.00 85 PRO A N 16
ATOM 20293 C CA . PRO A 1 85 ? -18.349 17.043 -0.836 1.00 0.00 85 PRO A CA 16
ATOM 20294 C C . PRO A 1 85 ? -16.839 17.208 -0.973 1.00 0.00 85 PRO A C 16
ATOM 20295 O O . PRO A 1 85 ? -16.119 17.271 0.023 1.00 0.00 85 PRO A O 16
ATOM 20306 N N . SER A 1 86 ? -16.367 17.276 -2.214 1.00 0.00 86 SER A N 16
ATOM 20307 C CA . SER A 1 86 ? -14.942 17.430 -2.481 1.00 0.00 86 SER A CA 16
ATOM 20308 C C . SER A 1 86 ? -14.692 18.579 -3.454 1.00 0.00 86 SER A C 16
ATOM 20309 O O . SER A 1 86 ? -15.606 19.032 -4.144 1.00 0.00 86 SER A O 16
ATOM 20317 N N . SER A 1 87 ? -13.449 19.046 -3.502 1.00 0.00 87 SER A N 16
ATOM 20318 C CA . SER A 1 87 ? -13.079 20.144 -4.387 1.00 0.00 87 SER A CA 16
ATOM 20319 C C . SER A 1 87 ? -12.991 19.670 -5.834 1.00 0.00 87 SER A C 16
ATOM 20320 O O . SER A 1 87 ? -13.485 20.331 -6.747 1.00 0.00 87 SER A O 16
ATOM 20328 N N . GLY A 1 88 ? -12.357 18.519 -6.036 1.00 0.00 88 GLY A N 16
ATOM 20329 C CA . GLY A 1 88 ? -12.214 17.975 -7.374 1.00 0.00 88 GLY A CA 16
ATOM 20330 C C . GLY A 1 88 ? -11.485 18.919 -8.309 1.00 0.00 88 GLY A C 16
ATOM 20331 O O . GLY A 1 88 ? -11.043 19.977 -7.866 1.00 0.00 88 GLY A O 16
ATOM 20337 N N . GLY A 1 1 ? 36.455 -14.860 4.208 1.00 0.00 1 GLY A N 17
ATOM 20338 C CA . GLY A 1 1 ? 37.350 -14.707 5.340 1.00 0.00 1 GLY A CA 17
ATOM 20339 C C . GLY A 1 1 ? 36.606 -14.499 6.644 1.00 0.00 1 GLY A C 17
ATOM 20340 O O . GLY A 1 1 ? 36.158 -15.459 7.270 1.00 0.00 1 GLY A O 17
ATOM 20344 N N . SER A 1 2 ? 36.476 -13.241 7.054 1.00 0.00 2 SER A N 17
ATOM 20345 C CA . SER A 1 2 ? 35.785 -12.911 8.296 1.00 0.00 2 SER A CA 17
ATOM 20346 C C . SER A 1 2 ? 34.291 -13.194 8.179 1.00 0.00 2 SER A C 17
ATOM 20347 O O . SER A 1 2 ? 33.729 -13.178 7.084 1.00 0.00 2 SER A O 17
ATOM 20355 N N . SER A 1 3 ? 33.654 -13.454 9.316 1.00 0.00 3 SER A N 17
ATOM 20356 C CA . SER A 1 3 ? 32.225 -13.746 9.342 1.00 0.00 3 SER A CA 17
ATOM 20357 C C . SER A 1 3 ? 31.411 -12.462 9.471 1.00 0.00 3 SER A C 17
ATOM 20358 O O . SER A 1 3 ? 31.660 -11.641 10.353 1.00 0.00 3 SER A O 17
ATOM 20366 N N . GLY A 1 4 ? 30.435 -12.295 8.583 1.00 0.00 4 GLY A N 17
ATOM 20367 C CA . GLY A 1 4 ? 29.599 -11.109 8.614 1.00 0.00 4 GLY A CA 17
ATOM 20368 C C . GLY A 1 4 ? 29.013 -10.778 7.256 1.00 0.00 4 GLY A C 17
ATOM 20369 O O . GLY A 1 4 ? 29.707 -10.837 6.242 1.00 0.00 4 GLY A O 17
ATOM 20373 N N . SER A 1 5 ? 27.730 -10.429 7.236 1.00 0.00 5 SER A N 17
ATOM 20374 C CA . SER A 1 5 ? 27.050 -10.091 5.991 1.00 0.00 5 SER A CA 17
ATOM 20375 C C . SER A 1 5 ? 25.905 -9.115 6.245 1.00 0.00 5 SER A C 17
ATOM 20376 O O . SER A 1 5 ? 25.306 -9.110 7.320 1.00 0.00 5 SER A O 17
ATOM 20384 N N . SER A 1 6 ? 25.607 -8.290 5.247 1.00 0.00 6 SER A N 17
ATOM 20385 C CA . SER A 1 6 ? 24.537 -7.306 5.362 1.00 0.00 6 SER A CA 17
ATOM 20386 C C . SER A 1 6 ? 24.153 -6.758 3.991 1.00 0.00 6 SER A C 17
ATOM 20387 O O . SER A 1 6 ? 24.979 -6.179 3.288 1.00 0.00 6 SER A O 17
ATOM 20395 N N . GLY A 1 7 ? 22.890 -6.946 3.618 1.00 0.00 7 GLY A N 17
ATOM 20396 C CA . GLY A 1 7 ? 22.417 -6.465 2.333 1.00 0.00 7 GLY A CA 17
ATOM 20397 C C . GLY A 1 7 ? 21.161 -5.625 2.455 1.00 0.00 7 GLY A C 17
ATOM 20398 O O . GLY A 1 7 ? 20.145 -6.087 2.973 1.00 0.00 7 GLY A O 17
ATOM 20402 N N . MET A 1 8 ? 21.231 -4.387 1.977 1.00 0.00 8 MET A N 17
ATOM 20403 C CA . MET A 1 8 ? 20.090 -3.481 2.035 1.00 0.00 8 MET A CA 17
ATOM 20404 C C . MET A 1 8 ? 19.294 -3.524 0.735 1.00 0.00 8 MET A C 17
ATOM 20405 O O . MET A 1 8 ? 18.899 -2.487 0.204 1.00 0.00 8 MET A O 17
ATOM 20419 N N . GLU A 1 9 ? 19.063 -4.731 0.228 1.00 0.00 9 GLU A N 17
ATOM 20420 C CA . GLU A 1 9 ? 18.315 -4.908 -1.011 1.00 0.00 9 GLU A CA 17
ATOM 20421 C C . GLU A 1 9 ? 16.812 -4.911 -0.744 1.00 0.00 9 GLU A C 17
ATOM 20422 O O . GLU A 1 9 ? 16.045 -4.251 -1.444 1.00 0.00 9 GLU A O 17
ATOM 20434 N N . SER A 1 10 ? 16.400 -5.660 0.274 1.00 0.00 10 SER A N 17
ATOM 20435 C CA . SER A 1 10 ? 14.990 -5.753 0.633 1.00 0.00 10 SER A CA 17
ATOM 20436 C C . SER A 1 10 ? 14.745 -5.188 2.028 1.00 0.00 10 SER A C 17
ATOM 20437 O O . SER A 1 10 ? 15.062 -5.825 3.033 1.00 0.00 10 SER A O 17
ATOM 20445 N N . ARG A 1 11 ? 14.178 -3.987 2.082 1.00 0.00 11 ARG A N 17
ATOM 20446 C CA . ARG A 1 11 ? 13.891 -3.333 3.353 1.00 0.00 11 ARG A CA 17
ATOM 20447 C C . ARG A 1 11 ? 12.423 -2.925 3.435 1.00 0.00 11 ARG A C 17
ATOM 20448 O O . ARG A 1 11 ? 11.653 -3.144 2.500 1.00 0.00 11 ARG A O 17
ATOM 20469 N N . CYS A 1 12 ? 12.042 -2.331 4.561 1.00 0.00 12 CYS A N 17
ATOM 20470 C CA . CYS A 1 12 ? 10.667 -1.892 4.767 1.00 0.00 12 CYS A CA 17
ATOM 20471 C C . CYS A 1 12 ? 10.491 -0.436 4.344 1.00 0.00 12 CYS A C 17
ATOM 20472 O O . CYS A 1 12 ? 11.376 0.394 4.554 1.00 0.00 12 CYS A O 17
ATOM 20479 N N . TYR A 1 13 ? 9.344 -0.134 3.748 1.00 0.00 13 TYR A N 17
ATOM 20480 C CA . TYR A 1 13 ? 9.052 1.220 3.293 1.00 0.00 13 TYR A CA 17
ATOM 20481 C C . TYR A 1 13 ? 8.431 2.049 4.413 1.00 0.00 13 TYR A C 17
ATOM 20482 O O . TYR A 1 13 ? 7.693 3.001 4.162 1.00 0.00 13 TYR A O 17
ATOM 20500 N N . GLY A 1 14 ? 8.737 1.679 5.654 1.00 0.00 14 GLY A N 17
ATOM 20501 C CA . GLY A 1 14 ? 8.202 2.398 6.795 1.00 0.00 14 GLY A CA 17
ATOM 20502 C C . GLY A 1 14 ? 9.241 2.628 7.875 1.00 0.00 14 GLY A C 17
ATOM 20503 O O . GLY A 1 14 ? 9.275 3.688 8.500 1.00 0.00 14 GLY A O 17
ATOM 20507 N N . CYS A 1 15 ? 10.092 1.631 8.096 1.00 0.00 15 CYS A N 17
ATOM 20508 C CA . CYS A 1 15 ? 11.136 1.726 9.109 1.00 0.00 15 CYS A CA 17
ATOM 20509 C C . CYS A 1 15 ? 12.501 1.386 8.518 1.00 0.00 15 CYS A C 17
ATOM 20510 O O . CYS A 1 15 ? 13.529 1.534 9.177 1.00 0.00 15 CYS A O 17
ATOM 20517 N N . ALA A 1 16 ? 12.501 0.928 7.270 1.00 0.00 16 ALA A N 17
ATOM 20518 C CA . ALA A 1 16 ? 13.738 0.569 6.588 1.00 0.00 16 ALA A CA 17
ATOM 20519 C C . ALA A 1 16 ? 14.385 -0.653 7.232 1.00 0.00 16 ALA A C 17
ATOM 20520 O O . ALA A 1 16 ? 15.601 -0.829 7.171 1.00 0.00 16 ALA A O 17
ATOM 20527 N N . VAL A 1 17 ? 13.562 -1.495 7.850 1.00 0.00 17 VAL A N 17
ATOM 20528 C CA . VAL A 1 17 ? 14.054 -2.701 8.505 1.00 0.00 17 VAL A CA 17
ATOM 20529 C C . VAL A 1 17 ? 14.242 -3.834 7.502 1.00 0.00 17 VAL A C 17
ATOM 20530 O O . VAL A 1 17 ? 13.353 -4.123 6.702 1.00 0.00 17 VAL A O 17
ATOM 20543 N N . LYS A 1 18 ? 15.406 -4.473 7.551 1.00 0.00 18 LYS A N 17
ATOM 20544 C CA . LYS A 1 18 ? 15.712 -5.576 6.649 1.00 0.00 18 LYS A CA 17
ATOM 20545 C C . LYS A 1 18 ? 14.791 -6.763 6.908 1.00 0.00 18 LYS A C 17
ATOM 20546 O O . LYS A 1 18 ? 14.563 -7.146 8.056 1.00 0.00 18 LYS A O 17
ATOM 20565 N N . PHE A 1 19 ? 14.264 -7.344 5.835 1.00 0.00 19 PHE A N 17
ATOM 20566 C CA . PHE A 1 19 ? 13.368 -8.488 5.947 1.00 0.00 19 PHE A CA 17
ATOM 20567 C C . PHE A 1 19 ? 14.154 -9.773 6.190 1.00 0.00 19 PHE A C 17
ATOM 20568 O O . PHE A 1 19 ? 15.015 -10.149 5.394 1.00 0.00 19 PHE A O 17
ATOM 20585 N N . THR A 1 20 ? 13.852 -10.444 7.298 1.00 0.00 20 THR A N 17
ATOM 20586 C CA . THR A 1 20 ? 14.530 -11.686 7.648 1.00 0.00 20 THR A CA 17
ATOM 20587 C C . THR A 1 20 ? 13.584 -12.647 8.359 1.00 0.00 20 THR A C 17
ATOM 20588 O O . THR A 1 20 ? 12.467 -12.279 8.724 1.00 0.00 20 THR A O 17
ATOM 20599 N N . LEU A 1 21 ? 14.038 -13.880 8.553 1.00 0.00 21 LEU A N 17
ATOM 20600 C CA . LEU A 1 21 ? 13.232 -14.896 9.222 1.00 0.00 21 LEU A CA 17
ATOM 20601 C C . LEU A 1 21 ? 12.380 -14.276 10.325 1.00 0.00 21 LEU A C 17
ATOM 20602 O O . LEU A 1 21 ? 11.189 -14.565 10.441 1.00 0.00 21 LEU A O 17
ATOM 20618 N N . PHE A 1 22 ? 12.998 -13.419 11.132 1.00 0.00 22 PHE A N 17
ATOM 20619 C CA . PHE A 1 22 ? 12.296 -12.757 12.225 1.00 0.00 22 PHE A CA 17
ATOM 20620 C C . PHE A 1 22 ? 11.360 -11.676 11.694 1.00 0.00 22 PHE A C 17
ATOM 20621 O O . PHE A 1 22 ? 10.182 -11.627 12.050 1.00 0.00 22 PHE A O 17
ATOM 20638 N N . LYS A 1 23 ? 11.891 -10.808 10.838 1.00 0.00 23 LYS A N 17
ATOM 20639 C CA . LYS A 1 23 ? 11.105 -9.727 10.256 1.00 0.00 23 LYS A CA 17
ATOM 20640 C C . LYS A 1 23 ? 10.681 -10.069 8.831 1.00 0.00 23 LYS A C 17
ATOM 20641 O O . LYS A 1 23 ? 11.285 -9.605 7.864 1.00 0.00 23 LYS A O 17
ATOM 20660 N N . LYS A 1 24 ? 9.638 -10.883 8.709 1.00 0.00 24 LYS A N 17
ATOM 20661 C CA . LYS A 1 24 ? 9.130 -11.286 7.402 1.00 0.00 24 LYS A CA 17
ATOM 20662 C C . LYS A 1 24 ? 8.857 -10.068 6.526 1.00 0.00 24 LYS A C 17
ATOM 20663 O O . LYS A 1 24 ? 8.798 -8.941 7.016 1.00 0.00 24 LYS A O 17
ATOM 20682 N N . GLU A 1 25 ? 8.691 -10.303 5.228 1.00 0.00 25 GLU A N 17
ATOM 20683 C CA . GLU A 1 25 ? 8.424 -9.224 4.285 1.00 0.00 25 GLU A CA 17
ATOM 20684 C C . GLU A 1 25 ? 6.966 -9.244 3.835 1.00 0.00 25 GLU A C 17
ATOM 20685 O O . GLU A 1 25 ? 6.466 -10.262 3.356 1.00 0.00 25 GLU A O 17
ATOM 20697 N N . TYR A 1 26 ? 6.289 -8.112 3.992 1.00 0.00 26 TYR A N 17
ATOM 20698 C CA . TYR A 1 26 ? 4.888 -7.998 3.606 1.00 0.00 26 TYR A CA 17
ATOM 20699 C C . TYR A 1 26 ? 4.713 -6.982 2.482 1.00 0.00 26 TYR A C 17
ATOM 20700 O O . TYR A 1 26 ? 5.589 -6.153 2.237 1.00 0.00 26 TYR A O 17
ATOM 20718 N N . GLY A 1 27 ? 3.573 -7.052 1.801 1.00 0.00 27 GLY A N 17
ATOM 20719 C CA . GLY A 1 27 ? 3.302 -6.133 0.711 1.00 0.00 27 GLY A CA 17
ATOM 20720 C C . GLY A 1 27 ? 1.961 -5.441 0.856 1.00 0.00 27 GLY A C 17
ATOM 20721 O O . GLY A 1 27 ? 1.007 -6.022 1.374 1.00 0.00 27 GLY A O 17
ATOM 20725 N N . CYS A 1 28 ? 1.888 -4.196 0.399 1.00 0.00 28 CYS A N 17
ATOM 20726 C CA . CYS A 1 28 ? 0.655 -3.422 0.481 1.00 0.00 28 CYS A CA 17
ATOM 20727 C C . CYS A 1 28 ? -0.167 -3.569 -0.796 1.00 0.00 28 CYS A C 17
ATOM 20728 O O . CYS A 1 28 ? 0.326 -4.062 -1.811 1.00 0.00 28 CYS A O 17
ATOM 20735 N N . LYS A 1 29 ? -1.422 -3.139 -0.739 1.00 0.00 29 LYS A N 17
ATOM 20736 C CA . LYS A 1 29 ? -2.314 -3.221 -1.890 1.00 0.00 29 LYS A CA 17
ATOM 20737 C C . LYS A 1 29 ? -2.636 -1.830 -2.428 1.00 0.00 29 LYS A C 17
ATOM 20738 O O . LYS A 1 29 ? -2.724 -1.628 -3.638 1.00 0.00 29 LYS A O 17
ATOM 20757 N N . ASN A 1 30 ? -2.810 -0.875 -1.520 1.00 0.00 30 ASN A N 17
ATOM 20758 C CA . ASN A 1 30 ? -3.122 0.497 -1.905 1.00 0.00 30 ASN A CA 17
ATOM 20759 C C . ASN A 1 30 ? -1.927 1.156 -2.586 1.00 0.00 30 ASN A C 17
ATOM 20760 O O . ASN A 1 30 ? -1.931 1.372 -3.799 1.00 0.00 30 ASN A O 17
ATOM 20771 N N . CYS A 1 31 ? -0.904 1.473 -1.799 1.00 0.00 31 CYS A N 17
ATOM 20772 C CA . CYS A 1 31 ? 0.299 2.107 -2.325 1.00 0.00 31 CYS A CA 17
ATOM 20773 C C . CYS A 1 31 ? 1.112 1.122 -3.160 1.00 0.00 31 CYS A C 17
ATOM 20774 O O . CYS A 1 31 ? 1.697 1.490 -4.178 1.00 0.00 31 CYS A O 17
ATOM 20781 N N . GLY A 1 32 ? 1.144 -0.133 -2.721 1.00 0.00 32 GLY A N 17
ATOM 20782 C CA . GLY A 1 32 ? 1.887 -1.151 -3.440 1.00 0.00 32 GLY A CA 17
ATOM 20783 C C . GLY A 1 32 ? 3.367 -1.126 -3.114 1.00 0.00 32 GLY A C 17
ATOM 20784 O O . GLY A 1 32 ? 4.208 -1.234 -4.007 1.00 0.00 32 GLY A O 17
ATOM 20788 N N . ARG A 1 33 ? 3.687 -0.982 -1.832 1.00 0.00 33 ARG A N 17
ATOM 20789 C CA . ARG A 1 33 ? 5.076 -0.940 -1.391 1.00 0.00 33 ARG A CA 17
ATOM 20790 C C . ARG A 1 33 ? 5.383 -2.101 -0.449 1.00 0.00 33 ARG A C 17
ATOM 20791 O O . ARG A 1 33 ? 4.477 -2.795 0.013 1.00 0.00 33 ARG A O 17
ATOM 20812 N N . ALA A 1 34 ? 6.665 -2.305 -0.168 1.00 0.00 34 ALA A N 17
ATOM 20813 C CA . ALA A 1 34 ? 7.091 -3.380 0.720 1.00 0.00 34 ALA A CA 17
ATOM 20814 C C . ALA A 1 34 ? 7.137 -2.909 2.170 1.00 0.00 34 ALA A C 17
ATOM 20815 O O . ALA A 1 34 ? 7.754 -1.891 2.483 1.00 0.00 34 ALA A O 17
ATOM 20822 N N . PHE A 1 35 ? 6.479 -3.655 3.051 1.00 0.00 35 PHE A N 17
ATOM 20823 C CA . PHE A 1 35 ? 6.444 -3.313 4.468 1.00 0.00 35 PHE A CA 17
ATOM 20824 C C . PHE A 1 35 ? 6.656 -4.552 5.333 1.00 0.00 35 PHE A C 17
ATOM 20825 O O . PHE A 1 35 ? 6.383 -5.674 4.907 1.00 0.00 35 PHE A O 17
ATOM 20842 N N . CYS A 1 36 ? 7.146 -4.339 6.549 1.00 0.00 36 CYS A N 17
ATOM 20843 C CA . CYS A 1 36 ? 7.397 -5.437 7.475 1.00 0.00 36 CYS A CA 17
ATOM 20844 C C . CYS A 1 36 ? 6.155 -5.741 8.308 1.00 0.00 36 CYS A C 17
ATOM 20845 O O . CYS A 1 36 ? 5.444 -4.832 8.736 1.00 0.00 36 CYS A O 17
ATOM 20852 N N . ASN A 1 37 ? 5.901 -7.026 8.534 1.00 0.00 37 ASN A N 17
ATOM 20853 C CA . ASN A 1 37 ? 4.745 -7.450 9.316 1.00 0.00 37 ASN A CA 17
ATOM 20854 C C . ASN A 1 37 ? 4.400 -6.416 10.383 1.00 0.00 37 ASN A C 17
ATOM 20855 O O . ASN A 1 37 ? 3.230 -6.186 10.685 1.00 0.00 37 ASN A O 17
ATOM 20866 N N . GLY A 1 38 ? 5.430 -5.794 10.951 1.00 0.00 38 GLY A N 17
ATOM 20867 C CA . GLY A 1 38 ? 5.215 -4.792 11.979 1.00 0.00 38 GLY A CA 17
ATOM 20868 C C . GLY A 1 38 ? 4.505 -3.562 11.449 1.00 0.00 38 GLY A C 17
ATOM 20869 O O . GLY A 1 38 ? 3.529 -3.097 12.039 1.00 0.00 38 GLY A O 17
ATOM 20873 N N . CYS A 1 39 ? 4.995 -3.032 10.333 1.00 0.00 39 CYS A N 17
ATOM 20874 C CA . CYS A 1 39 ? 4.402 -1.847 9.725 1.00 0.00 39 CYS A CA 17
ATOM 20875 C C . CYS A 1 39 ? 3.148 -2.211 8.935 1.00 0.00 39 CYS A C 17
ATOM 20876 O O . CYS A 1 39 ? 2.203 -1.425 8.854 1.00 0.00 39 CYS A O 17
ATOM 20883 N N . LEU A 1 40 ? 3.147 -3.406 8.355 1.00 0.00 40 LEU A N 17
ATOM 20884 C CA . LEU A 1 40 ? 2.009 -3.875 7.572 1.00 0.00 40 LEU A CA 17
ATOM 20885 C C . LEU A 1 40 ? 1.071 -4.721 8.427 1.00 0.00 40 LEU A C 17
ATOM 20886 O O . LEU A 1 40 ? 0.803 -5.880 8.110 1.00 0.00 40 LEU A O 17
ATOM 20902 N N . SER A 1 41 ? 0.574 -4.133 9.511 1.00 0.00 41 SER A N 17
ATOM 20903 C CA . SER A 1 41 ? -0.333 -4.834 10.412 1.00 0.00 41 SER A CA 17
ATOM 20904 C C . SER A 1 41 ? -1.699 -4.155 10.444 1.00 0.00 41 SER A C 17
ATOM 20905 O O . SER A 1 41 ? -2.369 -4.131 11.477 1.00 0.00 41 SER A O 17
ATOM 20913 N N . PHE A 1 42 ? -2.106 -3.605 9.305 1.00 0.00 42 PHE A N 17
ATOM 20914 C CA . PHE A 1 42 ? -3.391 -2.925 9.200 1.00 0.00 42 PHE A CA 17
ATOM 20915 C C . PHE A 1 42 ? -4.155 -3.391 7.964 1.00 0.00 42 PHE A C 17
ATOM 20916 O O . PHE A 1 42 ? -3.568 -3.929 7.025 1.00 0.00 42 PHE A O 17
ATOM 20933 N N . SER A 1 43 ? -5.467 -3.181 7.972 1.00 0.00 43 SER A N 17
ATOM 20934 C CA . SER A 1 43 ? -6.313 -3.583 6.854 1.00 0.00 43 SER A CA 17
ATOM 20935 C C . SER A 1 43 ? -7.322 -2.490 6.516 1.00 0.00 43 SER A C 17
ATOM 20936 O O . SER A 1 43 ? -7.833 -1.805 7.403 1.00 0.00 43 SER A O 17
ATOM 20944 N N . ALA A 1 44 ? -7.606 -2.333 5.227 1.00 0.00 44 ALA A N 17
ATOM 20945 C CA . ALA A 1 44 ? -8.555 -1.325 4.771 1.00 0.00 44 ALA A CA 17
ATOM 20946 C C . ALA A 1 44 ? -8.962 -1.571 3.322 1.00 0.00 44 ALA A C 17
ATOM 20947 O O . ALA A 1 44 ? -8.203 -2.148 2.543 1.00 0.00 44 ALA A O 17
ATOM 20954 N N . LEU A 1 45 ? -10.163 -1.129 2.967 1.00 0.00 45 LEU A N 17
ATOM 20955 C CA . LEU A 1 45 ? -10.671 -1.301 1.610 1.00 0.00 45 LEU A CA 17
ATOM 20956 C C . LEU A 1 45 ? -9.739 -0.650 0.593 1.00 0.00 45 LEU A C 17
ATOM 20957 O O . LEU A 1 45 ? -9.437 0.539 0.685 1.00 0.00 45 LEU A O 17
ATOM 20973 N N . VAL A 1 46 ? -9.288 -1.439 -0.378 1.00 0.00 46 VAL A N 17
ATOM 20974 C CA . VAL A 1 46 ? -8.394 -0.939 -1.415 1.00 0.00 46 VAL A CA 17
ATOM 20975 C C . VAL A 1 46 ? -9.095 -0.887 -2.767 1.00 0.00 46 VAL A C 17
ATOM 20976 O O . VAL A 1 46 ? -9.591 -1.892 -3.277 1.00 0.00 46 VAL A O 17
ATOM 20989 N N . PRO A 1 47 ? -9.137 0.313 -3.366 1.00 0.00 47 PRO A N 17
ATOM 20990 C CA . PRO A 1 47 ? -9.775 0.526 -4.669 1.00 0.00 47 PRO A CA 17
ATOM 20991 C C . PRO A 1 47 ? -8.996 -0.124 -5.808 1.00 0.00 47 PRO A C 17
ATOM 20992 O O . PRO A 1 47 ? -9.484 -0.210 -6.935 1.00 0.00 47 PRO A O 17
ATOM 21003 N N . ARG A 1 48 ? -7.785 -0.580 -5.506 1.00 0.00 48 ARG A N 17
ATOM 21004 C CA . ARG A 1 48 ? -6.939 -1.221 -6.505 1.00 0.00 48 ARG A CA 17
ATOM 21005 C C . ARG A 1 48 ? -7.304 -2.695 -6.662 1.00 0.00 48 ARG A C 17
ATOM 21006 O O . ARG A 1 48 ? -7.303 -3.230 -7.770 1.00 0.00 48 ARG A O 17
ATOM 21027 N N . ALA A 1 49 ? -7.615 -3.344 -5.544 1.00 0.00 49 ALA A N 17
ATOM 21028 C CA . ALA A 1 49 ? -7.983 -4.754 -5.558 1.00 0.00 49 ALA A CA 17
ATOM 21029 C C . ALA A 1 49 ? -9.463 -4.932 -5.882 1.00 0.00 49 ALA A C 17
ATOM 21030 O O . ALA A 1 49 ? -9.855 -5.908 -6.520 1.00 0.00 49 ALA A O 17
ATOM 21037 N N . GLY A 1 50 ? -10.280 -3.983 -5.436 1.00 0.00 50 GLY A N 17
ATOM 21038 C CA . GLY A 1 50 ? -11.707 -4.055 -5.688 1.00 0.00 50 GLY A CA 17
ATOM 21039 C C . GLY A 1 50 ? -12.530 -3.730 -4.457 1.00 0.00 50 GLY A C 17
ATOM 21040 O O . GLY A 1 50 ? -13.542 -4.376 -4.190 1.00 0.00 50 GLY A O 17
ATOM 21044 N N . ASN A 1 51 ? -12.094 -2.725 -3.704 1.00 0.00 51 ASN A N 17
ATOM 21045 C CA . ASN A 1 51 ? -12.797 -2.317 -2.493 1.00 0.00 51 ASN A CA 17
ATOM 21046 C C . ASN A 1 51 ? -12.821 -3.449 -1.470 1.00 0.00 51 ASN A C 17
ATOM 21047 O O . ASN A 1 51 ? -13.869 -3.773 -0.910 1.00 0.00 51 ASN A O 17
ATOM 21058 N N . THR A 1 52 ? -11.659 -4.048 -1.230 1.00 0.00 52 THR A N 17
ATOM 21059 C CA . THR A 1 52 ? -11.547 -5.144 -0.276 1.00 0.00 52 THR A CA 17
ATOM 21060 C C . THR A 1 52 ? -10.599 -4.786 0.863 1.00 0.00 52 THR A C 17
ATOM 21061 O O . THR A 1 52 ? -9.521 -4.239 0.636 1.00 0.00 52 THR A O 17
ATOM 21072 N N . GLN A 1 53 ? -11.010 -5.099 2.088 1.00 0.00 53 GLN A N 17
ATOM 21073 C CA . GLN A 1 53 ? -10.196 -4.809 3.263 1.00 0.00 53 GLN A CA 17
ATOM 21074 C C . GLN A 1 53 ? -8.932 -5.663 3.274 1.00 0.00 53 GLN A C 17
ATOM 21075 O O . GLN A 1 53 ? -8.852 -6.660 3.990 1.00 0.00 53 GLN A O 17
ATOM 21089 N N . GLN A 1 54 ? -7.948 -5.263 2.474 1.00 0.00 54 GLN A N 17
ATOM 21090 C CA . GLN A 1 54 ? -6.688 -5.993 2.392 1.00 0.00 54 GLN A CA 17
ATOM 21091 C C . GLN A 1 54 ? -5.665 -5.426 3.370 1.00 0.00 54 GLN A C 17
ATOM 21092 O O . GLN A 1 54 ? -5.809 -4.303 3.854 1.00 0.00 54 GLN A O 17
ATOM 21106 N N . LYS A 1 55 ? -4.632 -6.209 3.659 1.00 0.00 55 LYS A N 17
ATOM 21107 C CA . LYS A 1 55 ? -3.583 -5.786 4.579 1.00 0.00 55 LYS A CA 17
ATOM 21108 C C . LYS A 1 55 ? -2.777 -4.632 3.991 1.00 0.00 55 LYS A C 17
ATOM 21109 O O . LYS A 1 55 ? -2.007 -4.816 3.049 1.00 0.00 55 LYS A O 17
ATOM 21128 N N . VAL A 1 56 ? -2.958 -3.442 4.555 1.00 0.00 56 VAL A N 17
ATOM 21129 C CA . VAL A 1 56 ? -2.246 -2.258 4.089 1.00 0.00 56 VAL A CA 17
ATOM 21130 C C . VAL A 1 56 ? -1.300 -1.729 5.161 1.00 0.00 56 VAL A C 17
ATOM 21131 O O . VAL A 1 56 ? -1.435 -2.055 6.340 1.00 0.00 56 VAL A O 17
ATOM 21144 N N . CYS A 1 57 ? -0.341 -0.908 4.743 1.00 0.00 57 CYS A N 17
ATOM 21145 C CA . CYS A 1 57 ? 0.629 -0.332 5.666 1.00 0.00 57 CYS A CA 17
ATOM 21146 C C . CYS A 1 57 ? -0.010 0.769 6.509 1.00 0.00 57 CYS A C 17
ATOM 21147 O O . CYS A 1 57 ? -1.017 1.360 6.119 1.00 0.00 57 CYS A O 17
ATOM 21154 N N . LYS A 1 58 ? 0.584 1.039 7.666 1.00 0.00 58 LYS A N 17
ATOM 21155 C CA . LYS A 1 58 ? 0.076 2.069 8.565 1.00 0.00 58 LYS A CA 17
ATOM 21156 C C . LYS A 1 58 ? -0.449 3.266 7.778 1.00 0.00 58 LYS A C 17
ATOM 21157 O O . LYS A 1 58 ? -1.646 3.553 7.793 1.00 0.00 58 LYS A O 17
ATOM 21176 N N . GLN A 1 59 ? 0.453 3.960 7.092 1.00 0.00 59 GLN A N 17
ATOM 21177 C CA . GLN A 1 59 ? 0.079 5.125 6.299 1.00 0.00 59 GLN A CA 17
ATOM 21178 C C . GLN A 1 59 ? -1.239 4.887 5.571 1.00 0.00 59 GLN A C 17
ATOM 21179 O O . GLN A 1 59 ? -2.281 5.415 5.962 1.00 0.00 59 GLN A O 17
ATOM 21193 N N . CYS A 1 60 ? -1.187 4.090 4.509 1.00 0.00 60 CYS A N 17
ATOM 21194 C CA . CYS A 1 60 ? -2.376 3.783 3.724 1.00 0.00 60 CYS A CA 17
ATOM 21195 C C . CYS A 1 60 ? -3.590 3.587 4.629 1.00 0.00 60 CYS A C 17
ATOM 21196 O O . CYS A 1 60 ? -4.614 4.251 4.465 1.00 0.00 60 CYS A O 17
ATOM 21203 N N . HIS A 1 61 ? -3.467 2.670 5.584 1.00 0.00 61 HIS A N 17
ATOM 21204 C CA . HIS A 1 61 ? -4.552 2.387 6.516 1.00 0.00 61 HIS A CA 17
ATOM 21205 C C . HIS A 1 61 ? -5.167 3.680 7.043 1.00 0.00 61 HIS A C 17
ATOM 21206 O O . HIS A 1 61 ? -6.377 3.763 7.259 1.00 0.00 61 HIS A O 17
ATOM 21220 N N . THR A 1 62 ? -4.326 4.6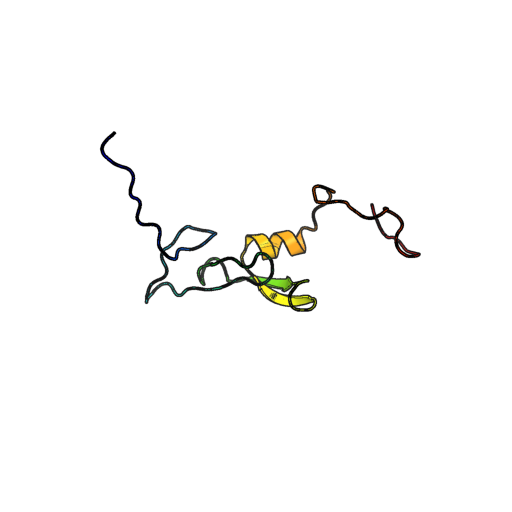89 7.248 1.00 0.00 62 THR A N 17
ATOM 21221 C CA . THR A 1 62 ? -4.786 5.977 7.752 1.00 0.00 62 THR A CA 17
ATOM 21222 C C . THR A 1 62 ? -5.298 6.860 6.619 1.00 0.00 62 THR A C 17
ATOM 21223 O O . THR A 1 62 ? -6.304 7.554 6.766 1.00 0.00 62 THR A O 17
ATOM 21234 N N . ILE A 1 63 ? -4.600 6.827 5.488 1.00 0.00 63 ILE A N 17
ATOM 21235 C CA . ILE A 1 63 ? -4.985 7.623 4.330 1.00 0.00 63 ILE A CA 17
ATOM 21236 C C . ILE A 1 63 ? -6.385 7.254 3.851 1.00 0.00 63 ILE A C 17
ATOM 21237 O O . ILE A 1 63 ? -7.239 8.123 3.667 1.00 0.00 63 ILE A O 17
ATOM 21253 N N . LEU A 1 64 ? -6.616 5.961 3.653 1.00 0.00 64 LEU A N 17
ATOM 21254 C CA . LEU A 1 64 ? -7.914 5.476 3.198 1.00 0.00 64 LEU A CA 17
ATOM 21255 C C . LEU A 1 64 ? -9.009 5.831 4.198 1.00 0.00 64 LEU A C 17
ATOM 21256 O O . LEU A 1 64 ? -10.069 6.335 3.822 1.00 0.00 64 LEU A O 17
ATOM 21272 N N . THR A 1 65 ? -8.747 5.568 5.474 1.00 0.00 65 THR A N 17
ATOM 21273 C CA . THR A 1 65 ? -9.710 5.860 6.528 1.00 0.00 65 THR A CA 17
ATOM 21274 C C . THR A 1 65 ? -9.878 7.364 6.718 1.00 0.00 65 THR A C 17
ATOM 21275 O O . THR A 1 65 ? -10.951 7.835 7.095 1.00 0.00 65 THR A O 17
ATOM 21286 N N . ARG A 1 66 ? -8.811 8.111 6.453 1.00 0.00 66 ARG A N 17
ATOM 21287 C CA . ARG A 1 66 ? -8.841 9.562 6.595 1.00 0.00 66 ARG A CA 17
ATOM 21288 C C . ARG A 1 66 ? -9.722 10.195 5.521 1.00 0.00 66 ARG A C 17
ATOM 21289 O O . ARG A 1 66 ? -10.751 10.798 5.824 1.00 0.00 66 ARG A O 17
ATOM 21310 N N . GLY A 1 67 ? -9.309 10.054 4.265 1.00 0.00 67 GLY A N 17
ATOM 21311 C CA . GLY A 1 67 ? -10.071 10.618 3.166 1.00 0.00 67 GLY A CA 17
ATOM 21312 C C . GLY A 1 67 ? -9.492 11.929 2.672 1.00 0.00 67 GLY A C 17
ATOM 21313 O O . GLY A 1 67 ? -9.468 12.190 1.469 1.00 0.00 67 GLY A O 17
ATOM 21317 N N . SER A 1 68 ? -9.025 12.756 3.602 1.00 0.00 68 SER A N 17
ATOM 21318 C CA . SER A 1 68 ? -8.449 14.049 3.254 1.00 0.00 68 SER A CA 17
ATOM 21319 C C . SER A 1 68 ? -6.995 14.136 3.708 1.00 0.00 68 SER A C 17
ATOM 21320 O O . SER A 1 68 ? -6.547 15.172 4.200 1.00 0.00 68 SER A O 17
ATOM 21328 N N . SER A 1 69 ? -6.263 13.039 3.540 1.00 0.00 69 SER A N 17
ATOM 21329 C CA . SER A 1 69 ? -4.860 12.988 3.936 1.00 0.00 69 SER A CA 17
ATOM 21330 C C . SER A 1 69 ? -3.966 13.563 2.841 1.00 0.00 69 SER A C 17
ATOM 21331 O O . SER A 1 69 ? -2.901 13.020 2.546 1.00 0.00 69 SER A O 17
ATOM 21339 N N . ASP A 1 70 ? -4.406 14.664 2.243 1.00 0.00 70 ASP A N 17
ATOM 21340 C CA . ASP A 1 70 ? -3.647 15.314 1.182 1.00 0.00 70 ASP A CA 17
ATOM 21341 C C . ASP A 1 70 ? -3.858 16.825 1.209 1.00 0.00 70 ASP A C 17
ATOM 21342 O O . ASP A 1 70 ? -4.880 17.309 1.693 1.00 0.00 70 ASP A O 17
ATOM 21351 N N . ASN A 1 71 ? -2.883 17.563 0.688 1.00 0.00 71 ASN A N 17
ATOM 21352 C CA . ASN A 1 71 ? -2.961 19.019 0.654 1.00 0.00 71 ASN A CA 17
ATOM 21353 C C . ASN A 1 71 ? -3.357 19.510 -0.734 1.00 0.00 71 ASN A C 17
ATOM 21354 O O . ASN A 1 71 ? -2.985 18.914 -1.745 1.00 0.00 71 ASN A O 17
ATOM 21365 N N . ALA A 1 72 ? -4.114 20.602 -0.776 1.00 0.00 72 ALA A N 17
ATOM 21366 C CA . ALA A 1 72 ? -4.558 21.175 -2.041 1.00 0.00 72 ALA A CA 17
ATOM 21367 C C . ALA A 1 72 ? -3.376 21.679 -2.861 1.00 0.00 72 ALA A C 17
ATOM 21368 O O . ALA A 1 72 ? -2.776 22.705 -2.538 1.00 0.00 72 ALA A O 17
ATOM 21375 N N . SER A 1 73 ? -3.044 20.951 -3.922 1.00 0.00 73 SER A N 17
ATOM 21376 C CA . SER A 1 73 ? -1.929 21.322 -4.786 1.00 0.00 73 SER A CA 17
ATOM 21377 C C . SER A 1 73 ? -2.184 20.878 -6.223 1.00 0.00 73 SER A C 17
ATOM 21378 O O . SER A 1 73 ? -2.590 19.742 -6.471 1.00 0.00 73 SER A O 17
ATOM 21386 N N . LYS A 1 74 ? -1.943 21.781 -7.167 1.00 0.00 74 LYS A N 17
ATOM 21387 C CA . LYS A 1 74 ? -2.144 21.484 -8.580 1.00 0.00 74 LYS A CA 17
ATOM 21388 C C . LYS A 1 74 ? -0.867 20.935 -9.207 1.00 0.00 74 LYS A C 17
ATOM 21389 O O . LYS A 1 74 ? 0.122 21.652 -9.355 1.00 0.00 74 LYS A O 17
ATOM 21408 N N . TRP A 1 75 ? -0.897 19.659 -9.576 1.00 0.00 75 TRP A N 17
ATOM 21409 C CA . TRP A 1 75 ? 0.258 19.014 -10.189 1.00 0.00 75 TRP A CA 17
ATOM 21410 C C . TRP A 1 75 ? 0.742 19.802 -11.402 1.00 0.00 75 TRP A C 17
ATOM 21411 O O . TRP A 1 75 ? -0.040 20.123 -12.296 1.00 0.00 75 TRP A O 17
ATOM 21432 N N . SER A 1 76 ? 2.035 20.109 -11.425 1.00 0.00 76 SER A N 17
ATOM 21433 C CA . SER A 1 76 ? 2.621 20.863 -12.527 1.00 0.00 76 SER A CA 17
ATOM 21434 C C . SER A 1 76 ? 3.927 20.224 -12.989 1.00 0.00 76 SER A C 17
ATOM 21435 O O . SER A 1 76 ? 4.713 19.712 -12.192 1.00 0.00 76 SER A O 17
ATOM 21443 N N . PRO A 1 77 ? 4.165 20.253 -14.309 1.00 0.00 77 PRO A N 17
ATOM 21444 C CA . PRO A 1 77 ? 5.375 19.681 -14.908 1.00 0.00 77 PRO A CA 17
ATOM 21445 C C . PRO A 1 77 ? 6.626 20.483 -14.565 1.00 0.00 77 PRO A C 17
ATOM 21446 O O . PRO A 1 77 ? 6.622 21.714 -14.564 1.00 0.00 77 PRO A O 17
ATOM 21457 N N . PRO A 1 78 ? 7.723 19.771 -14.267 1.00 0.00 78 PRO A N 17
ATOM 21458 C CA . PRO A 1 78 ? 9.002 20.396 -13.919 1.00 0.00 78 PRO A CA 17
ATOM 21459 C C . PRO A 1 78 ? 9.654 21.087 -15.112 1.00 0.00 78 PRO A C 17
ATOM 21460 O O . PRO A 1 78 ? 9.153 21.012 -16.233 1.00 0.00 78 PRO A O 17
ATOM 21471 N N . GLN A 1 79 ? 10.774 21.757 -14.862 1.00 0.00 79 GLN A N 17
ATOM 21472 C CA . GLN A 1 79 ? 11.494 22.461 -15.917 1.00 0.00 79 GLN A CA 17
ATOM 21473 C C . GLN A 1 79 ? 12.264 21.482 -16.797 1.00 0.00 79 GLN A C 17
ATOM 21474 O O . GLN A 1 79 ? 12.577 20.369 -16.376 1.00 0.00 79 GLN A O 17
ATOM 21488 N N . ASN A 1 80 ? 12.566 21.904 -18.020 1.00 0.00 80 ASN A N 17
ATOM 21489 C CA . ASN A 1 80 ? 13.299 21.064 -18.960 1.00 0.00 80 ASN A CA 17
ATOM 21490 C C . ASN A 1 80 ? 12.588 19.729 -19.165 1.00 0.00 80 ASN A C 17
ATOM 21491 O O . ASN A 1 80 ? 13.230 18.696 -19.356 1.00 0.00 80 ASN A O 17
ATOM 21502 N N . TYR A 1 81 ? 11.261 19.760 -19.124 1.00 0.00 81 TYR A N 17
ATOM 21503 C CA . TYR A 1 81 ? 10.463 18.552 -19.303 1.00 0.00 81 TYR A CA 17
ATOM 21504 C C . TYR A 1 81 ? 10.280 18.235 -20.784 1.00 0.00 81 TYR A C 17
ATOM 21505 O O . TYR A 1 81 ? 9.215 17.789 -21.209 1.00 0.00 81 TYR A O 17
ATOM 21523 N N . LYS A 1 82 ? 11.329 18.468 -21.566 1.00 0.00 82 LYS A N 17
ATOM 21524 C CA . LYS A 1 82 ? 11.288 18.206 -23.000 1.00 0.00 82 LYS A CA 17
ATOM 21525 C C . LYS A 1 82 ? 11.398 16.711 -23.283 1.00 0.00 82 LYS A C 17
ATOM 21526 O O . LYS A 1 82 ? 12.417 16.087 -22.989 1.00 0.00 82 LYS A O 17
ATOM 21545 N N . SER A 1 83 ? 10.342 16.143 -23.857 1.00 0.00 83 SER A N 17
ATOM 21546 C CA . SER A 1 83 ? 10.318 14.721 -24.178 1.00 0.00 83 SER A CA 17
ATOM 21547 C C . SER A 1 83 ? 9.306 14.430 -25.281 1.00 0.00 83 SER A C 17
ATOM 21548 O O . SER A 1 83 ? 8.108 14.659 -25.117 1.00 0.00 83 SER A O 17
ATOM 21556 N N . GLY A 1 84 ? 9.797 13.922 -26.408 1.00 0.00 84 GLY A N 17
ATOM 21557 C CA . GLY A 1 84 ? 8.923 13.607 -27.523 1.00 0.00 84 GLY A CA 17
ATOM 21558 C C . GLY A 1 84 ? 7.774 14.587 -27.653 1.00 0.00 84 GLY A C 17
ATOM 21559 O O . GLY A 1 84 ? 7.936 15.794 -27.474 1.00 0.00 84 GLY A O 17
ATOM 21563 N N . PRO A 1 85 ? 6.581 14.066 -27.975 1.00 0.00 85 PRO A N 17
ATOM 21564 C CA . PRO A 1 85 ? 5.377 14.887 -28.138 1.00 0.00 85 PRO A CA 17
ATOM 21565 C C . PRO A 1 85 ? 4.881 15.458 -26.814 1.00 0.00 85 PRO A C 17
ATOM 21566 O O . PRO A 1 85 ? 5.313 15.032 -25.743 1.00 0.00 85 PRO A O 17
ATOM 21577 N N . SER A 1 86 ? 3.970 16.423 -26.895 1.00 0.00 86 SER A N 17
ATOM 21578 C CA . SER A 1 86 ? 3.418 17.054 -25.702 1.00 0.00 86 SER A CA 17
ATOM 21579 C C . SER A 1 86 ? 1.945 16.694 -25.530 1.00 0.00 86 SER A C 17
ATOM 21580 O O . SER A 1 86 ? 1.162 16.768 -26.476 1.00 0.00 86 SER A O 17
ATOM 21588 N N . SER A 1 87 ? 1.577 16.303 -24.314 1.00 0.00 87 SER A N 17
ATOM 21589 C CA . SER A 1 87 ? 0.200 15.927 -24.016 1.00 0.00 87 SER A CA 17
ATOM 21590 C C . SER A 1 87 ? -0.306 16.656 -22.775 1.00 0.00 87 SER A C 17
ATOM 21591 O O . SER A 1 87 ? 0.223 16.479 -21.679 1.00 0.00 87 SER A O 17
ATOM 21599 N N . GLY A 1 88 ? -1.336 17.477 -22.957 1.00 0.00 88 GLY A N 17
ATOM 21600 C CA . GLY A 1 88 ? -1.898 18.221 -21.845 1.00 0.00 88 GLY A CA 17
ATOM 21601 C C . GLY A 1 88 ? -1.079 19.448 -21.497 1.00 0.00 88 GLY A C 17
ATOM 21602 O O . GLY A 1 88 ? -0.881 20.301 -22.360 1.00 0.00 88 GLY A O 17
ATOM 21608 N N . GLY A 1 1 ? 30.686 9.737 5.180 1.00 0.00 1 GLY A N 18
ATOM 21609 C CA . GLY A 1 1 ? 29.876 10.268 4.100 1.00 0.00 1 GLY A CA 18
ATOM 21610 C C . GLY A 1 1 ? 29.039 9.201 3.424 1.00 0.00 1 GLY A C 18
ATOM 21611 O O . GLY A 1 1 ? 28.652 8.215 4.052 1.00 0.00 1 GLY A O 18
ATOM 21615 N N . SER A 1 2 ? 28.756 9.397 2.140 1.00 0.00 2 SER A N 18
ATOM 21616 C CA . SER A 1 2 ? 27.955 8.446 1.379 1.00 0.00 2 SER A CA 18
ATOM 21617 C C . SER A 1 2 ? 28.821 7.307 0.849 1.00 0.00 2 SER A C 18
ATOM 21618 O O . SER A 1 2 ? 28.736 6.942 -0.323 1.00 0.00 2 SER A O 18
ATOM 21626 N N . SER A 1 3 ? 29.654 6.750 1.723 1.00 0.00 3 SER A N 18
ATOM 21627 C CA . SER A 1 3 ? 30.539 5.655 1.343 1.00 0.00 3 SER A CA 18
ATOM 21628 C C . SER A 1 3 ? 30.652 4.633 2.470 1.00 0.00 3 SER A C 18
ATOM 21629 O O . SER A 1 3 ? 31.125 4.945 3.562 1.00 0.00 3 SER A O 18
ATOM 21637 N N . GLY A 1 4 ? 30.213 3.408 2.196 1.00 0.00 4 GLY A N 18
ATOM 21638 C CA . GLY A 1 4 ? 30.272 2.357 3.195 1.00 0.00 4 GLY A CA 18
ATOM 21639 C C . GLY A 1 4 ? 29.389 1.175 2.847 1.00 0.00 4 GLY A C 18
ATOM 21640 O O . GLY A 1 4 ? 29.459 0.645 1.739 1.00 0.00 4 GLY A O 18
ATOM 21644 N N . SER A 1 5 ? 28.557 0.760 3.797 1.00 0.00 5 SER A N 18
ATOM 21645 C CA . SER A 1 5 ? 27.661 -0.370 3.587 1.00 0.00 5 SER A CA 18
ATOM 21646 C C . SER A 1 5 ? 26.983 -0.281 2.223 1.00 0.00 5 SER A C 18
ATOM 21647 O O . SER A 1 5 ? 27.106 -1.184 1.396 1.00 0.00 5 SER A O 18
ATOM 21655 N N . SER A 1 6 ? 26.267 0.816 1.996 1.00 0.00 6 SER A N 18
ATOM 21656 C CA . SER A 1 6 ? 25.566 1.024 0.734 1.00 0.00 6 SER A CA 18
ATOM 21657 C C . SER A 1 6 ? 24.687 -0.177 0.397 1.00 0.00 6 SER A C 18
ATOM 21658 O O . SER A 1 6 ? 24.613 -0.602 -0.755 1.00 0.00 6 SER A O 18
ATOM 21666 N N . GLY A 1 7 ? 24.021 -0.719 1.413 1.00 0.00 7 GLY A N 18
ATOM 21667 C CA . GLY A 1 7 ? 23.156 -1.865 1.205 1.00 0.00 7 GLY A CA 18
ATOM 21668 C C . GLY A 1 7 ? 21.686 -1.497 1.246 1.00 0.00 7 GLY A C 18
ATOM 21669 O O . GLY A 1 7 ? 21.140 -1.215 2.313 1.00 0.00 7 GLY A O 18
ATOM 21673 N N . MET A 1 8 ? 21.045 -1.498 0.083 1.00 0.00 8 MET A N 18
ATOM 21674 C CA . MET A 1 8 ? 19.629 -1.161 -0.009 1.00 0.00 8 MET A CA 18
ATOM 21675 C C . MET A 1 8 ? 18.794 -2.400 -0.316 1.00 0.00 8 MET A C 18
ATOM 21676 O O . MET A 1 8 ? 17.832 -2.337 -1.081 1.00 0.00 8 MET A O 18
ATOM 21690 N N . GLU A 1 9 ? 19.168 -3.525 0.286 1.00 0.00 9 GLU A N 18
ATOM 21691 C CA . GLU A 1 9 ? 18.453 -4.778 0.074 1.00 0.00 9 GLU A CA 18
ATOM 21692 C C . GLU A 1 9 ? 16.970 -4.619 0.396 1.00 0.00 9 GLU A C 18
ATOM 21693 O O . GLU A 1 9 ? 16.509 -3.527 0.728 1.00 0.00 9 GLU A O 18
ATOM 21705 N N . SER A 1 10 ? 16.228 -5.717 0.296 1.00 0.00 10 SER A N 18
ATOM 21706 C CA . SER A 1 10 ? 14.796 -5.700 0.572 1.00 0.00 10 SER A CA 18
ATOM 21707 C C . SER A 1 10 ? 14.523 -5.225 1.995 1.00 0.00 10 SER A C 18
ATOM 21708 O O . SER A 1 10 ? 14.723 -5.966 2.958 1.00 0.00 10 SER A O 18
ATOM 21716 N N . ARG A 1 11 ? 14.065 -3.983 2.120 1.00 0.00 11 ARG A N 18
ATOM 21717 C CA . ARG A 1 11 ? 13.765 -3.407 3.425 1.00 0.00 11 ARG A CA 18
ATOM 21718 C C . ARG A 1 11 ? 12.299 -2.992 3.513 1.00 0.00 11 ARG A C 18
ATOM 21719 O O . ARG A 1 11 ? 11.519 -3.233 2.591 1.00 0.00 11 ARG A O 18
ATOM 21740 N N . CYS A 1 12 ? 11.932 -2.366 4.626 1.00 0.00 12 CYS A N 18
ATOM 21741 C CA . CYS A 1 12 ? 10.561 -1.917 4.835 1.00 0.00 12 CYS A CA 18
ATOM 21742 C C . CYS A 1 12 ? 10.384 -0.475 4.371 1.00 0.00 12 CYS A C 18
ATOM 21743 O O . CYS A 1 12 ? 11.290 0.348 4.506 1.00 0.00 12 CYS A O 18
ATOM 21750 N N . TYR A 1 13 ? 9.212 -0.176 3.822 1.00 0.00 13 TYR A N 18
ATOM 21751 C CA . TYR A 1 13 ? 8.916 1.166 3.335 1.00 0.00 13 TYR A CA 18
ATOM 21752 C C . TYR A 1 13 ? 8.262 2.010 4.426 1.00 0.00 13 TYR A C 18
ATOM 21753 O O . TYR A 1 13 ? 7.514 2.944 4.140 1.00 0.00 13 TYR A O 18
ATOM 21771 N N . GLY A 1 14 ? 8.552 1.673 5.679 1.00 0.00 14 GLY A N 18
ATOM 21772 C CA . GLY A 1 14 ? 7.986 2.409 6.795 1.00 0.00 14 GLY A CA 18
ATOM 21773 C C . GLY A 1 14 ? 9.006 2.693 7.879 1.00 0.00 14 GLY A C 18
ATOM 21774 O O . GLY A 1 14 ? 9.024 3.782 8.454 1.00 0.00 14 GLY A O 18
ATOM 21778 N N . CYS A 1 15 ? 9.857 1.712 8.161 1.00 0.00 15 CYS A N 18
ATOM 21779 C CA . CYS A 1 15 ? 10.884 1.861 9.185 1.00 0.00 15 CYS A CA 18
ATOM 21780 C C . CYS A 1 15 ? 12.268 1.568 8.614 1.00 0.00 15 CYS A C 18
ATOM 21781 O O . CYS A 1 15 ? 13.284 1.850 9.248 1.00 0.00 15 CYS A O 18
ATOM 21788 N N . ALA A 1 16 ? 12.298 1.002 7.412 1.00 0.00 16 ALA A N 18
ATOM 21789 C CA . ALA A 1 16 ? 13.557 0.673 6.754 1.00 0.00 16 ALA A CA 18
ATOM 21790 C C . ALA A 1 16 ? 14.210 -0.546 7.396 1.00 0.00 16 ALA A C 18
ATOM 21791 O O . ALA A 1 16 ? 15.429 -0.711 7.341 1.00 0.00 16 ALA A O 18
ATOM 21798 N N . VAL A 1 17 ? 13.392 -1.398 8.005 1.00 0.00 17 VAL A N 18
ATOM 21799 C CA . VAL A 1 17 ? 13.890 -2.603 8.657 1.00 0.00 17 VAL A CA 18
ATOM 21800 C C . VAL A 1 17 ? 14.163 -3.706 7.640 1.00 0.00 17 VAL A C 18
ATOM 21801 O O . VAL A 1 17 ? 13.266 -4.128 6.910 1.00 0.00 17 VAL A O 18
ATOM 21814 N N . LYS A 1 18 ? 15.408 -4.169 7.598 1.00 0.00 18 LYS A N 18
ATOM 21815 C CA . LYS A 1 18 ? 15.801 -5.225 6.672 1.00 0.00 18 LYS A CA 18
ATOM 21816 C C . LYS A 1 18 ? 15.057 -6.521 6.978 1.00 0.00 18 LYS A C 18
ATOM 21817 O O . LYS A 1 18 ? 15.041 -6.985 8.119 1.00 0.00 18 LYS A O 18
ATOM 21836 N N . PHE A 1 19 ? 14.444 -7.103 5.952 1.00 0.00 19 PHE A N 18
ATOM 21837 C CA . PHE A 1 19 ? 13.700 -8.346 6.112 1.00 0.00 19 PHE A CA 18
ATOM 21838 C C . PHE A 1 19 ? 14.647 -9.524 6.325 1.00 0.00 19 PHE A C 18
ATOM 21839 O O . PHE A 1 19 ? 15.678 -9.635 5.661 1.00 0.00 19 PHE A O 18
ATOM 21856 N N . THR A 1 20 ? 14.290 -10.402 7.257 1.00 0.00 20 THR A N 18
ATOM 21857 C CA . THR A 1 20 ? 15.107 -11.570 7.559 1.00 0.00 20 THR A CA 18
ATOM 21858 C C . THR A 1 20 ? 14.242 -12.753 7.980 1.00 0.00 20 THR A C 18
ATOM 21859 O O . THR A 1 20 ? 13.013 -12.672 7.966 1.00 0.00 20 THR A O 18
ATOM 21870 N N . LEU A 1 21 ? 14.890 -13.850 8.355 1.00 0.00 21 LEU A N 18
ATOM 21871 C CA . LEU A 1 21 ? 14.179 -15.050 8.781 1.00 0.00 21 LEU A CA 18
ATOM 21872 C C . LEU A 1 21 ? 13.133 -14.717 9.840 1.00 0.00 21 LEU A C 18
ATOM 21873 O O . LEU A 1 21 ? 12.011 -15.221 9.800 1.00 0.00 21 LEU A O 18
ATOM 21889 N N . PHE A 1 22 ? 13.508 -13.861 10.786 1.00 0.00 22 PHE A N 18
ATOM 21890 C CA . PHE A 1 22 ? 12.602 -13.459 11.855 1.00 0.00 22 PHE A CA 18
ATOM 21891 C C . PHE A 1 22 ? 11.700 -12.315 11.402 1.00 0.00 22 PHE A C 18
ATOM 21892 O O . PHE A 1 22 ? 10.554 -12.203 11.837 1.00 0.00 22 PHE A O 18
ATOM 21909 N N . LYS A 1 23 ? 12.226 -11.466 10.525 1.00 0.00 23 LYS A N 18
ATOM 21910 C CA . LYS A 1 23 ? 11.470 -10.331 10.010 1.00 0.00 23 LYS A CA 18
ATOM 21911 C C . LYS A 1 23 ? 10.981 -10.601 8.591 1.00 0.00 23 LYS A C 18
ATOM 21912 O O . LYS A 1 23 ? 11.646 -10.249 7.616 1.00 0.00 23 LYS A O 18
ATOM 21931 N N . LYS A 1 24 ? 9.814 -11.226 8.481 1.00 0.00 24 LYS A N 18
ATOM 21932 C CA . LYS A 1 24 ? 9.233 -11.541 7.182 1.00 0.00 24 LYS A CA 18
ATOM 21933 C C . LYS A 1 24 ? 8.891 -10.268 6.415 1.00 0.00 24 LYS A C 18
ATOM 21934 O O . LYS A 1 24 ? 8.775 -9.192 7.002 1.00 0.00 24 LYS A O 18
ATOM 21953 N N . GLU A 1 25 ? 8.731 -10.398 5.102 1.00 0.00 25 GLU A N 18
ATOM 21954 C CA . GLU A 1 25 ? 8.402 -9.256 4.256 1.00 0.00 25 GLU A CA 18
ATOM 21955 C C . GLU A 1 25 ? 6.926 -9.274 3.868 1.00 0.00 25 GLU A C 18
ATOM 21956 O O . GLU A 1 25 ? 6.379 -10.319 3.514 1.00 0.00 25 GLU A O 18
ATOM 21968 N N . TYR A 1 26 ? 6.288 -8.111 3.936 1.00 0.00 26 TYR A N 18
ATOM 21969 C CA . TYR A 1 26 ? 4.876 -7.993 3.594 1.00 0.00 26 TYR A CA 18
ATOM 21970 C C . TYR A 1 26 ? 4.674 -7.012 2.444 1.00 0.00 26 TYR A C 18
ATOM 21971 O O . TYR A 1 26 ? 5.544 -6.192 2.152 1.00 0.00 26 TYR A O 18
ATOM 21989 N N . GLY A 1 27 ? 3.517 -7.101 1.794 1.00 0.00 27 GLY A N 18
ATOM 21990 C CA . GLY A 1 27 ? 3.220 -6.216 0.683 1.00 0.00 27 GLY A CA 18
ATOM 21991 C C . GLY A 1 27 ? 1.887 -5.513 0.843 1.00 0.00 27 GLY A C 18
ATOM 21992 O O . GLY A 1 27 ? 0.944 -6.073 1.403 1.00 0.00 27 GLY A O 18
ATOM 21996 N N . CYS A 1 28 ? 1.806 -4.281 0.352 1.00 0.00 28 CYS A N 18
ATOM 21997 C CA . CYS A 1 28 ? 0.580 -3.498 0.444 1.00 0.00 28 CYS A CA 18
ATOM 21998 C C . CYS A 1 28 ? -0.230 -3.602 -0.845 1.00 0.00 28 CYS A C 18
ATOM 21999 O O . CYS A 1 28 ? 0.302 -3.948 -1.900 1.00 0.00 28 CYS A O 18
ATOM 22006 N N . LYS A 1 29 ? -1.521 -3.300 -0.752 1.00 0.00 29 LYS A N 18
ATOM 22007 C CA . LYS A 1 29 ? -2.406 -3.357 -1.909 1.00 0.00 29 LYS A CA 18
ATOM 22008 C C . LYS A 1 29 ? -2.654 -1.962 -2.474 1.00 0.00 29 LYS A C 18
ATOM 22009 O O . LYS A 1 29 ? -2.638 -1.763 -3.688 1.00 0.00 29 LYS A O 18
ATOM 22028 N N . ASN A 1 30 ? -2.880 -1.001 -1.585 1.00 0.00 30 ASN A N 18
ATOM 22029 C CA . ASN A 1 30 ? -3.130 0.376 -1.996 1.00 0.00 30 ASN A CA 18
ATOM 22030 C C . ASN A 1 30 ? -1.905 0.969 -2.685 1.00 0.00 30 ASN A C 18
ATOM 22031 O O . ASN A 1 30 ? -1.880 1.124 -3.906 1.00 0.00 30 ASN A O 18
ATOM 22042 N N . CYS A 1 31 ? -0.890 1.299 -1.893 1.00 0.00 31 CYS A N 18
ATOM 22043 C CA . CYS A 1 31 ? 0.339 1.875 -2.425 1.00 0.00 31 CYS A CA 18
ATOM 22044 C C . CYS A 1 31 ? 1.151 0.825 -3.177 1.00 0.00 31 CYS A C 18
ATOM 22045 O O . CYS A 1 31 ? 1.793 1.124 -4.183 1.00 0.00 31 CYS A O 18
ATOM 22052 N N . GLY A 1 32 ? 1.117 -0.408 -2.681 1.00 0.00 32 GLY A N 18
ATOM 22053 C CA . GLY A 1 32 ? 1.853 -1.485 -3.318 1.00 0.00 32 GLY A CA 18
ATOM 22054 C C . GLY A 1 32 ? 3.337 -1.433 -3.013 1.00 0.00 32 GLY A C 18
ATOM 22055 O O . GLY A 1 32 ? 4.168 -1.567 -3.912 1.00 0.00 32 GLY A O 18
ATOM 22059 N N . ARG A 1 33 ? 3.671 -1.236 -1.742 1.00 0.00 33 ARG A N 18
ATOM 22060 C CA . ARG A 1 33 ? 5.065 -1.163 -1.321 1.00 0.00 33 ARG A CA 18
ATOM 22061 C C . ARG A 1 33 ? 5.400 -2.293 -0.352 1.00 0.00 33 ARG A C 18
ATOM 22062 O O . ARG A 1 33 ? 4.509 -2.975 0.154 1.00 0.00 33 ARG A O 18
ATOM 22083 N N . ALA A 1 34 ? 6.690 -2.486 -0.099 1.00 0.00 34 ALA A N 18
ATOM 22084 C CA . ALA A 1 34 ? 7.142 -3.532 0.811 1.00 0.00 34 ALA A CA 18
ATOM 22085 C C . ALA A 1 34 ? 7.171 -3.032 2.251 1.00 0.00 34 ALA A C 18
ATOM 22086 O O . ALA A 1 34 ? 7.817 -2.030 2.559 1.00 0.00 34 ALA A O 18
ATOM 22093 N N . PHE A 1 35 ? 6.467 -3.737 3.131 1.00 0.00 35 PHE A N 18
ATOM 22094 C CA . PHE A 1 35 ? 6.411 -3.363 4.539 1.00 0.00 35 PHE A CA 18
ATOM 22095 C C . PHE A 1 35 ? 6.655 -4.575 5.433 1.00 0.00 35 PHE A C 18
ATOM 22096 O O . PHE A 1 35 ? 6.516 -5.719 5.000 1.00 0.00 35 PHE A O 18
ATOM 22113 N N . CYS A 1 36 ? 7.021 -4.316 6.684 1.00 0.00 36 CYS A N 18
ATOM 22114 C CA . CYS A 1 36 ? 7.287 -5.384 7.641 1.00 0.00 36 CYS A CA 18
ATOM 22115 C C . CYS A 1 36 ? 6.053 -5.671 8.492 1.00 0.00 36 CYS A C 18
ATOM 22116 O O . CYS A 1 36 ? 5.337 -4.756 8.894 1.00 0.00 36 CYS A O 18
ATOM 22123 N N . ASN A 1 37 ? 5.812 -6.950 8.761 1.00 0.00 37 ASN A N 18
ATOM 22124 C CA . ASN A 1 37 ? 4.665 -7.359 9.563 1.00 0.00 37 ASN A CA 18
ATOM 22125 C C . ASN A 1 37 ? 4.310 -6.289 10.591 1.00 0.00 37 ASN A C 18
ATOM 22126 O O . ASN A 1 37 ? 3.137 -6.042 10.867 1.00 0.00 37 ASN A O 18
ATOM 22137 N N . GLY A 1 38 ? 5.334 -5.655 11.155 1.00 0.00 38 GLY A N 18
ATOM 22138 C CA . GLY A 1 38 ? 5.111 -4.618 12.145 1.00 0.00 38 GLY A CA 18
ATOM 22139 C C . GLY A 1 38 ? 4.373 -3.422 11.577 1.00 0.00 38 GLY A C 18
ATOM 22140 O O . GLY A 1 38 ? 3.393 -2.954 12.157 1.00 0.00 38 GLY A O 18
ATOM 22144 N N . CYS A 1 39 ? 4.844 -2.925 10.438 1.00 0.00 39 CYS A N 18
ATOM 22145 C CA . CYS A 1 39 ? 4.225 -1.775 9.791 1.00 0.00 39 CYS A CA 18
ATOM 22146 C C . CYS A 1 39 ? 2.975 -2.192 9.021 1.00 0.00 39 CYS A C 18
ATOM 22147 O O . CYS A 1 39 ? 1.972 -1.476 9.009 1.00 0.00 39 CYS A O 18
ATOM 22154 N N . LEU A 1 40 ? 3.041 -3.354 8.381 1.00 0.00 40 LEU A N 18
ATOM 22155 C CA . LEU A 1 40 ? 1.915 -3.868 7.609 1.00 0.00 40 LEU A CA 18
ATOM 22156 C C . LEU A 1 40 ? 0.990 -4.705 8.487 1.00 0.00 40 LEU A C 18
ATOM 22157 O O . LEU A 1 40 ? 0.751 -5.880 8.209 1.00 0.00 40 LEU A O 18
ATOM 22173 N N . SER A 1 41 ? 0.471 -4.092 9.545 1.00 0.00 41 SER A N 18
ATOM 22174 C CA . SER A 1 41 ? -0.427 -4.781 10.465 1.00 0.00 41 SER A CA 18
ATOM 22175 C C . SER A 1 41 ? -1.788 -4.095 10.511 1.00 0.00 41 SER A C 18
ATOM 22176 O O . SER A 1 41 ? -2.448 -4.067 11.550 1.00 0.00 41 SER A O 18
ATOM 22184 N N . PHE A 1 42 ? -2.204 -3.541 9.377 1.00 0.00 42 PHE A N 18
ATOM 22185 C CA . PHE A 1 42 ? -3.486 -2.853 9.286 1.00 0.00 42 PHE A CA 18
ATOM 22186 C C . PHE A 1 42 ? -4.264 -3.312 8.056 1.00 0.00 42 PHE A C 18
ATOM 22187 O O . PHE A 1 42 ? -3.698 -3.899 7.134 1.00 0.00 42 PHE A O 18
ATOM 22204 N N . SER A 1 43 ? -5.565 -3.041 8.051 1.00 0.00 43 SER A N 18
ATOM 22205 C CA . SER A 1 43 ? -6.423 -3.430 6.938 1.00 0.00 43 SER A CA 18
ATOM 22206 C C . SER A 1 43 ? -7.393 -2.307 6.581 1.00 0.00 43 SER A C 18
ATOM 22207 O O . SER A 1 43 ? -7.929 -1.633 7.460 1.00 0.00 43 SER A O 18
ATOM 22215 N N . ALA A 1 44 ? -7.612 -2.112 5.285 1.00 0.00 44 ALA A N 18
ATOM 22216 C CA . ALA A 1 44 ? -8.518 -1.074 4.811 1.00 0.00 44 ALA A CA 18
ATOM 22217 C C . ALA A 1 44 ? -8.925 -1.319 3.362 1.00 0.00 44 ALA A C 18
ATOM 22218 O O . ALA A 1 44 ? -8.151 -1.862 2.573 1.00 0.00 44 ALA A O 18
ATOM 22225 N N . LEU A 1 45 ? -10.144 -0.918 3.019 1.00 0.00 45 LEU A N 18
ATOM 22226 C CA . LEU A 1 45 ? -10.655 -1.095 1.664 1.00 0.00 45 LEU A CA 18
ATOM 22227 C C . LEU A 1 45 ? -9.695 -0.501 0.639 1.00 0.00 45 LEU A C 18
ATOM 22228 O O . LEU A 1 45 ? -9.371 0.685 0.690 1.00 0.00 45 LEU A O 18
ATOM 22244 N N . VAL A 1 46 ? -9.245 -1.334 -0.295 1.00 0.00 46 VAL A N 18
ATOM 22245 C CA . VAL A 1 46 ? -8.324 -0.891 -1.335 1.00 0.00 46 VAL A CA 18
ATOM 22246 C C . VAL A 1 46 ? -9.004 -0.875 -2.700 1.00 0.00 46 VAL A C 18
ATOM 22247 O O . VAL A 1 46 ? -9.505 -1.891 -3.183 1.00 0.00 46 VAL A O 18
ATOM 22260 N N . PRO A 1 47 ? -9.023 0.304 -3.338 1.00 0.00 47 PRO A N 18
ATOM 22261 C CA . PRO A 1 47 ? -9.637 0.481 -4.657 1.00 0.00 47 PRO A CA 18
ATOM 22262 C C . PRO A 1 47 ? -8.849 -0.216 -5.761 1.00 0.00 47 PRO A C 18
ATOM 22263 O O . PRO A 1 47 ? -9.358 -0.424 -6.863 1.00 0.00 47 PRO A O 18
ATOM 22274 N N . ARG A 1 48 ? -7.606 -0.574 -5.459 1.00 0.00 48 ARG A N 18
ATOM 22275 C CA . ARG A 1 48 ? -6.748 -1.246 -6.427 1.00 0.00 48 ARG A CA 18
ATOM 22276 C C . ARG A 1 48 ? -7.112 -2.724 -6.542 1.00 0.00 48 ARG A C 18
ATOM 22277 O O . ARG A 1 48 ? -7.119 -3.288 -7.635 1.00 0.00 48 ARG A O 18
ATOM 22298 N N . ALA A 1 49 ? -7.412 -3.344 -5.406 1.00 0.00 49 ALA A N 18
ATOM 22299 C CA . ALA A 1 49 ? -7.778 -4.754 -5.379 1.00 0.00 49 ALA A CA 18
ATOM 22300 C C . ALA A 1 49 ? -9.253 -4.945 -5.714 1.00 0.00 49 ALA A C 18
ATOM 22301 O O . ALA A 1 49 ? -9.649 -5.977 -6.255 1.00 0.00 49 ALA A O 18
ATOM 22308 N N . GLY A 1 50 ? -10.064 -3.943 -5.390 1.00 0.00 50 GLY A N 18
ATOM 22309 C CA . GLY A 1 50 ? -11.487 -4.021 -5.664 1.00 0.00 50 GLY A CA 18
ATOM 22310 C C . GLY A 1 50 ? -12.331 -3.665 -4.456 1.00 0.00 50 GLY A C 18
ATOM 22311 O O . GLY A 1 50 ? -13.307 -4.348 -4.150 1.00 0.00 50 GLY A O 18
ATOM 22315 N N . ASN A 1 51 ? -11.952 -2.594 -3.766 1.00 0.00 51 ASN A N 18
ATOM 22316 C CA . ASN A 1 51 ? -12.680 -2.150 -2.583 1.00 0.00 51 ASN A CA 18
ATOM 22317 C C . ASN A 1 51 ? -12.795 -3.277 -1.561 1.00 0.00 51 ASN A C 18
ATOM 22318 O O . ASN A 1 51 ? -13.880 -3.561 -1.052 1.00 0.00 51 ASN A O 18
ATOM 22329 N N . THR A 1 52 ? -11.668 -3.917 -1.264 1.00 0.00 52 THR A N 18
ATOM 22330 C CA . THR A 1 52 ? -11.642 -5.012 -0.303 1.00 0.00 52 THR A CA 18
ATOM 22331 C C . THR A 1 52 ? -10.712 -4.698 0.863 1.00 0.00 52 THR A C 18
ATOM 22332 O O . THR A 1 52 ? -9.589 -4.236 0.666 1.00 0.00 52 THR A O 18
ATOM 22343 N N . GLN A 1 53 ? -11.187 -4.953 2.078 1.00 0.00 53 GLN A N 18
ATOM 22344 C CA . GLN A 1 53 ? -10.397 -4.697 3.276 1.00 0.00 53 GLN A CA 18
ATOM 22345 C C . GLN A 1 53 ? -9.147 -5.571 3.301 1.00 0.00 53 GLN A C 18
ATOM 22346 O O . GLN A 1 53 ? -9.091 -6.567 4.021 1.00 0.00 53 GLN A O 18
ATOM 22360 N N . GLN A 1 54 ? -8.149 -5.191 2.510 1.00 0.00 54 GLN A N 18
ATOM 22361 C CA . GLN A 1 54 ? -6.901 -5.941 2.441 1.00 0.00 54 GLN A CA 18
ATOM 22362 C C . GLN A 1 54 ? -5.867 -5.368 3.404 1.00 0.00 54 GLN A C 18
ATOM 22363 O O . GLN A 1 54 ? -5.980 -4.223 3.844 1.00 0.00 54 GLN A O 18
ATOM 22377 N N . LYS A 1 55 ? -4.860 -6.171 3.730 1.00 0.00 55 LYS A N 18
ATOM 22378 C CA . LYS A 1 55 ? -3.804 -5.744 4.640 1.00 0.00 55 LYS A CA 18
ATOM 22379 C C . LYS A 1 55 ? -2.976 -4.620 4.025 1.00 0.00 55 LYS A C 18
ATOM 22380 O O . LYS A 1 55 ? -2.273 -4.824 3.035 1.00 0.00 55 LYS A O 18
ATOM 22399 N N . VAL A 1 56 ? -3.062 -3.434 4.619 1.00 0.00 56 VAL A N 18
ATOM 22400 C CA . VAL A 1 56 ? -2.319 -2.279 4.130 1.00 0.00 56 VAL A CA 18
ATOM 22401 C C . VAL A 1 56 ? -1.384 -1.733 5.204 1.00 0.00 56 VAL A C 18
ATOM 22402 O O . VAL A 1 56 ? -1.521 -2.056 6.384 1.00 0.00 56 VAL A O 18
ATOM 22415 N N . CYS A 1 57 ? -0.434 -0.903 4.787 1.00 0.00 57 CYS A N 18
ATOM 22416 C CA . CYS A 1 57 ? 0.524 -0.310 5.712 1.00 0.00 57 CYS A CA 18
ATOM 22417 C C . CYS A 1 57 ? -0.120 0.816 6.516 1.00 0.00 57 CYS A C 18
ATOM 22418 O O . CYS A 1 57 ? -1.108 1.413 6.088 1.00 0.00 57 CYS A O 18
ATOM 22425 N N . LYS A 1 58 ? 0.447 1.100 7.683 1.00 0.00 58 LYS A N 18
ATOM 22426 C CA . LYS A 1 58 ? -0.070 2.155 8.548 1.00 0.00 58 LYS A CA 18
ATOM 22427 C C . LYS A 1 58 ? -0.592 3.327 7.724 1.00 0.00 58 LYS A C 18
ATOM 22428 O O . LYS A 1 58 ? -1.791 3.604 7.713 1.00 0.00 58 LYS A O 18
ATOM 22447 N N . GLN A 1 59 ? 0.316 4.011 7.034 1.00 0.00 59 GLN A N 18
ATOM 22448 C CA . GLN A 1 59 ? -0.054 5.152 6.206 1.00 0.00 59 GLN A CA 18
ATOM 22449 C C . GLN A 1 59 ? -1.360 4.887 5.465 1.00 0.00 59 GLN A C 18
ATOM 22450 O O . GLN A 1 59 ? -2.410 5.422 5.823 1.00 0.00 59 GLN A O 18
ATOM 22464 N N . CYS A 1 60 ? -1.289 4.056 4.430 1.00 0.00 60 CYS A N 18
ATOM 22465 C CA . CYS A 1 60 ? -2.465 3.719 3.637 1.00 0.00 60 CYS A CA 18
ATOM 22466 C C . CYS A 1 60 ? -3.686 3.522 4.531 1.00 0.00 60 CYS A C 18
ATOM 22467 O O . CYS A 1 60 ? -4.719 4.163 4.340 1.00 0.00 60 CYS A O 18
ATOM 22474 N N . HIS A 1 61 ? -3.558 2.630 5.508 1.00 0.00 61 HIS A N 18
ATOM 22475 C CA . HIS A 1 61 ? -4.651 2.348 6.433 1.00 0.00 61 HIS A CA 18
ATOM 22476 C C . HIS A 1 61 ? -5.298 3.641 6.920 1.00 0.00 61 HIS A C 18
ATOM 22477 O O . HIS A 1 61 ? -6.512 3.706 7.113 1.00 0.00 61 HIS A O 18
ATOM 22491 N N . THR A 1 62 ? -4.479 4.669 7.117 1.00 0.00 62 THR A N 18
ATOM 22492 C CA . THR A 1 62 ? -4.971 5.960 7.583 1.00 0.00 62 THR A CA 18
ATOM 22493 C C . THR A 1 62 ? -5.480 6.806 6.421 1.00 0.00 62 THR A C 18
ATOM 22494 O O . THR A 1 62 ? -6.537 7.430 6.512 1.00 0.00 62 THR A O 18
ATOM 22505 N N . ILE A 1 63 ? -4.721 6.822 5.330 1.00 0.00 63 ILE A N 18
ATOM 22506 C CA . ILE A 1 63 ? -5.097 7.591 4.151 1.00 0.00 63 ILE A CA 18
ATOM 22507 C C . ILE A 1 63 ? -6.473 7.176 3.639 1.00 0.00 63 ILE A C 18
ATOM 22508 O O . ILE A 1 63 ? -7.299 8.020 3.291 1.00 0.00 63 ILE A O 18
ATOM 22524 N N . LEU A 1 64 ? -6.713 5.870 3.599 1.00 0.00 64 LEU A N 18
ATOM 22525 C CA . LEU A 1 64 ? -7.990 5.341 3.132 1.00 0.00 64 LEU A CA 18
ATOM 22526 C C . LEU A 1 64 ? -9.086 5.571 4.168 1.00 0.00 64 LEU A C 18
ATOM 22527 O O . LEU A 1 64 ? -10.264 5.327 3.906 1.00 0.00 64 LEU A O 18
ATOM 22543 N N . THR A 1 65 ? -8.690 6.044 5.345 1.00 0.00 65 THR A N 18
ATOM 22544 C CA . THR A 1 65 ? -9.638 6.308 6.420 1.00 0.00 65 THR A CA 18
ATOM 22545 C C . THR A 1 65 ? -9.623 7.780 6.817 1.00 0.00 65 THR A C 18
ATOM 22546 O O . THR A 1 65 ? -10.399 8.211 7.670 1.00 0.00 65 THR A O 18
ATOM 22557 N N . ARG A 1 66 ? -8.736 8.548 6.192 1.00 0.00 66 ARG A N 18
ATOM 22558 C CA . ARG A 1 66 ? -8.621 9.972 6.481 1.00 0.00 66 ARG A CA 18
ATOM 22559 C C . ARG A 1 66 ? -9.406 10.798 5.467 1.00 0.00 66 ARG A C 18
ATOM 22560 O O . ARG A 1 66 ? -10.084 11.760 5.826 1.00 0.00 66 ARG A O 18
ATOM 22581 N N . GLY A 1 67 ? -9.310 10.415 4.197 1.00 0.00 67 GLY A N 18
ATOM 22582 C CA . GLY A 1 67 ? -10.016 11.131 3.150 1.00 0.00 67 GLY A CA 18
ATOM 22583 C C . GLY A 1 67 ? -10.247 10.278 1.919 1.00 0.00 67 GLY A C 18
ATOM 22584 O O . GLY A 1 67 ? -9.936 10.691 0.802 1.00 0.00 67 GLY A O 18
ATOM 22588 N N . SER A 1 68 ? -10.793 9.083 2.123 1.00 0.00 68 SER A N 18
ATOM 22589 C CA . SER A 1 68 ? -11.061 8.167 1.020 1.00 0.00 68 SER A CA 18
ATOM 22590 C C . SER A 1 68 ? -12.494 8.323 0.520 1.00 0.00 68 SER A C 18
ATOM 22591 O O . SER A 1 68 ? -13.313 8.994 1.148 1.00 0.00 68 SER A O 18
ATOM 22599 N N . SER A 1 69 ? -12.788 7.699 -0.616 1.00 0.00 69 SER A N 18
ATOM 22600 C CA . SER A 1 69 ? -14.121 7.771 -1.204 1.00 0.00 69 SER A CA 18
ATOM 22601 C C . SER A 1 69 ? -14.334 6.640 -2.206 1.00 0.00 69 SER A C 18
ATOM 22602 O O . SER A 1 69 ? -13.385 5.970 -2.614 1.00 0.00 69 SER A O 18
ATOM 22610 N N . ASP A 1 70 ? -15.587 6.434 -2.598 1.00 0.00 70 ASP A N 18
ATOM 22611 C CA . ASP A 1 70 ? -15.926 5.385 -3.552 1.00 0.00 70 ASP A CA 18
ATOM 22612 C C . ASP A 1 70 ? -15.564 5.805 -4.973 1.00 0.00 70 ASP A C 18
ATOM 22613 O O . ASP A 1 70 ? -16.234 6.645 -5.573 1.00 0.00 70 ASP A O 18
ATOM 22622 N N . ASN A 1 71 ? -14.497 5.216 -5.505 1.00 0.00 71 ASN A N 18
ATOM 22623 C CA . ASN A 1 71 ? -14.045 5.531 -6.855 1.00 0.00 71 ASN A CA 18
ATOM 22624 C C . ASN A 1 71 ? -14.747 4.651 -7.884 1.00 0.00 71 ASN A C 18
ATOM 22625 O O . ASN A 1 71 ? -14.390 3.488 -8.068 1.00 0.00 71 ASN A O 18
ATOM 22636 N N . ALA A 1 72 ? -15.748 5.215 -8.553 1.00 0.00 72 ALA A N 18
ATOM 22637 C CA . ALA A 1 72 ? -16.499 4.482 -9.565 1.00 0.00 72 ALA A CA 18
ATOM 22638 C C . ALA A 1 72 ? -16.669 5.314 -10.831 1.00 0.00 72 ALA A C 18
ATOM 22639 O O . ALA A 1 72 ? -16.378 4.851 -11.934 1.00 0.00 72 ALA A O 18
ATOM 22646 N N . SER A 1 73 ? -17.144 6.545 -10.666 1.00 0.00 73 SER A N 18
ATOM 22647 C CA . SER A 1 73 ? -17.357 7.441 -11.797 1.00 0.00 73 SER A CA 18
ATOM 22648 C C . SER A 1 73 ? -17.635 8.863 -11.319 1.00 0.00 73 SER A C 18
ATOM 22649 O O . SER A 1 73 ? -18.613 9.114 -10.614 1.00 0.00 73 SER A O 18
ATOM 22657 N N . LYS A 1 74 ? -16.768 9.791 -11.708 1.00 0.00 74 LYS A N 18
ATOM 22658 C CA . LYS A 1 74 ? -16.918 11.189 -11.322 1.00 0.00 74 LYS A CA 18
ATOM 22659 C C . LYS A 1 74 ? -18.391 11.575 -11.238 1.00 0.00 74 LYS A C 18
ATOM 22660 O O . LYS A 1 74 ? -19.117 11.510 -12.230 1.00 0.00 74 LYS A O 18
ATOM 22679 N N . TRP A 1 75 ? -18.826 11.977 -10.049 1.00 0.00 75 TRP A N 18
ATOM 22680 C CA . TRP A 1 75 ? -20.213 12.375 -9.837 1.00 0.00 75 TRP A CA 18
ATOM 22681 C C . TRP A 1 75 ? -20.325 13.885 -9.664 1.00 0.00 75 TRP A C 18
ATOM 22682 O O . TRP A 1 75 ? -19.631 14.479 -8.839 1.00 0.00 75 TRP A O 18
ATOM 22703 N N . SER A 1 76 ? -21.203 14.502 -10.449 1.00 0.00 76 SER A N 18
ATOM 22704 C CA . SER A 1 76 ? -21.404 15.945 -10.385 1.00 0.00 76 SER A CA 18
ATOM 22705 C C . SER A 1 76 ? -22.819 16.277 -9.922 1.00 0.00 76 SER A C 18
ATOM 22706 O O . SER A 1 76 ? -23.806 15.742 -10.427 1.00 0.00 76 SER A O 18
ATOM 22714 N N . PRO A 1 77 ? -22.922 17.182 -8.938 1.00 0.00 77 PRO A N 18
ATOM 22715 C CA . PRO A 1 77 ? -24.211 17.607 -8.385 1.00 0.00 77 PRO A CA 18
ATOM 22716 C C . PRO A 1 77 ? -25.018 18.445 -9.371 1.00 0.00 77 PRO A C 18
ATOM 22717 O O . PRO A 1 77 ? -24.519 18.871 -10.413 1.00 0.00 77 PRO A O 18
ATOM 22728 N N . PRO A 1 78 ? -26.294 18.688 -9.038 1.00 0.00 78 PRO A N 18
ATOM 22729 C CA . PRO A 1 78 ? -27.196 19.477 -9.882 1.00 0.00 78 PRO A CA 18
ATOM 22730 C C . PRO A 1 78 ? -26.820 20.954 -9.909 1.00 0.00 78 PRO A C 18
ATOM 22731 O O . PRO A 1 78 ? -26.166 21.454 -8.994 1.00 0.00 78 PRO A O 18
ATOM 22742 N N . GLN A 1 79 ? -27.237 21.647 -10.964 1.00 0.00 79 GLN A N 18
ATOM 22743 C CA . GLN A 1 79 ? -26.942 23.068 -11.110 1.00 0.00 79 GLN A CA 18
ATOM 22744 C C . GLN A 1 79 ? -27.693 23.889 -10.067 1.00 0.00 79 GLN A C 18
ATOM 22745 O O . GLN A 1 79 ? -28.795 23.530 -9.656 1.00 0.00 79 GLN A O 18
ATOM 22759 N N . ASN A 1 80 ? -27.087 24.993 -9.642 1.00 0.00 80 ASN A N 18
ATOM 22760 C CA . ASN A 1 80 ? -27.698 25.865 -8.646 1.00 0.00 80 ASN A CA 18
ATOM 22761 C C . ASN A 1 80 ? -28.022 25.092 -7.371 1.00 0.00 80 ASN A C 18
ATOM 22762 O O . ASN A 1 80 ? -29.144 25.146 -6.868 1.00 0.00 80 ASN A O 18
ATOM 22773 N N . TYR A 1 81 ? -27.031 24.374 -6.854 1.00 0.00 81 TYR A N 18
ATOM 22774 C CA . TYR A 1 81 ? -27.210 23.588 -5.639 1.00 0.00 81 TYR A CA 18
ATOM 22775 C C . TYR A 1 81 ? -27.425 24.494 -4.431 1.00 0.00 81 TYR A C 18
ATOM 22776 O O . TYR A 1 81 ? -28.293 24.241 -3.596 1.00 0.00 81 TYR A O 18
ATOM 22794 N N . LYS A 1 82 ? -26.627 25.553 -4.344 1.00 0.00 82 LYS A N 18
ATOM 22795 C CA . LYS A 1 82 ? -26.728 26.500 -3.241 1.00 0.00 82 LYS A CA 18
ATOM 22796 C C . LYS A 1 82 ? -27.483 27.755 -3.668 1.00 0.00 82 LYS A C 18
ATOM 22797 O O . LYS A 1 82 ? -27.619 28.033 -4.860 1.00 0.00 82 LYS A O 18
ATOM 22816 N N . SER A 1 83 ? -27.969 28.510 -2.688 1.00 0.00 83 SER A N 18
ATOM 22817 C CA . SER A 1 83 ? -28.711 29.735 -2.964 1.00 0.00 83 SER A CA 18
ATOM 22818 C C . SER A 1 83 ? -27.788 30.949 -2.934 1.00 0.00 83 SER A C 18
ATOM 22819 O O . SER A 1 83 ? -27.445 31.456 -1.866 1.00 0.00 83 SER A O 18
ATOM 22827 N N . GLY A 1 84 ? -27.387 31.410 -4.115 1.00 0.00 84 GLY A N 18
ATOM 22828 C CA . GLY A 1 84 ? -26.507 32.560 -4.202 1.00 0.00 84 GLY A CA 18
ATOM 22829 C C . GLY A 1 84 ? -26.567 33.234 -5.558 1.00 0.00 84 GLY A C 18
ATOM 22830 O O . GLY A 1 84 ? -26.853 32.604 -6.577 1.00 0.00 84 GLY A O 18
ATOM 22834 N N . PRO A 1 85 ? -26.296 34.548 -5.583 1.00 0.00 85 PRO A N 18
ATOM 22835 C CA . PRO A 1 85 ? -26.316 35.337 -6.818 1.00 0.00 85 PRO A CA 18
ATOM 22836 C C . PRO A 1 85 ? -25.163 34.982 -7.752 1.00 0.00 85 PRO A C 18
ATOM 22837 O O . PRO A 1 85 ? -25.305 35.029 -8.974 1.00 0.00 85 PRO A O 18
ATOM 22848 N N . SER A 1 86 ? -24.023 34.626 -7.168 1.00 0.00 86 SER A N 18
ATOM 22849 C CA . SER A 1 86 ? -22.845 34.266 -7.949 1.00 0.00 86 SER A CA 18
ATOM 22850 C C . SER A 1 86 ? -21.960 33.291 -7.178 1.00 0.00 86 SER A C 18
ATOM 22851 O O . SER A 1 86 ? -22.015 33.223 -5.950 1.00 0.00 86 SER A O 18
ATOM 22859 N N . SER A 1 87 ? -21.144 32.538 -7.908 1.00 0.00 87 SER A N 18
ATOM 22860 C CA . SER A 1 87 ? -20.249 31.564 -7.295 1.00 0.00 87 SER A CA 18
ATOM 22861 C C . SER A 1 87 ? -18.848 32.145 -7.126 1.00 0.00 87 SER A C 18
ATOM 22862 O O . SER A 1 87 ? -18.512 33.168 -7.720 1.00 0.00 87 SER A O 18
ATOM 22870 N N . GLY A 1 88 ? -18.034 31.482 -6.310 1.00 0.00 88 GLY A N 18
ATOM 22871 C CA . GLY A 1 88 ? -16.679 31.946 -6.076 1.00 0.00 88 GLY A CA 18
ATOM 22872 C C . GLY A 1 88 ? -15.641 30.884 -6.384 1.00 0.00 88 GLY A C 18
ATOM 22873 O O . GLY A 1 88 ? -15.322 30.680 -7.554 1.00 0.00 88 GLY A O 18
ATOM 22879 N N . GLY A 1 1 ? 27.298 3.196 18.004 1.00 0.00 1 GLY A N 19
ATOM 22880 C CA . GLY A 1 1 ? 28.665 2.725 18.136 1.00 0.00 1 GLY A CA 19
ATOM 22881 C C . GLY A 1 1 ? 28.824 1.279 17.709 1.00 0.00 1 GLY A C 19
ATOM 22882 O O . GLY A 1 1 ? 29.772 0.934 17.003 1.00 0.00 1 GLY A O 19
ATOM 22886 N N . SER A 1 2 ? 27.895 0.431 18.139 1.00 0.00 2 SER A N 19
ATOM 22887 C CA . SER A 1 2 ? 27.939 -0.987 17.802 1.00 0.00 2 SER A CA 19
ATOM 22888 C C . SER A 1 2 ? 27.339 -1.236 16.422 1.00 0.00 2 SER A C 19
ATOM 22889 O O . SER A 1 2 ? 26.634 -0.386 15.877 1.00 0.00 2 SER A O 19
ATOM 22897 N N . SER A 1 3 ? 27.622 -2.408 15.863 1.00 0.00 3 SER A N 19
ATOM 22898 C CA . SER A 1 3 ? 27.114 -2.769 14.545 1.00 0.00 3 SER A CA 19
ATOM 22899 C C . SER A 1 3 ? 25.667 -2.314 14.377 1.00 0.00 3 SER A C 19
ATOM 22900 O O . SER A 1 3 ? 24.956 -2.094 15.357 1.00 0.00 3 SER A O 19
ATOM 22908 N N . GLY A 1 4 ? 25.238 -2.175 13.126 1.00 0.00 4 GLY A N 19
ATOM 22909 C CA . GLY A 1 4 ? 23.879 -1.747 12.852 1.00 0.00 4 GLY A CA 19
ATOM 22910 C C . GLY A 1 4 ? 23.296 -2.419 11.624 1.00 0.00 4 GLY A C 19
ATOM 22911 O O . GLY A 1 4 ? 23.284 -3.646 11.527 1.00 0.00 4 GLY A O 19
ATOM 22915 N N . SER A 1 5 ? 22.811 -1.614 10.685 1.00 0.00 5 SER A N 19
ATOM 22916 C CA . SER A 1 5 ? 22.219 -2.138 9.460 1.00 0.00 5 SER A CA 19
ATOM 22917 C C . SER A 1 5 ? 23.301 -2.525 8.456 1.00 0.00 5 SER A C 19
ATOM 22918 O O . SER A 1 5 ? 24.159 -1.713 8.108 1.00 0.00 5 SER A O 19
ATOM 22926 N N . SER A 1 6 ? 23.253 -3.770 7.994 1.00 0.00 6 SER A N 19
ATOM 22927 C CA . SER A 1 6 ? 24.230 -4.267 7.033 1.00 0.00 6 SER A CA 19
ATOM 22928 C C . SER A 1 6 ? 23.539 -4.970 5.869 1.00 0.00 6 SER A C 19
ATOM 22929 O O . SER A 1 6 ? 22.537 -5.660 6.052 1.00 0.00 6 SER A O 19
ATOM 22937 N N . GLY A 1 7 ? 24.082 -4.788 4.669 1.00 0.00 7 GLY A N 19
ATOM 22938 C CA . GLY A 1 7 ? 23.505 -5.410 3.491 1.00 0.00 7 GLY A CA 19
ATOM 22939 C C . GLY A 1 7 ? 22.332 -4.626 2.937 1.00 0.00 7 GLY A C 19
ATOM 22940 O O . GLY A 1 7 ? 21.382 -4.325 3.658 1.00 0.00 7 GLY A O 19
ATOM 22944 N N . MET A 1 8 ? 22.399 -4.293 1.652 1.00 0.00 8 MET A N 19
ATOM 22945 C CA . MET A 1 8 ? 21.335 -3.538 1.002 1.00 0.00 8 MET A CA 19
ATOM 22946 C C . MET A 1 8 ? 20.355 -4.474 0.301 1.00 0.00 8 MET A C 19
ATOM 22947 O O . MET A 1 8 ? 20.462 -4.711 -0.902 1.00 0.00 8 MET A O 19
ATOM 22961 N N . GLU A 1 9 ? 19.400 -5.002 1.061 1.00 0.00 9 GLU A N 19
ATOM 22962 C CA . GLU A 1 9 ? 18.403 -5.912 0.512 1.00 0.00 9 GLU A CA 19
ATOM 22963 C C . GLU A 1 9 ? 16.991 -5.396 0.775 1.00 0.00 9 GLU A C 19
ATOM 22964 O O . GLU A 1 9 ? 16.806 -4.372 1.432 1.00 0.00 9 GLU A O 19
ATOM 22976 N N . SER A 1 10 ? 15.999 -6.113 0.256 1.00 0.00 10 SER A N 19
ATOM 22977 C CA . SER A 1 10 ? 14.604 -5.726 0.431 1.00 0.00 10 SER A CA 19
ATOM 22978 C C . SER A 1 10 ? 14.343 -5.268 1.862 1.00 0.00 10 SER A C 19
ATOM 22979 O O . SER A 1 10 ? 14.408 -6.061 2.801 1.00 0.00 10 SER A O 19
ATOM 22987 N N . ARG A 1 11 ? 14.047 -3.982 2.021 1.00 0.00 11 ARG A N 19
ATOM 22988 C CA . ARG A 1 11 ? 13.776 -3.416 3.337 1.00 0.00 11 ARG A CA 19
ATOM 22989 C C . ARG A 1 11 ? 12.315 -2.995 3.458 1.00 0.00 11 ARG A C 19
ATOM 22990 O O . ARG A 1 11 ? 11.518 -3.208 2.543 1.00 0.00 11 ARG A O 19
ATOM 23011 N N . CYS A 1 12 ? 11.969 -2.397 4.593 1.00 0.00 12 CYS A N 19
ATOM 23012 C CA . CYS A 1 12 ? 10.604 -1.947 4.836 1.00 0.00 12 CYS A CA 19
ATOM 23013 C C . CYS A 1 12 ? 10.434 -0.485 4.434 1.00 0.00 12 CYS A C 19
ATOM 23014 O O . CYS A 1 12 ? 11.324 0.337 4.651 1.00 0.00 12 CYS A O 19
ATOM 23021 N N . TYR A 1 13 ? 9.285 -0.168 3.847 1.00 0.00 13 TYR A N 19
ATOM 23022 C CA . TYR A 1 13 ? 8.999 1.194 3.413 1.00 0.00 13 TYR A CA 19
ATOM 23023 C C . TYR A 1 13 ? 8.374 2.007 4.543 1.00 0.00 13 TYR A C 19
ATOM 23024 O O . TYR A 1 13 ? 7.610 2.941 4.303 1.00 0.00 13 TYR A O 19
ATOM 23042 N N . GLY A 1 14 ? 8.706 1.643 5.778 1.00 0.00 14 GLY A N 19
ATOM 23043 C CA . GLY A 1 14 ? 8.170 2.348 6.928 1.00 0.00 14 GLY A CA 19
ATOM 23044 C C . GLY A 1 14 ? 9.212 2.574 8.006 1.00 0.00 14 GLY A C 19
ATOM 23045 O O . GLY A 1 14 ? 9.273 3.648 8.605 1.00 0.00 14 GLY A O 19
ATOM 23049 N N . CYS A 1 15 ? 10.033 1.559 8.256 1.00 0.00 15 CYS A N 19
ATOM 23050 C CA . CYS A 1 15 ? 11.075 1.650 9.270 1.00 0.00 15 CYS A CA 19
ATOM 23051 C C . CYS A 1 15 ? 12.442 1.323 8.676 1.00 0.00 15 CYS A C 19
ATOM 23052 O O . CYS A 1 15 ? 13.471 1.492 9.330 1.00 0.00 15 CYS A O 19
ATOM 23059 N N . ALA A 1 16 ? 12.444 0.855 7.433 1.00 0.00 16 ALA A N 19
ATOM 23060 C CA . ALA A 1 16 ? 13.684 0.506 6.750 1.00 0.00 16 ALA A CA 19
ATOM 23061 C C . ALA A 1 16 ? 14.334 -0.719 7.383 1.00 0.00 16 ALA A C 19
ATOM 23062 O O . ALA A 1 16 ? 15.554 -0.878 7.341 1.00 0.00 16 ALA A O 19
ATOM 23069 N N . VAL A 1 17 ? 13.512 -1.582 7.971 1.00 0.00 17 VAL A N 19
ATOM 23070 C CA . VAL A 1 17 ? 14.007 -2.794 8.613 1.00 0.00 17 VAL A CA 19
ATOM 23071 C C . VAL A 1 17 ? 14.218 -3.908 7.595 1.00 0.00 17 VAL A C 19
ATOM 23072 O O . VAL A 1 17 ? 13.302 -4.274 6.858 1.00 0.00 17 VAL A O 19
ATOM 23085 N N . LYS A 1 18 ? 15.433 -4.446 7.558 1.00 0.00 18 LYS A N 19
ATOM 23086 C CA . LYS A 1 18 ? 15.766 -5.522 6.632 1.00 0.00 18 LYS A CA 19
ATOM 23087 C C . LYS A 1 18 ? 14.916 -6.758 6.904 1.00 0.00 18 LYS A C 19
ATOM 23088 O O . LYS A 1 18 ? 14.799 -7.204 8.046 1.00 0.00 18 LYS A O 19
ATOM 23107 N N . PHE A 1 19 ? 14.324 -7.308 5.849 1.00 0.00 19 PHE A N 19
ATOM 23108 C CA . PHE A 1 19 ? 13.485 -8.494 5.975 1.00 0.00 19 PHE A CA 19
ATOM 23109 C C . PHE A 1 19 ? 14.336 -9.746 6.164 1.00 0.00 19 PHE A C 19
ATOM 23110 O O . PHE A 1 19 ? 15.048 -10.170 5.253 1.00 0.00 19 PHE A O 19
ATOM 23127 N N . THR A 1 20 ? 14.259 -10.333 7.354 1.00 0.00 20 THR A N 19
ATOM 23128 C CA . THR A 1 20 ? 15.023 -11.535 7.664 1.00 0.00 20 THR A CA 19
ATOM 23129 C C . THR A 1 20 ? 14.134 -12.606 8.285 1.00 0.00 20 THR A C 19
ATOM 23130 O O . THR A 1 20 ? 12.990 -12.340 8.656 1.00 0.00 20 THR A O 19
ATOM 23141 N N . LEU A 1 21 ? 14.666 -13.818 8.396 1.00 0.00 21 LEU A N 19
ATOM 23142 C CA . LEU A 1 21 ? 13.920 -14.931 8.973 1.00 0.00 21 LEU A CA 19
ATOM 23143 C C . LEU A 1 21 ? 12.966 -14.443 10.058 1.00 0.00 21 LEU A C 19
ATOM 23144 O O . LEU A 1 21 ? 11.776 -14.758 10.041 1.00 0.00 21 LEU A O 19
ATOM 23160 N N . PHE A 1 22 ? 13.496 -13.671 11.001 1.00 0.00 22 PHE A N 19
ATOM 23161 C CA . PHE A 1 22 ? 12.691 -13.137 12.094 1.00 0.00 22 PHE A CA 19
ATOM 23162 C C . PHE A 1 22 ? 11.690 -12.107 11.580 1.00 0.00 22 PHE A C 19
ATOM 23163 O O . PHE A 1 22 ? 10.517 -12.123 11.955 1.00 0.00 22 PHE A O 19
ATOM 23180 N N . LYS A 1 23 ? 12.161 -11.212 10.718 1.00 0.00 23 LYS A N 19
ATOM 23181 C CA . LYS A 1 23 ? 11.309 -10.174 10.151 1.00 0.00 23 LYS A CA 19
ATOM 23182 C C . LYS A 1 23 ? 10.898 -10.527 8.725 1.00 0.00 23 LYS A C 19
ATOM 23183 O O . LYS A 1 23 ? 11.670 -10.351 7.783 1.00 0.00 23 LYS A O 19
ATOM 23202 N N . LYS A 1 24 ? 9.675 -11.025 8.573 1.00 0.00 24 LYS A N 19
ATOM 23203 C CA . LYS A 1 24 ? 9.159 -11.401 7.262 1.00 0.00 24 LYS A CA 19
ATOM 23204 C C . LYS A 1 24 ? 8.885 -10.165 6.411 1.00 0.00 24 LYS A C 19
ATOM 23205 O O . LYS A 1 24 ? 8.875 -9.043 6.916 1.00 0.00 24 LYS A O 19
ATOM 23224 N N . GLU A 1 25 ? 8.663 -10.380 5.118 1.00 0.00 25 GLU A N 19
ATOM 23225 C CA . GLU A 1 25 ? 8.388 -9.283 4.198 1.00 0.00 25 GLU A CA 19
ATOM 23226 C C . GLU A 1 25 ? 6.919 -9.272 3.787 1.00 0.00 25 GLU A C 19
ATOM 23227 O O . GLU A 1 25 ? 6.376 -10.290 3.356 1.00 0.00 25 GLU A O 19
ATOM 23239 N N . TYR A 1 26 ? 6.280 -8.115 3.923 1.00 0.00 26 TYR A N 19
ATOM 23240 C CA . TYR A 1 26 ? 4.873 -7.972 3.569 1.00 0.00 26 TYR A CA 19
ATOM 23241 C C . TYR A 1 26 ? 4.697 -6.969 2.433 1.00 0.00 26 TYR A C 19
ATOM 23242 O O . TYR A 1 26 ? 5.585 -6.165 2.156 1.00 0.00 26 TYR A O 19
ATOM 23260 N N . GLY A 1 27 ? 3.541 -7.025 1.777 1.00 0.00 27 GLY A N 19
ATOM 23261 C CA . GLY A 1 27 ? 3.267 -6.117 0.679 1.00 0.00 27 GLY A CA 19
ATOM 23262 C C . GLY A 1 27 ? 1.932 -5.415 0.827 1.00 0.00 27 GLY A C 19
ATOM 23263 O O . GLY A 1 27 ? 0.975 -5.988 1.348 1.00 0.00 27 GLY A O 19
ATOM 23267 N N . CYS A 1 28 ? 1.866 -4.169 0.368 1.00 0.00 28 CYS A N 19
ATOM 23268 C CA . CYS A 1 28 ? 0.639 -3.386 0.453 1.00 0.00 28 CYS A CA 19
ATOM 23269 C C . CYS A 1 28 ? -0.175 -3.510 -0.832 1.00 0.00 28 CYS A C 19
ATOM 23270 O O . CYS A 1 28 ? 0.335 -3.946 -1.864 1.00 0.00 28 CYS A O 19
ATOM 23277 N N . LYS A 1 29 ? -1.444 -3.122 -0.761 1.00 0.00 29 LYS A N 19
ATOM 23278 C CA . LYS A 1 29 ? -2.330 -3.187 -1.917 1.00 0.00 29 LYS A CA 19
ATOM 23279 C C . LYS A 1 29 ? -2.612 -1.791 -2.466 1.00 0.00 29 LYS A C 19
ATOM 23280 O O . LYS A 1 29 ? -2.644 -1.586 -3.678 1.00 0.00 29 LYS A O 19
ATOM 23299 N N . ASN A 1 30 ? -2.814 -0.836 -1.564 1.00 0.00 30 ASN A N 19
ATOM 23300 C CA . ASN A 1 30 ? -3.092 0.540 -1.959 1.00 0.00 30 ASN A CA 19
ATOM 23301 C C . ASN A 1 30 ? -1.873 1.172 -2.625 1.00 0.00 30 ASN A C 19
ATOM 23302 O O . ASN A 1 30 ? -1.843 1.354 -3.843 1.00 0.00 30 ASN A O 19
ATOM 23313 N N . CYS A 1 31 ? -0.870 1.503 -1.820 1.00 0.00 31 CYS A N 19
ATOM 23314 C CA . CYS A 1 31 ? 0.351 2.114 -2.330 1.00 0.00 31 CYS A CA 19
ATOM 23315 C C . CYS A 1 31 ? 1.170 1.106 -3.131 1.00 0.00 31 CYS A C 19
ATOM 23316 O O . CYS A 1 31 ? 1.801 1.455 -4.128 1.00 0.00 31 CYS A O 19
ATOM 23323 N N . GLY A 1 32 ? 1.155 -0.147 -2.686 1.00 0.00 32 GLY A N 19
ATOM 23324 C CA . GLY A 1 32 ? 1.899 -1.187 -3.373 1.00 0.00 32 GLY A CA 19
ATOM 23325 C C . GLY A 1 32 ? 3.377 -1.160 -3.037 1.00 0.00 32 GLY A C 19
ATOM 23326 O O . GLY A 1 32 ? 4.223 -1.286 -3.922 1.00 0.00 32 GLY A O 19
ATOM 23330 N N . ARG A 1 33 ? 3.688 -0.993 -1.756 1.00 0.00 33 ARG A N 19
ATOM 23331 C CA . ARG A 1 33 ? 5.074 -0.947 -1.306 1.00 0.00 33 ARG A CA 19
ATOM 23332 C C . ARG A 1 33 ? 5.374 -2.099 -0.351 1.00 0.00 33 ARG A C 19
ATOM 23333 O O . ARG A 1 33 ? 4.463 -2.749 0.159 1.00 0.00 33 ARG A O 19
ATOM 23354 N N . ALA A 1 34 ? 6.659 -2.345 -0.115 1.00 0.00 34 ALA A N 19
ATOM 23355 C CA . ALA A 1 34 ? 7.079 -3.417 0.779 1.00 0.00 34 ALA A CA 19
ATOM 23356 C C . ALA A 1 34 ? 7.122 -2.939 2.226 1.00 0.00 34 ALA A C 19
ATOM 23357 O O . ALA A 1 34 ? 7.738 -1.919 2.536 1.00 0.00 34 ALA A O 19
ATOM 23364 N N . PHE A 1 35 ? 6.464 -3.682 3.110 1.00 0.00 35 PHE A N 19
ATOM 23365 C CA . PHE A 1 35 ? 6.426 -3.333 4.525 1.00 0.00 35 PHE A CA 19
ATOM 23366 C C . PHE A 1 35 ? 6.661 -4.563 5.396 1.00 0.00 35 PHE A C 19
ATOM 23367 O O . PHE A 1 35 ? 6.496 -5.698 4.945 1.00 0.00 35 PHE A O 19
ATOM 23384 N N . CYS A 1 36 ? 7.049 -4.332 6.645 1.00 0.00 36 CYS A N 19
ATOM 23385 C CA . CYS A 1 36 ? 7.309 -5.419 7.580 1.00 0.00 36 CYS A CA 19
ATOM 23386 C C . CYS A 1 36 ? 6.076 -5.712 8.431 1.00 0.00 36 CYS A C 19
ATOM 23387 O O . CYS A 1 36 ? 5.370 -4.797 8.854 1.00 0.00 36 CYS A O 19
ATOM 23394 N N . ASN A 1 37 ? 5.825 -6.993 8.678 1.00 0.00 37 ASN A N 19
ATOM 23395 C CA . ASN A 1 37 ? 4.678 -7.407 9.478 1.00 0.00 37 ASN A CA 19
ATOM 23396 C C . ASN A 1 37 ? 4.344 -6.357 10.533 1.00 0.00 37 ASN A C 19
ATOM 23397 O O . ASN A 1 37 ? 3.176 -6.110 10.830 1.00 0.00 37 ASN A O 19
ATOM 23408 N N . GLY A 1 38 ? 5.379 -5.742 11.097 1.00 0.00 38 GLY A N 19
ATOM 23409 C CA . GLY A 1 38 ? 5.175 -4.726 12.113 1.00 0.00 38 GLY A CA 19
ATOM 23410 C C . GLY A 1 38 ? 4.444 -3.511 11.578 1.00 0.00 38 GLY A C 19
ATOM 23411 O O . GLY A 1 38 ? 3.477 -3.044 12.181 1.00 0.00 38 GLY A O 19
ATOM 23415 N N . CYS A 1 39 ? 4.907 -2.995 10.445 1.00 0.00 39 CYS A N 19
ATOM 23416 C CA . CYS A 1 39 ? 4.292 -1.825 9.829 1.00 0.00 39 CYS A CA 19
ATOM 23417 C C . CYS A 1 39 ? 3.033 -2.213 9.059 1.00 0.00 39 CYS A C 19
ATOM 23418 O O . CYS A 1 39 ? 2.037 -1.489 9.069 1.00 0.00 39 CYS A O 19
ATOM 23425 N N . LEU A 1 40 ? 3.085 -3.361 8.393 1.00 0.00 40 LEU A N 19
ATOM 23426 C CA . LEU A 1 40 ? 1.949 -3.847 7.617 1.00 0.00 40 LEU A CA 19
ATOM 23427 C C . LEU A 1 40 ? 1.014 -4.683 8.485 1.00 0.00 40 LEU A C 19
ATOM 23428 O O . LEU A 1 40 ? 0.720 -5.835 8.168 1.00 0.00 40 LEU A O 19
ATOM 23444 N N . SER A 1 41 ? 0.548 -4.093 9.582 1.00 0.00 41 SER A N 19
ATOM 23445 C CA . SER A 1 41 ? -0.352 -4.784 10.497 1.00 0.00 41 SER A CA 19
ATOM 23446 C C . SER A 1 41 ? -1.718 -4.105 10.530 1.00 0.00 41 SER A C 19
ATOM 23447 O O . SER A 1 41 ? -2.417 -4.139 11.544 1.00 0.00 41 SER A O 19
ATOM 23455 N N . PHE A 1 42 ? -2.092 -3.488 9.415 1.00 0.00 42 PHE A N 19
ATOM 23456 C CA . PHE A 1 42 ? -3.374 -2.799 9.315 1.00 0.00 42 PHE A CA 19
ATOM 23457 C C . PHE A 1 42 ? -4.152 -3.273 8.091 1.00 0.00 42 PHE A C 19
ATOM 23458 O O . PHE A 1 42 ? -3.591 -3.890 7.185 1.00 0.00 42 PHE A O 19
ATOM 23475 N N . SER A 1 43 ? -5.449 -2.982 8.072 1.00 0.00 43 SER A N 19
ATOM 23476 C CA . SER A 1 43 ? -6.306 -3.382 6.962 1.00 0.00 43 SER A CA 19
ATOM 23477 C C . SER A 1 43 ? -7.247 -2.248 6.566 1.00 0.00 43 SER A C 19
ATOM 23478 O O . SER A 1 43 ? -7.646 -1.437 7.402 1.00 0.00 43 SER A O 19
ATOM 23486 N N . ALA A 1 44 ? -7.597 -2.197 5.285 1.00 0.00 44 ALA A N 19
ATOM 23487 C CA . ALA A 1 44 ? -8.491 -1.164 4.778 1.00 0.00 44 ALA A CA 19
ATOM 23488 C C . ALA A 1 44 ? -8.886 -1.443 3.331 1.00 0.00 44 ALA A C 19
ATOM 23489 O O . ALA A 1 44 ? -8.098 -1.983 2.554 1.00 0.00 44 ALA A O 19
ATOM 23496 N N . LEU A 1 45 ? -10.111 -1.071 2.975 1.00 0.00 45 LEU A N 19
ATOM 23497 C CA . LEU A 1 45 ? -10.611 -1.282 1.621 1.00 0.00 45 LEU A CA 19
ATOM 23498 C C . LEU A 1 45 ? -9.704 -0.611 0.595 1.00 0.00 45 LEU A C 19
ATOM 23499 O O . LEU A 1 45 ? -9.456 0.593 0.662 1.00 0.00 45 LEU A O 19
ATOM 23515 N N . VAL A 1 46 ? -9.212 -1.399 -0.356 1.00 0.00 46 VAL A N 19
ATOM 23516 C CA . VAL A 1 46 ? -8.334 -0.881 -1.399 1.00 0.00 46 VAL A CA 19
ATOM 23517 C C . VAL A 1 46 ? -9.072 -0.758 -2.727 1.00 0.00 46 VAL A C 19
ATOM 23518 O O . VAL A 1 46 ? -9.649 -1.719 -3.237 1.00 0.00 46 VAL A O 19
ATOM 23531 N N . PRO A 1 47 ? -9.054 0.453 -3.303 1.00 0.00 47 PRO A N 19
ATOM 23532 C CA . PRO A 1 47 ? -9.717 0.732 -4.581 1.00 0.00 47 PRO A CA 19
ATOM 23533 C C . PRO A 1 47 ? -9.019 0.055 -5.755 1.00 0.00 47 PRO A C 19
ATOM 23534 O O . PRO A 1 47 ? -9.415 0.226 -6.908 1.00 0.00 47 PRO A O 19
ATOM 23545 N N . ARG A 1 48 ? -7.978 -0.715 -5.455 1.00 0.00 48 ARG A N 19
ATOM 23546 C CA . ARG A 1 48 ? -7.224 -1.417 -6.487 1.00 0.00 48 ARG A CA 19
ATOM 23547 C C . ARG A 1 48 ? -7.560 -2.905 -6.488 1.00 0.00 48 ARG A C 19
ATOM 23548 O O . ARG A 1 48 ? -7.507 -3.563 -7.526 1.00 0.00 48 ARG A O 19
ATOM 23569 N N . ALA A 1 49 ? -7.906 -3.429 -5.316 1.00 0.00 49 ALA A N 19
ATOM 23570 C CA . ALA A 1 49 ? -8.253 -4.839 -5.183 1.00 0.00 49 ALA A CA 19
ATOM 23571 C C . ALA A 1 49 ? -9.764 -5.028 -5.100 1.00 0.00 49 ALA A C 19
ATOM 23572 O O . ALA A 1 49 ? -10.249 -5.950 -4.447 1.00 0.00 49 ALA A O 19
ATOM 23579 N N . GLY A 1 50 ? -10.503 -4.145 -5.766 1.00 0.00 50 GLY A N 19
ATOM 23580 C CA . GLY A 1 50 ? -11.952 -4.232 -5.754 1.00 0.00 50 GLY A CA 19
ATOM 23581 C C . GLY A 1 50 ? -12.548 -3.785 -4.434 1.00 0.00 50 GLY A C 19
ATOM 23582 O O . GLY A 1 50 ? -13.459 -4.424 -3.909 1.00 0.00 50 GLY A O 19
ATOM 23586 N N . ASN A 1 51 ? -12.032 -2.685 -3.895 1.00 0.00 51 ASN A N 19
ATOM 23587 C CA . ASN A 1 51 ? -12.518 -2.155 -2.627 1.00 0.00 51 ASN A CA 19
ATOM 23588 C C . ASN A 1 51 ? -12.652 -3.265 -1.589 1.00 0.00 51 ASN A C 19
ATOM 23589 O O . ASN A 1 51 ? -13.707 -3.433 -0.976 1.00 0.00 51 ASN A O 19
ATOM 23600 N N . THR A 1 52 ? -11.576 -4.021 -1.395 1.00 0.00 52 THR A N 19
ATOM 23601 C CA . THR A 1 52 ? -11.573 -5.115 -0.433 1.00 0.00 52 THR A CA 19
ATOM 23602 C C . THR A 1 52 ? -10.654 -4.809 0.744 1.00 0.00 52 THR A C 19
ATOM 23603 O O . THR A 1 52 ? -9.560 -4.273 0.566 1.00 0.00 52 THR A O 19
ATOM 23614 N N . GLN A 1 53 ? -11.105 -5.153 1.946 1.00 0.00 53 GLN A N 19
ATOM 23615 C CA . GLN A 1 53 ? -10.321 -4.915 3.153 1.00 0.00 53 GLN A CA 19
ATOM 23616 C C . GLN A 1 53 ? -9.053 -5.762 3.154 1.00 0.00 53 GLN A C 19
ATOM 23617 O O . GLN A 1 53 ? -9.003 -6.819 3.782 1.00 0.00 53 GLN A O 19
ATOM 23631 N N . GLN A 1 54 ? -8.031 -5.290 2.447 1.00 0.00 54 GLN A N 19
ATOM 23632 C CA . GLN A 1 54 ? -6.763 -6.005 2.367 1.00 0.00 54 GLN A CA 19
ATOM 23633 C C . GLN A 1 54 ? -5.744 -5.416 3.336 1.00 0.00 54 GLN A C 19
ATOM 23634 O O . GLN A 1 54 ? -5.891 -4.284 3.798 1.00 0.00 54 GLN A O 19
ATOM 23648 N N . LYS A 1 55 ? -4.709 -6.192 3.642 1.00 0.00 55 LYS A N 19
ATOM 23649 C CA . LYS A 1 55 ? -3.664 -5.749 4.557 1.00 0.00 55 LYS A CA 19
ATOM 23650 C C . LYS A 1 55 ? -2.874 -4.589 3.958 1.00 0.00 55 LYS A C 19
ATOM 23651 O O . LYS A 1 55 ? -2.173 -4.752 2.960 1.00 0.00 55 LYS A O 19
ATOM 23670 N N . VAL A 1 56 ? -2.991 -3.418 4.576 1.00 0.00 56 VAL A N 19
ATOM 23671 C CA . VAL A 1 56 ? -2.286 -2.231 4.106 1.00 0.00 56 VAL A CA 19
ATOM 23672 C C . VAL A 1 56 ? -1.358 -1.681 5.183 1.00 0.00 56 VAL A C 19
ATOM 23673 O O . VAL A 1 56 ? -1.524 -1.969 6.369 1.00 0.00 56 VAL A O 19
ATOM 23686 N N . CYS A 1 57 ? -0.379 -0.887 4.763 1.00 0.00 57 CYS A N 19
ATOM 23687 C CA . CYS A 1 57 ? 0.578 -0.295 5.691 1.00 0.00 57 CYS A CA 19
ATOM 23688 C C . CYS A 1 57 ? -0.075 0.815 6.510 1.00 0.00 57 CYS A C 19
ATOM 23689 O O . CYS A 1 57 ? -1.052 1.428 6.079 1.00 0.00 57 CYS A O 19
ATOM 23696 N N . LYS A 1 58 ? 0.473 1.070 7.693 1.00 0.00 58 LYS A N 19
ATOM 23697 C CA . LYS A 1 58 ? -0.052 2.106 8.573 1.00 0.00 58 LYS A CA 19
ATOM 23698 C C . LYS A 1 58 ? -0.551 3.302 7.768 1.00 0.00 58 LYS A C 19
ATOM 23699 O O . LYS A 1 58 ? -1.746 3.595 7.751 1.00 0.00 58 LYS A O 19
ATOM 23718 N N . GLN A 1 59 ? 0.373 3.988 7.102 1.00 0.00 59 GLN A N 19
ATOM 23719 C CA . GLN A 1 59 ? 0.026 5.152 6.295 1.00 0.00 59 GLN A CA 19
ATOM 23720 C C . GLN A 1 59 ? -1.282 4.923 5.546 1.00 0.00 59 GLN A C 19
ATOM 23721 O O . GLN A 1 59 ? -2.324 5.468 5.913 1.00 0.00 59 GLN A O 19
ATOM 23735 N N . CYS A 1 60 ? -1.222 4.115 4.493 1.00 0.00 60 CYS A N 19
ATOM 23736 C CA . CYS A 1 60 ? -2.402 3.814 3.690 1.00 0.00 60 CYS A CA 19
ATOM 23737 C C . CYS A 1 60 ? -3.628 3.620 4.577 1.00 0.00 60 CYS A C 19
ATOM 23738 O O . CYS A 1 60 ? -4.646 4.292 4.405 1.00 0.00 60 CYS A O 19
ATOM 23745 N N . HIS A 1 61 ? -3.524 2.696 5.527 1.00 0.00 61 HIS A N 19
ATOM 23746 C CA . HIS A 1 61 ? -4.624 2.413 6.443 1.00 0.00 61 HIS A CA 19
ATOM 23747 C C . HIS A 1 61 ? -5.250 3.707 6.955 1.00 0.00 61 HIS A C 19
ATOM 23748 O O . HIS A 1 61 ? -6.457 3.774 7.192 1.00 0.00 61 HIS A O 19
ATOM 23762 N N . THR A 1 62 ? -4.422 4.733 7.126 1.00 0.00 62 THR A N 19
ATOM 23763 C CA . THR A 1 62 ? -4.894 6.023 7.612 1.00 0.00 62 THR A CA 19
ATOM 23764 C C . THR A 1 62 ? -5.353 6.910 6.460 1.00 0.00 62 THR A C 19
ATOM 23765 O O . THR A 1 62 ? -6.338 7.639 6.581 1.00 0.00 62 THR A O 19
ATOM 23776 N N . ILE A 1 63 ? -4.633 6.844 5.345 1.00 0.00 63 ILE A N 19
ATOM 23777 C CA . ILE A 1 63 ? -4.969 7.640 4.171 1.00 0.00 63 ILE A CA 19
ATOM 23778 C C . ILE A 1 63 ? -6.360 7.294 3.651 1.00 0.00 63 ILE A C 19
ATOM 23779 O O . ILE A 1 63 ? -7.180 8.179 3.402 1.00 0.00 63 ILE A O 19
ATOM 23795 N N . LEU A 1 64 ? -6.620 6.001 3.491 1.00 0.00 64 LEU A N 19
ATOM 23796 C CA . LEU A 1 64 ? -7.914 5.537 3.002 1.00 0.00 64 LEU A CA 19
ATOM 23797 C C . LEU A 1 64 ? -9.029 5.912 3.972 1.00 0.00 64 LEU A C 19
ATOM 23798 O O . LEU A 1 64 ? -10.080 6.410 3.566 1.00 0.00 64 LEU A O 19
ATOM 23814 N N . THR A 1 65 ? -8.794 5.671 5.258 1.00 0.00 65 THR A N 19
ATOM 23815 C CA . THR A 1 65 ? -9.778 5.984 6.287 1.00 0.00 65 THR A CA 19
ATOM 23816 C C . THR A 1 65 ? -9.936 7.491 6.456 1.00 0.00 65 THR A C 19
ATOM 23817 O O . THR A 1 65 ? -11.020 7.978 6.777 1.00 0.00 65 THR A O 19
ATOM 23828 N N . ARG A 1 66 ? -8.849 8.224 6.237 1.00 0.00 66 ARG A N 19
ATOM 23829 C CA . ARG A 1 66 ? -8.868 9.676 6.365 1.00 0.00 66 ARG A CA 19
ATOM 23830 C C . ARG A 1 66 ? -9.764 10.304 5.301 1.00 0.00 66 ARG A C 19
ATOM 23831 O O . ARG A 1 66 ? -10.779 10.923 5.617 1.00 0.00 66 ARG A O 19
ATOM 23852 N N . GLY A 1 67 ? -9.379 10.141 4.039 1.00 0.00 67 GLY A N 19
ATOM 23853 C CA . GLY A 1 67 ? -10.157 10.698 2.948 1.00 0.00 67 GLY A CA 19
ATOM 23854 C C . GLY A 1 67 ? -10.724 9.629 2.036 1.00 0.00 67 GLY A C 19
ATOM 23855 O O . GLY A 1 67 ? -11.268 8.629 2.503 1.00 0.00 67 GLY A O 19
ATOM 23859 N N . SER A 1 68 ? -10.599 9.841 0.729 1.00 0.00 68 SER A N 19
ATOM 23860 C CA . SER A 1 68 ? -11.109 8.890 -0.252 1.00 0.00 68 SER A CA 19
ATOM 23861 C C . SER A 1 68 ? -10.348 9.008 -1.569 1.00 0.00 68 SER A C 19
ATOM 23862 O O . SER A 1 68 ? -10.007 10.107 -2.005 1.00 0.00 68 SER A O 19
ATOM 23870 N N . SER A 1 69 ? -10.085 7.867 -2.197 1.00 0.00 69 SER A N 19
ATOM 23871 C CA . SER A 1 69 ? -9.361 7.840 -3.463 1.00 0.00 69 SER A CA 19
ATOM 23872 C C . SER A 1 69 ? -10.273 8.239 -4.619 1.00 0.00 69 SER A C 19
ATOM 23873 O O . SER A 1 69 ? -11.498 8.169 -4.511 1.00 0.00 69 SER A O 19
ATOM 23881 N N . ASP A 1 70 ? -9.668 8.658 -5.725 1.00 0.00 70 ASP A N 19
ATOM 23882 C CA . ASP A 1 70 ? -10.424 9.067 -6.902 1.00 0.00 70 ASP A CA 19
ATOM 23883 C C . ASP A 1 70 ? -10.241 8.068 -8.040 1.00 0.00 70 ASP A C 19
ATOM 23884 O O . ASP A 1 70 ? -9.248 7.344 -8.090 1.00 0.00 70 ASP A O 19
ATOM 23893 N N . ASN A 1 71 ? -11.207 8.034 -8.952 1.00 0.00 71 ASN A N 19
ATOM 23894 C CA . ASN A 1 71 ? -11.153 7.122 -10.089 1.00 0.00 71 ASN A CA 19
ATOM 23895 C C . ASN A 1 71 ? -10.403 7.754 -11.258 1.00 0.00 71 ASN A C 19
ATOM 23896 O O . ASN A 1 71 ? -10.328 8.977 -11.373 1.00 0.00 71 ASN A O 19
ATOM 23907 N N . ALA A 1 72 ? -9.849 6.911 -12.124 1.00 0.00 72 ALA A N 19
ATOM 23908 C CA . ALA A 1 72 ? -9.108 7.386 -13.285 1.00 0.00 72 ALA A CA 19
ATOM 23909 C C . ALA A 1 72 ? -8.714 6.228 -14.196 1.00 0.00 72 ALA A C 19
ATOM 23910 O O . ALA A 1 72 ? -8.955 5.064 -13.876 1.00 0.00 72 ALA A O 19
ATOM 23917 N N . SER A 1 73 ? -8.108 6.555 -15.333 1.00 0.00 73 SER A N 19
ATOM 23918 C CA . SER A 1 73 ? -7.685 5.543 -16.293 1.00 0.00 73 SER A CA 19
ATOM 23919 C C . SER A 1 73 ? -7.223 4.276 -15.579 1.00 0.00 73 SER A C 19
ATOM 23920 O O . SER A 1 73 ? -6.218 4.282 -14.868 1.00 0.00 73 SER A O 19
ATOM 23928 N N . LYS A 1 74 ? -7.965 3.191 -15.772 1.00 0.00 74 LYS A N 19
ATOM 23929 C CA . LYS A 1 74 ? -7.633 1.915 -15.149 1.00 0.00 74 LYS A CA 19
ATOM 23930 C C . LYS A 1 74 ? -7.235 0.883 -16.200 1.00 0.00 74 LYS A C 19
ATOM 23931 O O . LYS A 1 74 ? -7.310 1.146 -17.400 1.00 0.00 74 LYS A O 19
ATOM 23950 N N . TRP A 1 75 ? -6.815 -0.289 -15.740 1.00 0.00 75 TRP A N 19
ATOM 23951 C CA . TRP A 1 75 ? -6.407 -1.361 -16.642 1.00 0.00 75 TRP A CA 19
ATOM 23952 C C . TRP A 1 75 ? -6.901 -2.713 -16.138 1.00 0.00 75 TRP A C 19
ATOM 23953 O O . TRP A 1 75 ? -6.645 -3.091 -14.995 1.00 0.00 75 TRP A O 19
ATOM 23974 N N . SER A 1 76 ? -7.610 -3.437 -16.998 1.00 0.00 76 SER A N 19
ATOM 23975 C CA . SER A 1 76 ? -8.142 -4.746 -16.639 1.00 0.00 76 SER A CA 19
ATOM 23976 C C . SER A 1 76 ? -7.071 -5.824 -16.773 1.00 0.00 76 SER A C 19
ATOM 23977 O O . SER A 1 76 ? -6.251 -5.810 -17.691 1.00 0.00 76 SER A O 19
ATOM 23985 N N . PRO A 1 77 ? -7.077 -6.782 -15.834 1.00 0.00 77 PRO A N 19
ATOM 23986 C CA . PRO A 1 77 ? -6.113 -7.887 -15.825 1.00 0.00 77 PRO A CA 19
ATOM 23987 C C . PRO A 1 77 ? -6.345 -8.869 -16.968 1.00 0.00 77 PRO A C 19
ATOM 23988 O O . PRO A 1 77 ? -7.437 -8.958 -17.529 1.00 0.00 77 PRO A O 19
ATOM 23999 N N . PRO A 1 78 ? -5.295 -9.624 -17.323 1.00 0.00 78 PRO A N 19
ATOM 24000 C CA . PRO A 1 78 ? -5.360 -10.613 -18.403 1.00 0.00 78 PRO A CA 19
ATOM 24001 C C . PRO A 1 78 ? -6.225 -11.815 -18.035 1.00 0.00 78 PRO A C 19
ATOM 24002 O O . PRO A 1 78 ? -6.550 -12.022 -16.867 1.00 0.00 78 PRO A O 19
ATOM 24013 N N . GLN A 1 79 ? -6.592 -12.603 -19.041 1.00 0.00 79 GLN A N 19
ATOM 24014 C CA . GLN A 1 79 ? -7.419 -13.784 -18.822 1.00 0.00 79 GLN A CA 19
ATOM 24015 C C . GLN A 1 79 ? -7.099 -14.431 -17.478 1.00 0.00 79 GLN A C 19
ATOM 24016 O O . GLN A 1 79 ? -7.996 -14.876 -16.764 1.00 0.00 79 GLN A O 19
ATOM 24030 N N . ASN A 1 80 ? -5.815 -14.480 -17.141 1.00 0.00 80 ASN A N 19
ATOM 24031 C CA . ASN A 1 80 ? -5.377 -15.074 -15.884 1.00 0.00 80 ASN A CA 19
ATOM 24032 C C . ASN A 1 80 ? -5.369 -14.036 -14.765 1.00 0.00 80 ASN A C 19
ATOM 24033 O O . ASN A 1 80 ? -4.830 -12.941 -14.924 1.00 0.00 80 ASN A O 19
ATOM 24044 N N . TYR A 1 81 ? -5.971 -14.388 -13.635 1.00 0.00 81 TYR A N 19
ATOM 24045 C CA . TYR A 1 81 ? -6.036 -13.487 -12.490 1.00 0.00 81 TYR A CA 19
ATOM 24046 C C . TYR A 1 81 ? -6.598 -14.202 -11.265 1.00 0.00 81 TYR A C 19
ATOM 24047 O O . TYR A 1 81 ? -7.123 -15.311 -11.365 1.00 0.00 81 TYR A O 19
ATOM 24065 N N . LYS A 1 82 ? -6.482 -13.559 -10.108 1.00 0.00 82 LYS A N 19
ATOM 24066 C CA . LYS A 1 82 ? -6.979 -14.130 -8.862 1.00 0.00 82 LYS A CA 19
ATOM 24067 C C . LYS A 1 82 ? -8.268 -13.442 -8.424 1.00 0.00 82 LYS A C 19
ATOM 24068 O O . LYS A 1 82 ? -8.236 -12.415 -7.747 1.00 0.00 82 LYS A O 19
ATOM 24087 N N . SER A 1 83 ? -9.402 -14.016 -8.815 1.00 0.00 83 SER A N 19
ATOM 24088 C CA . SER A 1 83 ? -10.702 -13.457 -8.464 1.00 0.00 83 SER A CA 19
ATOM 24089 C C . SER A 1 83 ? -10.810 -13.233 -6.959 1.00 0.00 83 SER A C 19
ATOM 24090 O O . SER A 1 83 ? -11.148 -12.141 -6.505 1.00 0.00 83 SER A O 19
ATOM 24098 N N . GLY A 1 84 ? -10.519 -14.278 -6.190 1.00 0.00 84 GLY A N 19
ATOM 24099 C CA . GLY A 1 84 ? -10.589 -14.176 -4.744 1.00 0.00 84 GLY A CA 19
ATOM 24100 C C . GLY A 1 84 ? -12.004 -13.961 -4.245 1.00 0.00 84 GLY A C 19
ATOM 24101 O O . GLY A 1 84 ? -12.936 -13.763 -5.024 1.00 0.00 84 GLY A O 19
ATOM 24105 N N . PRO A 1 85 ? -12.179 -14.000 -2.916 1.00 0.00 85 PRO A N 19
ATOM 24106 C CA . PRO A 1 85 ? -13.489 -13.811 -2.284 1.00 0.00 85 PRO A CA 19
ATOM 24107 C C . PRO A 1 85 ? -13.989 -12.376 -2.407 1.00 0.00 85 PRO A C 19
ATOM 24108 O O . PRO A 1 85 ? -13.213 -11.458 -2.669 1.00 0.00 85 PRO A O 19
ATOM 24119 N N . SER A 1 86 ? -15.292 -12.190 -2.215 1.00 0.00 86 SER A N 19
ATOM 24120 C CA . SER A 1 86 ? -15.896 -10.866 -2.307 1.00 0.00 86 SER A CA 19
ATOM 24121 C C . SER A 1 86 ? -16.605 -10.501 -1.006 1.00 0.00 86 SER A C 19
ATOM 24122 O O . SER A 1 86 ? -17.164 -11.362 -0.328 1.00 0.00 86 SER A O 19
ATOM 24130 N N . SER A 1 87 ? -16.577 -9.216 -0.665 1.00 0.00 87 SER A N 19
ATOM 24131 C CA . SER A 1 87 ? -17.213 -8.736 0.556 1.00 0.00 87 SER A CA 19
ATOM 24132 C C . SER A 1 87 ? -18.634 -9.278 0.678 1.00 0.00 87 SER A C 19
ATOM 24133 O O . SER A 1 87 ? -18.963 -9.978 1.635 1.00 0.00 87 SER A O 19
ATOM 24141 N N . GLY A 1 88 ? -19.472 -8.948 -0.300 1.00 0.00 88 GLY A N 19
ATOM 24142 C CA . GLY A 1 88 ? -20.848 -9.410 -0.284 1.00 0.00 88 GLY A CA 19
ATOM 24143 C C . GLY A 1 88 ? -21.843 -8.267 -0.312 1.00 0.00 88 GLY A C 19
ATOM 24144 O O . GLY A 1 88 ? -23.045 -8.516 -0.231 1.00 0.00 88 GLY A O 19
ATOM 24150 N N . GLY A 1 1 ? 37.881 14.911 1.093 1.00 0.00 1 GLY A N 20
ATOM 24151 C CA . GLY A 1 1 ? 38.071 13.632 0.433 1.00 0.00 1 GLY A CA 20
ATOM 24152 C C . GLY A 1 1 ? 37.568 12.470 1.266 1.00 0.00 1 GLY A C 20
ATOM 24153 O O . GLY A 1 1 ? 38.356 11.748 1.876 1.00 0.00 1 GLY A O 20
ATOM 24157 N N . SER A 1 2 ? 36.251 12.289 1.294 1.00 0.00 2 SER A N 20
ATOM 24158 C CA . SER A 1 2 ? 35.643 11.210 2.063 1.00 0.00 2 SER A CA 20
ATOM 24159 C C . SER A 1 2 ? 34.895 10.245 1.148 1.00 0.00 2 SER A C 20
ATOM 24160 O O . SER A 1 2 ? 34.590 10.571 0.001 1.00 0.00 2 SER A O 20
ATOM 24168 N N . SER A 1 3 ? 34.603 9.056 1.665 1.00 0.00 3 SER A N 20
ATOM 24169 C CA . SER A 1 3 ? 33.894 8.041 0.894 1.00 0.00 3 SER A CA 20
ATOM 24170 C C . SER A 1 3 ? 33.087 7.128 1.812 1.00 0.00 3 SER A C 20
ATOM 24171 O O . SER A 1 3 ? 33.490 6.850 2.941 1.00 0.00 3 SER A O 20
ATOM 24179 N N . GLY A 1 4 ? 31.943 6.663 1.317 1.00 0.00 4 GLY A N 20
ATOM 24180 C CA . GLY A 1 4 ? 31.097 5.786 2.105 1.00 0.00 4 GLY A CA 20
ATOM 24181 C C . GLY A 1 4 ? 29.867 5.331 1.344 1.00 0.00 4 GLY A C 20
ATOM 24182 O O . GLY A 1 4 ? 29.619 5.781 0.226 1.00 0.00 4 GLY A O 20
ATOM 24186 N N . SER A 1 5 ? 29.096 4.435 1.951 1.00 0.00 5 SER A N 20
ATOM 24187 C CA . SER A 1 5 ? 27.888 3.914 1.321 1.00 0.00 5 SER A CA 20
ATOM 24188 C C . SER A 1 5 ? 27.004 3.207 2.344 1.00 0.00 5 SER A C 20
ATOM 24189 O O . SER A 1 5 ? 27.476 2.376 3.120 1.00 0.00 5 SER A O 20
ATOM 24197 N N . SER A 1 6 ? 25.718 3.543 2.338 1.00 0.00 6 SER A N 20
ATOM 24198 C CA . SER A 1 6 ? 24.767 2.944 3.267 1.00 0.00 6 SER A CA 20
ATOM 24199 C C . SER A 1 6 ? 23.632 2.256 2.515 1.00 0.00 6 SER A C 20
ATOM 24200 O O . SER A 1 6 ? 22.624 2.878 2.184 1.00 0.00 6 SER A O 20
ATOM 24208 N N . GLY A 1 7 ? 23.805 0.965 2.247 1.00 0.00 7 GLY A N 20
ATOM 24209 C CA . GLY A 1 7 ? 22.789 0.212 1.536 1.00 0.00 7 GLY A CA 20
ATOM 24210 C C . GLY A 1 7 ? 22.345 -1.023 2.294 1.00 0.00 7 GLY A C 20
ATOM 24211 O O . GLY A 1 7 ? 22.871 -1.324 3.365 1.00 0.00 7 GLY A O 20
ATOM 24215 N N . MET A 1 8 ? 21.373 -1.739 1.739 1.00 0.00 8 MET A N 20
ATOM 24216 C CA . MET A 1 8 ? 20.858 -2.948 2.371 1.00 0.00 8 MET A CA 20
ATOM 24217 C C . MET A 1 8 ? 19.840 -3.641 1.471 1.00 0.00 8 MET A C 20
ATOM 24218 O O . MET A 1 8 ? 19.213 -3.004 0.625 1.00 0.00 8 MET A O 20
ATOM 24232 N N . GLU A 1 9 ? 19.681 -4.947 1.660 1.00 0.00 9 GLU A N 20
ATOM 24233 C CA . GLU A 1 9 ? 18.739 -5.724 0.863 1.00 0.00 9 GLU A CA 20
ATOM 24234 C C . GLU A 1 9 ? 17.308 -5.243 1.090 1.00 0.00 9 GLU A C 20
ATOM 24235 O O . GLU A 1 9 ? 17.069 -4.315 1.862 1.00 0.00 9 GLU A O 20
ATOM 24247 N N . SER A 1 10 ? 16.361 -5.881 0.410 1.00 0.00 10 SER A N 20
ATOM 24248 C CA . SER A 1 10 ? 14.954 -5.516 0.532 1.00 0.00 10 SER A CA 20
ATOM 24249 C C . SER A 1 10 ? 14.623 -5.101 1.963 1.00 0.00 10 SER A C 20
ATOM 24250 O O . SER A 1 10 ? 14.646 -5.923 2.880 1.00 0.00 10 SER A O 20
ATOM 24258 N N . ARG A 1 11 ? 14.317 -3.821 2.146 1.00 0.00 11 ARG A N 20
ATOM 24259 C CA . ARG A 1 11 ? 13.983 -3.297 3.464 1.00 0.00 11 ARG A CA 20
ATOM 24260 C C . ARG A 1 11 ? 12.513 -2.892 3.532 1.00 0.00 11 ARG A C 20
ATOM 24261 O O . ARG A 1 11 ? 11.770 -3.048 2.562 1.00 0.00 11 ARG A O 20
ATOM 24282 N N . CYS A 1 12 ? 12.099 -2.374 4.683 1.00 0.00 12 CYS A N 20
ATOM 24283 C CA . CYS A 1 12 ? 10.719 -1.948 4.879 1.00 0.00 12 CYS A CA 20
ATOM 24284 C C . CYS A 1 12 ? 10.529 -0.499 4.441 1.00 0.00 12 CYS A C 20
ATOM 24285 O O . CYS A 1 12 ? 11.418 0.335 4.618 1.00 0.00 12 CYS A O 20
ATOM 24292 N N . TYR A 1 13 ? 9.366 -0.206 3.871 1.00 0.00 13 TYR A N 20
ATOM 24293 C CA . TYR A 1 13 ? 9.060 1.141 3.406 1.00 0.00 13 TYR A CA 20
ATOM 24294 C C . TYR A 1 13 ? 8.380 1.955 4.503 1.00 0.00 13 TYR A C 20
ATOM 24295 O O . TYR A 1 13 ? 7.596 2.861 4.224 1.00 0.00 13 TYR A O 20
ATOM 24313 N N . GLY A 1 14 ? 8.688 1.624 5.753 1.00 0.00 14 GLY A N 20
ATOM 24314 C CA . GLY A 1 14 ? 8.100 2.333 6.874 1.00 0.00 14 GLY A CA 20
ATOM 24315 C C . GLY A 1 14 ? 9.101 2.604 7.979 1.00 0.00 14 GLY A C 20
ATOM 24316 O O . GLY A 1 14 ? 9.120 3.691 8.557 1.00 0.00 14 GLY A O 20
ATOM 24320 N N . CYS A 1 15 ? 9.935 1.613 8.276 1.00 0.00 15 CYS A N 20
ATOM 24321 C CA . CYS A 1 15 ? 10.943 1.748 9.320 1.00 0.00 15 CYS A CA 20
ATOM 24322 C C . CYS A 1 15 ? 12.338 1.462 8.771 1.00 0.00 15 CYS A C 20
ATOM 24323 O O . CYS A 1 15 ? 13.342 1.711 9.438 1.00 0.00 15 CYS A O 20
ATOM 24330 N N . ALA A 1 16 ? 12.391 0.939 7.550 1.00 0.00 16 ALA A N 20
ATOM 24331 C CA . ALA A 1 16 ? 13.661 0.622 6.910 1.00 0.00 16 ALA A CA 20
ATOM 24332 C C . ALA A 1 16 ? 14.299 -0.612 7.537 1.00 0.00 16 ALA A C 20
ATOM 24333 O O . ALA A 1 16 ? 15.517 -0.786 7.490 1.00 0.00 16 ALA A O 20
ATOM 24340 N N . VAL A 1 17 ? 13.469 -1.468 8.124 1.00 0.00 17 VAL A N 20
ATOM 24341 C CA . VAL A 1 17 ? 13.952 -2.687 8.761 1.00 0.00 17 VAL A CA 20
ATOM 24342 C C . VAL A 1 17 ? 14.214 -3.779 7.730 1.00 0.00 17 VAL A C 20
ATOM 24343 O O . VAL A 1 17 ? 13.349 -4.100 6.915 1.00 0.00 17 VAL A O 20
ATOM 24356 N N . LYS A 1 18 ? 15.414 -4.348 7.771 1.00 0.00 18 LYS A N 20
ATOM 24357 C CA . LYS A 1 18 ? 15.792 -5.406 6.841 1.00 0.00 18 LYS A CA 20
ATOM 24358 C C . LYS A 1 18 ? 14.933 -6.649 7.054 1.00 0.00 18 LYS A C 20
ATOM 24359 O O . LYS A 1 18 ? 14.707 -7.073 8.187 1.00 0.00 18 LYS A O 20
ATOM 24378 N N . PHE A 1 19 ? 14.459 -7.230 5.956 1.00 0.00 19 PHE A N 20
ATOM 24379 C CA . PHE A 1 19 ? 13.626 -8.424 6.023 1.00 0.00 19 PHE A CA 20
ATOM 24380 C C . PHE A 1 19 ? 14.481 -9.674 6.209 1.00 0.00 19 PHE A C 20
ATOM 24381 O O . PHE A 1 19 ? 15.444 -9.897 5.475 1.00 0.00 19 PHE A O 20
ATOM 24398 N N . THR A 1 20 ? 14.122 -10.488 7.198 1.00 0.00 20 THR A N 20
ATOM 24399 C CA . THR A 1 20 ? 14.856 -11.714 7.483 1.00 0.00 20 THR A CA 20
ATOM 24400 C C . THR A 1 20 ? 13.940 -12.778 8.075 1.00 0.00 20 THR A C 20
ATOM 24401 O O . THR A 1 20 ? 12.759 -12.529 8.320 1.00 0.00 20 THR A O 20
ATOM 24412 N N . LEU A 1 21 ? 14.490 -13.966 8.303 1.00 0.00 21 LEU A N 20
ATOM 24413 C CA . LEU A 1 21 ? 13.721 -15.070 8.868 1.00 0.00 21 LEU A CA 20
ATOM 24414 C C . LEU A 1 21 ? 12.759 -14.570 9.941 1.00 0.00 21 LEU A C 20
ATOM 24415 O O . LEU A 1 21 ? 11.595 -14.967 9.979 1.00 0.00 21 LEU A O 20
ATOM 24431 N N . PHE A 1 22 ? 13.254 -13.696 10.811 1.00 0.00 22 PHE A N 20
ATOM 24432 C CA . PHE A 1 22 ? 12.438 -13.140 11.884 1.00 0.00 22 PHE A CA 20
ATOM 24433 C C . PHE A 1 22 ? 11.520 -12.041 11.357 1.00 0.00 22 PHE A C 20
ATOM 24434 O O . PHE A 1 22 ? 10.307 -12.078 11.564 1.00 0.00 22 PHE A O 20
ATOM 24451 N N . LYS A 1 23 ? 12.108 -11.064 10.676 1.00 0.00 23 LYS A N 20
ATOM 24452 C CA . LYS A 1 23 ? 11.346 -9.954 10.118 1.00 0.00 23 LYS A CA 20
ATOM 24453 C C . LYS A 1 23 ? 10.931 -10.247 8.679 1.00 0.00 23 LYS A C 20
ATOM 24454 O O . LYS A 1 23 ? 11.562 -9.777 7.732 1.00 0.00 23 LYS A O 20
ATOM 24473 N N . LYS A 1 24 ? 9.867 -11.026 8.522 1.00 0.00 24 LYS A N 20
ATOM 24474 C CA . LYS A 1 24 ? 9.365 -11.380 7.199 1.00 0.00 24 LYS A CA 20
ATOM 24475 C C . LYS A 1 24 ? 9.077 -10.130 6.374 1.00 0.00 24 LYS A C 20
ATOM 24476 O O . LYS A 1 24 ? 9.177 -9.010 6.873 1.00 0.00 24 LYS A O 20
ATOM 24495 N N . GLU A 1 25 ? 8.718 -10.331 5.110 1.00 0.00 25 GLU A N 20
ATOM 24496 C CA . GLU A 1 25 ? 8.415 -9.219 4.217 1.00 0.00 25 GLU A CA 20
ATOM 24497 C C . GLU A 1 25 ? 6.948 -9.242 3.798 1.00 0.00 25 GLU A C 20
ATOM 24498 O O . GLU A 1 25 ? 6.426 -10.276 3.380 1.00 0.00 25 GLU A O 20
ATOM 24510 N N . TYR A 1 26 ? 6.287 -8.095 3.914 1.00 0.00 26 TYR A N 20
ATOM 24511 C CA . TYR A 1 26 ? 4.880 -7.984 3.550 1.00 0.00 26 TYR A CA 20
ATOM 24512 C C . TYR A 1 26 ? 4.689 -6.985 2.413 1.00 0.00 26 TYR A C 20
ATOM 24513 O O . TYR A 1 26 ? 5.559 -6.159 2.143 1.00 0.00 26 TYR A O 20
ATOM 24531 N N . GLY A 1 27 ? 3.540 -7.068 1.748 1.00 0.00 27 GLY A N 20
ATOM 24532 C CA . GLY A 1 27 ? 3.253 -6.166 0.648 1.00 0.00 27 GLY A CA 20
ATOM 24533 C C . GLY A 1 27 ? 1.922 -5.459 0.809 1.00 0.00 27 GLY A C 20
ATOM 24534 O O . GLY A 1 27 ? 0.972 -6.024 1.354 1.00 0.00 27 GLY A O 20
ATOM 24538 N N . CYS A 1 28 ? 1.851 -4.219 0.337 1.00 0.00 28 CYS A N 20
ATOM 24539 C CA . CYS A 1 28 ? 0.627 -3.432 0.433 1.00 0.00 28 CYS A CA 20
ATOM 24540 C C . CYS A 1 28 ? -0.203 -3.560 -0.841 1.00 0.00 28 CYS A C 20
ATOM 24541 O O . CYS A 1 28 ? 0.280 -4.045 -1.864 1.00 0.00 28 CYS A O 20
ATOM 24548 N N . LYS A 1 29 ? -1.455 -3.120 -0.771 1.00 0.00 29 LYS A N 20
ATOM 24549 C CA . LYS A 1 29 ? -2.353 -3.182 -1.918 1.00 0.00 29 LYS A CA 20
ATOM 24550 C C . LYS A 1 29 ? -2.635 -1.786 -2.464 1.00 0.00 29 LYS A C 20
ATOM 24551 O O . LYS A 1 29 ? -2.670 -1.580 -3.676 1.00 0.00 29 LYS A O 20
ATOM 24570 N N . ASN A 1 30 ? -2.835 -0.831 -1.561 1.00 0.00 30 ASN A N 20
ATOM 24571 C CA . ASN A 1 30 ? -3.113 0.545 -1.954 1.00 0.00 30 ASN A CA 20
ATOM 24572 C C . ASN A 1 30 ? -1.899 1.174 -2.630 1.00 0.00 30 ASN A C 20
ATOM 24573 O O . ASN A 1 30 ? -1.895 1.399 -3.840 1.00 0.00 30 ASN A O 20
ATOM 24584 N N . CYS A 1 31 ? -0.868 1.455 -1.839 1.00 0.00 31 CYS A N 20
ATOM 24585 C CA . CYS A 1 31 ? 0.353 2.058 -2.360 1.00 0.00 31 CYS A CA 20
ATOM 24586 C C . CYS A 1 31 ? 1.166 1.040 -3.156 1.00 0.00 31 CYS A C 20
ATOM 24587 O O . CYS A 1 31 ? 1.775 1.374 -4.171 1.00 0.00 31 CYS A O 20
ATOM 24594 N N . GLY A 1 32 ? 1.168 -0.204 -2.687 1.00 0.00 32 GLY A N 20
ATOM 24595 C CA . GLY A 1 32 ? 1.908 -1.251 -3.367 1.00 0.00 32 GLY A CA 20
ATOM 24596 C C . GLY A 1 32 ? 3.389 -1.216 -3.046 1.00 0.00 32 GLY A C 20
ATOM 24597 O O . GLY A 1 32 ? 4.227 -1.345 -3.939 1.00 0.00 32 GLY A O 20
ATOM 24601 N N . ARG A 1 33 ? 3.713 -1.040 -1.769 1.00 0.00 33 ARG A N 20
ATOM 24602 C CA . ARG A 1 33 ? 5.103 -0.985 -1.334 1.00 0.00 33 ARG A CA 20
ATOM 24603 C C . ARG A 1 33 ? 5.415 -2.121 -0.364 1.00 0.00 33 ARG A C 20
ATOM 24604 O O . ARG A 1 33 ? 4.509 -2.777 0.150 1.00 0.00 33 ARG A O 20
ATOM 24625 N N . ALA A 1 34 ? 6.701 -2.347 -0.119 1.00 0.00 34 ALA A N 20
ATOM 24626 C CA . ALA A 1 34 ? 7.131 -3.402 0.791 1.00 0.00 34 ALA A CA 20
ATOM 24627 C C . ALA A 1 34 ? 7.136 -2.914 2.235 1.00 0.00 34 ALA A C 20
ATOM 24628 O O . ALA A 1 34 ? 7.696 -1.861 2.543 1.00 0.00 34 ALA A O 20
ATOM 24635 N N . PHE A 1 35 ? 6.509 -3.684 3.118 1.00 0.00 35 PHE A N 20
ATOM 24636 C CA . PHE A 1 35 ? 6.440 -3.329 4.530 1.00 0.00 35 PHE A CA 20
ATOM 24637 C C . PHE A 1 35 ? 6.671 -4.553 5.411 1.00 0.00 35 PHE A C 20
ATOM 24638 O O . PHE A 1 35 ? 6.459 -5.688 4.984 1.00 0.00 35 PHE A O 20
ATOM 24655 N N . CYS A 1 36 ? 7.108 -4.314 6.643 1.00 0.00 36 CYS A N 20
ATOM 24656 C CA . CYS A 1 36 ? 7.370 -5.395 7.585 1.00 0.00 36 CYS A CA 20
ATOM 24657 C C . CYS A 1 36 ? 6.136 -5.688 8.433 1.00 0.00 36 CYS A C 20
ATOM 24658 O O . CYS A 1 36 ? 5.366 -4.786 8.761 1.00 0.00 36 CYS A O 20
ATOM 24665 N N . ASN A 1 37 ? 5.954 -6.957 8.785 1.00 0.00 37 ASN A N 20
ATOM 24666 C CA . ASN A 1 37 ? 4.813 -7.370 9.595 1.00 0.00 37 ASN A CA 20
ATOM 24667 C C . ASN A 1 37 ? 4.488 -6.319 10.651 1.00 0.00 37 ASN A C 20
ATOM 24668 O O . ASN A 1 37 ? 3.323 -6.093 10.978 1.00 0.00 37 ASN A O 20
ATOM 24679 N N . GLY A 1 38 ? 5.525 -5.679 11.182 1.00 0.00 38 GLY A N 20
ATOM 24680 C CA . GLY A 1 38 ? 5.329 -4.660 12.196 1.00 0.00 38 GLY A CA 20
ATOM 24681 C C . GLY A 1 38 ? 4.606 -3.440 11.659 1.00 0.00 38 GLY A C 20
ATOM 24682 O O . GLY A 1 38 ? 3.763 -2.858 12.342 1.00 0.00 38 GLY A O 20
ATOM 24686 N N . CYS A 1 39 ? 4.937 -3.050 10.433 1.00 0.00 39 CYS A N 20
ATOM 24687 C CA . CYS A 1 39 ? 4.316 -1.891 9.805 1.00 0.00 39 CYS A CA 20
ATOM 24688 C C . CYS A 1 39 ? 3.049 -2.292 9.055 1.00 0.00 39 CYS A C 20
ATOM 24689 O O . CYS A 1 39 ? 2.027 -1.609 9.130 1.00 0.00 39 CYS A O 20
ATOM 24696 N N . LEU A 1 40 ? 3.124 -3.404 8.331 1.00 0.00 40 LEU A N 20
ATOM 24697 C CA . LEU A 1 40 ? 1.983 -3.897 7.567 1.00 0.00 40 LEU A CA 20
ATOM 24698 C C . LEU A 1 40 ? 1.050 -4.718 8.451 1.00 0.00 40 LEU A C 20
ATOM 24699 O O . LEU A 1 40 ? 0.785 -5.888 8.172 1.00 0.00 40 LEU A O 20
ATOM 24715 N N . SER A 1 41 ? 0.553 -4.097 9.515 1.00 0.00 41 SER A N 20
ATOM 24716 C CA . SER A 1 41 ? -0.350 -4.771 10.441 1.00 0.00 41 SER A CA 20
ATOM 24717 C C . SER A 1 41 ? -1.708 -4.076 10.479 1.00 0.00 41 SER A C 20
ATOM 24718 O O . SER A 1 41 ? -2.360 -4.019 11.521 1.00 0.00 41 SER A O 20
ATOM 24726 N N . PHE A 1 42 ? -2.126 -3.547 9.333 1.00 0.00 42 PHE A N 20
ATOM 24727 C CA . PHE A 1 42 ? -3.406 -2.854 9.234 1.00 0.00 42 PHE A CA 20
ATOM 24728 C C . PHE A 1 42 ? -4.176 -3.310 7.998 1.00 0.00 42 PHE A C 20
ATOM 24729 O O . PHE A 1 42 ? -3.604 -3.888 7.075 1.00 0.00 42 PHE A O 20
ATOM 24746 N N . SER A 1 43 ? -5.479 -3.045 7.990 1.00 0.00 43 SER A N 20
ATOM 24747 C CA . SER A 1 43 ? -6.330 -3.432 6.870 1.00 0.00 43 SER A CA 20
ATOM 24748 C C . SER A 1 43 ? -7.314 -2.317 6.527 1.00 0.00 43 SER A C 20
ATOM 24749 O O . SER A 1 43 ? -7.816 -1.623 7.410 1.00 0.00 43 SER A O 20
ATOM 24757 N N . ALA A 1 44 ? -7.585 -2.153 5.236 1.00 0.00 44 ALA A N 20
ATOM 24758 C CA . ALA A 1 44 ? -8.510 -1.126 4.774 1.00 0.00 44 ALA A CA 20
ATOM 24759 C C . ALA A 1 44 ? -8.926 -1.372 3.328 1.00 0.00 44 ALA A C 20
ATOM 24760 O O . ALA A 1 44 ? -8.154 -1.908 2.532 1.00 0.00 44 ALA A O 20
ATOM 24767 N N . LEU A 1 45 ? -10.150 -0.977 2.994 1.00 0.00 45 LEU A N 20
ATOM 24768 C CA . LEU A 1 45 ? -10.669 -1.156 1.643 1.00 0.00 45 LEU A CA 20
ATOM 24769 C C . LEU A 1 45 ? -9.740 -0.519 0.614 1.00 0.00 45 LEU A C 20
ATOM 24770 O O . LEU A 1 45 ? -9.449 0.675 0.680 1.00 0.00 45 LEU A O 20
ATOM 24786 N N . VAL A 1 46 ? -9.280 -1.324 -0.339 1.00 0.00 46 VAL A N 20
ATOM 24787 C CA . VAL A 1 46 ? -8.387 -0.839 -1.384 1.00 0.00 46 VAL A CA 20
ATOM 24788 C C . VAL A 1 46 ? -9.109 -0.745 -2.724 1.00 0.00 46 VAL A C 20
ATOM 24789 O O . VAL A 1 46 ? -9.714 -1.706 -3.199 1.00 0.00 46 VAL A O 20
ATOM 24802 N N . PRO A 1 47 ? -9.043 0.439 -3.349 1.00 0.00 47 PRO A N 20
ATOM 24803 C CA . PRO A 1 47 ? -9.684 0.687 -4.644 1.00 0.00 47 PRO A CA 20
ATOM 24804 C C . PRO A 1 47 ? -9.000 -0.062 -5.782 1.00 0.00 47 PRO A C 20
ATOM 24805 O O . PRO A 1 47 ? -9.350 0.111 -6.950 1.00 0.00 47 PRO A O 20
ATOM 24816 N N . ARG A 1 48 ? -8.024 -0.894 -5.434 1.00 0.00 48 ARG A N 20
ATOM 24817 C CA . ARG A 1 48 ? -7.290 -1.669 -6.428 1.00 0.00 48 ARG A CA 20
ATOM 24818 C C . ARG A 1 48 ? -7.624 -3.154 -6.314 1.00 0.00 48 ARG A C 20
ATOM 24819 O O . ARG A 1 48 ? -7.595 -3.884 -7.304 1.00 0.00 48 ARG A O 20
ATOM 24840 N N . ALA A 1 49 ? -7.941 -3.592 -5.100 1.00 0.00 49 ALA A N 20
ATOM 24841 C CA . ALA A 1 49 ? -8.282 -4.989 -4.858 1.00 0.00 49 ALA A CA 20
ATOM 24842 C C . ALA A 1 49 ? -9.790 -5.205 -4.924 1.00 0.00 49 ALA A C 20
ATOM 24843 O O . ALA A 1 49 ? -10.330 -6.088 -4.259 1.00 0.00 49 ALA A O 20
ATOM 24850 N N . GLY A 1 50 ? -10.465 -4.392 -5.731 1.00 0.00 50 GLY A N 20
ATOM 24851 C CA . GLY A 1 50 ? -11.905 -4.511 -5.868 1.00 0.00 50 GLY A CA 20
ATOM 24852 C C . GLY A 1 50 ? -12.646 -4.051 -4.628 1.00 0.00 50 GLY A C 20
ATOM 24853 O O . GLY A 1 50 ? -13.508 -4.761 -4.113 1.00 0.00 50 GLY A O 20
ATOM 24857 N N . ASN A 1 51 ? -12.307 -2.859 -4.147 1.00 0.00 51 ASN A N 20
ATOM 24858 C CA . ASN A 1 51 ? -12.945 -2.306 -2.958 1.00 0.00 51 ASN A CA 20
ATOM 24859 C C . ASN A 1 51 ? -13.069 -3.364 -1.865 1.00 0.00 51 ASN A C 20
ATOM 24860 O O . ASN A 1 51 ? -14.160 -3.624 -1.358 1.00 0.00 51 ASN A O 20
ATOM 24871 N N . THR A 1 52 ? -11.942 -3.971 -1.506 1.00 0.00 52 THR A N 20
ATOM 24872 C CA . THR A 1 52 ? -11.923 -5.000 -0.475 1.00 0.00 52 THR A CA 20
ATOM 24873 C C . THR A 1 52 ? -10.928 -4.656 0.628 1.00 0.00 52 THR A C 20
ATOM 24874 O O . THR A 1 52 ? -9.879 -4.068 0.367 1.00 0.00 52 THR A O 20
ATOM 24885 N N . GLN A 1 53 ? -11.265 -5.026 1.859 1.00 0.00 53 GLN A N 20
ATOM 24886 C CA . GLN A 1 53 ? -10.400 -4.756 3.001 1.00 0.00 53 GLN A CA 20
ATOM 24887 C C . GLN A 1 53 ? -9.170 -5.658 2.978 1.00 0.00 53 GLN A C 20
ATOM 24888 O O . GLN A 1 53 ? -9.221 -6.803 3.424 1.00 0.00 53 GLN A O 20
ATOM 24902 N N . GLN A 1 54 ? -8.067 -5.132 2.454 1.00 0.00 54 GLN A N 20
ATOM 24903 C CA . GLN A 1 54 ? -6.825 -5.891 2.372 1.00 0.00 54 GLN A CA 20
ATOM 24904 C C . GLN A 1 54 ? -5.784 -5.337 3.339 1.00 0.00 54 GLN A C 20
ATOM 24905 O O . GLN A 1 54 ? -5.904 -4.210 3.819 1.00 0.00 54 GLN A O 20
ATOM 24919 N N . LYS A 1 55 ? -4.761 -6.138 3.621 1.00 0.00 55 LYS A N 20
ATOM 24920 C CA . LYS A 1 55 ? -3.697 -5.729 4.531 1.00 0.00 55 LYS A CA 20
ATOM 24921 C C . LYS A 1 55 ? -2.883 -4.584 3.936 1.00 0.00 55 LYS A C 20
ATOM 24922 O O . LYS A 1 55 ? -2.164 -4.766 2.953 1.00 0.00 55 LYS A O 20
ATOM 24941 N N . VAL A 1 56 ? -2.999 -3.405 4.539 1.00 0.00 56 VAL A N 20
ATOM 24942 C CA . VAL A 1 56 ? -2.272 -2.232 4.070 1.00 0.00 56 VAL A CA 20
ATOM 24943 C C . VAL A 1 56 ? -1.345 -1.691 5.153 1.00 0.00 56 VAL A C 20
ATOM 24944 O O . VAL A 1 56 ? -1.533 -1.963 6.339 1.00 0.00 56 VAL A O 20
ATOM 24957 N N . CYS A 1 57 ? -0.345 -0.921 4.738 1.00 0.00 57 CYS A N 20
ATOM 24958 C CA . CYS A 1 57 ? 0.612 -0.340 5.671 1.00 0.00 57 CYS A CA 20
ATOM 24959 C C . CYS A 1 57 ? -0.034 0.775 6.489 1.00 0.00 57 CYS A C 20
ATOM 24960 O O . CYS A 1 57 ? -0.997 1.404 6.050 1.00 0.00 57 CYS A O 20
ATOM 24967 N N . LYS A 1 58 ? 0.503 1.015 7.680 1.00 0.00 58 LYS A N 20
ATOM 24968 C CA . LYS A 1 58 ? -0.018 2.054 8.560 1.00 0.00 58 LYS A CA 20
ATOM 24969 C C . LYS A 1 58 ? -0.504 3.255 7.755 1.00 0.00 58 LYS A C 20
ATOM 24970 O O . LYS A 1 58 ? -1.697 3.557 7.733 1.00 0.00 58 LYS A O 20
ATOM 24989 N N . GLN A 1 59 ? 0.427 3.935 7.094 1.00 0.00 59 GLN A N 20
ATOM 24990 C CA . GLN A 1 59 ? 0.092 5.103 6.287 1.00 0.00 59 GLN A CA 20
ATOM 24991 C C . GLN A 1 59 ? -1.218 4.888 5.537 1.00 0.00 59 GLN A C 20
ATOM 24992 O O . GLN A 1 59 ? -2.251 5.454 5.895 1.00 0.00 59 GLN A O 20
ATOM 25006 N N . CYS A 1 60 ? -1.169 4.066 4.494 1.00 0.00 60 CYS A N 20
ATOM 25007 C CA . CYS A 1 60 ? -2.351 3.776 3.691 1.00 0.00 60 CYS A CA 20
ATOM 25008 C C . CYS A 1 60 ? -3.580 3.596 4.578 1.00 0.00 60 CYS A C 20
ATOM 25009 O O . CYS A 1 60 ? -4.595 4.268 4.395 1.00 0.00 60 CYS A O 20
ATOM 25016 N N . HIS A 1 61 ? -3.480 2.685 5.541 1.00 0.00 61 HIS A N 20
ATOM 25017 C CA . HIS A 1 61 ? -4.582 2.417 6.458 1.00 0.00 61 HIS A CA 20
ATOM 25018 C C . HIS A 1 61 ? -5.185 3.718 6.978 1.00 0.00 61 HIS A C 20
ATOM 25019 O O . HIS A 1 61 ? -6.393 3.812 7.197 1.00 0.00 61 HIS A O 20
ATOM 25033 N N . THR A 1 62 ? -4.335 4.721 7.175 1.00 0.00 62 THR A N 20
ATOM 25034 C CA . THR A 1 62 ? -4.782 6.016 7.672 1.00 0.00 62 THR A CA 20
ATOM 25035 C C . THR A 1 62 ? -5.222 6.922 6.527 1.00 0.00 62 THR A C 20
ATOM 25036 O O . THR A 1 62 ? -6.172 7.693 6.663 1.00 0.00 62 THR A O 20
ATOM 25047 N N . ILE A 1 63 ? -4.526 6.823 5.400 1.00 0.00 63 ILE A N 20
ATOM 25048 C CA . ILE A 1 63 ? -4.846 7.633 4.231 1.00 0.00 63 ILE A CA 20
ATOM 25049 C C . ILE A 1 63 ? -6.244 7.318 3.711 1.00 0.00 63 ILE A C 20
ATOM 25050 O O . ILE A 1 63 ? -7.038 8.221 3.443 1.00 0.00 63 ILE A O 20
ATOM 25066 N N . LEU A 1 64 ? -6.541 6.030 3.571 1.00 0.00 64 LEU A N 20
ATOM 25067 C CA . LEU A 1 64 ? -7.846 5.595 3.084 1.00 0.00 64 LEU A CA 20
ATOM 25068 C C . LEU A 1 64 ? -8.951 5.994 4.057 1.00 0.00 64 LEU A C 20
ATOM 25069 O O . LEU A 1 64 ? -9.984 6.530 3.654 1.00 0.00 64 LEU A O 20
ATOM 25085 N N . THR A 1 65 ? -8.726 5.731 5.341 1.00 0.00 65 THR A N 20
ATOM 25086 C CA . THR A 1 65 ? -9.702 6.063 6.371 1.00 0.00 65 THR A CA 20
ATOM 25087 C C . THR A 1 65 ? -9.834 7.573 6.537 1.00 0.00 65 THR A C 20
ATOM 25088 O O . THR A 1 65 ? -10.919 8.084 6.812 1.00 0.00 65 THR A O 20
ATOM 25099 N N . ARG A 1 66 ? -8.722 8.281 6.367 1.00 0.00 66 ARG A N 20
ATOM 25100 C CA . ARG A 1 66 ? -8.714 9.733 6.499 1.00 0.00 66 ARG A CA 20
ATOM 25101 C C . ARG A 1 66 ? -9.644 10.377 5.474 1.00 0.00 66 ARG A C 20
ATOM 25102 O O . ARG A 1 66 ? -10.608 11.052 5.834 1.00 0.00 66 ARG A O 20
ATOM 25123 N N . GLY A 1 67 ? -9.346 10.164 4.196 1.00 0.00 67 GLY A N 20
ATOM 25124 C CA . GLY A 1 67 ? -10.164 10.731 3.140 1.00 0.00 67 GLY A CA 20
ATOM 25125 C C . GLY A 1 67 ? -10.499 12.189 3.385 1.00 0.00 67 GLY A C 20
ATOM 25126 O O . GLY A 1 67 ? -11.623 12.519 3.764 1.00 0.00 67 GLY A O 20
ATOM 25130 N N . SER A 1 68 ? -9.522 13.063 3.170 1.00 0.00 68 SER A N 20
ATOM 25131 C CA . SER A 1 68 ? -9.717 14.494 3.375 1.00 0.00 68 SER A CA 20
ATOM 25132 C C . SER A 1 68 ? -10.985 14.975 2.676 1.00 0.00 68 SER A C 20
ATOM 25133 O O . SER A 1 68 ? -11.653 14.209 1.982 1.00 0.00 68 SER A O 20
ATOM 25141 N N . SER A 1 69 ? -11.311 16.249 2.866 1.00 0.00 69 SER A N 20
ATOM 25142 C CA . SER A 1 69 ? -12.501 16.833 2.258 1.00 0.00 69 SER A CA 20
ATOM 25143 C C . SER A 1 69 ? -12.180 17.411 0.883 1.00 0.00 69 SER A C 20
ATOM 25144 O O . SER A 1 69 ? -11.016 17.503 0.492 1.00 0.00 69 SER A O 20
ATOM 25152 N N . ASP A 1 70 ? -13.221 17.799 0.154 1.00 0.00 70 ASP A N 20
ATOM 25153 C CA . ASP A 1 70 ? -13.052 18.369 -1.177 1.00 0.00 70 ASP A CA 20
ATOM 25154 C C . ASP A 1 70 ? -12.971 19.891 -1.111 1.00 0.00 70 ASP A C 20
ATOM 25155 O O . ASP A 1 70 ? -13.556 20.590 -1.937 1.00 0.00 70 ASP A O 20
ATOM 25164 N N . ASN A 1 71 ? -12.242 20.397 -0.121 1.00 0.00 71 ASN A N 20
ATOM 25165 C CA . ASN A 1 71 ? -12.086 21.836 0.054 1.00 0.00 71 ASN A CA 20
ATOM 25166 C C . ASN A 1 71 ? -10.911 22.360 -0.765 1.00 0.00 71 ASN A C 20
ATOM 25167 O O . ASN A 1 71 ? -9.776 22.394 -0.291 1.00 0.00 71 ASN A O 20
ATOM 25178 N N . ALA A 1 72 ? -11.192 22.768 -1.999 1.00 0.00 72 ALA A N 20
ATOM 25179 C CA . ALA A 1 72 ? -10.159 23.292 -2.884 1.00 0.00 72 ALA A CA 20
ATOM 25180 C C . ALA A 1 72 ? -9.482 24.514 -2.273 1.00 0.00 72 ALA A C 20
ATOM 25181 O O . ALA A 1 72 ? -8.262 24.660 -2.345 1.00 0.00 72 ALA A O 20
ATOM 25188 N N . SER A 1 73 ? -10.281 25.390 -1.672 1.00 0.00 73 SER A N 20
ATOM 25189 C CA . SER A 1 73 ? -9.758 26.602 -1.053 1.00 0.00 73 SER A CA 20
ATOM 25190 C C . SER A 1 73 ? -9.000 26.273 0.230 1.00 0.00 73 SER A C 20
ATOM 25191 O O . SER A 1 73 ? -9.148 25.187 0.792 1.00 0.00 73 SER A O 20
ATOM 25199 N N . LYS A 1 74 ? -8.188 27.219 0.689 1.00 0.00 74 LYS A N 20
ATOM 25200 C CA . LYS A 1 74 ? -7.406 27.033 1.905 1.00 0.00 74 LYS A CA 20
ATOM 25201 C C . LYS A 1 74 ? -8.075 27.720 3.092 1.00 0.00 74 LYS A C 20
ATOM 25202 O O . LYS A 1 74 ? -8.461 28.886 3.009 1.00 0.00 74 LYS A O 20
ATOM 25221 N N . TRP A 1 75 ? -8.207 26.991 4.194 1.00 0.00 75 TRP A N 20
ATOM 25222 C CA . TRP A 1 75 ? -8.828 27.532 5.398 1.00 0.00 75 TRP A CA 20
ATOM 25223 C C . TRP A 1 75 ? -7.787 27.778 6.484 1.00 0.00 75 TRP A C 20
ATOM 25224 O O . TRP A 1 75 ? -7.622 26.966 7.394 1.00 0.00 75 TRP A O 20
ATOM 25245 N N . SER A 1 76 ? -7.087 28.903 6.382 1.00 0.00 76 SER A N 20
ATOM 25246 C CA . SER A 1 76 ? -6.058 29.255 7.354 1.00 0.00 76 SER A CA 20
ATOM 25247 C C . SER A 1 76 ? -6.595 30.252 8.376 1.00 0.00 76 SER A C 20
ATOM 25248 O O . SER A 1 76 ? -6.807 31.428 8.081 1.00 0.00 76 SER A O 20
ATOM 25256 N N . PRO A 1 77 ? -6.820 29.772 9.608 1.00 0.00 77 PRO A N 20
ATOM 25257 C CA . PRO A 1 77 ? -7.334 30.604 10.700 1.00 0.00 77 PRO A CA 20
ATOM 25258 C C . PRO A 1 77 ? -6.311 31.628 11.179 1.00 0.00 77 PRO A C 20
ATOM 25259 O O . PRO A 1 77 ? -5.138 31.590 10.809 1.00 0.00 77 PRO A O 20
ATOM 25270 N N . PRO A 1 78 ? -6.764 32.568 12.023 1.00 0.00 78 PRO A N 20
ATOM 25271 C CA . PRO A 1 78 ? -5.903 33.619 12.573 1.00 0.00 78 PRO A CA 20
ATOM 25272 C C . PRO A 1 78 ? -4.886 33.075 13.569 1.00 0.00 78 PRO A C 20
ATOM 25273 O O . PRO A 1 78 ? -4.886 31.884 13.881 1.00 0.00 78 PRO A O 20
ATOM 25284 N N . GLN A 1 79 ? -4.021 33.953 14.065 1.00 0.00 79 GLN A N 20
ATOM 25285 C CA . GLN A 1 79 ? -2.998 33.559 15.027 1.00 0.00 79 GLN A CA 20
ATOM 25286 C C . GLN A 1 79 ? -3.628 33.151 16.355 1.00 0.00 79 GLN A C 20
ATOM 25287 O O . GLN A 1 79 ? -3.527 31.998 16.772 1.00 0.00 79 GLN A O 20
ATOM 25301 N N . ASN A 1 80 ? -4.277 34.105 17.014 1.00 0.00 80 ASN A N 20
ATOM 25302 C CA . ASN A 1 80 ? -4.923 33.845 18.296 1.00 0.00 80 ASN A CA 20
ATOM 25303 C C . ASN A 1 80 ? -6.191 33.018 18.108 1.00 0.00 80 ASN A C 20
ATOM 25304 O O . ASN A 1 80 ? -7.279 33.564 17.926 1.00 0.00 80 ASN A O 20
ATOM 25315 N N . TYR A 1 81 ? -6.042 31.699 18.155 1.00 0.00 81 TYR A N 20
ATOM 25316 C CA . TYR A 1 81 ? -7.175 30.796 17.989 1.00 0.00 81 TYR A CA 20
ATOM 25317 C C . TYR A 1 81 ? -7.660 30.276 19.338 1.00 0.00 81 TYR A C 20
ATOM 25318 O O . TYR A 1 81 ? -7.979 29.096 19.485 1.00 0.00 81 TYR A O 20
ATOM 25336 N N . LYS A 1 82 ? -7.713 31.166 20.324 1.00 0.00 82 LYS A N 20
ATOM 25337 C CA . LYS A 1 82 ? -8.160 30.800 21.662 1.00 0.00 82 LYS A CA 20
ATOM 25338 C C . LYS A 1 82 ? -9.578 31.301 21.918 1.00 0.00 82 LYS A C 20
ATOM 25339 O O . LYS A 1 82 ? -9.947 32.395 21.491 1.00 0.00 82 LYS A O 20
ATOM 25358 N N . SER A 1 83 ? -10.369 30.494 22.618 1.00 0.00 83 SER A N 20
ATOM 25359 C CA . SER A 1 83 ? -11.747 30.854 22.928 1.00 0.00 83 SER A CA 20
ATOM 25360 C C . SER A 1 83 ? -12.247 30.088 24.149 1.00 0.00 83 SER A C 20
ATOM 25361 O O . SER A 1 83 ? -11.659 29.086 24.551 1.00 0.00 83 SER A O 20
ATOM 25369 N N . GLY A 1 84 ? -13.339 30.570 24.735 1.00 0.00 84 GLY A N 20
ATOM 25370 C CA . GLY A 1 84 ? -13.901 29.919 25.905 1.00 0.00 84 GLY A CA 20
ATOM 25371 C C . GLY A 1 84 ? -13.124 30.227 27.169 1.00 0.00 84 GLY A C 20
ATOM 25372 O O . GLY A 1 84 ? -12.304 31.144 27.211 1.00 0.00 84 GLY A O 20
ATOM 25376 N N . PRO A 1 85 ? -13.380 29.447 28.230 1.00 0.00 85 PRO A N 20
ATOM 25377 C CA . PRO A 1 85 ? -12.708 29.623 29.521 1.00 0.00 85 PRO A CA 20
ATOM 25378 C C . PRO A 1 85 ? -11.236 29.232 29.467 1.00 0.00 85 PRO A C 20
ATOM 25379 O O . PRO A 1 85 ? -10.885 28.067 29.655 1.00 0.00 85 PRO A O 20
ATOM 25390 N N . SER A 1 86 ? -10.377 30.213 29.208 1.00 0.00 86 SER A N 20
ATOM 25391 C CA . SER A 1 86 ? -8.941 29.971 29.126 1.00 0.00 86 SER A CA 20
ATOM 25392 C C . SER A 1 86 ? -8.313 29.950 30.516 1.00 0.00 86 SER A C 20
ATOM 25393 O O . SER A 1 86 ? -7.222 30.480 30.723 1.00 0.00 86 SER A O 20
ATOM 25401 N N . SER A 1 87 ? -9.011 29.334 31.465 1.00 0.00 87 SER A N 20
ATOM 25402 C CA . SER A 1 87 ? -8.524 29.247 32.837 1.00 0.00 87 SER A CA 20
ATOM 25403 C C . SER A 1 87 ? -7.526 28.103 32.987 1.00 0.00 87 SER A C 20
ATOM 25404 O O . SER A 1 87 ? -7.905 26.968 33.273 1.00 0.00 87 SER A O 20
ATOM 25412 N N . GLY A 1 88 ? -6.248 28.412 32.792 1.00 0.00 88 GLY A N 20
ATOM 25413 C CA . GLY A 1 88 ? -5.214 27.400 32.911 1.00 0.00 88 GLY A CA 20
ATOM 25414 C C . GLY A 1 88 ? -4.730 26.905 31.562 1.00 0.00 88 GLY A C 20
ATOM 25415 O O . GLY A 1 88 ? -3.704 27.383 31.082 1.00 0.00 88 GLY A O 20
#

Radius of gyration: 17.83 Å; Cα contacts (8 Å, |Δi|>4): 124; chains: 1; bounding box: 63×34×27 Å

Foldseek 3Di:
DDDDDDDDPDAAPPPRHHDDPVFHWDFAQAVTGIHTCVQQVAWAQHPRVVRDTDRHGPVVNCVRVVPDDPPPDDDDDDDPPDDDPPPD

Solvent-accessible surface area: 7064 Å² total; per-residue (Å²): 129,119,108,83,116,97,62,145,116,77,102,9,144,57,70,58,47,86,24,43,149,186,75,129,105,71,50,14,104,37,36,49,91,37,6,2,78,41,28,1,64,54,44,9,89,0,87,178,36,64,86,56,126,63,104,0,1,118,97,1,54,57,54,59,93,152,48,79,122,116,111,93,92,190,212,55,70,83,122,121,172,126,117,48,139,41,104,81

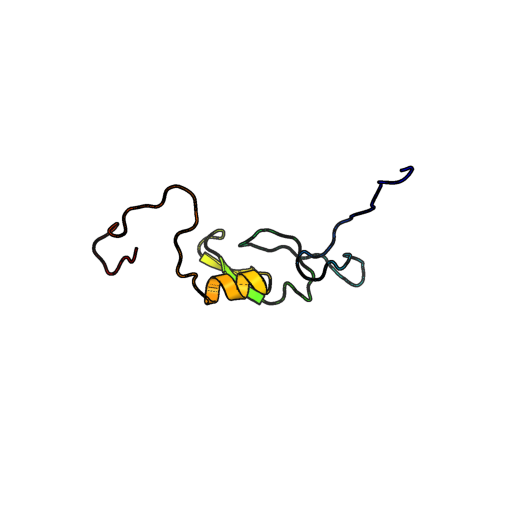Organism: Mus musculus (NCBI:txid10090)

CATH classification: 3.30.40.10